Protein 2ZDS (pdb70)

CATH classification: 3.20.20.150

Foldseek 3Di:
DFAEEAECVVVLVDDVLVVLQLCLVLPHQAYAFECDRNGNPLVCLPPPLCSLVVNVVSNVVSNHDYQEYEYALLQQLQQAQDFDVVNVVSDDCVLCPPVPSVSNNLSSLVVLLSVLVSCLSNPHQEYEYANAWHCLVVPPDPDDDVVCVVGLLSSQVSVVVSLVSSVVSNHAYAYEQPHRGCHPALVSVVSNCVSNPVPQSYAHEDECASCVLVVHDSLVSCVVRLSRHQHYEYWAKAADCPPQAHSVQVPDDAPPPSHRMHTAFAPPHDDPLLSVLVCVVSVVRDHHYYHDDHPVDCSVRVSVSVVNSCVNVDDDD/DDQEEAECVVVLVDPLLVVLQLCLVLPHQAYAFECDRNGNPLVCLVVPLCRLVVNVVSNVVSNHDYQEYEYALLQQLQAAQDFDPSNVVSDDCVLCPVVDSNSNNVSSLVSLLSVLVSCLSNPHAEYEYAHFWSCLVVVPDPDDDPVLVVRLLSSLVSCVVSLVSSVVSNHAYAHEQPRRGCRVALVSVVVNCVSNPVDQSYAHEQECASCVLVVHDSLVSCVVRLSRHPHYEYWHKAADCPPQADSVQPPDDAPPPSHRMHTAFAPPHDDPLLSVLVCVVSVVDDHYYYHDDHPVDCSVRVSVSVVNSVVNVDDDDD/DFAEEAECVVVLVDDQLVVLVLCLVLPHQAYAFECDRNGNPLVCLVPPLCPLVVNCVSQVVSNHDYQHYEYALLQQLQAAQDQDVVNVVRDPCQLCPVVDSVSNNVSSLVVLLSVLQSCLSNPHAEYEYAHFWPCLVVVPDPDDDPVLVVGLLSSLVSCVVSLVSSVVSNHAYAHEQPRRGCHPALVSVVSNCVSNPVDQRYAHEQECASCVLVVHDSLVSCVVRLSRHQHYEYWFKAADCPPQADSVQPPDDAPDPSHRMHTAFAPPHDDPLLSVLVVVVSVVRHHHYYHGDHPVDCSVRVSVSVVNSVVNHDDDDD/DFAEEAECVVVLVDDLLVVLQLCLVLPHQAYQFECDRNRNPLVCLPPPLCVLVVNVVSQVVSNHDYQEYEYALLQQLQAAQDQDVVNVVSDDCVLCPPVDSVSNNVSSLVSLLSVLVSCLSNPHAEYEYAHAWSCLVVVPDPDDDPVLVVRLLSSQVRVVVSLVSSVVSNHAYAHEQPRRGCHVDLVSVVSNCVSNPVDQSYAHEQECASCVLVVHDSLVSCVVRLSRHQHYEYWFKAADCPPQAHSVQVPDDAPPPSHRMHTDFAPPHDPPLLSVLVCVVSVVRHHHYYHGDHPVDCSVRVSVSVVNNVVNVDDDDD/DFAEEAECPVVLVDAVLVVLQLCLVLPHQAYAFECDRNGNPLVCLVVPVCRLVVNVVSNVVSNHDYQEYEYALLQQLQAAQDQDVVNVVRDPCVLCPVVPSVSNNVSSLVSLLSVLVSCLSNPHQEYEYANAWHCLVVVPDPDDDPVLVVGLLSSQVSCVVSLVSSVVSNHAYAYEQPRRGCHVDLVSVVSNCVSNPVPQSYAHEQECASCVLVVHDSLVSCVVRLSRHQHYEYWHKAADCPPQADSVQPPDDAPPPSHRMHTAAAPPHDDPLLSVLCCVVSVVRDHHYYHGDHPVDCSVRVSVSVVNNVVNHDDDD/DFAEAAECVVVLVDAVLVVLVLCLVLPHQAYAFECDRNGNPLVCLVPPLCSLVVN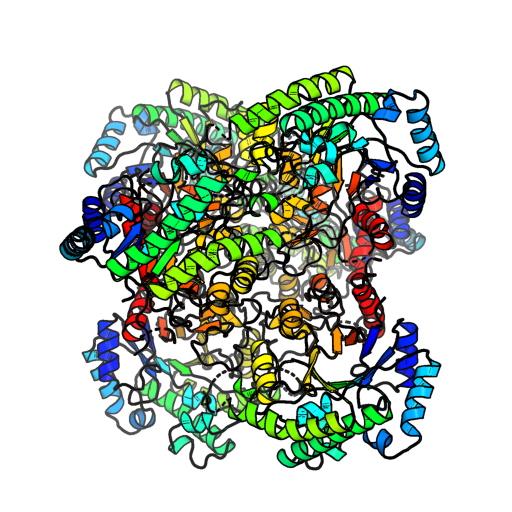VVSCVVSNHDYQHYEYALLLQLQQAQDFDVVNVVSDDCQLCPVVDNVSNNVSSLVVLLSVLLSCLSNPHAEYEYANFWSCLVVVPDPDDDPVLVVGLLSSQVSCVVSLVSNVVSNHAYAYEQPRRGCHPALVSVVSNCVSNPVDQSDAHEAECASCVLVVHDSLVSCVVRLSRHPHYEYWFKAADCPPQAHSVQVPDDAPPVSHRMHTAFAPPHDPPLLSVQVCVVSVVRDHHYYHDDHPVDCSVRVSVSVVNNVVNHDDDDD

B-factor: mean 13.51, std 6.71, range [2.0, 57.86]

Radius of gyration: 37.68 Å; Cα contacts (8 Å, |Δi|>4): 4153; chains: 6; bounding box: 88×97×96 Å

Nearest PDB structures (foldseek):
  2zds-assembly1_E  TM=1.003E+00  e=2.287E-64  Streptomyces coelicolor
  8ro4-assembly1_C  TM=9.349E-01  e=1.424E-26  Agrobacterium tumefaciens
  3cqj-assembly1_B  TM=7.694E-01  e=7.964E-13  Escherichia coli
  3cqh-assembly1_B  TM=7.136E-01  e=2.635E-10  Escherichia coli
  5a6b-assembly2_D  TM=5.398E-01  e=5.065E-05  Streptococcus pneumoniae TIGR4

Secondary structure (DSSP, 8-state):
---EEEESGGGTTS-HHHHHHHHHHHT-SEEEEESSTTT--HHHHHH-TTHHHHHHHHHHHTT-EEEEEEEHHHHHHHH-S--SHHHHHHS-HHHHTT--HHHHHHHHHHHHHHHHHHHHHHT-SEEEE----SSGGG---PPPP---HHHHHHHHHHHHHHHHHHHHHT-EEEEE--TTSS--SHHHHHHHHHHTTT-TTEEEEE--HHHHHTT--HHHHHHHTGGGEEEEEE-EEEE---SSS-TT-TTPPTT-TTSSEEEE-TTSS---HHHHH--TTTT--S-EEE-------HHHHHHHHHHHHHTT-----/---EEEE-GGGTTS-HHHHHHHHHHHT-SEEEEESSTTT--HHHHHH-TTHHHHHHHHHHHTT-B-S-EE-HHHHHHHH-SS-SHHHHHHS-HHHHTT--HHHHHHHHHHHHHHHHHHHHHHT--EEEE----SSGGG----------HHHHHHHHHHHHHHHHHHHHHT-EEEEE--TTSS--SHHHHHHHHHHTTT-TTEEEEE-THHHHHHT--HHHHHHHTGGGEEEEEE-EEEE---SSSBTT-TTPPTT-TTBSEEEE-TTSS---HHHHH--TTTT--S-EEE-------HHHHHHHHHHHHHTT--PPP-/---EEEESGGGTTS-HHHHHHHHHHHT-SEEEEESSTTT--HHHHHH-TTHHHHHHHHHHHTT-B--EEEEHHHHHHHH-S---HHHHHHS-HHHHTT--HHHHHHHHHHHHHHHHHHHHHHT--EEEE----SSGGG----------HHHHHHHHHHHHHHHHHHHHHT-EEEEE--TTSS--SHHHHHHHHHHTTT-TTEEEEE--HHHHHHT--HHHHHHHTGGGEEEEEE-EEEE---SSS-TT-TTPPTT-TTSSEEEE-TTSS---HHHHH--TTTT--S-EEE-------HHHHHHHHHHHHHTT--PPP-/---EEEE-GGGTTS-HHHHHHHHHHHT-SEEEEESSTTT--HHHHHH-TTHHHHHHHHHHHTT-B---EEEHHHHHHHH-S---HHHHHHS-HHHHTT--HHHHHHHHHHHHHHHHHHHHHHT--EEEE----SSGGG----------HHHHHHHHHHHHHHHHHHHHHT-EEEEE--TTSS--SHHHHHHHHHHTTT-TTEEEEE--HHHHHTT--HHHHHHHTGGGEEEEEE--EEE---SSS-TT-TTPPTT-TTSSEEE--TTSS---HHHHH--TTTT--S-EEE-------HHHHHHHHHHHHHTT--PPP-/---EEEESGGGTTS-HHHHHHHHHHHT-SEEEEESSTTT--HHHHHH-TTHHHHHHHHHHHTT-EEEEEE-HHHHHHHH-S--SHHHHTTS-HHHHTT--HHHHHHHHHHHHHHHHHHHHHHT-SEEEE----SSGGG---PPPP---HHHHHHHHHHHHHHHHHHHHHT-EEEEE--TTSS--SHHHHHHHHHHTTT-TTEEEEE--HHHHHHT--HHHHHHHTGGGEEEEEE-EEEE---SSS-TT-TTPPTT-TTSSEEEE-TTSS---HHHHH--TTTT--S-EEE-------HHHHHHHHHHHHHTT-----/---EEEESGGGTTS-HHHHHHHHHHHT-SEEEEESSTTT--HHHHHH-TTHHHHHHHHHHHTT-EEEEEEEHHHHHHHH-S--SHHHHHHS-HHHHTT--HHHHHHHHHHHHHHHHHHHHHHT-SEEEE----SSGGG----------HHHHHHHHHHHHHHHHHHHHHT-EEEEE--TTSS--SHHHHHHHHHHTTT-TTEEEEE-THHHHHHT--HHHHHHHTGGGEEEEEE-EEEE---SSS-TT-TTPPTT-TTSSEEEE-TTSS---HHHHH--TTTT--S-EEE-------HHHHHHHHHHHHHTT------

Organism: Streptomyces coelicolor (strain ATCC BAA-471 / A3(2) / M145) (NCBI:txid100226)

Sequence (1906 aa):
PRNFTLFTGQWADLPLEEVCRLARDFGYDGLELACWGDHFEVDKALADPSYVDSRHQLLDKYGLKCWAISNHLVGQAVCDAIIDERHEAILPARIWGDGDAEGVRQRAAAEIKDTARAAARLGVDTVIGFTGSAIWHLVAFPPAPESIERGYQDFADRWNPILDVFDAEGVRFAHEVHPSEIAYDYWTTHRALEAVGHRPAFGLNFDPSHFVWQDLDPVGFLWDFRDRIYHVDCKEARKRLDGRNGRLGSHLPWGDPRRGWDFVSAGHGDVPWEDVFRLRSIDYQGPVSVEWEDAGDRLQGAPEALTRLKAFDFEPPPRNFTLFTGQWADLPLEEVCRLARDFGYDGLELACWGDHFEVDKALADPSYVDSRHQLLDKYGLKCWAISNHLVGQAVCDAIIDERHEAILPARIWGDGDAEGVRQRAAAEIKDTARAAARLGVDTVIGFTGSAIWHLVAFPPAPESIERGYQDFADRWNPILDVFDAEGVRFAHEVHPSEIAYDYWTTHRALEAVGHRPAFGLNFDPSHFVWQDLDPVGFLWDFRDRIYHVDCKEARKRLDGRNGRLGSHLPWGDPRRGWDFVSAGHGDVPWEDVFRLRSIDYQGPVSVEWEDAGDRLQGAPEALTRLKAFDFEPPSPRNFTLFTGQWADLPLEEVCRLARDFGYDGLELACWGDHFEVDKALADPSYVDSRHQLLDKYGLKCWAISNHLVGQAVCDAIIDERHEAILPARIWGDGDAEGVRQRAAAEIKDTARAAARLGVDTVIGFTGSAIWHLVAFPPAPESIERGYQDFADRWNPILDVFDAEGVRFAHEVHPSEIAYDYWTTHRALEAVGHRPAFGLNFDPSHFVWQDLDPVGFLWDFRDRIYHVDCKEARKRLDGRNGRLGSHLPWGDPRRGWDFVSAGHGDVPWEDVFRLRSIDYQGPVSVEWEDAGDRLQGAPEALTRLKAFDFEPPSPRNFTLFTGQWADLPLEEVCRLARDFGYDGLELACWGDHFEVDKALADPSYVDSRHQLLDKYGLKCWAISNHLVGQAVCDAIIDERHEAILPARIWGDGDAEGVRQRAAAEIKDTARAAARLGVDTVIGFTGSAIWHLVAFPPAPESIERGYQDFADRWNPILDVFDAEGVRFAHEVHPSEIAYDYWTTHRALEAVGHRPAFGLNFDPSHFVWQDLDPVGFLWDFRDRIYHVDCKEARKRLDGRNGRLGSHLPWGDPRRGWDFVSAGHGDVPWEDVFRLRSIDYQGPVSVEWEDAGDRLQGAPEALTRLKAFDFEPPSPRNFTLFTGQWADLPLEEVCRLARDFGYDGLELACWGDHFEVDKALADPSYVDSRHQLLDKYGLKCWAISNHLVGQAVCDAIIDERHEAILPARIWGDGDAEGVRQRAAAEIKDTARAAARLGVDTVIGFTGSAIWHLVAFPPAPESIERGYQDFADRWNPILDVFDAEGVRFAHEVHPSEIAYDYWTTHRALEAVGHRPAFGLNFDPSHFVWQDLDPVGFLWDFRDRIYHVDCKEARKRLDGRNGRLGSHLPWGDPRRGWDFVSAGHGDVPWEDVFRLRSIDYQGPVSVEWEDAGDRLQGAPEALTRLKAFDFEPPPRNFTLFTGQWADLPLEEVCRLARDFGYDGLELACWGDHFEVDKALADPSYVDSRHQLLDKYGLKCWAISNHLVGQAVCDAIIDERHEAILPARIWGDGDAEGVRQRAAAEIKDTARAAARLGVDTVIGFTGSAIWHLVAFPPAPESIERGYQDFADRWNPILDVFDAEGVRFAHEVHPSEIAYDYWTTHRALEAVGHRPAFGLNFDPSHFVWQDLDPVGFLWDFRDRIYHVDCKEARKRLDGRNGRLGSHLPWGDPRRGWDFVSAGHGDVPWEDVFRLRSIDYQGPVSVEWEDAGDRLQGAPEALTRLKAFDFEPPS

Solvent-accessible surface area: 61316 Å² total

InterPro domains:
  IPR013022 Xylose isomerase-like, TIM barrel domain [PF01261] (22-316)
  IPR036237 Xylose isomerase-like superfamily [SSF51658] (9-316)
  IPR050312 IolE/XylA/MocC-like [PTHR12110] (3-315)

Structure (mmCIF, N/CA/C/O backbone):
data_2ZDS
#
_entry.id   2ZDS
#
_cell.length_a   84.481
_cell.length_b   171.593
_cell.length_c   184.796
_cell.angle_alpha   90.00
_cell.angle_beta   90.00
_cell.angle_gamma   90.00
#
_symmetry.space_group_name_H-M   'P 21 21 21'
#
loop_
_entity.id
_entity.type
_entity.pdbx_description
1 polymer 'Putative DNA-binding protein'
2 water water
#
loop_
_atom_site.group_PDB
_atom_site.id
_atom_site.type_symbol
_atom_site.label_atom_id
_atom_site.label_alt_id
_atom_site.label_comp_id
_atom_site.label_asym_id
_atom_site.label_entity_id
_atom_site.label_seq_id
_atom_site.pdbx_PDB_ins_code
_atom_site.Cartn_x
_atom_site.Cartn_y
_atom_site.Cartn_z
_atom_site.occupancy
_atom_site.B_iso_or_equiv
_atom_site.auth_seq_id
_atom_site.auth_comp_id
_atom_site.auth_asym_id
_atom_site.auth_atom_id
_atom_site.pdbx_PDB_model_num
ATOM 1 N N . PRO A 1 2 ? 49.087 104.420 99.492 1.00 25.75 1 PRO A N 1
ATOM 2 C CA . PRO A 1 2 ? 48.086 104.356 100.579 1.00 24.95 1 PRO A CA 1
ATOM 3 C C . PRO A 1 2 ? 47.500 105.714 100.940 1.00 24.18 1 PRO A C 1
ATOM 4 O O . PRO A 1 2 ? 47.919 106.737 100.405 1.00 23.81 1 PRO A O 1
ATOM 8 N N . ARG A 1 3 ? 46.533 105.728 101.858 1.00 23.09 2 ARG A N 1
ATOM 9 C CA . ARG A 1 3 ? 46.030 106.993 102.392 1.00 21.33 2 ARG A CA 1
ATOM 10 C C . ARG A 1 3 ? 46.960 107.524 103.475 1.00 20.04 2 ARG A C 1
ATOM 11 O O . ARG A 1 3 ? 47.790 106.781 103.983 1.00 18.70 2 ARG A O 1
ATOM 19 N N . ASN A 1 4 ? 46.839 108.814 103.805 1.00 19.16 3 ASN A N 1
ATOM 20 C CA . ASN A 1 4 ? 47.505 109.357 104.998 1.00 18.43 3 ASN A CA 1
ATOM 21 C C . ASN A 1 4 ? 46.638 109.141 106.239 1.00 17.29 3 ASN A C 1
ATOM 22 O O . ASN A 1 4 ? 45.447 109.424 106.234 1.00 16.14 3 ASN A O 1
ATOM 27 N N . PHE A 1 5 ? 47.251 108.552 107.257 1.00 16.07 4 PHE A N 1
ATOM 28 C CA . PHE A 1 5 ? 46.603 108.334 108.532 1.00 15.28 4 PHE A CA 1
ATOM 29 C C . PHE A 1 5 ? 47.168 109.274 109.561 1.00 15.45 4 PHE A C 1
ATOM 30 O O . PHE A 1 5 ? 48.354 109.562 109.565 1.00 16.19 4 PHE A O 1
ATOM 38 N N . THR A 1 6 ? 46.300 109.659 110.484 1.00 14.93 5 THR A N 1
ATOM 39 C CA . THR A 1 6 ? 46.482 110.747 111.386 1.00 13.97 5 THR A CA 1
ATOM 40 C C . THR A 1 6 ? 45.988 110.250 112.779 1.00 13.85 5 THR A C 1
ATOM 41 O O . THR A 1 6 ? 45.056 109.440 112.864 1.00 13.67 5 THR A O 1
ATOM 45 N N . LEU A 1 7 ? 46.669 110.654 113.853 1.00 12.67 6 LEU A N 1
ATOM 46 C CA . LEU A 1 7 ? 46.172 110.439 115.201 1.00 12.00 6 LEU A CA 1
ATOM 47 C C . LEU A 1 7 ? 45.538 111.725 115.741 1.00 12.78 6 LEU A C 1
ATOM 48 O O . LEU A 1 7 ? 46.176 112.769 115.679 1.00 12.75 6 LEU A O 1
ATOM 53 N N . PHE A 1 8 ? 44.279 111.663 116.206 1.00 12.65 7 PHE A N 1
ATOM 54 C CA . PHE A 1 8 ? 43.667 112.767 116.938 1.00 13.39 7 PHE A CA 1
ATOM 55 C C . PHE A 1 8 ? 44.283 112.818 118.321 1.00 14.09 7 PHE A C 1
ATOM 56 O O . PHE A 1 8 ? 44.426 111.803 119.017 1.00 14.53 7 PHE A O 1
ATOM 64 N N . THR A 1 9 ? 44.541 114.041 118.728 1.00 14.34 8 THR A N 1
ATOM 65 C CA . THR A 1 9 ? 45.499 114.388 119.773 1.00 14.86 8 THR A CA 1
ATOM 66 C C . THR A 1 9 ? 44.748 114.632 121.082 1.00 14.81 8 THR A C 1
ATOM 67 O O . THR A 1 9 ? 45.347 114.706 122.152 1.00 15.03 8 THR A O 1
ATOM 71 N N . GLY A 1 10 ? 43.418 114.653 120.987 1.00 14.65 9 GLY A N 1
ATOM 72 C CA . GLY A 1 10 ? 42.532 114.958 122.109 1.00 15.76 9 GLY A CA 1
ATOM 73 C C . GLY A 1 10 ? 42.662 114.078 123.328 1.00 16.42 9 GLY A C 1
ATOM 74 O O . GLY A 1 10 ? 42.728 114.582 124.459 1.00 18.14 9 GLY A O 1
ATOM 75 N N . GLN A 1 11 ? 42.702 112.760 123.116 1.00 16.56 10 GLN A N 1
ATOM 76 C CA . GLN A 1 11 ? 42.886 111.794 124.208 1.00 15.95 10 GLN A CA 1
ATOM 77 C C . GLN A 1 11 ? 44.315 111.829 124.726 1.00 16.23 10 GLN A C 1
ATOM 78 O O . GLN A 1 11 ? 44.642 111.115 125.645 1.00 16.91 10 GLN A O 1
ATOM 84 N N . TRP A 1 12 ? 45.158 112.674 124.142 1.00 15.68 11 TRP A N 1
ATOM 85 C CA . TRP A 1 12 ? 46.588 112.698 124.453 1.00 15.95 11 TRP A CA 1
ATOM 86 C C . TRP A 1 12 ? 47.031 114.072 125.005 1.00 16.26 11 TRP A C 1
ATOM 87 O O . TRP A 1 12 ? 48.221 114.365 125.076 1.00 16.13 11 TRP A O 1
ATOM 98 N N . ALA A 1 13 ? 46.048 114.889 125.391 1.00 17.40 12 ALA A N 1
ATOM 99 C CA . ALA A 1 13 ? 46.233 116.290 125.756 1.00 17.84 12 ALA A CA 1
ATOM 100 C C . ALA A 1 13 ? 46.783 116.432 127.179 1.00 18.54 12 ALA A C 1
ATOM 101 O O . ALA A 1 13 ? 47.217 117.520 127.586 1.00 18.32 12 ALA A O 1
ATOM 103 N N . ASP A 1 14 ? 46.807 115.318 127.908 1.00 19.05 13 ASP A N 1
ATOM 104 C CA . ASP A 1 14 ? 47.467 115.253 129.210 1.00 19.84 13 ASP A CA 1
ATOM 105 C C . ASP A 1 14 ? 48.982 115.225 129.040 1.00 19.69 13 ASP A C 1
ATOM 106 O O . ASP A 1 14 ? 49.695 115.412 129.984 1.00 19.99 13 ASP A O 1
ATOM 111 N N . LEU A 1 15 ? 49.450 115.008 127.812 1.00 20.40 14 LEU A N 1
ATOM 112 C CA . LEU A 1 15 ? 50.862 114.910 127.483 1.00 20.70 14 LEU A CA 1
ATOM 113 C C . LEU A 1 15 ? 51.346 116.095 126.624 1.00 21.81 14 LEU A C 1
ATOM 114 O O . LEU A 1 15 ? 50.608 116.617 125.779 1.00 22.35 14 LEU A O 1
ATOM 119 N N . PRO A 1 16 ? 52.595 116.522 126.826 1.00 21.88 15 PRO A N 1
ATOM 120 C CA . PRO A 1 16 ? 53.097 117.591 125.979 1.00 21.89 15 PRO A CA 1
ATOM 121 C C . PRO A 1 16 ? 53.096 117.140 124.526 1.00 21.88 15 PRO A C 1
ATOM 122 O O . PRO A 1 16 ? 53.314 115.963 124.282 1.00 22.62 15 PRO A O 1
ATOM 126 N N . LEU A 1 17 ? 52.877 118.062 123.579 1.00 21.14 16 LEU A N 1
ATOM 127 C CA . LEU A 1 17 ? 52.822 117.744 122.153 1.00 20.71 16 LEU A CA 1
ATOM 128 C C . LEU A 1 17 ? 54.051 116.974 121.678 1.00 21.27 16 LEU A C 1
ATOM 129 O O . LEU A 1 17 ? 53.937 116.088 120.824 1.00 21.48 16 LEU A O 1
ATOM 134 N N . GLU A 1 18 ? 55.229 117.298 122.204 1.00 21.52 17 GLU A N 1
ATOM 135 C CA . GLU A 1 18 ? 56.444 116.591 121.773 1.00 22.36 17 GLU A CA 1
ATOM 136 C C . GLU A 1 18 ? 56.451 115.072 122.062 1.00 22.06 17 GLU A C 1
ATOM 137 O O . GLU A 1 18 ? 56.891 114.281 121.216 1.00 21.72 17 GLU A O 1
ATOM 143 N N . GLU A 1 19 ? 55.983 114.693 123.253 1.00 21.41 18 GLU A N 1
ATOM 144 C CA . GLU A 1 19 ? 55.762 113.320 123.636 1.00 21.61 18 GLU A CA 1
ATOM 145 C C . GLU A 1 19 ? 54.785 112.652 122.632 1.00 21.02 18 GLU A C 1
ATOM 146 O O . GLU A 1 19 ? 55.065 111.564 122.102 1.00 20.02 18 GLU A O 1
ATOM 152 N N . VAL A 1 20 ? 53.646 113.321 122.389 1.00 19.87 19 VAL A N 1
ATOM 153 C CA . VAL A 1 20 ? 52.625 112.892 121.418 1.00 19.47 19 VAL A CA 1
ATOM 154 C C . VAL A 1 20 ? 53.179 112.640 120.014 1.00 19.36 19 VAL A C 1
ATOM 155 O O . VAL A 1 20 ? 52.827 111.634 119.393 1.00 19.92 19 VAL A O 1
ATOM 159 N N . CYS A 1 21 ? 54.059 113.532 119.531 1.00 18.87 20 CYS A N 1
ATOM 160 C CA . CYS A 1 21 ? 54.731 113.361 118.239 1.00 18.14 20 CYS A CA 1
ATOM 161 C C . CYS A 1 21 ? 55.614 112.110 118.213 1.00 18.20 20 CYS A C 1
ATOM 162 O O . CYS A 1 21 ? 55.560 111.322 117.249 1.00 17.39 20 CYS A O 1
ATOM 165 N N . ARG A 1 22 ? 56.463 111.975 119.239 1.00 18.24 21 ARG A N 1
ATOM 166 C CA . ARG A 1 22 ? 57.330 110.824 119.410 1.00 19.27 21 ARG A CA 1
ATOM 167 C C . ARG A 1 22 ? 56.496 109.534 119.340 1.00 18.00 21 ARG A C 1
ATOM 168 O O . ARG A 1 22 ? 56.826 108.641 118.579 1.00 18.06 21 ARG A O 1
ATOM 176 N N . LEU A 1 23 ? 55.423 109.460 120.134 1.00 17.03 22 LEU A N 1
ATOM 177 C CA . LEU A 1 23 ? 54.547 108.285 120.188 1.00 15.90 22 LEU A CA 1
ATOM 178 C C . LEU A 1 23 ? 53.880 108.020 118.844 1.00 15.65 22 LEU A C 1
ATOM 179 O O . LEU A 1 23 ? 53.884 106.884 118.404 1.00 16.25 22 LEU A O 1
ATOM 184 N N . ALA A 1 24 ? 53.378 109.051 118.164 1.00 15.18 23 ALA A N 1
ATOM 185 C CA . ALA A 1 24 ? 52.629 108.840 116.907 1.00 15.00 23 ALA A CA 1
ATOM 186 C C . ALA A 1 24 ? 53.526 108.303 115.787 1.00 14.81 23 ALA A C 1
ATOM 187 O O . ALA A 1 24 ? 53.115 107.451 115.007 1.00 12.92 23 ALA A O 1
ATOM 189 N N . ARG A 1 25 ? 54.752 108.830 115.740 1.00 15.96 24 ARG A N 1
ATOM 190 C CA . ARG A 1 25 ? 55.843 108.328 114.885 1.00 17.28 24 ARG A CA 1
ATOM 191 C C . ARG A 1 25 ? 56.202 106.856 115.192 1.00 16.79 24 ARG A C 1
ATOM 192 O O . ARG A 1 25 ? 56.268 106.046 114.279 1.00 17.06 24 ARG A O 1
ATOM 200 N N . ASP A 1 26 ? 56.443 106.525 116.466 1.00 16.55 25 ASP A N 1
ATOM 201 C CA . ASP A 1 26 ? 56.661 105.141 116.885 1.00 17.04 25 ASP A CA 1
ATOM 202 C C . ASP A 1 26 ? 55.490 104.243 116.448 1.00 15.84 25 ASP A C 1
ATOM 203 O O . ASP A 1 26 ? 55.711 103.093 116.062 1.00 15.67 25 ASP A O 1
ATOM 208 N N . PHE A 1 27 ? 54.265 104.773 116.549 1.00 14.99 26 PHE A N 1
ATOM 209 C CA . PHE A 1 27 ? 53.021 104.061 116.201 1.00 14.13 26 PHE A CA 1
ATOM 210 C C . PHE A 1 27 ? 52.827 103.872 114.689 1.00 14.65 26 PHE A C 1
ATOM 211 O O . PHE A 1 27 ? 52.104 102.964 114.280 1.00 16.04 26 PHE A O 1
ATOM 219 N N . GLY A 1 28 ? 53.455 104.715 113.859 1.00 14.15 27 GLY A N 1
ATOM 220 C CA . GLY A 1 28 ? 53.391 104.566 112.405 1.00 13.30 27 GLY A CA 1
ATOM 221 C C . GLY A 1 28 ? 52.482 105.596 111.754 1.00 14.20 27 GLY A C 1
ATOM 222 O O . GLY A 1 28 ? 52.252 105.517 110.540 1.00 15.08 27 GLY A O 1
ATOM 223 N N . TYR A 1 29 ? 51.950 106.563 112.522 1.00 12.42 28 TYR A N 1
ATOM 224 C CA . TYR A 1 29 ? 51.027 107.572 111.931 1.00 12.51 28 TYR A CA 1
ATOM 225 C C . TYR A 1 29 ? 51.791 108.516 111.001 1.00 13.58 28 TYR A C 1
ATOM 226 O O . TYR A 1 29 ? 53.003 108.703 111.178 1.00 14.40 28 TYR A O 1
ATOM 235 N N . ASP A 1 30 ? 51.090 109.060 110.003 1.00 13.37 29 ASP A N 1
ATOM 236 C CA . ASP A 1 30 ? 51.666 110.012 109.037 1.00 13.36 29 ASP A CA 1
ATOM 237 C C . ASP A 1 30 ? 51.532 111.432 109.538 1.00 12.53 29 ASP A C 1
ATOM 238 O O . ASP A 1 30 ? 52.224 112.339 109.062 1.00 12.16 29 ASP A O 1
ATOM 243 N N . GLY A 1 31 ? 50.635 111.619 110.498 1.00 11.59 30 GLY A N 1
ATOM 244 C CA . GLY A 1 31 ? 50.361 112.935 110.999 1.00 11.16 30 GLY A CA 1
ATOM 245 C C . GLY A 1 31 ? 49.523 113.017 112.225 1.00 10.56 30 GLY A C 1
ATOM 246 O O . GLY A 1 31 ? 49.210 112.002 112.854 1.00 10.12 30 GLY A O 1
ATOM 247 N N . LEU A 1 32 ? 49.175 114.261 112.558 1.00 10.59 31 LEU A N 1
ATOM 248 C CA . LEU A 1 32 ? 48.469 114.596 113.794 1.00 11.21 31 LEU A CA 1
ATOM 249 C C . LEU A 1 32 ? 47.245 115.394 113.410 1.00 11.93 31 LEU A C 1
ATOM 250 O O . LEU A 1 32 ? 47.322 116.233 112.522 1.00 11.91 31 LEU A O 1
ATOM 255 N N . GLU A 1 33 ? 46.101 115.068 114.008 1.00 12.32 32 GLU A N 1
ATOM 256 C CA . GLU A 1 33 ? 44.973 115.974 113.990 1.00 13.30 32 GLU A CA 1
ATOM 257 C C . GLU A 1 33 ? 45.029 116.716 115.332 1.00 13.08 32 GLU A C 1
ATOM 258 O O . GLU A 1 33 ? 44.739 116.132 116.364 1.00 13.04 32 GLU A O 1
ATOM 264 N N . LEU A 1 34 ? 45.386 118.003 115.301 1.00 14.10 33 LEU A N 1
ATOM 265 C CA . LEU A 1 34 ? 45.725 118.742 116.513 1.00 14.52 33 LEU A CA 1
ATOM 266 C C . LEU A 1 34 ? 44.529 119.285 117.275 1.00 14.22 33 LEU A C 1
ATOM 267 O O . LEU A 1 34 ? 43.745 120.076 116.748 1.00 13.79 33 LEU A O 1
ATOM 272 N N . ALA A 1 35 ? 44.415 118.847 118.530 1.00 13.76 34 ALA A N 1
ATOM 273 C CA . ALA A 1 35 ? 43.399 119.338 119.439 1.00 12.96 34 ALA A CA 1
ATOM 274 C C . ALA A 1 35 ? 43.792 120.778 119.886 1.00 13.38 34 ALA A C 1
ATOM 275 O O . ALA A 1 35 ? 44.955 121.054 120.239 1.00 13.41 34 ALA A O 1
ATOM 277 N N . CYS A 1 36 ? 42.839 121.703 119.815 1.00 13.54 35 CYS A N 1
ATOM 278 C CA . CYS A 1 36 ? 43.067 123.091 120.214 1.00 13.40 35 CYS A CA 1
ATOM 279 C C . CYS A 1 36 ? 43.041 123.227 121.745 1.00 13.64 35 CYS A C 1
ATOM 280 O O . CYS A 1 36 ? 42.422 124.137 122.309 1.00 13.73 35 CYS A O 1
ATOM 283 N N . TRP A 1 37 ? 43.739 122.313 122.407 1.00 14.41 36 TRP A N 1
ATOM 284 C CA . TRP A 1 37 ? 43.897 122.356 123.856 1.00 15.07 36 TRP A CA 1
ATOM 285 C C . TRP A 1 37 ? 45.146 121.634 124.349 1.00 15.35 36 TRP A C 1
ATOM 286 O O . TRP A 1 37 ? 45.983 121.192 123.562 1.00 15.02 36 TRP A O 1
ATOM 297 N N . GLY A 1 38 ? 45.307 121.552 125.664 1.00 16.87 37 GLY A N 1
ATOM 298 C CA . GLY A 1 38 ? 46.625 121.190 126.217 1.00 17.50 37 GLY A CA 1
ATOM 299 C C . GLY A 1 38 ? 47.613 122.237 125.738 1.00 17.90 37 GLY A C 1
ATOM 300 O O . GLY A 1 38 ? 47.271 123.415 125.612 1.00 17.74 37 GLY A O 1
ATOM 301 N N . ASP A 1 39 ? 48.845 121.812 125.488 1.00 18.46 38 ASP A N 1
ATOM 302 C CA . ASP A 1 39 ? 49.829 122.655 124.836 1.00 18.75 38 ASP A CA 1
ATOM 303 C C . ASP A 1 39 ? 49.901 122.295 123.325 1.00 18.45 38 ASP A C 1
ATOM 304 O O . ASP A 1 39 ? 50.849 122.661 122.631 1.00 18.57 38 ASP A O 1
ATOM 309 N N . HIS A 1 40 ? 48.894 121.572 122.818 1.00 18.23 39 HIS A N 1
ATOM 310 C CA . HIS A 1 40 ? 48.929 121.030 121.446 1.00 18.27 39 HIS A CA 1
ATOM 311 C C . HIS A 1 40 ? 48.748 122.149 120.390 1.00 17.69 39 HIS A C 1
ATOM 312 O O . HIS A 1 40 ? 49.610 122.405 119.569 1.00 17.46 39 HIS A O 1
ATOM 319 N N . PHE A 1 41 ? 47.600 122.797 120.379 1.00 18.62 40 PHE A N 1
ATOM 320 C CA . PHE A 1 41 ? 47.442 123.961 119.512 1.00 18.95 40 PHE A CA 1
ATOM 321 C C . PHE A 1 41 ? 46.683 125.082 120.247 1.00 19.69 40 PHE A C 1
ATOM 322 O O . PHE A 1 41 ? 45.488 124.983 120.515 1.00 20.22 40 PHE A O 1
ATOM 330 N N . GLU A 1 42 ? 47.392 126.136 120.622 1.00 20.32 41 GLU A N 1
ATOM 331 C CA . GLU A 1 42 ? 46.748 127.193 121.422 1.00 21.02 41 GLU A CA 1
ATOM 332 C C . GLU A 1 42 ? 46.390 128.329 120.480 1.00 20.87 41 GLU A C 1
ATOM 333 O O . GLU A 1 42 ? 47.266 128.979 119.908 1.00 20.08 41 GLU A O 1
ATOM 339 N N . VAL A 1 43 ? 45.089 128.480 120.248 1.00 21.15 42 VAL A N 1
ATOM 340 C CA . VAL A 1 43 ? 44.570 129.381 119.204 1.00 20.77 42 VAL A CA 1
ATOM 341 C C . VAL A 1 43 ? 44.968 130.845 119.498 1.00 21.37 42 VAL A C 1
ATOM 342 O O . VAL A 1 43 ? 45.390 131.570 118.598 1.00 20.89 42 VAL A O 1
ATOM 346 N N . ASP A 1 44 ? 44.853 131.236 120.774 1.00 22.71 43 ASP A N 1
ATOM 347 C CA . ASP A 1 44 ? 45.274 132.557 121.262 1.00 23.39 43 ASP A CA 1
ATOM 348 C C . ASP A 1 44 ? 46.754 132.881 121.010 1.00 23.57 43 ASP A C 1
ATOM 349 O O . ASP A 1 44 ? 47.068 133.989 120.563 1.00 24.25 43 ASP A O 1
ATOM 354 N N . LYS A 1 45 ? 47.646 131.934 121.304 1.00 23.11 44 LYS A N 1
ATOM 355 C CA . LYS A 1 45 ? 49.065 132.075 121.023 1.00 22.99 44 LYS A CA 1
ATOM 356 C C . LYS A 1 45 ? 49.354 132.075 119.512 1.00 23.68 44 LYS A C 1
ATOM 357 O O . LYS A 1 45 ? 50.216 132.809 119.029 1.00 23.32 44 LYS A O 1
ATOM 363 N N . ALA A 1 46 ? 48.654 131.224 118.772 1.00 24.43 45 ALA A N 1
ATOM 364 C CA . ALA A 1 46 ? 48.771 131.158 117.315 1.00 25.32 45 ALA A CA 1
ATOM 365 C C . ALA A 1 46 ? 48.557 132.550 116.680 1.00 25.99 45 ALA A C 1
ATOM 366 O O . ALA A 1 46 ? 49.207 132.897 115.670 1.00 24.89 45 ALA A O 1
ATOM 368 N N . LEU A 1 47 ? 47.653 133.324 117.289 1.00 26.84 46 LEU A N 1
ATOM 369 C CA . LEU A 1 47 ? 47.304 134.637 116.795 1.00 28.37 46 LEU A CA 1
ATOM 370 C C . LEU A 1 47 ? 48.170 135.794 117.362 1.00 30.09 46 LEU A C 1
ATOM 371 O O . LEU A 1 47 ? 48.573 136.690 116.616 1.00 30.50 46 LEU A O 1
ATOM 376 N N . ALA A 1 48 ? 48.474 135.751 118.657 1.00 31.77 47 ALA A N 1
ATOM 377 C CA . ALA A 1 48 ? 49.231 136.811 119.316 1.00 33.36 47 ALA A CA 1
ATOM 378 C C . ALA A 1 48 ? 50.721 136.711 119.021 1.00 34.58 47 ALA A C 1
ATOM 379 O O . ALA A 1 48 ? 51.403 137.725 118.872 1.00 34.94 47 ALA A O 1
ATOM 381 N N . ASP A 1 49 ? 51.208 135.480 118.917 1.00 35.44 48 ASP A N 1
ATOM 382 C CA . ASP A 1 49 ? 52.626 135.212 118.745 1.00 36.23 48 ASP A CA 1
ATOM 383 C C . ASP A 1 49 ? 52.933 134.797 117.303 1.00 36.75 48 ASP A C 1
ATOM 384 O O . ASP A 1 49 ? 52.683 133.653 116.897 1.00 36.48 48 ASP A O 1
ATOM 389 N N . PRO A 1 50 ? 53.499 135.738 116.526 1.00 37.56 49 PRO A N 1
ATOM 390 C CA . PRO A 1 50 ? 53.759 135.568 115.088 1.00 37.16 49 PRO A CA 1
ATOM 391 C C . PRO A 1 50 ? 54.662 134.371 114.755 1.00 36.14 49 PRO A C 1
ATOM 392 O O . PRO A 1 50 ? 54.687 133.945 113.606 1.00 36.79 49 PRO A O 1
ATOM 396 N N . SER A 1 51 ? 55.355 133.816 115.754 1.00 34.58 50 SER A N 1
ATOM 397 C CA . SER A 1 51 ? 56.224 132.654 115.560 1.00 32.66 50 SER A CA 1
ATOM 398 C C . SER A 1 51 ? 55.690 131.308 116.143 1.00 31.64 50 SER A C 1
ATOM 399 O O . SER A 1 51 ? 56.393 130.275 116.116 1.00 30.37 50 SER A O 1
ATOM 402 N N . TYR A 1 52 ? 54.468 131.322 116.678 1.00 30.22 51 TYR A N 1
ATOM 403 C CA . TYR A 1 52 ? 53.933 130.140 117.379 1.00 29.18 51 TYR A CA 1
ATOM 404 C C . TYR A 1 52 ? 53.633 129.018 116.417 1.00 28.35 51 TYR A C 1
ATOM 405 O O . TYR A 1 52 ? 53.924 127.859 116.687 1.00 28.00 51 TYR A O 1
ATOM 414 N N . VAL A 1 53 ? 53.059 129.396 115.287 1.00 27.97 52 VAL A N 1
ATOM 415 C CA . VAL A 1 53 ? 52.699 128.472 114.228 1.00 27.29 52 VAL A CA 1
ATOM 416 C C . VAL A 1 53 ? 53.945 127.759 113.715 1.00 27.43 52 VAL A C 1
ATOM 417 O O . VAL A 1 53 ? 53.936 126.540 113.500 1.00 27.59 52 VAL A O 1
ATOM 421 N N . ASP A 1 54 ? 55.042 128.497 113.559 1.00 27.19 53 ASP A N 1
ATOM 422 C CA . ASP A 1 54 ? 56.277 127.893 113.072 1.00 26.57 53 ASP A CA 1
ATOM 423 C C . ASP A 1 54 ? 56.898 126.930 114.088 1.00 25.02 53 ASP A C 1
ATOM 424 O O . ASP A 1 54 ? 57.561 125.992 113.696 1.00 24.87 53 ASP A O 1
ATOM 429 N N . SER A 1 55 ? 56.635 127.117 115.378 1.00 23.84 54 SER A N 1
ATOM 430 C CA . SER A 1 55 ? 57.019 126.125 116.379 1.00 23.10 54 SER A CA 1
ATOM 431 C C . SER A 1 55 ? 56.199 124.823 116.283 1.00 22.80 54 SER A C 1
ATOM 432 O O . SER A 1 55 ? 56.694 123.737 116.656 1.00 22.00 54 SER A O 1
ATOM 435 N N . ARG A 1 56 ? 54.947 124.944 115.802 1.00 22.02 55 ARG A N 1
ATOM 436 C CA . ARG A 1 56 ? 54.097 123.781 115.521 1.00 20.80 55 ARG A CA 1
ATOM 437 C C . ARG A 1 56 ? 54.698 122.946 114.390 1.00 20.44 55 ARG A C 1
ATOM 438 O O . ARG A 1 56 ? 54.909 121.755 114.561 1.00 19.77 55 ARG A O 1
ATOM 446 N N . HIS A 1 57 ? 54.981 123.591 113.256 1.00 20.93 56 HIS A N 1
ATOM 447 C CA . HIS A 1 57 ? 55.645 122.988 112.101 1.00 22.02 56 HIS A CA 1
ATOM 448 C C . HIS A 1 57 ? 56.994 122.332 112.393 1.00 22.39 56 HIS A C 1
ATOM 449 O O . HIS A 1 57 ? 57.244 121.212 111.927 1.00 22.86 56 HIS A O 1
ATOM 456 N N . GLN A 1 58 ? 57.849 123.012 113.160 1.00 22.62 57 GLN A N 1
ATOM 457 C CA . GLN A 1 58 ? 59.204 122.530 113.498 1.00 23.70 57 GLN A CA 1
ATOM 458 C C . GLN A 1 58 ? 59.133 121.276 114.317 1.00 21.91 57 GLN A C 1
ATOM 459 O O . GLN A 1 58 ? 59.924 120.340 114.108 1.00 21.68 57 GLN A O 1
ATOM 465 N N . LEU A 1 59 ? 58.256 121.311 115.319 1.00 20.69 58 LEU A N 1
ATOM 466 C CA . LEU A 1 59 ? 58.029 120.178 116.186 1.00 21.18 58 LEU A CA 1
ATOM 467 C C . LEU A 1 59 ? 57.459 118.992 115.403 1.00 21.75 58 LEU A C 1
ATOM 468 O O . LEU A 1 59 ? 57.995 117.907 115.497 1.00 22.28 58 LEU A O 1
ATOM 473 N N . LEU A 1 60 ? 56.426 119.215 114.585 1.00 21.71 59 LEU A N 1
ATOM 474 C CA . LEU A 1 60 ? 55.902 118.170 113.717 1.00 22.10 59 LEU A CA 1
ATOM 475 C C . LEU A 1 60 ? 56.924 117.654 112.713 1.00 22.53 59 LEU A C 1
ATOM 476 O O . LEU A 1 60 ? 57.059 116.438 112.582 1.00 22.43 59 LEU A O 1
ATOM 481 N N . ASP A 1 61 ? 57.629 118.565 112.019 1.00 23.36 60 ASP A N 1
ATOM 482 C CA . ASP A 1 61 ? 58.637 118.198 110.991 1.00 24.10 60 ASP A CA 1
ATOM 483 C C . ASP A 1 61 ? 59.760 117.347 111.586 1.00 23.38 60 ASP A C 1
ATOM 484 O O . ASP A 1 61 ? 60.301 116.482 110.908 1.00 23.81 60 ASP A O 1
ATOM 489 N N . LYS A 1 62 ? 60.074 117.603 112.850 1.00 22.53 61 LYS A N 1
ATOM 490 C CA . LYS A 1 62 ? 61.085 116.890 113.615 1.00 23.36 61 LYS A CA 1
ATOM 491 C C . LYS A 1 62 ? 60.767 115.381 113.733 1.00 22.77 61 LYS A C 1
ATOM 492 O O . LYS A 1 62 ? 61.661 114.545 113.885 1.00 21.72 61 LYS A O 1
ATOM 498 N N . TYR A 1 63 ? 59.487 115.037 113.661 1.00 21.88 62 TYR A N 1
ATOM 499 C CA . TYR A 1 63 ? 59.087 113.646 113.852 1.00 21.36 62 TYR A CA 1
ATOM 500 C C . TYR A 1 63 ? 58.480 113.041 112.581 1.00 20.89 62 TYR A C 1
ATOM 501 O O . TYR A 1 63 ? 57.952 111.928 112.591 1.00 21.30 62 TYR A O 1
ATOM 510 N N . GLY A 1 64 ? 58.602 113.790 111.490 1.00 20.42 63 GLY A N 1
ATOM 511 C CA . GLY A 1 64 ? 58.178 113.364 110.177 1.00 19.47 63 GLY A CA 1
ATOM 512 C C . GLY A 1 64 ? 56.675 113.374 110.065 1.00 19.76 63 GLY A C 1
ATOM 513 O O . GLY A 1 64 ? 56.109 112.634 109.241 1.00 19.33 63 GLY A O 1
ATOM 514 N N . LEU A 1 65 ? 56.019 114.197 110.898 1.00 18.66 64 LEU A N 1
ATOM 515 C CA . LEU A 1 65 ? 54.546 114.238 110.959 1.00 17.40 64 LEU A CA 1
ATOM 516 C C . LEU A 1 65 ? 54.005 115.433 110.174 1.00 18.26 64 LEU A C 1
ATOM 517 O O . LEU A 1 65 ? 54.635 116.499 110.142 1.00 17.23 64 LEU A O 1
ATOM 522 N N . LYS A 1 66 ? 52.828 115.255 109.552 1.00 18.34 65 LYS A N 1
ATOM 523 C CA . LYS A 1 66 ? 52.126 116.367 108.893 1.00 18.97 65 LYS A CA 1
ATOM 524 C C . LYS A 1 66 ? 50.864 116.731 109.680 1.00 18.55 65 LYS A C 1
ATOM 525 O O . LYS A 1 66 ? 50.503 116.056 110.623 1.00 18.24 65 LYS A O 1
ATOM 531 N N . CYS A 1 67 ? 50.190 117.804 109.307 1.00 18.53 66 CYS A N 1
ATOM 532 C CA . CYS A 1 67 ? 48.941 118.133 109.943 1.00 18.47 66 CYS A CA 1
ATOM 533 C C . CYS A 1 67 ? 48.027 118.754 108.884 1.00 18.77 66 CYS A C 1
ATOM 534 O O . CYS A 1 67 ? 48.393 119.752 108.287 1.00 18.91 66 CYS A O 1
ATOM 537 N N . TRP A 1 68 ? 46.865 118.136 108.635 1.00 18.13 67 TRP A N 1
ATOM 538 C CA . TRP A 1 68 ? 45.883 118.675 107.701 1.00 18.49 67 TRP A CA 1
ATOM 539 C C . TRP A 1 68 ? 44.660 119.327 108.375 1.00 17.42 67 TRP A C 1
ATOM 540 O O . TRP A 1 68 ? 43.843 119.952 107.704 1.00 17.87 67 TRP A O 1
ATOM 551 N N . ALA A 1 69 ? 44.536 119.187 109.685 1.00 16.19 68 ALA A N 1
ATOM 552 C CA . ALA A 1 69 ? 43.328 119.599 110.395 1.00 15.63 68 ALA A CA 1
ATOM 553 C C . ALA A 1 69 ? 43.627 119.850 111.866 1.00 14.62 68 ALA A C 1
ATOM 554 O O . ALA A 1 69 ? 44.518 119.241 112.436 1.00 13.90 68 ALA A O 1
ATOM 556 N N . ILE A 1 70 ? 42.913 120.814 112.433 1.00 14.66 69 ILE A N 1
ATOM 557 C CA . ILE A 1 70 ? 42.917 121.059 113.864 1.00 14.06 69 ILE A CA 1
ATOM 558 C C . ILE A 1 70 ? 41.478 120.904 114.351 1.00 13.27 69 ILE A C 1
ATOM 559 O O . ILE A 1 70 ? 40.543 120.973 113.536 1.00 12.83 69 ILE A O 1
ATOM 564 N N . SER A 1 71 ? 41.307 120.705 115.657 1.00 12.58 70 SER A N 1
ATOM 565 C CA . SER A 1 71 ? 39.987 120.430 116.239 1.00 12.74 70 SER A CA 1
ATOM 566 C C . SER A 1 71 ? 39.676 121.262 117.463 1.00 12.61 70 SER A C 1
ATOM 567 O O . SER A 1 71 ? 40.494 121.382 118.362 1.00 13.18 70 SER A O 1
ATOM 570 N N . ASN A 1 72 ? 38.480 121.820 117.504 1.00 12.55 71 ASN A N 1
ATOM 571 C CA . ASN A 1 72 ? 38.053 122.550 118.680 1.00 14.07 71 ASN A CA 1
ATOM 572 C C . ASN A 1 72 ? 36.616 122.178 119.111 1.00 14.31 71 ASN A C 1
ATOM 573 O O . ASN A 1 72 ? 35.734 123.046 119.181 1.00 14.14 71 ASN A O 1
ATOM 578 N N . HIS A 1 73 ? 36.408 120.890 119.389 1.00 13.69 72 HIS A N 1
ATOM 579 C CA . HIS A 1 73 ? 35.148 120.385 119.935 1.00 14.13 72 HIS A CA 1
ATOM 580 C C . HIS A 1 73 ? 34.729 121.046 121.249 1.00 13.80 72 HIS A C 1
ATOM 581 O O . HIS A 1 73 ? 33.545 121.293 121.499 1.00 14.28 72 HIS A O 1
ATOM 588 N N . LEU A 1 74 ? 35.704 121.293 122.115 1.00 14.03 73 LEU A N 1
ATOM 589 C CA . LEU A 1 74 ? 35.406 121.744 123.464 1.00 14.10 73 LEU A CA 1
ATOM 590 C C . LEU A 1 74 ? 34.823 123.145 123.495 1.00 14.02 73 LEU A C 1
ATOM 591 O O . LEU A 1 74 ? 33.842 123.395 124.174 1.00 14.23 73 LEU A O 1
ATOM 596 N N . VAL A 1 75 ? 35.419 124.055 122.739 1.00 14.39 74 VAL A N 1
ATOM 597 C CA . VAL A 1 75 ? 34.900 125.427 122.618 1.00 14.75 74 VAL A CA 1
ATOM 598 C C . VAL A 1 75 ? 33.640 125.485 121.769 1.00 15.15 74 VAL A C 1
ATOM 599 O O . VAL A 1 75 ? 32.685 126.175 122.142 1.00 15.60 74 VAL A O 1
ATOM 603 N N . GLY A 1 76 ? 33.635 124.765 120.641 1.00 14.99 75 GLY A N 1
ATOM 604 C CA . GLY A 1 76 ? 32.439 124.663 119.791 1.00 14.76 75 GLY A CA 1
ATOM 605 C C . GLY A 1 76 ? 31.174 124.271 120.537 1.00 14.34 75 GLY A C 1
ATOM 606 O O . GLY A 1 76 ? 30.105 124.842 120.310 1.00 15.49 75 GLY A O 1
ATOM 607 N N . GLN A 1 77 ? 31.275 123.281 121.415 1.00 13.70 76 GLN A N 1
ATOM 608 C CA . GLN A 1 77 ? 30.134 122.840 122.241 1.00 13.04 76 GLN A CA 1
ATOM 609 C C . GLN A 1 77 ? 29.432 124.010 122.931 1.00 13.35 76 GLN A C 1
ATOM 610 O O . GLN A 1 77 ? 28.186 124.055 123.016 1.00 13.26 76 GLN A O 1
ATOM 616 N N . ALA A 1 78 ? 30.221 124.964 123.426 1.00 13.65 77 ALA A N 1
ATOM 617 C CA . ALA A 1 78 ? 29.649 126.100 124.198 1.00 14.05 77 ALA A CA 1
ATOM 618 C C . ALA A 1 78 ? 28.905 127.173 123.345 1.00 14.66 77 ALA A C 1
ATOM 619 O O . ALA A 1 78 ? 28.209 128.046 123.887 1.00 15.50 77 ALA A O 1
ATOM 621 N N . VAL A 1 79 ? 29.028 127.107 122.018 1.00 14.31 78 VAL A N 1
ATOM 622 C CA . VAL A 1 79 ? 28.340 128.091 121.186 1.00 13.90 78 VAL A CA 1
ATOM 623 C C . VAL A 1 79 ? 26.804 128.046 121.289 1.00 14.70 78 VAL A C 1
ATOM 624 O O . VAL A 1 79 ? 26.184 129.086 121.492 1.00 15.47 78 VAL A O 1
ATOM 628 N N . CYS A 1 80 ? 26.188 126.869 121.117 1.00 14.71 79 CYS A N 1
ATOM 629 C CA . CYS A 1 80 ? 24.748 126.800 121.030 1.00 14.87 79 CYS A CA 1
ATOM 630 C C . CYS A 1 80 ? 24.112 126.177 122.237 1.00 15.76 79 CYS A C 1
ATOM 631 O O . CYS A 1 80 ? 22.863 126.127 122.320 1.00 16.54 79 CYS A O 1
ATOM 634 N N . ASP A 1 81 ? 24.932 125.673 123.163 1.00 15.58 80 ASP A N 1
ATOM 635 C CA . ASP A 1 81 ? 24.363 124.919 124.272 1.00 16.72 80 ASP A CA 1
ATOM 636 C C . ASP A 1 81 ? 23.459 125.833 125.100 1.00 17.48 80 ASP A C 1
ATOM 637 O O . ASP A 1 81 ? 23.861 126.937 125.497 1.00 18.00 80 ASP A O 1
ATOM 642 N N . ALA A 1 82 ? 22.235 125.373 125.289 1.00 17.94 81 ALA A N 1
ATOM 643 C CA . ALA A 1 82 ? 21.229 126.016 126.114 1.00 18.83 81 ALA A CA 1
ATOM 644 C C . ALA A 1 82 ? 21.535 125.950 127.611 1.00 18.80 81 ALA A C 1
ATOM 645 O O . ALA A 1 82 ? 21.270 126.888 128.356 1.00 18.54 81 ALA A O 1
ATOM 647 N N . ILE A 1 83 ? 22.082 124.831 128.058 1.00 20.42 82 ILE A N 1
ATOM 648 C CA . ILE A 1 83 ? 22.421 124.643 129.489 1.00 20.78 82 ILE A CA 1
ATOM 649 C C . ILE A 1 83 ? 23.929 124.766 129.628 1.00 20.88 82 ILE A C 1
ATOM 650 O O . ILE A 1 83 ? 24.664 123.886 129.176 1.00 21.85 82 ILE A O 1
ATOM 655 N N . ILE A 1 84 ? 24.390 125.900 130.140 1.00 20.70 83 ILE A N 1
ATOM 656 C CA . ILE A 1 84 ? 25.813 126.141 130.339 1.00 20.67 83 ILE A CA 1
ATOM 657 C C . ILE A 1 84 ? 26.083 126.023 131.842 1.00 21.14 83 ILE A C 1
ATOM 658 O O . ILE A 1 84 ? 25.406 126.641 132.629 1.00 21.41 83 ILE A O 1
ATOM 663 N N . ASP A 1 85 ? 27.027 125.178 132.229 1.00 21.51 84 ASP A N 1
ATOM 664 C CA . ASP A 1 85 ? 27.196 124.787 133.625 1.00 21.66 84 ASP A CA 1
ATOM 665 C C . ASP A 1 85 ? 28.615 124.282 133.860 1.00 22.13 84 ASP A C 1
ATOM 666 O O . ASP A 1 85 ? 29.524 124.574 133.061 1.00 22.04 84 ASP A O 1
ATOM 671 N N . GLU A 1 86 ? 28.824 123.547 134.946 1.00 22.85 85 GLU A N 1
ATOM 672 C CA . GLU A 1 86 ? 30.180 123.143 135.310 1.00 23.88 85 GLU A CA 1
ATOM 673 C C . GLU A 1 86 ? 30.809 122.170 134.336 1.00 22.52 85 GLU A C 1
ATOM 674 O O . GLU A 1 86 ? 32.037 122.023 134.354 1.00 22.44 85 GLU A O 1
ATOM 680 N N . ARG A 1 87 ? 29.988 121.495 133.514 1.00 21.59 86 ARG A N 1
ATOM 681 C CA . ARG A 1 87 ? 30.523 120.614 132.463 1.00 20.31 86 ARG A CA 1
ATOM 682 C C . ARG A 1 87 ? 31.239 121.498 131.456 1.00 19.71 86 ARG A C 1
ATOM 683 O O . ARG A 1 87 ? 32.310 121.177 131.030 1.00 19.54 86 ARG A O 1
ATOM 691 N N . HIS A 1 88 ? 30.661 122.633 131.108 1.00 18.50 87 HIS A N 1
ATOM 692 C CA . HIS A 1 88 ? 31.355 123.584 130.252 1.00 18.96 87 HIS A CA 1
ATOM 693 C C . HIS A 1 88 ? 32.543 124.284 130.893 1.00 19.95 87 HIS A C 1
ATOM 694 O O . HIS A 1 88 ? 33.567 124.443 130.242 1.00 19.90 87 HIS A O 1
ATOM 701 N N . GLU A 1 89 ? 32.418 124.670 132.167 1.00 20.75 88 GLU A N 1
ATOM 702 C CA . GLU A 1 89 ? 33.524 125.279 132.888 1.00 21.03 88 GLU A CA 1
ATOM 703 C C . GLU A 1 89 ? 34.740 124.365 132.882 1.00 20.63 88 GLU A C 1
ATOM 704 O O . GLU A 1 89 ? 35.902 124.834 132.794 1.00 21.11 88 GLU A O 1
ATOM 710 N N . ALA A 1 90 ? 34.499 123.053 132.940 1.00 19.61 89 ALA A N 1
ATOM 711 C CA . ALA A 1 90 ? 35.617 122.098 132.968 1.00 19.31 89 ALA A CA 1
ATOM 712 C C . ALA A 1 90 ? 36.347 121.944 131.620 1.00 19.59 89 ALA A C 1
ATOM 713 O O . ALA A 1 90 ? 37.511 121.525 131.586 1.00 19.37 89 ALA A O 1
ATOM 715 N N . ILE A 1 91 ? 35.685 122.305 130.517 1.00 19.41 90 ILE A N 1
ATOM 716 C CA . ILE A 1 91 ? 36.280 122.086 129.172 1.00 20.03 90 ILE A CA 1
ATOM 717 C C . ILE A 1 91 ? 36.716 123.364 128.461 1.00 20.52 90 ILE A C 1
ATOM 718 O O . ILE A 1 91 ? 37.284 123.296 127.346 1.00 20.60 90 ILE A O 1
ATOM 723 N N . LEU A 1 92 ? 36.493 124.505 129.126 1.00 20.56 91 LEU A N 1
ATOM 724 C CA . LEU A 1 92 ? 36.840 125.828 128.579 1.00 21.06 91 LEU A CA 1
ATOM 725 C C . LEU A 1 92 ? 38.053 126.528 129.243 1.00 22.48 91 LEU A C 1
ATOM 726 O O . LEU A 1 92 ? 38.272 126.391 130.457 1.00 22.31 91 LEU A O 1
ATOM 731 N N . PRO A 1 93 ? 38.811 127.336 128.447 1.00 23.84 92 PRO A N 1
ATOM 732 C CA . PRO A 1 93 ? 39.779 128.256 129.056 1.00 24.20 92 PRO A CA 1
ATOM 733 C C . PRO A 1 93 ? 39.007 129.172 129.988 1.00 24.24 92 PRO A C 1
ATOM 734 O O . PRO A 1 93 ? 37.881 129.531 129.662 1.00 24.50 92 PRO A O 1
ATOM 738 N N . ALA A 1 94 ? 39.566 129.516 131.148 1.00 24.81 93 ALA A N 1
ATOM 739 C CA . ALA A 1 94 ? 38.955 130.516 132.043 1.00 24.94 93 ALA A CA 1
ATOM 740 C C . ALA A 1 94 ? 38.501 131.805 131.323 1.00 24.84 93 ALA A C 1
ATOM 741 O O . ALA A 1 94 ? 37.422 132.371 131.597 1.00 25.89 93 ALA A O 1
ATOM 743 N N . ARG A 1 95 ? 39.304 132.277 130.390 1.00 24.37 94 ARG A N 1
ATOM 744 C CA . ARG A 1 95 ? 38.900 133.438 129.631 1.00 24.71 94 ARG A CA 1
ATOM 745 C C . ARG A 1 95 ? 37.571 133.291 128.855 1.00 24.33 94 ARG A C 1
ATOM 746 O O . ARG A 1 95 ? 36.863 134.298 128.632 1.00 25.28 94 ARG A O 1
ATOM 754 N N . ILE A 1 96 ? 37.224 132.067 128.441 1.00 22.80 95 ILE A N 1
ATOM 755 C CA . ILE A 1 96 ? 35.945 131.852 127.740 1.00 22.22 95 ILE A CA 1
ATOM 756 C C . ILE A 1 96 ? 34.812 131.661 128.731 1.00 22.19 95 ILE A C 1
ATOM 757 O O . ILE A 1 96 ? 33.714 132.189 128.543 1.00 21.02 95 ILE A O 1
ATOM 762 N N . TRP A 1 97 ? 35.086 130.902 129.790 1.00 23.17 96 TRP A N 1
ATOM 763 C CA . TRP A 1 97 ? 34.097 130.697 130.840 1.00 23.78 96 TRP A CA 1
ATOM 764 C C . TRP A 1 97 ? 33.662 132.050 131.422 1.00 24.86 96 TRP A C 1
ATOM 765 O O . TRP A 1 97 ? 32.445 132.314 131.590 1.00 24.33 96 TRP A O 1
ATOM 776 N N . GLY A 1 98 ? 34.665 132.891 131.714 1.00 26.12 97 GLY A N 1
ATOM 777 C CA . GLY A 1 98 ? 34.449 134.198 132.327 1.00 28.16 97 GLY A CA 1
ATOM 778 C C . GLY A 1 98 ? 33.667 134.135 133.628 1.00 29.23 97 GLY A C 1
ATOM 779 O O . GLY A 1 98 ? 34.126 133.514 134.597 1.00 28.91 97 GLY A O 1
ATOM 780 N N . ASP A 1 99 ? 32.493 134.781 133.624 1.00 30.76 98 ASP A N 1
ATOM 781 C CA . ASP A 1 99 ? 31.610 134.912 134.786 1.00 33.35 98 ASP A CA 1
ATOM 782 C C . ASP A 1 99 ? 30.667 133.727 134.908 1.00 34.06 98 ASP A C 1
ATOM 783 O O . ASP A 1 99 ? 30.116 133.453 136.006 1.00 34.23 98 ASP A O 1
ATOM 788 N N . GLY A 1 100 ? 30.482 133.028 133.778 1.00 33.52 99 GLY A N 1
ATOM 789 C CA . GLY A 1 100 ? 29.755 131.786 133.773 1.00 32.50 99 GLY A CA 1
ATOM 790 C C . GLY A 1 100 ? 28.346 132.067 133.355 1.00 32.35 99 GLY A C 1
ATOM 791 O O . GLY A 1 100 ? 27.509 131.173 133.358 1.00 33.05 99 GLY A O 1
ATOM 792 N N . ASP A 1 101 ? 28.075 133.312 132.982 1.00 31.48 100 ASP A N 1
ATOM 793 C CA . ASP A 1 101 ? 26.774 133.639 132.424 1.00 30.91 100 ASP A CA 1
ATOM 794 C C . ASP A 1 101 ? 26.660 132.908 131.080 1.00 29.73 100 ASP A C 1
ATOM 795 O O . ASP A 1 101 ? 27.535 133.054 130.209 1.00 29.79 100 ASP A O 1
ATOM 800 N N . ALA A 1 102 ? 25.600 132.103 130.946 1.00 28.26 101 ALA A N 1
ATOM 801 C CA . ALA A 1 102 ? 25.314 131.328 129.735 1.00 26.74 101 ALA A CA 1
ATOM 802 C C . ALA A 1 102 ? 25.501 132.078 128.400 1.00 26.17 101 ALA A C 1
ATOM 803 O O . ALA A 1 102 ? 26.276 131.642 127.544 1.00 26.35 101 ALA A O 1
ATOM 805 N N . GLU A 1 103 ? 24.770 133.180 128.202 1.00 25.50 102 GLU A N 1
ATOM 806 C CA . GLU A 1 103 ? 24.876 133.953 126.963 1.00 24.81 102 GLU A CA 1
ATOM 807 C C . GLU A 1 103 ? 26.279 134.523 126.788 1.00 24.71 102 GLU A C 1
ATOM 808 O O . GLU A 1 103 ? 26.826 134.525 125.685 1.00 24.25 102 GLU A O 1
ATOM 814 N N . GLY A 1 104 ? 26.867 134.977 127.890 1.00 24.70 103 GLY A N 1
ATOM 815 C CA . GLY A 1 104 ? 28.263 135.446 127.884 1.00 25.15 103 GLY A CA 1
ATOM 816 C C . GLY A 1 104 ? 29.253 134.413 127.352 1.00 24.79 103 GLY A C 1
ATOM 817 O O . GLY A 1 104 ? 29.991 134.703 126.415 1.00 25.11 103 GLY A O 1
ATOM 818 N N . VAL A 1 105 ? 29.282 133.223 127.918 1.00 24.48 104 VAL A N 1
ATOM 819 C CA . VAL A 1 105 ? 30.064 132.155 127.363 1.00 23.49 104 VAL A CA 1
ATOM 820 C C . VAL A 1 105 ? 29.852 131.725 125.922 1.00 22.54 104 VAL A C 1
ATOM 821 O O . VAL A 1 105 ? 30.763 131.550 125.224 1.00 21.23 104 VAL A O 1
ATOM 825 N N . ARG A 1 106 ? 28.606 131.620 125.544 1.00 20.00 105 ARG A N 1
ATOM 826 C CA . ARG A 1 106 ? 28.158 131.451 124.187 1.00 20.00 105 ARG A CA 1
ATOM 827 C C . ARG A 1 106 ? 28.684 132.431 123.173 1.00 20.00 105 ARG A C 1
ATOM 828 O O . ARG A 1 106 ? 29.006 132.043 122.101 1.00 22.47 105 ARG A O 1
ATOM 836 N N . GLN A 1 107 ? 28.745 133.713 123.551 1.00 23.68 106 GLN A N 1
ATOM 837 C CA . GLN A 1 107 ? 29.260 134.749 122.626 1.00 23.71 106 GLN A CA 1
ATOM 838 C C . GLN A 1 107 ? 30.761 134.674 122.564 1.00 21.92 106 GLN A C 1
ATOM 839 O O . GLN A 1 107 ? 31.336 134.851 121.500 1.00 21.41 106 GLN A O 1
ATOM 845 N N . ARG A 1 108 ? 31.387 134.463 123.726 1.00 20.05 107 ARG A N 1
ATOM 846 C CA . ARG A 1 108 ? 32.839 134.346 123.826 1.00 19.18 107 ARG A CA 1
ATOM 847 C C . ARG A 1 108 ? 33.323 133.076 123.105 1.00 18.10 107 ARG A C 1
ATOM 848 O O . ARG A 1 108 ? 34.373 133.082 122.469 1.00 18.75 107 ARG A O 1
ATOM 856 N N . ALA A 1 109 ? 32.554 132.002 123.202 1.00 16.73 108 ALA A N 1
ATOM 857 C CA . ALA A 1 109 ? 32.880 130.767 122.480 1.00 16.97 108 ALA A CA 1
ATOM 858 C C . ALA A 1 109 ? 32.815 130.995 120.957 1.00 16.53 108 ALA A C 1
ATOM 859 O O . ALA A 1 109 ? 33.711 130.574 120.260 1.00 16.66 108 ALA A O 1
ATOM 861 N N . ALA A 1 110 ? 31.786 131.703 120.469 1.00 16.63 109 ALA A N 1
ATOM 862 C CA . ALA A 1 110 ? 31.661 132.021 119.046 1.00 17.60 109 ALA A CA 1
ATOM 863 C C . ALA A 1 110 ? 32.845 132.802 118.515 1.00 18.69 109 ALA A C 1
ATOM 864 O O . ALA A 1 110 ? 33.328 132.545 117.391 1.00 19.35 109 ALA A O 1
ATOM 866 N N . ALA A 1 111 ? 33.297 133.761 119.327 1.00 18.89 110 ALA A N 1
ATOM 867 C CA . ALA A 1 111 ? 34.403 134.633 118.995 1.00 18.59 110 ALA A CA 1
ATOM 868 C C . ALA A 1 111 ? 35.651 133.802 118.916 1.00 18.05 110 ALA A C 1
ATOM 869 O O . ALA A 1 111 ? 36.511 134.042 118.071 1.00 18.65 110 ALA A O 1
ATOM 871 N N . GLU A 1 112 ? 35.754 132.822 119.804 1.00 17.25 111 GLU A N 1
ATOM 872 C CA . GLU A 1 112 ? 36.948 131.970 119.858 1.00 17.17 111 GLU A CA 1
ATOM 873 C C . GLU A 1 112 ? 37.027 130.968 118.672 1.00 16.38 111 GLU A C 1
ATOM 874 O O . GLU A 1 112 ? 38.118 130.671 118.187 1.00 16.46 111 GLU A O 1
ATOM 880 N N . ILE A 1 113 ? 35.869 130.520 118.169 1.00 16.33 112 ILE A N 1
ATOM 881 C CA . ILE A 1 113 ? 35.810 129.697 116.929 1.00 15.49 112 ILE A CA 1
ATOM 882 C C . ILE A 1 113 ? 36.158 130.507 115.677 1.00 16.80 112 ILE A C 1
ATOM 883 O O . ILE A 1 113 ? 36.819 129.990 114.763 1.00 17.36 112 ILE A O 1
ATOM 888 N N . LYS A 1 114 ? 35.716 131.762 115.618 1.00 17.62 113 LYS A N 1
ATOM 889 C CA . LYS A 1 114 ? 36.231 132.691 114.574 1.00 17.98 113 LYS A CA 1
ATOM 890 C C . LYS A 1 114 ? 37.742 132.775 114.604 1.00 17.71 113 LYS A C 1
ATOM 891 O O . LYS A 1 114 ? 38.381 132.687 113.554 1.00 18.67 113 LYS A O 1
ATOM 897 N N . ASP A 1 115 ? 38.314 132.902 115.798 1.00 17.93 114 ASP A N 1
ATOM 898 C CA . ASP A 1 115 ? 39.775 132.901 115.962 1.00 18.56 114 ASP A CA 1
ATOM 899 C C . ASP A 1 115 ? 40.441 131.570 115.600 1.00 18.42 114 ASP A C 1
ATOM 900 O O . ASP A 1 115 ? 41.604 131.559 115.122 1.00 18.97 114 ASP A O 1
ATOM 905 N N . THR A 1 116 ? 39.754 130.452 115.877 1.00 17.43 115 THR A N 1
ATOM 906 C CA . THR A 1 116 ? 40.252 129.110 115.460 1.00 16.33 115 THR A CA 1
ATOM 907 C C . THR A 1 116 ? 40.378 129.025 113.943 1.00 15.61 115 THR A C 1
ATOM 908 O O . THR A 1 116 ? 41.359 128.563 113.452 1.00 15.80 115 THR A O 1
ATOM 912 N N . ALA A 1 117 ? 39.370 129.478 113.216 1.00 15.98 116 ALA A N 1
ATOM 913 C CA . ALA A 1 117 ? 39.467 129.607 111.770 1.00 16.88 116 ALA A CA 1
ATOM 914 C C . ALA A 1 117 ? 40.675 130.455 111.356 1.00 17.57 116 ALA A C 1
ATOM 915 O O . ALA A 1 117 ? 41.405 130.094 110.424 1.00 18.99 116 ALA A O 1
ATOM 917 N N . ARG A 1 118 ? 40.917 131.559 112.071 1.00 18.65 117 ARG A N 1
ATOM 918 C CA . ARG A 1 118 ? 42.040 132.439 111.752 1.00 17.75 117 ARG A CA 1
ATOM 919 C C . ARG A 1 118 ? 43.357 131.747 112.086 1.00 16.98 117 ARG A C 1
ATOM 920 O O . ARG A 1 118 ? 44.286 131.805 111.309 1.00 16.66 117 ARG A O 1
ATOM 928 N N . ALA A 1 119 ? 43.433 131.076 113.235 1.00 16.79 118 ALA A N 1
ATOM 929 C CA . ALA A 1 119 ? 44.641 130.331 113.600 1.00 16.20 118 ALA A CA 1
ATOM 930 C C . ALA A 1 119 ? 44.959 129.176 112.599 1.00 17.00 118 ALA A C 1
ATOM 931 O O . ALA A 1 119 ? 46.108 128.971 112.205 1.00 16.90 118 ALA A O 1
ATOM 933 N N . ALA A 1 120 ? 43.928 128.417 112.208 1.00 17.20 119 ALA A N 1
ATOM 934 C CA . ALA A 1 120 ? 44.023 127.402 111.164 1.00 17.11 119 ALA A CA 1
ATOM 935 C C . ALA A 1 120 ? 44.631 127.979 109.874 1.00 17.25 119 ALA A C 1
ATOM 936 O O . ALA A 1 120 ? 45.549 127.397 109.288 1.00 17.23 119 ALA A O 1
ATOM 938 N N . ALA A 1 121 ? 44.092 129.103 109.405 1.00 18.61 120 ALA A N 1
ATOM 939 C CA . ALA A 1 121 ? 44.617 129.748 108.180 1.00 19.43 120 ALA A CA 1
ATOM 940 C C . ALA A 1 121 ? 46.106 130.088 108.286 1.00 19.48 120 ALA A C 1
ATOM 941 O O . ALA A 1 121 ? 46.861 129.867 107.339 1.00 19.80 120 ALA A O 1
ATOM 943 N N . ARG A 1 122 ? 46.530 130.597 109.445 1.00 20.06 121 ARG A N 1
ATOM 944 C CA . ARG A 1 122 ? 47.946 130.885 109.682 1.00 21.11 121 ARG A CA 1
ATOM 945 C C . ARG A 1 122 ? 48.817 129.651 109.679 1.00 20.94 121 ARG A C 1
ATOM 946 O O . ARG A 1 122 ? 49.951 129.684 109.182 1.00 21.14 121 ARG A O 1
ATOM 954 N N . LEU A 1 123 ? 48.305 128.579 110.291 1.00 20.60 122 LEU A N 1
ATOM 955 C CA . LEU A 1 123 ? 48.938 127.264 110.269 1.00 19.98 122 LEU A CA 1
ATOM 956 C C . LEU A 1 123 ? 49.051 126.689 108.850 1.00 20.03 122 LEU A C 1
ATOM 957 O O . LEU A 1 123 ? 49.989 125.946 108.552 1.00 20.81 122 LEU A O 1
ATOM 962 N N . GLY A 1 124 ? 48.084 127.013 107.992 1.00 19.42 123 GLY A N 1
ATOM 963 C CA . GLY A 1 124 ? 48.052 126.458 106.650 1.00 18.75 123 GLY A CA 1
ATOM 964 C C . GLY A 1 124 ? 47.163 125.222 106.500 1.00 18.51 123 GLY A C 1
ATOM 965 O O . GLY A 1 124 ? 47.329 124.474 105.546 1.00 18.25 123 GLY A O 1
ATOM 966 N N . VAL A 1 125 ? 46.227 124.983 107.426 1.00 18.12 124 VAL A N 1
ATOM 967 C CA . VAL A 1 125 ? 45.274 123.860 107.253 1.00 18.39 124 VAL A CA 1
ATOM 968 C C . VAL A 1 125 ? 43.938 124.386 106.721 1.00 19.46 124 VAL A C 1
ATOM 969 O O . VAL A 1 125 ? 43.606 125.546 106.988 1.00 19.49 124 VAL A O 1
ATOM 973 N N . ASP A 1 126 ? 43.192 123.585 105.943 1.00 20.26 125 ASP A N 1
ATOM 974 C CA . ASP A 1 126 ? 41.888 124.078 105.438 1.00 20.99 125 ASP A CA 1
ATOM 975 C C . ASP A 1 126 ? 40.657 123.622 106.189 1.00 19.55 125 ASP A C 1
ATOM 976 O O . ASP A 1 126 ? 39.541 123.937 105.783 1.00 18.98 125 ASP A O 1
ATOM 981 N N . THR A 1 127 ? 40.861 122.878 107.270 1.00 18.42 126 THR A N 1
ATOM 982 C CA . THR A 1 127 ? 39.765 122.256 107.979 1.00 17.54 126 THR A CA 1
ATOM 983 C C . THR A 1 127 ? 39.882 122.403 109.499 1.00 16.85 126 THR A C 1
ATOM 984 O O . THR A 1 127 ? 40.923 122.094 110.099 1.00 18.26 126 THR A O 1
ATOM 988 N N . VAL A 1 128 ? 38.806 122.898 110.111 1.00 15.46 127 VAL A N 1
ATOM 989 C CA . VAL A 1 128 ? 38.627 122.820 111.552 1.00 13.72 127 VAL A CA 1
ATOM 990 C C . VAL A 1 128 ? 37.527 121.825 111.869 1.00 13.47 127 VAL A C 1
ATOM 991 O O . VAL A 1 128 ? 36.402 121.959 111.363 1.00 13.81 127 VAL A O 1
ATOM 995 N N . ILE A 1 129 ? 37.868 120.815 112.677 1.00 12.08 128 ILE A N 1
ATOM 996 C CA . ILE A 1 129 ? 36.869 119.903 113.257 1.00 10.22 128 ILE A CA 1
ATOM 997 C C . ILE A 1 129 ? 36.272 120.490 114.532 1.00 10.61 128 ILE A C 1
ATOM 998 O O . ILE A 1 129 ? 37.011 121.032 115.372 1.00 10.55 128 ILE A O 1
ATOM 1003 N N . GLY A 1 130 ? 34.951 120.378 114.690 1.00 10.35 129 GLY A N 1
ATOM 1004 C CA . GLY A 1 130 ? 34.342 120.830 115.911 1.00 10.74 129 GLY A CA 1
ATOM 1005 C C . GLY A 1 130 ? 32.944 120.329 116.198 1.00 11.98 129 GLY A C 1
ATOM 1006 O O . GLY A 1 130 ? 32.414 119.451 115.509 1.00 12.68 129 GLY A O 1
ATOM 1007 N N . PHE A 1 131 ? 32.374 120.917 117.243 1.00 12.37 130 PHE A N 1
ATOM 1008 C CA . PHE A 1 131 ? 31.006 120.730 117.696 1.00 12.97 130 PHE A CA 1
ATOM 1009 C C . PHE A 1 131 ? 30.319 122.122 117.602 1.00 12.39 130 PHE A C 1
ATOM 1010 O O . PHE A 1 131 ? 31.013 123.138 117.515 1.00 12.93 130 PHE A O 1
ATOM 1018 N N . THR A 1 132 ? 28.980 122.159 117.678 1.00 12.05 131 THR A N 1
ATOM 1019 C CA . THR A 1 132 ? 28.159 123.389 117.628 1.00 11.33 131 THR A CA 1
ATOM 1020 C C . THR A 1 132 ? 27.436 123.648 118.948 1.00 12.26 131 THR A C 1
ATOM 1021 O O . THR A 1 132 ? 27.105 124.798 119.286 1.00 12.75 131 THR A O 1
ATOM 1025 N N . GLY A 1 133 ? 27.212 122.569 119.717 1.00 11.99 132 GLY A N 1
ATOM 1026 C CA . GLY A 1 133 ? 26.332 122.591 120.874 1.00 10.29 132 GLY A CA 1
ATOM 1027 C C . GLY A 1 133 ? 24.949 122.551 120.297 1.00 10.81 132 GLY A C 1
ATOM 1028 O O . GLY A 1 133 ? 24.748 122.378 119.051 1.00 10.84 132 GLY A O 1
ATOM 1029 N N . SER A 1 134 ? 23.957 122.720 121.156 1.00 10.66 133 SER A N 1
ATOM 1030 C CA . SER A 1 134 ? 22.588 122.657 120.640 1.00 11.12 133 SER A CA 1
ATOM 1031 C C . SER A 1 134 ? 21.654 123.255 121.655 1.00 11.90 133 SER A C 1
ATOM 1032 O O . SER A 1 134 ? 21.755 122.905 122.834 1.00 11.29 133 SER A O 1
ATOM 1035 N N . ALA A 1 135 ? 20.732 124.122 121.208 1.00 11.93 134 ALA A N 1
ATOM 1036 C CA . ALA A 1 135 ? 19.734 124.664 122.148 1.00 12.85 134 ALA A CA 1
ATOM 1037 C C . ALA A 1 135 ? 18.592 123.734 122.431 1.00 13.10 134 ALA A C 1
ATOM 1038 O O . ALA A 1 135 ? 17.804 124.000 123.351 1.00 14.47 134 ALA A O 1
ATOM 1040 N N . ILE A 1 136 ? 18.475 122.661 121.636 1.00 13.02 135 ILE A N 1
ATOM 1041 C CA . ILE A 1 136 ? 17.338 121.720 121.761 1.00 12.32 135 ILE A CA 1
ATOM 1042 C C . ILE A 1 136 ? 17.703 120.267 122.103 1.00 12.42 135 ILE A C 1
ATOM 1043 O O . ILE A 1 136 ? 16.817 119.455 122.339 1.00 12.95 135 ILE A O 1
ATOM 1048 N N . TRP A 1 137 ? 18.992 119.941 122.148 1.00 12.89 136 TRP A N 1
ATOM 1049 C CA . TRP A 1 137 ? 19.423 118.569 122.532 1.00 12.85 136 TRP A CA 1
ATOM 1050 C C . TRP A 1 137 ? 18.666 117.974 123.725 1.00 13.12 136 TRP A C 1
ATOM 1051 O O . TRP A 1 137 ? 18.132 116.852 123.632 1.00 13.46 136 TRP A O 1
ATOM 1062 N N . HIS A 1 138 ? 18.644 118.713 124.832 1.00 12.81 137 HIS A N 1
ATOM 1063 C CA . HIS A 1 138 ? 17.991 118.287 126.076 1.00 13.79 137 HIS A CA 1
ATOM 1064 C C . HIS A 1 138 ? 16.487 118.015 125.896 1.00 14.72 137 HIS A C 1
ATOM 1065 O O . HIS A 1 138 ? 15.845 117.452 126.794 1.00 14.51 137 HIS A O 1
ATOM 1072 N N . LEU A 1 139 ? 15.935 118.416 124.740 1.00 15.52 138 LEU A N 1
ATOM 1073 C CA . LEU A 1 139 ? 14.537 118.132 124.406 1.00 16.04 138 LEU A CA 1
ATOM 1074 C C . LEU A 1 139 ? 14.339 116.799 123.681 1.00 16.60 138 LEU A C 1
ATOM 1075 O O . LEU A 1 139 ? 13.204 116.480 123.320 1.00 16.24 138 LEU A O 1
ATOM 1080 N N . VAL A 1 140 ? 15.413 116.018 123.480 1.00 15.95 139 VAL A N 1
ATOM 1081 C CA . VAL A 1 140 ? 15.342 114.771 122.663 1.00 15.73 139 VAL A CA 1
ATOM 1082 C C . VAL A 1 140 ? 14.251 113.712 123.006 1.00 17.05 139 VAL A C 1
ATOM 1083 O O . VAL A 1 140 ? 13.634 113.110 122.101 1.00 16.35 139 VAL A O 1
ATOM 1087 N N . ALA A 1 141 ? 14.041 113.457 124.295 1.00 17.60 140 ALA A N 1
ATOM 1088 C CA . ALA A 1 141 ? 13.012 112.511 124.739 1.00 19.39 140 ALA A CA 1
ATOM 1089 C C . ALA A 1 141 ? 11.553 112.970 124.529 1.00 20.48 140 ALA A C 1
ATOM 1090 O O . ALA A 1 141 ? 10.651 112.160 124.520 1.00 20.33 140 ALA A O 1
ATOM 1100 N N . PHE A 1 143 ? 9.309 114.239 126.325 1.00 21.78 142 PHE A N 1
ATOM 1101 C CA . PHE A 1 143 ? 8.475 114.446 127.496 1.00 20.04 142 PHE A CA 1
ATOM 1102 C C . PHE A 1 143 ? 9.233 115.240 128.545 1.00 18.69 142 PHE A C 1
ATOM 1103 O O . PHE A 1 143 ? 10.373 114.913 128.864 1.00 19.61 142 PHE A O 1
ATOM 1111 N N . PRO A 1 144 ? 8.631 116.328 129.054 1.00 17.76 143 PRO A N 1
ATOM 1112 C CA . PRO A 1 144 ? 7.321 116.864 128.695 1.00 17.14 143 PRO A CA 1
ATOM 1113 C C . PRO A 1 144 ? 7.364 117.481 127.276 1.00 16.81 143 PRO A C 1
ATOM 1114 O O . PRO A 1 144 ? 8.410 117.948 126.851 1.00 15.57 143 PRO A O 1
ATOM 1118 N N . PRO A 1 145 ? 6.234 117.438 126.540 1.00 16.94 144 PRO A N 1
ATOM 1119 C CA . PRO A 1 145 ? 6.197 117.882 125.138 1.00 16.95 144 PRO A CA 1
ATOM 1120 C C . PRO A 1 145 ? 6.716 119.314 124.927 1.00 18.29 144 PRO A C 1
ATOM 1121 O O . PRO A 1 145 ? 6.373 120.243 125.682 1.00 18.05 144 PRO A O 1
ATOM 1125 N N . ALA A 1 146 ? 7.553 119.478 123.908 1.00 19.68 145 ALA A N 1
ATOM 1126 C CA . ALA A 1 146 ? 7.966 120.789 123.424 1.00 20.80 145 ALA A CA 1
ATOM 1127 C C . ALA A 1 146 ? 7.169 121.097 122.136 1.00 21.23 145 ALA A C 1
ATOM 1128 O O . ALA A 1 146 ? 7.033 120.223 121.274 1.00 21.37 145 ALA A O 1
ATOM 1130 N N . PRO A 1 147 ? 6.609 122.318 122.008 1.00 22.09 146 PRO A N 1
ATOM 1131 C CA . PRO A 1 147 ? 5.966 122.684 120.731 1.00 22.69 146 PRO A CA 1
ATOM 1132 C C . PRO A 1 147 ? 6.951 122.595 119.556 1.00 23.02 146 PRO A C 1
ATOM 1133 O O . PRO A 1 147 ? 8.154 122.835 119.724 1.00 21.21 146 PRO A O 1
ATOM 1137 N N . GLU A 1 148 ? 6.435 122.251 118.379 1.00 24.13 147 GLU A N 1
ATOM 1138 C CA . GLU A 1 148 ? 7.257 122.268 117.163 1.00 25.75 147 GLU A CA 1
ATOM 1139 C C . GLU A 1 148 ? 7.969 123.610 116.912 1.00 26.35 147 GLU A C 1
ATOM 1140 O O . GLU A 1 148 ? 9.065 123.630 116.344 1.00 25.76 147 GLU A O 1
ATOM 1146 N N . SER A 1 149 ? 7.379 124.721 117.360 1.00 27.10 148 SER A N 1
ATOM 1147 C CA . SER A 1 149 ? 8.037 126.026 117.183 1.00 28.74 148 SER A CA 1
ATOM 1148 C C . SER A 1 149 ? 9.296 126.168 118.036 1.00 29.53 148 SER A C 1
ATOM 1149 O O . SER A 1 149 ? 10.225 126.842 117.630 1.00 29.16 148 SER A O 1
ATOM 1160 N N . ILE A 1 151 ? 11.228 123.655 118.637 1.00 28.96 150 ILE A N 1
ATOM 1161 C CA . ILE A 1 151 ? 12.180 122.876 117.861 1.00 26.59 150 ILE A CA 1
ATOM 1162 C C . ILE A 1 151 ? 12.702 123.633 116.663 1.00 26.07 150 ILE A C 1
ATOM 1163 O O . ILE A 1 151 ? 13.922 123.655 116.483 1.00 25.99 150 ILE A O 1
ATOM 1168 N N . GLU A 1 152 ? 11.839 124.268 115.861 1.00 25.15 151 GLU A N 1
ATOM 1169 C CA . GLU A 1 152 ? 12.367 125.147 114.792 1.00 25.41 151 GLU A CA 1
ATOM 1170 C C . GLU A 1 152 ? 13.335 126.237 115.312 1.00 24.49 151 GLU A C 1
ATOM 1171 O O . GLU A 1 152 ? 14.385 126.493 114.701 1.00 24.65 151 GLU A O 1
ATOM 1177 N N . ARG A 1 153 ? 12.992 126.841 116.452 1.00 23.16 152 ARG A N 1
ATOM 1178 C CA . ARG A 1 153 ? 13.808 127.880 117.071 1.00 23.74 152 ARG A CA 1
ATOM 1179 C C . ARG A 1 153 ? 15.242 127.421 117.341 1.00 21.67 152 ARG A C 1
ATOM 1180 O O . ARG A 1 153 ? 16.161 128.205 117.188 1.00 21.93 152 ARG A O 1
ATOM 1188 N N . GLY A 1 154 ? 15.426 126.170 117.775 1.00 19.81 153 GLY A N 1
ATOM 1189 C CA . GLY A 1 154 ? 16.757 125.609 118.026 1.00 17.99 153 GLY A CA 1
ATOM 1190 C C . GLY A 1 154 ? 17.642 125.569 116.785 1.00 16.87 153 GLY A C 1
ATOM 1191 O O . GLY A 1 154 ? 18.819 125.915 116.844 1.00 17.41 153 GLY A O 1
ATOM 1192 N N . TYR A 1 155 ? 17.077 125.151 115.665 1.00 15.85 154 TYR A N 1
ATOM 1193 C CA . TYR A 1 155 ? 17.791 125.180 114.374 1.00 17.24 154 TYR A CA 1
ATOM 1194 C C . TYR A 1 155 ? 18.062 126.589 113.864 1.00 17.62 154 TYR A C 1
ATOM 1195 O O . TYR A 1 155 ? 19.097 126.841 113.283 1.00 17.99 154 TYR A O 1
ATOM 1204 N N . GLN A 1 156 ? 17.117 127.499 114.089 1.00 19.06 155 GLN A N 1
ATOM 1205 C CA . GLN A 1 156 ? 17.313 128.922 113.752 1.00 19.60 155 GLN A CA 1
ATOM 1206 C C . GLN A 1 156 ? 18.393 129.564 114.636 1.00 18.43 155 GLN A C 1
ATOM 1207 O O . GLN A 1 156 ? 19.177 130.388 114.169 1.00 19.17 155 GLN A O 1
ATOM 1213 N N . ASP A 1 157 ? 18.409 129.201 115.909 1.00 17.67 156 ASP A N 1
ATOM 1214 C CA . ASP A 1 157 ? 19.469 129.614 116.849 1.00 17.88 156 ASP A CA 1
ATOM 1215 C C . ASP A 1 157 ? 20.841 129.105 116.381 1.00 16.57 156 ASP A C 1
ATOM 1216 O O . ASP A 1 157 ? 21.863 129.787 116.487 1.00 16.60 156 ASP A O 1
ATOM 1221 N N . PHE A 1 158 ? 20.850 127.897 115.843 1.00 15.64 157 PHE A N 1
ATOM 1222 C CA . PHE A 1 158 ? 22.069 127.368 115.294 1.00 15.30 157 PHE A CA 1
ATOM 1223 C C . PHE A 1 158 ? 22.501 128.266 114.127 1.00 15.46 157 PHE A C 1
ATOM 1224 O O . PHE A 1 158 ? 23.658 128.708 114.099 1.00 15.62 157 PHE A O 1
ATOM 1232 N N . ALA A 1 159 ? 21.593 128.505 113.176 1.00 15.48 158 ALA A N 1
ATOM 1233 C CA . ALA A 1 159 ? 21.923 129.260 111.981 1.00 16.08 158 ALA A CA 1
ATOM 1234 C C . ALA A 1 159 ? 22.382 130.674 112.353 1.00 17.28 158 ALA A C 1
ATOM 1235 O O . ALA A 1 159 ? 23.398 131.148 111.818 1.00 17.24 158 ALA A O 1
ATOM 1237 N N . ASP A 1 160 ? 21.671 131.310 113.301 1.00 17.21 159 ASP A N 1
ATOM 1238 C CA . ASP A 1 160 ? 21.976 132.698 113.711 1.00 17.95 159 ASP A CA 1
ATOM 1239 C C . ASP A 1 160 ? 23.315 132.867 114.394 1.00 18.56 159 ASP A C 1
ATOM 1240 O O . ASP A 1 160 ? 23.952 133.904 114.237 1.00 20.16 159 ASP A O 1
ATOM 1245 N N . ARG A 1 161 ? 23.745 131.865 115.161 1.00 18.33 160 ARG A N 1
ATOM 1246 C CA . ARG A 1 161 ? 25.015 131.934 115.869 1.00 17.31 160 ARG A CA 1
ATOM 1247 C C . ARG A 1 161 ? 26.134 131.497 114.949 1.00 16.54 160 ARG A C 1
ATOM 1248 O O . ARG A 1 161 ? 27.258 131.986 115.078 1.00 16.83 160 ARG A O 1
ATOM 1256 N N . TRP A 1 162 ? 25.849 130.565 114.026 1.00 16.50 161 TRP A N 1
ATOM 1257 C CA . TRP A 1 162 ? 26.931 129.921 113.226 1.00 16.90 161 TRP A CA 1
ATOM 1258 C C . TRP A 1 162 ? 27.216 130.633 111.918 1.00 17.46 161 TRP A C 1
ATOM 1259 O O . TRP A 1 162 ? 28.365 130.696 111.515 1.00 19.26 161 TRP A O 1
ATOM 1270 N N . ASN A 1 163 ? 26.178 131.161 111.272 1.00 16.88 162 ASN A N 1
ATOM 1271 C CA . ASN A 1 163 ? 26.350 131.946 110.047 1.00 17.17 162 ASN A CA 1
ATOM 1272 C C . ASN A 1 163 ? 27.471 132.979 110.165 1.00 16.66 162 ASN A C 1
ATOM 1273 O O . ASN A 1 163 ? 28.370 132.985 109.344 1.00 16.88 162 ASN A O 1
ATOM 1278 N N . PRO A 1 164 ? 27.435 133.829 111.202 1.00 17.25 163 PRO A N 1
ATOM 1279 C CA . PRO A 1 164 ? 28.560 134.774 111.401 1.00 17.17 163 PRO A CA 1
ATOM 1280 C C . PRO A 1 164 ? 29.924 134.126 111.658 1.00 16.86 163 PRO A C 1
ATOM 1281 O O . PRO A 1 164 ? 30.943 134.679 111.277 1.00 15.77 163 PRO A O 1
ATOM 1285 N N . ILE A 1 165 ? 29.949 132.955 112.294 1.00 17.80 164 ILE A N 1
ATOM 1286 C CA . ILE A 1 165 ? 31.228 132.241 112.524 1.00 17.34 164 ILE A CA 1
ATOM 1287 C C . ILE A 1 165 ? 31.768 131.798 111.184 1.00 17.45 164 ILE A C 1
ATOM 1288 O O . ILE A 1 165 ? 32.943 131.962 110.884 1.00 17.72 164 ILE A O 1
ATOM 1293 N N . LEU A 1 166 ? 30.857 131.248 110.386 1.00 18.19 165 LEU A N 1
ATOM 1294 C CA . LEU A 1 166 ? 31.147 130.654 109.084 1.00 17.77 165 LEU A CA 1
ATOM 1295 C C . LEU A 1 166 ? 31.497 131.679 107.998 1.00 18.00 165 LEU A C 1
ATOM 1296 O O . LEU A 1 166 ? 32.141 131.316 107.014 1.00 18.07 165 LEU A O 1
ATOM 1301 N N . ASP A 1 167 ? 31.090 132.942 108.187 1.00 18.33 166 ASP A N 1
ATOM 1302 C CA . ASP A 1 167 ? 31.572 134.074 107.360 1.00 18.37 166 ASP A CA 1
ATOM 1303 C C . ASP A 1 167 ? 33.066 134.265 107.532 1.00 18.35 166 ASP A C 1
ATOM 1304 O O . ASP A 1 167 ? 33.771 134.617 106.571 1.00 18.61 166 ASP A O 1
ATOM 1309 N N . VAL A 1 168 ? 33.550 134.056 108.765 1.00 18.35 167 VAL A N 1
ATOM 1310 C CA . VAL A 1 168 ? 34.976 134.136 109.060 1.00 18.13 167 VAL A CA 1
ATOM 1311 C C . VAL A 1 168 ? 35.755 132.988 108.363 1.00 18.88 167 VAL A C 1
ATOM 1312 O O . VAL A 1 168 ? 36.754 133.244 107.670 1.00 19.92 167 VAL A O 1
ATOM 1316 N N . PHE A 1 169 ? 35.291 131.748 108.525 1.00 19.12 168 PHE A N 1
ATOM 1317 C CA . PHE A 1 169 ? 35.778 130.606 107.733 1.00 19.23 168 PHE A CA 1
ATOM 1318 C C . PHE A 1 169 ? 35.903 130.911 106.226 1.00 20.31 168 PHE A C 1
ATOM 1319 O O . PHE A 1 169 ? 36.957 130.673 105.642 1.00 21.51 168 PHE A O 1
ATOM 1327 N N . ASP A 1 170 ? 34.843 131.441 105.608 1.00 21.23 169 ASP A N 1
ATOM 1328 C CA . ASP A 1 170 ? 34.875 131.860 104.208 1.00 22.58 169 ASP A CA 1
ATOM 1329 C C . ASP A 1 170 ? 35.944 132.934 103.944 1.00 23.06 169 ASP A C 1
ATOM 1330 O O . ASP A 1 170 ? 36.724 132.792 103.002 1.00 23.70 169 ASP A O 1
ATOM 1335 N N . ALA A 1 171 ? 35.990 133.988 104.764 1.00 23.23 170 ALA A N 1
ATOM 1336 C CA . ALA A 1 171 ? 37.033 135.044 104.627 1.00 23.30 170 ALA A CA 1
ATOM 1337 C C . ALA A 1 171 ? 38.416 134.456 104.697 1.00 23.33 170 ALA A C 1
ATOM 1338 O O . ALA A 1 171 ? 39.324 134.890 103.961 1.00 23.83 170 ALA A O 1
ATOM 1340 N N . GLU A 1 172 ? 38.574 133.461 105.577 1.00 22.87 171 GLU A N 1
ATOM 1341 C CA . GLU A 1 172 ? 39.892 132.855 105.859 1.00 21.86 171 GLU A CA 1
ATOM 1342 C C . GLU A 1 172 ? 40.295 131.700 104.934 1.00 21.55 171 GLU A C 1
ATOM 1343 O O . GLU A 1 172 ? 41.440 131.234 104.993 1.00 22.15 171 GLU A O 1
ATOM 1349 N N . GLY A 1 173 ? 39.372 131.234 104.090 1.00 20.56 172 GLY A N 1
ATOM 1350 C CA . GLY A 1 173 ? 39.627 130.092 103.253 1.00 20.33 172 GLY A CA 1
ATOM 1351 C C . GLY A 1 173 ? 39.731 128.765 104.014 1.00 20.47 172 GLY A C 1
ATOM 1352 O O . GLY A 1 173 ? 40.509 127.918 103.651 1.00 21.39 172 GLY A O 1
ATOM 1353 N N . VAL A 1 174 ? 38.930 128.584 105.068 1.00 20.80 173 VAL A N 1
ATOM 1354 C CA . VAL A 1 174 ? 38.949 127.399 105.945 1.00 19.19 173 VAL A CA 1
ATOM 1355 C C . VAL A 1 174 ? 37.525 126.873 105.980 1.00 19.58 173 VAL A C 1
ATOM 1356 O O . VAL A 1 174 ? 36.580 127.655 105.864 1.00 20.19 173 VAL A O 1
ATOM 1360 N N . ARG A 1 175 ? 37.375 125.554 106.077 1.00 19.25 174 ARG A N 1
ATOM 1361 C CA . ARG A 1 175 ? 36.085 124.880 106.238 1.00 20.13 174 ARG A CA 1
ATOM 1362 C C . ARG A 1 175 ? 35.893 124.390 107.683 1.00 18.89 174 ARG A C 1
ATOM 1363 O O . ARG A 1 175 ? 36.852 124.006 108.361 1.00 19.10 174 ARG A O 1
ATOM 1371 N N . PHE A 1 176 ? 34.647 124.410 108.134 1.00 17.17 175 PHE A N 1
ATOM 1372 C CA . PHE A 1 176 ? 34.264 123.765 109.372 1.00 15.89 175 PHE A CA 1
ATOM 1373 C C . PHE A 1 176 ? 33.737 122.327 109.108 1.00 15.21 175 PHE A C 1
ATOM 1374 O O . PHE A 1 176 ? 32.837 122.122 108.268 1.00 15.73 175 PHE A O 1
ATOM 1382 N N . ALA A 1 177 ? 34.328 121.348 109.791 1.00 13.83 176 ALA A N 1
ATOM 1383 C CA . ALA A 1 177 ? 33.877 119.952 109.746 1.00 12.36 176 ALA A CA 1
ATOM 1384 C C . ALA A 1 177 ? 33.163 119.648 111.055 1.00 12.18 176 ALA A C 1
ATOM 1385 O O . ALA A 1 177 ? 33.789 119.314 112.047 1.00 11.44 176 ALA A O 1
ATOM 1387 N N . HIS A 1 178 ? 31.841 119.794 111.057 1.00 11.85 177 HIS A N 1
ATOM 1388 C CA . HIS A 1 178 ? 31.071 119.530 112.253 1.00 12.03 177 HIS A CA 1
ATOM 1389 C C . HIS A 1 178 ? 30.969 118.050 112.528 1.00 11.81 177 HIS A C 1
ATOM 1390 O O . HIS A 1 178 ? 30.577 117.290 111.636 1.00 12.85 177 HIS A O 1
ATOM 1397 N N . GLU A 1 179 ? 31.248 117.607 113.754 1.00 11.42 178 GLU A N 1
ATOM 1398 C CA . GLU A 1 179 ? 31.146 116.149 113.983 1.00 10.13 178 GLU A CA 1
ATOM 1399 C C . GLU A 1 179 ? 29.740 115.729 114.414 1.00 9.61 178 GLU A C 1
ATOM 1400 O O . GLU A 1 179 ? 29.327 116.015 115.530 1.00 10.51 178 GLU A O 1
ATOM 1406 N N . VAL A 1 180 ? 29.013 115.078 113.517 1.00 8.66 179 VAL A N 1
ATOM 1407 C CA . VAL A 1 180 ? 27.681 114.545 113.795 1.00 7.99 179 VAL A CA 1
ATOM 1408 C C . VAL A 1 180 ? 27.780 113.589 114.980 1.00 8.56 179 VAL A C 1
ATOM 1409 O O . VAL A 1 180 ? 28.575 112.641 114.976 1.00 9.43 179 VAL A O 1
ATOM 1413 N N . HIS A 1 181 ? 27.053 113.892 116.052 1.00 9.06 180 HIS A N 1
ATOM 1414 C CA . HIS A 1 181 ? 27.369 113.258 117.322 1.00 9.73 180 HIS A CA 1
ATOM 1415 C C . HIS A 1 181 ? 26.277 113.679 118.278 1.00 9.93 180 HIS A C 1
ATOM 1416 O O . HIS A 1 181 ? 25.749 114.737 118.142 1.00 12.02 180 HIS A O 1
ATOM 1423 N N . PRO A 1 182 ? 25.897 112.834 119.228 1.00 10.99 181 PRO A N 1
ATOM 1424 C CA . PRO A 1 182 ? 24.910 113.286 120.209 1.00 10.57 181 PRO A CA 1
ATOM 1425 C C . PRO A 1 182 ? 25.310 114.557 120.940 1.00 10.26 181 PRO A C 1
ATOM 1426 O O . PRO A 1 182 ? 26.507 114.846 121.097 1.00 9.78 181 PRO A O 1
ATOM 1430 N N . SER A 1 183 ? 24.272 115.290 121.356 1.00 10.78 182 SER A N 1
ATOM 1431 C CA . SER A 1 183 ? 24.333 116.531 122.130 1.00 12.21 182 SER A CA 1
ATOM 1432 C C . SER A 1 183 ? 24.590 117.727 121.201 1.00 12.02 182 SER A C 1
ATOM 1433 O O . SER A 1 183 ? 24.730 118.845 121.662 1.00 13.27 182 SER A O 1
ATOM 1436 N N . GLU A 1 184 ? 24.575 117.472 119.893 1.00 11.84 183 GLU A N 1
ATOM 1437 C CA . GLU A 1 184 ? 24.892 118.455 118.864 1.00 10.38 183 GLU A CA 1
ATOM 1438 C C . GLU A 1 184 ? 23.600 118.713 118.144 1.00 10.15 183 GLU A C 1
ATOM 1439 O O . GLU A 1 184 ? 22.681 117.894 118.227 1.00 9.04 183 GLU A O 1
ATOM 1445 N N . ILE A 1 185 ? 23.536 119.839 117.424 1.00 10.40 184 ILE A N 1
ATOM 1446 C CA . ILE A 1 185 ? 22.322 120.190 116.626 1.00 10.85 184 ILE A CA 1
ATOM 1447 C C . ILE A 1 185 ? 22.036 119.148 115.501 1.00 10.24 184 ILE A C 1
ATOM 1448 O O . ILE A 1 185 ? 20.873 118.887 115.119 1.00 9.14 184 ILE A O 1
ATOM 1453 N N . ALA A 1 186 ? 23.128 118.587 114.998 1.00 10.00 185 ALA A N 1
ATOM 1454 C CA . ALA A 1 186 ? 23.122 117.486 114.037 1.00 10.49 185 ALA A CA 1
ATOM 1455 C C . ALA A 1 186 ? 23.794 116.303 114.733 1.00 10.40 185 ALA A C 1
ATOM 1456 O O . ALA A 1 186 ? 24.985 116.362 115.041 1.00 10.75 185 ALA A O 1
ATOM 1458 N N . TYR A 1 187 ? 23.018 115.259 115.009 1.00 9.97 186 TYR A N 1
ATOM 1459 C CA . TYR A 1 187 ? 23.507 114.060 115.712 1.00 10.19 186 TYR A CA 1
ATOM 1460 C C . TYR A 1 187 ? 23.073 112.729 115.040 1.00 10.48 186 TYR A C 1
ATOM 1461 O O . TYR A 1 187 ? 23.536 111.670 115.463 1.00 11.48 186 TYR A O 1
ATOM 1470 N N . ASP A 1 188 ? 22.225 112.823 114.007 1.00 9.64 187 ASP A N 1
ATOM 1471 C CA . ASP A 1 188 ? 21.377 111.771 113.350 1.00 11.39 187 ASP A CA 1
ATOM 1472 C C . ASP A 1 188 ? 21.631 112.032 111.858 1.00 10.06 187 ASP A C 1
ATOM 1473 O O . ASP A 1 188 ? 22.184 113.069 111.483 1.00 9.46 187 ASP A O 1
ATOM 1478 N N . TYR A 1 189 ? 21.091 111.166 111.011 1.00 10.07 188 TYR A N 1
ATOM 1479 C CA . TYR A 1 189 ? 20.991 111.387 109.563 1.00 10.38 188 TYR A CA 1
ATOM 1480 C C . TYR A 1 189 ? 20.006 112.573 109.256 1.00 10.67 188 TYR A C 1
ATOM 1481 O O . TYR A 1 189 ? 20.344 113.536 108.566 1.00 11.59 188 TYR A O 1
ATOM 1490 N N . TRP A 1 190 ? 18.809 112.509 109.822 1.00 10.17 189 TRP A N 1
ATOM 1491 C CA . TRP A 1 190 ? 17.736 113.479 109.565 1.00 10.03 189 TRP A CA 1
ATOM 1492 C C . TRP A 1 190 ? 18.037 114.876 110.124 1.00 10.34 189 TRP A C 1
ATOM 1493 O O . TRP A 1 190 ? 17.718 115.903 109.475 1.00 9.36 189 TRP A O 1
ATOM 1504 N N . THR A 1 191 ? 18.684 114.913 111.295 1.00 10.01 190 THR A N 1
ATOM 1505 C CA . THR A 1 191 ? 19.026 116.168 111.943 1.00 9.50 190 THR A CA 1
ATOM 1506 C C . THR A 1 191 ? 20.165 116.847 111.196 1.00 10.91 190 THR A C 1
ATOM 1507 O O . THR A 1 191 ? 20.221 118.077 111.156 1.00 12.77 190 THR A O 1
ATOM 1511 N N . THR A 1 192 ? 21.051 116.064 110.582 1.00 11.52 191 THR A N 1
ATOM 1512 C CA . THR A 1 192 ? 22.089 116.604 109.708 1.00 12.67 191 THR A CA 1
ATOM 1513 C C . THR A 1 192 ? 21.474 117.293 108.496 1.00 13.97 191 THR A C 1
ATOM 1514 O O . THR A 1 192 ? 21.897 118.405 108.146 1.00 14.27 191 THR A O 1
ATOM 1518 N N . HIS A 1 193 ? 20.504 116.631 107.840 1.00 15.50 192 HIS A N 1
ATOM 1519 C CA . HIS A 1 193 ? 19.752 117.252 106.743 1.00 17.32 192 HIS A CA 1
ATOM 1520 C C . HIS A 1 193 ? 19.176 118.581 107.191 1.00 17.17 192 HIS A C 1
ATOM 1521 O O . HIS A 1 193 ? 19.358 119.586 106.519 1.00 18.67 192 HIS A O 1
ATOM 1528 N N . ARG A 1 194 ? 18.522 118.602 108.356 1.00 17.08 193 ARG A N 1
ATOM 1529 C CA . ARG A 1 194 ? 17.869 119.812 108.860 1.00 16.26 193 ARG A CA 1
ATOM 1530 C C . ARG A 1 194 ? 18.827 120.943 109.190 1.00 16.39 193 ARG A C 1
ATOM 1531 O O . ARG A 1 194 ? 18.495 122.117 109.002 1.00 16.53 193 ARG A O 1
ATOM 1539 N N . ALA A 1 195 ? 19.992 120.596 109.735 1.00 16.83 194 ALA A N 1
ATOM 1540 C CA . ALA A 1 195 ? 21.033 121.563 110.052 1.00 16.32 194 ALA A CA 1
ATOM 1541 C C . ALA A 1 195 ? 21.705 122.078 108.785 1.00 16.63 194 ALA A C 1
ATOM 1542 O O . ALA A 1 195 ? 22.043 123.247 108.711 1.00 16.49 194 ALA A O 1
ATOM 1544 N N . LEU A 1 196 ? 21.931 121.221 107.796 1.00 17.28 195 LEU A N 1
ATOM 1545 C CA . LEU A 1 196 ? 22.498 121.751 106.563 1.00 18.68 195 LEU A CA 1
ATOM 1546 C C . LEU A 1 196 ? 21.506 122.743 105.906 1.00 19.93 195 LEU A C 1
ATOM 1547 O O . LEU A 1 196 ? 21.928 123.802 105.425 1.00 20.11 195 LEU A O 1
ATOM 1552 N N . GLU A 1 197 ? 20.202 122.431 105.938 1.00 21.22 196 GLU A N 1
ATOM 1553 C CA . GLU A 1 197 ? 19.144 123.367 105.459 1.00 22.55 196 GLU A CA 1
ATOM 1554 C C . GLU A 1 197 ? 19.109 124.692 106.226 1.00 21.71 196 GLU A C 1
ATOM 1555 O O . GLU A 1 197 ? 18.965 125.755 105.618 1.00 21.79 196 GLU A O 1
ATOM 1561 N N . ALA A 1 198 ? 19.277 124.633 107.546 1.00 20.54 197 ALA A N 1
ATOM 1562 C CA . ALA A 1 198 ? 19.306 125.836 108.374 1.00 19.99 197 ALA A CA 1
ATOM 1563 C C . ALA A 1 198 ? 20.319 126.876 107.870 1.00 19.94 197 ALA A C 1
ATOM 1564 O O . ALA A 1 198 ? 20.033 128.116 107.852 1.00 20.79 197 ALA A O 1
ATOM 1566 N N . VAL A 1 199 ? 21.479 126.393 107.429 1.00 18.85 198 VAL A N 1
ATOM 1567 C CA . VAL A 1 199 ? 22.529 127.293 106.894 1.00 17.56 198 VAL A CA 1
ATOM 1568 C C . VAL A 1 199 ? 22.555 127.322 105.357 1.00 17.87 198 VAL A C 1
ATOM 1569 O O . VAL A 1 199 ? 23.560 127.624 104.761 1.00 18.86 198 VAL A O 1
ATOM 1573 N N . GLY A 1 200 ? 21.419 127.006 104.729 1.00 18.70 199 GLY A N 1
ATOM 1574 C CA . GLY A 1 200 ? 21.251 126.977 103.276 1.00 19.30 199 GLY A CA 1
ATOM 1575 C C . GLY A 1 200 ? 22.279 126.138 102.502 1.00 20.20 199 GLY A C 1
ATOM 1576 O O . GLY A 1 200 ? 22.610 126.480 101.352 1.00 19.63 199 GLY A O 1
ATOM 1577 N N . HIS A 1 201 ? 22.781 125.057 103.126 1.00 20.51 200 HIS A N 1
ATOM 1578 C CA . HIS A 1 201 ? 23.855 124.195 102.567 1.00 21.56 200 HIS A CA 1
ATOM 1579 C C . HIS A 1 201 ? 25.099 124.960 102.157 1.00 21.03 200 HIS A C 1
ATOM 1580 O O . HIS A 1 201 ? 25.764 124.588 101.182 1.00 20.61 200 HIS A O 1
ATOM 1587 N N . ARG A 1 202 ? 25.394 126.057 102.859 1.00 20.82 201 ARG A N 1
ATOM 1588 C CA . ARG A 1 202 ? 26.540 126.856 102.505 1.00 20.48 201 ARG A CA 1
ATOM 1589 C C . ARG A 1 202 ? 27.805 125.982 102.636 1.00 21.05 201 ARG A C 1
ATOM 1590 O O . ARG A 1 202 ? 27.913 125.181 103.568 1.00 21.25 201 ARG A O 1
ATOM 1598 N N . PRO A 1 203 ? 28.737 126.091 101.669 1.00 20.78 202 PRO A N 1
ATOM 1599 C CA . PRO A 1 203 ? 29.874 125.182 101.695 1.00 20.33 202 PRO A CA 1
ATOM 1600 C C . PRO A 1 203 ? 30.861 125.302 102.859 1.00 19.70 202 PRO A C 1
ATOM 1601 O O . PRO A 1 203 ? 31.689 124.396 103.010 1.00 19.15 202 PRO A O 1
ATOM 1605 N N . ALA A 1 204 ? 30.790 126.378 103.664 1.00 18.67 203 ALA A N 1
ATOM 1606 C CA . ALA A 1 204 ? 31.664 126.513 104.847 1.00 17.29 203 ALA A CA 1
ATOM 1607 C C . ALA A 1 204 ? 31.325 125.474 105.915 1.00 16.67 203 ALA A C 1
ATOM 1608 O O . ALA A 1 204 ? 32.201 125.033 106.656 1.00 16.74 203 ALA A O 1
ATOM 1610 N N . PHE A 1 205 ? 30.045 125.121 106.007 1.00 15.55 204 PHE A N 1
ATOM 1611 C CA . PHE A 1 205 ? 29.599 124.152 106.995 1.00 15.17 204 PHE A CA 1
ATOM 1612 C C . PHE A 1 205 ? 29.560 122.756 106.403 1.00 14.39 204 PHE A C 1
ATOM 1613 O O . PHE A 1 205 ? 28.624 122.397 105.708 1.00 13.99 204 PHE A O 1
ATOM 1621 N N . GLY A 1 206 ? 30.597 121.973 106.668 1.00 13.99 205 GLY A N 1
ATOM 1622 C CA . GLY A 1 206 ? 30.569 120.579 106.275 1.00 13.25 205 GLY A CA 1
ATOM 1623 C C . GLY A 1 206 ? 30.637 119.694 107.491 1.00 13.81 205 GLY A C 1
ATOM 1624 O O . GLY A 1 206 ? 30.322 120.130 108.636 1.00 13.38 205 GLY A O 1
ATOM 1625 N N . LEU A 1 207 ? 31.115 118.462 107.270 1.00 12.88 206 LEU A N 1
ATOM 1626 C CA . LEU A 1 207 ? 30.971 117.433 108.278 1.00 11.99 206 LEU A CA 1
ATOM 1627 C C . LEU A 1 207 ? 32.250 116.678 108.547 1.00 11.48 206 LEU A C 1
ATOM 1628 O O . LEU A 1 207 ? 32.992 116.314 107.633 1.00 10.32 206 LEU A O 1
ATOM 1633 N N . ASN A 1 208 ? 32.471 116.424 109.826 1.00 11.35 207 ASN A N 1
ATOM 1634 C CA . ASN A 1 208 ? 33.420 115.417 110.252 1.00 11.10 207 ASN A CA 1
ATOM 1635 C C . ASN A 1 208 ? 32.692 114.079 110.400 1.00 11.52 207 ASN A C 1
ATOM 1636 O O . ASN A 1 208 ? 31.810 113.932 111.269 1.00 11.71 207 ASN A O 1
ATOM 1641 N N . PHE A 1 209 ? 33.072 113.104 109.578 1.00 11.76 208 PHE A N 1
ATOM 1642 C CA . PHE A 1 209 ? 32.498 111.759 109.662 1.00 11.44 208 PHE A CA 1
ATOM 1643 C C . PHE A 1 209 ? 33.204 110.852 110.698 1.00 11.64 208 PHE A C 1
ATOM 1644 O O . PHE A 1 209 ? 34.387 110.535 110.584 1.00 10.16 208 PHE A O 1
ATOM 1652 N N . ASP A 1 210 ? 32.425 110.459 111.700 1.00 12.16 209 ASP A N 1
ATOM 1653 C CA . ASP A 1 210 ? 32.843 109.553 112.740 1.00 13.39 209 ASP A CA 1
ATOM 1654 C C . ASP A 1 210 ? 31.736 108.507 112.868 1.00 13.12 209 ASP A C 1
ATOM 1655 O O . ASP A 1 210 ? 30.583 108.829 113.278 1.00 13.90 209 ASP A O 1
ATOM 1660 N N . PRO A 1 211 ? 32.046 107.258 112.483 1.00 12.06 210 PRO A N 1
ATOM 1661 C CA . PRO A 1 211 ? 30.976 106.262 112.497 1.00 11.18 210 PRO A CA 1
ATOM 1662 C C . PRO A 1 211 ? 30.570 105.702 113.861 1.00 11.51 210 PRO A C 1
ATOM 1663 O O . PRO A 1 211 ? 29.544 105.037 113.923 1.00 11.49 210 PRO A O 1
ATOM 1667 N N . SER A 1 212 ? 31.326 105.980 114.939 1.00 11.45 211 SER A N 1
ATOM 1668 C CA . SER A 1 212 ? 31.065 105.391 116.271 1.00 11.31 211 SER A CA 1
ATOM 1669 C C . SER A 1 212 ? 29.609 105.523 116.784 1.00 11.65 211 SER A C 1
ATOM 1670 O O . SER A 1 212 ? 28.995 104.531 117.199 1.00 12.13 211 SER A O 1
ATOM 1673 N N . HIS A 1 213 ? 29.068 106.738 116.781 1.00 10.43 212 HIS A N 1
ATOM 1674 C CA . HIS A 1 213 ? 27.713 106.948 117.285 1.00 10.20 212 HIS A CA 1
ATOM 1675 C C . HIS A 1 213 ? 26.610 106.540 116.273 1.00 9.41 212 HIS A C 1
ATOM 1676 O O . HIS A 1 213 ? 25.461 106.586 116.584 1.00 10.17 212 HIS A O 1
ATOM 1683 N N . PHE A 1 214 ? 26.983 106.159 115.056 1.00 9.03 213 PHE A N 1
ATOM 1684 C CA . PHE A 1 214 ? 26.047 105.606 114.098 1.00 9.12 213 PHE A CA 1
ATOM 1685 C C . PHE A 1 214 ? 25.618 104.222 114.583 1.00 9.04 213 PHE A C 1
ATOM 1686 O O . PHE A 1 214 ? 24.484 103.791 114.319 1.00 8.56 213 PHE A O 1
ATOM 1694 N N . VAL A 1 215 ? 26.530 103.544 115.292 1.00 8.10 214 VAL A N 1
ATOM 1695 C CA . VAL A 1 215 ? 26.297 102.191 115.757 1.00 7.80 214 VAL A CA 1
ATOM 1696 C C . VAL A 1 215 ? 25.116 102.085 116.708 1.00 8.54 214 VAL A C 1
ATOM 1697 O O . VAL A 1 215 ? 24.125 101.356 116.424 1.00 9.19 214 VAL A O 1
ATOM 1701 N N . TRP A 1 216 ? 25.159 102.788 117.834 1.00 7.70 215 TRP A N 1
ATOM 1702 C CA . TRP A 1 216 ? 24.056 102.580 118.781 1.00 8.31 215 TRP A CA 1
ATOM 1703 C C . TRP A 1 216 ? 22.697 103.159 118.289 1.00 8.24 215 TRP A C 1
ATOM 1704 O O . TRP A 1 216 ? 21.629 102.695 118.667 1.00 8.69 215 TRP A O 1
ATOM 1715 N N . GLN A 1 217 ? 22.772 104.134 117.400 1.00 8.05 216 GLN A N 1
ATOM 1716 C CA . GLN A 1 217 ? 21.615 104.805 116.860 1.00 8.11 216 GLN A CA 1
ATOM 1717 C C . GLN A 1 217 ? 21.044 104.074 115.659 1.00 9.25 216 GLN A C 1
ATOM 1718 O O . GLN A 1 217 ? 20.008 104.491 115.101 1.00 8.63 216 GLN A O 1
ATOM 1724 N N . ASP A 1 218 ? 21.723 102.993 115.263 1.00 9.70 217 ASP A N 1
ATOM 1725 C CA . ASP A 1 218 ? 21.351 102.180 114.112 1.00 11.04 217 ASP A CA 1
ATOM 1726 C C . ASP A 1 218 ? 21.329 102.909 112.786 1.00 11.33 217 ASP A C 1
ATOM 1727 O O . ASP A 1 218 ? 20.452 102.643 111.915 1.00 12.43 217 ASP A O 1
ATOM 1732 N N . LEU A 1 219 ? 22.273 103.825 112.624 1.00 10.54 218 LEU A N 1
ATOM 1733 C CA . LEU A 1 219 ? 22.341 104.625 111.408 1.00 10.63 218 LEU A CA 1
ATOM 1734 C C . LEU A 1 219 ? 23.292 103.918 110.455 1.00 10.60 218 LEU A C 1
ATOM 1735 O O . LEU A 1 219 ? 24.290 103.359 110.881 1.00 9.99 218 LEU A O 1
ATOM 1740 N N . ASP A 1 220 ? 22.977 103.965 109.167 1.00 11.74 219 ASP A N 1
ATOM 1741 C CA . ASP A 1 220 ? 23.855 103.371 108.135 1.00 12.13 219 ASP A CA 1
ATOM 1742 C C . ASP A 1 220 ? 24.940 104.368 107.806 1.00 11.14 219 ASP A C 1
ATOM 1743 O O . ASP A 1 220 ? 24.668 105.393 107.201 1.00 12.33 219 ASP A O 1
ATOM 1748 N N . PRO A 1 221 ? 26.182 104.097 108.265 1.00 11.07 220 PRO A N 1
ATOM 1749 C CA . PRO A 1 221 ? 27.238 105.080 107.971 1.00 9.67 220 PRO A CA 1
ATOM 1750 C C . PRO A 1 221 ? 27.537 105.192 106.494 1.00 9.36 220 PRO A C 1
ATOM 1751 O O . PRO A 1 221 ? 27.994 106.229 106.039 1.00 8.54 220 PRO A O 1
ATOM 1755 N N . VAL A 1 222 ? 27.321 104.097 105.770 1.00 9.65 221 VAL A N 1
ATOM 1756 C CA . VAL A 1 222 ? 27.629 104.013 104.357 1.00 9.79 221 VAL A CA 1
ATOM 1757 C C . VAL A 1 222 ? 26.626 104.856 103.563 1.00 10.78 221 VAL A C 1
ATOM 1758 O O . VAL A 1 222 ? 27.038 105.706 102.770 1.00 12.14 221 VAL A O 1
ATOM 1762 N N . GLY A 1 223 ? 25.322 104.726 103.835 1.00 10.59 222 GLY A N 1
ATOM 1763 C CA . GLY A 1 223 ? 24.357 105.624 103.207 1.00 9.48 222 GLY A CA 1
ATOM 1764 C C . GLY A 1 223 ? 24.495 107.093 103.544 1.00 10.76 222 GLY A C 1
ATOM 1765 O O . GLY A 1 223 ? 24.210 107.944 102.720 1.00 11.68 222 GLY A O 1
ATOM 1766 N N . PHE A 1 224 ? 24.936 107.405 104.764 1.00 11.49 223 PHE A N 1
ATOM 1767 C CA . PHE A 1 224 ? 25.219 108.774 105.205 1.00 11.46 223 PHE A CA 1
ATOM 1768 C C . PHE A 1 224 ? 26.333 109.382 104.366 1.00 11.57 223 PHE A C 1
ATOM 1769 O O . PHE A 1 224 ? 26.239 110.503 103.900 1.00 12.08 223 PHE A O 1
ATOM 1777 N N . LEU A 1 225 ? 27.400 108.630 104.174 1.00 12.18 224 LEU A N 1
ATOM 1778 C CA . LEU A 1 225 ? 28.500 109.044 103.291 1.00 13.37 224 LEU A CA 1
ATOM 1779 C C . LEU A 1 225 ? 28.084 109.361 101.822 1.00 13.93 224 LEU A C 1
ATOM 1780 O O . LEU A 1 225 ? 28.480 110.398 101.272 1.00 13.63 224 LEU A O 1
ATOM 1785 N N . TRP A 1 226 ? 27.293 108.473 101.202 1.00 14.55 225 TRP A N 1
ATOM 1786 C CA . TRP A 1 226 ? 26.730 108.703 99.862 1.00 16.04 225 TRP A CA 1
ATOM 1787 C C . TRP A 1 226 ? 25.871 109.982 99.826 1.00 16.32 225 TRP A C 1
ATOM 1788 O O . TRP A 1 226 ? 26.149 110.910 99.048 1.00 16.46 225 TRP A O 1
ATOM 1799 N N . ASP A 1 227 ? 24.852 110.046 100.697 1.00 15.25 226 ASP A N 1
ATOM 1800 C CA . ASP A 1 227 ? 23.902 111.164 100.713 1.00 14.45 226 ASP A CA 1
ATOM 1801 C C . ASP A 1 227 ? 24.491 112.517 101.075 1.00 13.85 226 ASP A C 1
ATOM 1802 O O . ASP A 1 227 ? 24.079 113.554 100.542 1.00 13.06 226 ASP A O 1
ATOM 1807 N N . PHE A 1 228 ? 25.468 112.530 101.964 1.00 13.69 227 PHE A N 1
ATOM 1808 C CA . PHE A 1 228 ? 26.158 113.795 102.278 1.00 14.56 227 PHE A CA 1
ATOM 1809 C C . PHE A 1 228 ? 27.562 113.915 101.627 1.00 15.76 227 PHE A C 1
ATOM 1810 O O . PHE A 1 228 ? 28.401 114.687 102.094 1.00 16.39 227 PHE A O 1
ATOM 1818 N N . ARG A 1 229 ? 27.792 113.177 100.535 1.00 17.44 228 ARG A N 1
ATOM 1819 C CA . ARG A 1 229 ? 29.124 113.090 99.881 1.00 19.33 228 ARG A CA 1
ATOM 1820 C C . ARG A 1 229 ? 29.830 114.403 99.591 1.00 19.68 228 ARG A C 1
ATOM 1821 O O . ARG A 1 229 ? 31.057 114.459 99.684 1.00 21.09 228 ARG A O 1
ATOM 1829 N N . ASP A 1 230 ? 29.076 115.452 99.252 1.00 19.38 229 ASP A N 1
ATOM 1830 C CA . ASP A 1 230 ? 29.666 116.750 98.885 1.00 20.24 229 ASP A CA 1
ATOM 1831 C C . ASP A 1 230 ? 30.083 117.579 100.119 1.00 19.08 229 ASP A C 1
ATOM 1832 O O . ASP A 1 230 ? 30.723 118.636 99.979 1.00 18.31 229 ASP A O 1
ATOM 1837 N N . ARG A 1 231 ? 29.725 117.088 101.314 1.00 17.84 230 ARG A N 1
ATOM 1838 C CA . ARG A 1 231 ? 30.040 117.743 102.603 1.00 16.77 230 ARG A CA 1
ATOM 1839 C C . ARG A 1 231 ? 30.826 116.885 103.596 1.00 16.27 230 ARG A C 1
ATOM 1840 O O . ARG A 1 231 ? 30.980 117.268 104.752 1.00 16.59 230 ARG A O 1
ATOM 1848 N N . ILE A 1 232 ? 31.340 115.737 103.177 1.00 16.51 231 ILE A N 1
ATOM 1849 C CA . ILE A 1 232 ? 32.283 115.085 104.066 1.00 16.01 231 ILE A CA 1
ATOM 1850 C C . ILE A 1 232 ? 33.690 115.645 103.969 1.00 15.29 231 ILE A C 1
ATOM 1851 O O . ILE A 1 232 ? 34.427 115.410 103.019 1.00 14.20 231 ILE A O 1
ATOM 1856 N N . TYR A 1 233 ? 34.019 116.453 104.979 1.00 14.13 232 TYR A N 1
ATOM 1857 C CA . TYR A 1 233 ? 35.205 117.241 104.956 1.00 13.43 232 TYR A CA 1
ATOM 1858 C C . TYR A 1 233 ? 36.366 116.602 105.686 1.00 13.28 232 TYR A C 1
ATOM 1859 O O . TYR A 1 233 ? 37.507 116.908 105.389 1.00 13.43 232 TYR A O 1
ATOM 1868 N N . HIS A 1 234 ? 36.074 115.717 106.637 1.00 11.96 233 HIS A N 1
ATOM 1869 C CA . HIS A 1 234 ? 37.103 115.036 107.377 1.00 11.48 233 HIS A CA 1
ATOM 1870 C C . HIS A 1 234 ? 36.555 113.684 107.887 1.00 11.46 233 HIS A C 1
ATOM 1871 O O . HIS A 1 234 ? 35.317 113.493 107.977 1.00 12.12 233 HIS A O 1
ATOM 1878 N N . VAL A 1 235 ? 37.456 112.753 108.193 1.00 10.05 234 VAL A N 1
ATOM 1879 C CA . VAL A 1 235 ? 37.080 111.417 108.660 1.00 8.96 234 VAL A CA 1
ATOM 1880 C C . VAL A 1 235 ? 37.808 111.104 109.968 1.00 9.56 234 VAL A C 1
ATOM 1881 O O . VAL A 1 235 ? 39.017 111.229 110.039 1.00 8.35 234 VAL A O 1
ATOM 1885 N N . ASP A 1 236 ? 37.066 110.724 111.009 1.00 9.96 235 ASP A N 1
ATOM 1886 C CA . ASP A 1 236 ? 37.677 110.205 112.236 1.00 11.66 235 ASP A CA 1
ATOM 1887 C C . ASP A 1 236 ? 37.206 108.794 112.514 1.00 11.75 235 ASP A C 1
ATOM 1888 O O . ASP A 1 236 ? 36.014 108.580 112.748 1.00 11.69 235 ASP A O 1
ATOM 1893 N N . CYS A 1 237 ? 38.137 107.840 112.504 1.00 12.94 236 CYS A N 1
ATOM 1894 C CA . CYS A 1 237 ? 37.805 106.425 112.761 1.00 14.15 236 CYS A CA 1
ATOM 1895 C C . CYS A 1 237 ? 37.800 106.240 114.242 1.00 14.06 236 CYS A C 1
ATOM 1896 O O . CYS A 1 237 ? 38.849 106.218 114.843 1.00 16.18 236 CYS A O 1
ATOM 1899 N N . LYS A 1 238 ? 36.601 106.192 114.815 1.00 13.08 237 LYS A N 1
ATOM 1900 C CA . LYS A 1 238 ? 36.372 105.851 116.183 1.00 11.71 237 LYS A CA 1
ATOM 1901 C C . LYS A 1 238 ? 35.439 104.625 116.130 1.00 12.18 237 LYS A C 1
ATOM 1902 O O . LYS A 1 238 ? 34.459 104.621 115.397 1.00 12.43 237 LYS A O 1
ATOM 1908 N N . GLU A 1 239 ? 35.761 103.602 116.920 1.00 12.16 238 GLU A N 1
ATOM 1909 C CA . GLU A 1 239 ? 35.107 102.307 116.874 1.00 11.31 238 GLU A CA 1
ATOM 1910 C C . GLU A 1 239 ? 34.155 102.171 118.045 1.00 10.64 238 GLU A C 1
ATOM 1911 O O . GLU A 1 239 ? 34.428 102.690 119.126 1.00 11.17 238 GLU A O 1
ATOM 1917 N N . ALA A 1 240 ? 33.048 101.466 117.834 1.00 10.07 239 ALA A N 1
ATOM 1918 C CA . ALA A 1 240 ? 32.075 101.236 118.884 1.00 10.32 239 ALA A CA 1
ATOM 1919 C C . ALA A 1 240 ? 31.488 99.786 118.818 1.00 9.97 239 ALA A C 1
ATOM 1920 O O . ALA A 1 240 ? 31.320 99.219 117.715 1.00 8.62 239 ALA A O 1
ATOM 1922 N N . ARG A 1 241 ? 31.239 99.215 120.012 1.00 8.72 240 ARG A N 1
ATOM 1923 C CA . ARG A 1 241 ? 30.737 97.871 120.202 1.00 8.85 240 ARG A CA 1
ATOM 1924 C C . ARG A 1 241 ? 29.473 97.880 121.068 1.00 8.60 240 ARG A C 1
ATOM 1925 O O . ARG A 1 241 ? 29.455 98.422 122.185 1.00 8.06 240 ARG A O 1
ATOM 1933 N N . LYS A 1 242 ? 28.427 97.249 120.552 1.00 9.59 241 LYS A N 1
ATOM 1934 C CA . LYS A 1 242 ? 27.203 96.993 121.311 1.00 10.37 241 LYS A CA 1
ATOM 1935 C C . LYS A 1 242 ? 27.315 95.723 122.127 1.00 9.83 241 LYS A C 1
ATOM 1936 O O . LYS A 1 242 ? 28.001 94.788 121.718 1.00 10.02 241 LYS A O 1
ATOM 1942 N N . ARG A 1 243 ? 26.622 95.678 123.267 1.00 9.61 242 ARG A N 1
ATOM 1943 C CA . ARG A 1 243 ? 26.369 94.425 123.978 1.00 10.10 242 ARG A CA 1
ATOM 1944 C C . ARG A 1 243 ? 24.988 94.544 124.621 1.00 10.78 242 ARG A C 1
ATOM 1945 O O . ARG A 1 243 ? 24.812 94.918 125.827 1.00 11.94 242 ARG A O 1
ATOM 1953 N N . LEU A 1 244 ? 23.998 94.233 123.804 1.00 10.26 243 LEU A N 1
ATOM 1954 C CA . LEU A 1 244 ? 22.619 94.440 124.181 1.00 10.91 243 LEU A CA 1
ATOM 1955 C C . LEU A 1 244 ? 22.019 93.104 124.540 1.00 10.60 243 LEU A C 1
ATOM 1956 O O . LEU A 1 244 ? 21.508 92.415 123.673 1.00 9.74 243 LEU A O 1
ATOM 1961 N N . ASP A 1 245 ? 22.124 92.749 125.819 1.00 10.55 244 ASP A N 1
ATOM 1962 C CA . ASP A 1 245 ? 21.716 91.439 126.342 1.00 10.80 244 ASP A CA 1
ATOM 1963 C C . ASP A 1 245 ? 20.296 91.446 126.935 1.00 10.80 244 ASP A C 1
ATOM 1964 O O . ASP A 1 245 ? 19.900 90.494 127.601 1.00 13.08 244 ASP A O 1
ATOM 1969 N N . GLY A 1 246 ? 19.524 92.509 126.712 1.00 11.41 245 GLY A N 1
ATOM 1970 C CA . GLY A 1 246 ? 18.166 92.582 127.267 1.00 10.33 245 GLY A CA 1
ATOM 1971 C C . GLY A 1 246 ? 18.109 93.367 128.580 1.00 9.68 245 GLY A C 1
ATOM 1972 O O . GLY A 1 246 ? 17.069 93.927 128.926 1.00 9.85 245 GLY A O 1
ATOM 1973 N N . ARG A 1 247 ? 19.215 93.405 129.306 1.00 8.91 246 ARG A N 1
ATOM 1974 C CA . ARG A 1 247 ? 19.360 94.251 130.505 1.00 9.50 246 ARG A CA 1
ATOM 1975 C C . ARG A 1 247 ? 20.017 95.587 130.188 1.00 9.14 246 ARG A C 1
ATOM 1976 O O . ARG A 1 247 ? 19.460 96.628 130.496 1.00 10.85 246 ARG A O 1
ATOM 1984 N N . ASN A 1 248 ? 21.196 95.557 129.586 1.00 9.09 247 ASN A N 1
ATOM 1985 C CA . ASN A 1 248 ? 21.887 96.729 129.069 1.00 9.38 247 ASN A CA 1
ATOM 1986 C C . ASN A 1 248 ? 20.971 97.434 128.043 1.00 10.17 247 ASN A C 1
ATOM 1987 O O . ASN A 1 248 ? 20.238 96.749 127.311 1.00 10.33 247 ASN A O 1
ATOM 1992 N N . GLY A 1 249 ? 20.988 98.777 127.989 1.00 9.04 248 GLY A N 1
ATOM 1993 C CA . GLY A 1 249 ? 20.067 99.509 127.080 1.00 8.32 248 GLY A CA 1
ATOM 1994 C C . GLY A 1 249 ? 20.838 100.433 126.153 1.00 8.43 248 GLY A C 1
ATOM 1995 O O . GLY A 1 249 ? 22.006 100.796 126.433 1.00 8.40 248 GLY A O 1
ATOM 1996 N N . ARG A 1 250 ? 20.209 100.841 125.054 1.00 7.51 249 ARG A N 1
ATOM 1997 C CA . ARG A 1 250 ? 20.936 101.638 124.043 1.00 7.78 249 ARG A CA 1
ATOM 1998 C C . ARG A 1 250 ? 21.423 102.968 124.532 1.00 7.85 249 ARG A C 1
ATOM 1999 O O . ARG A 1 250 ? 22.298 103.530 123.924 1.00 8.85 249 ARG A O 1
ATOM 2007 N N . LEU A 1 251 ? 20.858 103.474 125.627 1.00 8.16 250 LEU A N 1
ATOM 2008 C CA . LEU A 1 251 ? 21.235 104.804 126.180 1.00 8.08 250 LEU A CA 1
ATOM 2009 C C . LEU A 1 251 ? 22.488 104.725 127.054 1.00 7.02 250 LEU A C 1
ATOM 2010 O O . LEU A 1 251 ? 23.133 105.725 127.225 1.00 6.87 250 LEU A O 1
ATOM 2015 N N . GLY A 1 252 ? 22.861 103.537 127.532 1.00 5.94 251 GLY A N 1
ATOM 2016 C CA . GLY A 1 252 ? 24.096 103.377 128.339 1.00 5.99 251 GLY A CA 1
ATOM 2017 C C . GLY A 1 252 ? 23.857 103.572 129.858 1.00 6.97 251 GLY A C 1
ATOM 2018 O O . GLY A 1 252 ? 24.776 103.436 130.657 1.00 5.19 251 GLY A O 1
ATOM 2019 N N . SER A 1 253 ? 22.604 103.897 130.235 1.00 7.75 252 SER A N 1
ATOM 2020 C CA . SER A 1 253 ? 22.148 104.021 131.648 1.00 8.45 252 SER A CA 1
ATOM 2021 C C . SER A 1 253 ? 22.925 105.045 132.531 1.00 8.09 252 SER A C 1
ATOM 2022 O O . SER A 1 253 ? 23.004 104.869 133.731 1.00 9.03 252 SER A O 1
ATOM 2025 N N . HIS A 1 254 ? 23.499 106.075 131.940 1.00 8.28 253 HIS A N 1
ATOM 2026 C CA . HIS A 1 254 ? 24.389 107.054 132.650 1.00 8.49 253 HIS A CA 1
ATOM 2027 C C . HIS A 1 254 ? 25.591 106.419 133.326 1.00 8.79 253 HIS A C 1
ATOM 2028 O O . HIS A 1 254 ? 26.101 106.978 134.332 1.00 9.38 253 HIS A O 1
ATOM 2035 N N . LEU A 1 255 ? 26.073 105.296 132.775 1.00 7.71 254 LEU A N 1
ATOM 2036 C CA . LEU A 1 255 ? 27.147 104.523 133.417 1.00 7.29 254 LEU A CA 1
ATOM 2037 C C . LEU A 1 255 ? 28.433 104.873 132.744 1.00 8.40 254 LEU A C 1
ATOM 2038 O O . LEU A 1 255 ? 28.420 105.282 131.551 1.00 8.66 254 LEU A O 1
ATOM 2043 N N . PRO A 1 256 ? 29.550 104.831 133.515 1.00 9.82 255 PRO A N 1
ATOM 2044 C CA . PRO A 1 256 ? 30.795 105.338 132.954 1.00 10.21 255 PRO A CA 1
ATOM 2045 C C . PRO A 1 256 ? 31.363 104.414 131.905 1.00 11.30 255 PRO A C 1
ATOM 2046 O O . PRO A 1 256 ? 31.047 103.216 131.904 1.00 12.87 255 PRO A O 1
ATOM 2050 N N . TRP A 1 257 ? 32.146 104.979 130.988 1.00 11.76 256 TRP A N 1
ATOM 2051 C CA . TRP A 1 257 ? 32.890 104.206 129.987 1.00 12.47 256 TRP A CA 1
ATOM 2052 C C . TRP A 1 257 ? 33.620 103.009 130.622 1.00 11.50 256 TRP A C 1
ATOM 2053 O O . TRP A 1 257 ? 34.247 103.147 131.693 1.00 11.28 256 TRP A O 1
ATOM 2064 N N . GLY A 1 258 ? 33.492 101.843 129.982 1.00 10.26 257 GLY A N 1
ATOM 2065 C CA . GLY A 1 258 ? 34.091 100.612 130.467 1.00 9.69 257 GLY A CA 1
ATOM 2066 C C . GLY A 1 258 ? 33.184 99.789 131.382 1.00 10.52 257 GLY A C 1
ATOM 2067 O O . GLY A 1 258 ? 33.496 98.667 131.713 1.00 10.49 257 GLY A O 1
ATOM 2068 N N . ASP A 1 259 ? 32.060 100.345 131.809 1.00 10.36 258 ASP A N 1
ATOM 2069 C CA . ASP A 1 259 ? 31.107 99.566 132.608 1.00 11.39 258 ASP A CA 1
ATOM 2070 C C . ASP A 1 259 ? 30.366 98.504 131.746 1.00 10.70 258 ASP A C 1
ATOM 2071 O O . ASP A 1 259 ? 29.730 98.859 130.767 1.00 10.53 258 ASP A O 1
ATOM 2076 N N . PRO A 1 260 ? 30.482 97.199 132.118 1.00 10.66 259 PRO A N 1
ATOM 2077 C CA . PRO A 1 260 ? 29.930 96.098 131.308 1.00 10.11 259 PRO A CA 1
ATOM 2078 C C . PRO A 1 260 ? 28.397 96.182 131.143 1.00 9.46 259 PRO A C 1
ATOM 2079 O O . PRO A 1 260 ? 27.851 95.545 130.264 1.00 8.85 259 PRO A O 1
ATOM 2083 N N . ARG A 1 261 ? 27.732 96.977 131.987 1.00 9.04 260 ARG A N 1
ATOM 2084 C CA . ARG A 1 261 ? 26.288 97.177 131.923 1.00 7.51 260 ARG A CA 1
ATOM 2085 C C . ARG A 1 261 ? 25.796 98.239 130.912 1.00 7.34 260 ARG A C 1
ATOM 2086 O O . ARG A 1 261 ? 24.593 98.431 130.762 1.00 7.45 260 ARG A O 1
ATOM 2094 N N . ARG A 1 262 ? 26.714 98.919 130.214 1.00 7.32 261 ARG A N 1
ATOM 2095 C CA . ARG A 1 262 ? 26.340 99.823 129.110 1.00 7.09 261 ARG A CA 1
ATOM 2096 C C . ARG A 1 262 ? 25.948 98.988 127.884 1.00 7.75 261 ARG A C 1
ATOM 2097 O O . ARG A 1 262 ? 26.676 98.029 127.509 1.00 7.77 261 ARG A O 1
ATOM 2105 N N . GLY A 1 263 ? 24.863 99.403 127.223 1.00 6.86 262 GLY A N 1
ATOM 2106 C CA . GLY A 1 263 ? 24.430 98.789 125.966 1.00 6.64 262 GLY A CA 1
ATOM 2107 C C . GLY A 1 263 ? 25.432 98.906 124.841 1.00 6.30 262 GLY A C 1
ATOM 2108 O O . GLY A 1 263 ? 25.439 98.071 123.940 1.00 5.42 262 GLY A O 1
ATOM 2109 N N . TRP A 1 264 ? 26.283 99.936 124.891 1.00 6.09 263 TRP A N 1
ATOM 2110 C CA . TRP A 1 264 ? 27.361 100.103 123.896 1.00 6.02 263 TRP A CA 1
ATOM 2111 C C . TRP A 1 264 ? 28.550 100.818 124.565 1.00 6.37 263 TRP A C 1
ATOM 2112 O O . TRP A 1 264 ? 28.383 101.497 125.545 1.00 5.58 263 TRP A O 1
ATOM 2123 N N . ASP A 1 265 ? 29.738 100.695 123.988 1.00 7.09 264 ASP A N 1
ATOM 2124 C CA . ASP A 1 265 ? 30.905 101.363 124.523 1.00 7.30 264 ASP A CA 1
ATOM 2125 C C . ASP A 1 265 ? 31.886 101.631 123.388 1.00 6.58 264 ASP A C 1
ATOM 2126 O O . ASP A 1 265 ? 31.776 101.042 122.324 1.00 6.72 264 ASP A O 1
ATOM 2131 N N . PHE A 1 266 ? 32.810 102.559 123.603 1.00 7.26 265 PHE A N 1
ATOM 2132 C CA . PHE A 1 266 ? 33.927 102.818 122.697 1.00 7.47 265 PHE A CA 1
ATOM 2133 C C . PHE A 1 266 ? 34.991 101.730 122.841 1.00 7.92 265 PHE A C 1
ATOM 2134 O O . PHE A 1 266 ? 35.372 101.378 123.964 1.00 7.75 265 PHE A O 1
ATOM 2142 N N . VAL A 1 267 ? 35.461 101.179 121.717 1.00 8.15 266 VAL A N 1
ATOM 2143 C CA . VAL A 1 267 ? 36.493 100.146 121.759 1.00 7.27 266 VAL A CA 1
ATOM 2144 C C . VAL A 1 267 ? 37.477 100.409 120.631 1.00 8.40 266 VAL A C 1
ATOM 2145 O O . VAL A 1 267 ? 37.182 101.172 119.706 1.00 7.39 266 VAL A O 1
ATOM 2149 N N . SER A 1 268 ? 38.661 99.789 120.705 1.00 8.00 267 SER A N 1
ATOM 2150 C CA . SER A 1 268 ? 39.678 100.084 119.737 1.00 8.12 267 SER A CA 1
ATOM 2151 C C . SER A 1 268 ? 39.273 99.517 118.368 1.00 8.03 267 SER A C 1
ATOM 2152 O O . SER A 1 268 ? 38.560 98.514 118.297 1.00 7.33 267 SER A O 1
ATOM 2155 N N . ALA A 1 269 ? 39.749 100.145 117.286 1.00 8.34 268 ALA A N 1
ATOM 2156 C CA . ALA A 1 269 ? 39.390 99.782 115.906 1.00 7.68 268 ALA A CA 1
ATOM 2157 C C . ALA A 1 269 ? 39.558 98.302 115.656 1.00 8.13 268 ALA A C 1
ATOM 2158 O O . ALA A 1 269 ? 40.588 97.733 115.997 1.00 8.93 268 ALA A O 1
ATOM 2160 N N . GLY A 1 270 ? 38.525 97.691 115.079 1.00 8.01 269 GLY A N 1
ATOM 2161 C CA . GLY A 1 270 ? 38.515 96.258 114.781 1.00 8.39 269 GLY A CA 1
ATOM 2162 C C . GLY A 1 270 ? 37.893 95.423 115.881 1.00 8.57 269 GLY A C 1
ATOM 2163 O O . GLY A 1 270 ? 37.563 94.270 115.665 1.00 8.70 269 GLY A O 1
ATOM 2164 N N . HIS A 1 271 ? 37.764 95.992 117.083 1.00 8.71 270 HIS A N 1
ATOM 2165 C CA . HIS A 1 271 ? 37.113 95.278 118.214 1.00 8.51 270 HIS A CA 1
ATOM 2166 C C . HIS A 1 271 ? 35.574 95.442 118.347 1.00 7.79 270 HIS A C 1
ATOM 2167 O O . HIS A 1 271 ? 34.917 94.846 119.235 1.00 8.36 270 HIS A O 1
ATOM 2174 N N . GLY A 1 272 ? 34.996 96.262 117.498 1.00 7.21 271 GLY A N 1
ATOM 2175 C CA . GLY A 1 272 ? 33.596 96.609 117.633 1.00 7.96 271 GLY A CA 1
ATOM 2176 C C . GLY A 1 272 ? 32.801 96.300 116.374 1.00 9.37 271 GLY A C 1
ATOM 2177 O O . GLY A 1 272 ? 33.068 95.294 115.733 1.00 9.32 271 GLY A O 1
ATOM 2178 N N . ASP A 1 273 ? 31.860 97.190 116.014 1.00 10.14 272 ASP A N 1
ATOM 2179 C CA . ASP A 1 273 ? 30.798 96.875 115.070 1.00 10.74 272 ASP A CA 1
ATOM 2180 C C . ASP A 1 273 ? 30.800 97.698 113.806 1.00 11.26 272 ASP A C 1
ATOM 2181 O O . ASP A 1 273 ? 30.005 97.398 112.935 1.00 13.03 272 ASP A O 1
ATOM 2186 N N . VAL A 1 274 ? 31.654 98.723 113.679 1.00 11.75 273 VAL A N 1
ATOM 2187 C CA . VAL A 1 274 ? 31.677 99.570 112.479 1.00 11.15 273 VAL A CA 1
ATOM 2188 C C . VAL A 1 274 ? 32.017 98.778 111.218 1.00 12.00 273 VAL A C 1
ATOM 2189 O O . VAL A 1 274 ? 32.993 98.025 111.209 1.00 12.88 273 VAL A O 1
ATOM 2193 N N . PRO A 1 275 ? 31.191 98.914 110.143 1.00 12.42 274 PRO A N 1
ATOM 2194 C CA . PRO A 1 275 ? 31.543 98.099 108.978 1.00 10.95 274 PRO A CA 1
ATOM 2195 C C . PRO A 1 275 ? 32.657 98.750 108.175 1.00 10.00 274 PRO A C 1
ATOM 2196 O O . PRO A 1 275 ? 32.411 99.323 107.122 1.00 9.03 274 PRO A O 1
ATOM 2200 N N . TRP A 1 276 ? 33.895 98.606 108.652 1.00 9.47 275 TRP A N 1
ATOM 2201 C CA . TRP A 1 276 ? 35.031 99.273 107.995 1.00 9.60 275 TRP A CA 1
ATOM 2202 C C . TRP A 1 276 ? 35.165 98.948 106.497 1.00 9.92 275 TRP A C 1
ATOM 2203 O O . TRP A 1 276 ? 35.510 99.837 105.670 1.00 9.54 275 TRP A O 1
ATOM 2214 N N . GLU A 1 277 ? 34.906 97.679 106.147 1.00 9.94 276 GLU A N 1
ATOM 2215 C CA . GLU A 1 277 ? 34.981 97.242 104.742 1.00 10.51 276 GLU A CA 1
ATOM 2216 C C . GLU A 1 277 ? 34.183 98.152 103.780 1.00 10.86 276 GLU A C 1
ATOM 2217 O O . GLU A 1 277 ? 34.701 98.640 102.763 1.00 11.32 276 GLU A O 1
ATOM 2223 N N . ASP A 1 278 ? 32.910 98.351 104.115 1.00 10.65 277 ASP A N 1
ATOM 2224 C CA . ASP A 1 278 ? 31.991 99.181 103.365 1.00 10.89 277 ASP A CA 1
ATOM 2225 C C . ASP A 1 278 ? 32.292 100.680 103.469 1.00 10.98 277 ASP A C 1
ATOM 2226 O O . ASP A 1 278 ? 32.169 101.417 102.471 1.00 11.21 277 ASP A O 1
ATOM 2231 N N . VAL A 1 279 ? 32.682 101.126 104.667 1.00 11.06 278 VAL A N 1
ATOM 2232 C CA . VAL A 1 279 ? 33.072 102.537 104.896 1.00 9.98 278 VAL A CA 1
ATOM 2233 C C . VAL A 1 279 ? 34.227 102.992 104.008 1.00 9.47 278 VAL A C 1
ATOM 2234 O O . VAL A 1 279 ? 34.105 103.988 103.309 1.00 8.77 278 VAL A O 1
ATOM 2238 N N . PHE A 1 280 ? 35.338 102.250 104.045 1.00 9.82 279 PHE A N 1
ATOM 2239 C CA . PHE A 1 280 ? 36.506 102.508 103.193 1.00 9.14 279 PHE A CA 1
ATOM 2240 C C . PHE A 1 280 ? 36.236 102.446 101.696 1.00 9.65 279 PHE A C 1
ATOM 2241 O O . PHE A 1 280 ? 36.730 103.284 100.949 1.00 9.40 279 PHE A O 1
ATOM 2249 N N . ARG A 1 281 ? 35.472 101.445 101.259 1.00 10.08 280 ARG A N 1
ATOM 2250 C CA . ARG A 1 281 ? 35.076 101.324 99.836 1.00 11.16 280 ARG A CA 1
ATOM 2251 C C . ARG A 1 281 ? 34.281 102.554 99.443 1.00 11.85 280 ARG A C 1
ATOM 2252 O O . ARG A 1 281 ? 34.546 103.169 98.414 1.00 13.74 280 ARG A O 1
ATOM 2268 N N . LEU A 1 283 ? 34.355 105.566 100.982 1.00 10.66 282 LEU A N 1
ATOM 2269 C CA . LEU A 1 283 ? 35.254 106.741 100.912 1.00 10.19 282 LEU A CA 1
ATOM 2270 C C . LEU A 1 283 ? 35.884 106.889 99.528 1.00 11.03 282 LEU A C 1
ATOM 2271 O O . LEU A 1 283 ? 36.006 107.999 99.020 1.00 10.76 282 LEU A O 1
ATOM 2276 N N . ARG A 1 284 ? 36.292 105.772 98.920 1.00 12.62 283 ARG A N 1
ATOM 2277 C CA . ARG A 1 284 ? 36.803 105.819 97.557 1.00 16.17 283 ARG A CA 1
ATOM 2278 C C . ARG A 1 284 ? 35.687 106.189 96.545 1.00 14.71 283 ARG A C 1
ATOM 2279 O O . ARG A 1 284 ? 35.895 107.039 95.711 1.00 15.16 283 ARG A O 1
ATOM 2287 N N . SER A 1 285 ? 34.505 105.584 96.646 1.00 14.53 284 SER A N 1
ATOM 2288 C CA . SER A 1 285 ? 33.407 105.873 95.703 1.00 13.57 284 SER A CA 1
ATOM 2289 C C . SER A 1 285 ? 32.965 107.336 95.693 1.00 15.05 284 SER A C 1
ATOM 2290 O O . SER A 1 285 ? 32.466 107.832 94.652 1.00 15.03 284 SER A O 1
ATOM 2293 N N . ILE A 1 286 ? 33.116 108.019 96.834 1.00 14.14 285 ILE A N 1
ATOM 2294 C CA . ILE A 1 286 ? 32.751 109.435 96.926 1.00 14.68 285 ILE A CA 1
ATOM 2295 C C . ILE A 1 286 ? 33.953 110.342 96.709 1.00 15.95 285 ILE A C 1
ATOM 2296 O O . ILE A 1 286 ? 33.833 111.560 96.800 1.00 16.96 285 ILE A O 1
ATOM 2301 N N . ASP A 1 287 ? 35.108 109.749 96.444 1.00 17.24 286 ASP A N 1
ATOM 2302 C CA . ASP A 1 287 ? 36.326 110.498 96.184 1.00 19.01 286 ASP A CA 1
ATOM 2303 C C . ASP A 1 287 ? 36.711 111.427 97.376 1.00 19.59 286 ASP A C 1
ATOM 2304 O O . ASP A 1 287 ? 36.964 112.647 97.228 1.00 19.75 286 ASP A O 1
ATOM 2309 N N . TYR A 1 288 ? 36.713 110.836 98.572 1.00 19.31 287 TYR A N 1
ATOM 2310 C CA . TYR A 1 288 ? 37.170 111.538 99.740 1.00 18.21 287 TYR A CA 1
ATOM 2311 C C . TYR A 1 288 ? 38.689 111.563 99.680 1.00 18.76 287 TYR A C 1
ATOM 2312 O O . TYR A 1 288 ? 39.314 110.506 99.655 1.00 18.38 287 TYR A O 1
ATOM 2321 N N . GLN A 1 289 ? 39.287 112.752 99.703 1.00 19.30 288 GLN A N 1
ATOM 2322 C CA . GLN A 1 289 ? 40.729 112.845 99.435 1.00 20.38 288 GLN A CA 1
ATOM 2323 C C . GLN A 1 289 ? 41.515 113.312 100.644 1.00 19.48 288 GLN A C 1
ATOM 2324 O O . GLN A 1 289 ? 42.729 113.377 100.587 1.00 19.58 288 GLN A O 1
ATOM 2330 N N . GLY A 1 290 ? 40.809 113.570 101.748 1.00 18.66 289 GLY A N 1
ATOM 2331 C CA . GLY A 1 290 ? 41.419 113.975 103.002 1.00 17.33 289 GLY A CA 1
ATOM 2332 C C . GLY A 1 290 ? 42.162 112.875 103.740 1.00 17.51 289 GLY A C 1
ATOM 2333 O O . GLY A 1 290 ? 42.282 111.730 103.250 1.00 17.58 289 GLY A O 1
ATOM 2334 N N . PRO A 1 291 ? 42.700 113.214 104.928 1.00 17.20 290 PRO A N 1
ATOM 2335 C CA . PRO A 1 291 ? 43.330 112.201 105.799 1.00 16.32 290 PRO A CA 1
ATOM 2336 C C . PRO A 1 291 ? 42.297 111.315 106.473 1.00 14.95 290 PRO A C 1
ATOM 2337 O O . PRO A 1 291 ? 41.131 111.659 106.547 1.00 14.58 290 PRO A O 1
ATOM 2341 N N . VAL A 1 292 ? 42.737 110.159 106.921 1.00 14.04 291 VAL A N 1
ATOM 2342 C CA . VAL A 1 292 ? 41.922 109.297 107.714 1.00 13.31 291 VAL A CA 1
ATOM 2343 C C . VAL A 1 292 ? 42.519 109.424 109.124 1.00 13.64 291 VAL A C 1
ATOM 2344 O O . VAL A 1 292 ? 43.652 108.996 109.388 1.00 12.97 291 VAL A O 1
ATOM 2348 N N . SER A 1 293 ? 41.747 110.025 110.021 1.00 12.86 292 SER A N 1
ATOM 2349 C CA . SER A 1 293 ? 42.197 110.225 111.383 1.00 12.50 292 SER A CA 1
ATOM 2350 C C . SER A 1 293 ? 41.706 109.104 112.238 1.00 12.12 292 SER A C 1
ATOM 2351 O O . SER A 1 293 ? 40.737 108.433 111.894 1.00 13.08 292 SER A O 1
ATOM 2354 N N . VAL A 1 294 ? 42.403 108.884 113.337 1.00 12.41 293 VAL A N 1
ATOM 2355 C CA . VAL A 1 294 ? 42.020 107.891 114.320 1.00 13.27 293 VAL A CA 1
ATOM 2356 C C . VAL A 1 294 ? 41.820 108.609 115.642 1.00 13.29 293 VAL A C 1
ATOM 2357 O O . VAL A 1 294 ? 42.749 109.203 116.159 1.00 13.91 293 VAL A O 1
ATOM 2361 N N . GLU A 1 295 ? 40.597 108.549 116.181 1.00 13.10 294 GLU A N 1
ATOM 2362 C CA . GLU A 1 295 ? 40.350 108.965 117.535 1.00 11.58 294 GLU A CA 1
ATOM 2363 C C . GLU A 1 295 ? 40.360 107.732 118.411 1.00 11.54 294 GLU A C 1
ATOM 2364 O O . GLU A 1 295 ? 39.441 106.880 118.362 1.00 10.27 294 GLU A O 1
ATOM 2370 N N . TRP A 1 296 ? 41.416 107.623 119.209 1.00 10.90 295 TRP A N 1
ATOM 2371 C CA . TRP A 1 296 ? 41.588 106.415 119.951 1.00 10.68 295 TRP A CA 1
ATOM 2372 C C . TRP A 1 296 ? 40.894 106.487 121.297 1.00 10.57 295 TRP A C 1
ATOM 2373 O O . TRP A 1 296 ? 41.188 107.393 122.085 1.00 12.06 295 TRP A O 1
ATOM 2384 N N . GLU A 1 297 ? 40.023 105.508 121.570 1.00 8.97 296 GLU A N 1
ATOM 2385 C CA . GLU A 1 297 ? 39.264 105.460 122.813 1.00 10.08 296 GLU A CA 1
ATOM 2386 C C . GLU A 1 297 ? 38.811 104.023 123.126 1.00 10.23 296 GLU A C 1
ATOM 2387 O O . GLU A 1 297 ? 38.179 103.374 122.263 1.00 10.94 296 GLU A O 1
ATOM 2393 N N . ASP A 1 298 ? 39.132 103.546 124.342 1.00 9.53 297 ASP A N 1
ATOM 2394 C CA . ASP A 1 298 ? 38.787 102.189 124.786 1.00 9.51 297 ASP A CA 1
ATOM 2395 C C . ASP A 1 298 ? 39.073 102.041 126.265 1.00 10.72 297 ASP A C 1
ATOM 2396 O O . ASP A 1 298 ? 40.224 101.779 126.666 1.00 11.56 297 ASP A O 1
ATOM 2401 N N . ALA A 1 299 ? 38.039 102.189 127.098 1.00 12.23 298 ALA A N 1
ATOM 2402 C CA . ALA A 1 299 ? 38.226 102.085 128.540 1.00 11.89 298 ALA A CA 1
ATOM 2403 C C . ALA A 1 299 ? 38.663 100.691 129.006 1.00 13.30 298 ALA A C 1
ATOM 2404 O O . ALA A 1 299 ? 39.128 100.545 130.154 1.00 14.65 298 ALA A O 1
ATOM 2406 N N . GLY A 1 300 ? 38.540 99.678 128.130 1.00 12.75 299 GLY A N 1
ATOM 2407 C CA . GLY A 1 300 ? 38.989 98.335 128.430 1.00 14.04 299 GLY A CA 1
ATOM 2408 C C . GLY A 1 300 ? 40.457 98.079 128.098 1.00 15.62 299 GLY A C 1
ATOM 2409 O O . GLY A 1 300 ? 40.948 96.994 128.344 1.00 14.82 299 GLY A O 1
ATOM 2418 N N . ASP A 1 302 ? 44.698 99.947 127.247 1.00 16.49 301 ASP A N 1
ATOM 2419 C CA . ASP A 1 302 ? 45.728 100.986 127.280 1.00 16.35 301 ASP A CA 1
ATOM 2420 C C . ASP A 1 302 ? 46.051 101.545 125.874 1.00 15.95 301 ASP A C 1
ATOM 2421 O O . ASP A 1 302 ? 46.286 100.794 124.907 1.00 15.33 301 ASP A O 1
ATOM 2426 N N . ARG A 1 303 ? 46.081 102.876 125.781 1.00 15.43 302 ARG A N 1
ATOM 2427 C CA . ARG A 1 303 ? 46.263 103.605 124.519 1.00 15.02 302 ARG A CA 1
ATOM 2428 C C . ARG A 1 303 ? 47.586 103.329 123.830 1.00 14.93 302 ARG A C 1
ATOM 2429 O O . ARG A 1 303 ? 47.679 103.408 122.604 1.00 13.35 302 ARG A O 1
ATOM 2437 N N . LEU A 1 304 ? 48.618 103.035 124.623 1.00 15.85 303 LEU A N 1
ATOM 2438 C CA . LEU A 1 304 ? 49.943 102.675 124.090 1.00 16.05 303 LEU A CA 1
ATOM 2439 C C . LEU A 1 304 ? 49.904 101.381 123.331 1.00 16.37 303 LEU A C 1
ATOM 2440 O O . LEU A 1 304 ? 50.673 101.192 122.396 1.00 16.86 303 LEU A O 1
ATOM 2445 N N . GLN A 1 305 ? 49.030 100.471 123.755 1.00 16.43 304 GLN A N 1
ATOM 2446 C CA . GLN A 1 305 ? 48.828 99.227 123.035 1.00 17.04 304 GLN A CA 1
ATOM 2447 C C . GLN A 1 305 ? 47.818 99.411 121.881 1.00 15.45 304 GLN A C 1
ATOM 2448 O O . GLN A 1 305 ? 48.037 98.910 120.769 1.00 14.25 304 GLN A O 1
ATOM 2454 N N . GLY A 1 306 ? 46.747 100.162 122.158 1.00 13.68 305 GLY A N 1
ATOM 2455 C CA . GLY A 1 306 ? 45.643 100.296 121.241 1.00 11.83 305 GLY A CA 1
ATOM 2456 C C . GLY A 1 306 ? 45.859 101.194 120.037 1.00 12.17 305 GLY A C 1
ATOM 2457 O O . GLY A 1 306 ? 45.361 100.877 118.962 1.00 12.21 305 GLY A O 1
ATOM 2458 N N . ALA A 1 307 ? 46.541 102.337 120.209 1.00 11.79 306 ALA A N 1
ATOM 2459 C CA . ALA A 1 307 ? 46.739 103.295 119.126 1.00 11.00 306 ALA A CA 1
ATOM 2460 C C . ALA A 1 307 ? 47.541 102.726 117.943 1.00 12.17 306 ALA A C 1
ATOM 2461 O O . ALA A 1 307 ? 47.109 102.897 116.791 1.00 11.47 306 ALA A O 1
ATOM 2463 N N . PRO A 1 308 ? 48.693 102.033 118.201 1.00 11.77 307 PRO A N 1
ATOM 2464 C CA . PRO A 1 308 ? 49.340 101.441 117.037 1.00 11.61 307 PRO A CA 1
ATOM 2465 C C . PRO A 1 308 ? 48.529 100.251 116.450 1.00 12.82 307 PRO A C 1
ATOM 2466 O O . PRO A 1 308 ? 48.465 100.083 115.227 1.00 12.82 307 PRO A O 1
ATOM 2470 N N . GLU A 1 309 ? 47.900 99.443 117.297 1.00 13.83 308 GLU A N 1
ATOM 2471 C CA . GLU A 1 309 ? 47.097 98.336 116.793 1.00 14.93 308 GLU A CA 1
ATOM 2472 C C . GLU A 1 309 ? 45.912 98.840 115.963 1.00 13.85 308 GLU A C 1
ATOM 2473 O O . GLU A 1 309 ? 45.633 98.285 114.903 1.00 13.63 308 GLU A O 1
ATOM 2479 N N . ALA A 1 310 ? 45.212 99.868 116.448 1.00 13.16 309 ALA A N 1
ATOM 2480 C CA . ALA A 1 310 ? 44.096 100.438 115.716 1.00 12.85 309 ALA A CA 1
ATOM 2481 C C . ALA A 1 310 ? 44.530 100.861 114.291 1.00 13.33 309 ALA A C 1
ATOM 2482 O O . ALA A 1 310 ? 43.789 100.613 113.321 1.00 12.07 309 ALA A O 1
ATOM 2484 N N . LEU A 1 311 ? 45.737 101.450 114.167 1.00 13.12 310 LEU A N 1
ATOM 2485 C CA . LEU A 1 311 ? 46.286 101.858 112.863 1.00 13.67 310 LEU A CA 1
ATOM 2486 C C . LEU A 1 311 ? 46.430 100.640 111.961 1.00 13.55 310 LEU A C 1
ATOM 2487 O O . LEU A 1 311 ? 45.982 100.655 110.838 1.00 14.59 310 LEU A O 1
ATOM 2492 N N . THR A 1 312 ? 47.077 99.598 112.462 1.00 13.83 311 THR A N 1
ATOM 2493 C CA . THR A 1 312 ? 47.246 98.318 111.732 1.00 14.18 311 THR A CA 1
ATOM 2494 C C . THR A 1 312 ? 45.938 97.689 111.241 1.00 14.08 311 THR A C 1
ATOM 2495 O O . THR A 1 312 ? 45.844 97.235 110.112 1.00 14.19 311 THR A O 1
ATOM 2499 N N . ARG A 1 313 ? 44.942 97.629 112.112 1.00 14.85 312 ARG A N 1
ATOM 2500 C CA . ARG A 1 313 ? 43.640 97.064 111.759 1.00 15.50 312 ARG A CA 1
ATOM 2501 C C . ARG A 1 313 ? 42.930 97.885 110.671 1.00 15.73 312 ARG A C 1
ATOM 2502 O O . ARG A 1 313 ? 42.310 97.329 109.761 1.00 15.61 312 ARG A O 1
ATOM 2510 N N . LEU A 1 314 ? 43.029 99.206 110.762 1.00 15.27 313 LEU A N 1
ATOM 2511 C CA . LEU A 1 314 ? 42.347 100.090 109.826 1.00 15.54 313 LEU A CA 1
ATOM 2512 C C . LEU A 1 314 ? 42.968 100.008 108.414 1.00 15.99 313 LEU A C 1
ATOM 2513 O O . LEU A 1 314 ? 42.256 100.010 107.396 1.00 15.36 313 LEU A O 1
ATOM 2518 N N . LYS A 1 315 ? 44.300 99.918 108.382 1.00 15.68 314 LYS A N 1
ATOM 2519 C CA . LYS A 1 315 ? 45.076 99.793 107.151 1.00 15.65 314 LYS A CA 1
ATOM 2520 C C . LYS A 1 315 ? 44.808 98.489 106.372 1.00 15.74 314 LYS A C 1
ATOM 2521 O O . LYS A 1 315 ? 45.046 98.435 105.191 1.00 15.32 314 LYS A O 1
ATOM 2527 N N . ALA A 1 316 ? 44.334 97.441 107.027 1.00 16.04 315 ALA A N 1
ATOM 2528 C CA . ALA A 1 316 ? 43.866 96.257 106.288 1.00 17.44 315 ALA A CA 1
ATOM 2529 C C . ALA A 1 316 ? 42.674 96.542 105.345 1.00 18.21 315 ALA A C 1
ATOM 2530 O O . ALA A 1 316 ? 42.372 95.703 104.477 1.00 20.34 315 ALA A O 1
ATOM 2532 N N . PHE A 1 317 ? 41.993 97.687 105.534 1.00 18.13 316 PHE A N 1
ATOM 2533 C CA . PHE A 1 317 ? 40.857 98.159 104.679 1.00 17.12 316 PHE A CA 1
ATOM 2534 C C . PHE A 1 317 ? 41.267 99.245 103.697 1.00 17.87 316 PHE A C 1
ATOM 2535 O O . PHE A 1 317 ? 40.492 99.663 102.850 1.00 17.72 316 PHE A O 1
ATOM 2543 N N . ASP A 1 318 ? 42.501 99.696 103.815 1.00 19.84 317 ASP A N 1
ATOM 2544 C CA . ASP A 1 318 ? 43.077 100.709 102.921 1.00 21.87 317 ASP A CA 1
ATOM 2545 C C . ASP A 1 318 ? 43.753 99.994 101.719 1.00 23.07 317 ASP A C 1
ATOM 2546 O O . ASP A 1 318 ? 44.879 99.523 101.806 1.00 23.84 317 ASP A O 1
ATOM 2551 N N . PHE A 1 319 ? 43.069 99.877 100.599 1.00 24.23 318 PHE A N 1
ATOM 2552 C CA . PHE A 1 319 ? 43.720 99.188 99.497 1.00 25.67 318 PHE A CA 1
ATOM 2553 C C . PHE A 1 319 ? 43.933 100.135 98.380 1.00 26.60 318 PHE A C 1
ATOM 2554 O O . PHE A 1 319 ? 43.148 101.042 98.194 1.00 27.39 318 PHE A O 1
ATOM 2562 N N . GLU A 1 320 ? 45.002 99.888 97.630 1.00 28.11 319 GLU A N 1
ATOM 2563 C CA . GLU A 1 320 ? 45.321 100.642 96.428 1.00 29.39 319 GLU A CA 1
ATOM 2564 C C . GLU A 1 320 ? 44.154 100.591 95.448 1.00 29.61 319 GLU A C 1
ATOM 2565 O O . GLU A 1 320 ? 43.497 99.564 95.305 1.00 29.27 319 GLU A O 1
ATOM 2571 N N . PRO A 1 321 ? 43.873 101.719 94.791 1.00 30.98 320 PRO A N 1
ATOM 2572 C CA . PRO A 1 321 ? 42.925 101.694 93.652 1.00 31.48 320 PRO A CA 1
ATOM 2573 C C . PRO A 1 321 ? 43.367 100.703 92.549 1.00 31.48 320 PRO A C 1
ATOM 2574 O O . PRO A 1 321 ? 44.560 100.375 92.447 1.00 31.57 320 PRO A O 1
ATOM 2578 N N . PRO A 1 322 ? 42.406 100.180 91.766 1.00 31.78 321 PRO A N 1
ATOM 2579 C CA . PRO A 1 322 ? 42.721 99.294 90.629 1.00 32.00 321 PRO A CA 1
ATOM 2580 C C . PRO A 1 322 ? 43.784 99.829 89.636 1.00 33.50 321 PRO A C 1
ATOM 2581 O O . PRO A 1 322 ? 43.973 101.046 89.400 1.00 33.53 321 PRO A O 1
ATOM 2585 N N . PRO B 1 2 ? -4.232 88.231 132.130 1.00 26.73 1 PRO B N 1
ATOM 2586 C CA . PRO B 1 2 ? -4.669 88.724 133.490 1.00 26.80 1 PRO B CA 1
ATOM 2587 C C . PRO B 1 2 ? -5.756 89.843 133.421 1.00 26.79 1 PRO B C 1
ATOM 2588 O O . PRO B 1 2 ? -5.485 90.888 132.860 1.00 29.95 1 PRO B O 1
ATOM 2592 N N . ARG B 1 3 ? -6.968 89.639 133.967 1.00 25.65 2 ARG B N 1
ATOM 2593 C CA . ARG B 1 3 ? -8.219 90.051 133.259 1.00 22.61 2 ARG B CA 1
ATOM 2594 C C . ARG B 1 3 ? -9.241 91.200 133.543 1.00 20.85 2 ARG B C 1
ATOM 2595 O O . ARG B 1 3 ? -10.240 91.255 132.819 1.00 19.89 2 ARG B O 1
ATOM 2603 N N . ASN B 1 4 ? -9.078 92.101 134.508 1.00 18.43 3 ASN B N 1
ATOM 2604 C CA . ASN B 1 4 ? -9.806 93.399 134.346 1.00 16.48 3 ASN B CA 1
ATOM 2605 C C . ASN B 1 4 ? -8.976 94.349 133.472 1.00 14.71 3 ASN B C 1
ATOM 2606 O O . ASN B 1 4 ? -7.790 94.531 133.690 1.00 13.29 3 ASN B O 1
ATOM 2611 N N . PHE B 1 5 ? -9.621 94.949 132.478 1.00 13.40 4 PHE B N 1
ATOM 2612 C CA . PHE B 1 5 ? -8.928 95.839 131.552 1.00 11.86 4 PHE B CA 1
ATOM 2613 C C . PHE B 1 5 ? -9.428 97.234 131.776 1.00 11.20 4 PHE B C 1
ATOM 2614 O O . PHE B 1 5 ? -10.634 97.469 131.862 1.00 11.55 4 PHE B O 1
ATOM 2622 N N . THR B 1 6 ? -8.513 98.179 131.861 1.00 11.26 5 THR B N 1
ATOM 2623 C CA . THR B 1 6 ? -8.920 99.580 132.002 1.00 11.30 5 THR B CA 1
ATOM 2624 C C . THR B 1 6 ? -8.406 100.456 130.859 1.00 11.11 5 THR B C 1
ATOM 2625 O O . THR B 1 6 ? -7.439 100.110 130.132 1.00 11.20 5 THR B O 1
ATOM 2629 N N . LEU B 1 7 ? -9.070 101.587 130.706 1.00 9.88 6 LEU B N 1
ATOM 2630 C CA . LEU B 1 7 ? -8.642 102.603 129.791 1.00 9.99 6 LEU B CA 1
ATOM 2631 C C . LEU B 1 7 ? -7.998 103.743 130.583 1.00 10.05 6 LEU B C 1
ATOM 2632 O O . LEU B 1 7 ? -8.607 104.220 131.539 1.00 9.96 6 LEU B O 1
ATOM 2637 N N . PHE B 1 8 ? -6.759 104.105 130.224 1.00 9.96 7 PHE B N 1
ATOM 2638 C CA . PHE B 1 8 ? -6.104 105.297 130.726 1.00 10.02 7 PHE B CA 1
ATOM 2639 C C . PHE B 1 8 ? -6.700 106.523 130.039 1.00 10.75 7 PHE B C 1
ATOM 2640 O O . PHE B 1 8 ? -6.812 106.629 128.827 1.00 11.71 7 PHE B O 1
ATOM 2648 N N . THR B 1 9 ? -6.993 107.481 130.869 1.00 10.80 8 THR B N 1
ATOM 2649 C CA . THR B 1 9 ? -7.898 108.575 130.610 1.00 10.98 8 THR B CA 1
ATOM 2650 C C . THR B 1 9 ? -7.134 109.820 130.155 1.00 11.20 8 THR B C 1
ATOM 2651 O O . THR B 1 9 ? -7.740 110.774 129.634 1.00 12.45 8 THR B O 1
ATOM 2655 N N . GLY B 1 10 ? -5.807 109.753 130.253 1.00 10.95 9 GLY B N 1
ATOM 2656 C CA . GLY B 1 10 ? -4.893 110.857 129.938 1.00 11.76 9 GLY B CA 1
ATOM 2657 C C . GLY B 1 10 ? -5.016 111.366 128.508 1.00 13.22 9 GLY B C 1
ATOM 2658 O O . GLY B 1 10 ? -4.963 112.572 128.277 1.00 13.31 9 GLY B O 1
ATOM 2659 N N . GLN B 1 11 ? -5.168 110.460 127.545 1.00 12.87 10 GLN B N 1
ATOM 2660 C CA . GLN B 1 11 ? -5.300 110.846 126.119 1.00 14.14 10 GLN B CA 1
ATOM 2661 C C . GLN B 1 11 ? -6.720 111.269 125.805 1.00 14.18 10 GLN B C 1
ATOM 2662 O O . GLN B 1 11 ? -7.013 111.572 124.666 1.00 14.35 10 GLN B O 1
ATOM 2668 N N . TRP B 1 12 ? -7.587 111.255 126.820 1.00 13.74 11 TRP B N 1
ATOM 2669 C CA . TRP B 1 12 ? -9.004 111.594 126.666 1.00 13.15 11 TRP B CA 1
ATOM 2670 C C . TRP B 1 12 ? -9.396 112.799 127.514 1.00 12.50 11 TRP B C 1
ATOM 2671 O O . TRP B 1 12 ? -10.589 113.052 127.738 1.00 11.85 11 TRP B O 1
ATOM 2682 N N . ALA B 1 13 ? -8.389 113.527 127.998 1.00 13.23 12 ALA B N 1
ATOM 2683 C CA . ALA B 1 13 ? -8.613 114.601 128.990 1.00 13.58 12 ALA B CA 1
ATOM 2684 C C . ALA B 1 13 ? -9.128 115.922 128.411 1.00 13.76 12 ALA B C 1
ATOM 2685 O O . ALA B 1 13 ? -9.606 116.779 129.160 1.00 13.90 12 ALA B O 1
ATOM 2687 N N . ASP B 1 14 ? -9.092 116.034 127.085 1.00 14.88 13 ASP B N 1
ATOM 2688 C CA . ASP B 1 14 ? -9.884 117.010 126.325 1.00 14.87 13 ASP B CA 1
ATOM 2689 C C . ASP B 1 14 ? -11.376 116.777 126.444 1.00 14.93 13 ASP B C 1
ATOM 2690 O O . ASP B 1 14 ? -12.168 117.628 126.023 1.00 16.62 13 ASP B O 1
ATOM 2695 N N . LEU B 1 15 ? -11.794 115.644 127.003 1.00 14.13 14 LEU B N 1
ATOM 2696 C CA . LEU B 1 15 ? -13.230 115.345 127.082 1.00 13.77 14 LEU B CA 1
ATOM 2697 C C . LEU B 1 15 ? -13.694 115.303 128.533 1.00 14.98 14 LEU B C 1
ATOM 2698 O O . LEU B 1 15 ? -12.901 115.000 129.432 1.00 15.68 14 LEU B O 1
ATOM 2703 N N . PRO B 1 16 ? -14.973 115.639 128.775 1.00 15.61 15 PRO B N 1
ATOM 2704 C CA . PRO B 1 16 ? -15.577 115.434 130.106 1.00 15.75 15 PRO B CA 1
ATOM 2705 C C . PRO B 1 16 ? -15.465 113.982 130.538 1.00 15.54 15 PRO B C 1
ATOM 2706 O O . PRO B 1 16 ? -15.696 113.105 129.725 1.00 16.18 15 PRO B O 1
ATOM 2710 N N . LEU B 1 17 ? -15.174 113.733 131.811 1.00 15.13 16 LEU B N 1
ATOM 2711 C CA . LEU B 1 17 ? -15.212 112.366 132.337 1.00 15.51 16 LEU B CA 1
ATOM 2712 C C . LEU B 1 17 ? -16.441 111.526 131.874 1.00 15.73 16 LEU B C 1
ATOM 2713 O O . LEU B 1 17 ? -16.283 110.399 131.403 1.00 14.97 16 LEU B O 1
ATOM 2718 N N . GLU B 1 18 ? -17.658 112.051 132.051 1.00 16.55 17 GLU B N 1
ATOM 2719 C CA . GLU B 1 18 ? -18.878 111.341 131.619 1.00 17.51 17 GLU B CA 1
ATOM 2720 C C . GLU B 1 18 ? -18.827 110.792 130.173 1.00 17.79 17 GLU B C 1
ATOM 2721 O O . GLU B 1 18 ? -19.248 109.657 129.911 1.00 18.41 17 GLU B O 1
ATOM 2727 N N . GLU B 1 19 ? -18.317 111.604 129.258 1.00 17.26 18 GLU B N 1
ATOM 2728 C CA . GLU B 1 19 ? -18.143 111.218 127.860 1.00 18.70 18 GLU B CA 1
ATOM 2729 C C . GLU B 1 19 ? -17.062 110.073 127.706 1.00 17.99 18 GLU B C 1
ATOM 2730 O O . GLU B 1 19 ? -17.252 109.110 126.961 1.00 17.44 18 GLU B O 1
ATOM 2736 N N . VAL B 1 20 ? -15.960 110.164 128.457 1.00 17.15 19 VAL B N 1
ATOM 2737 C CA . VAL B 1 20 ? -14.955 109.098 128.507 1.00 15.81 19 VAL B CA 1
ATOM 2738 C C . VAL B 1 20 ? -15.535 107.803 129.047 1.00 15.07 19 VAL B C 1
ATOM 2739 O O . VAL B 1 20 ? -15.280 106.739 128.486 1.00 16.49 19 VAL B O 1
ATOM 2743 N N . CYS B 1 21 ? -16.372 107.889 130.075 1.00 13.44 20 CYS B N 1
ATOM 2744 C CA . CYS B 1 21 ? -17.076 106.730 130.620 1.00 13.06 20 CYS B CA 1
ATOM 2745 C C . CYS B 1 21 ? -18.008 106.035 129.606 1.00 12.85 20 CYS B C 1
ATOM 2746 O O . CYS B 1 21 ? -18.125 104.803 129.584 1.00 12.27 20 CYS B O 1
ATOM 2749 N N . ARG B 1 22 ? -18.763 106.828 128.850 1.00 14.05 21 ARG B N 1
ATOM 2750 C CA . ARG B 1 22 ? -19.697 106.281 127.850 1.00 14.72 21 ARG B CA 1
ATOM 2751 C C . ARG B 1 22 ? -18.898 105.534 126.760 1.00 13.70 21 ARG B C 1
ATOM 2752 O O . ARG B 1 22 ? -19.245 104.415 126.389 1.00 13.90 21 ARG B O 1
ATOM 2760 N N . LEU B 1 23 ? -17.832 106.160 126.285 1.00 12.83 22 LEU B N 1
ATOM 2761 C CA . LEU B 1 23 ? -16.949 105.577 125.304 1.00 14.36 22 LEU B CA 1
ATOM 2762 C C . LEU B 1 23 ? -16.251 104.308 125.793 1.00 15.14 22 LEU B C 1
ATOM 2763 O O . LEU B 1 23 ? -16.298 103.287 125.102 1.00 15.79 22 LEU B O 1
ATOM 2768 N N . ALA B 1 24 ? -15.651 104.363 126.982 1.00 15.33 23 ALA B N 1
ATOM 2769 C CA . ALA B 1 24 ? -14.937 103.210 127.547 1.00 15.68 23 ALA B CA 1
ATOM 2770 C C . ALA B 1 24 ? -15.878 102.031 127.728 1.00 16.26 23 ALA B C 1
ATOM 2771 O O . ALA B 1 24 ? -15.540 100.872 127.362 1.00 15.54 23 ALA B O 1
ATOM 2773 N N . ARG B 1 25 ? -17.069 102.316 128.270 1.00 16.27 24 ARG B N 1
ATOM 2774 C CA . ARG B 1 25 ? -18.145 101.299 128.289 1.00 16.25 24 ARG B CA 1
ATOM 2775 C C . ARG B 1 25 ? -18.513 100.739 126.882 1.00 15.37 24 ARG B C 1
ATOM 2776 O O . ARG B 1 25 ? -18.580 99.547 126.719 1.00 15.21 24 ARG B O 1
ATOM 2784 N N . ASP B 1 26 ? -18.762 101.587 125.882 1.00 15.55 25 ASP B N 1
ATOM 2785 C CA . ASP B 1 26 ? -19.076 101.095 124.519 1.00 15.73 25 ASP B CA 1
ATOM 2786 C C . ASP B 1 26 ? -17.914 100.259 123.907 1.00 15.46 25 ASP B C 1
ATOM 2787 O O . ASP B 1 26 ? -18.181 99.296 123.171 1.00 14.46 25 ASP B O 1
ATOM 2792 N N . PHE B 1 27 ? -16.660 100.668 124.215 1.00 13.60 26 PHE B N 1
ATOM 2793 C CA . PHE B 1 27 ? -15.422 99.950 123.856 1.00 13.05 26 PHE B CA 1
ATOM 2794 C C . PHE B 1 27 ? -15.263 98.561 124.528 1.00 12.98 26 PHE B C 1
ATOM 2795 O O . PHE B 1 27 ? -14.575 97.685 123.998 1.00 13.61 26 PHE B O 1
ATOM 2803 N N . GLY B 1 28 ? -15.905 98.355 125.675 1.00 12.02 27 GLY B N 1
ATOM 2804 C CA . GLY B 1 28 ? -15.825 97.077 126.382 1.00 10.98 27 GLY B CA 1
ATOM 2805 C C . GLY B 1 28 ? -14.854 97.065 127.570 1.00 11.38 27 GLY B C 1
ATOM 2806 O O . GLY B 1 28 ? -14.613 96.007 128.146 1.00 10.81 27 GLY B O 1
ATOM 2807 N N . TYR B 1 29 ? -14.289 98.222 127.940 1.00 10.09 28 TYR B N 1
ATOM 2808 C CA . TYR B 1 29 ? -13.396 98.302 129.102 1.00 10.35 28 TYR B CA 1
ATOM 2809 C C . TYR B 1 29 ? -14.144 98.054 130.401 1.00 11.06 28 TYR B C 1
ATOM 2810 O O . TYR B 1 29 ? -15.345 98.361 130.511 1.00 12.52 28 TYR B O 1
ATOM 2819 N N . ASP B 1 30 ? -13.449 97.483 131.375 1.00 11.10 29 ASP B N 1
ATOM 2820 C CA . ASP B 1 30 ? -14.048 97.184 132.700 1.00 11.23 29 ASP B CA 1
ATOM 2821 C C . ASP B 1 30 ? -13.931 98.364 133.667 1.00 10.66 29 ASP B C 1
ATOM 2822 O O . ASP B 1 30 ? -14.620 98.402 134.693 1.00 10.24 29 ASP B O 1
ATOM 2827 N N . GLY B 1 31 ? -13.023 99.286 133.372 1.00 9.97 30 GLY B N 1
ATOM 2828 C CA . GLY B 1 31 ? -12.775 100.381 134.281 1.00 10.37 30 GLY B CA 1
ATOM 2829 C C . GLY B 1 31 ? -11.915 101.444 133.670 1.00 9.65 30 GLY B C 1
ATOM 2830 O O . GLY B 1 31 ? -11.626 101.393 132.475 1.00 11.42 30 GLY B O 1
ATOM 2831 N N . LEU B 1 32 ? -11.502 102.403 134.487 1.00 9.46 31 LEU B N 1
ATOM 2832 C CA . LEU B 1 32 ? -10.728 103.537 134.015 1.00 9.37 31 LEU B CA 1
ATOM 2833 C C . LEU B 1 32 ? -9.572 103.716 134.956 1.00 9.70 31 LEU B C 1
ATOM 2834 O O . LEU B 1 32 ? -9.739 103.524 136.172 1.00 9.97 31 LEU B O 1
ATOM 2839 N N . GLU B 1 33 ? -8.394 104.023 134.390 1.00 9.31 32 GLU B N 1
ATOM 2840 C CA . GLU B 1 33 ? -7.253 104.525 135.148 1.00 8.74 32 GLU B CA 1
ATOM 2841 C C . GLU B 1 33 ? -7.348 106.019 134.979 1.00 9.27 32 GLU B C 1
ATOM 2842 O O . GLU B 1 33 ? -7.107 106.542 133.875 1.00 9.59 32 GLU B O 1
ATOM 2848 N N . LEU B 1 34 ? -7.715 106.696 136.065 1.00 9.23 33 LEU B N 1
ATOM 2849 C CA . LEU B 1 34 ? -8.061 108.121 136.045 1.00 9.32 33 LEU B CA 1
ATOM 2850 C C . LEU B 1 34 ? -6.867 109.042 136.107 1.00 9.18 33 LEU B C 1
ATOM 2851 O O . LEU B 1 34 ? -6.125 109.035 137.101 1.00 9.21 33 LEU B O 1
ATOM 2856 N N . ALA B 1 35 ? -6.679 109.828 135.046 1.00 9.15 34 ALA B N 1
ATOM 2857 C CA . ALA B 1 35 ? -5.672 110.904 135.013 1.00 8.09 34 ALA B CA 1
ATOM 2858 C C . ALA B 1 35 ? -6.114 112.011 136.000 1.00 8.95 34 ALA B C 1
ATOM 2859 O O . ALA B 1 35 ? -7.301 112.277 136.117 1.00 9.36 34 ALA B O 1
ATOM 2861 N N . CYS B 1 36 ? -5.169 112.632 136.699 1.00 8.91 35 CYS B N 1
ATOM 2862 C CA . CYS B 1 36 ? -5.445 113.686 137.658 1.00 9.54 35 CYS B CA 1
ATOM 2863 C C . CYS B 1 36 ? -5.456 115.044 136.978 1.00 11.29 35 CYS B C 1
ATOM 2864 O O . CYS B 1 36 ? -4.916 116.040 137.512 1.00 11.26 35 CYS B O 1
ATOM 2867 N N . TRP B 1 37 ? -6.093 115.094 135.808 1.00 11.27 36 TRP B N 1
ATOM 2868 C CA . TRP B 1 37 ? -6.205 116.345 135.091 1.00 11.86 36 TRP B CA 1
ATOM 2869 C C . TRP B 1 37 ? -7.475 116.366 134.242 1.00 12.34 36 TRP B C 1
ATOM 2870 O O . TRP B 1 37 ? -8.248 115.412 134.285 1.00 12.66 36 TRP B O 1
ATOM 2881 N N . GLY B 1 38 ? -7.728 117.457 133.525 1.00 12.22 37 GLY B N 1
ATOM 2882 C CA . GLY B 1 38 ? -9.012 117.591 132.864 1.00 12.71 37 GLY B CA 1
ATOM 2883 C C . GLY B 1 38 ? -10.013 117.697 133.997 1.00 13.65 37 GLY B C 1
ATOM 2884 O O . GLY B 1 38 ? -9.682 118.173 135.099 1.00 12.73 37 GLY B O 1
ATOM 2885 N N . ASP B 1 39 ? -11.239 117.248 133.745 1.00 14.12 38 ASP B N 1
ATOM 2886 C CA . ASP B 1 39 ? -12.212 117.165 134.839 1.00 13.95 38 ASP B CA 1
ATOM 2887 C C . ASP B 1 39 ? -12.310 115.755 135.403 1.00 12.86 38 ASP B C 1
ATOM 2888 O O . ASP B 1 39 ? -13.259 115.436 136.131 1.00 11.97 38 ASP B O 1
ATOM 2893 N N . HIS B 1 40 ? -11.311 114.923 135.085 1.00 12.03 39 HIS B N 1
ATOM 2894 C CA . HIS B 1 40 ? -11.354 113.498 135.401 1.00 12.59 39 HIS B CA 1
ATOM 2895 C C . HIS B 1 40 ? -11.136 113.192 136.884 1.00 12.66 39 HIS B C 1
ATOM 2896 O O . HIS B 1 40 ? -11.957 112.552 137.542 1.00 13.70 39 HIS B O 1
ATOM 2903 N N . PHE B 1 41 ? -10.018 113.611 137.423 1.00 12.47 40 PHE B N 1
ATOM 2904 C CA . PHE B 1 41 ? -9.869 113.491 138.867 1.00 12.62 40 PHE B CA 1
ATOM 2905 C C . PHE B 1 41 ? -9.093 114.712 139.338 1.00 12.17 40 PHE B C 1
ATOM 2906 O O . PHE B 1 41 ? -7.918 114.852 139.028 1.00 12.85 40 PHE B O 1
ATOM 2914 N N . GLU B 1 42 ? -9.772 115.585 140.069 1.00 11.35 41 GLU B N 1
ATOM 2915 C CA . GLU B 1 42 ? -9.140 116.792 140.594 1.00 11.89 41 GLU B CA 1
ATOM 2916 C C . GLU B 1 42 ? -8.715 116.617 142.052 1.00 11.11 41 GLU B C 1
ATOM 2917 O O . GLU B 1 42 ? -9.554 116.491 142.928 1.00 10.29 41 GLU B O 1
ATOM 2923 N N . VAL B 1 43 ? -7.404 116.603 142.272 1.00 11.49 42 VAL B N 1
ATOM 2924 C CA . VAL B 1 43 ? -6.846 116.152 143.533 1.00 12.43 42 VAL B CA 1
ATOM 2925 C C . VAL B 1 43 ? -7.274 117.063 144.681 1.00 13.27 42 VAL B C 1
ATOM 2926 O O . VAL B 1 43 ? -7.704 116.582 145.752 1.00 13.01 42 VAL B O 1
ATOM 2930 N N . ASP B 1 44 ? -7.231 118.370 144.417 1.00 14.98 43 ASP B N 1
ATOM 2931 C CA . ASP B 1 44 ? -7.596 119.381 145.410 1.00 16.43 43 ASP B CA 1
ATOM 2932 C C . ASP B 1 44 ? -9.080 119.328 145.823 1.00 16.75 43 ASP B C 1
ATOM 2933 O O . ASP B 1 44 ? -9.385 119.410 147.009 1.00 16.94 43 ASP B O 1
ATOM 2938 N N . LYS B 1 45 ? -9.974 119.159 144.852 1.00 17.05 44 LYS B N 1
ATOM 2939 C CA . LYS B 1 45 ? -11.406 118.979 145.110 1.00 17.65 44 LYS B CA 1
ATOM 2940 C C . LYS B 1 45 ? -11.690 117.687 145.869 1.00 18.27 44 LYS B C 1
ATOM 2941 O O . LYS B 1 45 ? -12.659 117.622 146.631 1.00 17.18 44 LYS B O 1
ATOM 2947 N N . ALA B 1 46 ? -10.869 116.645 145.654 1.00 18.68 45 ALA B N 1
ATOM 2948 C CA . ALA B 1 46 ? -11.102 115.345 146.319 1.00 18.34 45 ALA B CA 1
ATOM 2949 C C . ALA B 1 46 ? -10.814 115.437 147.811 1.00 18.31 45 ALA B C 1
ATOM 2950 O O . ALA B 1 46 ? -11.466 114.789 148.625 1.00 17.63 45 ALA B O 1
ATOM 2952 N N . LEU B 1 47 ? -9.850 116.268 148.155 1.00 19.13 46 LEU B N 1
ATOM 2953 C CA . LEU B 1 47 ? -9.540 116.556 149.540 1.00 20.60 46 LEU B CA 1
ATOM 2954 C C . LEU B 1 47 ? -10.479 117.612 150.177 1.00 22.39 46 LEU B C 1
ATOM 2955 O O . LEU B 1 47 ? -10.814 117.499 151.339 1.00 21.93 46 LEU B O 1
ATOM 2960 N N . ALA B 1 48 ? -10.910 118.616 149.403 1.00 24.37 47 ALA B N 1
ATOM 2961 C CA . ALA B 1 48 ? -11.660 119.779 149.937 1.00 25.92 47 ALA B CA 1
ATOM 2962 C C . ALA B 1 48 ? -13.154 119.533 150.085 1.00 27.25 47 ALA B C 1
ATOM 2963 O O . ALA B 1 48 ? -13.795 120.032 151.023 1.00 27.95 47 ALA B O 1
ATOM 2965 N N . ASP B 1 49 ? -13.709 118.782 149.143 1.00 28.18 48 ASP B N 1
ATOM 2966 C CA . ASP B 1 49 ? -15.131 118.524 149.062 1.00 29.07 48 ASP B CA 1
ATOM 2967 C C . ASP B 1 49 ? -15.404 117.027 149.320 1.00 29.38 48 ASP B C 1
ATOM 2968 O O . ASP B 1 49 ? -15.016 116.177 148.500 1.00 28.64 48 ASP B O 1
ATOM 2973 N N . PRO B 1 50 ? -16.115 116.698 150.432 1.00 29.34 49 PRO B N 1
ATOM 2974 C CA . PRO B 1 50 ? -16.248 115.293 150.847 1.00 29.19 49 PRO B CA 1
ATOM 2975 C C . PRO B 1 50 ? -17.237 114.534 149.958 1.00 28.23 49 PRO B C 1
ATOM 2976 O O . PRO B 1 50 ? -17.256 113.285 149.964 1.00 29.05 49 PRO B O 1
ATOM 2980 N N . SER B 1 51 ? -18.033 115.280 149.187 1.00 26.14 50 SER B N 1
ATOM 2981 C CA . SER B 1 51 ? -18.889 114.676 148.177 1.00 24.56 50 SER B CA 1
ATOM 2982 C C . SER B 1 51 ? -18.201 114.436 146.801 1.00 22.79 50 SER B C 1
ATOM 2983 O O . SER B 1 51 ? -18.741 113.719 145.935 1.00 23.04 50 SER B O 1
ATOM 2986 N N . TYR B 1 52 ? -17.033 115.032 146.596 1.00 20.47 51 TYR B N 1
ATOM 2987 C CA . TYR B 1 52 ? -16.385 114.979 145.290 1.00 19.65 51 TYR B CA 1
ATOM 2988 C C . TYR B 1 52 ? -16.045 113.545 144.865 1.00 19.98 51 TYR B C 1
ATOM 2989 O O . TYR B 1 52 ? -16.297 113.158 143.746 1.00 20.63 51 TYR B O 1
ATOM 2998 N N . VAL B 1 53 ? -15.479 112.776 145.775 1.00 20.25 52 VAL B N 1
ATOM 2999 C CA . VAL B 1 53 ? -15.100 111.408 145.538 1.00 20.88 52 VAL B CA 1
ATOM 3000 C C . VAL B 1 53 ? -16.321 110.485 145.283 1.00 21.59 52 VAL B C 1
ATOM 3001 O O . VAL B 1 53 ? -16.268 109.560 144.463 1.00 21.52 52 VAL B O 1
ATOM 3005 N N . ASP B 1 54 ? -17.442 110.768 145.935 1.00 21.83 53 ASP B N 1
ATOM 3006 C CA . ASP B 1 54 ? -18.667 110.020 145.686 1.00 21.44 53 ASP B CA 1
ATOM 3007 C C . ASP B 1 54 ? -19.237 110.332 144.318 1.00 19.89 53 ASP B C 1
ATOM 3008 O O . ASP B 1 54 ? -19.855 109.480 143.696 1.00 18.64 53 ASP B O 1
ATOM 3013 N N . SER B 1 55 ? -19.025 111.560 143.859 1.00 19.67 54 SER B N 1
ATOM 3014 C CA . SER B 1 55 ? -19.437 111.951 142.509 1.00 19.86 54 SER B CA 1
ATOM 3015 C C . SER B 1 55 ? -18.698 111.119 141.446 1.00 19.09 54 SER B C 1
ATOM 3016 O O . SER B 1 55 ? -19.302 110.764 140.408 1.00 19.20 54 SER B O 1
ATOM 3019 N N . ARG B 1 56 ? -17.421 110.805 141.724 1.00 18.09 55 ARG B N 1
ATOM 3020 C CA . ARG B 1 56 ? -16.582 109.963 140.832 1.00 17.37 55 ARG B CA 1
ATOM 3021 C C . ARG B 1 56 ? -17.113 108.565 140.764 1.00 17.36 55 ARG B C 1
ATOM 3022 O O . ARG B 1 56 ? -17.296 108.025 139.680 1.00 16.87 55 ARG B O 1
ATOM 3030 N N . HIS B 1 57 ? -17.393 107.994 141.931 1.00 18.25 56 HIS B N 1
ATOM 3031 C CA . HIS B 1 57 ? -17.975 106.660 142.017 1.00 19.67 56 HIS B CA 1
ATOM 3032 C C . HIS B 1 57 ? -19.319 106.560 141.330 1.00 19.79 56 HIS B C 1
ATOM 3033 O O . HIS B 1 57 ? -19.548 105.612 140.608 1.00 19.34 56 HIS B O 1
ATOM 3040 N N . GLN B 1 58 ? -20.191 107.542 141.564 1.00 20.70 57 GLN B N 1
ATOM 3041 C CA . GLN B 1 58 ? -21.511 107.571 140.968 1.00 22.61 57 GLN B CA 1
ATOM 3042 C C . GLN B 1 58 ? -21.416 107.626 139.436 1.00 20.83 57 GLN B C 1
ATOM 3043 O O . GLN B 1 58 ? -22.141 106.924 138.739 1.00 20.51 57 GLN B O 1
ATOM 3049 N N . LEU B 1 59 ? -20.525 108.458 138.920 1.00 19.66 58 LEU B N 1
ATOM 3050 C CA . LEU B 1 59 ? -20.378 108.575 137.481 1.00 19.53 58 LEU B CA 1
ATOM 3051 C C . LEU B 1 59 ? -19.885 107.276 136.842 1.00 19.58 58 LEU B C 1
ATOM 3052 O O . LEU B 1 59 ? -20.440 106.837 135.845 1.00 19.70 58 LEU B O 1
ATOM 3057 N N . LEU B 1 60 ? -18.893 106.635 137.457 1.00 19.80 59 LEU B N 1
ATOM 3058 C CA . LEU B 1 60 ? -18.366 105.355 136.972 1.00 20.11 59 LEU B CA 1
ATOM 3059 C C . LEU B 1 60 ? -19.349 104.187 137.151 1.00 20.56 59 LEU B C 1
ATOM 3060 O O . LEU B 1 60 ? -19.500 103.378 136.224 1.00 19.75 59 LEU B O 1
ATOM 3065 N N . ASP B 1 61 ? -20.022 104.098 138.315 1.00 20.97 60 ASP B N 1
ATOM 3066 C CA . ASP B 1 61 ? -21.121 103.124 138.505 1.00 21.78 60 ASP B CA 1
ATOM 3067 C C . ASP B 1 61 ? -22.228 103.253 137.456 1.00 21.20 60 ASP B C 1
ATOM 3068 O O . ASP B 1 61 ? -22.799 102.260 137.027 1.00 21.57 60 ASP B O 1
ATOM 3073 N N . LYS B 1 62 ? -22.548 104.477 137.063 1.00 20.91 61 LYS B N 1
ATOM 3074 C CA . LYS B 1 62 ? -23.611 104.734 136.083 1.00 20.81 61 LYS B CA 1
ATOM 3075 C C . LYS B 1 62 ? -23.317 103.997 134.734 1.00 20.25 61 LYS B C 1
ATOM 3076 O O . LYS B 1 62 ? -24.217 103.594 133.964 1.00 20.04 61 LYS B O 1
ATOM 3082 N N . TYR B 1 63 ? -22.031 103.817 134.470 1.00 18.90 62 TYR B N 1
ATOM 3083 C CA . TYR B 1 63 ? -21.574 103.250 133.213 1.00 17.89 62 TYR B CA 1
ATOM 3084 C C . TYR B 1 63 ? -21.024 101.836 133.403 1.00 17.33 62 TYR B C 1
ATOM 3085 O O . TYR B 1 63 ? -20.503 101.262 132.469 1.00 17.44 62 TYR B O 1
ATOM 3094 N N . GLY B 1 64 ? -21.164 101.305 134.624 1.00 17.44 63 GLY B N 1
ATOM 3095 C CA . GLY B 1 64 ? -20.682 99.957 134.996 1.00 17.50 63 GLY B CA 1
ATOM 3096 C C . GLY B 1 64 ? -19.163 99.821 134.962 1.00 16.69 63 GLY B C 1
ATOM 3097 O O . GLY B 1 64 ? -18.646 98.759 134.640 1.00 16.26 63 GLY B O 1
ATOM 3098 N N . LEU B 1 65 ? -18.470 100.922 135.283 1.00 16.60 64 LEU B N 1
ATOM 3099 C CA . LEU B 1 65 ? -17.013 101.032 135.254 1.00 15.40 64 LEU B CA 1
ATOM 3100 C C . LEU B 1 65 ? -16.434 101.036 136.666 1.00 15.68 64 LEU B C 1
ATOM 3101 O O . LEU B 1 65 ? -17.005 101.630 137.574 1.00 15.58 64 LEU B O 1
ATOM 3106 N N . LYS B 1 66 ? -15.276 100.386 136.842 1.00 15.31 65 LYS B N 1
ATOM 3107 C CA . LYS B 1 66 ? -14.516 100.457 138.103 1.00 14.53 65 LYS B CA 1
ATOM 3108 C C . LYS B 1 66 ? -13.234 101.315 138.020 1.00 13.24 65 LYS B C 1
ATOM 3109 O O . LYS B 1 66 ? -12.771 101.663 136.926 1.00 12.32 65 LYS B O 1
ATOM 3115 N N . CYS B 1 67 ? -12.648 101.652 139.169 1.00 11.82 66 CYS B N 1
ATOM 3116 C CA . CYS B 1 67 ? -11.334 102.268 139.149 1.00 11.68 66 CYS B CA 1
ATOM 3117 C C . CYS B 1 67 ? -10.449 101.676 140.250 1.00 12.14 66 CYS B C 1
ATOM 3118 O O . CYS B 1 67 ? -10.866 101.589 141.421 1.00 12.81 66 CYS B O 1
ATOM 3121 N N . TRP B 1 68 ? -9.232 101.274 139.868 1.00 12.44 67 TRP B N 1
ATOM 3122 C CA . TRP B 1 68 ? -8.241 100.673 140.790 1.00 12.25 67 TRP B CA 1
ATOM 3123 C C . TRP B 1 68 ? -6.991 101.544 140.969 1.00 11.26 67 TRP B C 1
ATOM 3124 O O . TRP B 1 68 ? -6.107 101.218 141.761 1.00 11.91 67 TRP B O 1
ATOM 3135 N N . ALA B 1 69 ? -6.915 102.648 140.240 1.00 10.52 68 ALA B N 1
ATOM 3136 C CA . ALA B 1 69 ? -5.679 103.431 140.144 1.00 9.23 68 ALA B CA 1
ATOM 3137 C C . ALA B 1 69 ? -5.971 104.822 139.550 1.00 9.15 68 ALA B C 1
ATOM 3138 O O . ALA B 1 69 ? -6.862 104.985 138.693 1.00 7.55 68 ALA B O 1
ATOM 3140 N N . ILE B 1 70 ? -5.190 105.813 139.996 1.00 8.46 69 ILE B N 1
ATOM 3141 C CA . ILE B 1 70 ? -5.238 107.156 139.449 1.00 7.58 69 ILE B CA 1
ATOM 3142 C C . ILE B 1 70 ? -3.786 107.501 139.054 1.00 8.61 69 ILE B C 1
ATOM 3143 O O . ILE B 1 70 ? -2.819 106.950 139.622 1.00 7.21 69 ILE B O 1
ATOM 3148 N N . SER B 1 71 ? -3.648 108.409 138.089 1.00 8.94 70 SER B N 1
ATOM 3149 C CA . SER B 1 71 ? -2.327 108.751 137.539 1.00 10.05 70 SER B CA 1
ATOM 3150 C C . SER B 1 71 ? -2.062 110.237 137.580 1.00 9.59 70 SER B C 1
ATOM 3151 O O . SER B 1 71 ? -2.927 111.052 137.208 1.00 9.54 70 SER B O 1
ATOM 3154 N N . ASN B 1 72 ? -0.850 110.580 137.977 1.00 9.04 71 ASN B N 1
ATOM 3155 C CA . ASN B 1 72 ? -0.428 111.965 138.001 1.00 9.75 71 ASN B CA 1
ATOM 3156 C C . ASN B 1 72 ? 0.971 112.149 137.448 1.00 10.06 71 ASN B C 1
ATOM 3157 O O . ASN B 1 72 ? 1.842 112.762 138.103 1.00 10.26 71 ASN B O 1
ATOM 3162 N N . HIS B 1 73 ? 1.157 111.678 136.205 1.00 9.57 72 HIS B N 1
ATOM 3163 C CA . HIS B 1 73 ? 2.401 111.851 135.449 1.00 9.11 72 HIS B CA 1
ATOM 3164 C C . HIS B 1 73 ? 2.838 113.288 135.363 1.00 8.65 72 HIS B C 1
ATOM 3165 O O . HIS B 1 73 ? 4.013 113.590 135.457 1.00 9.01 72 HIS B O 1
ATOM 3172 N N . LEU B 1 74 ? 1.877 114.174 135.120 1.00 9.51 73 LEU B N 1
ATOM 3173 C CA . LEU B 1 74 ? 2.162 115.561 134.728 1.00 8.68 73 LEU B CA 1
ATOM 3174 C C . LEU B 1 74 ? 2.769 116.334 135.918 1.00 8.77 73 LEU B C 1
ATOM 3175 O O . LEU B 1 74 ? 3.771 117.015 135.774 1.00 8.35 73 LEU B O 1
ATOM 3180 N N . VAL B 1 75 ? 2.182 116.161 137.104 1.00 7.36 74 VAL B N 1
ATOM 3181 C CA . VAL B 1 75 ? 2.697 116.804 138.279 1.00 7.10 74 VAL B CA 1
ATOM 3182 C C . VAL B 1 75 ? 3.990 116.139 138.770 1.00 8.16 74 VAL B C 1
ATOM 3183 O O . VAL B 1 75 ? 4.952 116.852 139.184 1.00 8.88 74 VAL B O 1
ATOM 3187 N N . GLY B 1 76 ? 4.046 114.799 138.684 1.00 8.10 75 GLY B N 1
ATOM 3188 C CA . GLY B 1 76 ? 5.207 114.049 139.213 1.00 8.55 75 GLY B CA 1
ATOM 3189 C C . GLY B 1 76 ? 6.488 114.412 138.495 1.00 9.03 75 GLY B C 1
ATOM 3190 O O . GLY B 1 76 ? 7.554 114.477 139.088 1.00 8.10 75 GLY B O 1
ATOM 3191 N N . GLN B 1 77 ? 6.382 114.649 137.189 1.00 9.61 76 GLN B N 1
ATOM 3192 C CA . GLN B 1 77 ? 7.532 114.965 136.397 1.00 9.64 76 GLN B CA 1
ATOM 3193 C C . GLN B 1 77 ? 8.250 116.272 136.870 1.00 10.91 76 GLN B C 1
ATOM 3194 O O . GLN B 1 77 ? 9.482 116.452 136.685 1.00 12.43 76 GLN B O 1
ATOM 3200 N N . ALA B 1 78 ? 7.514 117.160 137.539 1.00 10.53 77 ALA B N 1
ATOM 3201 C CA . ALA B 1 78 ? 8.092 118.437 137.992 1.00 10.32 77 ALA B CA 1
ATOM 3202 C C . ALA B 1 78 ? 8.771 118.394 139.368 1.00 10.06 77 ALA B C 1
ATOM 3203 O O . ALA B 1 78 ? 9.302 119.420 139.804 1.00 11.08 77 ALA B O 1
ATOM 3205 N N . VAL B 1 79 ? 8.738 117.271 140.069 1.00 9.41 78 VAL B N 1
ATOM 3206 C CA . VAL B 1 79 ? 9.448 117.245 141.371 1.00 10.41 78 VAL B CA 1
ATOM 3207 C C . VAL B 1 79 ? 10.962 117.224 141.266 1.00 11.39 78 VAL B C 1
ATOM 3208 O O . VAL B 1 79 ? 11.653 117.971 142.004 1.00 13.03 78 VAL B O 1
ATOM 3212 N N . CYS B 1 80 ? 11.487 116.434 140.315 1.00 11.77 79 CYS B N 1
ATOM 3213 C CA . CYS B 1 80 ? 12.920 116.228 140.213 1.00 11.70 79 CYS B CA 1
ATOM 3214 C C . CYS B 1 80 ? 13.541 116.853 138.989 1.00 11.89 79 CYS B C 1
ATOM 3215 O O . CYS B 1 80 ? 14.765 116.959 138.918 1.00 13.12 79 CYS B O 1
ATOM 3218 N N . ASP B 1 81 ? 12.728 117.339 138.063 1.00 11.94 80 ASP B N 1
ATOM 3219 C CA . ASP B 1 81 ? 13.284 117.922 136.821 1.00 12.78 80 ASP B CA 1
ATOM 3220 C C . ASP B 1 81 ? 14.193 119.087 137.129 1.00 13.07 80 ASP B C 1
ATOM 3221 O O . ASP B 1 81 ? 13.787 120.012 137.817 1.00 13.61 80 ASP B O 1
ATOM 3226 N N . ALA B 1 82 ? 15.424 119.031 136.645 1.00 13.44 81 ALA B N 1
ATOM 3227 C CA . ALA B 1 82 ? 16.356 120.108 136.868 1.00 13.68 81 ALA B CA 1
ATOM 3228 C C . ALA B 1 82 ? 16.064 121.340 135.994 1.00 14.83 81 ALA B C 1
ATOM 3229 O O . ALA B 1 82 ? 16.465 122.457 136.340 1.00 14.25 81 ALA B O 1
ATOM 3231 N N . ILE B 1 83 ? 15.451 121.127 134.822 1.00 15.71 82 ILE B N 1
ATOM 3232 C CA . ILE B 1 83 ? 15.214 122.206 133.870 1.00 16.86 82 ILE B CA 1
ATOM 3233 C C . ILE B 1 83 ? 13.716 122.416 133.809 1.00 16.05 82 ILE B C 1
ATOM 3234 O O . ILE B 1 83 ? 13.028 121.650 133.168 1.00 17.72 82 ILE B O 1
ATOM 3239 N N . ILE B 1 84 ? 13.209 123.420 134.526 1.00 15.39 83 ILE B N 1
ATOM 3240 C CA . ILE B 1 84 ? 11.757 123.655 134.645 1.00 13.70 83 ILE B CA 1
ATOM 3241 C C . ILE B 1 84 ? 11.424 124.836 133.741 1.00 14.41 83 ILE B C 1
ATOM 3242 O O . ILE B 1 84 ? 11.990 125.920 133.888 1.00 14.65 83 ILE B O 1
ATOM 3247 N N . ASP B 1 85 ? 10.556 124.638 132.765 1.00 14.34 84 ASP B N 1
ATOM 3248 C CA . ASP B 1 85 ? 10.357 125.706 131.802 1.00 14.38 84 ASP B CA 1
ATOM 3249 C C . ASP B 1 85 ? 8.961 125.669 131.222 1.00 14.69 84 ASP B C 1
ATOM 3250 O O . ASP B 1 85 ? 8.036 125.187 131.854 1.00 14.39 84 ASP B O 1
ATOM 3255 N N . GLU B 1 86 ? 8.835 126.169 130.002 1.00 15.16 85 GLU B N 1
ATOM 3256 C CA . GLU B 1 86 ? 7.563 126.315 129.304 1.00 16.16 85 GLU B CA 1
ATOM 3257 C C . GLU B 1 86 ? 6.852 124.981 129.143 1.00 14.28 85 GLU B C 1
ATOM 3258 O O . GLU B 1 86 ? 5.625 124.923 129.101 1.00 13.29 85 GLU B O 1
ATOM 3264 N N . ARG B 1 87 ? 7.642 123.908 129.058 1.00 13.83 86 ARG B N 1
ATOM 3265 C CA . ARG B 1 87 ? 7.074 122.551 128.931 1.00 13.54 86 ARG B CA 1
ATOM 3266 C C . ARG B 1 87 ? 6.300 122.130 130.189 1.00 12.46 86 ARG B C 1
ATOM 3267 O O . ARG B 1 87 ? 5.275 121.520 130.089 1.00 12.52 86 ARG B O 1
ATOM 3275 N N . HIS B 1 88 ? 6.787 122.491 131.360 1.00 12.30 87 HIS B N 1
ATOM 3276 C CA . HIS B 1 88 ? 6.127 122.163 132.625 1.00 12.34 87 HIS B CA 1
ATOM 3277 C C . HIS B 1 88 ? 4.915 123.047 132.816 1.00 12.78 87 HIS B C 1
ATOM 3278 O O . HIS B 1 88 ? 3.839 122.577 133.242 1.00 13.20 87 HIS B O 1
ATOM 3285 N N . GLU B 1 89 ? 5.066 124.307 132.431 1.00 12.03 88 GLU B N 1
ATOM 3286 C CA . GLU B 1 89 ? 3.967 125.238 132.503 1.00 12.17 88 GLU B CA 1
ATOM 3287 C C . GLU B 1 89 ? 2.760 124.757 131.725 1.00 11.73 88 GLU B C 1
ATOM 3288 O O . GLU B 1 89 ? 1.624 124.922 132.198 1.00 12.56 88 GLU B O 1
ATOM 3294 N N . ALA B 1 90 ? 2.987 124.125 130.570 1.00 10.68 89 ALA B N 1
ATOM 3295 C CA . ALA B 1 90 ? 1.888 123.547 129.754 1.00 10.21 89 ALA B CA 1
ATOM 3296 C C . ALA B 1 90 ? 1.151 122.364 130.354 1.00 10.53 89 ALA B C 1
ATOM 3297 O O . ALA B 1 90 ? -0.019 122.104 130.008 1.00 11.57 89 ALA B O 1
ATOM 3299 N N . ILE B 1 91 ? 1.822 121.622 131.223 1.00 11.66 90 ILE B N 1
ATOM 3300 C CA . ILE B 1 91 ? 1.271 120.373 131.809 1.00 11.81 90 ILE B CA 1
ATOM 3301 C C . ILE B 1 91 ? 0.808 120.521 133.270 1.00 11.59 90 ILE B C 1
ATOM 3302 O O . ILE B 1 91 ? 0.066 119.663 133.780 1.00 10.43 90 ILE B O 1
ATOM 3307 N N . LEU B 1 92 ? 1.216 121.623 133.908 1.00 11.14 91 LEU B N 1
ATOM 3308 C CA . LEU B 1 92 ? 0.918 121.874 135.328 1.00 11.99 91 LEU B CA 1
ATOM 3309 C C . LEU B 1 92 ? -0.331 122.740 135.547 1.00 12.66 91 LEU B C 1
ATOM 3310 O O . LEU B 1 92 ? -0.602 123.622 134.732 1.00 13.37 91 LEU B O 1
ATOM 3315 N N . PRO B 1 93 ? -1.094 122.498 136.654 1.00 12.80 92 PRO B N 1
ATOM 3316 C CA . PRO B 1 93 ? -2.105 123.514 137.002 1.00 11.92 92 PRO B CA 1
ATOM 3317 C C . PRO B 1 93 ? -1.381 124.788 137.419 1.00 12.03 92 PRO B C 1
ATOM 3318 O O . PRO B 1 93 ? -0.260 124.736 137.961 1.00 12.01 92 PRO B O 1
ATOM 3322 N N . ALA B 1 94 ? -2.018 125.920 137.174 1.00 12.93 93 ALA B N 1
ATOM 3323 C CA . ALA B 1 94 ? -1.439 127.245 137.444 1.00 13.70 93 ALA B CA 1
ATOM 3324 C C . ALA B 1 94 ? -1.057 127.407 138.940 1.00 13.96 93 ALA B C 1
ATOM 3325 O O . ALA B 1 94 ? -0.045 128.029 139.256 1.00 14.26 93 ALA B O 1
ATOM 3327 N N . ARG B 1 95 ? -1.832 126.797 139.840 1.00 13.77 94 ARG B N 1
ATOM 3328 C CA . ARG B 1 95 ? -1.515 126.807 141.281 1.00 13.55 94 ARG B CA 1
ATOM 3329 C C . ARG B 1 95 ? -0.183 126.119 141.650 1.00 13.07 94 ARG B C 1
ATOM 3330 O O . ARG B 1 95 ? 0.478 126.530 142.597 1.00 14.00 94 ARG B O 1
ATOM 3338 N N . ILE B 1 96 ? 0.209 125.081 140.891 1.00 12.03 95 ILE B N 1
ATOM 3339 C CA . ILE B 1 96 ? 1.541 124.426 140.994 1.00 10.21 95 ILE B CA 1
ATOM 3340 C C . ILE B 1 96 ? 2.659 125.202 140.244 1.00 9.81 95 ILE B C 1
ATOM 3341 O O . ILE B 1 96 ? 3.736 125.434 140.792 1.00 9.04 95 ILE B O 1
ATOM 3346 N N . TRP B 1 97 ? 2.400 125.601 139.002 1.00 9.68 96 TRP B N 1
ATOM 3347 C CA . TRP B 1 97 ? 3.333 126.440 138.258 1.00 10.68 96 TRP B CA 1
ATOM 3348 C C . TRP B 1 97 ? 3.714 127.705 139.035 1.00 12.00 96 TRP B C 1
ATOM 3349 O O . TRP B 1 97 ? 4.892 128.128 139.026 1.00 12.08 96 TRP B O 1
ATOM 3360 N N . GLY B 1 98 ? 2.729 128.327 139.707 1.00 13.73 97 GLY B N 1
ATOM 3361 C CA . GLY B 1 98 ? 2.976 129.573 140.465 1.00 15.16 97 GLY B CA 1
ATOM 3362 C C . GLY B 1 98 ? 3.648 130.632 139.590 1.00 15.86 97 GLY B C 1
ATOM 3363 O O . GLY B 1 98 ? 3.142 130.935 138.504 1.00 16.07 97 GLY B O 1
ATOM 3364 N N . ASP B 1 99 ? 4.783 131.169 140.048 1.00 16.26 98 ASP B N 1
ATOM 3365 C CA . ASP B 1 99 ? 5.587 132.133 139.272 1.00 17.47 98 ASP B CA 1
ATOM 3366 C C . ASP B 1 99 ? 6.630 131.456 138.343 1.00 17.27 98 ASP B C 1
ATOM 3367 O O . ASP B 1 99 ? 7.359 132.136 137.623 1.00 18.03 98 ASP B O 1
ATOM 3372 N N . GLY B 1 100 ? 6.730 130.133 138.378 1.00 15.49 99 GLY B N 1
ATOM 3373 C CA . GLY B 1 100 ? 7.601 129.452 137.439 1.00 15.25 99 GLY B CA 1
ATOM 3374 C C . GLY B 1 100 ? 9.036 129.296 137.880 1.00 15.25 99 GLY B C 1
ATOM 3375 O O . GLY B 1 100 ? 9.828 128.730 137.152 1.00 15.19 99 GLY B O 1
ATOM 3376 N N . ASP B 1 101 ? 9.368 129.814 139.066 1.00 15.10 100 ASP B N 1
ATOM 3377 C CA . ASP B 1 101 ? 10.686 129.659 139.663 1.00 15.73 100 ASP B CA 1
ATOM 3378 C C . ASP B 1 101 ? 10.917 128.179 139.942 1.00 14.61 100 ASP B C 1
ATOM 3379 O O . ASP B 1 101 ? 10.169 127.566 140.697 1.00 14.65 100 ASP B O 1
ATOM 3384 N N . ALA B 1 102 ? 11.940 127.622 139.303 1.00 13.51 101 ALA B N 1
ATOM 3385 C CA . ALA B 1 102 ? 12.219 126.167 139.278 1.00 13.10 101 ALA B CA 1
ATOM 3386 C C . ALA B 1 102 ? 12.066 125.411 140.617 1.00 12.72 101 ALA B C 1
ATOM 3387 O O . ALA B 1 102 ? 11.351 124.420 140.690 1.00 11.68 101 ALA B O 1
ATOM 3389 N N . GLU B 1 103 ? 12.739 125.889 141.666 1.00 13.17 102 GLU B N 1
ATOM 3390 C CA . GLU B 1 103 ? 12.683 125.252 142.993 1.00 13.07 102 GLU B CA 1
ATOM 3391 C C . GLU B 1 103 ? 11.289 125.319 143.624 1.00 13.06 102 GLU B C 1
ATOM 3392 O O . GLU B 1 103 ? 10.824 124.363 144.231 1.00 13.49 102 GLU B O 1
ATOM 3398 N N . GLY B 1 104 ? 10.590 126.434 143.438 1.00 12.72 103 GLY B N 1
ATOM 3399 C CA . GLY B 1 104 ? 9.235 126.553 143.973 1.00 11.90 103 GLY B CA 1
ATOM 3400 C C . GLY B 1 104 ? 8.281 125.585 143.299 1.00 11.51 103 GLY B C 1
ATOM 3401 O O . GLY B 1 104 ? 7.427 125.000 143.974 1.00 10.99 103 GLY B O 1
ATOM 3402 N N . VAL B 1 105 ? 8.419 125.435 141.970 1.00 11.13 104 VAL B N 1
ATOM 3403 C CA . VAL B 1 105 ? 7.649 124.448 141.202 1.00 10.95 104 VAL B CA 1
ATOM 3404 C C . VAL B 1 105 ? 7.913 123.019 141.689 1.00 11.51 104 VAL B C 1
ATOM 3405 O O . VAL B 1 105 ? 6.967 122.227 141.880 1.00 11.42 104 VAL B O 1
ATOM 3409 N N . ARG B 1 106 ? 9.186 122.688 141.899 1.00 10.83 105 ARG B N 1
ATOM 3410 C CA . ARG B 1 106 ? 9.544 121.346 142.399 1.00 10.74 105 ARG B CA 1
ATOM 3411 C C . ARG B 1 106 ? 8.897 121.065 143.734 1.00 10.66 105 ARG B C 1
ATOM 3412 O O . ARG B 1 106 ? 8.373 119.962 143.980 1.00 12.02 105 ARG B O 1
ATOM 3420 N N . GLN B 1 107 ? 8.903 122.082 144.581 1.00 11.38 106 GLN B N 1
ATOM 3421 C CA . GLN B 1 107 ? 8.391 121.977 145.947 1.00 11.44 106 GLN B CA 1
ATOM 3422 C C . GLN B 1 107 ? 6.875 121.841 145.960 1.00 11.52 106 GLN B C 1
ATOM 3423 O O . GLN B 1 107 ? 6.336 121.007 146.714 1.00 11.48 106 GLN B O 1
ATOM 3429 N N . ARG B 1 108 ? 6.198 122.626 145.111 1.00 9.82 107 ARG B N 1
ATOM 3430 C CA . ARG B 1 108 ? 4.756 122.550 145.007 1.00 10.16 107 ARG B CA 1
ATOM 3431 C C . ARG B 1 108 ? 4.235 121.243 144.388 1.00 9.74 107 ARG B C 1
ATOM 3432 O O . ARG B 1 108 ? 3.191 120.695 144.813 1.00 10.52 107 ARG B O 1
ATOM 3440 N N . ALA B 1 109 ? 4.942 120.770 143.365 1.00 8.95 108 ALA B N 1
ATOM 3441 C CA . ALA B 1 109 ? 4.690 119.453 142.784 1.00 7.74 108 ALA B CA 1
ATOM 3442 C C . ALA B 1 109 ? 4.883 118.338 143.811 1.00 6.78 108 ALA B C 1
ATOM 3443 O O . ALA B 1 109 ? 4.048 117.453 143.893 1.00 7.05 108 ALA B O 1
ATOM 3445 N N . ALA B 1 110 ? 5.926 118.395 144.631 1.00 5.95 109 ALA B N 1
ATOM 3446 C CA . ALA B 1 110 ? 6.022 117.409 145.746 1.00 6.60 109 ALA B CA 1
ATOM 3447 C C . ALA B 1 110 ? 4.772 117.426 146.673 1.00 7.74 109 ALA B C 1
ATOM 3448 O O . ALA B 1 110 ? 4.237 116.371 147.059 1.00 8.06 109 ALA B O 1
ATOM 3450 N N . ALA B 1 111 ? 4.309 118.627 147.020 1.00 7.84 110 ALA B N 1
ATOM 3451 C CA . ALA B 1 111 ? 3.222 118.767 147.971 1.00 8.45 110 ALA B CA 1
ATOM 3452 C C . ALA B 1 111 ? 1.983 118.215 147.289 1.00 9.16 110 ALA B C 1
ATOM 3453 O O . ALA B 1 111 ? 1.141 117.580 147.933 1.00 10.07 110 ALA B O 1
ATOM 3455 N N . GLU B 1 112 ? 1.859 118.474 145.987 1.00 8.98 111 GLU B N 1
ATOM 3456 C CA . GLU B 1 112 ? 0.707 117.989 145.218 1.00 9.19 111 GLU B CA 1
ATOM 3457 C C . GLU B 1 112 ? 0.705 116.451 145.025 1.00 9.03 111 GLU B C 1
ATOM 3458 O O . GLU B 1 112 ? -0.360 115.814 144.999 1.00 9.44 111 GLU B O 1
ATOM 3464 N N . ILE B 1 113 ? 1.883 115.845 144.894 1.00 9.90 112 ILE B N 1
ATOM 3465 C CA . ILE B 1 113 ? 1.959 114.358 144.852 1.00 9.48 112 ILE B CA 1
ATOM 3466 C C . ILE B 1 113 ? 1.572 113.733 146.208 1.00 10.18 112 ILE B C 1
ATOM 3467 O O . ILE B 1 113 ? 0.841 112.727 146.255 1.00 11.20 112 ILE B O 1
ATOM 3472 N N . LYS B 1 114 ? 2.021 114.339 147.302 1.00 10.01 113 LYS B N 1
ATOM 3473 C CA . LYS B 1 114 ? 1.527 113.946 148.651 1.00 10.50 113 LYS B CA 1
ATOM 3474 C C . LYS B 1 114 ? 0.007 113.982 148.739 1.00 10.96 113 LYS B C 1
ATOM 3475 O O . LYS B 1 114 ? -0.625 113.044 149.231 1.00 12.34 113 LYS B O 1
ATOM 3481 N N . ASP B 1 115 ? -0.587 115.069 148.273 1.00 11.24 114 ASP B N 1
ATOM 3482 C CA . ASP B 1 115 ? -2.069 115.192 148.200 1.00 11.68 114 ASP B CA 1
ATOM 3483 C C . ASP B 1 115 ? -2.762 114.177 147.280 1.00 10.97 114 ASP B C 1
ATOM 3484 O O . ASP B 1 115 ? -3.915 113.781 147.520 1.00 9.66 114 ASP B O 1
ATOM 3489 N N . THR B 1 116 ? -2.069 113.804 146.193 1.00 10.89 115 THR B N 1
ATOM 3490 C CA . THR B 1 116 ? -2.523 112.703 145.283 1.00 9.89 115 THR B CA 1
ATOM 3491 C C . THR B 1 116 ? -2.615 111.369 146.030 1.00 9.30 115 THR B C 1
ATOM 3492 O O . THR B 1 116 ? -3.624 110.670 145.894 1.00 9.79 115 THR B O 1
ATOM 3496 N N . ALA B 1 117 ? -1.629 111.049 146.869 1.00 9.22 116 ALA B N 1
ATOM 3497 C CA . ALA B 1 117 ? -1.794 109.881 147.798 1.00 10.69 116 ALA B CA 1
ATOM 3498 C C . ALA B 1 117 ? -3.014 110.025 148.715 1.00 11.74 116 ALA B C 1
ATOM 3499 O O . ALA B 1 117 ? -3.851 109.110 148.812 1.00 12.14 116 ALA B O 1
ATOM 3501 N N . ARG B 1 118 ? -3.131 111.183 149.379 1.00 11.79 117 ARG B N 1
ATOM 3502 C CA . ARG B 1 118 ? -4.269 111.407 150.272 1.00 10.96 117 ARG B CA 1
ATOM 3503 C C . ARG B 1 118 ? -5.588 111.232 149.516 1.00 10.93 117 ARG B C 1
ATOM 3504 O O . ARG B 1 118 ? -6.505 110.587 150.025 1.00 11.28 117 ARG B O 1
ATOM 3512 N N . ALA B 1 119 ? -5.688 111.829 148.323 1.00 10.09 118 ALA B N 1
ATOM 3513 C CA . ALA B 1 119 ? -6.909 111.712 147.505 1.00 9.67 118 ALA B CA 1
ATOM 3514 C C . ALA B 1 119 ? -7.194 110.311 146.929 1.00 10.73 118 ALA B C 1
ATOM 3515 O O . ALA B 1 119 ? -8.357 109.956 146.788 1.00 12.03 118 ALA B O 1
ATOM 3517 N N . ALA B 1 120 ? -6.147 109.539 146.571 1.00 10.69 119 ALA B N 1
ATOM 3518 C CA . ALA B 1 120 ? -6.261 108.111 146.251 1.00 10.83 119 ALA B CA 1
ATOM 3519 C C . ALA B 1 120 ? -6.902 107.314 147.398 1.00 11.41 119 ALA B C 1
ATOM 3520 O O . ALA B 1 120 ? -7.841 106.513 147.214 1.00 11.31 119 ALA B O 1
ATOM 3522 N N . ALA B 1 121 ? -6.386 107.526 148.604 1.00 12.19 120 ALA B N 1
ATOM 3523 C CA . ALA B 1 121 ? -6.983 106.936 149.783 1.00 11.93 120 ALA B CA 1
ATOM 3524 C C . ALA B 1 121 ? -8.453 107.333 149.909 1.00 12.02 120 ALA B C 1
ATOM 3525 O O . ALA B 1 121 ? -9.282 106.468 150.175 1.00 12.80 120 ALA B O 1
ATOM 3527 N N . ARG B 1 122 ? -8.807 108.609 149.686 1.00 12.75 121 ARG B N 1
ATOM 3528 C CA . ARG B 1 122 ? -10.234 109.020 149.791 1.00 13.31 121 ARG B CA 1
ATOM 3529 C C . ARG B 1 122 ? -11.082 108.345 148.738 1.00 13.06 121 ARG B C 1
ATOM 3530 O O . ARG B 1 122 ? -12.238 108.017 149.002 1.00 14.28 121 ARG B O 1
ATOM 3538 N N . LEU B 1 123 ? -10.539 108.190 147.526 1.00 11.87 122 LEU B N 1
ATOM 3539 C CA . LEU B 1 123 ? -11.254 107.479 146.459 1.00 11.91 122 LEU B CA 1
ATOM 3540 C C . LEU B 1 123 ? -11.382 105.979 146.789 1.00 12.06 122 LEU B C 1
ATOM 3541 O O . LEU B 1 123 ? -12.334 105.333 146.397 1.00 13.24 122 LEU B O 1
ATOM 3546 N N . GLY B 1 124 ? -10.428 105.450 147.541 1.00 12.24 123 GLY B N 1
ATOM 3547 C CA . GLY B 1 124 ? -10.406 104.038 147.896 1.00 12.50 123 GLY B CA 1
ATOM 3548 C C . GLY B 1 124 ? -9.510 103.210 146.986 1.00 12.09 123 GLY B C 1
ATOM 3549 O O . GLY B 1 124 ? -9.702 101.994 146.883 1.00 13.50 123 GLY B O 1
ATOM 3550 N N . VAL B 1 125 ? -8.585 103.849 146.283 1.00 11.31 124 VAL B N 1
ATOM 3551 C CA . VAL B 1 125 ? -7.653 103.102 145.414 1.00 11.71 124 VAL B CA 1
ATOM 3552 C C . VAL B 1 125 ? -6.283 102.990 146.082 1.00 12.47 124 VAL B C 1
ATOM 3553 O O . VAL B 1 125 ? -5.919 103.824 146.892 1.00 12.78 124 VAL B O 1
ATOM 3557 N N . ASP B 1 126 ? -5.543 101.936 145.795 1.00 14.16 125 ASP B N 1
ATOM 3558 C CA . ASP B 1 126 ? -4.255 101.758 146.481 1.00 16.23 125 ASP B CA 1
ATOM 3559 C C . ASP B 1 126 ? -3.031 102.023 145.652 1.00 14.82 125 ASP B C 1
ATOM 3560 O O . ASP B 1 126 ? -1.924 101.786 146.132 1.00 14.64 125 ASP B O 1
ATOM 3565 N N . THR B 1 127 ? -3.217 102.524 144.426 1.00 12.92 126 THR B N 1
ATOM 3566 C CA . THR B 1 127 ? -2.070 102.816 143.586 1.00 11.77 126 THR B CA 1
ATOM 3567 C C . THR B 1 127 ? -2.225 104.168 142.902 1.00 10.55 126 THR B C 1
ATOM 3568 O O . THR B 1 127 ? -3.292 104.472 142.406 1.00 10.68 126 THR B O 1
ATOM 3572 N N . VAL B 1 128 ? -1.145 104.945 142.888 1.00 9.04 127 VAL B N 1
ATOM 3573 C CA . VAL B 1 128 ? -0.998 106.142 142.074 1.00 7.71 127 VAL B CA 1
ATOM 3574 C C . VAL B 1 128 ? 0.141 105.895 141.103 1.00 7.49 127 VAL B C 1
ATOM 3575 O O . VAL B 1 128 ? 1.241 105.607 141.528 1.00 7.46 127 VAL B O 1
ATOM 3579 N N . ILE B 1 129 ? -0.140 105.969 139.794 1.00 7.99 128 ILE B N 1
ATOM 3580 C CA . ILE B 1 129 ? 0.876 105.978 138.724 1.00 6.99 128 ILE B CA 1
ATOM 3581 C C . ILE B 1 129 ? 1.466 107.387 138.556 1.00 8.07 128 ILE B C 1
ATOM 3582 O O . ILE B 1 129 ? 0.741 108.391 138.589 1.00 7.89 128 ILE B O 1
ATOM 3587 N N . GLY B 1 130 ? 2.776 107.485 138.356 1.00 7.74 129 GLY B N 1
ATOM 3588 C CA . GLY B 1 130 ? 3.349 108.771 138.077 1.00 6.55 129 GLY B CA 1
ATOM 3589 C C . GLY B 1 130 ? 4.725 108.747 137.488 1.00 7.47 129 GLY B C 1
ATOM 3590 O O . GLY B 1 130 ? 5.227 107.728 137.076 1.00 7.69 129 GLY B O 1
ATOM 3591 N N . PHE B 1 131 ? 5.310 109.931 137.407 1.00 7.88 130 PHE B N 1
ATOM 3592 C CA . PHE B 1 131 ? 6.680 110.139 137.014 1.00 7.58 130 PHE B CA 1
ATOM 3593 C C . PHE B 1 131 ? 7.327 110.876 138.218 1.00 7.20 130 PHE B C 1
ATOM 3594 O O . PHE B 1 131 ? 6.633 111.315 139.140 1.00 6.07 130 PHE B O 1
ATOM 3602 N N . THR B 1 132 ? 8.645 111.009 138.190 1.00 6.69 131 THR B N 1
ATOM 3603 C CA . THR B 1 132 ? 9.435 111.662 139.226 1.00 7.30 131 THR B CA 1
ATOM 3604 C C . THR B 1 132 ? 10.224 112.911 138.680 1.00 8.08 131 THR B C 1
ATOM 3605 O O . THR B 1 132 ? 10.671 113.783 139.464 1.00 7.30 131 THR B O 1
ATOM 3609 N N . GLY B 1 133 ? 10.399 112.982 137.339 1.00 7.69 132 GLY B N 1
ATOM 3610 C CA . GLY B 1 133 ? 11.391 113.858 136.777 1.00 6.37 132 GLY B CA 1
ATOM 3611 C C . GLY B 1 133 ? 12.789 113.348 137.109 1.00 6.55 132 GLY B C 1
ATOM 3612 O O . GLY B 1 133 ? 12.975 112.220 137.613 1.00 5.22 132 GLY B O 1
ATOM 3613 N N . SER B 1 134 ? 13.793 114.179 136.817 1.00 6.80 133 SER B N 1
ATOM 3614 C CA . SER B 1 134 ? 15.170 113.767 137.057 1.00 6.90 133 SER B CA 1
ATOM 3615 C C . SER B 1 134 ? 16.101 114.962 136.956 1.00 7.76 133 SER B C 1
ATOM 3616 O O . SER B 1 134 ? 16.010 115.721 135.984 1.00 7.43 133 SER B O 1
ATOM 3619 N N . ALA B 1 135 ? 17.023 115.093 137.923 1.00 7.80 134 ALA B N 1
ATOM 3620 C CA . ALA B 1 135 ? 18.040 116.163 137.912 1.00 8.49 134 ALA B CA 1
ATOM 3621 C C . ALA B 1 135 ? 19.129 115.880 136.917 1.00 9.32 134 ALA B C 1
ATOM 3622 O O . ALA B 1 135 ? 19.954 116.755 136.580 1.00 10.02 134 ALA B O 1
ATOM 3624 N N . ILE B 1 136 ? 19.181 114.627 136.455 1.00 10.65 135 ILE B N 1
ATOM 3625 C CA . ILE B 1 136 ? 20.303 114.216 135.582 1.00 10.86 135 ILE B CA 1
ATOM 3626 C C . ILE B 1 136 ? 19.941 113.713 134.153 1.00 10.19 135 ILE B C 1
ATOM 3627 O O . ILE B 1 136 ? 20.825 113.469 133.326 1.00 10.33 135 ILE B O 1
ATOM 3632 N N . TRP B 1 137 ? 18.656 113.553 133.862 1.00 10.25 136 TRP B N 1
ATOM 3633 C CA . TRP B 1 137 ? 18.253 113.084 132.531 1.00 9.82 136 TRP B CA 1
ATOM 3634 C C . TRP B 1 137 ? 19.034 113.829 131.464 1.00 10.12 136 TRP B C 1
ATOM 3635 O O . TRP B 1 137 ? 19.569 113.197 130.544 1.00 8.37 136 TRP B O 1
ATOM 3646 N N . HIS B 1 138 ? 19.087 115.168 131.578 1.00 10.78 137 HIS B N 1
ATOM 3647 C CA . HIS B 1 138 ? 19.701 115.990 130.499 1.00 12.84 137 HIS B CA 1
ATOM 3648 C C . HIS B 1 138 ? 21.174 115.661 130.265 1.00 12.82 137 HIS B C 1
ATOM 3649 O O . HIS B 1 138 ? 21.775 116.160 129.318 1.00 12.93 137 HIS B O 1
ATOM 3656 N N . LEU B 1 139 ? 21.746 114.820 131.137 1.00 13.67 138 LEU B N 1
ATOM 3657 C CA . LEU B 1 139 ? 23.157 114.438 131.063 1.00 13.33 138 LEU B CA 1
ATOM 3658 C C . LEU B 1 139 ? 23.370 113.091 130.345 1.00 13.99 138 LEU B C 1
ATOM 3659 O O . LEU B 1 139 ? 24.524 112.577 130.265 1.00 12.76 138 LEU B O 1
ATOM 3664 N N . VAL B 1 140 ? 22.268 112.520 129.848 1.00 14.20 139 VAL B N 1
ATOM 3665 C CA . VAL B 1 140 ? 22.273 111.169 129.262 1.00 15.30 139 VAL B CA 1
ATOM 3666 C C . VAL B 1 140 ? 23.360 110.940 128.176 1.00 16.27 139 VAL B C 1
ATOM 3667 O O . VAL B 1 140 ? 24.008 109.869 128.162 1.00 16.68 139 VAL B O 1
ATOM 3671 N N . ALA B 1 141 ? 23.603 111.933 127.314 1.00 17.48 140 ALA B N 1
ATOM 3672 C CA . ALA B 1 141 ? 24.647 111.779 126.280 1.00 19.42 140 ALA B CA 1
ATOM 3673 C C . ALA B 1 141 ? 26.093 111.875 126.754 1.00 21.28 140 ALA B C 1
ATOM 3674 O O . ALA B 1 141 ? 27.000 111.499 126.020 1.00 21.33 140 ALA B O 1
ATOM 3684 N N . PHE B 1 143 ? 28.302 113.997 126.818 1.00 23.26 142 PHE B N 1
ATOM 3685 C CA . PHE B 1 143 ? 29.186 115.096 126.397 1.00 21.80 142 PHE B CA 1
ATOM 3686 C C . PHE B 1 143 ? 28.458 116.439 126.454 1.00 21.41 142 PHE B C 1
ATOM 3687 O O . PHE B 1 143 ? 27.360 116.540 125.920 1.00 23.61 142 PHE B O 1
ATOM 3695 N N . PRO B 1 144 ? 29.054 117.475 127.103 1.00 20.12 143 PRO B N 1
ATOM 3696 C CA . PRO B 1 144 ? 30.365 117.457 127.780 1.00 18.76 143 PRO B CA 1
ATOM 3697 C C . PRO B 1 144 ? 30.350 116.552 129.025 1.00 18.27 143 PRO B C 1
ATOM 3698 O O . PRO B 1 144 ? 29.307 116.388 129.658 1.00 18.27 143 PRO B O 1
ATOM 3702 N N . PRO B 1 145 ? 31.492 115.935 129.365 1.00 18.23 144 PRO B N 1
ATOM 3703 C CA . PRO B 1 145 ? 31.521 115.036 130.530 1.00 18.56 144 PRO B CA 1
ATOM 3704 C C . PRO B 1 145 ? 30.985 115.666 131.844 1.00 19.16 144 PRO B C 1
ATOM 3705 O O . PRO B 1 145 ? 31.233 116.847 132.141 1.00 17.94 144 PRO B O 1
ATOM 3709 N N . ALA B 1 146 ? 30.267 114.848 132.615 1.00 20.27 145 ALA B N 1
ATOM 3710 C CA . ALA B 1 146 ? 29.775 115.204 133.968 1.00 20.61 145 ALA B CA 1
ATOM 3711 C C . ALA B 1 146 ? 30.485 114.264 134.934 1.00 21.01 145 ALA B C 1
ATOM 3712 O O . ALA B 1 146 ? 30.544 113.056 134.676 1.00 20.73 145 ALA B O 1
ATOM 3714 N N . PRO B 1 147 ? 31.090 114.805 136.016 1.00 22.09 146 PRO B N 1
ATOM 3715 C CA . PRO B 1 147 ? 31.727 113.837 136.937 1.00 21.75 146 PRO B CA 1
ATOM 3716 C C . PRO B 1 147 ? 30.717 112.848 137.514 1.00 21.46 146 PRO B C 1
ATOM 3717 O O . PRO B 1 147 ? 29.526 113.170 137.632 1.00 20.10 146 PRO B O 1
ATOM 3721 N N . GLU B 1 148 ? 31.208 111.652 137.836 1.00 21.41 147 GLU B N 1
ATOM 3722 C CA . GLU B 1 148 ? 30.411 110.616 138.493 1.00 22.29 147 GLU B CA 1
ATOM 3723 C C . GLU B 1 148 ? 29.650 111.108 139.756 1.00 22.45 147 GLU B C 1
ATOM 3724 O O . GLU B 1 148 ? 28.492 110.682 140.017 1.00 22.26 147 GLU B O 1
ATOM 3730 N N . SER B 1 149 ? 30.291 112.001 140.519 1.00 22.15 148 SER B N 1
ATOM 3731 C CA . SER B 1 149 ? 29.642 112.638 141.665 1.00 23.18 148 SER B CA 1
ATOM 3732 C C . SER B 1 149 ? 28.361 113.442 141.325 1.00 23.89 148 SER B C 1
ATOM 3733 O O . SER B 1 149 ? 27.413 113.444 142.125 1.00 23.04 148 SER B O 1
ATOM 3744 N N . ILE B 1 151 ? 26.331 112.520 138.793 1.00 22.34 150 ILE B N 1
ATOM 3745 C CA . ILE B 1 151 ? 25.346 111.459 138.580 1.00 19.74 150 ILE B CA 1
ATOM 3746 C C . ILE B 1 151 ? 24.760 110.983 139.918 1.00 19.28 150 ILE B C 1
ATOM 3747 O O . ILE B 1 151 ? 23.542 110.884 140.071 1.00 18.63 150 ILE B O 1
ATOM 3752 N N . GLU B 1 152 ? 25.642 110.682 140.868 1.00 18.99 151 GLU B N 1
ATOM 3753 C CA . GLU B 1 152 ? 25.254 110.233 142.211 1.00 19.82 151 GLU B CA 1
ATOM 3754 C C . GLU B 1 152 ? 24.342 111.245 142.896 1.00 18.65 151 GLU B C 1
ATOM 3755 O O . GLU B 1 152 ? 23.332 110.861 143.506 1.00 18.48 151 GLU B O 1
ATOM 3761 N N . ARG B 1 153 ? 24.693 112.533 142.785 1.00 17.75 152 ARG B N 1
ATOM 3762 C CA . ARG B 1 153 ? 23.849 113.600 143.305 1.00 18.25 152 ARG B CA 1
ATOM 3763 C C . ARG B 1 153 ? 22.437 113.582 142.723 1.00 15.61 152 ARG B C 1
ATOM 3764 O O . ARG B 1 153 ? 21.472 113.844 143.459 1.00 15.98 152 ARG B O 1
ATOM 3772 N N . GLY B 1 154 ? 22.301 113.263 141.432 1.00 13.08 153 GLY B N 1
ATOM 3773 C CA . GLY B 1 154 ? 20.979 113.120 140.822 1.00 11.10 153 GLY B CA 1
ATOM 3774 C C . GLY B 1 154 ? 20.137 112.045 141.477 1.00 9.97 153 GLY B C 1
ATOM 3775 O O . GLY B 1 154 ? 18.952 112.227 141.709 1.00 9.89 153 GLY B O 1
ATOM 3776 N N . TYR B 1 155 ? 20.721 110.885 141.754 1.00 10.49 154 TYR B N 1
ATOM 3777 C CA . TYR B 1 155 ? 19.972 109.849 142.513 1.00 10.75 154 TYR B CA 1
ATOM 3778 C C . TYR B 1 155 ? 19.682 110.237 143.966 1.00 11.23 154 TYR B C 1
ATOM 3779 O O . TYR B 1 155 ? 18.625 109.881 144.498 1.00 12.59 154 TYR B O 1
ATOM 3788 N N . GLN B 1 156 ? 20.594 110.981 144.597 1.00 11.27 155 GLN B N 1
ATOM 3789 C CA . GLN B 1 156 ? 20.391 111.445 145.981 1.00 12.35 155 GLN B CA 1
ATOM 3790 C C . GLN B 1 156 ? 19.280 112.473 146.000 1.00 11.49 155 GLN B C 1
ATOM 3791 O O . GLN B 1 156 ? 18.417 112.394 146.859 1.00 13.06 155 GLN B O 1
ATOM 3797 N N . ASP B 1 157 ? 19.282 113.401 145.030 1.00 10.96 156 ASP B N 1
ATOM 3798 C CA . ASP B 1 157 ? 18.207 114.394 144.841 1.00 11.04 156 ASP B CA 1
ATOM 3799 C C . ASP B 1 157 ? 16.799 113.754 144.786 1.00 10.81 156 ASP B C 1
ATOM 3800 O O . ASP B 1 157 ? 15.832 114.267 145.394 1.00 10.87 156 ASP B O 1
ATOM 3805 N N . PHE B 1 158 ? 16.693 112.663 144.022 1.00 9.58 157 PHE B N 1
ATOM 3806 C CA . PHE B 1 158 ? 15.468 111.896 143.870 1.00 8.71 157 PHE B CA 1
ATOM 3807 C C . PHE B 1 158 ? 15.016 111.321 145.222 1.00 9.22 157 PHE B C 1
ATOM 3808 O O . PHE B 1 158 ? 13.842 111.425 145.595 1.00 7.87 157 PHE B O 1
ATOM 3816 N N . ALA B 1 159 ? 15.970 110.712 145.950 1.00 9.40 158 ALA B N 1
ATOM 3817 C CA . ALA B 1 159 ? 15.693 110.152 147.256 1.00 8.97 158 ALA B CA 1
ATOM 3818 C C . ALA B 1 159 ? 15.275 111.285 148.226 1.00 9.43 158 ALA B C 1
ATOM 3819 O O . ALA B 1 159 ? 14.286 111.172 148.940 1.00 9.08 158 ALA B O 1
ATOM 3821 N N . ASP B 1 160 ? 16.050 112.363 148.269 1.00 9.74 159 ASP B N 1
ATOM 3822 C CA . ASP B 1 160 ? 15.711 113.464 149.163 1.00 10.97 159 ASP B CA 1
ATOM 3823 C C . ASP B 1 160 ? 14.325 114.057 148.991 1.00 11.79 159 ASP B C 1
ATOM 3824 O O . ASP B 1 160 ? 13.650 114.338 150.006 1.00 12.23 159 ASP B O 1
ATOM 3829 N N . ARG B 1 161 ? 13.889 114.217 147.727 1.00 11.60 160 ARG B N 1
ATOM 3830 C CA . ARG B 1 161 ? 12.583 114.786 147.420 1.00 10.45 160 ARG B CA 1
ATOM 3831 C C . ARG B 1 161 ? 11.480 113.781 147.563 1.00 9.53 160 ARG B C 1
ATOM 3832 O O . ARG B 1 161 ? 10.404 114.109 148.058 1.00 9.82 160 ARG B O 1
ATOM 3840 N N . TRP B 1 162 ? 11.727 112.545 147.129 1.00 9.43 161 TRP B N 1
ATOM 3841 C CA . TRP B 1 162 ? 10.671 111.485 147.111 1.00 7.04 161 TRP B CA 1
ATOM 3842 C C . TRP B 1 162 ? 10.482 110.720 148.398 1.00 7.49 161 TRP B C 1
ATOM 3843 O O . TRP B 1 162 ? 9.351 110.312 148.698 1.00 8.03 161 TRP B O 1
ATOM 3854 N N . ASN B 1 163 ? 11.552 110.522 149.172 1.00 7.13 162 ASN B N 1
ATOM 3855 C CA . ASN B 1 163 ? 11.374 109.912 150.515 1.00 9.20 162 ASN B CA 1
ATOM 3856 C C . ASN B 1 163 ? 10.204 110.522 151.355 1.00 9.58 162 ASN B C 1
ATOM 3857 O O . ASN B 1 163 ? 9.280 109.818 151.819 1.00 9.91 162 ASN B O 1
ATOM 3862 N N . PRO B 1 164 ? 10.234 111.845 151.552 1.00 10.53 163 PRO B N 1
ATOM 3863 C CA . PRO B 1 164 ? 9.107 112.491 152.240 1.00 10.41 163 PRO B CA 1
ATOM 3864 C C . PRO B 1 164 ? 7.769 112.363 151.537 1.00 9.94 163 PRO B C 1
ATOM 3865 O O . PRO B 1 164 ? 6.729 112.295 152.200 1.00 10.51 163 PRO B O 1
ATOM 3869 N N . ILE B 1 165 ? 7.775 112.349 150.215 1.00 9.78 164 ILE B N 1
ATOM 3870 C CA . ILE B 1 165 ? 6.555 112.052 149.486 1.00 9.11 164 ILE B CA 1
ATOM 3871 C C . ILE B 1 165 ? 6.055 110.639 149.851 1.00 9.68 164 ILE B C 1
ATOM 3872 O O . ILE B 1 165 ? 4.854 110.433 150.168 1.00 8.93 164 ILE B O 1
ATOM 3877 N N . LEU B 1 166 ? 6.979 109.675 149.800 1.00 9.67 165 LEU B N 1
ATOM 3878 C CA . LEU B 1 166 ? 6.612 108.293 150.013 1.00 10.25 165 LEU B CA 1
ATOM 3879 C C . LEU B 1 166 ? 6.135 108.021 151.469 1.00 10.98 165 LEU B C 1
ATOM 3880 O O . LEU B 1 166 ? 5.392 107.050 151.713 1.00 11.81 165 LEU B O 1
ATOM 3885 N N . ASP B 1 167 ? 6.541 108.868 152.426 1.00 10.58 166 ASP B N 1
ATOM 3886 C CA . ASP B 1 167 ? 6.132 108.655 153.828 1.00 10.73 166 ASP B CA 1
ATOM 3887 C C . ASP B 1 167 ? 4.678 108.929 153.927 1.00 10.03 166 ASP B C 1
ATOM 3888 O O . ASP B 1 167 ? 4.006 108.365 154.764 1.00 12.12 166 ASP B O 1
ATOM 3893 N N . VAL B 1 168 ? 4.194 109.829 153.082 1.00 10.41 167 VAL B N 1
ATOM 3894 C CA . VAL B 1 168 ? 2.776 110.152 153.029 1.00 10.02 167 VAL B CA 1
ATOM 3895 C C . VAL B 1 168 ? 1.982 109.029 152.383 1.00 9.41 167 VAL B C 1
ATOM 3896 O O . VAL B 1 168 ? 0.909 108.734 152.847 1.00 10.17 167 VAL B O 1
ATOM 3900 N N . PHE B 1 169 ? 2.517 108.424 151.316 1.00 9.34 168 PHE B N 1
ATOM 3901 C CA . PHE B 1 169 ? 1.961 107.210 150.724 1.00 8.74 168 PHE B CA 1
ATOM 3902 C C . PHE B 1 169 ? 1.814 106.119 151.801 1.00 9.27 168 PHE B C 1
ATOM 3903 O O . PHE B 1 169 ? 0.755 105.537 151.946 1.00 9.63 168 PHE B O 1
ATOM 3911 N N . ASP B 1 170 ? 2.886 105.838 152.532 1.00 9.81 169 ASP B N 1
ATOM 3912 C CA . ASP B 1 170 ? 2.826 104.887 153.635 1.00 12.04 169 ASP B CA 1
ATOM 3913 C C . ASP B 1 170 ? 1.738 105.213 154.688 1.00 12.20 169 ASP B C 1
ATOM 3914 O O . ASP B 1 170 ? 0.998 104.331 155.132 1.00 13.19 169 ASP B O 1
ATOM 3919 N N . ALA B 1 171 ? 1.651 106.476 155.106 1.00 11.91 170 ALA B N 1
ATOM 3920 C CA . ALA B 1 171 ? 0.622 106.870 156.063 1.00 11.42 170 ALA B CA 1
ATOM 3921 C C . ALA B 1 171 ? -0.793 106.656 155.541 1.00 11.79 170 ALA B C 1
ATOM 3922 O O . ALA B 1 171 ? -1.723 106.410 156.316 1.00 12.10 170 ALA B O 1
ATOM 3924 N N . GLU B 1 172 ? -0.983 106.773 154.221 1.00 11.92 171 GLU B N 1
ATOM 3925 C CA . GLU B 1 172 ? -2.317 106.637 153.621 1.00 11.38 171 GLU B CA 1
ATOM 3926 C C . GLU B 1 172 ? -2.601 105.215 153.206 1.00 11.56 171 GLU B C 1
ATOM 3927 O O . GLU B 1 172 ? -3.730 104.913 152.772 1.00 11.83 171 GLU B O 1
ATOM 3933 N N . GLY B 1 173 ? -1.594 104.334 153.297 1.00 11.17 172 GLY B N 1
ATOM 3934 C CA . GLY B 1 173 ? -1.795 102.954 152.831 1.00 11.45 172 GLY B CA 1
ATOM 3935 C C . GLY B 1 173 ? -1.884 102.872 151.308 1.00 12.10 172 GLY B C 1
ATOM 3936 O O . GLY B 1 173 ? -2.553 102.004 150.765 1.00 11.95 172 GLY B O 1
ATOM 3937 N N . VAL B 1 174 ? -1.143 103.737 150.602 1.00 12.53 173 VAL B N 1
ATOM 3938 C CA . VAL B 1 174 ? -1.211 103.751 149.137 1.00 11.44 173 VAL B CA 1
ATOM 3939 C C . VAL B 1 174 ? 0.187 103.502 148.619 1.00 11.99 173 VAL B C 1
ATOM 3940 O O . VAL B 1 174 ? 1.174 103.834 149.289 1.00 12.40 173 VAL B O 1
ATOM 3944 N N . ARG B 1 175 ? 0.306 102.914 147.433 1.00 12.85 174 ARG B N 1
ATOM 3945 C CA . ARG B 1 175 ? 1.631 102.818 146.802 1.00 13.07 174 ARG B CA 1
ATOM 3946 C C . ARG B 1 175 ? 1.785 103.648 145.510 1.00 12.46 174 ARG B C 1
ATOM 3947 O O . ARG B 1 175 ? 0.791 104.012 144.853 1.00 11.83 174 ARG B O 1
ATOM 3955 N N . PHE B 1 176 ? 3.049 104.004 145.232 1.00 11.02 175 PHE B N 1
ATOM 3956 C CA . PHE B 1 176 ? 3.449 104.759 144.061 1.00 9.65 175 PHE B CA 1
ATOM 3957 C C . PHE B 1 176 ? 3.999 103.798 142.988 1.00 9.10 175 PHE B C 1
ATOM 3958 O O . PHE B 1 176 ? 4.838 102.936 143.301 1.00 8.18 175 PHE B O 1
ATOM 3966 N N . ALA B 1 177 ? 3.512 103.948 141.752 1.00 8.06 176 ALA B N 1
ATOM 3967 C CA . ALA B 1 177 ? 3.953 103.110 140.638 1.00 7.44 176 ALA B CA 1
ATOM 3968 C C . ALA B 1 177 ? 4.615 104.043 139.644 1.00 7.28 176 ALA B C 1
ATOM 3969 O O . ALA B 1 177 ? 3.957 104.671 138.820 1.00 6.88 176 ALA B O 1
ATOM 3971 N N . HIS B 1 178 ? 5.932 104.121 139.757 1.00 6.92 177 HIS B N 1
ATOM 3972 C CA . HIS B 1 178 ? 6.722 104.960 138.910 1.00 8.04 177 HIS B CA 1
ATOM 3973 C C . HIS B 1 178 ? 6.770 104.350 137.527 1.00 8.02 177 HIS B C 1
ATOM 3974 O O . HIS B 1 178 ? 7.088 103.184 137.389 1.00 7.82 177 HIS B O 1
ATOM 3981 N N . GLU B 1 179 ? 6.456 105.140 136.511 1.00 7.75 178 GLU B N 1
ATOM 3982 C CA . GLU B 1 179 ? 6.530 104.640 135.151 1.00 7.65 178 GLU B CA 1
ATOM 3983 C C . GLU B 1 179 ? 7.933 104.797 134.563 1.00 7.15 178 GLU B C 1
ATOM 3984 O O . GLU B 1 179 ? 8.331 105.899 134.174 1.00 6.44 178 GLU B O 1
ATOM 3990 N N . VAL B 1 180 ? 8.675 103.689 134.518 1.00 6.30 179 VAL B N 1
ATOM 3991 C CA . VAL B 1 180 ? 10.012 103.654 133.886 1.00 5.93 179 VAL B CA 1
ATOM 3992 C C . VAL B 1 180 ? 9.859 104.057 132.405 1.00 6.63 179 VAL B C 1
ATOM 3993 O O . VAL B 1 180 ? 9.014 103.510 131.661 1.00 7.24 179 VAL B O 1
ATOM 3997 N N . HIS B 1 181 ? 10.644 105.044 132.013 1.00 6.89 180 HIS B N 1
ATOM 3998 C CA . HIS B 1 181 ? 10.306 105.896 130.904 1.00 7.81 180 HIS B CA 1
ATOM 3999 C C . HIS B 1 181 ? 11.453 106.920 130.725 1.00 8.98 180 HIS B C 1
ATOM 4000 O O . HIS B 1 181 ? 12.020 107.382 131.707 1.00 7.47 180 HIS B O 1
ATOM 4007 N N . PRO B 1 182 ? 11.825 107.251 129.459 1.0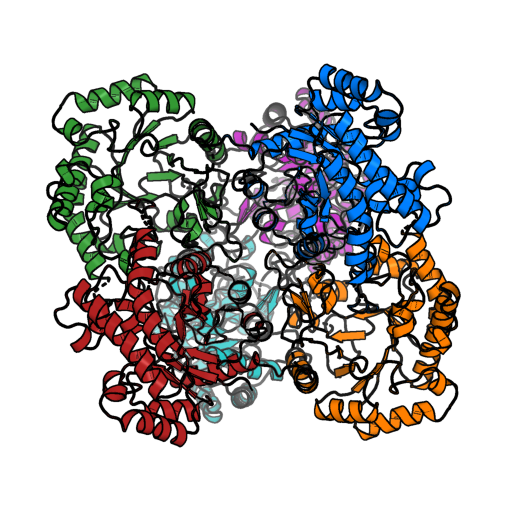0 10.11 181 PRO B N 1
ATOM 4008 C CA . PRO B 1 182 ? 12.767 108.347 129.238 1.00 9.83 181 PRO B CA 1
ATOM 4009 C C . PRO B 1 182 ? 12.328 109.619 129.949 1.00 10.61 181 PRO B C 1
ATOM 4010 O O . PRO B 1 182 ? 11.101 109.860 130.123 1.00 10.32 181 PRO B O 1
ATOM 4014 N N . SER B 1 183 ? 13.343 110.368 130.400 1.00 10.20 182 SER B N 1
ATOM 4015 C CA . SER B 1 183 ? 13.220 111.639 131.044 1.00 11.54 182 SER B CA 1
ATOM 4016 C C . SER B 1 183 ? 13.002 111.538 132.554 1.00 11.85 182 SER B C 1
ATOM 4017 O O . SER B 1 183 ? 12.831 112.567 133.233 1.00 13.54 182 SER B O 1
ATOM 4020 N N . GLU B 1 184 ? 13.028 110.297 133.069 1.00 10.99 183 GLU B N 1
ATOM 4021 C CA . GLU B 1 184 ? 12.829 109.969 134.502 1.00 9.25 183 GLU B CA 1
ATOM 4022 C C . GLU B 1 184 ? 14.143 109.511 135.103 1.00 8.79 183 GLU B C 1
ATOM 4023 O O . GLU B 1 184 ? 15.110 109.256 134.392 1.00 8.83 183 GLU B O 1
ATOM 4029 N N . ILE B 1 185 ? 14.172 109.415 136.417 1.00 7.88 184 ILE B N 1
ATOM 4030 C CA . ILE B 1 185 ? 15.362 108.997 137.135 1.00 8.11 184 ILE B CA 1
ATOM 4031 C C . ILE B 1 185 ? 15.576 107.476 136.869 1.00 8.23 184 ILE B C 1
ATOM 4032 O O . ILE B 1 185 ? 16.694 107.029 136.757 1.00 8.82 184 ILE B O 1
ATOM 4037 N N . ALA B 1 186 ? 14.483 106.726 136.722 1.00 8.20 185 ALA B N 1
ATOM 4038 C CA . ALA B 1 186 ? 14.489 105.322 136.285 1.00 7.88 185 ALA B CA 1
ATOM 4039 C C . ALA B 1 186 ? 13.898 105.253 134.884 1.00 7.85 185 ALA B C 1
ATOM 4040 O O . ALA B 1 186 ? 12.683 105.411 134.732 1.00 8.79 185 ALA B O 1
ATOM 4042 N N . TYR B 1 187 ? 14.728 105.112 133.852 1.00 7.02 186 TYR B N 1
ATOM 4043 C CA . TYR B 1 187 ? 14.198 105.032 132.467 1.00 7.56 186 TYR B CA 1
ATOM 4044 C C . TYR B 1 187 ? 14.522 103.731 131.698 1.00 8.01 186 TYR B C 1
ATOM 4045 O O . TYR B 1 187 ? 14.011 103.509 130.594 1.00 7.77 186 TYR B O 1
ATOM 4054 N N . ASP B 1 188 ? 15.330 102.904 132.368 1.00 8.25 187 ASP B N 1
ATOM 4055 C CA . ASP B 1 188 ? 16.116 101.729 131.951 1.00 8.67 187 ASP B CA 1
ATOM 4056 C C . ASP B 1 188 ? 15.908 100.584 132.938 1.00 8.37 187 ASP B C 1
ATOM 4057 O O . ASP B 1 188 ? 15.473 100.816 134.059 1.00 8.43 187 ASP B O 1
ATOM 4062 N N . TYR B 1 189 ? 16.448 99.412 132.583 1.00 8.22 188 TYR B N 1
ATOM 4063 C CA . TYR B 1 189 ? 16.676 98.330 133.515 1.00 7.81 188 TYR B CA 1
ATOM 4064 C C . TYR B 1 189 ? 17.658 98.723 134.673 1.00 8.25 188 TYR B C 1
ATOM 4065 O O . TYR B 1 189 ? 17.336 98.512 135.842 1.00 8.09 188 TYR B O 1
ATOM 4074 N N . TRP B 1 190 ? 18.840 99.261 134.320 1.00 7.45 189 TRP B N 1
ATOM 4075 C CA . TRP B 1 190 ? 19.903 99.526 135.264 1.00 7.51 189 TRP B CA 1
ATOM 4076 C C . TRP B 1 190 ? 19.683 100.757 136.148 1.00 8.11 189 TRP B C 1
ATOM 4077 O O . TRP B 1 190 ? 20.065 100.758 137.339 1.00 8.95 189 TRP B O 1
ATOM 4088 N N . THR B 1 191 ? 19.099 101.799 135.573 1.00 8.56 190 THR B N 1
ATOM 4089 C CA . THR B 1 191 ? 18.660 102.985 136.317 1.00 7.79 190 THR B CA 1
ATOM 4090 C C . THR B 1 191 ? 17.438 102.667 137.205 1.00 8.63 190 THR B C 1
ATOM 4091 O O . THR B 1 191 ? 17.243 103.308 138.232 1.00 8.66 190 THR B O 1
ATOM 4095 N N . THR B 1 192 ? 16.614 101.679 136.823 1.00 9.24 191 THR B N 1
ATOM 4096 C CA . THR B 1 192 ? 15.593 101.164 137.752 1.00 8.90 191 THR B CA 1
ATOM 4097 C C . THR B 1 192 ? 16.232 100.537 139.003 1.00 9.52 191 THR B C 1
ATOM 4098 O O . THR B 1 192 ? 15.880 100.933 140.092 1.00 9.90 191 THR B O 1
ATOM 4102 N N . HIS B 1 193 ? 17.168 99.578 138.854 1.00 10.17 192 HIS B N 1
ATOM 4103 C CA . HIS B 1 193 ? 17.961 99.092 140.001 1.00 10.74 192 HIS B CA 1
ATOM 4104 C C . HIS B 1 193 ? 18.498 100.224 140.862 1.00 9.79 192 HIS B C 1
ATOM 4105 O O . HIS B 1 193 ? 18.304 100.247 142.072 1.00 10.50 192 HIS B O 1
ATOM 4112 N N . ARG B 1 194 ? 19.194 101.148 140.229 1.00 9.33 193 ARG B N 1
ATOM 4113 C CA . ARG B 1 194 ? 19.814 102.252 140.911 1.00 8.78 193 ARG B CA 1
ATOM 4114 C C . ARG B 1 194 ? 18.819 103.186 141.634 1.00 8.91 193 ARG B C 1
ATOM 4115 O O . ARG B 1 194 ? 19.109 103.606 142.753 1.00 9.46 193 ARG B O 1
ATOM 4123 N N . ALA B 1 195 ? 17.659 103.480 141.032 1.00 9.14 194 ALA B N 1
ATOM 4124 C CA . ALA B 1 195 ? 16.632 104.297 141.701 1.00 10.12 194 ALA B CA 1
ATOM 4125 C C . ALA B 1 195 ? 16.036 103.538 142.892 1.00 10.34 194 ALA B C 1
ATOM 4126 O O . ALA B 1 195 ? 15.762 104.121 143.943 1.00 11.22 194 ALA B O 1
ATOM 4128 N N . LEU B 1 196 ? 15.775 102.261 142.708 1.00 10.93 195 LEU B N 1
ATOM 4129 C CA . LEU B 1 196 ? 15.240 101.476 143.798 1.00 12.33 195 LEU B CA 1
ATOM 4130 C C . LEU B 1 196 ? 16.226 101.475 144.971 1.00 13.09 195 LEU B C 1
ATOM 4131 O O . LEU B 1 196 ? 15.814 101.689 146.103 1.00 13.12 195 LEU B O 1
ATOM 4136 N N . GLU B 1 197 ? 17.513 101.249 144.708 1.00 14.07 196 GLU B N 1
ATOM 4137 C CA . GLU B 1 197 ? 18.538 101.309 145.776 1.00 16.23 196 GLU B CA 1
ATOM 4138 C C . GLU B 1 197 ? 18.518 102.647 146.517 1.00 15.48 196 GLU B C 1
ATOM 4139 O O . GLU B 1 197 ? 18.635 102.669 147.735 1.00 16.45 196 GLU B O 1
ATOM 4145 N N . ALA B 1 198 ? 18.377 103.740 145.757 1.00 13.94 197 ALA B N 1
ATOM 4146 C CA . ALA B 1 198 ? 18.399 105.114 146.247 1.00 12.47 197 ALA B CA 1
ATOM 4147 C C . ALA B 1 198 ? 17.386 105.354 147.345 1.00 12.18 197 ALA B C 1
ATOM 4148 O O . ALA B 1 198 ? 17.651 106.127 148.258 1.00 13.42 197 ALA B O 1
ATOM 4150 N N . VAL B 1 199 ? 16.248 104.669 147.273 1.00 11.41 198 VAL B N 1
ATOM 4151 C CA . VAL B 1 199 ? 15.194 104.758 148.273 1.00 10.92 198 VAL B CA 1
ATOM 4152 C C . VAL B 1 199 ? 15.171 103.503 149.159 1.00 11.69 198 VAL B C 1
ATOM 4153 O O . VAL B 1 199 ? 14.184 103.231 149.837 1.00 11.87 198 VAL B O 1
ATOM 4157 N N . GLY B 1 200 ? 16.259 102.728 149.148 1.00 13.10 199 GLY B N 1
ATOM 4158 C CA . GLY B 1 200 ? 16.415 101.566 150.057 1.00 12.93 199 GLY B CA 1
ATOM 4159 C C . GLY B 1 200 ? 15.439 100.428 149.803 1.00 13.58 199 GLY B C 1
ATOM 4160 O O . GLY B 1 200 ? 15.128 99.666 150.737 1.00 13.80 199 GLY B O 1
ATOM 4161 N N . HIS B 1 201 ? 14.941 100.326 148.559 1.00 13.52 200 HIS B N 1
ATOM 4162 C CA . HIS B 1 201 ? 13.935 99.335 148.148 1.00 14.79 200 HIS B CA 1
ATOM 4163 C C . HIS B 1 201 ? 12.668 99.371 148.991 1.00 13.89 200 HIS B C 1
ATOM 4164 O O . HIS B 1 201 ? 11.959 98.349 149.104 1.00 14.63 200 HIS B O 1
ATOM 4171 N N . ARG B 1 202 ? 12.344 100.559 149.503 1.00 13.12 201 ARG B N 1
ATOM 4172 C CA . ARG B 1 202 ? 11.176 100.747 150.347 1.00 12.80 201 ARG B CA 1
ATOM 4173 C C . ARG B 1 202 ? 9.892 100.383 149.564 1.00 12.76 201 ARG B C 1
ATOM 4174 O O . ARG B 1 202 ? 9.795 100.653 148.369 1.00 12.80 201 ARG B O 1
ATOM 4182 N N . PRO B 1 203 ? 8.932 99.698 150.212 1.00 12.01 202 PRO B N 1
ATOM 4183 C CA . PRO B 1 203 ? 7.795 99.204 149.427 1.00 11.34 202 PRO B CA 1
ATOM 4184 C C . PRO B 1 203 ? 6.828 100.247 148.858 1.00 11.70 202 PRO B C 1
ATOM 4185 O O . PRO B 1 203 ? 6.070 99.910 147.938 1.00 11.73 202 PRO B O 1
ATOM 4189 N N . ALA B 1 204 ? 6.816 101.478 149.394 1.00 11.43 203 ALA B N 1
ATOM 4190 C CA . ALA B 1 204 ? 5.926 102.494 148.851 1.00 11.30 203 ALA B CA 1
ATOM 4191 C C . ALA B 1 204 ? 6.303 102.786 147.403 1.00 10.86 203 ALA B C 1
ATOM 4192 O O . ALA B 1 204 ? 5.451 103.176 146.624 1.00 13.01 203 ALA B O 1
ATOM 4194 N N . PHE B 1 205 ? 7.569 102.629 147.057 1.00 10.10 204 PHE B N 1
ATOM 4195 C CA . PHE B 1 205 ? 8.046 103.031 145.738 1.00 9.36 204 PHE B CA 1
ATOM 4196 C C . PHE B 1 205 ? 8.154 101.803 144.839 1.00 9.37 204 PHE B C 1
ATOM 4197 O O . PHE B 1 205 ? 9.122 101.046 144.912 1.00 9.09 204 PHE B O 1
ATOM 4205 N N . GLY B 1 206 ? 7.138 101.598 144.017 1.00 9.55 205 GLY B N 1
ATOM 4206 C CA . GLY B 1 206 ? 7.157 100.498 143.073 1.00 10.34 205 GLY B CA 1
ATOM 4207 C C . GLY B 1 206 ? 7.086 101.027 141.655 1.00 10.48 205 GLY B C 1
ATOM 4208 O O . GLY B 1 206 ? 7.514 102.164 141.385 1.00 11.17 205 GLY B O 1
ATOM 4209 N N . LEU B 1 207 ? 6.540 100.216 140.752 1.00 9.59 206 LEU B N 1
ATOM 4210 C CA . LEU B 1 207 ? 6.728 100.440 139.327 1.00 8.61 206 LEU B CA 1
ATOM 4211 C C . LEU B 1 207 ? 5.446 100.277 138.519 1.00 7.87 206 LEU B C 1
ATOM 4212 O O . LEU B 1 207 ? 4.651 99.376 138.752 1.00 6.21 206 LEU B O 1
ATOM 4217 N N . ASN B 1 208 ? 5.253 101.177 137.565 1.00 7.16 207 ASN B N 1
ATOM 4218 C CA . ASN B 1 208 ? 4.229 100.964 136.582 1.00 7.18 207 ASN B CA 1
ATOM 4219 C C . ASN B 1 208 ? 4.917 100.429 135.353 1.00 7.13 207 ASN B C 1
ATOM 4220 O O . ASN B 1 208 ? 5.743 101.114 134.765 1.00 7.65 207 ASN B O 1
ATOM 4225 N N . PHE B 1 209 ? 4.607 99.189 134.985 1.00 8.35 208 PHE B N 1
ATOM 4226 C CA . PHE B 1 209 ? 5.172 98.562 133.785 1.00 8.90 208 PHE B CA 1
ATOM 4227 C C . PHE B 1 209 ? 4.471 99.013 132.510 1.00 9.08 208 PHE B C 1
ATOM 4228 O O . PHE B 1 209 ? 3.269 98.802 132.326 1.00 9.09 208 PHE B O 1
ATOM 4236 N N . ASP B 1 210 ? 5.239 99.650 131.639 1.00 9.82 209 ASP B N 1
ATOM 4237 C CA . ASP B 1 210 ? 4.769 100.003 130.308 1.00 11.35 209 ASP B CA 1
ATOM 4238 C C . ASP B 1 210 ? 5.860 99.594 129.296 1.00 10.33 209 ASP B C 1
ATOM 4239 O O . ASP B 1 210 ? 6.954 100.161 129.287 1.00 10.58 209 ASP B O 1
ATOM 4244 N N . PRO B 1 211 ? 5.554 98.599 128.451 1.00 10.43 210 PRO B N 1
ATOM 4245 C CA . PRO B 1 211 ? 6.570 98.033 127.557 1.00 10.08 210 PRO B CA 1
ATOM 4246 C C . PRO B 1 211 ? 7.028 98.921 126.378 1.00 10.66 210 PRO B C 1
ATOM 4247 O O . PRO B 1 211 ? 7.999 98.602 125.713 1.00 10.90 210 PRO B O 1
ATOM 4251 N N . SER B 1 212 ? 6.363 100.035 126.118 1.00 11.40 211 SER B N 1
ATOM 4252 C CA . SER B 1 212 ? 6.553 100.700 124.834 1.00 11.39 211 SER B CA 1
ATOM 4253 C C . SER B 1 212 ? 7.968 101.257 124.656 1.00 11.64 211 SER B C 1
ATOM 4254 O O . SER B 1 212 ? 8.566 101.159 123.587 1.00 12.50 211 SER B O 1
ATOM 4257 N N . HIS B 1 213 ? 8.501 101.873 125.708 1.00 12.00 212 HIS B N 1
ATOM 4258 C CA . HIS B 1 213 ? 9.851 102.424 125.674 1.00 10.92 212 HIS B CA 1
ATOM 4259 C C . HIS B 1 213 ? 10.955 101.380 125.755 1.00 10.92 212 HIS B C 1
ATOM 4260 O O . HIS B 1 213 ? 12.098 101.678 125.436 1.00 12.30 212 HIS B O 1
ATOM 4267 N N . PHE B 1 214 ? 10.622 100.166 126.173 1.00 10.10 213 PHE B N 1
ATOM 4268 C CA . PHE B 1 214 ? 11.566 99.027 126.082 1.00 10.19 213 PHE B CA 1
ATOM 4269 C C . PHE B 1 214 ? 11.989 98.697 124.635 1.00 9.73 213 PHE B C 1
ATOM 4270 O O . PHE B 1 214 ? 13.094 98.193 124.392 1.00 9.76 213 PHE B O 1
ATOM 4278 N N . VAL B 1 215 ? 11.105 98.972 123.672 1.00 9.51 214 VAL B N 1
ATOM 4279 C CA . VAL B 1 215 ? 11.324 98.582 122.278 1.00 8.28 214 VAL B CA 1
ATOM 4280 C C . VAL B 1 215 ? 12.536 99.294 121.671 1.00 7.84 214 VAL B C 1
ATOM 4281 O O . VAL B 1 215 ? 13.465 98.672 121.195 1.00 8.24 214 VAL B O 1
ATOM 4285 N N . TRP B 1 216 ? 12.519 100.610 121.661 1.00 7.63 215 TRP B N 1
ATOM 4286 C CA . TRP B 1 216 ? 13.621 101.357 121.074 1.00 7.51 215 TRP B CA 1
ATOM 4287 C C . TRP B 1 216 ? 14.954 101.273 121.834 1.00 7.56 215 TRP B C 1
ATOM 4288 O O . TRP B 1 216 ? 16.030 101.421 121.213 1.00 7.76 215 TRP B O 1
ATOM 4299 N N . GLN B 1 217 ? 14.884 101.034 123.144 1.00 7.10 216 GLN B N 1
ATOM 4300 C CA . GLN B 1 217 ? 16.079 100.929 123.980 1.00 7.52 216 GLN B CA 1
ATOM 4301 C C . GLN B 1 217 ? 16.640 99.487 123.954 1.00 8.43 216 GLN B C 1
ATOM 4302 O O . GLN B 1 217 ? 17.732 99.255 124.496 1.00 7.86 216 GLN B O 1
ATOM 4308 N N . ASP B 1 218 ? 15.883 98.543 123.348 1.00 8.41 217 ASP B N 1
ATOM 4309 C CA . ASP B 1 218 ? 16.273 97.116 123.234 1.00 9.69 217 ASP B CA 1
ATOM 4310 C C . ASP B 1 218 ? 16.345 96.426 124.597 1.00 10.25 217 ASP B C 1
ATOM 4311 O O . ASP B 1 218 ? 17.179 95.554 124.840 1.00 10.67 217 ASP B O 1
ATOM 4316 N N . LEU B 1 219 ? 15.468 96.842 125.492 1.00 10.73 218 LEU B N 1
ATOM 4317 C CA . LEU B 1 219 ? 15.318 96.213 126.797 1.00 11.00 218 LEU B CA 1
ATOM 4318 C C . LEU B 1 219 ? 14.318 95.061 126.675 1.00 11.05 218 LEU B C 1
ATOM 4319 O O . LEU B 1 219 ? 13.262 95.190 126.005 1.00 10.83 218 LEU B O 1
ATOM 4324 N N . ASP B 1 220 ? 14.645 93.964 127.353 1.00 10.56 219 ASP B N 1
ATOM 4325 C CA . ASP B 1 220 ? 13.766 92.819 127.468 1.00 10.61 219 ASP B CA 1
ATOM 4326 C C . ASP B 1 220 ? 12.697 93.133 128.498 1.00 9.88 219 ASP B C 1
ATOM 4327 O O . ASP B 1 220 ? 12.998 93.229 129.672 1.00 10.78 219 ASP B O 1
ATOM 4332 N N . PRO B 1 221 ? 11.433 93.310 128.052 1.00 9.92 220 PRO B N 1
ATOM 4333 C CA . PRO B 1 221 ? 10.342 93.642 128.984 1.00 8.19 220 PRO B CA 1
ATOM 4334 C C . PRO B 1 221 ? 9.974 92.502 129.905 1.00 8.19 220 PRO B C 1
ATOM 4335 O O . PRO B 1 221 ? 9.496 92.734 131.023 1.00 7.52 220 PRO B O 1
ATOM 4339 N N . VAL B 1 222 ? 10.242 91.276 129.441 1.00 8.04 221 VAL B N 1
ATOM 4340 C CA . VAL B 1 222 ? 9.930 90.053 130.166 1.00 7.69 221 VAL B CA 1
ATOM 4341 C C . VAL B 1 222 ? 10.904 89.777 131.306 1.00 7.51 221 VAL B C 1
ATOM 4342 O O . VAL B 1 222 ? 10.458 89.515 132.438 1.00 7.53 221 VAL B O 1
ATOM 4346 N N . GLY B 1 223 ? 12.212 89.864 131.033 1.00 7.38 222 GLY B N 1
ATOM 4347 C CA . GLY B 1 223 ? 13.218 89.863 132.111 1.00 7.03 222 GLY B CA 1
ATOM 4348 C C . GLY B 1 223 ? 13.058 90.948 133.176 1.00 6.97 222 GLY B C 1
ATOM 4349 O O . GLY B 1 223 ? 13.308 90.734 134.345 1.00 8.17 222 GLY B O 1
ATOM 4350 N N . PHE B 1 224 ? 12.671 92.139 132.764 1.00 7.79 223 PHE B N 1
ATOM 4351 C CA . PHE B 1 224 ? 12.347 93.234 133.692 1.00 8.58 223 PHE B CA 1
ATOM 4352 C C . PHE B 1 224 ? 11.258 92.850 134.701 1.00 8.85 223 PHE B C 1
ATOM 4353 O O . PHE B 1 224 ? 11.423 93.037 135.907 1.00 9.56 223 PHE B O 1
ATOM 4361 N N . LEU B 1 225 ? 10.142 92.332 134.191 1.00 10.05 224 LEU B N 1
ATOM 4362 C CA . LEU B 1 225 ? 9.021 91.879 135.002 1.00 9.62 224 LEU B CA 1
ATOM 4363 C C . LEU B 1 225 ? 9.517 90.846 136.005 1.00 10.72 224 LEU B C 1
ATOM 4364 O O . LEU B 1 225 ? 9.179 90.912 137.184 1.00 11.02 224 LEU B O 1
ATOM 4369 N N . TRP B 1 226 ? 10.328 89.895 135.526 1.00 10.69 225 TRP B N 1
ATOM 4370 C CA . TRP B 1 226 ? 10.870 88.844 136.362 1.00 10.82 225 TRP B CA 1
ATOM 4371 C C . TRP B 1 226 ? 11.797 89.457 137.443 1.00 10.85 225 TRP B C 1
ATOM 4372 O O . TRP B 1 226 ? 11.643 89.159 138.623 1.00 10.64 225 TRP B O 1
ATOM 4383 N N . ASP B 1 227 ? 12.771 90.267 137.041 1.00 10.50 226 ASP B N 1
ATOM 4384 C CA . ASP B 1 227 ? 13.764 90.721 138.040 1.00 11.77 226 ASP B CA 1
ATOM 4385 C C . ASP B 1 227 ? 13.189 91.740 139.039 1.00 11.54 226 ASP B C 1
ATOM 4386 O O . ASP B 1 227 ? 13.685 91.819 140.148 1.00 11.29 226 ASP B O 1
ATOM 4391 N N . PHE B 1 228 ? 12.165 92.511 138.622 1.00 10.55 227 PHE B N 1
ATOM 4392 C CA . PHE B 1 228 ? 11.487 93.480 139.504 1.00 9.97 227 PHE B CA 1
ATOM 4393 C C . PHE B 1 228 ? 10.088 93.056 139.938 1.00 10.16 227 PHE B C 1
ATOM 4394 O O . PHE B 1 228 ? 9.256 93.910 140.274 1.00 10.00 227 PHE B O 1
ATOM 4402 N N . ARG B 1 229 ? 9.873 91.738 139.994 1.00 11.05 228 ARG B N 1
ATOM 4403 C CA . ARG B 1 229 ? 8.569 91.117 140.252 1.00 12.44 228 ARG B CA 1
ATOM 4404 C C . ARG B 1 229 ? 7.868 91.579 141.540 1.00 12.94 228 ARG B C 1
ATOM 4405 O O . ARG B 1 229 ? 6.616 91.711 141.577 1.00 12.67 228 ARG B O 1
ATOM 4413 N N . ASP B 1 230 ? 8.665 91.844 142.580 1.00 12.03 229 ASP B N 1
ATOM 4414 C CA . ASP B 1 230 ? 8.108 92.327 143.843 1.00 13.16 229 ASP B CA 1
ATOM 4415 C C . ASP B 1 230 ? 7.690 93.832 143.838 1.00 12.51 229 ASP B C 1
ATOM 4416 O O . ASP B 1 230 ? 7.110 94.355 144.818 1.00 13.21 229 ASP B O 1
ATOM 4421 N N . ARG B 1 231 ? 7.962 94.507 142.729 1.00 12.07 230 ARG B N 1
ATOM 4422 C CA . ARG B 1 231 ? 7.700 95.925 142.612 1.00 11.62 230 ARG B CA 1
ATOM 4423 C C . ARG B 1 231 ? 6.868 96.267 141.377 1.00 11.70 230 ARG B C 1
ATOM 4424 O O . ARG B 1 231 ? 6.766 97.451 141.028 1.00 11.93 230 ARG B O 1
ATOM 4432 N N . ILE B 1 232 ? 6.292 95.264 140.703 1.00 11.81 231 ILE B N 1
ATOM 4433 C CA . ILE B 1 232 ? 5.342 95.603 139.638 1.00 10.73 231 ILE B CA 1
ATOM 4434 C C . ILE B 1 232 ? 3.943 95.932 140.159 1.00 11.00 231 ILE B C 1
ATOM 4435 O O . ILE B 1 232 ? 3.154 95.052 140.526 1.00 9.90 231 ILE B O 1
ATOM 4440 N N . TYR B 1 233 ? 3.676 97.235 140.265 1.00 10.35 232 TYR B N 1
ATOM 4441 C CA . TYR B 1 233 ? 2.441 97.694 140.928 1.00 9.92 232 TYR B CA 1
ATOM 4442 C C . TYR B 1 233 ? 1.323 97.972 139.977 1.00 9.92 232 TYR B C 1
ATOM 4443 O O . TYR B 1 233 ? 0.157 98.067 140.396 1.00 10.77 232 TYR B O 1
ATOM 4452 N N . HIS B 1 234 ? 1.658 98.115 138.689 1.00 8.84 233 HIS B N 1
ATOM 4453 C CA . HIS B 1 234 ? 0.629 98.428 137.717 1.00 8.21 233 HIS B CA 1
ATOM 4454 C C . HIS B 1 234 ? 1.198 98.189 136.311 1.00 8.44 233 HIS B C 1
ATOM 4455 O O . HIS B 1 234 ? 2.408 98.148 136.129 1.00 8.59 233 HIS B O 1
ATOM 4462 N N . VAL B 1 235 ? 0.304 98.027 135.340 1.00 8.89 234 VAL B N 1
ATOM 4463 C CA . VAL B 1 235 ? 0.622 97.649 133.963 1.00 8.26 234 VAL B CA 1
ATOM 4464 C C . VAL B 1 235 ? -0.198 98.557 133.074 1.00 9.53 234 VAL B C 1
ATOM 4465 O O . VAL B 1 235 ? -1.427 98.657 133.258 1.00 8.78 234 VAL B O 1
ATOM 4469 N N . ASP B 1 236 ? 0.498 99.253 132.159 1.00 9.77 235 ASP B N 1
ATOM 4470 C CA . ASP B 1 236 ? -0.119 99.992 131.079 1.00 10.92 235 ASP B CA 1
ATOM 4471 C C . ASP B 1 236 ? 0.375 99.428 129.767 1.00 11.43 235 ASP B C 1
ATOM 4472 O O . ASP B 1 236 ? 1.560 99.441 129.469 1.00 11.76 235 ASP B O 1
ATOM 4477 N N . CYS B 1 237 ? -0.542 98.859 129.009 1.00 12.40 236 CYS B N 1
ATOM 4478 C CA . CYS B 1 237 ? -0.187 98.218 127.746 1.00 12.49 236 CYS B CA 1
ATOM 4479 C C . CYS B 1 237 ? -0.140 99.335 126.713 1.00 11.82 236 CYS B C 1
ATOM 4480 O O . CYS B 1 237 ? -1.158 99.797 126.264 1.00 13.26 236 CYS B O 1
ATOM 4483 N N . LYS B 1 238 ? 1.037 99.763 126.358 1.00 10.48 237 LYS B N 1
ATOM 4484 C CA . LYS B 1 238 ? 1.168 100.737 125.338 1.00 9.92 237 LYS B CA 1
ATOM 4485 C C . LYS B 1 238 ? 2.145 100.149 124.316 1.00 9.48 237 LYS B C 1
ATOM 4486 O O . LYS B 1 238 ? 3.220 99.653 124.669 1.00 10.54 237 LYS B O 1
ATOM 4492 N N . GLU B 1 239 ? 1.801 100.260 123.044 1.00 10.20 238 GLU B N 1
ATOM 4493 C CA . GLU B 1 239 ? 2.524 99.579 121.979 1.00 9.08 238 GLU B CA 1
ATOM 4494 C C . GLU B 1 239 ? 3.431 100.558 121.235 1.00 9.29 238 GLU B C 1
ATOM 4495 O O . GLU B 1 239 ? 3.120 101.737 121.153 1.00 9.78 238 GLU B O 1
ATOM 4501 N N . ALA B 1 240 ? 4.539 100.057 120.677 1.00 9.20 239 ALA B N 1
ATOM 4502 C CA . ALA B 1 240 ? 5.453 100.852 119.891 1.00 8.23 239 ALA B CA 1
ATOM 4503 C C . ALA B 1 240 ? 6.020 100.009 118.743 1.00 8.71 239 ALA B C 1
ATOM 4504 O O . ALA B 1 240 ? 6.125 98.811 118.847 1.00 8.19 239 ALA B O 1
ATOM 4506 N N . ARG B 1 241 ? 6.381 100.660 117.641 1.00 9.10 240 ARG B N 1
ATOM 4507 C CA . ARG B 1 241 ? 6.875 99.994 116.450 1.00 8.91 240 ARG B CA 1
ATOM 4508 C C . ARG B 1 241 ? 8.147 100.701 115.960 1.00 9.12 240 ARG B C 1
ATOM 4509 O O . ARG B 1 241 ? 8.203 101.951 115.848 1.00 9.02 240 ARG B O 1
ATOM 4517 N N . LYS B 1 242 ? 9.170 99.896 115.662 1.00 9.29 241 LYS B N 1
ATOM 4518 C CA . LYS B 1 242 ? 10.393 100.374 115.031 1.00 9.14 241 LYS B CA 1
ATOM 4519 C C . LYS B 1 242 ? 10.284 100.406 113.503 1.00 9.06 241 LYS B C 1
ATOM 4520 O O . LYS B 1 242 ? 9.632 99.556 112.915 1.00 9.62 241 LYS B O 1
ATOM 4526 N N . ARG B 1 243 ? 10.921 101.386 112.878 1.00 8.72 242 ARG B N 1
ATOM 4527 C CA . ARG B 1 243 ? 11.192 101.338 111.460 1.00 10.51 242 ARG B CA 1
ATOM 4528 C C . ARG B 1 243 ? 12.599 101.890 111.238 1.00 10.11 242 ARG B C 1
ATOM 4529 O O . ARG B 1 243 ? 12.818 103.065 111.037 1.00 11.89 242 ARG B O 1
ATOM 4537 N N . LEU B 1 244 ? 13.565 101.014 111.266 1.00 11.13 243 LEU B N 1
ATOM 4538 C CA . LEU B 1 244 ? 14.939 101.441 111.266 1.00 12.31 243 LEU B CA 1
ATOM 4539 C C . LEU B 1 244 ? 15.547 101.028 109.916 1.00 11.99 243 LEU B C 1
ATOM 4540 O O . LEU B 1 244 ? 16.064 99.913 109.784 1.00 12.04 243 LEU B O 1
ATOM 4545 N N . ASP B 1 245 ? 15.448 101.918 108.926 1.00 12.07 244 ASP B N 1
ATOM 4546 C CA . ASP B 1 245 ? 15.840 101.630 107.517 1.00 12.93 244 ASP B CA 1
ATOM 4547 C C . ASP B 1 245 ? 17.282 102.109 107.185 1.00 12.52 244 ASP B C 1
ATOM 4548 O O . ASP B 1 245 ? 17.683 102.146 106.015 1.00 13.80 244 ASP B O 1
ATOM 4553 N N . GLY B 1 246 ? 18.042 102.537 108.194 1.00 12.77 245 GLY B N 1
ATOM 4554 C CA . GLY B 1 246 ? 19.397 103.073 107.956 1.00 11.45 245 GLY B CA 1
ATOM 4555 C C . GLY B 1 246 ? 19.454 104.590 107.981 1.00 11.56 245 GLY B C 1
ATOM 4556 O O . GLY B 1 246 ? 20.509 105.175 108.235 1.00 11.22 245 GLY B O 1
ATOM 4557 N N . ARG B 1 247 ? 18.325 105.230 107.672 1.00 11.84 246 ARG B N 1
ATOM 4558 C CA . ARG B 1 247 ? 18.221 106.679 107.706 1.00 12.38 246 ARG B CA 1
ATOM 4559 C C . ARG B 1 247 ? 17.524 107.129 109.004 1.00 11.12 246 ARG B C 1
ATOM 4560 O O . ARG B 1 247 ? 18.056 107.958 109.728 1.00 10.96 246 ARG B O 1
ATOM 4568 N N . ASN B 1 248 ? 16.358 106.561 109.313 1.00 10.66 247 ASN B N 1
ATOM 4569 C CA . ASN B 1 248 ? 15.686 106.820 110.610 1.00 9.71 247 ASN B CA 1
ATOM 4570 C C . ASN B 1 248 ? 16.578 106.349 111.749 1.00 9.35 247 ASN B C 1
ATOM 4571 O O . ASN B 1 248 ? 17.246 105.314 111.622 1.00 10.13 247 ASN B O 1
ATOM 4576 N N . GLY B 1 249 ? 16.540 107.048 112.874 1.00 7.99 248 GLY B N 1
ATOM 4577 C CA . GLY B 1 249 ? 17.450 106.744 113.966 1.00 7.57 248 GLY B CA 1
ATOM 4578 C C . GLY B 1 249 ? 16.678 106.379 115.213 1.00 7.67 248 GLY B C 1
ATOM 4579 O O . GLY B 1 249 ? 15.523 106.774 115.405 1.00 8.08 248 GLY B O 1
ATOM 4580 N N . ARG B 1 250 ? 17.331 105.611 116.067 1.00 8.80 249 ARG B N 1
ATOM 4581 C CA . ARG B 1 250 ? 16.802 105.198 117.395 1.00 9.92 249 ARG B CA 1
ATOM 4582 C C . ARG B 1 250 ? 16.228 106.358 118.260 1.00 9.41 249 ARG B C 1
ATOM 4583 O O . ARG B 1 250 ? 15.301 106.145 119.051 1.00 10.27 249 ARG B O 1
ATOM 4591 N N . LEU B 1 251 ? 16.767 107.577 118.087 1.00 8.45 250 LEU B N 1
ATOM 4592 C CA . LEU B 1 251 ? 16.374 108.736 118.876 1.00 8.21 250 LEU B CA 1
ATOM 4593 C C . LEU B 1 251 ? 15.077 109.437 118.372 1.00 9.16 250 LEU B C 1
ATOM 4594 O O . LEU B 1 251 ? 14.393 110.099 119.158 1.00 8.99 250 LEU B O 1
ATOM 4599 N N . GLY B 1 252 ? 14.741 109.266 117.082 1.00 8.38 251 GLY B N 1
ATOM 4600 C CA . GLY B 1 252 ? 13.555 109.881 116.513 1.00 7.95 251 GLY B CA 1
ATOM 4601 C C . GLY B 1 252 ? 13.753 111.288 115.945 1.00 8.05 251 GLY B C 1
ATOM 4602 O O . GLY B 1 252 ? 12.787 111.860 115.461 1.00 7.07 251 GLY B O 1
ATOM 4603 N N . SER B 1 253 ? 14.995 111.831 116.012 1.00 8.54 252 SER B N 1
ATOM 4604 C CA . SER B 1 253 ? 15.459 113.067 115.312 1.00 7.84 252 SER B CA 1
ATOM 4605 C C . SER B 1 253 ? 14.659 114.305 115.690 1.00 9.48 252 SER B C 1
ATOM 4606 O O . SER B 1 253 ? 14.487 115.230 114.868 1.00 9.66 252 SER B O 1
ATOM 4609 N N . HIS B 1 254 ? 14.132 114.328 116.911 1.00 9.58 253 HIS B N 1
ATOM 4610 C CA . HIS B 1 254 ? 13.260 115.426 117.345 1.00 10.44 253 HIS B CA 1
ATOM 4611 C C . HIS B 1 254 ? 12.060 115.608 116.397 1.00 10.15 253 HIS B C 1
ATOM 4612 O O . HIS B 1 254 ? 11.583 116.729 116.220 1.00 11.09 253 HIS B O 1
ATOM 4619 N N . LEU B 1 255 ? 11.573 114.532 115.786 1.00 10.91 254 LEU B N 1
ATOM 4620 C CA . LEU B 1 255 ? 10.530 114.650 114.758 1.00 10.52 254 LEU B CA 1
ATOM 4621 C C . LEU B 1 255 ? 9.203 114.342 115.404 1.00 11.77 254 LEU B C 1
ATOM 4622 O O . LEU B 1 255 ? 9.154 113.533 116.351 1.00 12.18 254 LEU B O 1
ATOM 4627 N N . PRO B 1 256 ? 8.116 115.027 114.972 1.00 12.56 255 PRO B N 1
ATOM 4628 C CA . PRO B 1 256 ? 6.875 114.771 115.722 1.00 12.41 255 PRO B CA 1
ATOM 4629 C C . PRO B 1 256 ? 6.352 113.369 115.510 1.00 12.27 255 PRO B C 1
ATOM 4630 O O . PRO B 1 256 ? 6.678 112.738 114.496 1.00 12.54 255 PRO B O 1
ATOM 4634 N N . TRP B 1 257 ? 5.500 112.916 116.422 1.00 12.48 256 TRP B N 1
ATOM 4635 C CA . TRP B 1 257 ? 4.825 111.627 116.285 1.00 13.29 256 TRP B CA 1
ATOM 4636 C C . TRP B 1 257 ? 4.092 111.540 114.952 1.00 13.49 256 TRP B C 1
ATOM 4637 O O . TRP B 1 257 ? 3.467 112.538 114.506 1.00 13.51 256 TRP B O 1
ATOM 4648 N N . GLY B 1 258 ? 4.158 110.364 114.309 1.00 12.87 257 GLY B N 1
ATOM 4649 C CA . GLY B 1 258 ? 3.512 110.159 113.004 1.00 12.28 257 GLY B CA 1
ATOM 4650 C C . GLY B 1 258 ? 4.415 110.424 111.792 1.00 12.54 257 GLY B C 1
ATOM 4651 O O . GLY B 1 258 ? 4.145 109.957 110.705 1.00 14.17 257 GLY B O 1
ATOM 4652 N N . ASP B 1 259 ? 5.491 111.167 111.970 1.00 12.00 258 ASP B N 1
ATOM 4653 C CA . ASP B 1 259 ? 6.465 111.392 110.896 1.00 11.42 258 ASP B CA 1
ATOM 4654 C C . ASP B 1 259 ? 7.178 110.072 110.524 1.00 11.17 258 ASP B C 1
ATOM 4655 O O . ASP B 1 259 ? 7.706 109.383 111.397 1.00 11.48 258 ASP B O 1
ATOM 4660 N N . PRO B 1 260 ? 7.139 109.676 109.236 1.00 11.07 259 PRO B N 1
ATOM 4661 C CA . PRO B 1 260 ? 7.743 108.378 108.878 1.00 10.22 259 PRO B CA 1
ATOM 4662 C C . PRO B 1 260 ? 9.306 108.292 108.970 1.00 9.49 259 PRO B C 1
ATOM 4663 O O . PRO B 1 260 ? 9.883 107.218 108.801 1.00 9.97 259 PRO B O 1
ATOM 4667 N N . ARG B 1 261 ? 9.958 109.398 109.269 1.00 9.03 260 ARG B N 1
ATOM 4668 C CA . ARG B 1 261 ? 11.400 109.480 109.357 1.00 10.10 260 ARG B CA 1
ATOM 4669 C C . ARG B 1 261 ? 11.926 109.249 110.808 1.00 10.04 260 ARG B C 1
ATOM 4670 O O . ARG B 1 261 ? 13.144 109.221 111.060 1.00 10.62 260 ARG B O 1
ATOM 4678 N N . ARG B 1 262 ? 11.000 109.061 111.747 1.00 9.53 261 ARG B N 1
ATOM 4679 C CA . ARG B 1 262 ? 11.322 108.560 113.087 1.00 9.43 261 ARG B CA 1
ATOM 4680 C C . ARG B 1 262 ? 11.697 107.074 113.072 1.00 9.28 261 ARG B C 1
ATOM 4681 O O . ARG B 1 262 ? 11.027 106.267 112.411 1.00 9.56 261 ARG B O 1
ATOM 4689 N N . GLY B 1 263 ? 12.663 106.692 113.903 1.00 8.65 262 GLY B N 1
ATOM 4690 C CA . GLY B 1 263 ? 13.110 105.311 113.937 1.00 7.70 262 GLY B CA 1
ATOM 4691 C C . GLY B 1 263 ? 12.157 104.437 114.707 1.00 7.73 262 GLY B C 1
ATOM 4692 O O . GLY B 1 263 ? 12.189 103.242 114.563 1.00 7.56 262 GLY B O 1
ATOM 4693 N N . TRP B 1 264 ? 11.271 105.045 115.491 1.00 7.99 263 TRP B N 1
ATOM 4694 C CA . TRP B 1 264 ? 10.225 104.306 116.208 1.00 8.38 263 TRP B CA 1
ATOM 4695 C C . TRP B 1 264 ? 9.058 105.282 116.452 1.00 7.96 263 TRP B C 1
ATOM 4696 O O . TRP B 1 264 ? 9.246 106.471 116.376 1.00 7.91 263 TRP B O 1
ATOM 4707 N N . ASP B 1 265 ? 7.872 104.756 116.736 1.00 7.52 264 ASP B N 1
ATOM 4708 C CA . ASP B 1 265 ? 6.710 105.546 117.037 1.00 7.63 264 ASP B CA 1
ATOM 4709 C C . ASP B 1 265 ? 5.754 104.672 117.865 1.00 7.04 264 ASP B C 1
ATOM 4710 O O . ASP B 1 265 ? 5.907 103.433 117.910 1.00 5.81 264 ASP B O 1
ATOM 4715 N N . PHE B 1 266 ? 4.800 105.327 118.530 1.00 6.60 265 PHE B N 1
ATOM 4716 C CA . PHE B 1 266 ? 3.690 104.661 119.205 1.00 6.96 265 PHE B CA 1
ATOM 4717 C C . PHE B 1 266 ? 2.639 104.259 118.186 1.00 7.19 265 PHE B C 1
ATOM 4718 O O . PHE B 1 266 ? 2.276 105.072 117.328 1.00 8.48 265 PHE B O 1
ATOM 4726 N N . VAL B 1 267 ? 2.117 103.036 118.308 1.00 7.93 266 VAL B N 1
ATOM 4727 C CA . VAL B 1 267 ? 1.075 102.497 117.422 1.00 8.39 266 VAL B CA 1
ATOM 4728 C C . VAL B 1 267 ? 0.102 101.768 118.327 1.00 9.63 266 VAL B C 1
ATOM 4729 O O . VAL B 1 267 ? 0.438 101.430 119.467 1.00 10.22 266 VAL B O 1
ATOM 4733 N N . SER B 1 268 ? -1.109 101.547 117.831 1.00 9.72 267 SER B N 1
ATOM 4734 C CA . SER B 1 268 ? -2.125 100.787 118.543 1.00 10.03 267 SER B CA 1
ATOM 4735 C C . SER B 1 268 ? -1.696 99.300 118.750 1.00 10.80 267 SER B C 1
ATOM 4736 O O . SER B 1 268 ? -1.043 98.722 117.865 1.00 9.79 267 SER B O 1
ATOM 4739 N N . ALA B 1 269 ? -2.104 98.723 119.894 1.00 9.97 268 ALA B N 1
ATOM 4740 C CA . ALA B 1 269 ? -1.734 97.370 120.336 1.00 10.09 268 ALA B CA 1
ATOM 4741 C C . ALA B 1 269 ? -1.942 96.347 119.224 1.00 10.14 268 ALA B C 1
ATOM 4742 O O . ALA B 1 269 ? -3.021 96.283 118.623 1.00 9.40 268 ALA B O 1
ATOM 4744 N N . GLY B 1 270 ? -0.913 95.537 118.979 1.00 9.75 269 GLY B N 1
ATOM 4745 C CA . GLY B 1 270 ? -0.986 94.536 117.936 1.00 9.65 269 GLY B CA 1
ATOM 4746 C C . GLY B 1 270 ? -0.352 95.039 116.652 1.00 10.10 269 GLY B C 1
ATOM 4747 O O . GLY B 1 270 ? 0.053 94.245 115.813 1.00 11.64 269 GLY B O 1
ATOM 4748 N N . HIS B 1 271 ? -0.199 96.355 116.513 1.00 9.25 270 HIS B N 1
ATOM 4749 C CA . HIS B 1 271 ? 0.447 96.935 115.322 1.00 8.39 270 HIS B CA 1
ATOM 4750 C C . HIS B 1 271 ? 1.948 97.186 115.408 1.00 8.43 270 HIS B C 1
ATOM 4751 O O . HIS B 1 271 ? 2.549 97.647 114.395 1.00 8.24 270 HIS B O 1
ATOM 4758 N N . GLY B 1 272 ? 2.543 96.908 116.577 1.00 7.62 271 GLY B N 1
ATOM 4759 C CA . GLY B 1 272 ? 3.959 97.129 116.794 1.00 7.22 271 GLY B CA 1
ATOM 4760 C C . GLY B 1 272 ? 4.784 95.901 117.101 1.00 8.17 271 GLY B C 1
ATOM 4761 O O . GLY B 1 272 ? 4.521 94.831 116.560 1.00 7.65 271 GLY B O 1
ATOM 4762 N N . ASP B 1 273 ? 5.763 96.075 117.995 1.00 8.72 272 ASP B N 1
ATOM 4763 C CA . ASP B 1 273 ? 6.817 95.100 118.279 1.00 9.40 272 ASP B CA 1
ATOM 4764 C C . ASP B 1 273 ? 6.771 94.510 119.697 1.00 9.65 272 ASP B C 1
ATOM 4765 O O . ASP B 1 273 ? 7.500 93.570 119.997 1.00 10.18 272 ASP B O 1
ATOM 4770 N N . VAL B 1 274 ? 5.905 95.018 120.568 1.00 10.21 273 VAL B N 1
ATOM 4771 C CA . VAL B 1 274 ? 5.856 94.487 121.932 1.00 9.63 273 VAL B CA 1
ATOM 4772 C C . VAL B 1 274 ? 5.525 92.984 121.955 1.00 10.88 273 VAL B C 1
ATOM 4773 O O . VAL B 1 274 ? 4.570 92.521 121.287 1.00 11.31 273 VAL B O 1
ATOM 4777 N N . PRO B 1 275 ? 6.366 92.204 122.662 1.00 10.03 274 PRO B N 1
ATOM 4778 C CA . PRO B 1 275 ? 6.074 90.793 122.700 1.00 10.11 274 PRO B CA 1
ATOM 4779 C C . PRO B 1 275 ? 4.954 90.430 123.672 1.00 9.81 274 PRO B C 1
ATOM 4780 O O . PRO B 1 275 ? 5.225 89.816 124.703 1.00 9.94 274 PRO B O 1
ATOM 4784 N N . TRP B 1 276 ? 3.703 90.790 123.340 1.00 9.74 275 TRP B N 1
ATOM 4785 C CA . TRP B 1 276 ? 2.545 90.521 124.230 1.00 8.66 275 TRP B CA 1
ATOM 4786 C C . TRP B 1 276 ? 2.389 89.089 124.732 1.00 9.07 275 TRP B C 1
ATOM 4787 O O . TRP B 1 276 ? 1.978 88.898 125.894 1.00 9.50 275 TRP B O 1
ATOM 4798 N N . GLU B 1 277 ? 2.677 88.103 123.873 1.00 8.39 276 GLU B N 1
ATOM 4799 C CA . GLU B 1 277 ? 2.557 86.709 124.263 1.00 8.52 276 GLU B CA 1
ATOM 4800 C C . GLU B 1 277 ? 3.353 86.397 125.540 1.00 9.05 276 GLU B C 1
ATOM 4801 O O . GLU B 1 277 ? 2.839 85.794 126.498 1.00 8.91 276 GLU B O 1
ATOM 4807 N N . ASP B 1 278 ? 4.605 86.824 125.530 1.00 9.08 277 ASP B N 1
ATOM 4808 C CA . ASP B 1 278 ? 5.523 86.608 126.644 1.00 9.75 277 ASP B CA 1
ATOM 4809 C C . ASP B 1 278 ? 5.215 87.514 127.804 1.00 9.68 277 ASP B C 1
ATOM 4810 O O . ASP B 1 278 ? 5.317 87.072 128.949 1.00 10.06 277 ASP B O 1
ATOM 4815 N N . VAL B 1 279 ? 4.802 88.760 127.510 1.00 9.36 278 VAL B N 1
ATOM 4816 C CA . VAL B 1 279 ? 4.408 89.701 128.556 1.00 8.30 278 VAL B CA 1
ATOM 4817 C C . VAL B 1 279 ? 3.247 89.147 129.366 1.00 7.68 278 VAL B C 1
ATOM 4818 O O . VAL B 1 279 ? 3.318 89.083 130.583 1.00 8.20 278 VAL B O 1
ATOM 4822 N N . PHE B 1 280 ? 2.179 88.733 128.720 1.00 8.25 279 PHE B N 1
ATOM 4823 C CA . PHE B 1 280 ? 1.033 88.224 129.489 1.00 8.69 279 PHE B CA 1
ATOM 4824 C C . PHE B 1 280 ? 1.304 86.956 130.267 1.00 8.33 279 PHE B C 1
ATOM 4825 O O . PHE B 1 280 ? 0.755 86.770 131.357 1.00 7.92 279 PHE B O 1
ATOM 4833 N N . ARG B 1 281 ? 2.115 86.066 129.697 1.00 8.13 280 ARG B N 1
ATOM 4834 C CA . ARG B 1 281 ? 2.449 84.798 130.376 1.00 8.63 280 ARG B CA 1
ATOM 4835 C C . ARG B 1 281 ? 3.243 85.089 131.636 1.00 8.19 280 ARG B C 1
ATOM 4836 O O . ARG B 1 281 ? 3.013 84.486 132.701 1.00 7.43 280 ARG B O 1
ATOM 4852 N N . LEU B 1 283 ? 3.260 88.089 133.431 1.00 10.32 282 LEU B N 1
ATOM 4853 C CA . LEU B 1 283 ? 2.380 88.646 134.479 1.00 9.48 282 LEU B CA 1
ATOM 4854 C C . LEU B 1 283 ? 1.765 87.535 135.314 1.00 9.70 282 LEU B C 1
ATOM 4855 O O . LEU B 1 283 ? 1.658 87.632 136.542 1.00 8.20 282 LEU B O 1
ATOM 4860 N N . ARG B 1 284 ? 1.330 86.477 134.640 1.00 11.30 283 ARG B N 1
ATOM 4861 C CA . ARG B 1 284 ? 0.797 85.331 135.357 1.00 13.78 283 ARG B CA 1
ATOM 4862 C C . ARG B 1 284 ? 1.896 84.584 136.168 1.00 13.17 283 ARG B C 1
ATOM 4863 O O . ARG B 1 284 ? 1.684 84.299 137.357 1.00 13.15 283 ARG B O 1
ATOM 4871 N N . SER B 1 285 ? 3.071 84.340 135.576 1.00 12.43 284 SER B N 1
ATOM 4872 C CA . SER B 1 285 ? 4.205 83.737 136.355 1.00 12.55 284 SER B CA 1
ATOM 4873 C C . SER B 1 285 ? 4.626 84.500 137.625 1.00 13.11 284 SER B C 1
ATOM 4874 O O . SER B 1 285 ? 4.994 83.868 138.608 1.00 12.98 284 SER B O 1
ATOM 4877 N N . ILE B 1 286 ? 4.580 85.837 137.587 1.00 12.90 285 ILE B N 1
ATOM 4878 C CA . ILE B 1 286 ? 4.963 86.681 138.743 1.00 12.85 285 ILE B CA 1
ATOM 4879 C C . ILE B 1 286 ? 3.759 87.009 139.641 1.00 14.13 285 ILE B C 1
ATOM 4880 O O . ILE B 1 286 ? 3.895 87.742 140.596 1.00 14.52 285 ILE B O 1
ATOM 4885 N N . ASP B 1 287 ? 2.585 86.490 139.291 1.00 14.80 286 ASP B N 1
ATOM 4886 C CA . ASP B 1 287 ? 1.356 86.646 140.074 1.00 16.44 286 ASP B CA 1
ATOM 4887 C C . ASP B 1 287 ? 0.865 88.097 140.184 1.00 16.62 286 ASP B C 1
ATOM 4888 O O . ASP B 1 287 ? 0.418 88.537 141.261 1.00 16.64 286 ASP B O 1
ATOM 4893 N N . TYR B 1 288 ? 0.944 88.831 139.072 1.00 15.88 287 TYR B N 1
ATOM 4894 C CA . TYR B 1 288 ? 0.434 90.175 139.022 1.00 14.86 287 TYR B CA 1
ATOM 4895 C C . TYR B 1 288 ? -1.085 90.110 139.062 1.00 16.55 287 TYR B C 1
ATOM 4896 O O . TYR B 1 288 ? -1.711 89.568 138.148 1.00 17.08 287 TYR B O 1
ATOM 4905 N N . GLN B 1 289 ? -1.697 90.679 140.095 1.00 17.73 288 GLN B N 1
ATOM 4906 C CA . GLN B 1 289 ? -3.152 90.590 140.216 1.00 19.68 288 GLN B CA 1
ATOM 4907 C C . GLN B 1 289 ? -3.912 91.907 139.966 1.00 19.15 288 GLN B C 1
ATOM 4908 O O . GLN B 1 289 ? -5.130 91.948 140.173 1.00 20.36 288 GLN B O 1
ATOM 4914 N N . GLY B 1 290 ? -3.210 92.955 139.516 1.00 17.46 289 GLY B N 1
ATOM 4915 C CA . GLY B 1 290 ? -3.814 94.253 139.281 1.00 15.04 289 GLY B CA 1
ATOM 4916 C C . GLY B 1 290 ? -4.573 94.271 137.955 1.00 14.23 289 GLY B C 1
ATOM 4917 O O . GLY B 1 290 ? -4.704 93.244 137.295 1.00 14.13 289 GLY B O 1
ATOM 4918 N N . PRO B 1 291 ? -5.107 95.435 137.570 1.00 12.61 290 PRO B N 1
ATOM 4919 C CA . PRO B 1 291 ? -5.710 95.510 136.253 1.00 11.55 290 PRO B CA 1
ATOM 4920 C C . PRO B 1 291 ? -4.660 95.675 135.156 1.00 11.00 290 PRO B C 1
ATOM 4921 O O . PRO B 1 291 ? -3.512 96.092 135.405 1.00 10.67 290 PRO B O 1
ATOM 4925 N N . VAL B 1 292 ? -5.087 95.364 133.943 1.00 10.40 291 VAL B N 1
ATOM 4926 C CA . VAL B 1 292 ? -4.314 95.617 132.761 1.00 9.45 291 VAL B CA 1
ATOM 4927 C C . VAL B 1 292 ? -4.939 96.851 132.095 1.00 9.73 291 VAL B C 1
ATOM 4928 O O . VAL B 1 292 ? -6.040 96.790 131.551 1.00 9.21 291 VAL B O 1
ATOM 4932 N N . SER B 1 293 ? -4.220 97.967 132.176 1.00 8.69 292 SER B N 1
ATOM 4933 C CA . SER B 1 293 ? -4.669 99.225 131.641 1.00 9.02 292 SER B CA 1
ATOM 4934 C C . SER B 1 293 ? -4.150 99.354 130.207 1.00 9.07 292 SER B C 1
ATOM 4935 O O . SER B 1 293 ? -3.160 98.717 129.857 1.00 8.65 292 SER B O 1
ATOM 4938 N N . VAL B 1 294 ? -4.831 100.179 129.404 1.00 8.64 293 VAL B N 1
ATOM 4939 C CA . VAL B 1 294 ? -4.445 100.454 128.025 1.00 8.96 293 VAL B CA 1
ATOM 4940 C C . VAL B 1 294 ? -4.201 101.948 127.913 1.00 9.46 293 VAL B C 1
ATOM 4941 O O . VAL B 1 294 ? -5.079 102.760 128.230 1.00 9.72 293 VAL B O 1
ATOM 4945 N N . GLU B 1 295 ? -2.991 102.319 127.513 1.00 9.32 294 GLU B N 1
ATOM 4946 C CA . GLU B 1 295 ? -2.745 103.695 127.197 1.00 9.54 294 GLU B CA 1
ATOM 4947 C C . GLU B 1 295 ? -2.701 103.783 125.684 1.00 9.84 294 GLU B C 1
ATOM 4948 O O . GLU B 1 295 ? -1.742 103.331 125.057 1.00 9.23 294 GLU B O 1
ATOM 4954 N N . TRP B 1 296 ? -3.755 104.378 125.116 1.00 10.83 295 TRP B N 1
ATOM 4955 C CA . TRP B 1 296 ? -3.962 104.422 123.683 1.00 10.05 295 TRP B CA 1
ATOM 4956 C C . TRP B 1 296 ? -3.279 105.620 123.010 1.00 11.11 295 TRP B C 1
ATOM 4957 O O . TRP B 1 296 ? -3.567 106.776 123.318 1.00 12.19 295 TRP B O 1
ATOM 4968 N N . GLU B 1 297 ? -2.399 105.341 122.059 1.00 11.01 296 GLU B N 1
ATOM 4969 C CA . GLU B 1 297 ? -1.721 106.375 121.310 1.00 12.74 296 GLU B CA 1
ATOM 4970 C C . GLU B 1 297 ? -1.269 105.832 119.958 1.00 12.13 296 GLU B C 1
ATOM 4971 O O . GLU B 1 297 ? -0.709 104.724 119.868 1.00 12.45 296 GLU B O 1
ATOM 4977 N N . ASP B 1 298 ? -1.511 106.606 118.905 1.00 12.01 297 ASP B N 1
ATOM 4978 C CA . ASP B 1 298 ? -1.155 106.189 117.531 1.00 12.08 297 ASP B CA 1
ATOM 4979 C C . ASP B 1 298 ? -1.465 107.382 116.683 1.00 12.71 297 ASP B C 1
ATOM 4980 O O . ASP B 1 298 ? -2.628 107.640 116.399 1.00 13.26 297 ASP B O 1
ATOM 4985 N N . ALA B 1 299 ? -0.445 108.156 116.325 1.00 13.86 298 ALA B N 1
ATOM 4986 C CA . ALA B 1 299 ? -0.655 109.351 115.506 1.00 14.80 298 ALA B CA 1
ATOM 4987 C C . ALA B 1 299 ? -1.147 108.973 114.107 1.00 15.53 298 ALA B C 1
ATOM 4988 O O . ALA B 1 299 ? -1.640 109.832 113.371 1.00 16.71 298 ALA B O 1
ATOM 4990 N N . GLY B 1 300 ? -1.040 107.698 113.740 1.00 15.93 299 GLY B N 1
ATOM 4991 C CA . GLY B 1 300 ? -1.538 107.249 112.409 1.00 17.71 299 GLY B CA 1
ATOM 4992 C C . GLY B 1 300 ? -2.981 106.750 112.389 1.00 17.78 299 GLY B C 1
ATOM 4993 O O . GLY B 1 300 ? -3.466 106.269 111.371 1.00 19.21 299 GLY B O 1
ATOM 5002 N N . ASP B 1 302 ? -7.174 106.925 114.391 1.00 17.07 301 ASP B N 1
ATOM 5003 C CA . ASP B 1 302 ? -8.203 107.627 115.152 1.00 17.58 301 ASP B CA 1
ATOM 5004 C C . ASP B 1 302 ? -8.534 106.809 116.420 1.00 16.45 301 ASP B C 1
ATOM 5005 O O . ASP B 1 302 ? -8.828 105.584 116.336 1.00 16.23 301 ASP B O 1
ATOM 5010 N N . ARG B 1 303 ? -8.480 107.492 117.576 1.00 14.88 302 ARG B N 1
ATOM 5011 C CA . ARG B 1 303 ? -8.635 106.862 118.877 1.00 14.55 302 ARG B CA 1
ATOM 5012 C C . ARG B 1 303 ? -9.956 106.142 119.052 1.00 14.03 302 ARG B C 1
ATOM 5013 O O . ARG B 1 303 ? -10.044 105.195 119.841 1.00 12.68 302 ARG B O 1
ATOM 5021 N N . LEU B 1 304 ? -10.984 106.612 118.336 1.00 14.38 303 LEU B N 1
ATOM 5022 C CA . LEU B 1 304 ? -12.319 106.001 118.401 1.00 15.05 303 LEU B CA 1
ATOM 5023 C C . LEU B 1 304 ? -12.372 104.621 117.783 1.00 15.37 303 LEU B C 1
ATOM 5024 O O . LEU B 1 304 ? -13.228 103.833 118.143 1.00 16.38 303 LEU B O 1
ATOM 5029 N N . GLN B 1 305 ? -11.502 104.352 116.810 1.00 15.82 304 GLN B N 1
ATOM 5030 C CA . GLN B 1 305 ? -11.384 103.025 116.233 1.00 17.46 304 GLN B CA 1
ATOM 5031 C C . GLN B 1 305 ? -10.261 102.214 116.932 1.00 15.96 304 GLN B C 1
ATOM 5032 O O . GLN B 1 305 ? -10.371 101.019 117.079 1.00 16.20 304 GLN B O 1
ATOM 5038 N N . GLY B 1 306 ? -9.181 102.879 117.332 1.00 14.93 305 GLY B N 1
ATOM 5039 C CA . GLY B 1 306 ? -8.033 102.178 117.874 1.00 13.91 305 GLY B CA 1
ATOM 5040 C C . GLY B 1 306 ? -8.255 101.709 119.310 1.00 13.10 305 GLY B C 1
ATOM 5041 O O . GLY B 1 306 ? -7.785 100.627 119.666 1.00 12.50 305 GLY B O 1
ATOM 5042 N N . ALA B 1 307 ? -8.985 102.486 120.131 1.00 12.39 306 ALA B N 1
ATOM 5043 C CA . ALA B 1 307 ? -9.142 102.101 121.558 1.00 11.66 306 ALA B CA 1
ATOM 5044 C C . ALA B 1 307 ? -9.904 100.792 121.740 1.00 11.11 306 ALA B C 1
ATOM 5045 O O . ALA B 1 307 ? -9.422 99.926 122.473 1.00 12.06 306 ALA B O 1
ATOM 5047 N N . PRO B 1 308 ? -11.081 100.627 121.081 1.00 10.95 307 PRO B N 1
ATOM 5048 C CA . PRO B 1 308 ? -11.713 99.300 121.211 1.00 10.93 307 PRO B CA 1
ATOM 5049 C C . PRO B 1 308 ? -10.915 98.170 120.542 1.00 11.33 307 PRO B C 1
ATOM 5050 O O . PRO B 1 308 ? -10.930 97.021 121.014 1.00 11.34 307 PRO B O 1
ATOM 5054 N N . GLU B 1 309 ? -10.254 98.475 119.418 1.00 12.38 308 GLU B N 1
ATOM 5055 C CA . GLU B 1 309 ? -9.503 97.460 118.718 1.00 13.63 308 GLU B CA 1
ATOM 5056 C C . GLU B 1 309 ? -8.306 97.007 119.561 1.00 12.57 308 GLU B C 1
ATOM 5057 O O . GLU B 1 309 ? -7.992 95.818 119.618 1.00 12.91 308 GLU B O 1
ATOM 5063 N N . ALA B 1 310 ? -7.637 97.956 120.208 1.00 11.33 309 ALA B N 1
ATOM 5064 C CA . ALA B 1 310 ? -6.479 97.620 121.025 1.00 10.66 309 ALA B CA 1
ATOM 5065 C C . ALA B 1 310 ? -6.878 96.688 122.147 1.00 10.28 309 ALA B C 1
ATOM 5066 O O . ALA B 1 310 ? -6.163 95.786 122.479 1.00 10.40 309 ALA B O 1
ATOM 5068 N N . LEU B 1 311 ? -8.050 96.884 122.714 1.00 10.30 310 LEU B N 1
ATOM 5069 C CA . LEU B 1 311 ? -8.530 95.983 123.752 1.00 11.04 310 LEU B CA 1
ATOM 5070 C C . LEU B 1 311 ? -8.847 94.564 123.218 1.00 11.60 310 LEU B C 1
ATOM 5071 O O . LEU B 1 311 ? -8.517 93.559 123.870 1.00 11.47 310 LEU B O 1
ATOM 5076 N N . THR B 1 312 ? -9.488 94.499 122.047 1.00 11.93 311 THR B N 1
ATOM 5077 C CA . THR B 1 312 ? -9.728 93.220 121.389 1.00 13.82 311 THR B CA 1
ATOM 5078 C C . THR B 1 312 ? -8.414 92.461 121.144 1.00 14.00 311 THR B C 1
ATOM 5079 O O . THR B 1 312 ? -8.317 91.286 121.454 1.00 15.25 311 THR B O 1
ATOM 5083 N N . ARG B 1 313 ? -7.423 93.120 120.568 1.00 13.81 312 ARG B N 1
ATOM 5084 C CA . ARG B 1 313 ? -6.104 92.497 120.371 1.00 15.22 312 ARG B CA 1
ATOM 5085 C C . ARG B 1 313 ? -5.457 92.035 121.682 1.00 14.43 312 ARG B C 1
ATOM 5086 O O . ARG B 1 313 ? -4.952 90.936 121.768 1.00 16.34 312 ARG B O 1
ATOM 5094 N N . LEU B 1 314 ? -5.438 92.878 122.694 1.00 13.73 313 LEU B N 1
ATOM 5095 C CA . LEU B 1 314 ? -4.765 92.536 123.940 1.00 13.05 313 LEU B CA 1
ATOM 5096 C C . LEU B 1 314 ? -5.448 91.342 124.640 1.00 13.85 313 LEU B C 1
ATOM 5097 O O . LEU B 1 314 ? -4.812 90.529 125.328 1.00 13.11 313 LEU B O 1
ATOM 5102 N N . LYS B 1 315 ? -6.767 91.246 124.468 1.00 14.91 314 LYS B N 1
ATOM 5103 C CA . LYS B 1 315 ? -7.527 90.185 125.114 1.00 15.10 314 LYS B CA 1
ATOM 5104 C C . LYS B 1 315 ? -7.231 88.826 124.529 1.00 14.45 314 LYS B C 1
ATOM 5105 O O . LYS B 1 315 ? -7.451 87.809 125.200 1.00 14.04 314 LYS B O 1
ATOM 5111 N N . ALA B 1 316 ? -6.770 88.797 123.279 1.00 13.79 315 ALA B N 1
ATOM 5112 C CA . ALA B 1 316 ? -6.326 87.540 122.693 1.00 14.98 315 ALA B CA 1
ATOM 5113 C C . ALA B 1 316 ? -5.122 86.872 123.436 1.00 15.35 3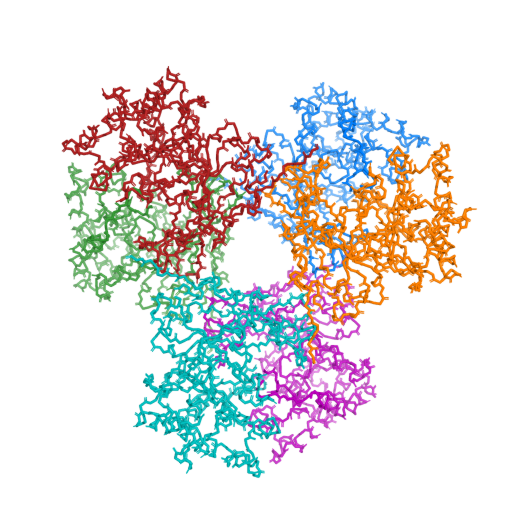15 ALA B C 1
ATOM 5114 O O . ALA B 1 316 ? -4.819 85.682 123.202 1.00 16.95 315 ALA B O 1
ATOM 5116 N N . PHE B 1 317 ? -4.449 87.635 124.306 1.00 14.43 316 PHE B N 1
ATOM 5117 C CA . PHE B 1 317 ? -3.301 87.168 125.131 1.00 13.87 316 PHE B CA 1
ATOM 5118 C C . PHE B 1 317 ? -3.699 86.958 126.599 1.00 14.29 316 PHE B C 1
ATOM 5119 O O . PHE B 1 317 ? -2.908 86.521 127.412 1.00 15.37 316 PHE B O 1
ATOM 5127 N N . ASP B 1 318 ? -4.945 87.239 126.926 1.00 15.54 317 ASP B N 1
ATOM 5128 C CA . ASP B 1 318 ? -5.466 87.019 128.264 1.00 16.86 317 ASP B CA 1
ATOM 5129 C C . ASP B 1 318 ? -6.095 85.608 128.333 1.00 18.44 317 ASP B C 1
ATOM 5130 O O . ASP B 1 318 ? -7.206 85.392 127.835 1.00 18.66 317 ASP B O 1
ATOM 5135 N N . PHE B 1 319 ? -5.404 84.648 128.954 1.00 20.59 318 PHE B N 1
ATOM 5136 C CA . PHE B 1 319 ? -5.885 83.257 128.957 1.00 22.63 318 PHE B CA 1
ATOM 5137 C C . PHE B 1 319 ? -6.441 82.936 130.316 1.00 24.49 318 PHE B C 1
ATOM 5138 O O . PHE B 1 319 ? -5.897 83.385 131.305 1.00 26.21 318 PHE B O 1
ATOM 5146 N N . GLU B 1 320 ? -7.520 82.158 130.374 1.00 26.84 319 GLU B N 1
ATOM 5147 C CA . GLU B 1 320 ? -7.943 81.560 131.640 1.00 29.08 319 GLU B CA 1
ATOM 5148 C C . GLU B 1 320 ? -6.802 80.730 132.205 1.00 30.11 319 GLU B C 1
ATOM 5149 O O . GLU B 1 320 ? -6.153 79.971 131.473 1.00 30.73 319 GLU B O 1
ATOM 5155 N N . PRO B 1 321 ? -6.557 80.838 133.511 1.00 31.14 320 PRO B N 1
ATOM 5156 C CA . PRO B 1 321 ? -5.533 79.918 134.051 1.00 32.19 320 PRO B CA 1
ATOM 5157 C C . PRO B 1 321 ? -5.947 78.417 133.933 1.00 32.75 320 PRO B C 1
ATOM 5158 O O . PRO B 1 321 ? -7.142 78.105 133.814 1.00 32.39 320 PRO B O 1
ATOM 5162 N N . PRO B 1 322 ? -4.964 77.495 133.912 1.00 33.58 321 PRO B N 1
ATOM 5163 C CA . PRO B 1 322 ? -5.383 76.101 133.845 1.00 34.62 321 PRO B CA 1
ATOM 5164 C C . PRO B 1 322 ? -6.220 75.746 135.056 1.00 36.33 321 PRO B C 1
ATOM 5165 O O . PRO B 1 322 ? -6.066 76.374 136.108 1.00 36.64 321 PRO B O 1
ATOM 5169 N N . SER B 1 323 ? -7.101 74.759 134.903 1.00 38.37 322 SER B N 1
ATOM 5170 C CA . SER B 1 323 ? -7.935 74.272 136.023 1.00 40.52 322 SER B CA 1
ATOM 5171 C C . SER B 1 323 ? -7.184 73.272 136.927 1.00 41.27 322 SER B C 1
ATOM 5172 O O . SER B 1 323 ? -5.983 73.015 136.734 1.00 42.10 322 SER B O 1
ATOM 5175 N N . PRO C 1 2 ? 49.276 72.791 102.558 1.00 30.37 1 PRO C N 1
ATOM 5176 C CA . PRO C 1 2 ? 49.199 71.428 102.079 1.00 29.28 1 PRO C CA 1
ATOM 5177 C C . PRO C 1 2 ? 48.088 70.956 101.146 1.00 27.36 1 PRO C C 1
ATOM 5178 O O . PRO C 1 2 ? 48.234 69.865 100.563 1.00 27.81 1 PRO C O 1
ATOM 5182 N N . ARG C 1 3 ? 47.048 71.758 100.913 1.00 24.36 2 ARG C N 1
ATOM 5183 C CA . ARG C 1 3 ? 46.370 71.580 99.627 1.00 21.27 2 ARG C CA 1
ATOM 5184 C C . ARG C 1 3 ? 47.242 72.294 98.605 1.00 19.52 2 ARG C C 1
ATOM 5185 O O . ARG C 1 3 ? 48.049 73.149 98.974 1.00 19.75 2 ARG C O 1
ATOM 5193 N N . ASN C 1 4 ? 47.121 71.939 97.335 1.00 17.63 3 ASN C N 1
ATOM 5194 C CA . ASN C 1 4 ? 47.698 72.745 96.269 1.00 16.21 3 ASN C CA 1
ATOM 5195 C C . ASN C 1 4 ? 46.819 73.913 95.857 1.00 14.95 3 ASN C C 1
ATOM 5196 O O . ASN C 1 4 ? 45.646 73.725 95.549 1.00 15.27 3 ASN C O 1
ATOM 5201 N N . PHE C 1 5 ? 47.383 75.109 95.855 1.00 12.55 4 PHE C N 1
ATOM 5202 C CA . PHE C 1 5 ? 46.645 76.287 95.431 1.00 12.70 4 PHE C CA 1
ATOM 5203 C C . PHE C 1 5 ? 47.106 76.814 94.062 1.00 11.33 4 PHE C C 1
ATOM 5204 O O . PHE C 1 5 ? 48.288 76.925 93.769 1.00 10.87 4 PHE C O 1
ATOM 5212 N N . THR C 1 6 ? 46.131 77.218 93.268 1.00 10.23 5 THR C N 1
ATOM 5213 C CA . THR C 1 6 ? 46.272 77.471 91.845 1.00 8.68 5 THR C CA 1
ATOM 5214 C C . THR C 1 6 ? 45.683 78.860 91.628 1.00 8.18 5 THR C C 1
ATOM 5215 O O . THR C 1 6 ? 44.766 79.288 92.349 1.00 7.40 5 THR C O 1
ATOM 5219 N N . LEU C 1 7 ? 46.235 79.599 90.676 1.00 7.44 6 LEU C N 1
ATOM 5220 C CA . LEU C 1 7 ? 45.633 80.857 90.266 1.00 7.51 6 LEU C CA 1
ATOM 5221 C C . LEU C 1 7 ? 44.946 80.617 88.901 1.00 8.26 6 LEU C C 1
ATOM 5222 O O . LEU C 1 7 ? 45.594 80.088 87.981 1.00 7.25 6 LEU C O 1
ATOM 5227 N N . PHE C 1 8 ? 43.653 80.979 88.816 1.00 8.21 7 PHE C N 1
ATOM 5228 C CA . PHE C 1 8 ? 42.940 81.035 87.556 1.00 9.16 7 PHE C CA 1
ATOM 5229 C C . PHE C 1 8 ? 43.453 82.201 86.720 1.00 10.43 7 PHE C C 1
ATOM 5230 O O . PHE C 1 8 ? 43.558 83.328 87.180 1.00 11.66 7 PHE C O 1
ATOM 5238 N N . THR C 1 9 ? 43.723 81.903 85.461 1.00 10.81 8 THR C N 1
ATOM 5239 C CA . THR C 1 9 ? 44.551 82.720 84.609 1.00 10.78 8 THR C CA 1
ATOM 5240 C C . THR C 1 9 ? 43.692 83.682 83.758 1.00 11.97 8 THR C C 1
ATOM 5241 O O . THR C 1 9 ? 44.223 84.683 83.203 1.00 12.98 8 THR C O 1
ATOM 5245 N N . GLY C 1 10 ? 42.375 83.411 83.706 1.00 11.67 9 GLY C N 1
ATOM 5246 C CA . GLY C 1 10 ? 41.382 84.203 82.965 1.00 11.92 9 GLY C CA 1
ATOM 5247 C C . GLY C 1 10 ? 41.325 85.714 83.211 1.00 13.00 9 GLY C C 1
ATOM 5248 O O . GLY C 1 10 ? 41.288 86.499 82.251 1.00 13.41 9 GLY C O 1
ATOM 5249 N N . GLN C 1 11 ? 41.297 86.143 84.478 1.00 12.20 10 GLN C N 1
ATOM 5250 C CA . GLN C 1 11 ? 41.517 87.571 84.803 1.00 12.91 10 GLN C CA 1
ATOM 5251 C C . GLN C 1 11 ? 42.868 88.187 84.400 1.00 12.72 10 GLN C C 1
ATOM 5252 O O . GLN C 1 11 ? 43.035 89.399 84.490 1.00 14.55 10 GLN C O 1
ATOM 5258 N N . TRP C 1 12 ? 43.805 87.369 83.927 1.00 12.50 11 TRP C N 1
ATOM 5259 C CA . TRP C 1 12 ? 45.181 87.777 83.607 1.00 11.87 11 TRP C CA 1
ATOM 5260 C C . TRP C 1 12 ? 45.498 87.590 82.115 1.00 12.41 11 TRP C C 1
ATOM 5261 O O . TRP C 1 12 ? 46.674 87.669 81.684 1.00 13.14 11 TRP C O 1
ATOM 5272 N N . ALA C 1 13 ? 44.453 87.348 81.321 1.00 12.22 12 ALA C N 1
ATOM 5273 C CA . ALA C 1 13 ? 44.618 86.967 79.922 1.00 12.39 12 ALA C CA 1
ATOM 5274 C C . ALA C 1 13 ? 45.090 88.136 79.024 1.00 12.81 12 ALA C C 1
ATOM 5275 O O . ALA C 1 13 ? 45.587 87.910 77.914 1.00 13.72 12 ALA C O 1
ATOM 5277 N N . ASP C 1 14 ? 44.959 89.369 79.526 1.00 12.83 13 ASP C N 1
ATOM 5278 C CA . ASP C 1 14 ? 45.657 90.549 78.975 1.00 13.56 13 ASP C CA 1
ATOM 5279 C C . ASP C 1 14 ? 47.202 90.429 79.066 1.00 13.54 13 ASP C C 1
ATOM 5280 O O . ASP C 1 14 ? 47.917 91.186 78.412 1.00 13.59 13 ASP C O 1
ATOM 5285 N N . LEU C 1 15 ? 47.712 89.510 79.900 1.00 13.41 14 LEU C N 1
ATOM 5286 C CA . LEU C 1 15 ? 49.158 89.333 80.045 1.00 13.16 14 LEU C CA 1
ATOM 5287 C C . LEU C 1 15 ? 49.682 88.093 79.337 1.00 13.60 14 LEU C C 1
ATOM 5288 O O . LEU C 1 15 ? 48.985 87.072 79.257 1.00 13.58 14 LEU C O 1
ATOM 5293 N N . PRO C 1 16 ? 50.929 88.165 78.821 1.00 14.25 15 PRO C N 1
ATOM 5294 C CA . PRO C 1 16 ? 51.562 86.954 78.306 1.00 14.79 15 PRO C CA 1
ATOM 5295 C C . PRO C 1 16 ? 51.664 85.882 79.425 1.00 14.91 15 PRO C C 1
ATOM 5296 O O . PRO C 1 16 ? 51.979 86.235 80.569 1.00 15.20 15 PRO C O 1
ATOM 5300 N N . LEU C 1 17 ? 51.458 84.601 79.094 1.00 14.29 16 LEU C N 1
ATOM 5301 C CA . LEU C 1 17 ? 51.563 83.527 80.078 1.00 13.78 16 LEU C CA 1
ATOM 5302 C C . LEU C 1 17 ? 52.799 83.613 80.976 1.00 14.42 16 LEU C C 1
ATOM 5303 O O . LEU C 1 17 ? 52.694 83.420 82.189 1.00 14.89 16 LEU C O 1
ATOM 5308 N N . GLU C 1 18 ? 53.975 83.860 80.388 1.00 14.75 17 GLU C N 1
ATOM 5309 C CA . GLU C 1 18 ? 55.222 83.953 81.182 1.00 14.24 17 GLU C CA 1
ATOM 5310 C C . GLU C 1 18 ? 55.168 85.006 82.283 1.00 13.19 17 GLU C C 1
ATOM 5311 O O . GLU C 1 18 ? 55.695 84.772 83.351 1.00 12.86 17 GLU C O 1
ATOM 5317 N N . GLU C 1 19 ? 54.573 86.166 82.011 1.00 13.39 18 GLU C N 1
ATOM 5318 C CA . GLU C 1 19 ? 54.357 87.174 83.077 1.00 13.14 18 GLU C CA 1
ATOM 5319 C C . GLU C 1 19 ? 53.424 86.622 84.176 1.00 12.30 18 GLU C C 1
ATOM 5320 O O . GLU C 1 19 ? 53.673 86.838 85.366 1.00 11.45 18 GLU C O 1
ATOM 5326 N N . VAL C 1 20 ? 52.367 85.892 83.782 1.00 11.20 19 VAL C N 1
ATOM 5327 C CA . VAL C 1 20 ? 51.437 85.348 84.776 1.00 10.22 19 VAL C CA 1
ATOM 5328 C C . VAL C 1 20 ? 52.157 84.329 85.658 1.00 9.49 19 VAL C C 1
ATOM 5329 O O . VAL C 1 20 ? 51.932 84.253 86.860 1.00 9.45 19 VAL C O 1
ATOM 5333 N N . CYS C 1 21 ? 53.093 83.605 85.064 1.00 9.60 20 CYS C N 1
ATOM 5334 C CA . CYS C 1 21 ? 53.938 82.636 85.769 1.00 9.81 20 CYS C CA 1
ATOM 5335 C C . CYS C 1 21 ? 54.837 83.263 86.817 1.00 10.55 20 CYS C C 1
ATOM 5336 O O . CYS C 1 21 ? 54.995 82.718 87.929 1.00 10.58 20 CYS C O 1
ATOM 5339 N N . ARG C 1 22 ? 55.453 84.380 86.444 1.00 10.40 21 ARG C N 1
ATOM 5340 C CA . ARG C 1 22 ? 56.314 85.135 87.356 1.00 11.12 21 ARG C CA 1
ATOM 5341 C C . ARG C 1 22 ? 55.504 85.654 88.553 1.00 11.36 21 ARG C C 1
ATOM 5342 O O . ARG C 1 22 ? 55.917 85.472 89.718 1.00 11.49 21 ARG C O 1
ATOM 5350 N N . LEU C 1 23 ? 54.390 86.326 88.240 1.00 10.26 22 LEU C N 1
ATOM 5351 C CA . LEU C 1 23 ? 53.448 86.831 89.234 1.00 10.71 22 LEU C CA 1
ATOM 5352 C C . LEU C 1 23 ? 52.966 85.779 90.200 1.00 10.71 22 LEU C C 1
ATOM 5353 O O . LEU C 1 23 ? 53.130 85.959 91.417 1.00 11.95 22 LEU C O 1
ATOM 5358 N N . ALA C 1 24 ? 52.400 84.688 89.673 1.00 11.13 23 ALA C N 1
ATOM 5359 C CA . ALA C 1 24 ? 51.909 83.571 90.478 1.00 11.30 23 ALA C CA 1
ATOM 5360 C C . ALA C 1 24 ? 52.986 82.968 91.370 1.00 11.42 23 ALA C C 1
ATOM 5361 O O . ALA C 1 24 ? 52.740 82.669 92.543 1.00 11.40 23 ALA C O 1
ATOM 5363 N N . ARG C 1 25 ? 54.171 82.751 90.821 1.00 11.69 24 ARG C N 1
ATOM 5364 C CA . ARG C 1 25 ? 55.298 82.400 91.681 1.00 12.36 24 ARG C CA 1
ATOM 5365 C C . ARG C 1 25 ? 55.589 83.435 92.793 1.00 12.43 24 ARG C C 1
ATOM 5366 O O . ARG C 1 25 ? 55.696 83.047 93.958 1.00 12.58 24 ARG C O 1
ATOM 5374 N N . ASP C 1 26 ? 55.743 84.714 92.436 1.00 12.61 25 ASP C N 1
ATOM 5375 C CA . ASP C 1 26 ? 55.924 85.787 93.429 1.00 14.15 25 ASP C CA 1
ATOM 5376 C C . ASP C 1 26 ? 54.794 85.731 94.486 1.00 14.65 25 ASP C C 1
ATOM 5377 O O . ASP C 1 26 ? 55.051 85.988 95.636 1.00 15.01 25 ASP C O 1
ATOM 5382 N N . PHE C 1 27 ? 53.548 85.418 94.079 1.00 13.93 26 PHE C N 1
ATOM 5383 C CA . PHE C 1 27 ? 52.375 85.419 94.987 1.00 11.48 26 PHE C CA 1
ATOM 5384 C C . PHE C 1 27 ? 52.329 84.193 95.889 1.00 11.22 26 PHE C C 1
ATOM 5385 O O . PHE C 1 27 ? 51.602 84.165 96.887 1.00 12.22 26 PHE C O 1
ATOM 5393 N N . GLY C 1 28 ? 53.078 83.150 95.560 1.00 10.66 27 GLY C N 1
ATOM 5394 C CA . GLY C 1 28 ? 53.037 81.931 96.385 1.00 10.11 27 GLY C CA 1
ATOM 5395 C C . GLY C 1 28 ? 52.162 80.792 95.876 1.00 10.05 27 GLY C C 1
ATOM 5396 O O . GLY C 1 28 ? 51.995 79.757 96.565 1.00 10.54 27 GLY C O 1
ATOM 5397 N N . TYR C 1 29 ? 51.610 80.936 94.671 1.00 9.09 28 TYR C N 1
ATOM 5398 C CA . TYR C 1 29 ? 50.732 79.877 94.145 1.00 9.01 28 TYR C CA 1
ATOM 5399 C C . TYR C 1 29 ? 51.546 78.654 93.740 1.00 9.90 28 TYR C C 1
ATOM 5400 O O . TYR C 1 29 ? 52.701 78.785 93.309 1.00 10.19 28 TYR C O 1
ATOM 5409 N N . ASP C 1 30 ? 50.933 77.479 93.858 1.00 9.84 29 ASP C N 1
ATOM 5410 C CA . ASP C 1 30 ? 51.554 76.216 93.524 1.00 9.85 29 ASP C CA 1
ATOM 5411 C C . ASP C 1 30 ? 51.383 75.899 92.065 1.00 9.52 29 ASP C C 1
ATOM 5412 O O . ASP C 1 30 ? 52.102 75.041 91.529 1.00 8.28 29 ASP C O 1
ATOM 5417 N N . GLY C 1 31 ? 50.446 76.604 91.418 1.00 9.46 30 GLY C N 1
ATOM 5418 C CA . GLY C 1 31 ? 50.098 76.280 90.041 1.00 8.13 30 GLY C CA 1
ATOM 5419 C C . GLY C 1 31 ? 49.153 77.225 89.361 1.00 8.17 30 GLY C C 1
ATOM 5420 O O . GLY C 1 31 ? 48.796 78.279 89.901 1.00 7.96 30 GLY C O 1
ATOM 5421 N N . LEU C 1 32 ? 48.770 76.869 88.142 1.00 7.61 31 LEU C N 1
ATOM 5422 C CA . LEU C 1 32 ? 47.906 77.729 87.350 1.00 8.44 31 LEU C CA 1
ATOM 5423 C C . LEU C 1 32 ? 46.737 76.900 86.861 1.00 8.97 31 LEU C C 1
ATOM 5424 O O . LEU C 1 32 ? 46.929 75.720 86.529 1.00 8.30 31 LEU C O 1
ATOM 5429 N N . GLU C 1 33 ? 45.530 77.490 86.881 1.00 8.62 32 GLU C N 1
ATOM 5430 C CA . GLU C 1 33 ? 44.407 76.949 86.108 1.00 9.78 32 GLU C CA 1
ATOM 5431 C C . GLU C 1 33 ? 44.379 77.751 84.811 1.00 9.77 32 GLU C C 1
ATOM 5432 O O . GLU C 1 33 ? 44.047 78.914 84.848 1.00 10.31 32 GLU C O 1
ATOM 5438 N N . LEU C 1 34 ? 44.789 77.146 83.691 1.00 10.08 33 LEU C N 1
ATOM 5439 C CA . LEU C 1 34 ? 45.014 77.862 82.430 1.00 9.44 33 LEU C CA 1
ATOM 5440 C C . LEU C 1 34 ? 43.734 78.136 81.656 1.00 9.93 33 LEU C C 1
ATOM 5441 O O . LEU C 1 34 ? 43.028 77.197 81.276 1.00 9.72 33 LEU C O 1
ATOM 5446 N N . ALA C 1 35 ? 43.450 79.428 81.438 1.00 9.98 34 ALA C N 1
ATOM 5447 C CA . ALA C 1 35 ? 42.378 79.860 80.580 1.00 10.29 34 ALA C CA 1
ATOM 5448 C C . ALA C 1 35 ? 42.733 79.517 79.131 1.00 11.03 34 ALA C C 1
ATOM 5449 O O . ALA C 1 35 ? 43.868 79.700 78.704 1.00 10.70 34 ALA C O 1
ATOM 5451 N N . CYS C 1 36 ? 41.733 79.058 78.384 1.00 11.08 35 CYS C N 1
ATOM 5452 C CA . CYS C 1 36 ? 41.925 78.695 76.995 1.00 11.33 35 CYS C CA 1
ATOM 5453 C C . CYS C 1 36 ? 41.784 79.936 76.118 1.00 11.99 35 CYS C C 1
ATOM 5454 O O . CYS C 1 36 ? 41.145 79.891 75.085 1.00 13.21 35 CYS C O 1
ATOM 5457 N N . TRP C 1 37 ? 42.400 81.041 76.516 1.00 12.26 36 TRP C N 1
ATOM 5458 C CA . TRP C 1 37 ? 42.335 82.246 75.710 1.00 13.52 36 TRP C CA 1
ATOM 5459 C C . TRP C 1 37 ? 43.556 83.094 76.042 1.00 13.70 36 TRP C C 1
ATOM 5460 O O . TRP C 1 37 ? 44.367 82.673 76.893 1.00 13.09 36 TRP C O 1
ATOM 5471 N N . GLY C 1 38 ? 43.677 84.277 75.413 1.00 12.64 37 GLY C N 1
ATOM 5472 C CA . GLY C 1 38 ? 44.968 84.977 75.360 1.00 13.48 37 GLY C CA 1
ATOM 5473 C C . GLY C 1 38 ? 46.032 84.063 74.739 1.00 13.69 37 GLY C C 1
ATOM 5474 O O . GLY C 1 38 ? 45.712 83.245 73.868 1.00 13.26 37 GLY C O 1
ATOM 5475 N N . ASP C 1 39 ? 47.284 84.174 75.188 1.00 14.08 38 ASP C N 1
ATOM 5476 C CA . ASP C 1 39 ? 48.294 83.183 74.809 1.00 14.17 38 ASP C CA 1
ATOM 5477 C C . ASP C 1 39 ? 48.494 82.067 75.851 1.00 13.55 38 ASP C C 1
ATOM 5478 O O . ASP C 1 39 ? 49.525 81.388 75.834 1.00 14.27 38 ASP C O 1
ATOM 5483 N N . HIS C 1 40 ? 47.522 81.860 76.749 1.00 11.91 39 HIS C N 1
ATOM 5484 C CA . HIS C 1 40 ? 47.754 80.965 77.880 1.00 11.18 39 HIS C CA 1
ATOM 5485 C C . HIS C 1 40 ? 47.682 79.511 77.507 1.00 11.29 39 HIS C C 1
ATOM 5486 O O . HIS C 1 40 ? 48.598 78.750 77.798 1.00 11.20 39 HIS C O 1
ATOM 5493 N N . PHE C 1 41 ? 46.550 79.099 76.938 1.00 12.06 40 PHE C N 1
ATOM 5494 C CA . PHE C 1 41 ? 46.460 77.776 76.371 1.00 12.47 40 PHE C CA 1
ATOM 5495 C C . PHE C 1 41 ? 45.631 77.820 75.094 1.00 13.19 40 PHE C C 1
ATOM 5496 O O . PHE C 1 41 ? 44.409 77.985 75.136 1.00 14.53 40 PHE C O 1
ATOM 5504 N N . GLU C 1 42 ? 46.290 77.670 73.967 1.00 12.50 41 GLU C N 1
ATOM 5505 C CA . GLU C 1 42 ? 45.608 77.762 72.683 1.00 13.71 41 GLU C CA 1
ATOM 5506 C C . GLU C 1 42 ? 45.309 76.370 72.168 1.00 13.17 41 GLU C C 1
ATOM 5507 O O . GLU C 1 42 ? 46.211 75.637 71.774 1.00 13.56 41 GLU C O 1
ATOM 5513 N N . VAL C 1 43 ? 44.032 76.017 72.209 1.00 12.65 42 VAL C N 1
ATOM 5514 C CA . VAL C 1 43 ? 43.587 74.645 71.965 1.00 12.52 42 VAL C CA 1
ATOM 5515 C C . VAL C 1 43 ? 43.936 74.210 70.535 1.00 12.77 42 VAL C C 1
ATOM 5516 O O . VAL C 1 43 ? 44.344 73.064 70.323 1.00 13.18 42 VAL C O 1
ATOM 5520 N N . ASP C 1 44 ? 43.772 75.127 69.575 1.00 13.46 43 ASP C N 1
ATOM 5521 C CA . ASP C 1 44 ? 44.073 74.848 68.145 1.00 14.22 43 ASP C CA 1
ATOM 5522 C C . ASP C 1 44 ? 45.569 74.486 67.978 1.00 13.63 43 ASP C C 1
ATOM 5523 O O . ASP C 1 44 ? 45.895 73.450 67.391 1.00 13.91 43 ASP C O 1
ATOM 5528 N N . LYS C 1 45 ? 46.457 75.311 68.539 1.00 13.10 44 LYS C N 1
ATOM 5529 C CA . LYS C 1 45 ? 47.887 75.018 68.589 1.00 13.33 44 LYS C CA 1
ATOM 5530 C C . LYS C 1 45 ? 48.249 73.726 69.368 1.00 13.73 44 LYS C C 1
ATOM 5531 O O . LYS C 1 45 ? 49.124 72.969 68.925 1.00 13.48 44 LYS C O 1
ATOM 5537 N N . ALA C 1 46 ? 47.612 73.471 70.527 1.00 13.20 45 ALA C N 1
ATOM 5538 C CA . ALA C 1 46 ? 47.845 72.210 71.256 1.00 13.50 45 ALA C CA 1
ATOM 5539 C C . ALA C 1 46 ? 47.590 70.973 70.388 1.00 14.57 45 ALA C C 1
ATOM 5540 O O . ALA C 1 46 ? 48.227 69.923 70.573 1.00 14.36 45 ALA C O 1
ATOM 5542 N N . LEU C 1 47 ? 46.648 71.086 69.465 1.00 15.95 46 LEU C N 1
ATOM 5543 C CA . LEU C 1 47 ? 46.324 69.989 68.556 1.00 18.34 46 LEU C CA 1
ATOM 5544 C C . LEU C 1 47 ? 47.131 69.990 67.227 1.00 19.80 46 LEU C C 1
ATOM 5545 O O . LEU C 1 47 ? 47.490 68.940 66.744 1.00 19.30 46 LEU C O 1
ATOM 5550 N N . ALA C 1 48 ? 47.413 71.168 66.666 1.00 21.78 47 ALA C N 1
ATOM 5551 C CA . ALA C 1 48 ? 48.166 71.277 65.405 1.00 23.76 47 ALA C CA 1
ATOM 5552 C C . ALA C 1 48 ? 49.674 71.025 65.577 1.00 25.31 47 ALA C C 1
ATOM 5553 O O . ALA C 1 48 ? 50.294 70.322 64.781 1.00 25.60 47 ALA C O 1
ATOM 5555 N N . ASP C 1 49 ? 50.229 71.594 66.645 1.00 27.44 48 ASP C N 1
ATOM 5556 C CA . ASP C 1 49 ? 51.651 71.609 66.932 1.00 28.90 48 ASP C CA 1
ATOM 5557 C C . ASP C 1 49 ? 52.041 70.664 68.065 1.00 29.15 48 ASP C C 1
ATOM 5558 O O . ASP C 1 49 ? 51.743 70.917 69.240 1.00 28.57 48 ASP C O 1
ATOM 5563 N N . PRO C 1 50 ? 52.759 69.570 67.716 1.00 30.41 49 PRO C N 1
ATOM 5564 C CA . PRO C 1 50 ? 53.142 68.496 68.660 1.00 29.98 49 PRO C CA 1
ATOM 5565 C C . PRO C 1 50 ? 54.074 69.004 69.775 1.00 29.09 49 PRO C C 1
ATOM 5566 O O . PRO C 1 50 ? 54.084 68.433 70.871 1.00 29.71 49 PRO C O 1
ATOM 5570 N N . SER C 1 51 ? 54.833 70.059 69.466 1.00 27.50 50 SER C N 1
ATOM 5571 C CA . SER C 1 51 ? 55.661 70.824 70.416 1.00 26.76 50 SER C CA 1
ATOM 5572 C C . SER C 1 51 ? 54.917 71.713 71.414 1.00 24.66 50 SER C C 1
ATOM 5573 O O . SER C 1 51 ? 55.480 72.046 72.435 1.00 24.41 50 SER C O 1
ATOM 5576 N N . TYR C 1 52 ? 53.717 72.183 71.062 1.00 21.88 51 TYR C N 1
ATOM 5577 C CA . TYR C 1 52 ? 53.077 73.267 71.782 1.00 19.73 51 TYR C CA 1
ATOM 5578 C C . TYR C 1 52 ? 52.813 72.941 73.272 1.00 19.44 51 TYR C C 1
ATOM 5579 O O . TYR C 1 52 ? 53.027 73.761 74.172 1.00 18.81 51 TYR C O 1
ATOM 5588 N N . VAL C 1 53 ? 52.381 71.721 73.513 1.00 19.20 52 VAL C N 1
ATOM 5589 C CA . VAL C 1 53 ? 52.015 71.272 74.828 1.00 20.09 52 VAL C CA 1
ATOM 5590 C C . VAL C 1 53 ? 53.273 71.162 75.681 1.00 20.43 52 VAL C C 1
ATOM 5591 O O . VAL C 1 53 ? 53.248 71.415 76.892 1.00 20.09 52 VAL C O 1
ATOM 5595 N N . ASP C 1 54 ? 54.394 70.867 75.026 1.00 20.88 53 ASP C N 1
ATOM 5596 C CA . ASP C 1 54 ? 55.684 70.820 75.704 1.00 21.52 53 ASP C CA 1
ATOM 5597 C C . ASP C 1 54 ? 56.197 72.204 76.083 1.00 20.26 53 ASP C C 1
ATOM 5598 O O . ASP C 1 54 ? 56.811 72.361 77.122 1.00 20.34 53 ASP C O 1
ATOM 5603 N N . SER C 1 55 ? 55.949 73.201 75.238 1.00 19.68 54 SER C N 1
ATOM 5604 C CA . SER C 1 55 ? 56.216 74.574 75.586 1.00 18.99 54 SER C CA 1
ATOM 5605 C C . SER C 1 55 ? 55.455 74.982 76.856 1.00 18.80 54 SER C C 1
ATOM 5606 O O . SER C 1 55 ? 55.959 75.803 77.620 1.00 19.11 54 SER C O 1
ATOM 5609 N N . ARG C 1 56 ? 54.259 74.423 77.072 1.00 17.22 55 ARG C N 1
ATOM 5610 C CA . ARG C 1 56 ? 53.428 74.791 78.227 1.00 16.58 55 ARG C CA 1
ATOM 5611 C C . ARG C 1 56 ? 54.052 74.257 79.504 1.00 16.47 55 ARG C C 1
ATOM 5612 O O . ARG C 1 56 ? 54.260 75.003 80.438 1.00 15.85 55 ARG C O 1
ATOM 5620 N N . HIS C 1 57 ? 54.377 72.968 79.515 1.00 17.03 56 HIS C N 1
ATOM 5621 C CA . HIS C 1 57 ? 55.105 72.357 80.614 1.00 17.95 56 HIS C CA 1
ATOM 5622 C C . HIS C 1 57 ? 56.449 73.019 80.925 1.00 17.92 56 HIS C C 1
ATOM 5623 O O . HIS C 1 57 ? 56.767 73.227 82.071 1.00 17.53 56 HIS C O 1
ATOM 5630 N N . GLN C 1 58 ? 57.237 73.304 79.892 1.00 18.31 57 GLN C N 1
ATOM 5631 C CA . GLN C 1 58 ? 58.563 73.911 80.059 1.00 19.93 57 GLN C CA 1
ATOM 5632 C C . GLN C 1 58 ? 58.460 75.244 80.793 1.00 17.87 57 GLN C C 1
ATOM 5633 O O . GLN C 1 58 ? 59.207 75.490 81.748 1.00 17.13 57 GLN C O 1
ATOM 5639 N N . LEU C 1 59 ? 57.527 76.078 80.327 1.00 16.61 58 LEU C N 1
ATOM 5640 C CA . LEU C 1 59 ? 57.239 77.368 80.926 1.00 16.48 58 LEU C CA 1
ATOM 5641 C C . LEU C 1 59 ? 56.787 77.275 82.370 1.00 16.42 58 LEU C C 1
ATOM 5642 O O . LEU C 1 59 ? 57.329 77.969 83.222 1.00 17.01 58 LEU C O 1
ATOM 5647 N N . LEU C 1 60 ? 55.784 76.444 82.647 1.00 16.15 59 LEU C N 1
ATOM 5648 C CA . LEU C 1 60 ? 55.336 76.218 84.022 1.00 17.02 59 LEU C CA 1
ATOM 5649 C C . LEU C 1 60 ? 56.421 75.600 84.965 1.00 17.46 59 LEU C C 1
ATOM 5650 O O . LEU C 1 60 ? 56.673 76.131 86.062 1.00 16.43 59 LEU C O 1
ATOM 5655 N N . ASP C 1 61 ? 57.005 74.468 84.541 1.00 17.63 60 ASP C N 1
ATOM 5656 C CA . ASP C 1 61 ? 58.164 73.853 85.190 1.00 17.92 60 ASP C CA 1
ATOM 5657 C C . ASP C 1 61 ? 59.267 74.874 85.523 1.00 17.01 60 ASP C C 1
ATOM 5658 O O . ASP C 1 61 ? 59.884 74.803 86.573 1.00 16.91 60 ASP C O 1
ATOM 5663 N N . LYS C 1 62 ? 59.515 75.806 84.609 1.00 16.76 61 LYS C N 1
ATOM 5664 C CA . LYS C 1 62 ? 60.555 76.814 84.796 1.00 16.90 61 LYS C CA 1
ATOM 5665 C C . LYS C 1 62 ? 60.271 77.720 86.001 1.00 15.92 61 LYS C C 1
ATOM 5666 O O . LYS C 1 62 ? 61.203 78.223 86.646 1.00 17.21 61 LYS C O 1
ATOM 5672 N N . TYR C 1 63 ? 58.994 77.952 86.290 1.00 14.31 62 TYR C N 1
ATOM 5673 C CA . TYR C 1 63 ? 58.632 78.787 87.436 1.00 13.37 62 TYR C CA 1
ATOM 5674 C C . TYR C 1 63 ? 58.231 78.013 88.664 1.00 12.99 62 TYR C C 1
ATOM 5675 O O . TYR C 1 63 ? 57.693 78.574 89.583 1.00 13.09 62 TYR C O 1
ATOM 5684 N N . GLY C 1 64 ? 58.482 76.702 88.655 1.00 13.51 63 GLY C N 1
ATOM 5685 C CA . GLY C 1 64 ? 58.025 75.823 89.732 1.00 12.94 63 GLY C CA 1
ATOM 5686 C C . GLY C 1 64 ? 56.515 75.680 89.819 1.00 12.38 63 GLY C C 1
ATOM 5687 O O . GLY C 1 64 ? 56.016 75.319 90.866 1.00 11.41 63 GLY C O 1
ATOM 5688 N N . LEU C 1 65 ? 55.793 75.930 88.719 1.00 11.71 64 LEU C N 1
ATOM 5689 C CA . LEU C 1 65 ? 54.326 75.801 88.708 1.00 12.36 64 LEU C CA 1
ATOM 5690 C C . LEU C 1 65 ? 53.781 74.524 88.097 1.00 13.01 64 LEU C C 1
ATOM 5691 O O . LEU C 1 65 ? 54.350 74.004 87.130 1.00 14.23 64 LEU C O 1
ATOM 5696 N N . LYS C 1 66 ? 52.666 74.033 88.659 1.00 13.28 65 LYS C N 1
ATOM 5697 C CA . LYS C 1 66 ? 51.939 72.874 88.138 1.00 14.19 65 LYS C CA 1
ATOM 5698 C C . LYS C 1 66 ? 50.611 73.289 87.463 1.00 13.92 65 LYS C C 1
ATOM 5699 O O . LYS C 1 66 ? 50.080 74.366 87.697 1.00 13.87 65 LYS C O 1
ATOM 5705 N N . CYS C 1 67 ? 50.063 72.400 86.653 1.00 13.79 66 CYS C N 1
ATOM 5706 C CA . CYS C 1 67 ? 48.736 72.600 86.087 1.00 13.37 66 CYS C CA 1
ATOM 5707 C C . CYS C 1 67 ? 47.941 71.299 86.175 1.00 12.84 66 CYS C C 1
ATOM 5708 O O . CYS C 1 67 ? 48.339 70.291 85.629 1.00 13.45 66 CYS C O 1
ATOM 5711 N N . TRP C 1 68 ? 46.808 71.345 86.865 1.00 13.75 67 TRP C N 1
ATOM 5712 C CA . TRP C 1 68 ? 45.891 70.201 86.985 1.00 13.94 67 TRP C CA 1
ATOM 5713 C C . TRP C 1 68 ? 44.614 70.347 86.148 1.00 13.15 67 TRP C C 1
ATOM 5714 O O . TRP C 1 68 ? 43.813 69.388 86.067 1.00 12.56 67 TRP C O 1
ATOM 5725 N N . ALA C 1 69 ? 44.430 71.526 85.548 1.00 11.43 68 ALA C N 1
ATOM 5726 C CA . ALA C 1 69 ? 43.211 71.826 84.830 1.00 11.21 68 ALA C CA 1
ATOM 5727 C C . ALA C 1 69 ? 43.327 73.007 83.877 1.00 10.59 68 ALA C C 1
ATOM 5728 O O . ALA C 1 69 ? 44.085 73.950 84.106 1.00 10.78 68 ALA C O 1
ATOM 5730 N N . ILE C 1 70 ? 42.539 72.941 82.808 1.00 10.12 69 ILE C N 1
ATOM 5731 C CA . ILE C 1 70 ? 42.383 74.065 81.900 1.00 9.96 69 ILE C CA 1
ATOM 5732 C C . ILE C 1 70 ? 40.915 74.484 81.864 1.00 9.77 69 ILE C C 1
ATOM 5733 O O . ILE C 1 70 ? 40.025 73.697 82.213 1.00 9.97 69 ILE C O 1
ATOM 5738 N N . SER C 1 71 ? 40.666 75.707 81.396 1.00 9.59 70 SER C N 1
ATOM 5739 C CA . SER C 1 71 ? 39.330 76.297 81.462 1.00 9.77 70 SER C CA 1
ATOM 5740 C C . SER C 1 71 ? 38.945 76.950 80.171 1.00 9.50 70 SER C C 1
ATOM 5741 O O . SER C 1 71 ? 39.735 77.752 79.605 1.00 9.58 70 SER C O 1
ATOM 5744 N N . ASN C 1 72 ? 37.735 76.619 79.728 1.00 8.97 71 ASN C N 1
ATOM 5745 C CA . ASN C 1 72 ? 37.167 77.220 78.501 1.00 10.22 71 ASN C CA 1
ATOM 5746 C C . ASN C 1 72 ? 35.723 77.707 78.660 1.00 9.73 71 ASN C C 1
ATOM 5747 O O . ASN C 1 72 ? 34.833 77.341 77.886 1.00 9.02 71 ASN C O 1
ATOM 5752 N N . HIS C 1 73 ? 35.512 78.559 79.655 1.00 9.52 72 HIS C N 1
ATOM 5753 C CA . HIS C 1 73 ? 34.216 79.207 79.855 1.00 9.96 72 HIS C CA 1
ATOM 5754 C C . HIS C 1 73 ? 33.702 79.901 78.601 1.00 10.03 72 HIS C C 1
ATOM 5755 O O . HIS C 1 73 ? 32.507 79.835 78.264 1.00 9.67 72 HIS C O 1
ATOM 5762 N N . LEU C 1 74 ? 34.622 80.601 77.941 1.00 10.27 73 LEU C N 1
ATOM 5763 C CA . LEU C 1 74 ? 34.274 81.543 76.859 1.00 10.23 73 LEU C CA 1
ATOM 5764 C C . LEU C 1 74 ? 33.625 80.860 75.680 1.00 9.49 73 LEU C C 1
ATOM 5765 O O . LEU C 1 74 ? 32.599 81.326 75.159 1.00 9.96 73 LEU C O 1
ATOM 5770 N N . VAL C 1 75 ? 34.193 79.726 75.284 1.00 8.71 74 VAL C N 1
ATOM 5771 C CA . VAL C 1 75 ? 33.621 78.967 74.177 1.00 7.97 74 VAL C CA 1
ATOM 5772 C C . VAL C 1 75 ? 32.430 78.129 74.584 1.00 8.10 74 VAL C C 1
ATOM 5773 O O . VAL C 1 75 ? 31.469 77.971 73.819 1.00 9.38 74 VAL C O 1
ATOM 5777 N N . GLY C 1 76 ? 32.494 77.560 75.783 1.00 8.51 75 GLY C N 1
ATOM 5778 C CA . GLY C 1 76 ? 31.406 76.730 76.310 1.00 8.28 75 GLY C CA 1
ATOM 5779 C C . GLY C 1 76 ? 30.082 77.457 76.400 1.00 8.28 75 GLY C C 1
ATOM 5780 O O . GLY C 1 76 ? 29.043 76.858 76.163 1.00 9.18 75 GLY C O 1
ATOM 5781 N N . GLN C 1 77 ? 30.105 78.728 76.809 1.00 7.74 76 GLN C N 1
ATOM 5782 C CA . GLN C 1 77 ? 28.937 79.586 76.795 1.00 7.04 76 GLN C CA 1
ATOM 5783 C C . GLN C 1 77 ? 28.164 79.577 75.483 1.00 7.79 76 GLN C C 1
ATOM 5784 O O . GLN C 1 77 ? 26.918 79.577 75.462 1.00 7.57 76 GLN C O 1
ATOM 5790 N N . ALA C 1 78 ? 28.903 79.612 74.375 1.00 9.64 77 ALA C N 1
ATOM 5791 C CA . ALA C 1 78 ? 28.271 79.625 73.038 1.00 10.39 77 ALA C CA 1
ATOM 5792 C C . ALA C 1 78 ? 27.653 78.298 72.586 1.00 10.29 77 ALA C C 1
ATOM 5793 O O . ALA C 1 78 ? 27.018 78.277 71.550 1.00 11.63 77 ALA C O 1
ATOM 5795 N N . VAL C 1 79 ? 27.834 77.202 73.330 1.00 10.38 78 VAL C N 1
ATOM 5796 C CA . VAL C 1 79 ? 27.282 75.919 72.902 1.00 10.32 78 VAL C CA 1
ATOM 5797 C C . VAL C 1 79 ? 25.754 75.887 72.957 1.00 11.06 78 VAL C C 1
ATOM 5798 O O . VAL C 1 79 ? 25.115 75.563 71.960 1.00 12.20 78 VAL C O 1
ATOM 5802 N N . CYS C 1 80 ? 25.173 76.258 74.100 1.00 11.09 79 CYS C N 1
ATOM 5803 C CA . CYS C 1 80 ? 23.730 76.242 74.278 1.00 10.74 79 CYS C CA 1
ATOM 5804 C C . CYS C 1 80 ? 23.009 77.603 74.274 1.00 10.87 79 CYS C C 1
ATOM 5805 O O . CYS C 1 80 ? 21.772 77.610 74.325 1.00 11.47 79 CYS C O 1
ATOM 5808 N N . ASP C 1 81 ? 23.711 78.733 74.275 1.00 9.48 80 ASP C N 1
ATOM 5809 C CA . ASP C 1 81 ? 22.961 79.989 74.421 1.00 10.57 80 ASP C CA 1
ATOM 5810 C C . ASP C 1 81 ? 21.983 80.158 73.291 1.00 11.59 80 ASP C C 1
ATOM 5811 O O . ASP C 1 81 ? 22.354 79.899 72.134 1.00 11.80 80 ASP C O 1
ATOM 5816 N N . ALA C 1 82 ? 20.759 80.593 73.625 1.00 12.33 81 ALA C N 1
ATOM 5817 C CA . ALA C 1 82 ? 19.701 80.797 72.634 1.00 13.35 81 ALA C CA 1
ATOM 5818 C C . ALA C 1 82 ? 19.894 82.089 71.877 1.00 14.66 81 ALA C C 1
ATOM 5819 O O . ALA C 1 82 ? 19.446 82.204 70.749 1.00 14.97 81 ALA C O 1
ATOM 5821 N N . ILE C 1 83 ? 20.534 83.067 72.512 1.00 14.75 82 ILE C N 1
ATOM 5822 C CA . ILE C 1 83 ? 20.652 84.383 71.951 1.00 15.36 82 ILE C CA 1
ATOM 5823 C C . ILE C 1 83 ? 22.134 84.572 71.711 1.00 16.00 82 ILE C C 1
ATOM 5824 O O . ILE C 1 83 ? 22.919 84.783 72.647 1.00 16.91 82 ILE C O 1
ATOM 5829 N N . ILE C 1 84 ? 22.537 84.442 70.455 1.00 15.91 83 ILE C N 1
ATOM 5830 C CA . ILE C 1 84 ? 23.952 84.506 70.107 1.00 14.97 83 ILE C CA 1
ATOM 5831 C C . ILE C 1 84 ? 24.124 85.841 69.429 1.00 16.00 83 ILE C C 1
ATOM 5832 O O . ILE C 1 84 ? 23.464 86.111 68.439 1.00 17.47 83 ILE C O 1
ATOM 5837 N N . ASP C 1 85 ? 24.950 86.706 70.004 1.00 16.37 84 ASP C N 1
ATOM 5838 C CA . ASP C 1 85 ? 25.015 88.097 69.576 1.00 16.23 84 ASP C CA 1
ATOM 5839 C C . ASP C 1 85 ? 26.404 88.673 69.802 1.00 16.71 84 ASP C C 1
ATOM 5840 O O . ASP C 1 85 ? 27.394 87.931 69.934 1.00 15.95 84 ASP C O 1
ATOM 5845 N N . GLU C 1 86 ? 26.475 89.990 69.851 1.00 17.25 85 GLU C N 1
ATOM 5846 C CA . GLU C 1 86 ? 27.757 90.651 69.900 1.00 19.22 85 GLU C CA 1
ATOM 5847 C C . GLU C 1 86 ? 28.517 90.361 71.180 1.00 18.00 85 GLU C C 1
ATOM 5848 O O . GLU C 1 86 ? 29.743 90.466 71.178 1.00 18.14 85 GLU C O 1
ATOM 5854 N N . ARG C 1 87 ? 27.820 90.013 72.263 1.00 16.44 86 ARG C N 1
ATOM 5855 C CA . ARG C 1 87 ? 28.551 89.674 73.484 1.00 15.94 86 ARG C CA 1
ATOM 5856 C C . ARG C 1 87 ? 29.402 88.392 73.252 1.00 14.18 86 ARG C C 1
ATOM 5857 O O . ARG C 1 87 ? 30.505 88.259 73.753 1.00 12.70 86 ARG C O 1
ATOM 5865 N N . HIS C 1 88 ? 28.840 87.449 72.515 1.00 13.60 87 HIS C N 1
ATOM 5866 C CA . HIS C 1 88 ? 29.557 86.235 72.126 1.00 13.57 87 HIS C CA 1
ATOM 5867 C C . HIS C 1 88 ? 30.723 86.517 71.189 1.00 13.31 87 HIS C C 1
ATOM 5868 O O . HIS C 1 88 ? 31.811 85.979 71.377 1.00 13.21 87 HIS C O 1
ATOM 5875 N N . GLU C 1 89 ? 30.491 87.361 70.194 1.00 13.86 88 GLU C N 1
ATOM 5876 C CA . GLU C 1 89 ? 31.544 87.773 69.263 1.00 15.12 88 GLU C CA 1
ATOM 5877 C C . GLU C 1 89 ? 32.757 88.287 70.041 1.00 14.78 88 GLU C C 1
ATOM 5878 O O . GLU C 1 89 ? 33.903 88.038 69.676 1.00 15.29 88 GLU C O 1
ATOM 5884 N N . ALA C 1 90 ? 32.506 89.030 71.114 1.00 14.53 89 ALA C N 1
ATOM 5885 C CA . ALA C 1 90 ? 33.592 89.652 71.871 1.00 14.01 89 ALA C CA 1
ATOM 5886 C C . ALA C 1 90 ? 34.446 88.660 72.662 1.00 14.51 89 ALA C C 1
ATOM 5887 O O . ALA C 1 90 ? 35.589 88.962 73.017 1.00 15.69 89 ALA C O 1
ATOM 5889 N N . ILE C 1 91 ? 33.887 87.484 72.969 1.00 14.12 90 ILE C N 1
ATOM 5890 C CA . ILE C 1 91 ? 34.565 86.468 73.793 1.00 13.13 90 ILE C CA 1
ATOM 5891 C C . ILE C 1 91 ? 35.035 85.191 73.040 1.00 13.29 90 ILE C C 1
ATOM 5892 O O . ILE C 1 91 ? 35.655 84.311 73.628 1.00 13.64 90 ILE C O 1
ATOM 5897 N N . LEU C 1 92 ? 34.727 85.106 71.753 1.00 13.94 91 LEU C N 1
ATOM 5898 C CA . LEU C 1 92 ? 35.044 83.930 70.927 1.00 15.34 91 LEU C CA 1
ATOM 5899 C C . LEU C 1 92 ? 36.177 84.281 69.987 1.00 16.19 91 LEU C C 1
ATOM 5900 O O . LEU C 1 92 ? 36.254 85.429 69.549 1.00 16.61 91 LEU C O 1
ATOM 5905 N N . PRO C 1 93 ? 37.028 83.285 69.634 1.00 17.46 92 PRO C N 1
ATOM 5906 C CA . PRO C 1 93 ? 37.964 83.509 68.509 1.00 18.04 92 PRO C CA 1
ATOM 5907 C C . PRO C 1 93 ? 37.155 83.745 67.236 1.00 18.36 92 PRO C C 1
ATOM 5908 O O . PRO C 1 93 ? 36.043 83.212 67.104 1.00 18.40 92 PRO C O 1
ATOM 5912 N N . ALA C 1 94 ? 37.704 84.547 66.322 1.00 18.65 93 ALA C N 1
ATOM 5913 C CA . ALA C 1 94 ? 37.084 84.813 65.029 1.00 18.30 93 ALA C CA 1
ATOM 5914 C C . ALA C 1 94 ? 36.710 83.560 64.274 1.00 18.27 93 ALA C C 1
ATOM 5915 O O . ALA C 1 94 ? 35.653 83.512 63.641 1.00 18.31 93 ALA C O 1
ATOM 5917 N N . ARG C 1 95 ? 37.574 82.540 64.345 1.00 19.26 94 ARG C N 1
ATOM 5918 C CA . ARG C 1 95 ? 37.311 81.179 63.762 1.00 19.09 94 ARG C CA 1
ATOM 5919 C C . ARG C 1 95 ? 36.077 80.454 64.330 1.00 18.22 94 ARG C C 1
ATOM 5920 O O . ARG C 1 95 ? 35.425 79.674 63.610 1.00 18.18 94 ARG C O 1
ATOM 5928 N N . ILE C 1 96 ? 35.742 80.715 65.599 1.00 17.12 95 ILE C N 1
ATOM 5929 C CA . ILE C 1 96 ? 34.466 80.215 66.171 1.00 16.97 95 ILE C CA 1
ATOM 5930 C C . ILE C 1 96 ? 33.264 81.096 65.795 1.00 16.76 95 ILE C C 1
ATOM 5931 O O . ILE C 1 96 ? 32.172 80.585 65.458 1.00 17.92 95 ILE C O 1
ATOM 5936 N N . TRP C 1 97 ? 33.444 82.407 65.863 1.00 16.74 96 TRP C N 1
ATOM 5937 C CA . TRP C 1 97 ? 32.395 83.329 65.427 1.00 16.81 96 TRP C CA 1
ATOM 5938 C C . TRP C 1 97 ? 32.034 83.052 63.962 1.00 17.28 96 TRP C C 1
ATOM 5939 O O . TRP C 1 97 ? 30.844 82.891 63.613 1.00 17.86 96 TRP C O 1
ATOM 5950 N N . GLY C 1 98 ? 33.045 82.970 63.103 1.00 17.36 97 GLY C N 1
ATOM 5951 C CA . GLY C 1 98 ? 32.784 82.669 61.694 1.00 19.26 97 GLY C CA 1
ATOM 5952 C C . GLY C 1 98 ? 31.854 83.738 61.108 1.00 20.08 97 GLY C C 1
ATOM 5953 O O . GLY C 1 98 ? 32.128 84.931 61.259 1.00 20.09 97 GLY C O 1
ATOM 5954 N N . ASP C 1 99 ? 30.748 83.329 60.483 1.00 20.59 98 ASP C N 1
ATOM 5955 C CA . ASP C 1 99 ? 29.811 84.309 59.932 1.00 22.50 98 ASP C CA 1
ATOM 5956 C C . ASP C 1 99 ? 28.774 84.890 60.913 1.00 22.42 98 ASP C C 1
ATOM 5957 O O . ASP C 1 99 ? 27.911 85.689 60.525 1.00 22.35 98 ASP C O 1
ATOM 5962 N N . GLY C 1 100 ? 28.851 84.483 62.171 1.00 21.59 99 GLY C N 1
ATOM 5963 C CA . GLY C 1 100 ? 27.953 85.033 63.164 1.00 21.44 99 GLY C CA 1
ATOM 5964 C C . GLY C 1 100 ? 26.568 84.420 63.219 1.00 21.09 99 GLY C C 1
ATOM 5965 O O . GLY C 1 100 ? 25.714 84.873 64.004 1.00 21.51 99 GLY C O 1
ATOM 5966 N N . ASP C 1 101 ? 26.332 83.405 62.394 1.00 19.92 100 ASP C N 1
ATOM 5967 C CA . ASP C 1 101 ? 25.048 82.732 62.367 1.00 19.57 100 ASP C CA 1
ATOM 5968 C C . ASP C 1 101 ? 24.879 81.890 63.661 1.00 18.92 100 ASP C C 1
ATOM 5969 O O . ASP C 1 101 ? 25.749 81.099 63.978 1.00 18.11 100 ASP C O 1
ATOM 5974 N N . ALA C 1 102 ? 23.768 82.066 64.393 1.00 18.07 101 ALA C N 1
ATOM 5975 C CA . ALA C 1 102 ? 23.651 81.539 65.764 1.00 17.45 101 ALA C CA 1
ATOM 5976 C C . ALA C 1 102 ? 23.918 80.055 65.823 1.00 16.81 101 ALA C C 1
ATOM 5977 O O . ALA C 1 102 ? 24.735 79.607 66.625 1.00 16.89 101 ALA C O 1
ATOM 5979 N N . GLU C 1 103 ? 23.209 79.288 64.992 1.00 16.52 102 GLU C N 1
ATOM 5980 C CA . GLU C 1 103 ? 23.400 77.841 64.927 1.00 15.15 102 GLU C CA 1
ATOM 5981 C C . GLU C 1 103 ? 24.836 77.460 64.481 1.00 14.60 102 GLU C C 1
ATOM 5982 O O . GLU C 1 103 ? 25.420 76.560 65.039 1.00 13.83 102 GLU C O 1
ATOM 5988 N N . GLY C 1 104 ? 25.386 78.152 63.477 1.00 14.18 103 GLY C N 1
ATOM 5989 C CA . GLY C 1 104 ? 26.791 77.993 63.078 1.00 13.46 103 GLY C CA 1
ATOM 5990 C C . GLY C 1 104 ? 27.731 78.147 64.279 1.00 14.02 103 GLY C C 1
ATOM 5991 O O . GLY C 1 104 ? 28.556 77.253 64.562 1.00 13.86 103 GLY C O 1
ATOM 5992 N N . VAL C 1 105 ? 27.577 79.238 65.019 1.00 12.99 104 VAL C N 1
ATOM 5993 C CA . VAL C 1 105 ? 28.394 79.476 66.203 1.00 14.28 104 VAL C CA 1
ATOM 5994 C C . VAL C 1 105 ? 28.265 78.367 67.270 1.00 14.32 104 VAL C C 1
ATOM 5995 O O . VAL C 1 105 ? 29.254 77.938 67.846 1.00 14.99 104 VAL C O 1
ATOM 5999 N N . ARG C 1 106 ? 27.055 77.890 67.521 1.00 14.91 105 ARG C N 1
ATOM 6000 C CA . ARG C 1 106 ? 26.837 76.789 68.490 1.00 15.03 105 ARG C CA 1
ATOM 6001 C C . ARG C 1 106 ? 27.532 75.503 68.075 1.00 15.53 105 ARG C C 1
ATOM 6002 O O . ARG C 1 106 ? 28.088 74.799 68.914 1.00 16.34 105 ARG C O 1
ATOM 6010 N N . GLN C 1 107 ? 27.490 75.182 66.785 1.00 15.33 106 GLN C N 1
ATOM 6011 C CA . GLN C 1 107 ? 28.183 74.003 66.251 1.00 16.76 106 GLN C CA 1
ATOM 6012 C C . GLN C 1 107 ? 29.708 74.158 66.294 1.00 14.60 106 GLN C C 1
ATOM 6013 O O . GLN C 1 107 ? 30.445 73.223 66.638 1.00 14.13 106 GLN C O 1
ATOM 6019 N N . ARG C 1 108 ? 30.191 75.339 65.942 1.00 13.46 107 ARG C N 1
ATOM 6020 C CA . ARG C 1 108 ? 31.621 75.575 65.987 1.00 13.11 107 ARG C CA 1
ATOM 6021 C C . ARG C 1 108 ? 32.191 75.560 67.438 1.00 12.80 107 ARG C C 1
ATOM 6022 O O . ARG C 1 108 ? 33.298 75.045 67.698 1.00 13.03 107 ARG C O 1
ATOM 6030 N N . ALA C 1 109 ? 31.391 76.083 68.366 1.00 11.82 108 ALA C N 1
ATOM 6031 C CA . ALA C 1 109 ? 31.699 76.099 69.808 1.00 11.29 108 ALA C CA 1
ATOM 6032 C C . ALA C 1 109 ? 31.733 74.666 70.352 1.00 11.21 108 ALA C C 1
ATOM 6033 O O . ALA C 1 109 ? 32.669 74.308 71.068 1.00 12.35 108 ALA C O 1
ATOM 6035 N N . ALA C 1 110 ? 30.738 73.856 69.981 1.00 10.58 109 ALA C N 1
ATOM 6036 C CA . ALA C 1 110 ? 30.718 72.426 70.307 1.00 11.14 109 ALA C CA 1
ATOM 6037 C C . ALA C 1 110 ? 31.942 71.639 69.820 1.00 11.15 109 ALA C C 1
ATOM 6038 O O . ALA C 1 110 ? 32.569 70.892 70.580 1.00 11.09 109 ALA C O 1
ATOM 6040 N N . ALA C 1 111 ? 32.256 71.791 68.532 1.00 11.79 110 ALA C N 1
ATOM 6041 C CA . ALA C 1 111 ? 33.482 71.264 67.939 1.00 10.87 110 ALA C CA 1
ATOM 6042 C C . ALA C 1 111 ? 34.737 71.691 68.701 1.00 11.04 110 ALA C C 1
ATOM 6043 O O . ALA C 1 111 ? 35.622 70.883 68.948 1.00 11.01 110 ALA C O 1
ATOM 6045 N N . GLU C 1 112 ? 34.823 72.973 69.058 1.00 12.17 111 GLU C N 1
ATOM 6046 C CA . GLU C 1 112 ? 35.963 73.493 69.845 1.00 11.10 111 GLU C CA 1
ATOM 6047 C C . GLU C 1 112 ? 36.045 72.934 71.281 1.00 10.20 111 GLU C C 1
ATOM 6048 O O . GLU C 1 112 ? 37.148 72.771 71.842 1.00 10.16 111 GLU C O 1
ATOM 6054 N N . ILE C 1 113 ? 34.897 72.674 71.907 1.00 9.19 112 ILE C N 1
ATOM 6055 C CA . ILE C 1 113 ? 34.921 72.049 73.226 1.00 8.79 112 ILE C CA 1
ATOM 6056 C C . ILE C 1 113 ? 35.404 70.567 73.149 1.00 9.42 112 ILE C C 1
ATOM 6057 O O . ILE C 1 113 ? 36.135 70.082 74.024 1.00 9.77 112 ILE C O 1
ATOM 6062 N N . LYS C 1 114 ? 35.006 69.845 72.096 1.00 9.59 113 LYS C N 1
ATOM 6063 C CA . LYS C 1 114 ? 35.527 68.501 71.855 1.00 9.39 113 LYS C CA 1
ATOM 6064 C C . LYS C 1 114 ? 37.029 68.586 71.692 1.00 9.53 113 LYS C C 1
ATOM 6065 O O . LYS C 1 114 ? 37.765 67.809 72.255 1.00 11.05 113 LYS C O 1
ATOM 6071 N N . ASP C 1 115 ? 37.492 69.542 70.915 1.00 10.35 114 ASP C N 1
ATOM 6072 C CA . ASP C 1 115 ? 38.947 69.825 70.831 1.00 11.14 114 ASP C CA 1
ATOM 6073 C C . ASP C 1 115 ? 39.633 70.218 72.148 1.00 11.29 114 ASP C C 1
ATOM 6074 O O . ASP C 1 115 ? 40.821 69.855 72.387 1.00 11.36 114 ASP C O 1
ATOM 6079 N N . THR C 1 116 ? 38.902 70.955 73.002 1.00 11.74 115 THR C N 1
ATOM 6080 C CA . THR C 1 116 ? 39.418 71.260 74.364 1.00 11.23 115 THR C CA 1
ATOM 6081 C C . THR C 1 116 ? 39.689 69.988 75.181 1.00 11.12 115 THR C C 1
ATOM 6082 O O . THR C 1 116 ? 40.768 69.847 75.746 1.00 10.36 115 THR C O 1
ATOM 6086 N N . ALA C 1 117 ? 38.737 69.047 75.223 1.00 11.49 116 ALA C N 1
ATOM 6087 C CA . ALA C 1 117 ? 39.022 67.758 75.881 1.00 11.58 116 ALA C CA 1
ATOM 6088 C C . ALA C 1 117 ? 40.282 67.045 75.271 1.00 11.99 116 ALA C C 1
ATOM 6089 O O . ALA C 1 117 ? 41.143 66.512 75.986 1.00 11.85 116 ALA C O 1
ATOM 6091 N N . ARG C 1 118 ? 40.411 67.073 73.946 1.00 12.31 117 ARG C N 1
ATOM 6092 C CA . ARG C 1 118 ? 41.520 66.388 73.269 1.00 11.55 117 ARG C CA 1
ATOM 6093 C C . ARG C 1 118 ? 42.827 67.048 73.629 1.00 11.65 117 ARG C C 1
ATOM 6094 O O . ARG C 1 118 ? 43.806 66.361 73.943 1.00 13.00 117 ARG C O 1
ATOM 6102 N N . ALA C 1 119 ? 42.842 68.384 73.621 1.00 11.35 118 ALA C N 1
ATOM 6103 C CA . ALA C 1 119 ? 44.001 69.169 74.062 1.00 10.05 118 ALA C CA 1
ATOM 6104 C C . ALA C 1 119 ? 44.362 68.984 75.533 1.00 10.55 118 ALA C C 1
ATOM 6105 O O . ALA C 1 119 ? 45.554 68.947 75.870 1.00 10.21 118 ALA C O 1
ATOM 6107 N N . ALA C 1 120 ? 43.344 68.909 76.408 1.00 10.83 119 ALA C N 1
ATOM 6108 C CA . ALA C 1 120 ? 43.542 68.588 77.836 1.00 11.31 119 ALA C CA 1
ATOM 6109 C C . ALA C 1 120 ? 44.310 67.293 77.988 1.00 12.04 119 ALA C C 1
ATOM 6110 O O . ALA C 1 120 ? 45.213 67.202 78.805 1.00 12.82 119 ALA C O 1
ATOM 6112 N N . ALA C 1 121 ? 43.884 66.263 77.261 1.00 12.81 120 ALA C N 1
ATOM 6113 C CA . ALA C 1 121 ? 44.509 64.961 77.350 1.00 13.60 120 ALA C CA 1
ATOM 6114 C C . ALA C 1 121 ? 45.939 64.997 76.809 1.00 14.97 120 ALA C C 1
ATOM 6115 O O . ALA C 1 121 ? 46.810 64.359 77.362 1.00 16.73 120 ALA C O 1
ATOM 6117 N N . ARG C 1 122 ? 46.199 65.769 75.764 1.00 15.56 121 ARG C N 1
ATOM 6118 C CA . ARG C 1 122 ? 47.562 65.948 75.288 1.00 17.24 121 ARG C CA 1
ATOM 6119 C C . ARG C 1 122 ? 48.434 66.606 76.332 1.00 16.73 121 ARG C C 1
ATOM 6120 O O . ARG C 1 122 ? 49.591 66.214 76.501 1.00 17.28 121 ARG C O 1
ATOM 6128 N N . LEU C 1 123 ? 47.878 67.610 77.013 1.00 15.46 122 LEU C N 1
ATOM 6129 C CA . LEU C 1 123 ? 48.553 68.272 78.114 1.00 15.30 122 LEU C CA 1
ATOM 6130 C C . LEU C 1 123 ? 48.728 67.317 79.283 1.00 15.12 122 LEU C C 1
ATOM 6131 O O . LEU C 1 123 ? 49.648 67.471 80.064 1.00 15.51 122 LEU C O 1
ATOM 6136 N N . GLY C 1 124 ? 47.825 66.357 79.432 1.00 15.15 123 GLY C N 1
ATOM 6137 C CA . GLY C 1 124 ? 47.935 65.387 80.527 1.00 15.14 123 GLY C CA 1
ATOM 6138 C C . GLY C 1 124 ? 47.164 65.784 81.774 1.00 15.23 123 GLY C C 1
ATOM 6139 O O . GLY C 1 124 ? 47.497 65.305 82.873 1.00 14.55 123 GLY C O 1
ATOM 6140 N N . VAL C 1 125 ? 46.149 66.654 81.610 1.00 13.77 124 VAL C N 1
ATOM 6141 C CA . VAL C 1 125 ? 45.285 67.055 82.736 1.00 13.25 124 VAL C CA 1
ATOM 6142 C C . VAL C 1 125 ? 43.945 66.352 82.620 1.00 14.12 124 VAL C C 1
ATOM 6143 O O . VAL C 1 125 ? 43.508 66.035 81.511 1.00 13.44 124 VAL C O 1
ATOM 6147 N N . ASP C 1 126 ? 43.277 66.098 83.742 1.00 14.84 125 ASP C N 1
ATOM 6148 C CA . ASP C 1 126 ? 42.062 65.280 83.618 1.00 16.50 125 ASP C CA 1
ATOM 6149 C C . ASP C 1 126 ? 40.735 66.011 83.674 1.00 13.95 125 ASP C C 1
ATOM 6150 O O . ASP C 1 126 ? 39.693 65.389 83.613 1.00 13.87 125 ASP C O 1
ATOM 6155 N N . THR C 1 127 ? 40.792 67.328 83.724 1.00 12.17 126 THR C N 1
ATOM 6156 C CA . THR C 1 127 ? 39.617 68.154 83.956 1.00 9.96 126 THR C CA 1
ATOM 6157 C C . THR C 1 127 ? 39.663 69.430 83.119 1.00 8.73 126 THR C C 1
ATOM 6158 O O . THR C 1 127 ? 40.680 70.161 83.129 1.00 8.04 126 THR C O 1
ATOM 6162 N N . VAL C 1 128 ? 38.543 69.682 82.430 1.00 7.36 127 VAL C N 1
ATOM 6163 C CA . VAL C 1 128 ? 38.228 70.941 81.741 1.00 6.14 127 VAL C CA 1
ATOM 6164 C C . VAL C 1 128 ? 37.090 71.620 82.485 1.00 6.92 127 VAL C C 1
ATOM 6165 O O . VAL C 1 128 ? 35.991 71.037 82.655 1.00 7.81 127 VAL C O 1
ATOM 6169 N N . ILE C 1 129 ? 37.366 72.827 82.978 1.00 6.26 128 ILE C N 1
ATOM 6170 C CA . ILE C 1 129 ? 36.353 73.707 83.542 1.00 4.91 128 ILE C CA 1
ATOM 6171 C C . ILE C 1 129 ? 35.682 74.523 82.442 1.00 5.85 128 ILE C C 1
ATOM 6172 O O . ILE C 1 129 ? 36.338 75.075 81.531 1.00 4.59 128 ILE C O 1
ATOM 6177 N N . GLY C 1 130 ? 34.365 74.668 82.520 1.00 6.15 129 GLY C N 1
ATOM 6178 C CA . GLY C 1 130 ? 33.762 75.621 81.600 1.00 5.71 129 GLY C CA 1
ATOM 6179 C C . GLY C 1 130 ? 32.340 75.918 81.893 1.00 6.82 129 GLY C C 1
ATOM 6180 O O . GLY C 1 130 ? 31.858 75.675 82.998 1.00 8.32 129 GLY C O 1
ATOM 6181 N N . PHE C 1 131 ? 31.672 76.451 80.880 1.00 7.68 130 PHE C N 1
ATOM 6182 C CA . PHE C 1 131 ? 30.271 76.852 80.920 1.00 7.52 130 PHE C CA 1
ATOM 6183 C C . PHE C 1 131 ? 29.552 76.057 79.819 1.00 8.05 130 PHE C C 1
ATOM 6184 O O . PHE C 1 131 ? 30.213 75.477 78.930 1.00 8.58 130 PHE C O 1
ATOM 6192 N N . THR C 1 132 ? 28.220 76.043 79.852 1.00 7.67 131 THR C N 1
ATOM 6193 C CA . THR C 1 132 ? 27.430 75.327 78.840 1.00 7.77 131 THR C CA 1
ATOM 6194 C C . THR C 1 132 ? 26.595 76.266 77.990 1.00 7.73 131 THR C C 1
ATOM 6195 O O . THR C 1 132 ? 26.216 75.934 76.862 1.00 7.11 131 THR C O 1
ATOM 6199 N N . GLY C 1 133 ? 26.305 77.448 78.543 1.00 7.53 132 GLY C N 1
ATOM 6200 C CA . GLY C 1 133 ? 25.276 78.304 77.998 1.00 7.28 132 GLY C CA 1
ATOM 6201 C C . GLY C 1 133 ? 23.922 77.732 78.379 1.00 7.11 132 GLY C C 1
ATOM 6202 O O . GLY C 1 133 ? 23.845 76.759 79.141 1.00 5.73 132 GLY C O 1
ATOM 6203 N N . SER C 1 134 ? 22.850 78.316 77.837 1.00 7.53 133 SER C N 1
ATOM 6204 C CA . SER C 1 134 ? 21.482 77.825 78.142 1.00 7.68 133 SER C CA 1
ATOM 6205 C C . SER C 1 134 ? 20.500 78.337 77.130 1.00 7.47 133 SER C C 1
ATOM 6206 O O . SER C 1 134 ? 20.539 79.529 76.791 1.00 7.37 133 SER C O 1
ATOM 6209 N N . ALA C 1 135 ? 19.584 77.472 76.686 1.00 8.00 134 ALA C N 1
ATOM 6210 C CA . ALA C 1 135 ? 18.540 77.895 75.704 1.00 9.40 134 ALA C CA 1
ATOM 6211 C C . ALA C 1 135 ? 17.404 78.584 76.413 1.00 10.10 134 ALA C C 1
ATOM 6212 O O . ALA C 1 135 ? 16.519 79.140 75.782 1.00 11.10 134 ALA C O 1
ATOM 6214 N N . ILE C 1 136 ? 17.465 78.569 77.737 1.00 11.47 135 ILE C N 1
ATOM 6215 C CA . ILE C 1 136 ? 16.323 78.850 78.605 1.00 12.35 135 ILE C CA 1
ATOM 6216 C C . ILE C 1 136 ? 16.599 79.915 79.677 1.00 11.52 135 ILE C C 1
ATOM 6217 O O . ILE C 1 136 ? 15.700 80.346 80.364 1.00 12.23 135 ILE C O 1
ATOM 6222 N N . TRP C 1 137 ? 17.843 80.372 79.792 1.00 11.44 136 TRP C N 1
ATOM 6223 C CA . TRP C 1 137 ? 18.215 81.324 80.847 1.00 10.42 136 TRP C CA 1
ATOM 6224 C C . TRP C 1 137 ? 17.396 82.601 80.800 1.00 10.83 136 TRP C C 1
ATOM 6225 O O . TRP C 1 137 ? 16.978 83.114 81.860 1.00 10.96 136 TRP C O 1
ATOM 6236 N N . HIS C 1 138 ? 17.187 83.140 79.587 1.00 11.62 137 HIS C N 1
ATOM 6237 C CA . HIS C 1 138 ? 16.459 84.422 79.403 1.00 11.56 137 HIS C CA 1
ATOM 6238 C C . HIS C 1 138 ? 14.972 84.405 79.822 1.00 11.01 137 HIS C C 1
ATOM 6239 O O . HIS C 1 138 ? 14.299 85.479 79.862 1.00 11.56 137 HIS C O 1
ATOM 6246 N N . LEU C 1 139 ? 14.480 83.212 80.151 1.00 10.38 138 LEU C N 1
ATOM 6247 C CA . LEU C 1 139 ? 13.117 82.936 80.615 1.00 10.54 138 LEU C CA 1
ATOM 6248 C C . LEU C 1 139 ? 13.049 82.888 82.152 1.00 11.33 138 LEU C C 1
ATOM 6249 O O . LEU C 1 139 ? 11.993 82.546 82.747 1.00 10.56 138 LEU C O 1
ATOM 6254 N N . VAL C 1 140 ? 14.184 83.180 82.804 1.00 12.37 139 VAL C N 1
ATOM 6255 C CA . VAL C 1 140 ? 14.314 83.037 84.273 1.00 12.57 139 VAL C CA 1
ATOM 6256 C C . VAL C 1 140 ? 13.221 83.785 85.064 1.00 13.90 139 VAL C C 1
ATOM 6257 O O . VAL C 1 140 ? 12.658 83.239 86.050 1.00 13.78 139 VAL C O 1
ATOM 6261 N N . ALA C 1 141 ? 12.879 85.001 84.617 1.00 15.35 140 ALA C N 1
ATOM 6262 C CA . ALA C 1 141 ? 11.821 85.794 85.267 1.00 16.82 140 ALA C CA 1
ATOM 6263 C C . ALA C 1 141 ? 10.382 85.266 85.125 1.00 18.48 140 ALA C C 1
ATOM 6264 O O . ALA C 1 141 ? 9.534 85.567 85.960 1.00 17.39 140 ALA C O 1
ATOM 6274 N N . PHE C 1 143 ? 7.827 86.105 83.338 1.00 19.04 142 PHE C N 1
ATOM 6275 C CA . PHE C 1 143 ? 6.938 86.963 82.585 1.00 17.45 142 PHE C CA 1
ATOM 6276 C C . PHE C 1 143 ? 7.655 87.507 81.348 1.00 17.29 142 PHE C C 1
ATOM 6277 O O . PHE C 1 143 ? 8.779 88.022 81.473 1.00 17.52 142 PHE C O 1
ATOM 6285 N N . PRO C 1 144 ? 7.025 87.370 80.145 1.00 16.12 143 PRO C N 1
ATOM 6286 C CA . PRO C 1 144 ? 5.753 86.670 79.937 1.00 15.31 143 PRO C CA 1
ATOM 6287 C C . PRO C 1 144 ? 5.892 85.144 80.131 1.00 15.34 143 PRO C C 1
ATOM 6288 O O . PRO C 1 144 ? 6.980 84.622 79.968 1.00 14.79 143 PRO C O 1
ATOM 6292 N N . PRO C 1 145 ? 4.789 84.439 80.512 1.00 15.60 144 PRO C N 1
ATOM 6293 C CA . PRO C 1 145 ? 4.918 83.018 80.859 1.00 15.63 144 PRO C CA 1
ATOM 6294 C C . PRO C 1 145 ? 5.359 82.157 79.692 1.00 16.05 144 PRO C C 1
ATOM 6295 O O . PRO C 1 145 ? 4.866 82.309 78.575 1.00 17.48 144 PRO C O 1
ATOM 6299 N N . ALA C 1 146 ? 6.266 81.240 79.965 1.00 16.58 145 ALA C N 1
ATOM 6300 C CA . ALA C 1 146 ? 6.650 80.179 79.044 1.00 16.74 145 ALA C CA 1
ATOM 6301 C C . ALA C 1 146 ? 6.032 78.858 79.530 1.00 17.64 145 ALA C C 1
ATOM 6302 O O . ALA C 1 146 ? 6.009 78.582 80.740 1.00 16.45 145 ALA C O 1
ATOM 6304 N N . PRO C 1 147 ? 5.502 78.037 78.605 1.00 18.34 146 PRO C N 1
ATOM 6305 C CA . PRO C 1 147 ? 5.024 76.710 79.086 1.00 18.50 146 PRO C CA 1
ATOM 6306 C C . PRO C 1 147 ? 6.127 75.788 79.598 1.00 19.73 146 PRO C C 1
ATOM 6307 O O . PRO C 1 147 ? 7.307 75.936 79.231 1.00 20.24 146 PRO C O 1
ATOM 6311 N N . GLU C 1 148 ? 5.727 74.833 80.429 1.00 19.43 147 GLU C N 1
ATOM 6312 C CA . GLU C 1 148 ? 6.633 73.836 80.957 1.00 20.10 147 GLU C CA 1
ATOM 6313 C C . GLU C 1 148 ? 7.370 73.059 79.862 1.00 19.95 147 GLU C C 1
ATOM 6314 O O . GLU C 1 148 ? 8.556 72.772 80.008 1.00 19.03 147 GLU C O 1
ATOM 6320 N N . SER C 1 149 ? 6.670 72.723 78.774 1.00 19.74 148 SER C N 1
ATOM 6321 C CA . SER C 1 149 ? 7.294 72.044 77.634 1.00 20.32 148 SER C CA 1
ATOM 6322 C C . SER C 1 149 ? 8.502 72.834 77.079 1.00 21.80 148 SER C C 1
ATOM 6323 O O . SER C 1 149 ? 9.452 72.232 76.628 1.00 20.91 148 SER C O 1
ATOM 6334 N N . ILE C 1 151 ? 10.504 74.890 78.979 1.00 20.75 150 ILE C N 1
ATOM 6335 C CA . ILE C 1 151 ? 11.579 74.720 79.976 1.00 19.40 150 ILE C CA 1
ATOM 6336 C C . ILE C 1 151 ? 12.250 73.377 79.803 1.00 19.09 150 ILE C C 1
ATOM 6337 O O . ILE C 1 151 ? 13.476 73.266 79.829 1.00 18.08 150 ILE C O 1
ATOM 6342 N N . GLU C 1 152 ? 11.429 72.338 79.640 1.00 19.64 151 GLU C N 1
ATOM 6343 C CA . GLU C 1 152 ? 11.920 70.985 79.451 1.00 19.62 151 GLU C CA 1
ATOM 6344 C C . GLU C 1 152 ? 12.730 70.846 78.163 1.00 18.80 151 GLU C C 1
ATOM 6345 O O . GLU C 1 152 ? 13.759 70.155 78.149 1.00 17.70 151 GLU C O 1
ATOM 6351 N N . ARG C 1 153 ? 12.277 71.517 77.102 1.00 17.73 152 ARG C N 1
ATOM 6352 C CA . ARG C 1 153 ? 13.005 71.508 75.851 1.00 19.06 152 ARG C CA 1
ATOM 6353 C C . ARG C 1 153 ? 14.412 72.119 76.050 1.00 17.11 152 ARG C C 1
ATOM 6354 O O . ARG C 1 153 ? 15.343 71.757 75.322 1.00 15.95 152 ARG C O 1
ATOM 6362 N N . GLY C 1 154 ? 14.547 73.047 77.013 1.00 14.91 153 GLY C N 1
ATOM 6363 C CA . GLY C 1 154 ? 15.844 73.690 77.306 1.00 13.55 153 GLY C CA 1
ATOM 6364 C C . GLY C 1 154 ? 16.860 72.722 77.860 1.00 12.08 153 GLY C C 1
ATOM 6365 O O . GLY C 1 154 ? 18.015 72.717 77.450 1.00 11.80 153 GLY C O 1
ATOM 6366 N N . TYR C 1 155 ? 16.415 71.909 78.809 1.00 11.24 154 TYR C N 1
ATOM 6367 C CA . TYR C 1 155 ? 17.202 70.823 79.362 1.00 11.73 154 TYR C CA 1
ATOM 6368 C C . TYR C 1 155 ? 17.490 69.712 78.339 1.00 12.38 154 TYR C C 1
ATOM 6369 O O . TYR C 1 155 ? 18.593 69.133 78.318 1.00 12.86 154 TYR C O 1
ATOM 6378 N N . GLN C 1 156 ? 16.504 69.402 77.491 1.00 13.00 155 GLN C N 1
ATOM 6379 C CA . GLN C 1 156 ? 16.714 68.423 76.421 1.00 13.05 155 GLN C CA 1
ATOM 6380 C C . GLN C 1 156 ? 17.733 68.918 75.418 1.00 12.28 155 GLN C C 1
ATOM 6381 O O . GLN C 1 156 ? 18.559 68.145 74.969 1.00 13.39 155 GLN C O 1
ATOM 6387 N N . ASP C 1 157 ? 17.709 70.213 75.125 1.00 12.29 156 ASP C N 1
ATOM 6388 C CA . ASP C 1 157 ? 18.668 70.877 74.213 1.00 12.41 156 ASP C CA 1
ATOM 6389 C C . ASP C 1 157 ? 20.114 70.786 74.744 1.00 12.87 156 ASP C C 1
ATOM 6390 O O . ASP C 1 157 ? 21.083 70.614 73.961 1.00 14.38 156 ASP C O 1
ATOM 6395 N N . PHE C 1 158 ? 20.252 70.950 76.059 1.00 11.39 157 PHE C N 1
ATOM 6396 C CA . PHE C 1 158 ? 21.530 70.886 76.728 1.00 11.54 157 PHE C CA 1
ATOM 6397 C C . PHE C 1 158 ? 22.078 69.457 76.580 1.00 11.77 157 PHE C C 1
ATOM 6398 O O . PHE C 1 158 ? 23.240 69.279 76.203 1.00 11.65 157 PHE C O 1
ATOM 6406 N N . ALA C 1 159 ? 21.246 68.466 76.927 1.00 11.74 158 ALA C N 1
ATOM 6407 C CA . ALA C 1 159 ? 21.570 67.058 76.734 1.00 12.95 158 ALA C CA 1
ATOM 6408 C C . ALA C 1 159 ? 21.973 66.731 75.280 1.00 13.44 158 ALA C C 1
ATOM 6409 O O . ALA C 1 159 ? 23.013 66.104 75.030 1.00 13.29 158 ALA C O 1
ATOM 6411 N N . ASP C 1 160 ? 21.172 67.191 74.320 1.00 13.47 159 ASP C N 1
ATOM 6412 C CA . ASP C 1 160 ? 21.438 66.880 72.906 1.00 13.73 159 ASP C CA 1
ATOM 6413 C C . ASP C 1 160 ? 22.734 67.430 72.329 1.00 13.34 159 ASP C C 1
ATOM 6414 O O . ASP C 1 160 ? 23.313 66.823 71.435 1.00 14.22 159 ASP C O 1
ATOM 6419 N N . ARG C 1 161 ? 23.168 68.586 72.826 1.00 13.37 160 ARG C N 1
ATOM 6420 C CA . ARG C 1 161 ? 24.401 69.264 72.407 1.00 12.71 160 ARG C CA 1
ATOM 6421 C C . ARG C 1 161 ? 25.585 68.777 73.219 1.00 11.79 160 ARG C C 1
ATOM 6422 O O . ARG C 1 161 ? 26.705 68.674 72.717 1.00 10.94 160 ARG C O 1
ATOM 6430 N N . TRP C 1 162 ? 25.354 68.471 74.490 1.00 10.82 161 TRP C N 1
ATOM 6431 C CA . TRP C 1 162 ? 26.490 68.113 75.344 1.00 10.25 161 TRP C CA 1
ATOM 6432 C C . TRP C 1 162 ? 26.786 66.607 75.404 1.00 10.01 161 TRP C C 1
ATOM 6433 O O . TRP C 1 162 ? 27.946 66.209 75.605 1.00 11.04 161 TRP C O 1
ATOM 6444 N N . ASN C 1 163 ? 25.765 65.771 75.254 1.00 9.29 162 ASN C N 1
ATOM 6445 C CA . ASN C 1 163 ? 26.011 64.321 75.191 1.00 11.18 162 ASN C CA 1
ATOM 6446 C C . ASN C 1 163 ? 27.091 63.923 74.163 1.00 10.17 162 ASN C C 1
ATOM 6447 O O . ASN C 1 163 ? 27.992 63.162 74.513 1.00 11.12 162 ASN C O 1
ATOM 6452 N N . PRO C 1 164 ? 27.017 64.457 72.917 1.00 9.83 163 PRO C N 1
ATOM 6453 C CA . PRO C 1 164 ? 28.092 64.181 71.951 1.00 9.96 163 PRO C CA 1
ATOM 6454 C C . PRO C 1 164 ? 29.436 64.786 72.328 1.00 9.71 163 PRO C C 1
ATOM 6455 O O . PRO C 1 164 ? 30.481 64.217 72.028 1.00 9.35 163 PRO C O 1
ATOM 6459 N N . ILE C 1 165 ? 29.420 65.957 72.954 1.00 11.31 164 ILE C N 1
ATOM 6460 C CA . ILE C 1 165 ? 30.664 66.543 73.496 1.00 10.51 164 ILE C CA 1
ATOM 6461 C C . ILE C 1 165 ? 31.264 65.620 74.551 1.00 11.23 164 ILE C C 1
ATOM 6462 O O . ILE C 1 165 ? 32.461 65.350 74.534 1.00 12.10 164 ILE C O 1
ATOM 6467 N N . LEU C 1 166 ? 30.421 65.072 75.430 1.00 12.11 165 LEU C N 1
ATOM 6468 C CA . LEU C 1 166 ? 30.916 64.284 76.578 1.00 12.27 165 LEU C CA 1
ATOM 6469 C C . LEU C 1 166 ? 31.372 62.912 76.166 1.00 12.69 165 LEU C C 1
ATOM 6470 O O . LEU C 1 166 ? 32.113 62.246 76.869 1.00 12.07 165 LEU C O 1
ATOM 6475 N N . ASP C 1 167 ? 30.900 62.480 75.009 1.00 13.67 166 ASP C N 1
ATOM 6476 C CA . ASP C 1 167 ? 31.412 61.262 74.407 1.00 13.74 166 ASP C CA 1
ATOM 6477 C C . ASP C 1 167 ? 32.911 61.370 74.120 1.00 13.24 166 ASP C C 1
ATOM 6478 O O . ASP C 1 167 ? 33.661 60.442 74.423 1.00 13.10 166 ASP C O 1
ATOM 6483 N N . VAL C 1 168 ? 33.324 62.492 73.524 1.00 12.92 167 VAL C N 1
ATOM 6484 C CA . VAL C 1 168 ? 34.728 62.772 73.304 1.00 12.41 167 VAL C CA 1
ATOM 6485 C C . VAL C 1 168 ? 35.520 62.891 74.633 1.00 12.57 167 VAL C C 1
ATOM 6486 O O . VAL C 1 168 ? 36.572 62.260 74.784 1.00 14.16 167 VAL C O 1
ATOM 6490 N N . PHE C 1 169 ? 35.008 63.643 75.612 1.00 11.64 168 PHE C N 1
ATOM 6491 C CA . PHE C 1 169 ? 35.545 63.595 76.966 1.00 10.54 168 PHE C CA 1
ATOM 6492 C C . PHE C 1 169 ? 35.814 62.174 77.428 1.00 11.04 168 PHE C C 1
ATOM 6493 O O . PHE C 1 169 ? 36.922 61.871 77.820 1.00 10.75 168 PHE C O 1
ATOM 6501 N N . ASP C 1 170 ? 34.831 61.288 77.351 1.00 12.57 169 ASP C N 1
ATOM 6502 C CA . ASP C 1 170 ? 35.025 59.877 77.790 1.00 14.72 169 ASP C CA 1
ATOM 6503 C C . ASP C 1 170 ? 36.159 59.156 77.014 1.00 15.12 169 ASP C C 1
ATOM 6504 O O . ASP C 1 170 ? 37.053 58.491 77.621 1.00 15.10 169 ASP C O 1
ATOM 6509 N N . ALA C 1 171 ? 36.119 59.305 75.688 1.00 14.02 170 ALA C N 1
ATOM 6510 C CA . ALA C 1 171 ? 37.136 58.704 74.806 1.00 15.02 170 ALA C CA 1
ATOM 6511 C C . ALA C 1 171 ? 38.561 59.183 75.137 1.00 15.33 170 ALA C C 1
ATOM 6512 O O . ALA C 1 171 ? 39.552 58.413 75.005 1.00 15.25 170 ALA C O 1
ATOM 6514 N N . GLU C 1 172 ? 38.666 60.456 75.546 1.00 14.28 171 GLU C N 1
ATOM 6515 C CA . GLU C 1 172 ? 39.959 61.040 75.904 1.00 13.75 171 GLU C CA 1
ATOM 6516 C C . GLU C 1 172 ? 40.353 60.811 77.363 1.00 13.62 171 GLU C C 1
ATOM 6517 O O . GLU C 1 172 ? 41.465 61.138 77.759 1.00 14.44 171 GLU C O 1
ATOM 6523 N N . GLY C 1 173 ? 39.452 60.300 78.192 1.00 14.31 172 GLY C N 1
ATOM 6524 C CA . GLY C 1 173 ? 39.784 60.118 79.631 1.00 15.80 172 GLY C CA 1
ATOM 6525 C C . GLY C 1 173 ? 39.824 61.424 80.431 1.00 15.63 172 GLY C C 1
ATOM 6526 O O . GLY C 1 173 ? 40.632 61.574 81.351 1.00 16.87 172 GLY C O 1
ATOM 6527 N N . VAL C 1 174 ? 38.943 62.362 80.068 1.00 14.96 173 VAL C N 1
ATOM 6528 C CA . VAL C 1 174 ? 38.916 63.721 80.617 1.00 13.52 173 VAL C CA 1
ATOM 6529 C C . VAL C 1 174 ? 37.488 64.007 81.152 1.00 13.71 173 VAL C C 1
ATOM 6530 O O . VAL C 1 174 ? 36.475 63.459 80.637 1.00 14.29 173 VAL C O 1
ATOM 6534 N N . ARG C 1 175 ? 37.392 64.863 82.155 1.00 12.17 174 ARG C N 1
ATOM 6535 C CA . ARG C 1 175 ? 36.096 65.218 82.759 1.00 13.10 174 ARG C CA 1
ATOM 6536 C C . ARG C 1 175 ? 35.796 66.684 82.467 1.00 12.32 174 ARG C C 1
ATOM 6537 O O . ARG C 1 175 ? 36.742 67.511 82.347 1.00 10.53 174 ARG C O 1
ATOM 6545 N N . PHE C 1 176 ? 34.497 66.989 82.331 1.00 10.81 175 PHE C N 1
ATOM 6546 C CA . PHE C 1 176 ? 34.041 68.377 82.285 1.00 9.98 175 PHE C CA 1
ATOM 6547 C C . PHE C 1 176 ? 33.531 68.828 83.677 1.00 10.10 175 PHE C C 1
ATOM 6548 O O . PHE C 1 176 ? 32.731 68.130 84.328 1.00 10.19 175 PHE C O 1
ATOM 6556 N N . ALA C 1 177 ? 33.999 70.006 84.107 1.00 9.05 176 ALA C N 1
ATOM 6557 C CA . ALA C 1 177 ? 33.581 70.579 85.372 1.00 7.99 176 ALA C CA 1
ATOM 6558 C C . ALA C 1 177 ? 32.777 71.824 85.035 1.00 7.73 176 ALA C C 1
ATOM 6559 O O . ALA C 1 177 ? 33.313 72.911 84.793 1.00 6.96 176 ALA C O 1
ATOM 6561 N N . HIS C 1 178 ? 31.466 71.632 84.955 1.00 7.77 177 HIS C N 1
ATOM 6562 C CA . HIS C 1 178 ? 30.599 72.729 84.628 1.00 7.69 177 HIS C CA 1
ATOM 6563 C C . HIS C 1 178 ? 30.491 73.669 85.831 1.00 7.61 177 HIS C C 1
ATOM 6564 O O . HIS C 1 178 ? 30.164 73.217 86.935 1.00 7.82 177 HIS C O 1
ATOM 6571 N N . GLU C 1 179 ? 30.730 74.956 85.625 1.00 7.27 178 GLU C N 1
ATOM 6572 C CA . GLU C 1 179 ? 30.687 75.874 86.745 1.00 7.16 178 GLU C CA 1
ATOM 6573 C C . GLU C 1 179 ? 29.252 76.427 86.941 1.00 7.44 178 GLU C C 1
ATOM 6574 O O . GLU C 1 179 ? 28.736 77.221 86.118 1.00 6.84 178 GLU C O 1
ATOM 6580 N N . VAL C 1 180 ? 28.600 75.972 88.003 1.00 6.55 179 VAL C N 1
ATOM 6581 C CA . VAL C 1 180 ? 27.237 76.385 88.308 1.00 5.88 179 VAL C CA 1
ATOM 6582 C C . VAL C 1 180 ? 27.281 77.906 88.553 1.00 6.85 179 VAL C C 1
ATOM 6583 O O . VAL C 1 180 ? 28.038 78.388 89.398 1.00 7.82 179 VAL C O 1
ATOM 6587 N N . HIS C 1 181 ? 26.493 78.652 87.785 1.00 7.09 180 HIS C N 1
ATOM 6588 C CA . HIS C 1 181 ? 26.682 80.061 87.615 1.00 7.49 180 HIS C CA 1
ATOM 6589 C C . HIS C 1 181 ? 25.459 80.550 86.840 1.00 8.77 180 HIS C C 1
ATOM 6590 O O . HIS C 1 181 ? 24.977 79.865 85.977 1.00 9.87 180 HIS C O 1
ATOM 6597 N N . PRO C 1 182 ? 24.957 81.761 87.155 1.00 10.57 181 PRO C N 1
ATOM 6598 C CA . PRO C 1 182 ? 23.883 82.351 86.345 1.00 10.41 181 PRO C CA 1
ATOM 6599 C C . PRO C 1 182 ? 24.246 82.405 84.851 1.00 10.83 181 PRO C C 1
ATOM 6600 O O . PRO C 1 182 ? 25.421 82.432 84.517 1.00 11.35 181 PRO C O 1
ATOM 6604 N N . SER C 1 183 ? 23.244 82.381 83.966 1.00 11.24 182 SER C N 1
ATOM 6605 C CA . SER C 1 183 ? 23.435 82.331 82.494 1.00 11.38 182 SER C CA 1
ATOM 6606 C C . SER C 1 183 ? 23.574 80.938 81.953 1.00 10.17 182 SER C C 1
ATOM 6607 O O . SER C 1 183 ? 23.593 80.746 80.741 1.00 10.58 182 SER C O 1
ATOM 6610 N N . GLU C 1 184 ? 23.704 79.982 82.863 1.00 9.43 183 GLU C N 1
ATOM 6611 C CA . GLU C 1 184 ? 24.010 78.595 82.546 1.00 9.02 183 GLU C CA 1
ATOM 6612 C C . GLU C 1 184 ? 22.763 77.745 82.730 1.00 9.16 183 GLU C C 1
ATOM 6613 O O . GLU C 1 184 ? 21.830 78.165 83.407 1.00 9.77 183 GLU C O 1
ATOM 6619 N N . ILE C 1 185 ? 22.771 76.521 82.187 1.00 9.38 184 ILE C N 1
ATOM 6620 C CA . ILE C 1 185 ? 21.625 75.587 82.355 1.00 8.39 184 ILE C CA 1
ATOM 6621 C C . ILE C 1 185 ? 21.469 75.170 83.843 1.00 8.03 184 ILE C C 1
ATOM 6622 O O . ILE C 1 185 ? 20.360 74.929 84.305 1.00 7.35 184 ILE C O 1
ATOM 6627 N N . ALA C 1 186 ? 22.607 75.167 84.565 1.00 7.67 185 ALA C N 1
ATOM 6628 C CA . ALA C 1 186 ? 22.719 74.902 85.987 1.00 6.44 185 ALA C CA 1
ATOM 6629 C C . ALA C 1 186 ? 23.355 76.124 86.615 1.00 7.09 185 ALA C C 1
ATOM 6630 O O . ALA C 1 186 ? 24.497 76.467 86.310 1.00 7.37 185 ALA C O 1
ATOM 6632 N N . TYR C 1 187 ? 22.577 76.792 87.463 1.00 6.56 186 TYR C N 1
ATOM 6633 C CA . TYR C 1 187 ? 22.950 78.041 88.117 1.00 7.11 186 TYR C CA 1
ATOM 6634 C C . TYR C 1 187 ? 22.544 78.099 89.606 1.00 7.52 186 TYR C C 1
ATOM 6635 O O . TYR C 1 187 ? 22.961 79.047 90.265 1.00 8.43 186 TYR C O 1
ATOM 6644 N N . ASP C 1 188 ? 21.877 77.043 90.116 1.00 6.55 187 ASP C N 1
ATOM 6645 C CA . ASP C 1 188 ? 21.007 76.953 91.364 1.00 8.21 187 ASP C CA 1
ATOM 6646 C C . ASP C 1 188 ? 21.423 75.560 91.870 1.00 7.13 187 ASP C C 1
ATOM 6647 O O . ASP C 1 188 ? 21.975 74.744 91.109 1.00 7.59 187 ASP C O 1
ATOM 6652 N N . TYR C 1 189 ? 20.999 75.224 93.078 1.00 6.78 188 TYR C N 1
ATOM 6653 C CA . TYR C 1 189 ? 21.013 73.832 93.570 1.00 6.54 188 TYR C CA 1
ATOM 6654 C C . TYR C 1 189 ? 20.024 72.946 92.737 1.00 6.50 188 TYR C C 1
ATOM 6655 O O . TYR C 1 189 ? 20.400 71.896 92.253 1.00 6.99 188 TYR C O 1
ATOM 6664 N N . TRP C 1 190 ? 18.790 73.411 92.519 1.00 6.21 189 TRP C N 1
ATOM 6665 C CA . TRP C 1 190 ? 17.762 72.625 91.852 1.00 7.18 189 TRP C CA 1
ATOM 6666 C C . TRP C 1 190 ? 17.959 72.475 90.330 1.00 7.69 189 TRP C C 1
ATOM 6667 O O . TRP C 1 190 ? 17.610 71.437 89.753 1.00 8.08 189 TRP C O 1
ATOM 6678 N N . THR C 1 191 ? 18.453 73.526 89.681 1.00 7.29 190 THR C N 1
ATOM 6679 C CA . THR C 1 191 ? 18.851 73.430 88.270 1.00 7.23 190 THR C CA 1
ATOM 6680 C C . THR C 1 191 ? 20.065 72.487 88.020 1.00 7.76 190 THR C C 1
ATOM 6681 O O . THR C 1 191 ? 20.242 71.948 86.931 1.00 8.97 190 THR C O 1
ATOM 6685 N N . THR C 1 192 ? 20.918 72.333 89.019 1.00 8.54 191 THR C N 1
ATOM 6686 C CA . THR C 1 192 ? 22.026 71.408 88.957 1.00 8.54 191 THR C CA 1
ATOM 6687 C C . THR C 1 192 ? 21.525 69.972 88.985 1.00 9.59 191 THR C C 1
ATOM 6688 O O . THR C 1 192 ? 21.893 69.185 88.115 1.00 9.78 191 THR C O 1
ATOM 6692 N N . HIS C 1 193 ? 20.671 69.633 89.955 1.00 11.43 192 HIS C N 1
ATOM 6693 C CA . HIS C 1 193 ? 19.893 68.388 89.896 1.00 12.51 192 HIS C CA 1
ATOM 6694 C C . HIS C 1 193 ? 19.341 68.111 88.491 1.00 11.63 192 HIS C C 1
ATOM 6695 O O . HIS C 1 193 ? 19.665 67.108 87.875 1.00 12.37 192 HIS C O 1
ATOM 6702 N N . ARG C 1 194 ? 18.541 69.025 87.977 1.00 11.09 193 ARG C N 1
ATOM 6703 C CA . ARG C 1 194 ? 17.842 68.840 86.716 1.00 10.86 193 ARG C CA 1
ATOM 6704 C C . ARG C 1 194 ? 18.775 68.682 85.506 1.00 11.17 193 ARG C C 1
ATOM 6705 O O . ARG C 1 194 ? 18.523 67.850 84.605 1.00 11.25 193 ARG C O 1
ATOM 6713 N N . ALA C 1 195 ? 19.855 69.462 85.495 1.00 11.41 194 ALA C N 1
ATOM 6714 C CA . ALA C 1 195 ? 20.878 69.331 84.460 1.00 12.26 194 ALA C CA 1
ATOM 6715 C C . ALA C 1 195 ? 21.614 67.979 84.548 1.00 12.44 194 ALA C C 1
ATOM 6716 O O . ALA C 1 195 ? 21.783 67.321 83.517 1.00 12.71 194 ALA C O 1
ATOM 6718 N N . LEU C 1 196 ? 22.033 67.561 85.749 1.00 12.49 195 LEU C N 1
ATOM 6719 C CA . LEU C 1 196 ? 22.569 66.188 85.953 1.00 13.53 195 LEU C CA 1
ATOM 6720 C C . LEU C 1 196 ? 21.639 65.091 85.485 1.00 14.29 195 LEU C C 1
ATOM 6721 O O . LEU C 1 196 ? 22.108 64.163 84.832 1.00 14.06 195 LEU C O 1
ATOM 6726 N N . GLU C 1 197 ? 20.351 65.178 85.847 1.00 15.51 196 GLU C N 1
ATOM 6727 C CA . GLU C 1 197 ? 19.322 64.240 85.368 1.00 18.53 196 GLU C CA 1
ATOM 6728 C C . GLU C 1 197 ? 19.275 64.216 83.838 1.00 16.76 196 GLU C C 1
ATOM 6729 O O . GLU C 1 197 ? 19.032 63.181 83.236 1.00 16.78 196 GLU C O 1
ATOM 6735 N N . ALA C 1 198 ? 19.469 65.369 83.216 1.00 15.49 197 ALA C N 1
ATOM 6736 C CA . ALA C 1 198 ? 19.300 65.477 81.779 1.00 14.96 197 ALA C CA 1
ATOM 6737 C C . ALA C 1 198 ? 20.318 64.642 81.027 1.00 14.09 197 ALA C C 1
ATOM 6738 O O . ALA C 1 198 ? 20.037 64.174 79.947 1.00 15.02 197 ALA C O 1
ATOM 6740 N N . VAL C 1 199 ? 21.494 64.458 81.605 1.00 13.10 198 VAL C N 1
ATOM 6741 C CA . VAL C 1 199 ? 22.553 63.689 80.975 1.00 11.88 198 VAL C CA 1
ATOM 6742 C C . VAL C 1 199 ? 22.743 62.358 81.721 1.00 12.51 198 VAL C C 1
ATOM 6743 O O . VAL C 1 199 ? 23.831 61.801 81.734 1.00 12.22 198 VAL C O 1
ATOM 6747 N N . GLY C 1 200 ? 21.661 61.873 82.348 1.00 12.66 199 GLY C N 1
ATOM 6748 C CA . GLY C 1 200 ? 21.649 60.596 83.061 1.00 13.27 199 GLY C CA 1
ATOM 6749 C C . GLY C 1 200 ? 22.690 60.440 84.162 1.00 13.77 199 GLY C C 1
ATOM 6750 O O . GLY C 1 200 ? 23.140 59.299 84.458 1.00 13.57 199 GLY C O 1
ATOM 6751 N N . HIS C 1 201 ? 23.077 61.558 84.791 1.00 14.04 200 HIS C N 1
ATOM 6752 C CA . HIS C 1 201 ? 24.177 61.569 85.777 1.00 14.57 200 HIS C CA 1
ATOM 6753 C C . HIS C 1 201 ? 25.503 60.974 85.277 1.00 14.12 200 HIS C C 1
ATOM 6754 O O . HIS C 1 201 ? 26.322 60.452 86.076 1.00 14.19 200 HIS C O 1
ATOM 6761 N N . ARG C 1 202 ? 25.729 61.041 83.967 1.00 13.39 201 ARG C N 1
ATOM 6762 C CA . ARG C 1 202 ? 26.883 60.377 83.390 1.00 13.15 201 ARG C CA 1
ATOM 6763 C C . ARG C 1 202 ? 28.146 61.003 84.002 1.00 14.16 201 ARG C C 1
ATOM 6764 O O . ARG C 1 202 ? 28.182 62.235 84.246 1.00 15.13 201 ARG C O 1
ATOM 6772 N N . PRO C 1 203 ? 29.162 60.171 84.318 1.00 14.48 202 PRO C N 1
ATOM 6773 C CA . PRO C 1 203 ? 30.362 60.699 85.014 1.00 14.12 202 PRO C CA 1
ATOM 6774 C C . PRO C 1 203 ? 31.221 61.766 84.277 1.00 13.72 202 PRO C C 1
ATOM 6775 O O . PRO C 1 203 ? 31.947 62.512 84.928 1.00 13.12 202 PRO C O 1
ATOM 6779 N N . ALA C 1 204 ? 31.116 61.867 82.956 1.00 13.20 203 ALA C N 1
ATOM 6780 C CA . ALA C 1 204 ? 31.858 62.907 82.228 1.00 13.34 203 ALA C CA 1
ATOM 6781 C C . ALA C 1 204 ? 31.436 64.354 82.628 1.00 12.40 203 ALA C C 1
ATOM 6782 O O . ALA C 1 204 ? 32.211 65.305 82.524 1.00 12.46 203 ALA C O 1
ATOM 6784 N N . PHE C 1 205 ? 30.193 64.504 83.067 1.00 11.61 204 PHE C N 1
ATOM 6785 C CA . PHE C 1 205 ? 29.638 65.816 83.362 1.00 11.19 204 PHE C CA 1
ATOM 6786 C C . PHE C 1 205 ? 29.606 66.018 84.869 1.00 11.29 204 PHE C C 1
ATOM 6787 O O . PHE C 1 205 ? 28.718 65.505 85.569 1.00 10.56 204 PHE C O 1
ATOM 6795 N N . GLY C 1 206 ? 30.607 66.737 85.379 1.00 11.64 205 GLY C N 1
ATOM 6796 C CA . GLY C 1 206 ? 30.619 67.069 86.814 1.00 10.15 205 GLY C CA 1
ATOM 6797 C C . GLY C 1 206 ? 30.612 68.572 86.940 1.00 10.54 205 GLY C C 1
ATOM 6798 O O . GLY C 1 206 ? 30.221 69.284 85.992 1.00 11.37 205 GLY C O 1
ATOM 6799 N N . LEU C 1 207 ? 31.066 69.046 88.096 1.00 9.56 206 LEU C N 1
ATOM 6800 C CA . LEU C 1 207 ? 30.846 70.397 88.536 1.00 8.37 206 LEU C CA 1
ATOM 6801 C C . LEU C 1 207 ? 32.166 71.126 88.938 1.00 8.46 206 LEU C C 1
ATOM 6802 O O . LEU C 1 207 ? 33.003 70.550 89.605 1.00 7.47 206 LEU C O 1
ATOM 6807 N N . ASN C 1 208 ? 32.323 72.385 88.494 1.00 8.76 207 ASN C N 1
ATOM 6808 C CA . ASN C 1 208 ? 33.274 73.333 89.067 1.00 8.65 207 ASN C CA 1
ATOM 6809 C C . ASN C 1 208 ? 32.541 74.079 90.178 1.00 9.28 207 ASN C C 1
ATOM 6810 O O . ASN C 1 208 ? 31.591 74.842 89.934 1.00 9.42 207 ASN C O 1
ATOM 6815 N N . PHE C 1 209 ? 32.972 73.849 91.409 1.00 9.15 208 PHE C N 1
ATOM 6816 C CA . PHE C 1 209 ? 32.367 74.530 92.528 1.00 9.51 208 PHE C CA 1
ATOM 6817 C C . PHE C 1 209 ? 32.943 75.946 92.748 1.00 9.65 208 PHE C C 1
ATOM 6818 O O . PHE C 1 209 ? 34.133 76.110 93.075 1.00 9.27 208 PHE C O 1
ATOM 6826 N N . ASP C 1 210 ? 32.103 76.969 92.598 1.00 9.50 209 ASP C N 1
ATOM 6827 C CA . ASP C 1 210 ? 32.563 78.314 92.875 1.00 11.25 209 ASP C CA 1
ATOM 6828 C C . ASP C 1 210 ? 31.493 78.962 93.746 1.00 10.51 209 ASP C C 1
ATOM 6829 O O . ASP C 1 210 ? 30.346 79.068 93.341 1.00 10.26 209 ASP C O 1
ATOM 6834 N N . PRO C 1 211 ? 31.862 79.360 94.966 1.00 10.42 210 PRO C N 1
ATOM 6835 C CA . PRO C 1 211 ? 30.836 79.700 95.986 1.00 10.89 210 PRO C CA 1
ATOM 6836 C C . PRO C 1 211 ? 30.241 81.108 95.855 1.00 10.96 210 PRO C C 1
ATOM 6837 O O . PRO C 1 211 ? 29.287 81.429 96.567 1.00 12.18 210 PRO C O 1
ATOM 6841 N N . SER C 1 212 ? 30.752 81.905 94.923 1.00 10.82 211 SER C N 1
ATOM 6842 C CA . SER C 1 212 ? 30.472 83.349 94.871 1.00 10.84 211 SER C CA 1
ATOM 6843 C C . SER C 1 212 ? 28.999 83.655 94.551 1.00 11.03 211 SER C C 1
ATOM 6844 O O . SER C 1 212 ? 28.368 84.518 95.192 1.00 11.17 211 SER C O 1
ATOM 6847 N N . HIS C 1 213 ? 28.449 82.937 93.572 1.00 10.33 212 HIS C N 1
ATOM 6848 C CA . HIS C 1 213 ? 27.091 83.199 93.144 1.00 9.12 212 HIS C CA 1
ATOM 6849 C C . HIS C 1 213 ? 26.091 82.519 94.057 1.00 9.34 212 HIS C C 1
ATOM 6850 O O . HIS C 1 213 ? 24.884 82.735 93.919 1.00 9.65 212 HIS C O 1
ATOM 6857 N N . PHE C 1 214 ? 26.582 81.700 95.011 1.00 9.16 213 PHE C N 1
ATOM 6858 C CA . PHE C 1 214 ? 25.706 81.140 96.050 1.00 7.91 213 PHE C CA 1
ATOM 6859 C C . PHE C 1 214 ? 25.269 82.241 96.974 1.00 8.13 213 PHE C C 1
ATOM 6860 O O . PHE C 1 214 ? 24.202 82.156 97.586 1.00 8.34 213 PHE C O 1
ATOM 6868 N N . VAL C 1 215 ? 26.099 83.276 97.080 1.00 7.71 214 VAL C N 1
ATOM 6869 C CA . VAL C 1 215 ? 25.876 84.348 98.040 1.00 8.00 214 VAL C CA 1
ATOM 6870 C C . VAL C 1 215 ? 24.580 85.127 97.786 1.00 8.73 214 VAL C C 1
ATOM 6871 O O . VAL C 1 215 ? 23.694 85.142 98.637 1.00 9.44 214 VAL C O 1
ATOM 6875 N N . TRP C 1 216 ? 24.424 85.752 96.623 1.00 9.40 215 TRP C N 1
ATOM 6876 C CA . TRP C 1 216 ? 23.201 86.535 96.383 1.00 8.89 215 TRP C CA 1
ATOM 6877 C C . TRP C 1 216 ? 21.939 85.714 96.158 1.00 9.20 215 TRP C C 1
ATOM 6878 O O . TRP C 1 216 ? 20.819 86.239 96.297 1.00 9.99 215 TRP C O 1
ATOM 6889 N N . GLN C 1 217 ? 22.110 84.445 95.768 1.00 8.15 216 GLN C N 1
ATOM 6890 C CA . GLN C 1 217 ? 20.970 83.549 95.543 1.00 7.14 216 GLN C CA 1
ATOM 6891 C C . GLN C 1 217 ? 20.502 82.880 96.839 1.00 8.27 216 GLN C C 1
ATOM 6892 O O . GLN C 1 217 ? 19.473 82.195 96.859 1.00 7.04 216 GLN C O 1
ATOM 6898 N N . ASP C 1 218 ? 21.274 83.106 97.913 1.00 9.19 217 ASP C N 1
ATOM 6899 C CA . ASP C 1 218 ? 21.056 82.481 99.228 1.00 10.22 217 ASP C CA 1
ATOM 6900 C C . ASP C 1 218 ? 21.152 80.977 99.233 1.00 9.78 217 ASP C C 1
ATOM 6901 O O . ASP C 1 218 ? 20.362 80.328 99.914 1.00 10.57 217 ASP C O 1
ATOM 6906 N N . LEU C 1 219 ? 22.068 80.425 98.447 1.00 8.04 218 LEU C N 1
ATOM 6907 C CA . LEU C 1 219 ? 22.240 79.004 98.403 1.00 8.67 218 LEU C CA 1
ATOM 6908 C C . LEU C 1 219 ? 23.284 78.601 99.444 1.00 8.86 218 LEU C C 1
ATOM 6909 O O . LEU C 1 219 ? 24.259 79.302 99.667 1.00 10.20 218 LEU C O 1
ATOM 6914 N N . ASP C 1 220 ? 23.090 77.464 100.076 1.00 8.94 219 ASP C N 1
ATOM 6915 C CA . ASP C 1 220 ? 24.063 76.977 101.057 1.00 9.14 219 ASP C CA 1
ATOM 6916 C C . ASP C 1 220 ? 25.159 76.256 100.275 1.00 8.90 219 ASP C C 1
ATOM 6917 O O . ASP C 1 220 ? 24.902 75.236 99.711 1.00 8.28 219 ASP C O 1
ATOM 6922 N N . PRO C 1 221 ? 26.380 76.820 100.211 1.00 9.52 220 PRO C N 1
ATOM 6923 C CA . PRO C 1 221 ? 27.424 76.145 99.388 1.00 9.38 220 PRO C CA 1
ATOM 6924 C C . PRO C 1 221 ? 27.873 74.838 100.023 1.00 9.21 220 PRO C C 1
ATOM 6925 O O . PRO C 1 221 ? 28.328 73.931 99.337 1.00 9.71 220 PRO C O 1
ATOM 6929 N N . VAL C 1 222 ? 27.723 74.752 101.338 1.00 8.94 221 VAL C N 1
ATOM 6930 C CA . VAL C 1 222 ? 28.216 73.617 102.090 1.00 8.52 221 VAL C CA 1
ATOM 6931 C C . VAL C 1 222 ? 27.324 72.383 101.848 1.00 8.61 221 VAL C C 1
ATOM 6932 O O . VAL C 1 222 ? 27.827 71.280 101.620 1.00 7.70 221 VAL C O 1
ATOM 6936 N N . GLY C 1 223 ? 26.009 72.608 101.846 1.00 7.64 222 GLY C N 1
ATOM 6937 C CA . GLY C 1 223 ? 25.053 71.579 101.571 1.00 7.71 222 GLY C CA 1
ATOM 6938 C C . GLY C 1 223 ? 25.099 71.158 100.126 1.00 7.83 222 GLY C C 1
ATOM 6939 O O . GLY C 1 223 ? 24.831 69.994 99.808 1.00 8.36 222 GLY C O 1
ATOM 6940 N N . PHE C 1 224 ? 25.374 72.110 99.236 1.00 7.55 223 PHE C N 1
ATOM 6941 C CA . PHE C 1 224 ? 25.574 71.780 97.817 1.00 8.07 223 PHE C CA 1
ATOM 6942 C C . PHE C 1 224 ? 26.793 70.811 97.670 1.00 8.40 223 PHE C C 1
ATOM 6943 O O . PHE C 1 224 ? 26.713 69.776 96.998 1.00 8.15 223 PHE C O 1
ATOM 6951 N N . LEU C 1 225 ? 27.919 71.143 98.320 1.00 9.03 224 LEU C N 1
ATOM 6952 C CA . LEU C 1 225 ? 29.097 70.263 98.329 1.00 9.61 224 LEU C CA 1
ATOM 6953 C C . LEU C 1 225 ? 28.772 68.822 98.769 1.00 9.70 224 LEU C C 1
ATOM 6954 O O . LEU C 1 225 ? 29.173 67.835 98.149 1.00 9.07 224 LEU C O 1
ATOM 6959 N N . TRP C 1 226 ? 28.023 68.708 99.853 1.00 10.82 225 TRP C N 1
ATOM 6960 C CA . TRP C 1 226 ? 27.557 67.427 100.325 1.00 11.30 225 TRP C CA 1
ATOM 6961 C C . TRP C 1 226 ? 26.613 66.690 99.325 1.00 11.15 225 TRP C C 1
ATOM 6962 O O . TRP C 1 226 ? 26.873 65.568 98.948 1.00 11.24 225 TRP C O 1
ATOM 6973 N N . ASP C 1 227 ? 25.509 67.301 98.917 1.00 11.60 226 ASP C N 1
ATOM 6974 C CA . ASP C 1 227 ? 24.569 66.589 98.051 1.00 11.92 226 ASP C CA 1
ATOM 6975 C C . ASP C 1 227 ? 25.161 66.237 96.685 1.00 12.49 226 ASP C C 1
ATOM 6976 O O . ASP C 1 227 ? 24.725 65.262 96.043 1.00 13.10 226 ASP C O 1
ATOM 6981 N N . PHE C 1 228 ? 26.122 67.028 96.209 1.00 12.94 227 PHE C N 1
ATOM 6982 C CA . PHE C 1 228 ? 26.738 66.740 94.896 1.00 12.92 227 PHE C CA 1
ATOM 6983 C C . PHE C 1 228 ? 28.179 66.266 95.014 1.00 13.04 227 PHE C C 1
ATOM 6984 O O . PHE C 1 228 ? 28.950 66.371 94.041 1.00 12.69 227 PHE C O 1
ATOM 6992 N N . ARG C 1 229 ? 28.511 65.700 96.177 1.00 13.33 228 ARG C N 1
ATOM 6993 C CA . ARG C 1 229 ? 29.893 65.269 96.515 1.00 15.04 228 ARG C CA 1
ATOM 6994 C C . ARG C 1 229 ? 30.630 64.447 95.462 1.00 15.02 228 ARG C C 1
ATOM 6995 O O . ARG C 1 229 ? 31.855 64.631 95.279 1.00 15.92 228 ARG C O 1
ATOM 7003 N N . ASP C 1 230 ? 29.890 63.565 94.780 1.00 14.20 229 ASP C N 1
ATOM 7004 C CA . ASP C 1 230 ? 30.426 62.659 93.766 1.00 14.45 229 ASP C CA 1
ATOM 7005 C C . ASP C 1 230 ? 30.652 63.329 92.385 1.00 13.34 229 ASP C C 1
ATOM 7006 O O . ASP C 1 230 ? 31.172 62.705 91.448 1.00 11.99 229 ASP C O 1
ATOM 7011 N N . ARG C 1 231 ? 30.267 64.611 92.282 1.00 12.43 230 ARG C N 1
ATOM 7012 C CA . ARG C 1 231 ? 30.421 65.402 91.047 1.00 10.43 230 ARG C CA 1
ATOM 7013 C C . ARG C 1 231 ? 31.206 66.695 91.253 1.00 9.01 230 ARG C C 1
ATOM 7014 O O . ARG C 1 231 ? 31.220 67.547 90.391 1.00 8.06 230 ARG C O 1
ATOM 7022 N N . ILE C 1 232 ? 31.858 66.833 92.396 1.00 8.67 231 ILE C N 1
ATOM 7023 C CA . ILE C 1 232 ? 32.724 67.976 92.631 1.00 8.64 231 ILE C CA 1
ATOM 7024 C C . ILE C 1 232 ? 34.112 67.683 92.039 1.00 8.96 231 ILE C C 1
ATOM 7025 O O . ILE C 1 232 ? 34.927 66.975 92.625 1.00 9.12 231 ILE C O 1
ATOM 7030 N N . TYR C 1 233 ? 34.345 68.234 90.847 1.00 9.58 232 TYR C N 1
ATOM 7031 C CA . TYR C 1 233 ? 35.512 67.911 90.018 1.00 9.26 232 TYR C CA 1
ATOM 7032 C C . TYR C 1 233 ? 36.560 68.961 90.128 1.00 9.19 232 TYR C C 1
ATOM 7033 O O . TYR C 1 233 ? 37.713 68.709 89.789 1.00 10.77 232 TYR C O 1
ATOM 7042 N N . HIS C 1 234 ? 36.186 70.143 90.602 1.00 8.42 233 HIS C N 1
ATOM 7043 C CA . HIS C 1 234 ? 37.159 71.221 90.722 1.00 8.64 233 HIS C CA 1
ATOM 7044 C C . HIS C 1 234 ? 36.615 72.278 91.657 1.00 8.21 233 HIS C C 1
ATOM 7045 O O . HIS C 1 234 ? 35.404 72.349 91.852 1.00 9.93 233 HIS C O 1
ATOM 7052 N N . VAL C 1 235 ? 37.490 73.099 92.211 1.00 7.42 234 VAL C N 1
ATOM 7053 C CA . VAL C 1 235 ? 37.083 74.159 93.112 1.00 8.34 234 VAL C CA 1
ATOM 7054 C C . VAL C 1 235 ? 37.730 75.488 92.686 1.00 9.83 234 VAL C C 1
ATOM 7055 O O . VAL C 1 235 ? 38.944 75.510 92.475 1.00 9.84 234 VAL C O 1
ATOM 7059 N N . ASP C 1 236 ? 36.930 76.560 92.523 1.00 10.52 235 ASP C N 1
ATOM 7060 C CA . ASP C 1 236 ? 37.458 77.943 92.386 1.00 11.98 235 ASP C CA 1
ATOM 7061 C C . ASP C 1 236 ? 36.962 78.839 93.527 1.00 12.52 235 ASP C C 1
ATOM 7062 O O . ASP C 1 236 ? 35.757 79.016 93.690 1.00 12.93 235 ASP C O 1
ATOM 7067 N N . CYS C 1 237 ? 37.887 79.394 94.313 1.00 12.37 236 CYS C N 1
ATOM 7068 C CA . CYS C 1 237 ? 37.486 80.241 95.442 1.00 11.77 236 CYS C CA 1
ATOM 7069 C C . CYS C 1 237 ? 37.329 81.605 94.885 1.00 11.03 236 CYS C C 1
ATOM 7070 O O . CYS C 1 237 ? 38.296 82.175 94.397 1.00 12.22 236 CYS C O 1
ATOM 7073 N N . LYS C 1 238 ? 36.104 82.107 94.883 1.00 10.42 237 LYS C N 1
ATOM 7074 C CA . LYS C 1 238 ? 35.844 83.455 94.389 1.00 8.32 237 LYS C CA 1
ATOM 7075 C C . LYS C 1 238 ? 34.857 84.024 95.370 1.00 8.37 237 LYS C C 1
ATOM 7076 O O . LYS C 1 238 ? 33.856 83.381 95.667 1.00 8.55 237 LYS C O 1
ATOM 7082 N N . GLU C 1 239 ? 35.170 85.206 95.903 1.00 7.70 238 GLU C N 1
ATOM 7083 C CA . GLU C 1 239 ? 34.484 85.784 97.046 1.00 7.51 238 GLU C CA 1
ATOM 7084 C C . GLU C 1 239 ? 33.442 86.847 96.592 1.00 7.95 238 GLU C C 1
ATOM 7085 O O . GLU C 1 239 ? 33.659 87.554 95.604 1.00 7.19 238 GLU C O 1
ATOM 7091 N N . ALA C 1 240 ? 32.309 86.928 97.294 1.00 7.92 239 ALA C N 1
ATOM 7092 C CA . ALA C 1 240 ? 31.279 87.904 96.986 1.00 8.00 239 ALA C CA 1
ATOM 7093 C C . ALA C 1 240 ? 30.797 88.551 98.297 1.00 8.22 239 ALA C C 1
ATOM 7094 O O . ALA C 1 240 ? 30.809 87.892 99.332 1.00 7.77 239 ALA C O 1
ATOM 7096 N N . ARG C 1 241 ? 30.449 89.847 98.248 1.00 8.67 240 ARG C N 1
ATOM 7097 C CA . ARG C 1 241 ? 29.995 90.627 99.418 1.00 8.21 240 ARG C CA 1
ATOM 7098 C C . ARG C 1 241 ? 28.662 91.273 99.056 1.00 9.18 240 ARG C C 1
ATOM 7099 O O . ARG C 1 241 ? 28.559 91.927 98.019 1.00 9.25 240 ARG C O 1
ATOM 7107 N N . LYS C 1 242 ? 27.645 91.069 99.905 1.00 9.53 241 LYS C N 1
ATOM 7108 C CA . LYS C 1 242 ? 26.369 91.772 99.806 1.00 9.16 241 LYS C CA 1
ATOM 7109 C C . LYS C 1 242 ? 26.384 93.112 100.508 1.00 9.61 241 LYS C C 1
ATOM 7110 O O . LYS C 1 242 ? 27.012 93.288 101.583 1.00 10.04 241 LYS C O 1
ATOM 7116 N N . ARG C 1 243 ? 25.676 94.060 99.918 1.00 8.79 242 ARG C N 1
ATOM 7117 C CA . ARG C 1 243 ? 25.390 95.310 100.596 1.00 9.23 242 ARG C CA 1
ATOM 7118 C C . ARG C 1 243 ? 23.959 95.731 100.253 1.00 8.79 242 ARG C C 1
ATOM 7119 O O . ARG C 1 243 ? 23.710 96.618 99.449 1.00 8.78 242 ARG C O 1
ATOM 7127 N N . LEU C 1 244 ? 23.037 95.092 100.929 1.00 10.05 243 LEU C N 1
ATOM 7128 C CA . LEU C 1 244 ? 21.613 95.240 100.667 1.00 10.86 243 LEU C CA 1
ATOM 7129 C C . LEU C 1 244 ? 21.046 96.217 101.683 1.00 10.48 243 LEU C C 1
ATOM 7130 O O . LEU C 1 244 ? 20.659 95.815 102.765 1.00 10.39 243 LEU C O 1
ATOM 7135 N N . ASP C 1 245 ? 21.028 97.496 101.343 1.00 10.48 244 ASP C N 1
ATOM 7136 C CA . ASP C 1 245 ? 20.613 98.574 102.272 1.00 10.66 244 ASP C CA 1
ATOM 7137 C C . ASP C 1 245 ? 19.139 99.039 102.125 1.00 11.50 244 ASP C C 1
ATOM 7138 O O . ASP C 1 245 ? 18.808 100.152 102.582 1.00 12.51 244 ASP C O 1
ATOM 7143 N N . GLY C 1 246 ? 18.264 98.239 101.480 1.00 11.66 245 GLY C N 1
ATOM 7144 C CA . GLY C 1 246 ? 16.900 98.700 101.156 1.00 10.00 245 GLY C CA 1
ATOM 7145 C C . GLY C 1 246 ? 16.727 99.277 99.746 1.00 10.16 245 GLY C C 1
ATOM 7146 O O . GLY C 1 246 ? 15.656 99.131 99.107 1.00 8.04 245 GLY C O 1
ATOM 7147 N N . ARG C 1 247 ? 17.789 99.907 99.231 1.00 10.56 246 ARG C N 1
ATOM 7148 C CA . ARG C 1 247 ? 17.775 100.481 97.860 1.00 10.52 246 ARG C CA 1
ATOM 7149 C C . ARG C 1 247 ? 18.438 99.559 96.871 1.00 9.90 246 ARG C C 1
ATOM 7150 O O . ARG C 1 247 ? 17.915 99.334 95.771 1.00 10.01 246 ARG C O 1
ATOM 7158 N N . ASN C 1 248 ? 19.629 99.097 97.220 1.00 9.06 247 ASN C N 1
ATOM 7159 C CA . ASN C 1 248 ? 20.387 98.182 96.373 1.00 8.65 247 ASN C CA 1
ATOM 7160 C C . ASN C 1 248 ? 19.583 96.867 96.278 1.00 8.27 247 ASN C C 1
ATOM 7161 O O . ASN C 1 248 ? 18.987 96.451 97.274 1.00 8.90 247 ASN C O 1
ATOM 7166 N N . GLY C 1 249 ? 19.544 96.226 95.114 1.00 6.45 248 GLY C N 1
ATOM 7167 C CA . GLY C 1 249 ? 18.819 94.965 95.015 1.00 6.89 248 GLY C CA 1
ATOM 7168 C C . GLY C 1 249 ? 19.677 93.728 94.719 1.00 6.89 248 GLY C C 1
ATOM 7169 O O . GLY C 1 249 ? 20.805 93.831 94.279 1.00 7.46 248 GLY C O 1
ATOM 7170 N N . ARG C 1 250 ? 19.121 92.549 94.948 1.00 6.66 249 ARG C N 1
ATOM 7171 C CA . ARG C 1 250 ? 19.821 91.287 94.720 1.00 7.79 249 ARG C CA 1
ATOM 7172 C C . ARG C 1 250 ? 20.339 91.033 93.302 1.00 8.49 249 ARG C C 1
ATOM 7173 O O . ARG C 1 250 ? 21.279 90.238 93.129 1.00 8.88 249 ARG C O 1
ATOM 7181 N N . LEU C 1 251 ? 19.703 91.664 92.307 1.00 8.74 250 LEU C N 1
ATOM 7182 C CA . LEU C 1 251 ? 20.028 91.498 90.884 1.00 8.49 250 LEU C CA 1
ATOM 7183 C C . LEU C 1 251 ? 21.123 92.462 90.419 1.00 8.84 250 LEU C C 1
ATOM 7184 O O . LEU C 1 251 ? 21.705 92.255 89.363 1.00 8.67 250 LEU C O 1
ATOM 7189 N N . GLY C 1 252 ? 21.430 93.498 91.195 1.00 7.20 251 GLY C N 1
ATOM 7190 C CA . GLY C 1 252 ? 22.552 94.359 90.824 1.00 7.05 251 GLY C CA 1
ATOM 7191 C C . GLY C 1 252 ? 22.213 95.546 89.922 1.00 7.38 251 GLY C C 1
ATOM 7192 O O . GLY C 1 252 ? 23.054 96.408 89.716 1.00 6.58 251 GLY C O 1
ATOM 7193 N N . SER C 1 253 ? 20.965 95.599 89.412 1.00 6.70 252 SER C N 1
ATOM 7194 C CA . SER C 1 253 ? 20.432 96.755 88.677 1.00 7.13 252 SER C CA 1
ATOM 7195 C C . SER C 1 253 ? 21.107 97.033 87.307 1.00 8.04 252 SER C C 1
ATOM 7196 O O . SER C 1 253 ? 21.075 98.162 86.830 1.00 6.58 252 SER C O 1
ATOM 7199 N N . HIS C 1 254 ? 21.688 96.002 86.668 1.00 8.86 253 HIS C N 1
ATOM 7200 C CA . HIS C 1 254 ? 22.466 96.217 85.414 1.00 9.40 253 HIS C CA 1
ATOM 7201 C C . HIS C 1 254 ? 23.656 97.182 85.586 1.00 9.85 253 HIS C C 1
ATOM 7202 O O . HIS C 1 254 ? 24.142 97.765 84.619 1.00 10.69 253 HIS C O 1
ATOM 7209 N N . LEU C 1 255 ? 24.154 97.316 86.816 1.00 9.79 254 LEU C N 1
ATOM 7210 C CA . LEU C 1 255 ? 25.199 98.304 87.103 1.00 9.07 254 LEU C CA 1
ATOM 7211 C C . LEU C 1 255 ? 26.572 97.675 87.122 1.00 9.57 254 LEU C C 1
ATOM 7212 O O . LEU C 1 255 ? 26.705 96.503 87.482 1.00 10.09 254 LEU C O 1
ATOM 7217 N N . PRO C 1 256 ? 27.598 98.425 86.700 1.00 10.45 255 PRO C N 1
ATOM 7218 C CA . PRO C 1 256 ? 28.934 97.826 86.541 1.00 11.12 255 PRO C CA 1
ATOM 7219 C C . PRO C 1 256 ? 29.559 97.389 87.889 1.00 11.93 255 PRO C C 1
ATOM 7220 O O . PRO C 1 256 ? 29.226 97.960 88.944 1.00 12.43 255 PRO C O 1
ATOM 7224 N N . TRP C 1 257 ? 30.420 96.367 87.842 1.00 11.98 256 TRP C N 1
ATOM 7225 C CA . TRP C 1 257 ? 31.190 95.911 88.992 1.00 12.62 256 TRP C CA 1
ATOM 7226 C C . TRP C 1 257 ? 31.862 97.131 89.624 1.00 12.36 256 TRP C C 1
ATOM 7227 O O . TRP C 1 257 ? 32.411 97.989 88.905 1.00 12.17 256 TRP C O 1
ATOM 7238 N N . GLY C 1 258 ? 31.802 97.213 90.953 1.00 11.11 257 GLY C N 1
ATOM 7239 C CA . GLY C 1 258 ? 32.389 98.330 91.661 1.00 11.77 257 GLY C CA 1
ATOM 7240 C C . GLY C 1 258 ? 31.429 99.465 91.957 1.00 11.75 257 GLY C C 1
ATOM 7241 O O . GLY C 1 258 ? 31.721 100.279 92.808 1.00 12.27 257 GLY C O 1
ATOM 7242 N N . ASP C 1 259 ? 30.300 99.541 91.250 1.00 11.54 258 ASP C N 1
ATOM 7243 C CA . ASP C 1 259 ? 29.297 100.573 91.546 1.00 11.84 258 ASP C CA 1
ATOM 7244 C C . ASP C 1 259 ? 28.649 100.271 92.924 1.00 12.31 258 ASP C C 1
ATOM 7245 O O . ASP C 1 259 ? 28.181 99.157 93.181 1.00 13.20 258 ASP C O 1
ATOM 7250 N N . PRO C 1 260 ? 28.693 101.241 93.864 1.00 12.34 259 PRO C N 1
ATOM 7251 C CA . PRO C 1 260 ? 28.217 100.842 95.200 1.00 10.87 259 PRO C CA 1
ATOM 7252 C C . PRO C 1 260 ? 26.713 100.664 95.345 1.00 10.05 259 PRO C C 1
ATOM 7253 O O . PRO C 1 260 ? 26.249 100.290 96.424 1.00 10.27 259 PRO C O 1
ATOM 7257 N N . ARG C 1 261 ? 25.955 100.928 94.281 1.00 9.21 260 ARG C N 1
ATOM 7258 C CA . ARG C 1 261 ? 24.504 100.721 94.264 1.00 7.86 260 ARG C CA 1
ATOM 7259 C C . ARG C 1 261 ? 24.077 99.276 93.925 1.00 7.10 260 ARG C C 1
ATOM 7260 O O . ARG C 1 261 ? 22.882 98.963 93.906 1.00 6.97 260 ARG C O 1
ATOM 7268 N N . ARG C 1 262 ? 25.055 98.408 93.652 1.00 7.44 261 ARG C N 1
ATOM 7269 C CA . ARG C 1 262 ? 24.836 96.979 93.462 1.00 7.66 261 ARG C CA 1
ATOM 7270 C C . ARG C 1 262 ? 24.502 96.322 94.806 1.00 7.86 261 ARG C C 1
ATOM 7271 O O . ARG C 1 262 ? 25.202 96.599 95.789 1.00 8.50 261 ARG C O 1
ATOM 7279 N N . GLY C 1 263 ? 23.486 95.450 94.869 1.00 7.88 262 GLY C N 1
ATOM 7280 C CA . GLY C 1 263 ? 23.185 94.694 96.131 1.00 6.91 262 GLY C CA 1
ATOM 7281 C C . GLY C 1 263 ? 24.291 93.723 96.525 1.00 7.70 262 GLY C C 1
ATOM 7282 O O . GLY C 1 263 ? 24.360 93.272 97.664 1.00 6.97 262 GLY C O 1
ATOM 7283 N N . TRP C 1 264 ? 25.174 93.396 95.572 1.00 7.82 263 TRP C N 1
ATOM 7284 C CA . TRP C 1 264 ? 26.283 92.465 95.807 1.00 7.52 263 TRP C CA 1
ATOM 7285 C C . TRP C 1 264 ? 27.416 92.718 94.785 1.00 8.56 263 TRP C C 1
ATOM 7286 O O . TRP C 1 264 ? 27.181 93.202 93.662 1.00 6.31 263 TRP C O 1
ATOM 7297 N N . ASP C 1 265 ? 28.649 92.372 95.157 1.00 8.81 264 ASP C N 1
ATOM 7298 C CA . ASP C 1 265 ? 29.744 92.552 94.203 1.00 8.56 264 ASP C CA 1
ATOM 7299 C C . ASP C 1 265 ? 30.813 91.517 94.536 1.00 7.58 264 ASP C C 1
ATOM 7300 O O . ASP C 1 265 ? 30.798 90.943 95.626 1.00 5.42 264 ASP C O 1
ATOM 7305 N N . PHE C 1 266 ? 31.685 91.247 93.557 1.00 7.56 265 PHE C N 1
ATOM 7306 C CA . PHE C 1 266 ? 32.924 90.475 93.761 1.00 7.51 265 PHE C CA 1
ATOM 7307 C C . PHE C 1 266 ? 33.944 91.250 94.626 1.00 7.71 265 PHE C C 1
ATOM 7308 O O . PHE C 1 266 ? 34.163 92.441 94.410 1.00 8.64 265 PHE C O 1
ATOM 7316 N N . VAL C 1 267 ? 34.548 90.583 95.604 1.00 7.56 266 VAL C N 1
ATOM 7317 C CA . VAL C 1 267 ? 35.572 91.201 96.434 1.00 7.51 266 VAL C CA 1
ATOM 7318 C C . VAL C 1 267 ? 36.671 90.155 96.651 1.00 9.15 266 VAL C C 1
ATOM 7319 O O . VAL C 1 267 ? 36.426 88.941 96.479 1.00 9.81 266 VAL C O 1
ATOM 7323 N N . SER C 1 268 ? 37.874 90.609 97.000 1.00 9.12 267 SER C N 1
ATOM 7324 C CA . SER C 1 268 ? 38.983 89.707 97.249 1.00 9.50 267 SER C CA 1
ATOM 7325 C C . SER C 1 268 ? 38.628 88.832 98.501 1.00 9.50 267 SER C C 1
ATOM 7326 O O . SER C 1 268 ? 37.910 89.305 99.383 1.00 9.17 267 SER C O 1
ATOM 7329 N N . ALA C 1 269 ? 39.112 87.575 98.536 1.00 7.95 268 ALA C N 1
ATOM 7330 C CA . ALA C 1 269 ? 38.864 86.616 99.611 1.00 7.26 268 ALA C CA 1
ATOM 7331 C C . ALA C 1 269 ? 39.135 87.151 101.039 1.00 7.78 268 ALA C C 1
ATOM 7332 O O . ALA C 1 269 ? 40.209 87.737 101.309 1.00 6.84 268 ALA C O 1
ATOM 7334 N N . GLY C 1 270 ? 38.149 86.944 101.932 1.00 8.29 269 GLY C N 1
ATOM 7335 C CA . GLY C 1 270 ? 38.134 87.527 103.281 1.00 8.40 269 GLY C CA 1
ATOM 7336 C C . GLY C 1 270 ? 37.368 88.839 103.389 1.00 8.71 269 GLY C C 1
ATOM 7337 O O . GLY C 1 270 ? 36.962 89.232 104.463 1.00 8.32 269 GLY C O 1
ATOM 7338 N N . HIS C 1 271 ? 37.125 89.504 102.267 1.00 8.89 270 HIS C N 1
ATOM 7339 C CA . HIS C 1 271 ? 36.423 90.796 102.287 1.00 8.73 270 HIS C CA 1
ATOM 7340 C C . HIS C 1 271 ? 34.934 90.662 102.085 1.00 8.38 270 HIS C C 1
ATOM 7341 O O . HIS C 1 271 ? 34.182 91.653 102.152 1.00 8.81 270 HIS C O 1
ATOM 7348 N N . GLY C 1 272 ? 34.483 89.430 101.888 1.00 8.72 271 GLY C N 1
ATOM 7349 C CA . GLY C 1 272 ? 33.069 89.172 101.540 1.00 8.16 271 GLY C CA 1
ATOM 7350 C C . GLY C 1 272 ? 32.365 88.277 102.537 1.00 8.98 271 GLY C C 1
ATOM 7351 O O . GLY C 1 272 ? 32.704 88.338 103.736 1.00 6.91 271 GLY C O 1
ATOM 7352 N N . ASP C 1 273 ? 31.424 87.448 102.014 1.00 8.32 272 ASP C N 1
ATOM 7353 C CA . ASP C 1 273 ? 30.450 86.715 102.794 1.00 9.12 272 ASP C CA 1
ATOM 7354 C C . ASP C 1 273 ? 30.567 85.191 102.723 1.00 9.40 272 ASP C C 1
ATOM 7355 O O . ASP C 1 273 ? 29.902 84.528 103.489 1.00 9.66 272 ASP C O 1
ATOM 7360 N N . VAL C 1 274 ? 31.365 84.636 101.811 1.00 9.17 273 VAL C N 1
ATOM 7361 C CA . VAL C 1 274 ? 31.472 83.166 101.695 1.00 8.88 273 VAL C CA 1
ATOM 7362 C C . VAL C 1 274 ? 31.918 82.578 103.039 1.00 9.63 273 VAL C C 1
ATOM 7363 O O . VAL C 1 274 ? 32.804 83.147 103.713 1.00 10.23 273 VAL C O 1
ATOM 7367 N N . PRO C 1 275 ? 31.270 81.486 103.478 1.00 9.83 274 PRO C N 1
ATOM 7368 C CA . PRO C 1 275 ? 31.739 80.841 104.718 1.00 8.81 274 PRO C CA 1
ATOM 7369 C C . PRO C 1 275 ? 32.881 79.861 104.465 1.00 8.87 274 PRO C C 1
ATOM 7370 O O . PRO C 1 275 ? 32.681 78.638 104.475 1.00 8.73 274 PRO C O 1
ATOM 7374 N N . TRP C 1 276 ? 34.095 80.398 104.287 1.00 8.64 275 TRP C N 1
ATOM 7375 C CA . TRP C 1 276 ? 35.293 79.600 104.025 1.00 7.87 275 TRP C CA 1
ATOM 7376 C C . TRP C 1 276 ? 35.569 78.498 105.058 1.00 8.47 275 TRP C C 1
ATOM 7377 O O . TRP C 1 276 ? 35.977 77.368 104.689 1.00 8.57 275 TRP C O 1
ATOM 7388 N N . GLU C 1 277 ? 35.326 78.814 106.331 1.00 7.85 276 GLU C N 1
ATOM 7389 C CA . GLU C 1 277 ? 35.480 77.851 107.411 1.00 8.74 276 GLU C CA 1
ATOM 7390 C C . GLU C 1 277 ? 34.692 76.553 107.133 1.00 8.16 276 GLU C C 1
ATOM 7391 O O . GLU C 1 277 ? 35.266 75.449 107.106 1.00 8.53 276 GLU C O 1
ATOM 7397 N N . ASP C 1 278 ? 33.400 76.681 106.860 1.00 8.27 277 ASP C N 1
ATOM 7398 C CA . ASP C 1 278 ? 32.579 75.504 106.511 1.00 7.98 277 ASP C CA 1
ATOM 7399 C C . ASP C 1 278 ? 32.913 74.880 105.160 1.00 7.60 277 ASP C C 1
ATOM 7400 O O . ASP C 1 278 ? 32.928 73.653 105.017 1.00 8.35 277 ASP C O 1
ATOM 7405 N N . VAL C 1 279 ? 33.209 75.720 104.175 1.00 8.15 278 VAL C N 1
ATOM 7406 C CA . VAL C 1 279 ? 33.580 75.239 102.853 1.00 7.83 278 VAL C CA 1
ATOM 7407 C C . VAL C 1 279 ? 34.815 74.308 102.899 1.00 8.74 278 VAL C C 1
ATOM 7408 O O . VAL C 1 279 ? 34.769 73.165 102.399 1.00 9.00 278 VAL C O 1
ATOM 7412 N N . PHE C 1 280 ? 35.894 74.772 103.539 1.00 8.24 279 PHE C N 1
ATOM 7413 C CA . PHE C 1 280 ? 37.121 73.962 103.622 1.00 7.95 279 PHE C CA 1
ATOM 7414 C C . PHE C 1 280 ? 36.962 72.711 104.427 1.00 8.65 279 PHE C C 1
ATOM 7415 O O . PHE C 1 280 ? 37.527 71.651 104.064 1.00 9.92 279 PHE C O 1
ATOM 7423 N N . ARG C 1 281 ? 36.193 72.789 105.521 1.00 8.59 280 ARG C N 1
ATOM 7424 C CA . ARG C 1 281 ? 36.009 71.608 106.354 1.00 7.98 280 ARG C CA 1
ATOM 7425 C C . ARG C 1 281 ? 35.263 70.587 105.534 1.00 8.51 280 ARG C C 1
ATOM 7426 O O . ARG C 1 281 ? 35.657 69.428 105.505 1.00 9.14 280 ARG C O 1
ATOM 7442 N N . LEU C 1 283 ? 35.067 70.289 102.070 1.00 9.21 282 LEU C N 1
ATOM 7443 C CA . LEU C 1 283 ? 35.947 69.638 101.079 1.00 8.64 282 LEU C CA 1
ATOM 7444 C C . LEU C 1 283 ? 36.726 68.442 101.659 1.00 9.31 282 LEU C C 1
ATOM 7445 O O . LEU C 1 283 ? 36.973 67.463 100.958 1.00 9.22 282 LEU C O 1
ATOM 7450 N N . ARG C 1 284 ? 37.177 68.531 102.912 1.00 11.54 283 ARG C N 1
ATOM 7451 C CA . ARG C 1 284 ? 37.787 67.372 103.522 1.00 13.93 283 ARG C CA 1
ATOM 7452 C C . ARG C 1 284 ? 36.753 66.264 103.771 1.00 14.16 283 ARG C C 1
ATOM 7453 O O . ARG C 1 284 ? 36.973 65.095 103.384 1.00 14.57 283 ARG C O 1
ATOM 7461 N N . SER C 1 285 ? 35.607 66.632 104.353 1.00 13.86 284 SER C N 1
ATOM 7462 C CA . SER C 1 285 ? 34.540 65.662 104.597 1.00 13.48 284 SER C CA 1
ATOM 7463 C C . SER C 1 285 ? 34.132 64.907 103.315 1.00 14.24 284 SER C C 1
ATOM 7464 O O . SER C 1 285 ? 33.884 63.689 103.362 1.00 12.93 284 SER C O 1
ATOM 7467 N N . ILE C 1 286 ? 34.101 65.605 102.167 1.00 14.67 285 ILE C N 1
ATOM 7468 C CA . ILE C 1 286 ? 33.793 64.912 100.878 1.00 14.72 285 ILE C CA 1
ATOM 7469 C C . ILE C 1 286 ? 34.998 64.302 100.140 1.00 16.15 285 ILE C C 1
ATOM 7470 O O . ILE C 1 286 ? 34.874 63.794 99.011 1.00 15.35 285 ILE C O 1
ATOM 7475 N N . ASP C 1 287 ? 36.152 64.340 100.800 1.00 17.70 286 ASP C N 1
ATOM 7476 C CA . ASP C 1 287 ? 37.391 63.823 100.224 1.00 19.48 286 ASP C CA 1
ATOM 7477 C C . ASP C 1 287 ? 37.617 64.382 98.808 1.00 19.29 286 ASP C C 1
ATOM 7478 O O . ASP C 1 287 ? 37.899 63.636 97.859 1.00 20.21 286 ASP C O 1
ATOM 7483 N N . TYR C 1 288 ? 37.469 65.702 98.688 1.00 18.83 287 TYR C N 1
ATOM 7484 C CA . TYR C 1 288 ? 37.835 66.432 97.480 1.00 17.36 287 TYR C CA 1
ATOM 7485 C C . TYR C 1 288 ? 39.340 66.524 97.405 1.00 17.47 287 TYR C C 1
ATOM 7486 O O . TYR C 1 288 ? 39.983 67.120 98.275 1.00 16.19 287 TYR C O 1
ATOM 7495 N N . GLN C 1 289 ? 39.897 65.962 96.342 1.00 17.59 288 GLN C N 1
ATOM 7496 C CA . GLN C 1 289 ? 41.342 65.779 96.278 1.00 19.72 288 GLN C CA 1
ATOM 7497 C C . GLN C 1 289 ? 42.064 66.688 95.272 1.00 18.61 288 GLN C C 1
ATOM 7498 O O . GLN C 1 289 ? 43.285 66.608 95.134 1.00 18.45 288 GLN C O 1
ATOM 7504 N N . GLY C 1 290 ? 41.310 67.546 94.587 1.00 16.68 289 GLY C N 1
ATOM 7505 C CA . GLY C 1 290 ? 41.874 68.343 93.545 1.00 14.82 289 GLY C CA 1
ATOM 7506 C C . GLY C 1 290 ? 42.587 69.571 94.062 1.00 15.17 289 GLY C C 1
ATOM 7507 O O . GLY C 1 290 ? 42.785 69.755 95.288 1.00 14.89 289 GLY C O 1
ATOM 7508 N N . PRO C 1 291 ? 43.017 70.427 93.128 1.00 14.97 290 PRO C N 1
ATOM 7509 C CA . PRO C 1 291 ? 43.587 71.699 93.544 1.00 14.10 290 PRO C CA 1
ATOM 7510 C C . PRO C 1 291 ? 42.513 72.619 94.072 1.00 13.68 290 PRO C C 1
ATOM 7511 O O . PRO C 1 291 ? 41.314 72.486 93.746 1.00 14.27 290 PRO C O 1
ATOM 7515 N N . VAL C 1 292 ? 42.931 73.558 94.891 1.00 13.34 291 VAL C N 1
ATOM 7516 C CA . VAL C 1 292 ? 42.066 74.661 95.243 1.00 12.42 291 VAL C CA 1
ATOM 7517 C C . VAL C 1 292 ? 42.478 75.916 94.425 1.00 11.76 291 VAL C C 1
ATOM 7518 O O . VAL C 1 292 ? 43.500 76.539 94.670 1.00 11.97 291 VAL C O 1
ATOM 7522 N N . SER C 1 293 ? 41.657 76.273 93.455 1.00 10.48 292 SER C N 1
ATOM 7523 C CA . SER C 1 293 ? 41.968 77.402 92.620 1.00 9.82 292 SER C CA 1
ATOM 7524 C C . SER C 1 293 ? 41.382 78.690 93.192 1.00 9.65 292 SER C C 1
ATOM 7525 O O . SER C 1 293 ? 40.445 78.659 94.052 1.00 11.10 292 SER C O 1
ATOM 7528 N N . VAL C 1 294 ? 41.982 79.798 92.759 1.00 9.11 293 VAL C N 1
ATOM 7529 C CA . VAL C 1 294 ? 41.573 81.147 93.143 1.00 9.21 293 VAL C CA 1
ATOM 7530 C C . VAL C 1 294 ? 41.279 81.952 91.875 1.00 9.41 293 VAL C C 1
ATOM 7531 O O . VAL C 1 294 ? 42.148 82.132 90.992 1.00 10.30 293 VAL C O 1
ATOM 7535 N N . GLU C 1 295 ? 40.026 82.351 91.758 1.00 8.82 294 GLU C N 1
ATOM 7536 C CA . GLU C 1 295 ? 39.600 83.253 90.719 1.00 9.86 294 GLU C CA 1
ATOM 7537 C C . GLU C 1 295 ? 39.514 84.664 91.318 1.00 10.04 294 GLU C C 1
ATOM 7538 O O . GLU C 1 295 ? 38.582 84.957 92.100 1.00 9.01 294 GLU C O 1
ATOM 7544 N N . TRP C 1 296 ? 40.510 85.505 90.984 1.00 9.32 295 TRP C N 1
ATOM 7545 C CA . TRP C 1 296 ? 40.665 86.763 91.690 1.00 9.08 295 TRP C CA 1
ATOM 7546 C C . TRP C 1 296 ? 39.897 87.878 90.996 1.00 9.41 295 TRP C C 1
ATOM 7547 O O . TRP C 1 296 ? 40.139 88.161 89.817 1.00 9.94 295 TRP C O 1
ATOM 7558 N N . GLU C 1 297 ? 38.999 88.533 91.729 1.00 9.24 296 GLU C N 1
ATOM 7559 C CA . GLU C 1 297 ? 38.204 89.616 91.181 1.00 10.32 296 GLU C CA 1
ATOM 7560 C C . GLU C 1 297 ? 37.670 90.553 92.279 1.00 9.81 296 GLU C C 1
ATOM 7561 O O . GLU C 1 297 ? 37.002 90.119 93.241 1.00 10.13 296 GLU C O 1
ATOM 7567 N N . ASP C 1 298 ? 37.945 91.842 92.110 1.00 9.87 297 ASP C N 1
ATOM 7568 C CA . ASP C 1 298 ? 37.525 92.873 93.045 1.00 9.94 297 ASP C CA 1
ATOM 7569 C C . ASP C 1 298 ? 37.729 94.207 92.353 1.00 11.01 297 ASP C C 1
ATOM 7570 O O . ASP C 1 298 ? 38.872 94.671 92.175 1.00 12.28 297 ASP C O 1
ATOM 7575 N N . ALA C 1 299 ? 36.633 94.835 91.972 1.00 10.66 298 ALA C N 1
ATOM 7576 C CA . ALA C 1 299 ? 36.709 96.093 91.259 1.00 11.51 298 ALA C CA 1
ATOM 7577 C C . ALA C 1 299 ? 37.227 97.270 92.115 1.00 12.05 298 ALA C C 1
ATOM 7578 O O . ALA C 1 299 ? 37.643 98.277 91.551 1.00 12.34 298 ALA C O 1
ATOM 7580 N N . GLY C 1 300 ? 37.187 97.162 93.453 1.00 12.36 299 GLY C N 1
ATOM 7581 C CA . GLY C 1 300 ? 37.763 98.206 94.287 1.00 12.48 299 GLY C CA 1
ATOM 7582 C C . GLY C 1 300 ? 39.212 98.008 94.674 1.00 14.04 299 GLY C C 1
ATOM 7583 O O . GLY C 1 300 ? 39.720 98.754 95.511 1.00 15.06 299 GLY C O 1
ATOM 7592 N N . ASP C 1 302 ? 43.426 96.539 93.338 1.00 14.78 301 ASP C N 1
ATOM 7593 C CA . ASP C 1 302 ? 44.394 96.172 92.319 1.00 14.23 301 ASP C CA 1
ATOM 7594 C C . ASP C 1 302 ? 44.785 94.687 92.506 1.00 13.61 301 ASP C C 1
ATOM 7595 O O . ASP C 1 302 ? 45.038 94.228 93.661 1.00 13.53 301 ASP C O 1
ATOM 7600 N N . ARG C 1 303 ? 44.796 93.952 91.381 1.00 12.06 302 ARG C N 1
ATOM 7601 C CA . ARG C 1 303 ? 45.049 92.508 91.362 1.00 11.25 302 ARG C CA 1
ATOM 7602 C C . ARG C 1 303 ? 46.430 92.145 91.909 1.00 11.46 302 ARG C C 1
ATOM 7603 O O . ARG C 1 303 ? 46.640 91.061 92.474 1.00 9.75 302 ARG C O 1
ATOM 7611 N N . LEU C 1 304 ? 47.371 93.068 91.736 1.00 13.08 303 LEU C N 1
ATOM 7612 C CA . LEU C 1 304 ? 48.736 92.871 92.208 1.00 14.62 303 LEU C CA 1
ATOM 7613 C C . LEU C 1 304 ? 48.775 92.820 93.728 1.00 15.39 303 LEU C C 1
ATOM 7614 O O . LEU C 1 304 ? 49.585 92.102 94.279 1.00 16.21 303 LEU C O 1
ATOM 7619 N N . GLN C 1 305 ? 47.893 93.567 94.393 1.00 15.66 304 GLN C N 1
ATOM 7620 C CA . GLN C 1 305 ? 47.774 93.503 95.850 1.00 17.41 304 GLN C CA 1
ATOM 7621 C C . GLN C 1 305 ? 46.826 92.362 96.316 1.00 15.98 304 GLN C C 1
ATOM 7622 O O . GLN C 1 305 ? 47.142 91.629 97.262 1.00 16.00 304 GLN C O 1
ATOM 7628 N N . GLY C 1 306 ? 45.686 92.206 95.644 1.00 14.51 305 GLY C N 1
ATOM 7629 C CA . GLY C 1 306 ? 44.693 91.230 96.074 1.00 12.73 305 GLY C CA 1
ATOM 7630 C C . GLY C 1 306 ? 45.016 89.779 95.856 1.00 12.06 305 GLY C C 1
ATOM 7631 O O . GLY C 1 306 ? 44.740 88.946 96.725 1.00 12.08 305 GLY C O 1
ATOM 7632 N N . ALA C 1 307 ? 45.568 89.440 94.693 1.00 11.08 306 ALA C N 1
ATOM 7633 C CA . ALA C 1 307 ? 45.824 88.039 94.416 1.00 10.64 306 ALA C CA 1
ATOM 7634 C C . ALA C 1 307 ? 46.735 87.344 95.467 1.00 10.57 306 ALA C C 1
ATOM 7635 O O . ALA C 1 307 ? 46.409 86.232 95.883 1.00 11.42 306 ALA C O 1
ATOM 7637 N N . PRO C 1 308 ? 47.882 87.963 95.873 1.00 9.26 307 PRO C N 1
ATOM 7638 C CA . PRO C 1 308 ? 48.624 87.317 96.949 1.00 8.63 307 PRO C CA 1
ATOM 7639 C C . PRO C 1 308 ? 47.955 87.367 98.323 1.00 9.21 307 PRO C C 1
ATOM 7640 O O . PRO C 1 308 ? 48.164 86.458 99.128 1.00 9.94 307 PRO C O 1
ATOM 7644 N N . GLU C 1 309 ? 47.194 88.419 98.600 1.00 10.21 308 GLU C N 1
ATOM 7645 C CA . GLU C 1 309 ? 46.510 88.533 99.866 1.00 11.57 308 GLU C CA 1
ATOM 7646 C C . GLU C 1 309 ? 45.391 87.502 100.016 1.00 11.58 308 GLU C C 1
ATOM 7647 O O . GLU C 1 309 ? 45.179 86.998 101.112 1.00 11.91 308 GLU C O 1
ATOM 7653 N N . ALA C 1 310 ? 44.709 87.194 98.908 1.00 10.77 309 ALA C N 1
ATOM 7654 C CA . ALA C 1 310 ? 43.619 86.246 98.866 1.00 11.36 309 ALA C CA 1
ATOM 7655 C C . ALA C 1 310 ? 44.148 84.849 99.119 1.00 12.08 309 ALA C C 1
ATOM 7656 O O . ALA C 1 310 ? 43.505 84.042 99.796 1.00 11.54 309 ALA C O 1
ATOM 7658 N N . LEU C 1 311 ? 45.322 84.549 98.569 1.00 12.05 310 LEU C N 1
ATOM 7659 C CA . LEU C 1 311 ? 45.962 83.283 98.878 1.00 12.40 310 LEU C CA 1
ATOM 7660 C C . LEU C 1 311 ? 46.215 83.160 100.392 1.00 12.26 310 LEU C C 1
ATOM 7661 O O . LEU C 1 311 ? 45.889 82.136 101.000 1.00 13.21 310 LEU C O 1
ATOM 7666 N N . THR C 1 312 ? 46.817 84.190 100.979 1.00 12.08 311 THR C N 1
ATOM 7667 C CA . THR C 1 312 ? 47.069 84.225 102.421 1.00 13.19 311 THR C CA 1
ATOM 7668 C C . THR C 1 312 ? 45.772 84.015 103.262 1.00 12.59 311 THR C C 1
ATOM 7669 O O . THR C 1 312 ? 45.753 83.189 104.176 1.00 13.35 311 THR C O 1
ATOM 7673 N N . ARG C 1 313 ? 44.709 84.733 102.926 1.00 11.53 312 ARG C N 1
ATOM 7674 C CA . ARG C 1 313 ? 43.447 84.603 103.647 1.00 12.09 312 ARG C CA 1
ATOM 7675 C C . ARG C 1 313 ? 42.853 83.195 103.511 1.00 12.63 312 ARG C C 1
ATOM 7676 O O . ARG C 1 313 ? 42.302 82.638 104.484 1.00 13.97 312 ARG C O 1
ATOM 7684 N N . LEU C 1 314 ? 42.946 82.609 102.317 1.00 12.15 313 LEU C N 1
ATOM 7685 C CA . LEU C 1 314 ? 42.336 81.290 102.072 1.00 12.54 313 LEU C CA 1
ATOM 7686 C C . LEU C 1 314 ? 43.106 80.173 102.797 1.00 13.00 313 LEU C C 1
ATOM 7687 O O . LEU C 1 314 ? 42.525 79.196 103.334 1.00 11.97 313 LEU C O 1
ATOM 7692 N N . LYS C 1 315 ? 44.422 80.335 102.823 1.00 13.49 314 LYS C N 1
ATOM 7693 C CA . LYS C 1 315 ? 45.290 79.394 103.546 1.00 14.72 314 LYS C CA 1
ATOM 7694 C C . LYS C 1 315 ? 45.031 79.338 105.063 1.00 14.77 314 LYS C C 1
ATOM 7695 O O . LYS C 1 315 ? 45.219 78.289 105.650 1.00 14.98 314 LYS C O 1
ATOM 7701 N N . ALA C 1 316 ? 44.549 80.429 105.688 1.00 15.64 315 ALA C N 1
ATOM 7702 C CA . ALA C 1 316 ? 44.108 80.351 107.099 1.00 16.16 315 ALA C CA 1
ATOM 7703 C C . ALA C 1 316 ? 43.013 79.294 107.330 1.00 16.66 315 ALA C C 1
ATOM 7704 O O . ALA C 1 316 ? 42.816 78.874 108.453 1.00 18.96 315 ALA C O 1
ATOM 7706 N N . PHE C 1 317 ? 42.355 78.826 106.267 1.00 15.89 316 PHE C N 1
ATOM 7707 C CA . PHE C 1 317 ? 41.275 77.802 106.350 1.00 15.25 316 PHE C CA 1
ATOM 7708 C C . PHE C 1 317 ? 41.745 76.409 105.926 1.00 15.89 316 PHE C C 1
ATOM 7709 O O . PHE C 1 317 ? 40.985 75.451 105.984 1.00 15.68 316 PHE C O 1
ATOM 7717 N N . ASP C 1 318 ? 43.016 76.303 105.546 1.00 16.39 317 ASP C N 1
ATOM 7718 C CA . ASP C 1 318 ? 43.566 75.060 105.057 1.00 18.40 317 ASP C CA 1
ATOM 7719 C C . ASP C 1 318 ? 44.410 74.442 106.172 1.00 19.14 317 ASP C C 1
ATOM 7720 O O . ASP C 1 318 ? 45.442 74.968 106.508 1.00 19.44 317 ASP C O 1
ATOM 7725 N N . PHE C 1 319 ? 43.949 73.334 106.749 1.00 21.40 318 PHE C N 1
ATOM 7726 C CA . PHE C 1 319 ? 44.607 72.748 107.926 1.00 22.84 318 PHE C CA 1
ATOM 7727 C C . PHE C 1 319 ? 45.098 71.378 107.606 1.00 24.46 318 PHE C C 1
ATOM 7728 O O . PHE C 1 319 ? 44.491 70.658 106.829 1.00 25.31 318 PHE C O 1
ATOM 7736 N N . GLU C 1 320 ? 46.196 71.014 108.239 1.00 26.35 319 GLU C N 1
ATOM 7737 C CA . GLU C 1 320 ? 46.652 69.653 108.260 1.00 29.03 319 GLU C CA 1
ATOM 7738 C C . GLU C 1 320 ? 45.582 68.812 108.967 1.00 29.45 319 GLU C C 1
ATOM 7739 O O . GLU C 1 320 ? 45.058 69.211 110.003 1.00 28.21 319 GLU C O 1
ATOM 7745 N N . PRO C 1 321 ? 45.260 67.647 108.398 1.00 31.14 320 PRO C N 1
ATOM 7746 C CA . PRO C 1 321 ? 44.285 66.769 109.043 1.00 32.49 320 PRO C CA 1
ATOM 7747 C C . PRO C 1 321 ? 44.930 66.124 110.283 1.00 33.20 320 PRO C C 1
ATOM 7748 O O . PRO C 1 321 ? 46.168 66.089 110.385 1.00 33.35 320 PRO C O 1
ATOM 7752 N N . PRO C 1 322 ? 44.116 65.644 111.237 1.00 33.71 321 PRO C N 1
ATOM 7753 C CA . PRO C 1 322 ? 44.727 64.962 112.377 1.00 35.06 321 PRO C CA 1
ATOM 7754 C C . PRO C 1 322 ? 45.581 63.806 111.893 1.00 36.90 321 PRO C C 1
ATOM 7755 O O . PRO C 1 322 ? 45.230 63.149 110.904 1.00 36.92 321 PRO C O 1
ATOM 7759 N N . SER C 1 323 ? 46.708 63.557 112.543 1.00 39.07 322 SER C N 1
ATOM 7760 C CA . SER C 1 323 ? 47.546 62.454 112.068 1.00 41.15 322 SER C CA 1
ATOM 7761 C C . SER C 1 323 ? 47.515 61.212 112.977 1.00 42.27 322 SER C C 1
ATOM 7762 O O . SER C 1 323 ? 47.356 60.078 112.490 1.00 43.26 322 SER C O 1
ATOM 7765 N N . PRO D 1 2 ? -12.453 102.573 104.687 1.00 26.70 1 PRO D N 1
ATOM 7766 C CA . PRO D 1 2 ? -12.729 103.762 103.914 1.00 25.54 1 PRO D CA 1
ATOM 7767 C C . PRO D 1 2 ? -11.746 104.261 102.886 1.00 23.71 1 PRO D C 1
ATOM 7768 O O . PRO D 1 2 ? -12.069 105.218 102.197 1.00 23.72 1 PRO D O 1
ATOM 7772 N N . ARG D 1 3 ? -10.629 103.559 102.685 1.00 21.34 2 ARG D N 1
ATOM 7773 C CA . ARG D 1 3 ? -10.011 103.583 101.362 1.00 18.17 2 ARG D CA 1
ATOM 7774 C C . ARG D 1 3 ? -10.901 102.681 100.490 1.00 16.92 2 ARG D C 1
ATOM 7775 O O . ARG D 1 3 ? -11.555 101.777 101.028 1.00 14.91 2 ARG D O 1
ATOM 7783 N N . ASN D 1 4 ? -10.969 102.969 99.178 1.00 15.30 3 ASN D N 1
ATOM 7784 C CA . ASN D 1 4 ? -11.625 102.099 98.223 1.00 14.31 3 ASN D CA 1
ATOM 7785 C C . ASN D 1 4 ? -10.720 100.931 97.842 1.00 13.39 3 ASN D C 1
ATOM 7786 O O . ASN D 1 4 ? -9.570 101.114 97.480 1.00 12.35 3 ASN D O 1
ATOM 7791 N N . PHE D 1 5 ? -11.263 99.720 97.900 1.00 12.88 4 PHE D N 1
ATOM 7792 C CA . PHE D 1 5 ? -10.513 98.549 97.485 1.00 12.10 4 PHE D CA 1
ATOM 7793 C C . PHE D 1 5 ? -11.112 97.982 96.250 1.00 11.19 4 PHE D C 1
ATOM 7794 O O . PHE D 1 5 ? -12.316 97.960 96.093 1.00 10.94 4 PHE D O 1
ATOM 7802 N N . THR D 1 6 ? -10.238 97.462 95.404 1.00 11.06 5 THR D N 1
ATOM 7803 C CA . THR D 1 6 ? -10.531 97.183 94.016 1.00 9.91 5 THR D CA 1
ATOM 7804 C C . THR D 1 6 ? -9.947 95.797 93.754 1.00 9.51 5 THR D C 1
ATOM 7805 O O . THR D 1 6 ? -8.968 95.407 94.376 1.00 10.16 5 THR D O 1
ATOM 7809 N N . LEU D 1 7 ? -10.612 95.006 92.925 1.00 8.57 6 LEU D N 1
ATOM 7810 C CA . LEU D 1 7 ? -10.083 93.739 92.494 1.00 8.49 6 LEU D CA 1
ATOM 7811 C C . LEU D 1 7 ? -9.535 93.858 91.059 1.00 9.08 6 LEU D C 1
ATOM 7812 O O . LEU D 1 7 ? -10.245 94.329 90.159 1.00 7.94 6 LEU D O 1
ATOM 7817 N N . PHE D 1 8 ? -8.259 93.472 90.897 1.00 9.58 7 PHE D N 1
ATOM 7818 C CA . PHE D 1 8 ? -7.625 93.335 89.595 1.00 9.83 7 PHE D CA 1
ATOM 7819 C C . PHE D 1 8 ? -8.198 92.140 88.848 1.00 9.66 7 PHE D C 1
ATOM 7820 O O . PHE D 1 8 ? -8.268 91.009 89.321 1.00 9.65 7 PHE D O 1
ATOM 7828 N N . THR D 1 9 ? -8.573 92.403 87.631 1.00 10.12 8 THR D N 1
ATOM 7829 C CA . THR D 1 9 ? -9.422 91.491 86.909 1.00 10.51 8 THR D CA 1
ATOM 7830 C C . THR D 1 9 ? -8.588 90.480 86.068 1.00 10.07 8 THR D C 1
ATOM 7831 O O . THR D 1 9 ? -9.138 89.507 85.561 1.00 10.81 8 THR D O 1
ATOM 7835 N N . GLY D 1 10 ? -7.268 90.691 85.941 1.00 9.13 9 GLY D N 1
ATOM 7836 C CA . GLY D 1 10 ? -6.409 89.843 85.092 1.00 8.53 9 GLY D CA 1
ATOM 7837 C C . GLY D 1 10 ? -6.401 88.353 85.383 1.00 9.63 9 GLY D C 1
ATOM 7838 O O . GLY D 1 10 ? -6.418 87.522 84.459 1.00 9.99 9 GLY D O 1
ATOM 7839 N N . GLN D 1 11 ? -6.379 87.987 86.672 1.00 9.35 10 GLN D N 1
ATOM 7840 C CA . GLN D 1 11 ? -6.423 86.570 87.066 1.00 8.99 10 GLN D CA 1
ATOM 7841 C C . GLN D 1 11 ? -7.828 85.963 86.915 1.00 9.00 10 GLN D C 1
ATOM 7842 O O . GLN D 1 11 ? -8.052 84.799 87.200 1.00 9.13 10 GLN D O 1
ATOM 7848 N N . TRP D 1 12 ? -8.761 86.771 86.435 1.00 8.72 11 TRP D N 1
ATOM 7849 C CA . TRP D 1 12 ? -10.173 86.404 86.315 1.00 9.46 11 TRP D CA 1
ATOM 7850 C C . TRP D 1 12 ? -10.619 86.456 84.839 1.00 9.57 11 TRP D C 1
ATOM 7851 O O . TRP D 1 12 ? -11.808 86.340 84.547 1.00 10.58 11 TRP D O 1
ATOM 7862 N N . ALA D 1 13 ? -9.669 86.646 83.921 1.00 10.03 12 ALA D N 1
ATOM 7863 C CA . ALA D 1 13 ? -9.990 86.873 82.495 1.00 10.41 12 ALA D CA 1
ATOM 7864 C C . ALA D 1 13 ? -10.549 85.665 81.739 1.00 11.37 12 ALA D C 1
ATOM 7865 O O . ALA D 1 13 ? -11.082 85.833 80.651 1.00 12.36 12 ALA D O 1
ATOM 7867 N N . ASP D 1 14 ? -10.449 84.473 82.329 1.00 11.08 13 ASP D N 1
ATOM 7868 C CA . ASP D 1 14 ? -11.144 83.304 81.861 1.00 11.85 13 ASP D CA 1
ATOM 7869 C C . ASP D 1 14 ? -12.657 83.450 82.049 1.00 12.23 13 ASP D C 1
ATOM 7870 O O . ASP D 1 14 ? -13.424 82.690 81.438 1.00 13.54 13 ASP D O 1
ATOM 7875 N N . LEU D 1 15 ? -13.081 84.417 82.874 1.00 11.53 14 LEU D N 1
ATOM 7876 C CA . LEU D 1 15 ? -14.479 84.656 83.158 1.00 10.44 14 LEU D CA 1
ATOM 7877 C C . LEU D 1 15 ? -15.029 85.868 82.447 1.00 11.31 14 LEU D C 1
ATOM 7878 O O . LEU D 1 15 ? -14.290 86.861 82.290 1.00 12.78 14 LEU D O 1
ATOM 7883 N N . PRO D 1 16 ? -16.340 85.818 82.049 1.00 10.79 15 PRO D N 1
ATOM 7884 C CA . PRO D 1 16 ? -17.052 86.989 81.556 1.00 10.44 15 PRO D CA 1
ATOM 7885 C C . PRO D 1 16 ? -17.050 88.023 82.643 1.00 10.48 15 PRO D C 1
ATOM 7886 O O . PRO D 1 16 ? -17.263 87.662 83.825 1.00 10.96 15 PRO D O 1
ATOM 7890 N N . LEU D 1 17 ? -16.796 89.270 82.252 1.00 9.48 16 LEU D N 1
ATOM 7891 C CA . LEU D 1 17 ? -16.803 90.392 83.156 1.00 10.61 16 LEU D CA 1
ATOM 7892 C C . LEU D 1 17 ? -17.963 90.303 84.185 1.00 10.94 16 LEU D C 1
ATOM 7893 O O . LEU D 1 17 ? -17.778 90.589 85.382 1.00 10.66 16 LEU D O 1
ATOM 7898 N N . GLU D 1 18 ? -19.150 89.943 83.702 1.00 10.97 17 GLU D N 1
ATOM 7899 C CA . GLU D 1 18 ? -20.372 89.998 84.551 1.00 11.94 17 GLU D CA 1
ATOM 7900 C C . GLU D 1 18 ? -20.253 89.084 85.755 1.00 11.47 17 GLU D C 1
ATOM 7901 O O . GLU D 1 18 ? -20.659 89.462 86.863 1.00 12.55 17 GLU D O 1
ATOM 7907 N N . GLU D 1 19 ? -19.671 87.913 85.523 1.00 11.58 18 GLU D N 1
ATOM 7908 C CA . GLU D 1 19 ? -19.370 86.968 86.571 1.00 12.97 18 GLU D CA 1
ATOM 7909 C C . GLU D 1 19 ? -18.332 87.505 87.573 1.00 12.89 18 GLU D C 1
ATOM 7910 O O . GLU D 1 19 ? -18.504 87.361 88.797 1.00 12.28 18 GLU D O 1
ATOM 7916 N N . VAL D 1 20 ? -17.284 88.160 87.046 1.00 12.73 19 VAL D N 1
ATOM 7917 C CA . VAL D 1 20 ? -16.264 88.836 87.874 1.00 11.92 19 VAL D CA 1
ATOM 7918 C C . VAL D 1 20 ? -16.920 89.934 88.766 1.00 11.59 19 VAL D C 1
ATOM 7919 O O . VAL D 1 20 ? -16.607 90.048 89.949 1.00 11.43 19 VAL D O 1
ATOM 7923 N N . CYS D 1 21 ? -17.846 90.704 88.190 1.00 11.04 20 CYS D N 1
ATOM 7924 C CA . CYS D 1 21 ? -18.572 91.748 88.897 1.00 10.71 20 CYS D CA 1
ATOM 7925 C C . CYS D 1 21 ? -19.393 91.173 90.068 1.00 11.27 20 CYS D C 1
ATOM 7926 O O . CYS D 1 21 ? -19.375 91.717 91.164 1.00 10.27 20 CYS D O 1
ATOM 7929 N N . ARG D 1 22 ? -20.085 90.054 89.801 1.00 11.74 21 ARG D N 1
ATOM 7930 C CA . ARG D 1 22 ? -20.898 89.323 90.776 1.00 11.13 21 ARG D CA 1
ATOM 7931 C C . ARG D 1 22 ? -20.041 88.883 91.958 1.00 10.92 21 ARG D C 1
ATOM 7932 O O . ARG D 1 22 ? -20.398 89.132 93.108 1.00 10.41 21 ARG D O 1
ATOM 7940 N N . LEU D 1 23 ? -18.912 88.223 91.652 1.00 11.01 22 LEU D N 1
ATOM 7941 C CA . LEU D 1 23 ? -17.974 87.694 92.655 1.00 9.90 22 LEU D CA 1
ATOM 7942 C C . LEU D 1 23 ? -17.356 88.826 93.449 1.00 10.01 22 LEU D C 1
ATOM 7943 O O . LEU D 1 23 ? -17.341 88.759 94.656 1.00 9.99 22 LEU D O 1
ATOM 7948 N N . ALA D 1 24 ? -16.874 89.877 92.762 1.00 9.93 23 ALA D N 1
ATOM 7949 C CA . ALA D 1 24 ? -16.258 91.047 93.414 1.00 10.47 23 ALA D CA 1
ATOM 7950 C C . ALA D 1 24 ? -17.201 91.753 94.395 1.00 11.32 23 ALA D C 1
ATOM 7951 O O . ALA D 1 24 ? -16.803 92.180 95.520 1.00 10.42 23 ALA D O 1
ATOM 7953 N N . ARG D 1 25 ? -18.443 91.883 93.944 1.00 12.12 24 ARG D N 1
ATOM 7954 C CA . ARG D 1 25 ? -19.524 92.342 94.790 1.00 13.66 24 ARG D CA 1
ATOM 7955 C C . ARG D 1 25 ? -19.742 91.397 96.005 1.00 13.40 24 ARG D C 1
ATOM 7956 O O . ARG D 1 25 ? -19.730 91.839 97.141 1.00 13.18 24 ARG D O 1
ATOM 7964 N N . ASP D 1 26 ? -19.953 90.110 95.775 1.00 13.16 25 ASP D N 1
ATOM 7965 C CA . ASP D 1 26 ? -20.083 89.195 96.907 1.00 13.47 25 ASP D CA 1
ATOM 7966 C C . ASP D 1 26 ? -18.868 89.215 97.858 1.00 13.17 25 ASP D C 1
ATOM 7967 O O . ASP D 1 26 ? -19.033 89.041 99.054 1.00 12.50 25 ASP D O 1
ATOM 7972 N N . PHE D 1 27 ? -17.658 89.379 97.303 1.00 12.89 26 PHE D N 1
ATOM 7973 C CA . PHE D 1 27 ? -16.399 89.401 98.082 1.00 11.49 26 PHE D CA 1
ATOM 7974 C C . PHE D 1 27 ? -16.226 90.660 98.947 1.00 11.27 26 PHE D C 1
ATOM 7975 O O . PHE D 1 27 ? -15.424 90.632 99.893 1.00 12.04 26 PHE D O 1
ATOM 7983 N N . GLY D 1 28 ? -16.914 91.755 98.611 1.00 10.28 27 GLY D N 1
ATOM 7984 C CA . GLY D 1 28 ? -16.804 92.994 99.366 1.00 10.50 27 GLY D CA 1
ATOM 7985 C C . GLY D 1 28 ? -16.038 94.115 98.700 1.00 11.58 27 GLY D C 1
ATOM 7986 O O . GLY D 1 28 ? -15.854 95.206 99.278 1.00 12.77 27 GLY D O 1
ATOM 7987 N N . TYR D 1 29 ? -15.570 93.895 97.477 1.00 11.05 28 TYR D N 1
ATOM 7988 C CA . TYR D 1 29 ? -14.776 94.949 96.808 1.00 9.75 28 TYR D CA 1
ATOM 7989 C C . TYR D 1 29 ? -15.630 96.129 96.435 1.00 10.11 28 TYR D C 1
ATOM 7990 O O . TYR D 1 29 ? -16.829 95.961 96.151 1.00 9.92 28 TYR D O 1
ATOM 7999 N N . ASP D 1 30 ? -15.007 97.310 96.423 1.00 10.11 29 ASP D N 1
ATOM 8000 C CA . ASP D 1 30 ? -15.657 98.565 96.024 1.00 10.66 29 ASP D CA 1
ATOM 8001 C C . ASP D 1 30 ? -15.631 98.806 94.502 1.00 10.16 29 ASP D C 1
ATOM 8002 O O . ASP D 1 30 ? -16.449 99.569 93.952 1.00 10.10 29 ASP D O 1
ATOM 8007 N N . GLY D 1 31 ? -14.709 98.136 93.808 1.00 10.16 30 GLY D N 1
ATOM 8008 C CA . GLY D 1 31 ? -14.539 98.359 92.368 1.00 8.33 30 GLY D CA 1
ATOM 8009 C C . GLY D 1 31 ? -13.679 97.326 91.717 1.00 8.21 30 GLY D C 1
ATOM 8010 O O . GLY D 1 31 ? -13.287 96.306 92.343 1.00 7.76 30 GLY D O 1
ATOM 8011 N N . LEU D 1 32 ? -13.412 97.570 90.440 1.00 7.87 31 LEU D N 1
ATOM 8012 C CA . LEU D 1 32 ? -12.630 96.645 89.600 1.00 8.99 31 LEU D CA 1
ATOM 8013 C C . LEU D 1 32 ? -11.510 97.432 88.997 1.00 9.34 31 LEU D C 1
ATOM 8014 O O . LEU D 1 32 ? -11.700 98.608 88.661 1.00 9.68 31 LEU D O 1
ATOM 8019 N N . GLU D 1 33 ? -10.315 96.843 89.010 1.00 9.56 32 GLU D N 1
ATOM 8020 C CA . GLU D 1 33 ? -9.222 97.298 88.140 1.00 9.73 32 GLU D CA 1
ATOM 8021 C C . GLU D 1 33 ? -9.318 96.444 86.853 1.00 9.09 32 GLU D C 1
ATOM 8022 O O . GLU D 1 33 ? -8.955 95.281 86.861 1.00 8.53 32 GLU D O 1
ATOM 8028 N N . LEU D 1 34 ? -9.856 97.029 85.768 1.00 10.46 33 LEU D N 1
ATOM 8029 C CA . LEU D 1 34 ? -10.150 96.282 84.502 1.00 10.30 33 LEU D CA 1
ATOM 8030 C C . LEU D 1 34 ? -8.940 95.956 83.638 1.00 10.02 33 LEU D C 1
ATOM 8031 O O . LEU D 1 34 ? -8.249 96.857 83.139 1.00 10.62 33 LEU D O 1
ATOM 8036 N N . ALA D 1 35 ? -8.685 94.657 83.487 1.00 10.44 34 ALA D N 1
ATOM 8037 C CA . ALA D 1 35 ? -7.701 94.115 82.547 1.00 9.81 34 ALA D CA 1
ATOM 8038 C C . ALA D 1 35 ? -8.209 94.358 81.141 1.00 10.35 34 ALA D C 1
ATOM 8039 O O . ALA D 1 35 ? -9.424 94.224 80.873 1.00 10.07 34 ALA D O 1
ATOM 8041 N N . CYS D 1 36 ? -7.290 94.744 80.260 1.00 9.72 35 CYS D N 1
ATOM 8042 C CA . CYS D 1 36 ? -7.658 95.005 78.868 1.00 11.10 35 CYS D CA 1
ATOM 8043 C C . CYS D 1 36 ? -7.618 93.736 78.008 1.00 11.37 35 CYS D C 1
ATOM 8044 O O . CYS D 1 36 ? -7.140 93.777 76.849 1.00 12.41 35 CYS D O 1
ATOM 8047 N N . TRP D 1 37 ? -8.094 92.626 78.573 1.00 10.39 36 TRP D N 1
ATOM 8048 C CA . TRP D 1 37 ? -8.159 91.362 77.869 1.00 10.24 36 TRP D CA 1
ATOM 8049 C C . TRP D 1 37 ? -9.397 90.590 78.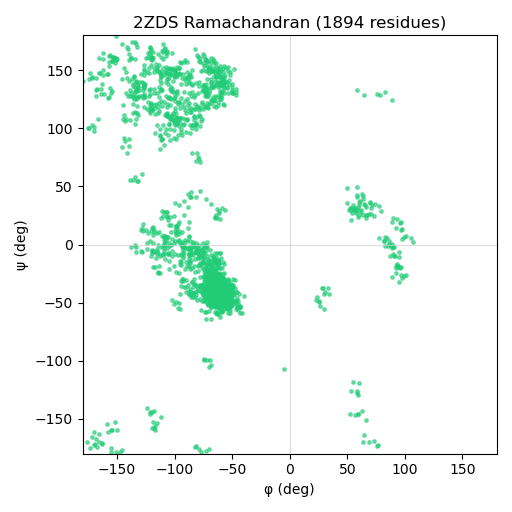322 1.00 10.47 36 TRP D C 1
ATOM 8050 O O . TRP D 1 37 ? -10.176 91.109 79.102 1.00 10.92 36 TRP D O 1
ATOM 8061 N N . GLY D 1 38 ? -9.588 89.366 77.825 1.00 10.54 37 GLY D N 1
ATOM 8062 C CA . GLY D 1 38 ? -10.883 88.718 77.895 1.00 10.84 37 GLY D CA 1
ATOM 8063 C C . GLY D 1 38 ? -11.955 89.622 77.323 1.00 11.40 37 GLY D C 1
ATOM 8064 O O . GLY D 1 38 ? -11.722 90.376 76.372 1.00 11.07 37 GLY D O 1
ATOM 8065 N N . ASP D 1 39 ? -13.148 89.557 77.896 1.00 11.71 38 ASP D N 1
ATOM 8066 C CA . ASP D 1 39 ? -14.196 90.481 77.481 1.00 12.42 38 ASP D CA 1
ATOM 8067 C C . ASP D 1 39 ? -14.285 91.651 78.487 1.00 11.94 38 ASP D C 1
ATOM 8068 O O . ASP D 1 39 ? -15.252 92.385 78.501 1.00 12.82 38 ASP D O 1
ATOM 8073 N N . HIS D 1 40 ? -13.281 91.818 79.348 1.00 12.01 39 HIS D N 1
ATOM 8074 C CA . HIS D 1 40 ? -13.365 92.801 80.437 1.00 11.19 39 HIS D CA 1
ATOM 8075 C C . HIS D 1 40 ? -13.307 94.250 79.943 1.00 11.68 39 HIS D C 1
ATOM 8076 O O . HIS D 1 40 ? -14.227 95.080 80.189 1.00 12.59 39 HIS D O 1
ATOM 8083 N N . PHE D 1 41 ? -12.239 94.574 79.241 1.00 11.10 40 PHE D N 1
ATOM 8084 C CA . PHE D 1 41 ? -12.159 95.887 78.599 1.00 10.64 40 PHE D CA 1
ATOM 8085 C C . PHE D 1 41 ? -11.466 95.730 77.248 1.00 10.71 40 PHE D C 1
ATOM 8086 O O . PHE D 1 41 ? -10.263 95.525 77.184 1.00 10.91 40 PHE D O 1
ATOM 8094 N N . GLU D 1 42 ? -12.243 95.815 76.175 1.00 11.27 41 GLU D N 1
ATOM 8095 C CA . GLU D 1 42 ? -11.716 95.636 74.834 1.00 11.79 41 GLU D CA 1
ATOM 8096 C C . GLU D 1 42 ? -11.393 96.984 74.237 1.00 11.31 41 GLU D C 1
ATOM 8097 O O . GLU D 1 42 ? -12.271 97.743 73.877 1.00 12.14 41 GLU D O 1
ATOM 8103 N N . VAL D 1 43 ? -10.111 97.301 74.185 1.00 10.74 42 VAL D N 1
ATOM 8104 C CA . VAL D 1 43 ? -9.696 98.649 73.795 1.00 10.91 42 VAL D CA 1
ATOM 8105 C C . VAL D 1 43 ? -10.184 99.056 72.379 1.00 11.92 42 VAL D C 1
ATOM 8106 O O . VAL D 1 43 ? -10.604 100.210 72.165 1.00 10.26 42 VAL D O 1
ATOM 8110 N N . ASP D 1 44 ? -10.136 98.096 71.439 1.00 12.95 43 ASP D N 1
ATOM 8111 C CA . ASP D 1 44 ? -10.623 98.324 70.077 1.00 14.76 43 ASP D CA 1
ATOM 8112 C C . ASP D 1 44 ? -12.119 98.683 70.036 1.00 14.26 43 ASP D C 1
ATOM 8113 O O . ASP D 1 44 ? -12.523 99.649 69.401 1.00 13.98 43 ASP D O 1
ATOM 8118 N N . LYS D 1 45 ? -12.923 97.915 70.755 1.00 15.28 44 LYS D N 1
ATOM 8119 C CA . LYS D 1 45 ? -14.375 98.127 70.841 1.00 15.11 44 LYS D CA 1
ATOM 8120 C C . LYS D 1 45 ? -14.676 99.455 71.535 1.00 15.35 44 LYS D C 1
ATOM 8121 O O . LYS D 1 45 ? -15.590 100.177 71.155 1.00 14.92 44 LYS D O 1
ATOM 8127 N N . ALA D 1 46 ? -13.902 99.761 72.567 1.00 15.02 45 ALA D N 1
ATOM 8128 C CA . ALA D 1 46 ? -14.044 101.023 73.262 1.00 16.15 45 ALA D CA 1
ATOM 8129 C C . ALA D 1 46 ? -13.944 102.221 72.312 1.00 16.90 45 ALA D C 1
ATOM 8130 O O . ALA D 1 46 ? -14.594 103.250 72.533 1.00 16.51 45 ALA D O 1
ATOM 8132 N N . LEU D 1 47 ? -13.122 102.087 71.275 1.00 17.70 46 LEU D N 1
ATOM 8133 C CA . LEU D 1 47 ? -12.882 103.191 70.362 1.00 19.94 46 LEU D CA 1
ATOM 8134 C C . LEU D 1 47 ? -13.794 103.146 69.137 1.00 21.01 46 LEU D C 1
ATOM 8135 O O . LEU D 1 47 ? -14.129 104.202 68.619 1.00 22.22 46 LEU D O 1
ATOM 8140 N N . ALA D 1 48 ? -14.173 101.950 68.681 1.00 21.55 47 ALA D N 1
ATOM 8141 C CA . ALA D 1 48 ? -14.962 101.773 67.457 1.00 22.81 47 ALA D CA 1
ATOM 8142 C C . ALA D 1 48 ? -16.454 101.939 67.738 1.00 24.25 47 ALA D C 1
ATOM 8143 O O . ALA D 1 48 ? -17.138 102.645 67.006 1.00 24.95 47 ALA D O 1
ATOM 8145 N N . ASP D 1 49 ? -16.927 101.315 68.823 1.00 24.95 48 ASP D N 1
ATOM 8146 C CA . ASP D 1 49 ? -18.332 101.306 69.241 1.00 25.64 48 ASP D CA 1
ATOM 8147 C C . ASP D 1 49 ? -18.580 102.376 70.331 1.00 26.42 48 ASP D C 1
ATOM 8148 O O . ASP D 1 49 ? -18.194 102.198 71.499 1.00 26.48 48 ASP D O 1
ATOM 8153 N N . PRO D 1 50 ? -19.224 103.507 69.951 1.00 26.87 49 PRO D N 1
ATOM 8154 C CA . PRO D 1 50 ? -19.403 104.651 70.861 1.00 26.27 49 PRO D CA 1
ATOM 8155 C C . PRO D 1 50 ? -20.335 104.308 72.034 1.00 25.21 49 PRO D C 1
ATOM 8156 O O . PRO D 1 50 ? -20.414 105.029 73.020 1.00 24.32 49 PRO D O 1
ATOM 8160 N N . SER D 1 51 ? -20.996 103.164 71.922 1.00 24.06 50 SER D N 1
ATOM 8161 C CA . SER D 1 51 ? -21.837 102.626 72.985 1.00 22.41 50 SER D CA 1
ATOM 8162 C C . SER D 1 51 ? -21.079 101.738 74.012 1.00 20.77 50 SER D C 1
ATOM 8163 O O . SER D 1 51 ? -21.623 101.399 75.071 1.00 19.67 50 SER D O 1
ATOM 8166 N N . TYR D 1 52 ? -19.852 101.326 73.672 1.00 18.65 51 TYR D N 1
ATOM 8167 C CA . TYR D 1 52 ? -19.162 100.287 74.453 1.00 17.30 51 TYR D CA 1
ATOM 8168 C C . TYR D 1 52 ? -18.753 100.751 75.856 1.00 16.12 51 TYR D C 1
ATOM 8169 O O . TYR D 1 52 ? -18.928 100.055 76.833 1.00 14.49 51 TYR D O 1
ATOM 8178 N N . VAL D 1 53 ? -18.219 101.943 75.940 1.00 16.47 52 VAL D N 1
ATOM 8179 C CA . VAL D 1 53 ? -17.828 102.469 77.230 1.00 18.16 52 VAL D CA 1
ATOM 8180 C C . VAL D 1 53 ? -19.023 102.498 78.234 1.00 18.95 52 VAL D C 1
ATOM 8181 O O . VAL D 1 53 ? -18.892 102.114 79.397 1.00 18.51 52 VAL D O 1
ATOM 8185 N N . ASP D 1 54 ? -20.199 102.886 77.754 1.00 20.37 53 ASP D N 1
ATOM 8186 C CA . ASP D 1 54 ? -21.426 102.881 78.578 1.00 21.26 53 ASP D CA 1
ATOM 8187 C C . ASP D 1 54 ? -21.845 101.518 79.080 1.00 20.00 53 ASP D C 1
ATOM 8188 O O . ASP D 1 54 ? -22.360 101.410 80.187 1.00 19.66 53 ASP D O 1
ATOM 8193 N N . SER D 1 55 ? -21.644 100.501 78.247 1.00 19.22 54 SER D N 1
ATOM 8194 C CA . SER D 1 55 ? -21.908 99.124 78.604 1.00 18.44 54 SER D CA 1
ATOM 8195 C C . SER D 1 55 ? -21.074 98.692 79.832 1.00 18.10 54 SER D C 1
ATOM 8196 O O . SER D 1 55 ? -21.525 97.846 80.633 1.00 17.81 54 SER D O 1
ATOM 8199 N N . ARG D 1 56 ? -19.865 99.270 79.953 1.00 17.89 55 ARG D N 1
ATOM 8200 C CA . ARG D 1 56 ? -18.916 98.976 81.038 1.00 17.62 55 ARG D CA 1
ATOM 8201 C C . ARG D 1 56 ? -19.451 99.622 82.296 1.00 17.26 55 ARG D C 1
ATOM 8202 O O . ARG D 1 56 ? -19.574 98.952 83.316 1.00 16.93 55 ARG D O 1
ATOM 8210 N N . HIS D 1 57 ? -19.835 100.892 82.193 1.00 16.73 56 HIS D N 1
ATOM 8211 C CA . HIS D 1 57 ? -20.406 101.626 83.333 1.00 17.58 56 HIS D CA 1
ATOM 8212 C C . HIS D 1 57 ? -21.694 101.003 83.840 1.00 17.65 56 HIS D C 1
ATOM 8213 O O . HIS D 1 57 ? -21.875 100.855 85.037 1.00 16.91 56 HIS D O 1
ATOM 8220 N N . GLN D 1 58 ? -22.561 100.599 82.916 1.00 18.31 57 GLN D N 1
ATOM 8221 C CA . GLN D 1 58 ? -23.839 100.032 83.269 1.00 19.49 57 GLN D CA 1
ATOM 8222 C C . GLN D 1 58 ? -23.677 98.687 83.981 1.00 18.25 57 GLN D C 1
ATOM 8223 O O . GLN D 1 58 ? -24.426 98.390 84.916 1.00 18.87 57 GLN D O 1
ATOM 8229 N N . LEU D 1 59 ? -22.743 97.860 83.508 1.00 17.04 58 LEU D N 1
ATOM 8230 C CA . LEU D 1 59 ? -22.475 96.545 84.121 1.00 15.95 58 LEU D CA 1
ATOM 8231 C C . LEU D 1 59 ? -21.864 96.686 85.540 1.00 15.22 58 LEU D C 1
ATOM 8232 O O . LEU D 1 59 ? -22.347 96.105 86.533 1.00 14.73 58 LEU D O 1
ATOM 8237 N N . LEU D 1 60 ? -20.819 97.484 85.622 1.00 14.96 59 LEU D N 1
ATOM 8238 C CA . LEU D 1 60 ? -20.243 97.879 86.895 1.00 15.75 59 LEU D CA 1
ATOM 8239 C C . LEU D 1 60 ? -21.246 98.481 87.896 1.00 16.38 59 LEU D C 1
ATOM 8240 O O . LEU D 1 60 ? -21.315 98.038 89.069 1.00 16.09 59 LEU D O 1
ATOM 8245 N N . ASP D 1 61 ? -22.047 99.441 87.433 1.00 15.99 60 ASP D N 1
ATOM 8246 C CA . ASP D 1 61 ? -23.053 100.064 88.291 1.00 16.45 60 ASP D CA 1
ATOM 8247 C C . ASP D 1 61 ? -24.119 99.090 88.789 1.00 15.46 60 ASP D C 1
ATOM 8248 O O . ASP D 1 61 ? -24.630 99.238 89.895 1.00 14.06 60 ASP D O 1
ATOM 8253 N N . LYS D 1 62 ? -24.416 98.081 87.983 1.00 15.26 61 LYS D N 1
ATOM 8254 C CA . LYS D 1 62 ? -25.394 97.051 88.326 1.00 15.91 61 LYS D CA 1
ATOM 8255 C C . LYS D 1 62 ? -25.001 96.246 89.572 1.00 15.25 61 LYS D C 1
ATOM 8256 O O . LYS D 1 62 ? -25.865 95.745 90.326 1.00 15.53 61 LYS D O 1
ATOM 8262 N N . TYR D 1 63 ? -23.691 96.081 89.749 1.00 13.46 62 TYR D N 1
ATOM 8263 C CA . TYR D 1 63 ? -23.131 95.337 90.853 1.00 12.11 62 TYR D CA 1
ATOM 8264 C C . TYR D 1 63 ? -22.570 96.220 91.954 1.00 11.46 62 TYR D C 1
ATOM 8265 O O . TYR D 1 63 ? -21.911 95.733 92.845 1.00 12.73 62 TYR D O 1
ATOM 8274 N N . GLY D 1 64 ? -22.842 97.511 91.889 1.00 11.72 63 GLY D N 1
ATOM 8275 C CA . GLY D 1 64 ? -22.384 98.495 92.893 1.00 13.21 63 GLY D CA 1
ATOM 8276 C C . GLY D 1 64 ? -20.862 98.753 92.851 1.00 13.46 63 GLY D C 1
ATOM 8277 O O . GLY D 1 64 ? -20.237 99.008 93.883 1.00 12.24 63 GLY D O 1
ATOM 8278 N N . LEU D 1 65 ? -20.276 98.638 91.651 1.00 13.69 64 LEU D N 1
ATOM 8279 C CA . LEU D 1 65 ? -18.810 98.645 91.477 1.00 13.32 64 LEU D CA 1
ATOM 8280 C C . LEU D 1 65 ? -18.358 99.882 90.750 1.00 13.59 64 LEU D C 1
ATOM 8281 O O . LEU D 1 65 ? -19.015 100.324 89.824 1.00 15.00 64 LEU D O 1
ATOM 8286 N N . LYS D 1 66 ? -17.229 100.427 91.164 1.00 13.01 65 LYS D N 1
ATOM 8287 C CA . LYS D 1 66 ? -16.622 101.521 90.455 1.00 14.46 65 LYS D CA 1
ATOM 8288 C C . LYS D 1 66 ? -15.341 101.075 89.710 1.00 13.73 65 LYS D C 1
ATOM 8289 O O . LYS D 1 66 ? -14.866 99.955 89.848 1.00 13.61 65 LYS D O 1
ATOM 8295 N N . CYS D 1 67 ? -14.835 101.928 88.857 1.00 13.08 66 CYS D N 1
ATOM 8296 C CA . CYS D 1 67 ? -13.568 101.658 88.202 1.00 13.97 66 CYS D CA 1
ATOM 8297 C C . CYS D 1 67 ? -12.785 102.968 88.138 1.00 13.55 66 CYS D C 1
ATOM 8298 O O . CYS D 1 67 ? -13.302 103.967 87.659 1.00 14.08 66 CYS D O 1
ATOM 8301 N N . TRP D 1 68 ? -11.548 102.955 88.608 1.00 13.52 67 TRP D N 1
ATOM 8302 C CA . TRP D 1 68 ? -10.737 104.146 88.556 1.00 14.56 67 TRP D CA 1
ATOM 8303 C C . TRP D 1 68 ? -9.483 103.940 87.708 1.00 13.14 67 TRP D C 1
ATOM 8304 O O . TRP D 1 68 ? -8.683 104.845 87.580 1.00 14.28 67 TRP D O 1
ATOM 8315 N N . ALA D 1 69 ? -9.308 102.760 87.125 1.00 11.38 68 ALA D N 1
ATOM 8316 C CA . ALA D 1 69 ? -8.078 102.421 86.425 1.00 10.60 68 ALA D CA 1
ATOM 8317 C C . ALA D 1 69 ? -8.288 101.202 85.553 1.00 9.57 68 ALA D C 1
ATOM 8318 O O . ALA D 1 69 ? -9.084 100.362 85.873 1.00 9.57 68 ALA D O 1
ATOM 8320 N N . ILE D 1 70 ? -7.585 101.151 84.424 1.00 9.48 69 ILE D N 1
ATOM 8321 C CA . ILE D 1 70 ? -7.549 99.967 83.537 1.00 7.58 69 ILE D CA 1
ATOM 8322 C C . ILE D 1 70 ? -6.103 99.540 83.361 1.00 7.19 69 ILE D C 1
ATOM 8323 O O . ILE D 1 70 ? -5.200 100.316 83.634 1.00 5.03 69 ILE D O 1
ATOM 8328 N N . SER D 1 71 ? -5.892 98.293 82.930 1.00 7.24 70 SER D N 1
ATOM 8329 C CA . SER D 1 71 ? -4.549 97.706 82.899 1.00 7.36 70 SER D CA 1
ATOM 8330 C C . SER D 1 71 ? -4.257 96.977 81.599 1.00 7.38 70 SER D C 1
ATOM 8331 O O . SER D 1 71 ? -5.075 96.203 81.111 1.00 7.76 70 SER D O 1
ATOM 8334 N N . ASN D 1 72 ? -3.068 97.197 81.048 1.00 6.99 71 ASN D N 1
ATOM 8335 C CA . ASN D 1 72 ? -2.668 96.485 79.819 1.00 7.77 71 ASN D CA 1
ATOM 8336 C C . ASN D 1 72 ? -1.212 96.045 79.922 1.00 7.75 71 ASN D C 1
ATOM 8337 O O . ASN D 1 72 ? -0.395 96.403 79.058 1.00 8.84 71 ASN D O 1
ATOM 8342 N N . HIS D 1 73 ? -0.893 95.296 80.975 1.00 6.58 72 HIS D N 1
ATOM 8343 C CA . HIS D 1 73 ? 0.404 94.666 81.100 1.00 7.09 72 HIS D CA 1
ATOM 8344 C C . HIS D 1 73 ? 0.788 93.830 79.872 1.00 6.60 72 HIS D C 1
ATOM 8345 O O . HIS D 1 73 ? 1.939 93.766 79.492 1.00 5.06 72 HIS D O 1
ATOM 8352 N N . LEU D 1 74 ? -0.204 93.140 79.300 1.00 7.46 73 LEU D N 1
ATOM 8353 C CA . LEU D 1 74 ? 0.048 92.151 78.251 1.00 7.45 73 LEU D CA 1
ATOM 8354 C C . LEU D 1 74 ? 0.535 92.780 76.938 1.00 7.17 73 LEU D C 1
ATOM 8355 O O . LEU D 1 74 ? 1.445 92.260 76.339 1.00 7.60 73 LEU D O 1
ATOM 8360 N N . VAL D 1 75 ? -0.054 93.902 76.525 1.00 6.51 74 VAL D N 1
ATOM 8361 C CA . VAL D 1 75 ? 0.386 94.606 75.325 1.00 5.52 74 VAL D CA 1
ATOM 8362 C C . VAL D 1 75 ? 1.628 95.455 75.626 1.00 6.22 74 VAL D C 1
ATOM 8363 O O . VAL D 1 75 ? 2.568 95.536 74.788 1.00 6.78 74 VAL D O 1
ATOM 8367 N N . GLY D 1 76 ? 1.648 96.077 76.816 1.00 5.48 75 GLY D N 1
ATOM 8368 C CA . GLY D 1 76 ? 2.763 96.921 77.198 1.00 5.81 75 GLY D CA 1
ATOM 8369 C C . GLY D 1 76 ? 4.074 96.190 77.181 1.00 6.34 75 GLY D C 1
ATOM 8370 O O . GLY D 1 76 ? 5.106 96.741 76.805 1.00 6.63 75 GLY D O 1
ATOM 8371 N N . GLN D 1 77 ? 4.053 94.929 77.612 1.00 7.63 76 GLN D N 1
ATOM 8372 C CA . GLN D 1 77 ? 5.254 94.104 77.623 1.00 6.55 76 GLN D CA 1
ATOM 8373 C C . GLN D 1 77 ? 5.935 94.035 76.224 1.00 7.61 76 GLN D C 1
ATOM 8374 O O . GLN D 1 77 ? 7.171 93.941 76.103 1.00 7.41 76 GLN D O 1
ATOM 8380 N N . ALA D 1 78 ? 5.116 94.029 75.175 1.00 7.32 77 ALA D N 1
ATOM 8381 C CA . ALA D 1 78 ? 5.612 93.802 73.813 1.00 7.67 77 ALA D CA 1
ATOM 8382 C C . ALA D 1 78 ? 6.172 95.078 73.138 1.00 7.98 77 ALA D C 1
ATOM 8383 O O . ALA D 1 78 ? 6.630 95.011 72.004 1.00 8.23 77 ALA D O 1
ATOM 8385 N N . VAL D 1 79 ? 6.128 96.218 73.831 1.00 7.64 78 VAL D N 1
ATOM 8386 C CA . VAL D 1 79 ? 6.633 97.473 73.286 1.00 8.06 78 VAL D CA 1
ATOM 8387 C C . VAL D 1 79 ? 8.173 97.455 73.233 1.00 9.45 78 VAL D C 1
ATOM 8388 O O . VAL D 1 79 ? 8.741 97.709 72.174 1.00 11.05 78 VAL D O 1
ATOM 8392 N N . CYS D 1 80 ? 8.852 97.105 74.334 1.00 9.49 79 CYS D N 1
ATOM 8393 C CA . CYS D 1 80 ? 10.310 97.174 74.384 1.00 9.04 79 CYS D CA 1
ATOM 8394 C C . CYS D 1 80 ? 11.032 95.839 74.389 1.00 9.50 79 CYS D C 1
ATOM 8395 O O . CYS D 1 80 ? 12.216 95.797 74.170 1.00 8.79 79 CYS D O 1
ATOM 8398 N N . ASP D 1 81 ? 10.321 94.745 74.604 1.00 10.29 80 ASP D N 1
ATOM 8399 C CA . ASP D 1 81 ? 10.975 93.437 74.662 1.00 11.07 80 ASP D CA 1
ATOM 8400 C C . ASP D 1 81 ? 11.826 93.161 73.420 1.00 11.90 80 ASP D C 1
ATOM 8401 O O . ASP D 1 81 ? 11.338 93.323 72.291 1.00 12.45 80 ASP D O 1
ATOM 8406 N N . ALA D 1 82 ? 13.076 92.739 73.659 1.00 12.31 81 ALA D N 1
ATOM 8407 C CA . ALA D 1 82 ? 14.056 92.468 72.614 1.00 13.02 81 ALA D CA 1
ATOM 8408 C C . ALA D 1 82 ? 13.778 91.124 71.986 1.00 13.24 81 ALA D C 1
ATOM 8409 O O . ALA D 1 82 ? 13.989 90.934 70.789 1.00 13.48 81 ALA D O 1
ATOM 8411 N N . ILE D 1 83 ? 13.307 90.197 72.807 1.00 13.49 82 ILE D N 1
ATOM 8412 C CA . ILE D 1 83 ? 13.034 88.840 72.376 1.00 13.60 82 ILE D CA 1
ATOM 8413 C C . ILE D 1 83 ? 11.528 88.658 72.308 1.00 13.68 82 ILE D C 1
ATOM 8414 O O . ILE D 1 83 ? 10.867 88.511 73.346 1.00 14.59 82 ILE D O 1
ATOM 8419 N N . ILE D 1 84 ? 10.984 88.758 71.095 1.00 13.06 83 ILE D N 1
ATOM 8420 C CA . ILE D 1 84 ? 9.558 88.548 70.853 1.00 13.05 83 ILE D CA 1
ATOM 8421 C C . ILE D 1 84 ? 9.318 87.127 70.307 1.00 14.49 83 ILE D C 1
ATOM 8422 O O . ILE D 1 84 ? 9.899 86.707 69.289 1.00 14.50 83 ILE D O 1
ATOM 8427 N N . ASP D 1 85 ? 8.474 86.371 70.986 1.00 14.28 84 ASP D N 1
ATOM 8428 C CA . ASP D 1 85 ? 8.409 84.958 70.681 1.00 14.63 84 ASP D CA 1
ATOM 8429 C C . ASP D 1 85 ? 7.033 84.399 71.070 1.00 14.10 84 ASP D C 1
ATOM 8430 O O . ASP D 1 85 ? 6.090 85.180 71.200 1.00 14.06 84 ASP D O 1
ATOM 8435 N N . GLU D 1 86 ? 6.916 83.084 71.247 1.00 13.31 85 GLU D N 1
ATOM 8436 C CA . GLU D 1 86 ? 5.619 82.404 71.480 1.00 14.60 85 GLU D CA 1
ATOM 8437 C C . GLU D 1 86 ? 4.941 82.839 72.776 1.00 13.29 85 GLU D C 1
ATOM 8438 O O . GLU D 1 86 ? 3.714 82.784 72.908 1.00 13.98 85 GLU D O 1
ATOM 8444 N N . ARG D 1 87 ? 5.755 83.257 73.740 1.00 12.11 86 ARG D N 1
ATOM 8445 C CA . ARG D 1 87 ? 5.248 83.767 74.999 1.00 10.94 86 ARG D CA 1
ATOM 8446 C C . ARG D 1 87 ? 4.443 85.037 74.766 1.00 9.88 86 ARG D C 1
ATOM 8447 O O . ARG D 1 87 ? 3.395 85.197 75.339 1.00 10.03 86 ARG D O 1
ATOM 8455 N N . HIS D 1 88 ? 4.958 85.941 73.936 1.00 8.27 87 HIS D N 1
ATOM 8456 C CA . HIS D 1 88 ? 4.214 87.126 73.518 1.00 8.62 87 HIS D CA 1
ATOM 8457 C C . HIS D 1 88 ? 3.009 86.790 72.593 1.00 8.93 87 HIS D C 1
ATOM 8458 O O . HIS D 1 88 ? 1.957 87.375 72.700 1.00 8.67 87 HIS D O 1
ATOM 8465 N N . GLU D 1 89 ? 3.185 85.829 71.703 1.00 9.47 88 GLU D N 1
ATOM 8466 C CA . GLU D 1 89 ? 2.085 85.319 70.926 1.00 10.29 88 GLU D CA 1
ATOM 8467 C C . GLU D 1 89 ? 0.895 84.872 71.775 1.00 10.07 88 GLU D C 1
ATOM 8468 O O . GLU D 1 89 ? -0.247 85.157 71.416 1.00 10.04 88 GLU D O 1
ATOM 8474 N N . ALA D 1 90 ? 1.168 84.175 72.883 1.00 9.65 89 ALA D N 1
ATOM 8475 C CA . ALA D 1 90 ? 0.120 83.662 73.815 1.00 9.67 89 ALA D CA 1
ATOM 8476 C C . ALA D 1 90 ? -0.595 84.736 74.600 1.00 10.01 89 ALA D C 1
ATOM 8477 O O . ALA D 1 90 ? -1.674 84.513 75.113 1.00 10.84 89 ALA D O 1
ATOM 8479 N N . ILE D 1 91 ? -0.001 85.906 74.733 1.00 11.06 90 ILE D N 1
ATOM 8480 C CA . ILE D 1 91 ? -0.651 86.960 75.520 1.00 11.80 90 ILE D CA 1
ATOM 8481 C C . ILE D 1 91 ? -1.224 88.128 74.697 1.00 12.50 90 ILE D C 1
ATOM 8482 O O . ILE D 1 91 ? -1.809 89.075 75.262 1.00 12.80 90 ILE D O 1
ATOM 8487 N N . LEU D 1 92 ? -1.057 88.053 73.374 1.00 12.74 91 LEU D N 1
ATOM 8488 C CA . LEU D 1 92 ? -1.425 89.149 72.488 1.00 13.29 91 LEU D CA 1
ATOM 8489 C C . LEU D 1 92 ? -2.602 88.756 71.645 1.00 14.43 91 LEU D C 1
ATOM 8490 O O . LEU D 1 92 ? -2.719 87.565 71.274 1.00 15.84 91 LEU D O 1
ATOM 8495 N N . PRO D 1 93 ? -3.477 89.747 71.322 1.00 14.94 92 PRO D N 1
ATOM 8496 C CA . PRO D 1 93 ? -4.480 89.506 70.285 1.00 14.82 92 PRO D CA 1
ATOM 8497 C C . PRO D 1 93 ? -3.758 89.256 68.978 1.00 15.07 92 PRO D C 1
ATOM 8498 O O . PRO D 1 93 ? -2.674 89.821 68.732 1.00 14.88 92 PRO D O 1
ATOM 8502 N N . ALA D 1 94 ? -4.391 88.452 68.131 1.00 15.75 93 ALA D N 1
ATOM 8503 C CA . ALA D 1 94 ? -3.883 88.078 66.833 1.00 16.08 93 ALA D CA 1
ATOM 8504 C C . ALA D 1 94 ? -3.592 89.288 65.971 1.00 16.36 93 ALA D C 1
ATOM 8505 O O . ALA D 1 94 ? -2.683 89.252 65.141 1.00 16.53 93 ALA D O 1
ATOM 8507 N N . ARG D 1 95 ? -4.370 90.356 66.165 1.00 16.22 94 ARG D N 1
ATOM 8508 C CA . ARG D 1 95 ? -4.219 91.586 65.364 1.00 16.64 94 ARG D CA 1
ATOM 8509 C C . ARG D 1 95 ? -2.972 92.362 65.792 1.00 14.69 94 ARG D C 1
ATOM 8510 O O . ARG D 1 95 ? -2.436 93.186 65.032 1.00 15.29 94 ARG D O 1
ATOM 8518 N N . ILE D 1 96 ? -2.507 92.128 67.017 1.00 12.94 95 ILE D N 1
ATOM 8519 C CA . ILE D 1 96 ? -1.249 92.760 67.445 1.00 10.54 95 ILE D CA 1
ATOM 8520 C C . ILE D 1 96 ? -0.028 91.888 67.051 1.00 10.15 95 ILE D C 1
ATOM 8521 O O . ILE D 1 96 ? 0.962 92.387 66.526 1.00 8.06 95 ILE D O 1
ATOM 8526 N N . TRP D 1 97 ? -0.154 90.575 67.251 1.00 9.91 96 TRP D N 1
ATOM 8527 C CA . TRP D 1 97 ? 0.883 89.642 66.883 1.00 10.37 96 TRP D CA 1
ATOM 8528 C C . TRP D 1 97 ? 1.204 89.764 65.355 1.00 11.30 96 TRP D C 1
ATOM 8529 O O . TRP D 1 97 ? 2.394 89.855 64.953 1.00 11.51 96 TRP D O 1
ATOM 8540 N N . GLY D 1 98 ? 0.146 89.783 64.533 1.00 11.17 97 GLY D N 1
ATOM 8541 C CA . GLY D 1 98 ? 0.267 89.967 63.096 1.00 11.31 97 GLY D CA 1
ATOM 8542 C C . GLY D 1 98 ? 1.103 88.855 62.504 1.00 12.46 97 GLY D C 1
ATOM 8543 O O . GLY D 1 98 ? 0.751 87.672 62.627 1.00 12.63 97 GLY D O 1
ATOM 8544 N N . ASP D 1 99 ? 2.221 89.237 61.894 1.00 13.37 98 ASP D N 1
ATOM 8545 C CA . ASP D 1 99 ? 3.120 88.286 61.222 1.00 15.40 98 ASP D CA 1
ATOM 8546 C C . ASP D 1 99 ? 4.158 87.673 62.147 1.00 15.35 98 ASP D C 1
ATOM 8547 O O . ASP D 1 99 ? 4.858 86.738 61.752 1.00 16.29 98 ASP D O 1
ATOM 8552 N N . GLY D 1 100 ? 4.248 88.187 63.370 1.00 14.91 99 GLY D N 1
ATOM 8553 C CA . GLY D 1 100 ? 5.158 87.626 64.362 1.00 14.18 99 GLY D CA 1
ATOM 8554 C C . GLY D 1 100 ? 6.519 88.279 64.328 1.00 13.95 99 GLY D C 1
ATOM 8555 O O . GLY D 1 100 ? 7.384 87.947 65.127 1.00 14.25 99 GLY D O 1
ATOM 8556 N N . ASP D 1 101 ? 6.731 89.212 63.404 1.00 13.10 100 ASP D N 1
ATOM 8557 C CA . ASP D 1 101 ? 8.033 89.861 63.314 1.00 12.44 100 ASP D CA 1
ATOM 8558 C C . ASP D 1 101 ? 8.236 90.703 64.576 1.00 12.28 100 ASP D C 1
ATOM 8559 O O . ASP D 1 101 ? 7.318 91.399 65.029 1.00 11.49 100 ASP D O 1
ATOM 8564 N N . ALA D 1 102 ? 9.433 90.610 65.153 1.00 12.22 101 ALA D N 1
ATOM 8565 C CA . ALA D 1 102 ? 9.716 91.289 66.419 1.00 12.35 101 ALA D CA 1
ATOM 8566 C C . ALA D 1 102 ? 9.361 92.764 66.362 1.00 12.67 101 ALA D C 1
ATOM 8567 O O . ALA D 1 102 ? 8.557 93.222 67.155 1.00 13.41 101 ALA D O 1
ATOM 8569 N N . GLU D 1 103 ? 9.969 93.518 65.437 1.00 13.15 102 GLU D N 1
ATOM 8570 C CA . GLU D 1 103 ? 9.720 94.934 65.340 1.00 12.21 102 GLU D CA 1
ATOM 8571 C C . GLU D 1 103 ? 8.292 95.293 64.990 1.00 12.01 102 GLU D C 1
ATOM 8572 O O . GLU D 1 103 ? 7.789 96.306 65.468 1.00 13.99 102 GLU D O 1
ATOM 8578 N N . GLY D 1 104 ? 7.628 94.479 64.174 1.00 10.91 103 GLY D N 1
ATOM 8579 C CA . GLY D 1 104 ? 6.245 94.706 63.835 1.00 8.85 103 GLY D CA 1
ATOM 8580 C C . GLY D 1 104 ? 5.351 94.636 65.059 1.00 9.01 103 GLY D C 1
ATOM 8581 O O . GLY D 1 104 ? 4.530 95.522 65.276 1.00 9.03 103 GLY D O 1
ATOM 8582 N N . VAL D 1 105 ? 5.526 93.586 65.867 1.00 8.94 104 VAL D N 1
ATOM 8583 C CA . VAL D 1 105 ? 4.814 93.413 67.117 1.00 8.39 104 VAL D CA 1
ATOM 8584 C C . VAL D 1 105 ? 5.030 94.609 68.065 1.00 8.37 104 VAL D C 1
ATOM 8585 O O . VAL D 1 105 ? 4.072 95.158 68.611 1.00 8.10 104 VAL D O 1
ATOM 8589 N N . ARG D 1 106 ? 6.276 95.047 68.204 1.00 7.69 105 ARG D N 1
ATOM 8590 C CA . ARG D 1 106 ? 6.600 96.234 68.991 1.00 7.07 105 ARG D CA 1
ATOM 8591 C C . ARG D 1 106 ? 5.895 97.494 68.547 1.00 7.22 105 ARG D C 1
ATOM 8592 O O . ARG D 1 106 ? 5.471 98.282 69.394 1.00 7.43 105 ARG D O 1
ATOM 8600 N N . GLN D 1 107 ? 5.812 97.693 67.223 1.00 7.02 106 GLN D N 1
ATOM 8601 C CA . GLN D 1 107 ? 5.119 98.841 66.625 1.00 7.77 106 GLN D CA 1
ATOM 8602 C C . GLN D 1 107 ? 3.618 98.759 66.824 1.00 7.31 106 GLN D C 1
ATOM 8603 O O . GLN D 1 107 ? 2.985 99.744 67.162 1.00 7.44 106 GLN D O 1
ATOM 8609 N N . ARG D 1 108 ? 3.057 97.573 66.640 1.00 8.17 107 ARG D N 1
ATOM 8610 C CA . ARG D 1 108 ? 1.617 97.384 66.850 1.00 8.58 107 ARG D CA 1
ATOM 8611 C C . ARG D 1 108 ? 1.205 97.459 68.333 1.00 8.83 107 ARG D C 1
ATOM 8612 O O . ARG D 1 108 ? 0.128 97.963 68.667 1.00 9.02 107 ARG D O 1
ATOM 8620 N N . ALA D 1 109 ? 2.072 96.963 69.204 1.00 8.37 108 ALA D N 1
ATOM 8621 C CA . ALA D 1 109 ? 1.903 97.094 70.641 1.00 9.70 108 ALA D CA 1
ATOM 8622 C C . ALA D 1 109 ? 1.931 98.566 71.116 1.00 9.60 108 ALA D C 1
ATOM 8623 O O . ALA D 1 109 ? 1.074 98.977 71.915 1.00 10.87 108 ALA D O 1
ATOM 8625 N N . ALA D 1 110 ? 2.909 99.344 70.653 1.00 8.92 109 ALA D N 1
ATOM 8626 C CA . ALA D 1 110 ? 2.941 100.784 70.955 1.00 8.53 109 ALA D CA 1
ATOM 8627 C C . ALA D 1 110 ? 1.657 101.505 70.490 1.00 8.28 109 ALA D C 1
ATOM 8628 O O . ALA D 1 110 ? 1.128 102.363 71.177 1.00 9.07 109 ALA D O 1
ATOM 8630 N N . ALA D 1 111 ? 1.159 101.143 69.316 1.00 7.49 110 ALA D N 1
ATOM 8631 C CA . ALA D 1 111 ? -0.025 101.745 68.747 1.00 6.27 110 ALA D CA 1
ATOM 8632 C C . ALA D 1 111 ? -1.224 101.444 69.646 1.00 5.94 110 ALA D C 1
ATOM 8633 O O . ALA D 1 111 ? -2.061 102.326 69.912 1.00 6.01 110 ALA D O 1
ATOM 8635 N N . GLU D 1 112 ? -1.295 100.196 70.102 1.00 5.28 111 GLU D N 1
ATOM 8636 C CA . GLU D 1 112 ? -2.349 99.723 70.964 1.00 6.14 111 GLU D CA 1
ATOM 8637 C C . GLU D 1 112 ? -2.364 100.392 72.355 1.00 6.34 111 GLU D C 1
ATOM 8638 O O . GLU D 1 112 ? -3.447 100.629 72.892 1.00 6.81 111 GLU D O 1
ATOM 8644 N N . ILE D 1 113 ? -1.187 100.687 72.921 1.00 5.73 112 ILE D N 1
ATOM 8645 C CA . ILE D 1 113 ? -1.094 101.396 74.194 1.00 6.36 112 ILE D CA 1
ATOM 8646 C C . ILE D 1 113 ? -1.591 102.816 74.064 1.00 6.42 112 ILE D C 1
ATOM 8647 O O . ILE D 1 113 ? -2.341 103.294 74.905 1.00 7.40 112 ILE D O 1
ATOM 8652 N N . LYS D 1 114 ? -1.204 103.472 72.986 1.00 6.95 113 LYS D N 1
ATOM 8653 C CA . LYS D 1 114 ? -1.816 104.761 72.573 1.00 6.73 113 LYS D CA 1
ATOM 8654 C C . LYS D 1 114 ? -3.337 104.721 72.549 1.00 6.82 113 LYS D C 1
ATOM 8655 O O . LYS D 1 114 ? -3.976 105.587 73.104 1.00 8.64 113 LYS D O 1
ATOM 8661 N N . ASP D 1 115 ? -3.916 103.703 71.922 1.00 8.29 114 ASP D N 1
ATOM 8662 C CA . ASP D 1 115 ? -5.382 103.476 71.923 1.00 8.49 114 ASP D CA 1
ATOM 8663 C C . ASP D 1 115 ? -5.921 103.165 73.301 1.00 8.96 114 ASP D C 1
ATOM 8664 O O . ASP D 1 115 ? -7.066 103.496 73.609 1.00 9.61 114 ASP D O 1
ATOM 8669 N N . THR D 1 116 ? -5.098 102.530 74.144 1.00 8.93 115 THR D N 1
ATOM 8670 C CA . THR D 1 116 ? -5.447 102.298 75.554 1.00 8.52 115 THR D CA 1
ATOM 8671 C C . THR D 1 116 ? -5.633 103.621 76.322 1.00 9.10 115 THR D C 1
ATOM 8672 O O . THR D 1 116 ? -6.585 103.785 77.059 1.00 10.35 115 THR D O 1
ATOM 8676 N N . ALA D 1 117 ? -4.749 104.579 76.135 1.00 9.40 116 ALA D N 1
ATOM 8677 C CA . ALA D 1 117 ? -4.920 105.885 76.748 1.00 10.44 116 ALA D CA 1
ATOM 8678 C C . ALA D 1 117 ? -6.226 106.589 76.306 1.00 11.43 116 ALA D C 1
ATOM 8679 O O . ALA D 1 117 ? -6.944 107.165 77.137 1.00 12.61 116 ALA D O 1
ATOM 8681 N N . ARG D 1 118 ? -6.480 106.566 74.985 1.00 11.36 117 ARG D N 1
ATOM 8682 C CA . ARG D 1 118 ? -7.724 107.010 74.337 1.00 10.74 117 ARG D CA 1
ATOM 8683 C C . ARG D 1 118 ? -8.960 106.331 74.892 1.00 10.38 117 ARG D C 1
ATOM 8684 O O . ARG D 1 118 ? -9.922 107.020 75.222 1.00 11.74 117 ARG D O 1
ATOM 8692 N N . ALA D 1 119 ? -8.950 104.993 74.951 1.00 9.66 118 ALA D N 1
ATOM 8693 C CA . ALA D 1 119 ? -10.027 104.214 75.572 1.00 9.71 118 ALA D CA 1
ATOM 8694 C C . ALA D 1 119 ? -10.254 104.561 77.054 1.00 10.75 118 ALA D C 1
ATOM 8695 O O . ALA D 1 119 ? -11.419 104.705 77.484 1.00 12.68 118 ALA D O 1
ATOM 8697 N N . ALA D 1 120 ? -9.173 104.707 77.830 1.00 10.15 119 ALA D N 1
ATOM 8698 C CA . ALA D 1 120 ? -9.256 105.188 79.225 1.00 10.84 119 ALA D CA 1
ATOM 8699 C C . ALA D 1 120 ? -9.972 106.554 79.352 1.00 11.42 119 ALA D C 1
ATOM 8700 O O . ALA D 1 120 ? -10.784 106.748 80.247 1.00 10.92 119 ALA D O 1
ATOM 8702 N N . ALA D 1 121 ? -9.586 107.509 78.493 1.00 12.04 120 ALA D N 1
ATOM 8703 C CA . ALA D 1 121 ? -10.191 108.833 78.482 1.00 13.23 120 ALA D CA 1
ATOM 8704 C C . ALA D 1 121 ? -11.671 108.720 78.187 1.00 13.85 120 ALA D C 1
ATOM 8705 O O . ALA D 1 121 ? -12.462 109.458 78.778 1.00 15.15 120 ALA D O 1
ATOM 8707 N N . ARG D 1 122 ? -12.046 107.807 77.291 1.00 14.57 121 ARG D N 1
ATOM 8708 C CA . ARG D 1 122 ? -13.470 107.550 76.995 1.00 15.36 121 ARG D CA 1
ATOM 8709 C C . ARG D 1 122 ? -14.236 107.004 78.187 1.00 14.62 121 ARG D C 1
ATOM 8710 O O . ARG D 1 122 ? -15.371 107.392 78.439 1.00 14.39 121 ARG D O 1
ATOM 8718 N N . LEU D 1 123 ? -13.595 106.121 78.927 1.00 13.88 122 LEU D N 1
ATOM 8719 C CA . LEU D 1 123 ? -14.217 105.505 80.081 1.00 14.22 122 LEU D CA 1
ATOM 8720 C C . LEU D 1 123 ? -14.288 106.520 81.231 1.00 14.27 122 LEU D C 1
ATOM 8721 O O . LEU D 1 123 ? -15.075 106.371 82.159 1.00 14.53 122 LEU D O 1
ATOM 8726 N N . GLY D 1 124 ? -13.453 107.554 81.168 1.00 14.58 123 GLY D N 1
ATOM 8727 C CA . GLY D 1 124 ? -13.380 108.545 82.238 1.00 14.73 123 GLY D CA 1
ATOM 8728 C C . GLY D 1 124 ? -12.408 108.241 83.361 1.00 14.72 123 GLY D C 1
ATOM 8729 O O . GLY D 1 124 ? -12.536 108.809 84.452 1.00 15.47 123 GLY D O 1
ATOM 8730 N N . VAL D 1 125 ? -11.445 107.355 83.126 1.00 14.08 124 VAL D N 1
ATOM 8731 C CA . VAL D 1 125 ? -10.438 107.028 84.169 1.00 13.85 124 VAL D CA 1
ATOM 8732 C C . VAL D 1 125 ? -9.090 107.703 83.834 1.00 14.38 124 VAL D C 1
ATOM 8733 O O . VAL D 1 125 ? -8.785 107.961 82.681 1.00 14.46 124 VAL D O 1
ATOM 8737 N N . ASP D 1 126 ? -8.291 108.019 84.833 1.00 15.28 125 ASP D N 1
ATOM 8738 C CA . ASP D 1 126 ? -7.100 108.809 84.549 1.00 16.31 125 ASP D CA 1
ATOM 8739 C C . ASP D 1 126 ? -5.788 108.040 84.640 1.00 14.31 125 ASP D C 1
ATOM 8740 O O . ASP D 1 126 ? -4.707 108.633 84.533 1.00 13.82 125 ASP D O 1
ATOM 8745 N N . THR D 1 127 ? -5.885 106.726 84.808 1.00 12.50 126 THR D N 1
ATOM 8746 C CA . THR D 1 127 ? -4.690 105.939 84.957 1.00 11.39 126 THR D CA 1
ATOM 8747 C C . THR D 1 127 ? -4.805 104.656 84.177 1.00 9.82 126 THR D C 1
ATOM 8748 O O . THR D 1 127 ? -5.808 103.971 84.265 1.00 8.52 126 THR D O 1
ATOM 8752 N N . VAL D 1 128 ? -3.736 104.357 83.424 1.00 9.19 127 VAL D N 1
ATOM 8753 C CA . VAL D 1 128 ? -3.533 103.086 82.771 1.00 7.42 127 VAL D CA 1
ATOM 8754 C C . VAL D 1 128 ? -2.333 102.413 83.478 1.00 7.47 127 VAL D C 1
ATOM 8755 O O . VAL D 1 128 ? -1.254 102.991 83.600 1.00 7.22 127 VAL D O 1
ATOM 8759 N N . ILE D 1 129 ? -2.555 101.209 83.993 1.00 7.13 128 ILE D N 1
ATOM 8760 C CA . ILE D 1 129 ? -1.503 100.379 84.559 1.00 6.43 128 ILE D CA 1
ATOM 8761 C C . ILE D 1 129 ? -0.924 99.534 83.397 1.00 6.80 128 ILE D C 1
ATOM 8762 O O . ILE D 1 129 ? -1.647 99.130 82.507 1.00 6.03 128 ILE D O 1
ATOM 8767 N N . GLY D 1 130 ? 0.383 99.292 83.393 1.00 6.97 129 GLY D N 1
ATOM 8768 C CA . GLY D 1 130 ? 0.913 98.365 82.416 1.00 6.84 129 GLY D CA 1
ATOM 8769 C C . GLY D 1 130 ? 2.358 98.043 82.641 1.00 6.73 129 GLY D C 1
ATOM 8770 O O . GLY D 1 130 ? 2.901 98.334 83.690 1.00 6.12 129 GLY D O 1
ATOM 8771 N N . PHE D 1 131 ? 2.960 97.439 81.621 1.00 6.26 130 PHE D N 1
ATOM 8772 C CA . PHE D 1 131 ? 4.359 97.117 81.586 1.00 6.14 130 PHE D CA 1
ATOM 8773 C C . PHE D 1 131 ? 4.941 97.849 80.342 1.00 6.86 130 PHE D C 1
ATOM 8774 O O . PHE D 1 131 ? 4.185 98.345 79.489 1.00 6.27 130 PHE D O 1
ATOM 8782 N N . THR D 1 132 ? 6.278 97.871 80.244 1.00 6.84 131 THR D N 1
ATOM 8783 C CA . THR D 1 132 ? 7.008 98.474 79.126 1.00 7.42 131 THR D CA 1
ATOM 8784 C C . THR D 1 132 ? 7.759 97.456 78.258 1.00 6.74 131 THR D C 1
ATOM 8785 O O . THR D 1 132 ? 8.001 97.718 77.070 1.00 6.85 131 THR D O 1
ATOM 8789 N N . GLY D 1 133 ? 8.091 96.298 78.853 1.00 5.45 132 GLY D N 1
ATOM 8790 C CA . GLY D 1 133 ? 9.061 95.405 78.296 1.00 3.68 132 GLY D CA 1
ATOM 8791 C C . GLY D 1 133 ? 10.434 96.023 78.499 1.00 4.77 132 GLY D C 1
ATOM 8792 O O . GLY D 1 133 ? 10.611 96.998 79.244 1.00 4.24 132 GLY D O 1
ATOM 8793 N N . SER D 1 134 ? 11.426 95.451 77.846 1.00 5.16 133 SER D N 1
ATOM 8794 C CA . SER D 1 134 ? 12.768 95.933 78.034 1.00 6.79 133 SER D CA 1
ATOM 8795 C C . SER D 1 134 ? 13.679 95.318 76.986 1.00 7.42 133 SER D C 1
ATOM 8796 O O . SER D 1 134 ? 13.647 94.101 76.762 1.00 8.18 133 SER D O 1
ATOM 8799 N N . ALA D 1 135 ? 14.493 96.160 76.360 1.00 8.06 134 ALA D N 1
ATOM 8800 C CA . ALA D 1 135 ? 15.493 95.668 75.396 1.00 8.76 134 ALA D CA 1
ATOM 8801 C C . ALA D 1 135 ? 16.709 95.025 76.082 1.00 9.17 134 ALA D C 1
ATOM 8802 O O . ALA D 1 135 ? 17.549 94.383 75.421 1.00 10.28 134 ALA D O 1
ATOM 8804 N N . ILE D 1 136 ? 16.845 95.217 77.403 1.00 8.28 135 ILE D N 1
ATOM 8805 C CA . ILE D 1 136 ? 18.088 94.800 78.052 1.00 7.33 135 ILE D CA 1
ATOM 8806 C C . ILE D 1 136 ? 17.916 93.830 79.217 1.00 7.56 135 ILE D C 1
ATOM 8807 O O . ILE D 1 136 ? 18.909 93.441 79.826 1.00 7.14 135 ILE D O 1
ATOM 8812 N N . TRP D 1 137 ? 16.670 93.447 79.511 1.00 8.16 136 TRP D N 1
ATOM 8813 C CA . TRP D 1 137 ? 16.361 92.598 80.655 1.00 9.24 136 TRP D CA 1
ATOM 8814 C C . TRP D 1 137 ? 17.163 91.301 80.620 1.00 9.60 136 TRP D C 1
ATOM 8815 O O . TRP D 1 137 ? 17.669 90.843 81.644 1.00 11.11 136 TRP D O 1
ATOM 8826 N N . HIS D 1 138 ? 17.259 90.700 79.443 1.00 10.54 137 HIS D N 1
ATOM 8827 C CA . HIS D 1 138 ? 17.938 89.391 79.250 1.00 11.40 137 HIS D CA 1
ATOM 8828 C C . HIS D 1 138 ? 19.435 89.494 79.533 1.00 11.03 137 HIS D C 1
ATOM 8829 O O . HIS D 1 138 ? 20.120 88.482 79.626 1.00 11.35 137 HIS D O 1
ATOM 8836 N N . LEU D 1 139 ? 19.934 90.726 79.665 1.00 11.59 138 LEU D N 1
ATOM 8837 C CA . LEU D 1 139 ? 21.342 90.993 79.961 1.00 11.34 138 LEU D CA 1
ATOM 8838 C C . LEU D 1 139 ? 21.606 91.092 81.480 1.00 12.54 138 LEU D C 1
ATOM 8839 O O . LEU D 1 139 ? 22.761 91.362 81.869 1.00 11.85 138 LEU D O 1
ATOM 8844 N N . VAL D 1 140 ? 20.561 90.847 82.321 1.00 12.87 139 VAL D N 1
ATOM 8845 C CA . VAL D 1 140 ? 20.617 91.045 83.792 1.00 13.03 139 VAL D CA 1
ATOM 8846 C C . VAL D 1 140 ? 21.812 90.357 84.489 1.00 14.68 139 VAL D C 1
ATOM 8847 O O . VAL D 1 140 ? 22.466 90.950 85.370 1.00 14.01 139 VAL D O 1
ATOM 8851 N N . ALA D 1 141 ? 22.105 89.125 84.061 1.00 16.88 140 ALA D N 1
ATOM 8852 C CA . ALA D 1 141 ? 23.184 88.308 84.645 1.00 19.07 140 ALA D CA 1
ATOM 8853 C C . ALA D 1 141 ? 24.578 88.820 84.275 1.00 21.13 140 ALA D C 1
ATOM 8854 O O . ALA D 1 141 ? 25.533 88.538 84.987 1.00 21.49 140 ALA D O 1
ATOM 8864 N N . PHE D 1 143 ? 26.783 87.956 82.055 1.00 21.83 142 PHE D N 1
ATOM 8865 C CA . PHE D 1 143 ? 27.700 87.065 81.379 1.00 19.76 142 PHE D CA 1
ATOM 8866 C C . PHE D 1 143 ? 26.946 86.340 80.302 1.00 19.09 142 PHE D C 1
ATOM 8867 O O . PHE D 1 143 ? 25.930 85.720 80.595 1.00 19.51 142 PHE D O 1
ATOM 8875 N N . PRO D 1 144 ? 27.426 86.428 79.045 1.00 18.49 143 PRO D N 1
ATOM 8876 C CA . PRO D 1 144 ? 28.665 87.146 78.682 1.00 17.74 143 PRO D CA 1
ATOM 8877 C C . PRO D 1 144 ? 28.545 88.681 78.805 1.00 17.00 143 PRO D C 1
ATOM 8878 O O . PRO D 1 144 ? 27.445 89.221 78.650 1.00 16.45 143 PRO D O 1
ATOM 8882 N N . PRO D 1 145 ? 29.664 89.380 79.102 1.00 16.42 144 PRO D N 1
ATOM 8883 C CA . PRO D 1 145 ? 29.560 90.832 79.408 1.00 16.57 144 PRO D CA 1
ATOM 8884 C C . PRO D 1 145 ? 28.914 91.633 78.266 1.00 16.76 144 PRO D C 1
ATOM 8885 O O . PRO D 1 145 ? 29.156 91.325 77.107 1.00 15.82 144 PRO D O 1
ATOM 8889 N N . ALA D 1 146 ? 28.112 92.651 78.584 1.00 17.36 145 ALA D N 1
ATOM 8890 C CA . ALA D 1 146 ? 27.679 93.634 77.574 1.00 17.98 145 ALA D CA 1
ATOM 8891 C C . ALA D 1 146 ? 28.319 94.968 77.956 1.00 18.19 145 ALA D C 1
ATOM 8892 O O . ALA D 1 146 ? 28.320 95.328 79.136 1.00 17.58 145 ALA D O 1
ATOM 8894 N N . PRO D 1 147 ? 28.877 95.701 76.967 1.00 18.89 146 PRO D N 1
ATOM 8895 C CA . PRO D 1 147 ? 29.403 97.044 77.227 1.00 18.14 146 PRO D CA 1
ATOM 8896 C C . PRO D 1 147 ? 28.321 97.985 77.797 1.00 18.64 146 PRO D C 1
ATOM 8897 O O . PRO D 1 147 ? 27.106 97.818 77.507 1.00 16.93 146 PRO D O 1
ATOM 8901 N N . GLU D 1 148 ? 28.778 98.964 78.590 1.00 18.57 147 GLU D N 1
ATOM 8902 C CA . GLU D 1 148 ? 27.918 99.987 79.190 1.00 19.67 147 GLU D CA 1
ATOM 8903 C C . GLU D 1 148 ? 27.012 100.651 78.152 1.00 19.89 147 GLU D C 1
ATOM 8904 O O . GLU D 1 148 ? 25.842 100.929 78.437 1.00 17.86 147 GLU D O 1
ATOM 8910 N N . SER D 1 149 ? 27.541 100.806 76.933 1.00 20.53 148 SER D N 1
ATOM 8911 C CA . SER D 1 149 ? 26.812 101.440 75.834 1.00 21.35 148 SER D CA 1
ATOM 8912 C C . SER D 1 149 ? 25.569 100.648 75.455 1.00 22.62 148 SER D C 1
ATOM 8913 O O . SER D 1 149 ? 24.549 101.259 75.171 1.00 22.29 148 SER D O 1
ATOM 8924 N N . ILE D 1 151 ? 23.769 98.831 77.538 1.00 20.80 150 ILE D N 1
ATOM 8925 C CA . ILE D 1 151 ? 22.827 99.115 78.621 1.00 18.52 150 ILE D CA 1
ATOM 8926 C C . ILE D 1 151 ? 22.182 100.499 78.411 1.00 18.32 150 ILE D C 1
ATOM 8927 O O . ILE D 1 151 ? 20.965 100.663 78.498 1.00 18.78 150 ILE D O 1
ATOM 8932 N N . GLU D 1 152 ? 23.011 101.501 78.146 1.00 17.82 151 GLU D N 1
ATOM 8933 C CA . GLU D 1 152 ? 22.552 102.835 77.888 1.00 17.86 151 GLU D CA 1
ATOM 8934 C C . GLU D 1 152 ? 21.551 102.877 76.728 1.00 16.84 151 GLU D C 1
ATOM 8935 O O . GLU D 1 152 ? 20.531 103.552 76.840 1.00 16.19 151 GLU D O 1
ATOM 8941 N N . ARG D 1 153 ? 21.816 102.122 75.660 1.00 15.26 152 ARG D N 1
ATOM 8942 C CA . ARG D 1 153 ? 20.906 102.063 74.513 1.00 15.28 152 ARG D CA 1
ATOM 8943 C C . ARG D 1 153 ? 19.569 101.398 74.846 1.00 13.65 152 ARG D C 1
ATOM 8944 O O . ARG D 1 153 ? 18.572 101.646 74.180 1.00 13.54 152 ARG D O 1
ATOM 8952 N N . GLY D 1 154 ? 19.554 100.533 75.861 1.00 12.67 153 GLY D N 1
ATOM 8953 C CA . GLY D 1 154 ? 18.325 99.904 76.386 1.00 10.87 153 GLY D CA 1
ATOM 8954 C C . GLY D 1 154 ? 17.372 100.918 76.983 1.00 9.86 153 GLY D C 1
ATOM 8955 O O . GLY D 1 154 ? 16.187 100.913 76.680 1.00 10.34 153 GLY D O 1
ATOM 8956 N N . TYR D 1 155 ? 17.902 101.809 77.819 1.00 9.57 154 TYR D N 1
ATOM 8957 C CA . TYR D 1 155 ? 17.138 102.956 78.381 1.00 9.33 154 TYR D CA 1
ATOM 8958 C C . TYR D 1 155 ? 16.730 104.005 77.348 1.00 9.90 154 TYR D C 1
ATOM 8959 O O . TYR D 1 155 ? 15.662 104.623 77.467 1.00 10.28 154 TYR D O 1
ATOM 8968 N N . GLN D 1 156 ? 17.595 104.238 76.363 1.00 9.66 155 GLN D N 1
ATOM 8969 C CA . GLN D 1 156 ? 17.273 105.140 75.269 1.00 10.76 155 GLN D CA 1
ATOM 8970 C C . GLN D 1 156 ? 16.199 104.569 74.317 1.00 9.73 155 GLN D C 1
ATOM 8971 O O . GLN D 1 156 ? 15.321 105.296 73.846 1.00 11.07 155 GLN D O 1
ATOM 897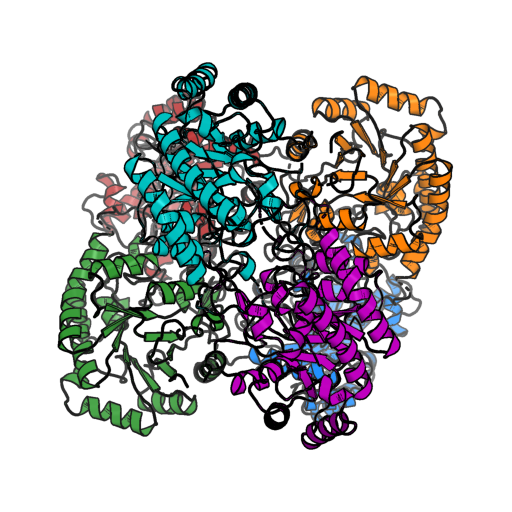7 N N . ASP D 1 157 ? 16.258 103.278 74.058 1.00 9.04 156 ASP D N 1
ATOM 8978 C CA . ASP D 1 157 ? 15.198 102.544 73.359 1.00 9.11 156 ASP D CA 1
ATOM 8979 C C . ASP D 1 157 ? 13.831 102.674 74.029 1.00 9.14 156 ASP D C 1
ATOM 8980 O O . ASP D 1 157 ? 12.804 102.833 73.327 1.00 8.63 156 ASP D O 1
ATOM 8985 N N . PHE D 1 158 ? 13.820 102.529 75.368 1.00 8.60 157 PHE D N 1
ATOM 8986 C CA . PHE D 1 158 ? 12.623 102.711 76.198 1.00 8.21 157 PHE D CA 1
ATOM 8987 C C . PHE D 1 158 ? 12.066 104.124 75.977 1.00 8.90 157 PHE D C 1
ATOM 8988 O O . PHE D 1 158 ? 10.859 104.303 75.691 1.00 9.28 157 PHE D O 1
ATOM 8996 N N . ALA D 1 159 ? 12.959 105.123 76.087 1.00 8.84 158 ALA D N 1
ATOM 8997 C CA . ALA D 1 159 ? 12.609 106.540 75.851 1.00 9.20 158 ALA D CA 1
ATOM 8998 C C . ALA D 1 159 ? 12.078 106.765 74.407 1.00 8.81 158 ALA D C 1
ATOM 8999 O O . ALA D 1 159 ? 11.052 107.396 74.193 1.00 9.80 158 ALA D O 1
ATOM 9001 N N . ASP D 1 160 ? 12.765 106.234 73.414 1.00 9.37 159 ASP D N 1
ATOM 9002 C CA . ASP D 1 160 ? 12.344 106.467 72.020 1.00 10.01 159 ASP D CA 1
ATOM 9003 C C . ASP D 1 160 ? 11.039 105.799 71.639 1.00 10.44 159 ASP D C 1
ATOM 9004 O O . ASP D 1 160 ? 10.329 106.279 70.746 1.00 11.21 159 ASP D O 1
ATOM 9009 N N . ARG D 1 161 ? 10.733 104.664 72.276 1.00 10.83 160 ARG D N 1
ATOM 9010 C CA . ARG D 1 161 ? 9.440 103.973 72.042 1.00 9.82 160 ARG D CA 1
ATOM 9011 C C . ARG D 1 161 ? 8.304 104.556 72.899 1.00 10.69 160 ARG D C 1
ATOM 9012 O O . ARG D 1 161 ? 7.181 104.774 72.405 1.00 10.22 160 ARG D O 1
ATOM 9020 N N . TRP D 1 162 ? 8.618 104.843 74.166 1.00 9.92 161 TRP D N 1
ATOM 9021 C CA . TRP D 1 162 ? 7.619 105.363 75.087 1.00 9.26 161 TRP D CA 1
ATOM 9022 C C . TRP D 1 162 ? 7.339 106.852 75.054 1.00 9.26 161 TRP D C 1
ATOM 9023 O O . TRP D 1 162 ? 6.236 107.227 75.346 1.00 10.39 161 TRP D O 1
ATOM 9034 N N . ASN D 1 163 ? 8.300 107.718 74.705 1.00 10.40 162 ASN D N 1
ATOM 9035 C CA . ASN D 1 163 ? 7.991 109.172 74.618 1.00 10.09 162 ASN D CA 1
ATOM 9036 C C . ASN D 1 163 ? 6.787 109.463 73.716 1.00 10.60 162 ASN D C 1
ATOM 9037 O O . ASN D 1 163 ? 5.863 110.185 74.125 1.00 12.49 162 ASN D O 1
ATOM 9042 N N . PRO D 1 164 ? 6.750 108.882 72.505 1.00 10.48 163 PRO D N 1
ATOM 9043 C CA . PRO D 1 164 ? 5.560 109.150 71.693 1.00 10.17 163 PRO D CA 1
ATOM 9044 C C . PRO D 1 164 ? 4.238 108.582 72.229 1.00 10.25 163 PRO D C 1
ATOM 9045 O O . PRO D 1 164 ? 3.168 109.125 71.927 1.00 10.83 163 PRO D O 1
ATOM 9049 N N . ILE D 1 165 ? 4.292 107.464 72.944 1.00 10.27 164 ILE D N 1
ATOM 9050 C CA . ILE D 1 165 ? 3.094 106.886 73.534 1.00 9.24 164 ILE D CA 1
ATOM 9051 C C . ILE D 1 165 ? 2.632 107.837 74.639 1.00 9.85 164 ILE D C 1
ATOM 9052 O O . ILE D 1 165 ? 1.449 108.104 74.762 1.00 10.27 164 ILE D O 1
ATOM 9057 N N . LEU D 1 166 ? 3.581 108.337 75.433 1.00 9.54 165 LEU D N 1
ATOM 9058 C CA . LEU D 1 166 ? 3.274 109.226 76.557 1.00 10.03 165 LEU D CA 1
ATOM 9059 C C . LEU D 1 166 ? 2.726 110.561 76.096 1.00 10.67 165 LEU D C 1
ATOM 9060 O O . LEU D 1 166 ? 1.860 111.137 76.760 1.00 11.14 165 LEU D O 1
ATOM 9065 N N . ASP D 1 167 ? 3.192 111.023 74.936 1.00 11.17 166 ASP D N 1
ATOM 9066 C CA . ASP D 1 167 ? 2.626 112.202 74.277 1.00 11.47 166 ASP D CA 1
ATOM 9067 C C . ASP D 1 167 ? 1.120 112.038 74.071 1.00 11.39 166 ASP D C 1
ATOM 9068 O O . ASP D 1 167 ? 0.381 112.996 74.204 1.00 12.78 166 ASP D O 1
ATOM 9073 N N . VAL D 1 168 ? 0.669 110.844 73.720 1.00 11.12 167 VAL D N 1
ATOM 9074 C CA . VAL D 1 168 ? -0.769 110.591 73.592 1.00 10.93 167 VAL D CA 1
ATOM 9075 C C . VAL D 1 168 ? -1.496 110.604 74.959 1.00 11.46 167 VAL D C 1
ATOM 9076 O O . VAL D 1 168 ? -2.568 111.188 75.049 1.00 10.83 167 VAL D O 1
ATOM 9080 N N . PHE D 1 169 ? -0.916 109.938 75.987 1.00 11.82 168 PHE D N 1
ATOM 9081 C CA . PHE D 1 169 ? -1.373 110.064 77.397 1.00 12.11 168 PHE D CA 1
ATOM 9082 C C . PHE D 1 169 ? -1.637 111.532 77.782 1.00 13.00 168 PHE D C 1
ATOM 9083 O O . PHE D 1 169 ? -2.768 111.872 78.158 1.00 13.37 168 PHE D O 1
ATOM 9091 N N . ASP D 1 170 ? -0.618 112.388 77.618 1.00 13.28 169 ASP D N 1
ATOM 9092 C CA . ASP D 1 170 ? -0.731 113.803 77.888 1.00 14.72 169 ASP D CA 1
ATOM 9093 C C . ASP D 1 170 ? -1.901 114.451 77.136 1.00 14.75 169 ASP D C 1
ATOM 9094 O O . ASP D 1 170 ? -2.676 115.190 77.728 1.00 15.83 169 ASP D O 1
ATOM 9099 N N . ALA D 1 171 ? -1.996 114.220 75.836 1.00 14.40 170 ALA D N 1
ATOM 9100 C CA . ALA D 1 171 ? -3.076 114.772 75.011 1.00 14.07 170 ALA D CA 1
ATOM 9101 C C . ALA D 1 171 ? -4.475 114.314 75.461 1.00 14.31 170 ALA D C 1
ATOM 9102 O O . ALA D 1 171 ? -5.461 115.043 75.286 1.00 14.62 170 ALA D O 1
ATOM 9104 N N . GLU D 1 172 ? -4.562 113.115 76.049 1.00 14.86 171 GLU D N 1
ATOM 9105 C CA . GLU D 1 172 ? -5.843 112.549 76.492 1.00 14.32 171 GLU D CA 1
ATOM 9106 C C . GLU D 1 172 ? -6.157 112.863 77.937 1.00 14.84 171 GLU D C 1
ATOM 9107 O O . GLU D 1 172 ? -7.268 112.645 78.366 1.00 15.31 171 GLU D O 1
ATOM 9113 N N . GLY D 1 173 ? -5.177 113.378 78.687 1.00 15.12 172 GLY D N 1
ATOM 9114 C CA . GLY D 1 173 ? -5.353 113.662 80.102 1.00 15.32 172 GLY D CA 1
ATOM 9115 C C . GLY D 1 173 ? -5.289 112.427 80.981 1.00 15.62 172 GLY D C 1
ATOM 9116 O O . GLY D 1 173 ? -5.954 112.354 82.008 1.00 17.12 172 GLY D O 1
ATOM 9117 N N . VAL D 1 174 ? -4.469 111.462 80.581 1.00 15.20 173 VAL D N 1
ATOM 9118 C CA . VAL D 1 174 ? -4.358 110.171 81.253 1.00 13.53 173 VAL D CA 1
ATOM 9119 C C . VAL D 1 174 ? -2.879 109.956 81.651 1.00 13.55 173 VAL D C 1
ATOM 9120 O O . VAL D 1 174 ? -1.969 110.406 80.939 1.00 13.28 173 VAL D O 1
ATOM 9124 N N . ARG D 1 175 ? -2.656 109.248 82.771 1.00 12.55 174 ARG D N 1
ATOM 9125 C CA . ARG D 1 175 ? -1.309 108.847 83.212 1.00 12.89 174 ARG D CA 1
ATOM 9126 C C . ARG D 1 175 ? -1.037 107.361 83.033 1.00 10.64 174 ARG D C 1
ATOM 9127 O O . ARG D 1 175 ? -1.933 106.544 83.102 1.00 9.49 174 ARG D O 1
ATOM 9135 N N . PHE D 1 176 ? 0.229 107.034 82.855 1.00 9.73 175 PHE D N 1
ATOM 9136 C CA . PHE D 1 176 ? 0.644 105.661 82.746 1.00 8.13 175 PHE D CA 1
ATOM 9137 C C . PHE D 1 176 ? 1.266 105.301 84.081 1.00 7.28 175 PHE D C 1
ATOM 9138 O O . PHE D 1 176 ? 2.050 106.055 84.637 1.00 7.23 175 PHE D O 1
ATOM 9146 N N . ALA D 1 177 ? 0.856 104.166 84.620 1.00 7.39 176 ALA D N 1
ATOM 9147 C CA . ALA D 1 177 ? 1.404 103.668 85.855 1.00 7.16 176 ALA D CA 1
ATOM 9148 C C . ALA D 1 177 ? 2.183 102.398 85.526 1.00 6.91 176 ALA D C 1
ATOM 9149 O O . ALA D 1 177 ? 1.627 101.287 85.463 1.00 7.60 176 ALA D O 1
ATOM 9151 N N . HIS D 1 178 ? 3.485 102.562 85.317 1.00 7.55 177 HIS D N 1
ATOM 9152 C CA . HIS D 1 178 ? 4.326 101.398 85.038 1.00 8.09 177 HIS D CA 1
ATOM 9153 C C . HIS D 1 178 ? 4.538 100.552 86.282 1.00 7.78 177 HIS D C 1
ATOM 9154 O O . HIS D 1 178 ? 4.889 101.056 87.356 1.00 7.34 177 HIS D O 1
ATOM 9161 N N . GLU D 1 179 ? 4.331 99.254 86.146 1.00 6.93 178 GLU D N 1
ATOM 9162 C CA . GLU D 1 179 ? 4.515 98.398 87.265 1.00 6.89 178 GLU D CA 1
ATOM 9163 C C . GLU D 1 179 ? 5.944 97.856 87.332 1.00 8.07 178 GLU D C 1
ATOM 9164 O O . GLU D 1 179 ? 6.382 97.029 86.498 1.00 8.11 178 GLU D O 1
ATOM 9170 N N . VAL D 1 180 ? 6.677 98.382 88.320 1.00 8.47 179 VAL D N 1
ATOM 9171 C CA . VAL D 1 180 ? 8.049 97.985 88.594 1.00 7.51 179 VAL D CA 1
ATOM 9172 C C . VAL D 1 180 ? 8.045 96.517 88.967 1.00 8.42 179 VAL D C 1
ATOM 9173 O O . VAL D 1 180 ? 7.383 96.088 89.944 1.00 8.64 179 VAL D O 1
ATOM 9177 N N . HIS D 1 181 ? 8.769 95.740 88.159 1.00 7.93 180 HIS D N 1
ATOM 9178 C CA . HIS D 1 181 ? 8.563 94.305 88.103 1.00 7.81 180 HIS D CA 1
ATOM 9179 C C . HIS D 1 181 ? 9.700 93.735 87.247 1.00 8.08 180 HIS D C 1
ATOM 9180 O O . HIS D 1 181 ? 10.142 94.396 86.314 1.00 8.47 180 HIS D O 1
ATOM 9187 N N . PRO D 1 182 ? 10.202 92.531 87.598 1.00 8.80 181 PRO D N 1
ATOM 9188 C CA . PRO D 1 182 ? 11.207 91.849 86.775 1.00 8.50 181 PRO D CA 1
ATOM 9189 C C . PRO D 1 182 ? 10.763 91.749 85.324 1.00 8.48 181 PRO D C 1
ATOM 9190 O O . PRO D 1 182 ? 9.573 91.688 85.030 1.00 7.78 181 PRO D O 1
ATOM 9194 N N . SER D 1 183 ? 11.745 91.784 84.432 1.00 8.79 182 SER D N 1
ATOM 9195 C CA . SER D 1 183 ? 11.556 91.668 82.976 1.00 9.43 182 SER D CA 1
ATOM 9196 C C . SER D 1 183 ? 11.148 92.996 82.326 1.00 8.15 182 SER D C 1
ATOM 9197 O O . SER D 1 183 ? 10.903 93.048 81.121 1.00 8.12 182 SER D O 1
ATOM 9200 N N . GLU D 1 184 ? 11.081 94.052 83.140 1.00 7.50 183 GLU D N 1
ATOM 9201 C CA . GLU D 1 184 ? 10.768 95.401 82.679 1.00 5.76 183 GLU D CA 1
ATOM 9202 C C . GLU D 1 184 ? 12.018 96.267 82.712 1.00 5.74 183 GLU D C 1
ATOM 9203 O O . GLU D 1 184 ? 13.001 95.921 83.375 1.00 4.91 183 GLU D O 1
ATOM 9209 N N . ILE D 1 185 ? 11.945 97.428 82.050 1.00 5.56 184 ILE D N 1
ATOM 9210 C CA . ILE D 1 185 ? 13.071 98.370 82.027 1.00 5.46 184 ILE D CA 1
ATOM 9211 C C . ILE D 1 185 ? 13.344 98.914 83.452 1.00 5.79 184 ILE D C 1
ATOM 9212 O O . ILE D 1 185 ? 14.469 99.179 83.793 1.00 7.61 184 ILE D O 1
ATOM 9217 N N . ALA D 1 186 ? 12.313 99.010 84.291 1.00 6.55 185 ALA D N 1
ATOM 9218 C CA . ALA D 1 186 ? 12.449 99.394 85.698 1.00 6.05 185 ALA D CA 1
ATOM 9219 C C . ALA D 1 186 ? 11.869 98.211 86.463 1.00 7.09 185 ALA D C 1
ATOM 9220 O O . ALA D 1 186 ? 10.682 97.894 86.308 1.00 6.87 185 ALA D O 1
ATOM 9222 N N . TYR D 1 187 ? 12.717 97.542 87.252 1.00 7.35 186 TYR D N 1
ATOM 9223 C CA . TYR D 1 187 ? 12.351 96.309 87.948 1.00 8.21 186 TYR D CA 1
ATOM 9224 C C . TYR D 1 187 ? 12.811 96.392 89.416 1.00 8.91 186 TYR D C 1
ATOM 9225 O O . TYR D 1 187 ? 12.525 95.502 90.226 1.00 9.53 186 TYR D O 1
ATOM 9234 N N . ASP D 1 188 ? 13.467 97.511 89.707 1.00 9.05 187 ASP D N 1
ATOM 9235 C CA . ASP D 1 188 ? 14.335 97.794 90.859 1.00 9.52 187 ASP D CA 1
ATOM 9236 C C . ASP D 1 188 ? 14.109 99.177 91.357 1.00 8.36 187 ASP D C 1
ATOM 9237 O O . ASP D 1 188 ? 13.680 100.017 90.578 1.00 7.90 187 ASP D O 1
ATOM 9242 N N . TYR D 1 189 ? 14.664 99.447 92.538 1.00 7.95 188 TYR D N 1
ATOM 9243 C CA . TYR D 1 189 ? 14.846 100.807 92.994 1.00 8.80 188 TYR D CA 1
ATOM 9244 C C . TYR D 1 189 ? 15.737 101.638 92.008 1.00 9.11 188 TYR D C 1
ATOM 9245 O O . TYR D 1 189 ? 15.301 102.670 91.506 1.00 9.35 188 TYR D O 1
ATOM 9254 N N . TRP D 1 190 ? 16.966 101.174 91.734 1.00 8.08 189 TRP D N 1
ATOM 9255 C CA . TRP D 1 190 ? 17.910 101.954 90.938 1.00 6.99 189 TRP D CA 1
ATOM 9256 C C . TRP D 1 190 ? 17.538 102.020 89.475 1.00 7.03 189 TRP D C 1
ATOM 9257 O O . TRP D 1 190 ? 17.828 103.042 88.826 1.00 8.86 189 TRP D O 1
ATOM 9268 N N . THR D 1 191 ? 16.966 100.952 88.925 1.00 5.23 190 THR D N 1
ATOM 9269 C CA . THR D 1 191 ? 16.503 100.981 87.501 1.00 4.81 190 THR D CA 1
ATOM 9270 C C . THR D 1 191 ? 15.221 101.797 87.329 1.00 5.03 190 THR D C 1
ATOM 9271 O O . THR D 1 191 ? 14.966 102.319 86.252 1.00 5.21 190 THR D O 1
ATOM 9275 N N . THR D 1 192 ? 14.408 101.899 88.391 1.00 6.08 191 THR D N 1
ATOM 9276 C CA . THR D 1 192 ? 13.330 102.893 88.440 1.00 7.30 191 THR D CA 1
ATOM 9277 C C . THR D 1 192 ? 13.853 104.309 88.312 1.00 8.50 191 THR D C 1
ATOM 9278 O O . THR D 1 192 ? 13.349 105.035 87.475 1.00 9.72 191 THR D O 1
ATOM 9282 N N . HIS D 1 193 ? 14.853 104.694 89.120 1.00 9.94 192 HIS D N 1
ATOM 9283 C CA . HIS D 1 193 ? 15.505 106.025 88.981 1.00 11.61 192 HIS D CA 1
ATOM 9284 C C . HIS D 1 193 ? 15.996 106.289 87.560 1.00 10.94 192 HIS D C 1
ATOM 9285 O O . HIS D 1 193 ? 15.667 107.327 86.991 1.00 11.66 192 HIS D O 1
ATOM 9292 N N . ARG D 1 194 ? 16.778 105.358 87.010 1.00 9.26 193 ARG D N 1
ATOM 9293 C CA . ARG D 1 194 ? 17.334 105.468 85.683 1.00 8.93 193 ARG D CA 1
ATOM 9294 C C . ARG D 1 194 ? 16.245 105.536 84.566 1.00 9.05 193 ARG D C 1
ATOM 9295 O O . ARG D 1 194 ? 16.387 106.340 83.632 1.00 9.17 193 ARG D O 1
ATOM 9303 N N . ALA D 1 195 ? 15.179 104.722 84.663 1.00 7.64 194 ALA D N 1
ATOM 9304 C CA . ALA D 1 195 ? 14.053 104.802 83.715 1.00 7.60 194 ALA D CA 1
ATOM 9305 C C . ALA D 1 195 ? 13.289 106.140 83.777 1.00 8.66 194 ALA D C 1
ATOM 9306 O O . ALA D 1 195 ? 12.985 106.723 82.727 1.00 7.79 194 ALA D O 1
ATOM 9308 N N . LEU D 1 196 ? 13.009 106.638 84.990 1.00 9.63 195 LEU D N 1
ATOM 9309 C CA . LEU D 1 196 ? 12.407 107.985 85.122 1.00 11.43 195 LEU D CA 1
ATOM 9310 C C . LEU D 1 196 ? 13.256 109.065 84.493 1.00 12.49 195 LEU D C 1
ATOM 9311 O O . LEU D 1 196 ? 12.706 109.993 83.871 1.00 12.34 195 LEU D O 1
ATOM 9316 N N . GLU D 1 197 ? 14.573 108.969 84.688 1.00 13.10 196 GLU D N 1
ATOM 9317 C CA . GLU D 1 197 ? 15.499 109.933 84.138 1.00 16.40 196 GLU D CA 1
ATOM 9318 C C . GLU D 1 197 ? 15.450 109.851 82.625 1.00 14.98 196 GLU D C 1
ATOM 9319 O O . GLU D 1 197 ? 15.466 110.879 81.955 1.00 16.55 196 GLU D O 1
ATOM 9325 N N . ALA D 1 198 ? 15.376 108.636 82.088 1.00 14.33 197 ALA D N 1
ATOM 9326 C CA . ALA D 1 198 ? 15.390 108.432 80.623 1.00 13.02 197 ALA D CA 1
ATOM 9327 C C . ALA D 1 198 ? 14.260 109.174 79.927 1.00 12.41 197 ALA D C 1
ATOM 9328 O O . ALA D 1 198 ? 14.434 109.563 78.795 1.00 11.70 197 ALA D O 1
ATOM 9330 N N . VAL D 1 199 ? 13.117 109.380 80.620 1.00 12.18 198 VAL D N 1
ATOM 9331 C CA . VAL D 1 199 ? 11.980 110.155 80.077 1.00 10.74 198 VAL D CA 1
ATOM 9332 C C . VAL D 1 199 ? 11.831 111.543 80.709 1.00 11.19 198 VAL D C 1
ATOM 9333 O O . VAL D 1 199 ? 10.749 112.131 80.727 1.00 10.61 198 VAL D O 1
ATOM 9337 N N . GLY D 1 200 ? 12.950 112.046 81.227 1.00 12.60 199 GLY D N 1
ATOM 9338 C CA . GLY D 1 200 ? 13.046 113.339 81.863 1.00 13.32 199 GLY D CA 1
ATOM 9339 C C . GLY D 1 200 ? 12.126 113.602 83.036 1.00 14.18 199 GLY D C 1
ATOM 9340 O O . GLY D 1 200 ? 11.756 114.762 83.261 1.00 14.65 199 GLY D O 1
ATOM 9341 N N . HIS D 1 201 ? 11.750 112.563 83.784 1.00 14.75 200 HIS D N 1
ATOM 9342 C CA . HIS D 1 201 ? 10.733 112.660 84.881 1.00 15.53 200 HIS D CA 1
ATOM 9343 C C . HIS D 1 201 ? 9.391 113.277 84.457 1.00 14.67 200 HIS D C 1
ATOM 9344 O O . HIS D 1 201 ? 8.698 113.921 85.280 1.00 14.70 200 HIS D O 1
ATOM 9351 N N . ARG D 1 202 ? 9.020 113.095 83.188 1.00 13.53 201 ARG D N 1
ATOM 9352 C CA . ARG D 1 202 ? 7.811 113.691 82.677 1.00 12.93 201 ARG D CA 1
ATOM 9353 C C . ARG D 1 202 ? 6.589 113.094 83.434 1.00 14.06 201 ARG D C 1
ATOM 9354 O O . ARG D 1 202 ? 6.571 111.894 83.745 1.00 13.41 201 ARG D O 1
ATOM 9362 N N . PRO D 1 203 ? 5.587 113.947 83.769 1.00 14.11 202 PRO D N 1
ATOM 9363 C CA . PRO D 1 203 ? 4.525 113.464 84.652 1.00 13.71 202 PRO D CA 1
ATOM 9364 C C . PRO D 1 203 ? 3.635 112.354 84.090 1.00 13.32 202 PRO D C 1
ATOM 9365 O O . PRO D 1 203 ? 3.020 111.658 84.879 1.00 13.31 202 PRO D O 1
ATOM 9369 N N . ALA D 1 204 ? 3.552 112.210 82.767 1.00 12.92 203 ALA D N 1
ATOM 9370 C CA . ALA D 1 204 ? 2.761 111.136 82.140 1.00 11.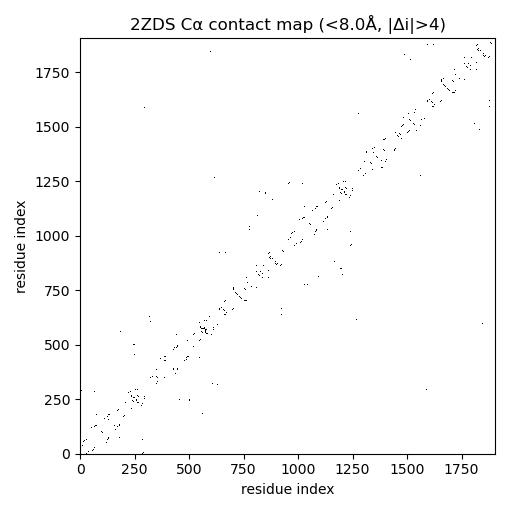64 203 ALA D CA 1
ATOM 9371 C C . ALA D 1 204 ? 3.256 109.744 82.563 1.00 10.63 203 ALA D C 1
ATOM 9372 O O . ALA D 1 204 ? 2.478 108.790 82.598 1.00 11.02 203 ALA D O 1
ATOM 9374 N N . PHE D 1 205 ? 4.556 109.625 82.832 1.00 9.85 204 PHE D N 1
ATOM 9375 C CA . PHE D 1 205 ? 5.168 108.326 83.198 1.00 8.66 204 PHE D CA 1
ATOM 9376 C C . PHE D 1 205 ? 5.309 108.160 84.715 1.00 8.77 204 PHE D C 1
ATOM 9377 O O . PHE D 1 205 ? 6.304 108.607 85.297 1.00 8.38 204 PHE D O 1
ATOM 9385 N N . GLY D 1 206 ? 4.331 107.523 85.361 1.00 7.94 205 GLY D N 1
ATOM 9386 C CA . GLY D 1 206 ? 4.487 107.229 86.801 1.00 8.20 205 GLY D CA 1
ATOM 9387 C C . GLY D 1 206 ? 4.543 105.729 87.059 1.00 8.21 205 GLY D C 1
ATOM 9388 O O . GLY D 1 206 ? 4.910 104.928 86.166 1.00 8.23 205 GLY D O 1
ATOM 9389 N N . LEU D 1 207 ? 4.139 105.333 88.258 1.00 7.48 206 LEU D N 1
ATOM 9390 C CA . LEU D 1 207 ? 4.425 103.988 88.732 1.00 7.04 206 LEU D CA 1
ATOM 9391 C C . LEU D 1 207 ? 3.214 103.326 89.355 1.00 7.54 206 LEU D C 1
ATOM 9392 O O . LEU D 1 207 ? 2.453 103.959 90.098 1.00 7.21 206 LEU D O 1
ATOM 9397 N N . ASN D 1 208 ? 3.082 102.031 89.080 1.00 7.80 207 ASN D N 1
ATOM 9398 C CA . ASN D 1 208 ? 2.127 101.174 89.763 1.00 8.06 207 ASN D CA 1
ATOM 9399 C C . ASN D 1 208 ? 2.901 100.416 90.833 1.00 7.86 207 ASN D C 1
ATOM 9400 O O . ASN D 1 208 ? 3.840 99.705 90.552 1.00 8.21 207 ASN D O 1
ATOM 9405 N N . PHE D 1 209 ? 2.543 100.634 92.084 1.00 8.82 208 PHE D N 1
ATOM 9406 C CA . PHE D 1 209 ? 3.277 100.046 93.181 1.00 8.19 208 PHE D CA 1
ATOM 9407 C C . PHE D 1 209 ? 2.730 98.655 93.524 1.00 8.84 208 PHE D C 1
ATOM 9408 O O . PHE D 1 209 ? 1.561 98.498 93.862 1.00 7.60 208 PHE D O 1
ATOM 9416 N N . ASP D 1 210 ? 3.593 97.651 93.414 1.00 8.76 209 ASP D N 1
ATOM 9417 C CA . ASP D 1 210 ? 3.233 96.316 93.764 1.00 9.59 209 ASP D CA 1
ATOM 9418 C C . ASP D 1 210 ? 4.394 95.766 94.591 1.00 9.22 209 ASP D C 1
ATOM 9419 O O . ASP D 1 210 ? 5.505 95.607 94.076 1.00 9.19 209 ASP D O 1
ATOM 9424 N N . PRO D 1 211 ? 4.143 95.494 95.889 1.00 8.45 210 PRO D N 1
ATOM 9425 C CA . PRO D 1 211 ? 5.262 95.092 96.727 1.00 8.27 210 PRO D CA 1
ATOM 9426 C C . PRO D 1 211 ? 5.777 93.668 96.577 1.00 9.48 210 PRO D C 1
ATOM 9427 O O . PRO D 1 211 ? 6.813 93.387 97.139 1.00 9.69 210 PRO D O 1
ATOM 9431 N N . SER D 1 212 ? 5.085 92.783 95.832 1.00 10.26 211 SER D N 1
ATOM 9432 C CA . SER D 1 212 ? 5.421 91.353 95.792 1.00 10.45 211 SER D CA 1
ATOM 9433 C C . SER D 1 212 ? 6.897 91.069 95.399 1.00 11.22 211 SER D C 1
ATOM 9434 O O . SER D 1 212 ? 7.573 90.320 96.104 1.00 12.16 211 SER D O 1
ATOM 9437 N N . HIS D 1 213 ? 7.377 91.646 94.277 1.00 10.39 212 HIS D N 1
ATOM 9438 C CA . HIS D 1 213 ? 8.750 91.432 93.812 1.00 9.29 212 HIS D CA 1
ATOM 9439 C C . HIS D 1 213 ? 9.811 92.213 94.585 1.00 8.43 212 HIS D C 1
ATOM 9440 O O . HIS D 1 213 ? 10.980 91.985 94.405 1.00 7.59 212 HIS D O 1
ATOM 9447 N N . PHE D 1 214 ? 9.400 93.144 95.443 1.00 9.22 213 PHE D N 1
ATOM 9448 C CA . PHE D 1 214 ? 10.356 93.776 96.398 1.00 8.76 213 PHE D CA 1
ATOM 9449 C C . PHE D 1 214 ? 10.873 92.748 97.401 1.00 9.15 213 PHE D C 1
ATOM 9450 O O . PHE D 1 214 ? 12.017 92.829 97.787 1.00 8.26 213 PHE D O 1
ATOM 9458 N N . VAL D 1 215 ? 10.050 91.735 97.714 1.00 9.38 214 VAL D N 1
ATOM 9459 C CA . VAL D 1 215 ? 10.423 90.643 98.643 1.00 10.14 214 VAL D CA 1
ATOM 9460 C C . VAL D 1 215 ? 11.627 89.797 98.236 1.00 10.45 214 VAL D C 1
ATOM 9461 O O . VAL D 1 215 ? 12.641 89.775 98.957 1.00 11.67 214 VAL D O 1
ATOM 9465 N N . TRP D 1 216 ? 11.566 89.092 97.111 1.00 9.88 215 TRP D N 1
ATOM 9466 C CA . TRP D 1 216 ? 12.752 88.296 96.756 1.00 9.77 215 TRP D CA 1
ATOM 9467 C C . TRP D 1 216 ? 14.033 89.099 96.450 1.00 9.61 215 TRP D C 1
ATOM 9468 O O . TRP D 1 216 ? 15.133 88.599 96.669 1.00 10.80 215 TRP D O 1
ATOM 9479 N N . GLN D 1 217 ? 13.862 90.332 95.968 1.00 9.31 216 GLN D N 1
ATOM 9480 C CA . GLN D 1 217 ? 14.956 91.248 95.631 1.00 8.46 216 GLN D CA 1
ATOM 9481 C C . GLN D 1 217 ? 15.570 92.027 96.822 1.00 9.09 216 GLN D C 1
ATOM 9482 O O . GLN D 1 217 ? 16.565 92.768 96.622 1.00 8.63 216 GLN D O 1
ATOM 9488 N N . ASP D 1 218 ? 14.969 91.873 98.017 1.00 9.26 217 ASP D N 1
ATOM 9489 C CA . ASP D 1 218 ? 15.365 92.538 99.261 1.00 10.36 217 ASP D CA 1
ATOM 9490 C C . ASP D 1 218 ? 15.301 94.068 99.191 1.00 11.29 217 ASP D C 1
ATOM 9491 O O . ASP D 1 218 ? 16.114 94.788 99.811 1.00 11.16 217 ASP D O 1
ATOM 9496 N N . LEU D 1 219 ? 14.324 94.564 98.431 1.00 10.91 218 LEU D N 1
ATOM 9497 C CA . LEU D 1 219 ? 14.119 95.977 98.289 1.00 10.57 218 LEU D CA 1
ATOM 9498 C C . LEU D 1 219 ? 13.143 96.398 99.398 1.00 11.03 218 LEU D C 1
ATOM 9499 O O . LEU D 1 219 ? 12.165 95.675 99.710 1.00 11.09 218 LEU D O 1
ATOM 9504 N N . ASP D 1 220 ? 13.424 97.536 100.018 1.00 10.80 219 ASP D N 1
ATOM 9505 C CA . ASP D 1 220 ? 12.519 98.161 100.979 1.00 11.31 219 ASP D CA 1
ATOM 9506 C C . ASP D 1 220 ? 11.342 98.847 100.213 1.00 10.64 219 ASP D C 1
ATOM 9507 O O . ASP D 1 220 ? 11.551 99.848 99.565 1.00 10.49 219 ASP D O 1
ATOM 9512 N N . PRO D 1 221 ? 10.109 98.277 100.279 1.00 10.75 220 PRO D N 1
ATOM 9513 C CA . PRO D 1 221 ? 8.940 98.887 99.561 1.00 10.60 220 PRO D CA 1
ATOM 9514 C C . PRO D 1 221 ? 8.513 100.270 100.085 1.00 10.43 220 PRO D C 1
ATOM 9515 O O . PRO D 1 221 ? 7.998 101.093 99.319 1.00 9.79 220 PRO D O 1
ATOM 9519 N N . VAL D 1 222 ? 8.765 100.493 101.381 1.00 9.90 221 VAL D N 1
ATOM 9520 C CA . VAL D 1 222 ? 8.382 101.689 102.121 1.00 8.94 221 VAL D CA 1
ATOM 9521 C C . VAL D 1 222 ? 9.280 102.866 101.748 1.00 8.09 221 VAL D C 1
ATOM 9522 O O . VAL D 1 222 ? 8.787 103.938 101.476 1.00 9.51 221 VAL D O 1
ATOM 9526 N N . GLY D 1 223 ? 10.591 102.687 101.679 1.00 9.20 222 GLY D N 1
ATOM 9527 C CA . GLY D 1 223 ? 11.505 103.753 101.152 1.00 7.43 222 GLY D CA 1
ATOM 9528 C C . GLY D 1 223 ? 11.307 104.102 99.696 1.00 8.63 222 GLY D C 1
ATOM 9529 O O . GLY D 1 223 ? 11.549 105.238 99.257 1.00 9.60 222 GLY D O 1
ATOM 9530 N N . PHE D 1 224 ? 10.912 103.100 98.911 1.00 9.23 223 PHE D N 1
ATOM 9531 C CA . PHE D 1 224 ? 10.601 103.268 97.506 1.00 9.23 223 PHE D CA 1
ATOM 9532 C C . PHE D 1 224 ? 9.429 104.220 97.410 1.00 9.27 223 PHE D C 1
ATOM 9533 O O . PHE D 1 224 ? 9.463 105.206 96.647 1.00 9.42 223 PHE D O 1
ATOM 9541 N N . LEU D 1 225 ? 8.387 103.907 98.181 1.00 10.59 224 LEU D N 1
ATOM 9542 C CA . LEU D 1 225 ? 7.160 104.736 98.252 1.00 11.25 224 LEU D CA 1
ATOM 9543 C C . LEU D 1 225 ? 7.501 106.180 98.596 1.00 11.35 224 LEU D C 1
ATOM 9544 O O . LEU D 1 225 ? 6.968 107.085 97.988 1.00 11.94 224 LEU D O 1
ATOM 9549 N N . TRP D 1 226 ? 8.420 106.374 99.540 1.00 11.92 225 TRP D N 1
ATOM 9550 C CA . TRP D 1 226 ? 8.864 107.703 99.951 1.00 13.19 225 TRP D CA 1
ATOM 9551 C C . TRP D 1 226 ? 9.656 108.430 98.861 1.00 13.30 225 TRP D C 1
ATOM 9552 O O . TRP D 1 226 ? 9.328 109.575 98.513 1.00 14.00 225 TRP D O 1
ATOM 9563 N N . ASP D 1 227 ? 10.702 107.788 98.343 1.00 12.65 226 ASP D N 1
ATOM 9564 C CA . ASP D 1 227 ? 11.566 108.419 97.354 1.00 12.59 226 ASP D CA 1
ATOM 9565 C C . ASP D 1 227 ? 10.882 108.693 96.019 1.00 12.25 226 ASP D C 1
ATOM 9566 O O . ASP D 1 227 ? 11.248 109.655 95.333 1.00 13.52 226 ASP D O 1
ATOM 9571 N N . PHE D 1 228 ? 9.865 107.907 95.673 1.00 12.09 227 PHE D N 1
ATOM 9572 C CA . PHE D 1 228 ? 9.125 108.107 94.401 1.00 11.80 227 PHE D CA 1
ATOM 9573 C C . PHE D 1 228 ? 7.686 108.595 94.613 1.00 12.41 227 PHE D C 1
ATOM 9574 O O . PHE D 1 228 ? 6.824 108.422 93.745 1.00 12.73 227 PHE D O 1
ATOM 9582 N N . ARG D 1 229 ? 7.452 109.203 95.777 1.00 12.70 228 ARG D N 1
ATOM 9583 C CA . ARG D 1 229 ? 6.135 109.635 96.225 1.00 13.98 228 ARG D CA 1
ATOM 9584 C C . ARG D 1 229 ? 5.392 110.483 95.240 1.00 14.65 228 ARG D C 1
ATOM 9585 O O . ARG D 1 229 ? 4.162 110.376 95.170 1.00 16.12 228 ARG D O 1
ATOM 9593 N N . ASP D 1 230 ? 6.104 111.286 94.445 1.00 14.59 229 ASP D N 1
ATOM 9594 C CA . ASP D 1 230 ? 5.448 112.083 93.401 1.00 14.79 229 ASP D CA 1
ATOM 9595 C C . ASP D 1 230 ? 5.008 111.295 92.165 1.00 14.41 229 ASP D C 1
ATOM 9596 O O . ASP D 1 230 ? 4.334 111.858 91.279 1.00 13.53 229 ASP D O 1
ATOM 9601 N N . ARG D 1 231 ? 5.378 109.999 92.093 1.00 13.37 230 ARG D N 1
ATOM 9602 C CA . ARG D 1 231 ? 5.078 109.198 90.897 1.00 11.76 230 ARG D CA 1
ATOM 9603 C C . ARG D 1 231 ? 4.367 107.897 91.247 1.00 11.63 230 ARG D C 1
ATOM 9604 O O . ARG D 1 231 ? 4.369 106.968 90.435 1.00 11.30 230 ARG D O 1
ATOM 9612 N N . ILE D 1 232 ? 3.790 107.819 92.462 1.00 9.19 231 ILE D N 1
ATOM 9613 C CA . ILE D 1 232 ? 3.025 106.665 92.855 1.00 7.82 231 ILE D CA 1
ATOM 9614 C C . ILE D 1 232 ? 1.621 106.894 92.363 1.00 8.39 231 ILE D C 1
ATOM 9615 O O . ILE D 1 232 ? 0.816 107.570 93.025 1.00 8.74 231 ILE D O 1
ATOM 9620 N N . TYR D 1 233 ? 1.326 106.341 91.182 1.00 7.88 232 TYR D N 1
ATOM 9621 C CA . TYR D 1 233 ? 0.050 106.579 90.535 1.00 6.73 232 TYR D CA 1
ATOM 9622 C C . TYR D 1 233 ? -1.009 105.521 90.808 1.00 6.51 232 TYR D C 1
ATOM 9623 O O . TYR D 1 233 ? -2.181 105.754 90.573 1.00 5.95 232 TYR D O 1
ATOM 9632 N N . HIS D 1 234 ? -0.606 104.345 91.277 1.00 6.94 233 HIS D N 1
ATOM 9633 C CA . HIS D 1 234 ? -1.574 103.316 91.611 1.00 6.34 233 HIS D CA 1
ATOM 9634 C C . HIS D 1 234 ? -0.895 102.301 92.517 1.00 6.84 233 HIS D C 1
ATOM 9635 O O . HIS D 1 234 ? 0.331 102.284 92.617 1.00 6.59 233 HIS D O 1
ATOM 9642 N N . VAL D 1 235 ? -1.694 101.455 93.171 1.00 7.38 234 VAL D N 1
ATOM 9643 C CA . VAL D 1 235 ? -1.212 100.482 94.147 1.00 7.59 234 VAL D CA 1
ATOM 9644 C C . VAL D 1 235 ? -1.927 99.153 93.890 1.00 8.66 234 VAL D C 1
ATOM 9645 O O . VAL D 1 235 ? -3.173 99.111 93.779 1.00 8.25 234 VAL D O 1
ATOM 9649 N N . ASP D 1 236 ? -1.137 98.082 93.742 1.00 9.12 235 ASP D N 1
ATOM 9650 C CA . ASP D 1 236 ? -1.668 96.716 93.665 1.00 10.08 235 ASP D CA 1
ATOM 9651 C C . ASP D 1 236 ? -1.049 95.914 94.780 1.00 10.86 235 ASP D C 1
ATOM 9652 O O . ASP D 1 236 ? 0.172 95.722 94.791 1.00 11.74 235 ASP D O 1
ATOM 9657 N N . CYS D 1 237 ? -1.869 95.494 95.747 1.00 10.26 236 CYS D N 1
ATOM 9658 C CA . CYS D 1 237 ? -1.403 94.611 96.844 1.00 9.84 236 CYS D CA 1
ATOM 9659 C C . CYS D 1 237 ? -1.272 93.185 96.338 1.00 9.72 236 CYS D C 1
ATOM 9660 O O . CYS D 1 237 ? -2.269 92.507 96.156 1.00 11.25 236 CYS D O 1
ATOM 9663 N N . LYS D 1 238 ? -0.041 92.727 96.139 1.00 9.61 237 LYS D N 1
ATOM 9664 C CA . LYS D 1 238 ? 0.202 91.365 95.733 1.00 8.25 237 LYS D CA 1
ATOM 9665 C C . LYS D 1 238 ? 1.195 90.826 96.757 1.00 9.19 237 LYS D C 1
ATOM 9666 O O . LYS D 1 238 ? 2.237 91.440 97.042 1.00 10.85 237 LYS D O 1
ATOM 9672 N N . GLU D 1 239 ? 0.873 89.678 97.320 1.00 9.09 238 GLU D N 1
ATOM 9673 C CA . GLU D 1 239 ? 1.666 89.081 98.380 1.00 9.29 238 GLU D CA 1
ATOM 9674 C C . GLU D 1 239 ? 2.661 88.009 97.875 1.00 9.21 238 GLU D C 1
ATOM 9675 O O . GLU D 1 239 ? 2.393 87.258 96.935 1.00 8.35 238 GLU D O 1
ATOM 9681 N N . ALA D 1 240 ? 3.806 87.935 98.543 1.00 9.59 239 ALA D N 1
ATOM 9682 C CA . ALA D 1 240 ? 4.858 86.970 98.232 1.00 9.09 239 ALA D CA 1
ATOM 9683 C C . ALA D 1 240 ? 5.464 86.422 99.557 1.00 9.07 239 ALA D C 1
ATOM 9684 O O . ALA D 1 240 ? 5.590 87.164 100.530 1.00 9.11 239 ALA D O 1
ATOM 9686 N N . ARG D 1 241 ? 5.770 85.125 99.587 1.00 8.15 240 ARG D N 1
ATOM 9687 C CA . ARG D 1 241 ? 6.399 84.467 100.706 1.00 8.29 240 ARG D CA 1
ATOM 9688 C C . ARG D 1 241 ? 7.745 83.793 100.270 1.00 8.25 240 ARG D C 1
ATOM 9689 O O . ARG D 1 241 ? 7.774 83.082 99.248 1.00 7.64 240 ARG D O 1
ATOM 9697 N N . LYS D 1 242 ? 8.829 83.996 101.048 1.00 8.17 241 LYS D N 1
ATOM 9698 C CA . LYS D 1 242 ? 10.106 83.274 100.809 1.00 8.70 241 LYS D CA 1
ATOM 9699 C C . LYS D 1 242 ? 10.115 81.967 101.582 1.00 9.13 241 LYS D C 1
ATOM 9700 O O . LYS D 1 242 ? 9.484 81.844 102.677 1.00 10.39 241 LYS D O 1
ATOM 9706 N N . ARG D 1 243 ? 10.802 80.988 101.008 1.00 7.95 242 ARG D N 1
ATOM 9707 C CA . ARG D 1 243 ? 11.175 79.823 101.737 1.00 8.46 242 ARG D CA 1
ATOM 9708 C C . ARG D 1 243 ? 12.519 79.384 101.268 1.00 7.94 242 ARG D C 1
ATOM 9709 O O . ARG D 1 243 ? 12.661 78.579 100.355 1.00 9.06 242 ARG D O 1
ATOM 9717 N N . LEU D 1 244 ? 13.494 79.906 101.987 1.00 8.57 243 LEU D N 1
ATOM 9718 C CA . LEU D 1 244 ? 14.894 79.881 101.616 1.00 9.07 243 LEU D CA 1
ATOM 9719 C C . LEU D 1 244 ? 15.611 78.982 102.600 1.00 8.66 243 LEU D C 1
ATOM 9720 O O . LEU D 1 244 ? 16.182 79.441 103.565 1.00 7.88 243 LEU D O 1
ATOM 9725 N N . ASP D 1 245 ? 15.529 77.683 102.337 1.00 9.73 244 ASP D N 1
ATOM 9726 C CA . ASP D 1 245 ? 16.098 76.623 103.204 1.00 10.35 244 ASP D CA 1
ATOM 9727 C C . ASP D 1 245 ? 17.594 76.239 102.892 1.00 10.32 244 ASP D C 1
ATOM 9728 O O . ASP D 1 245 ? 18.041 75.198 103.353 1.00 10.02 244 ASP D O 1
ATOM 9733 N N . GLY D 1 246 ? 18.327 77.055 102.096 1.00 10.00 245 GLY D N 1
ATOM 9734 C CA . GLY D 1 246 ? 19.641 76.627 101.562 1.00 9.47 245 GLY D CA 1
ATOM 9735 C C . GLY D 1 246 ? 19.687 75.874 100.226 1.00 9.10 245 GLY D C 1
ATOM 9736 O O . GLY D 1 246 ? 20.692 75.937 99.521 1.00 7.88 245 GLY D O 1
ATOM 9737 N N . ARG D 1 247 ? 18.616 75.152 99.886 1.00 9.01 246 ARG D N 1
ATOM 9738 C CA . ARG D 1 247 ? 18.520 74.475 98.590 1.00 10.80 246 ARG D CA 1
ATOM 9739 C C . ARG D 1 247 ? 17.739 75.352 97.648 1.00 9.93 246 ARG D C 1
ATOM 9740 O O . ARG D 1 247 ? 18.209 75.631 96.555 1.00 10.57 246 ARG D O 1
ATOM 9748 N N . ASN D 1 248 ? 16.570 75.814 98.078 1.00 9.55 247 ASN D N 1
ATOM 9749 C CA . ASN D 1 248 ? 15.740 76.668 97.242 1.00 8.98 247 ASN D CA 1
ATOM 9750 C C . ASN D 1 248 ? 16.529 77.978 97.048 1.00 9.19 247 ASN D C 1
ATOM 9751 O O . ASN D 1 248 ? 17.189 78.455 98.005 1.00 8.44 247 ASN D O 1
ATOM 9756 N N . GLY D 1 249 ? 16.412 78.597 95.870 1.00 8.59 248 GLY D N 1
ATOM 9757 C CA . GLY D 1 249 ? 17.141 79.874 95.604 1.00 7.58 248 GLY D CA 1
ATOM 9758 C C . GLY D 1 249 ? 16.290 81.063 95.235 1.00 7.76 248 GLY D C 1
ATOM 9759 O O . GLY D 1 249 ? 15.103 80.916 94.893 1.00 7.54 248 GLY D O 1
ATOM 9760 N N . ARG D 1 250 ? 16.877 82.261 95.328 1.00 8.48 249 ARG D N 1
ATOM 9761 C CA . ARG D 1 250 ? 16.098 83.496 95.109 1.00 9.26 249 ARG D CA 1
ATOM 9762 C C . ARG D 1 250 ? 15.493 83.607 93.728 1.00 9.48 249 ARG D C 1
ATOM 9763 O O . ARG D 1 250 ? 14.518 84.369 93.564 1.00 9.33 249 ARG D O 1
ATOM 9771 N N . LEU D 1 251 ? 16.111 82.920 92.741 1.00 8.62 250 LEU D N 1
ATOM 9772 C CA . LEU D 1 251 ? 15.640 82.948 91.338 1.00 8.80 250 LEU D CA 1
ATOM 9773 C C . LEU D 1 251 ? 14.455 82.041 91.048 1.00 8.64 250 LEU D C 1
ATOM 9774 O O . LEU D 1 251 ? 13.734 82.295 90.087 1.00 10.10 250 LEU D O 1
ATOM 9779 N N . GLY D 1 252 ? 14.233 81.002 91.853 1.00 7.39 251 GLY D N 1
ATOM 9780 C CA . GLY D 1 252 ? 13.021 80.171 91.696 1.00 7.25 251 GLY D CA 1
ATOM 9781 C C . GLY D 1 252 ? 13.268 78.932 90.823 1.00 7.57 251 GLY D C 1
ATOM 9782 O O . GLY D 1 252 ? 12.382 78.075 90.688 1.00 7.29 251 GLY D O 1
ATOM 9783 N N . SER D 1 253 ? 14.470 78.843 90.232 1.00 6.93 252 SER D N 1
ATOM 9784 C CA . SER D 1 253 ? 14.919 77.657 89.491 1.00 7.30 252 SER D CA 1
ATOM 9785 C C . SER D 1 253 ? 14.108 77.305 88.222 1.00 8.35 252 SER D C 1
ATOM 9786 O O . SER D 1 253 ? 14.108 76.140 87.820 1.00 8.39 252 SER D O 1
ATOM 9789 N N . HIS D 1 254 ? 13.448 78.296 87.593 1.00 8.86 253 HIS D N 1
ATOM 9790 C CA . HIS D 1 254 ? 12.561 78.066 86.429 1.00 10.32 253 HIS D CA 1
ATOM 9791 C C . HIS D 1 254 ? 11.478 77.063 86.829 1.00 10.89 253 HIS D C 1
ATOM 9792 O O . HIS D 1 254 ? 11.010 76.279 86.005 1.00 13.18 253 HIS D O 1
ATOM 9799 N N . LEU D 1 255 ? 11.094 77.071 88.099 1.00 11.11 254 LEU D N 1
ATOM 9800 C CA . LEU D 1 255 ? 10.115 76.108 88.626 1.00 11.11 254 LEU D CA 1
ATOM 9801 C C . LEU D 1 255 ? 8.720 76.745 88.674 1.00 10.65 254 LEU D C 1
ATOM 9802 O O . LEU D 1 255 ? 8.610 77.945 88.893 1.00 9.38 254 LEU D O 1
ATOM 9807 N N . PRO D 1 256 ? 7.665 75.932 88.421 1.00 11.30 255 PRO D N 1
ATOM 9808 C CA . PRO D 1 256 ? 6.309 76.464 88.294 1.00 11.78 255 PRO D CA 1
ATOM 9809 C C . PRO D 1 256 ? 5.798 76.971 89.621 1.00 11.98 255 PRO D C 1
ATOM 9810 O O . PRO D 1 256 ? 6.174 76.434 90.649 1.00 12.29 255 PRO D O 1
ATOM 9814 N N . TRP D 1 257 ? 4.952 77.984 89.591 1.00 11.78 256 TRP D N 1
ATOM 9815 C CA . TRP D 1 257 ? 4.306 78.498 90.804 1.00 13.13 256 TRP D CA 1
ATOM 9816 C C . TRP D 1 257 ? 3.695 77.324 91.570 1.00 11.95 256 TRP D C 1
ATOM 9817 O O . TRP D 1 257 ? 3.126 76.378 90.967 1.00 12.23 256 TRP D O 1
ATOM 9828 N N . GLY D 1 258 ? 3.846 77.349 92.885 1.00 11.00 257 GLY D N 1
ATOM 9829 C CA . GLY D 1 258 ? 3.329 76.259 93.723 1.00 9.64 257 GLY D CA 1
ATOM 9830 C C . GLY D 1 258 ? 4.346 75.167 93.998 1.00 9.63 257 GLY D C 1
ATOM 9831 O O . GLY D 1 258 ? 4.181 74.408 94.942 1.00 9.25 257 GLY D O 1
ATOM 9832 N N . ASP D 1 259 ? 5.409 75.089 93.194 1.00 9.19 258 ASP D N 1
ATOM 9833 C CA . ASP D 1 259 ? 6.461 74.124 93.468 1.00 9.72 258 ASP D CA 1
ATOM 9834 C C . ASP D 1 259 ? 7.205 74.513 94.796 1.00 10.52 258 ASP D C 1
ATOM 9835 O O . ASP D 1 259 ? 7.639 75.668 94.973 1.00 11.83 258 ASP D O 1
ATOM 9840 N N . PRO D 1 260 ? 7.277 73.586 95.770 1.00 10.08 259 PRO D N 1
ATOM 9841 C CA . PRO D 1 260 ? 7.939 73.977 97.040 1.00 9.87 259 PRO D CA 1
ATOM 9842 C C . PRO D 1 260 ? 9.436 74.127 96.991 1.00 9.24 259 PRO D C 1
ATOM 9843 O O . PRO D 1 260 ? 10.042 74.460 98.019 1.00 10.33 259 PRO D O 1
ATOM 9847 N N . ARG D 1 261 ? 10.034 73.853 95.839 1.00 8.45 260 ARG D N 1
ATOM 9848 C CA . ARG D 1 261 ? 11.457 74.002 95.684 1.00 7.45 260 ARG D CA 1
ATOM 9849 C C . ARG D 1 261 ? 11.845 75.438 95.274 1.00 6.62 260 ARG D C 1
ATOM 9850 O O . ARG D 1 261 ? 13.009 75.780 95.225 1.00 6.43 260 ARG D O 1
ATOM 9858 N N . ARG D 1 262 ? 10.849 76.281 95.031 1.00 6.05 261 ARG D N 1
ATOM 9859 C CA . ARG D 1 262 ? 11.071 77.684 94.698 1.00 5.51 261 ARG D CA 1
ATOM 9860 C C . ARG D 1 262 ? 11.446 78.418 95.959 1.00 5.29 261 ARG D C 1
ATOM 9861 O O . ARG D 1 262 ? 10.773 78.259 96.987 1.00 5.40 261 ARG D O 1
ATOM 9869 N N . GLY D 1 263 ? 12.467 79.261 95.861 1.00 5.70 262 GLY D N 1
ATOM 9870 C CA . GLY D 1 263 ? 12.867 80.156 96.949 1.00 5.98 262 GLY D CA 1
ATOM 9871 C C . GLY D 1 263 ? 11.845 81.177 97.409 1.00 6.72 262 GLY D C 1
ATOM 9872 O O . GLY D 1 263 ? 11.900 81.619 98.548 1.00 6.78 262 GLY D O 1
ATOM 9873 N N . TRP D 1 264 ? 10.911 81.559 96.530 1.00 6.52 263 TRP D N 1
ATOM 9874 C CA . TRP D 1 264 ? 9.809 82.437 96.899 1.00 6.11 263 TRP D CA 1
ATOM 9875 C C . TRP D 1 264 ? 8.616 82.083 95.981 1.00 7.10 263 TRP D C 1
ATOM 9876 O O . TRP D 1 264 ? 8.788 81.480 94.908 1.00 6.23 263 TRP D O 1
ATOM 9887 N N . ASP D 1 265 ? 7.411 82.443 96.420 1.00 7.29 264 ASP D N 1
ATOM 9888 C CA . ASP D 1 265 ? 6.208 82.229 95.603 1.00 7.25 264 ASP D CA 1
ATOM 9889 C C . ASP D 1 265 ? 5.166 83.285 95.959 1.00 6.29 264 ASP D C 1
ATOM 9890 O O . ASP D 1 265 ? 5.220 83.865 97.068 1.00 5.11 264 ASP D O 1
ATOM 9895 N N . PHE D 1 266 ? 4.258 83.561 95.027 1.00 5.08 265 PHE D N 1
ATOM 9896 C CA . PHE D 1 266 ? 3.042 84.294 95.365 1.00 5.99 265 PHE D CA 1
ATOM 9897 C C . PHE D 1 266 ? 2.104 83.499 96.307 1.00 6.58 265 PHE D C 1
ATOM 9898 O O . PHE D 1 266 ? 1.836 82.316 96.102 1.00 6.30 265 PHE D O 1
ATOM 9906 N N . VAL D 1 267 ? 1.593 84.189 97.323 1.00 7.08 266 VAL D N 1
ATOM 9907 C CA . VAL D 1 267 ? 0.594 83.635 98.258 1.00 6.48 266 VAL D CA 1
ATOM 9908 C C . VAL D 1 267 ? -0.466 84.737 98.507 1.00 6.53 266 VAL D C 1
ATOM 9909 O O . VAL D 1 267 ? -0.235 85.929 98.271 1.00 6.91 266 VAL D O 1
ATOM 9913 N N . SER D 1 268 ? -1.637 84.329 98.984 1.00 6.81 267 SER D N 1
ATOM 9914 C CA . SER D 1 268 ? -2.702 85.273 99.317 1.00 6.55 267 SER D CA 1
ATOM 9915 C C . SER D 1 268 ? -2.285 86.237 100.449 1.00 6.48 267 SER D C 1
ATOM 9916 O O . SER D 1 268 ? -1.448 85.867 101.304 1.00 6.59 267 SER D O 1
ATOM 9919 N N . ALA D 1 269 ? -2.850 87.450 100.478 1.00 6.43 268 ALA D N 1
ATOM 9920 C CA . ALA D 1 269 ? -2.401 88.499 101.424 1.00 7.62 268 ALA D CA 1
ATOM 9921 C C . ALA D 1 269 ? -2.492 88.048 102.891 1.00 9.01 268 ALA D C 1
ATOM 9922 O O . ALA D 1 269 ? -3.462 87.393 103.291 1.00 9.55 268 ALA D O 1
ATOM 9924 N N . GLY D 1 270 ? -1.482 88.400 103.688 1.00 10.06 269 GLY D N 1
ATOM 9925 C CA . GLY D 1 270 ? -1.400 87.906 105.074 1.00 10.15 269 GLY D CA 1
ATOM 9926 C C . GLY D 1 270 ? -0.598 86.628 105.232 1.00 10.53 269 GLY D C 1
ATOM 9927 O O . GLY D 1 270 ? -0.058 86.378 106.313 1.00 11.09 269 GLY D O 1
ATOM 9928 N N . HIS D 1 271 ? -0.488 85.838 104.162 1.00 9.38 270 HIS D N 1
ATOM 9929 C CA . HIS D 1 271 ? 0.259 84.552 104.193 1.00 8.99 270 HIS D CA 1
ATOM 9930 C C . HIS D 1 271 ? 1.753 84.618 103.821 1.00 8.05 270 HIS D C 1
ATOM 9931 O O . HIS D 1 271 ? 2.467 83.606 103.883 1.00 7.66 270 HIS D O 1
ATOM 9938 N N . GLY D 1 272 ? 2.223 85.808 103.465 1.00 8.20 271 GLY D N 1
ATOM 9939 C CA . GLY D 1 272 ? 3.623 86.034 103.040 1.00 8.23 271 GLY D CA 1
ATOM 9940 C C . GLY D 1 272 ? 4.409 87.046 103.888 1.00 9.40 271 GLY D C 1
ATOM 9941 O O . GLY D 1 272 ? 4.206 87.140 105.085 1.00 9.43 271 GLY D O 1
ATOM 9942 N N . ASP D 1 273 ? 5.283 87.818 103.247 1.00 9.31 272 ASP D N 1
ATOM 9943 C CA . ASP D 1 273 ? 6.267 88.601 103.936 1.00 9.51 272 ASP D CA 1
ATOM 9944 C C . ASP D 1 273 ? 6.151 90.113 103.699 1.00 9.13 272 ASP D C 1
ATOM 9945 O O . ASP D 1 273 ? 6.891 90.869 104.300 1.00 9.58 272 ASP D O 1
ATOM 9950 N N . VAL D 1 274 ? 5.267 90.557 102.815 1.00 8.57 273 VAL D N 1
ATOM 9951 C CA . VAL D 1 274 ? 5.166 91.999 102.546 1.00 8.40 273 VAL D CA 1
ATOM 9952 C C . VAL D 1 274 ? 4.797 92.746 103.852 1.00 8.79 273 VAL D C 1
ATOM 9953 O O . VAL D 1 274 ? 3.874 92.298 104.589 1.00 9.13 273 VAL D O 1
ATOM 9957 N N . PRO D 1 275 ? 5.555 93.826 104.185 1.00 8.68 274 PRO D N 1
ATOM 9958 C CA . PRO D 1 275 ? 5.261 94.559 105.437 1.00 8.06 274 PRO D CA 1
ATOM 9959 C C . PRO D 1 275 ? 4.065 95.528 105.319 1.00 7.84 274 PRO D C 1
ATOM 9960 O O . PRO D 1 275 ? 4.243 96.733 105.250 1.00 8.33 274 PRO D O 1
ATOM 9964 N N . TRP D 1 276 ? 2.853 94.986 105.313 1.00 8.20 275 TRP D N 1
ATOM 9965 C CA . TRP D 1 276 ? 1.629 95.777 105.105 1.00 7.93 275 TRP D CA 1
ATOM 9966 C C . TRP D 1 276 ? 1.434 96.910 106.072 1.00 7.68 275 TRP D C 1
ATOM 9967 O O . TRP D 1 276 ? 0.919 97.951 105.696 1.00 8.22 275 TRP D O 1
ATOM 9978 N N . GLU D 1 277 ? 1.825 96.710 107.321 1.00 8.07 276 GLU D N 1
ATOM 9979 C CA . GLU D 1 277 ? 1.701 97.762 108.336 1.00 8.60 276 GLU D CA 1
ATOM 9980 C C . GLU D 1 277 ? 2.414 99.019 107.883 1.00 7.98 276 GLU D C 1
ATOM 9981 O O . GLU D 1 277 ? 1.828 100.100 107.815 1.00 8.85 276 GLU D O 1
ATOM 9987 N N . ASP D 1 278 ? 3.678 98.874 107.540 1.00 7.90 277 ASP D N 1
ATOM 9988 C CA . ASP D 1 278 ? 4.453 100.001 107.045 1.00 7.96 277 ASP D CA 1
ATOM 9989 C C . ASP D 1 278 ? 3.992 100.556 105.702 1.00 7.65 277 ASP D C 1
ATOM 9990 O O . ASP D 1 278 ? 3.909 101.783 105.535 1.00 7.80 277 ASP D O 1
ATOM 9995 N N . VAL D 1 279 ? 3.676 99.665 104.764 1.00 7.77 278 VAL D N 1
ATOM 9996 C CA . VAL D 1 279 ? 3.165 100.092 103.457 1.00 8.37 278 VAL D CA 1
ATOM 9997 C C . VAL D 1 279 ? 1.944 100.992 103.628 1.00 8.37 278 VAL D C 1
ATOM 9998 O O . VAL D 1 279 ? 1.917 102.102 103.119 1.00 9.76 278 VAL D O 1
ATOM 10002 N N . PHE D 1 280 ? 0.944 100.554 104.374 1.00 8.66 279 PHE D N 1
ATOM 10003 C CA . PHE D 1 280 ? -0.280 101.358 104.474 1.00 8.50 279 PHE D CA 1
ATOM 10004 C C . PHE D 1 280 ? -0.056 102.666 105.175 1.00 8.37 279 PHE D C 1
ATOM 10005 O O . PHE D 1 280 ? -0.675 103.659 104.817 1.00 9.25 279 PHE D O 1
ATOM 10013 N N . ARG D 1 281 ? 0.792 102.660 106.206 1.00 8.39 280 ARG D N 1
ATOM 10014 C CA . ARG D 1 281 ? 1.112 103.874 106.950 1.00 8.22 280 ARG D CA 1
ATOM 10015 C C . ARG D 1 281 ? 1.820 104.838 105.984 1.00 8.57 280 ARG D C 1
ATOM 10016 O O . ARG D 1 281 ? 1.556 106.026 105.969 1.00 7.88 280 ARG D O 1
ATOM 10032 N N . LEU D 1 283 ? 1.540 104.944 102.624 1.00 11.14 282 LEU D N 1
ATOM 10033 C CA . LEU D 1 283 ? 0.601 105.511 101.641 1.00 10.93 282 LEU D CA 1
ATOM 10034 C C . LEU D 1 283 ? -0.114 106.754 102.185 1.00 11.25 282 LEU D C 1
ATOM 10035 O O . LEU D 1 283 ? -0.353 107.688 101.418 1.00 11.32 282 LEU D O 1
ATOM 10040 N N . ARG D 1 284 ? -0.460 106.752 103.484 1.00 11.53 283 ARG D N 1
ATOM 10041 C CA . ARG D 1 284 ? -1.043 107.933 104.116 1.00 13.21 283 ARG D CA 1
ATOM 10042 C C . ARG D 1 284 ? -0.036 109.055 104.226 1.00 12.38 283 ARG D C 1
ATOM 10043 O O . ARG D 1 284 ? -0.346 110.161 103.832 1.00 13.29 283 ARG D O 1
ATOM 10051 N N . SER D 1 285 ? 1.180 108.773 104.703 1.00 11.89 284 SER D N 1
ATOM 10052 C CA . SER D 1 285 ? 2.240 109.781 104.784 1.00 11.98 284 SER D CA 1
ATOM 10053 C C . SER D 1 285 ? 2.549 110.474 103.406 1.00 13.47 284 SER D C 1
ATOM 10054 O O . SER D 1 285 ? 2.842 111.699 103.333 1.00 11.64 284 SER D O 1
ATOM 10057 N N . ILE D 1 286 ? 2.435 109.673 102.346 1.00 12.74 285 ILE D N 1
ATOM 10058 C CA . ILE D 1 286 ? 2.730 110.069 100.978 1.00 14.28 285 ILE D CA 1
ATOM 10059 C C . ILE D 1 286 ? 1.478 110.726 100.344 1.00 14.39 285 ILE D C 1
ATOM 10060 O O . ILE D 1 286 ? 1.520 111.251 99.245 1.00 13.65 285 ILE D O 1
ATOM 10065 N N . ASP D 1 287 ? 0.368 110.726 101.073 1.00 14.97 286 ASP D N 1
ATOM 10066 C CA . ASP D 1 287 ? -0.889 111.297 100.532 1.00 16.62 286 ASP D CA 1
ATOM 10067 C C . ASP D 1 287 ? -1.351 110.607 99.218 1.00 16.75 286 ASP D C 1
ATOM 10068 O O . ASP D 1 287 ? -1.813 111.257 98.271 1.00 17.11 286 ASP D O 1
ATOM 10073 N N . TYR D 1 288 ? -1.221 109.282 99.166 1.00 16.48 287 TYR D N 1
ATOM 10074 C CA . TYR D 1 288 ? -1.759 108.519 98.063 1.00 15.57 287 TYR D CA 1
ATOM 10075 C C . TYR D 1 288 ? -3.279 108.391 98.239 1.00 16.44 287 TYR D C 1
ATOM 10076 O O . TYR D 1 288 ? -3.748 107.850 99.233 1.00 16.67 287 TYR D O 1
ATOM 10085 N N . GLN D 1 289 ? -4.037 108.875 97.260 1.00 17.32 288 GLN D N 1
ATOM 10086 C CA . GLN D 1 289 ? -5.474 108.983 97.394 1.00 18.49 288 GLN D CA 1
ATOM 10087 C C . GLN D 1 289 ? -6.222 108.124 96.348 1.00 18.09 288 GLN D C 1
ATOM 10088 O O . GLN D 1 289 ? -7.450 108.254 96.174 1.00 17.69 288 GLN D O 1
ATOM 10094 N N . GLY D 1 290 ? -5.495 107.256 95.646 1.00 16.34 289 GLY D N 1
ATOM 10095 C CA . GLY D 1 290 ? -6.144 106.363 94.695 1.00 14.87 289 GLY D CA 1
ATOM 10096 C C . GLY D 1 290 ? -6.730 105.147 95.375 1.00 13.81 289 GLY D C 1
ATOM 10097 O O . GLY D 1 290 ? -6.694 105.036 96.614 1.00 14.38 289 GLY D O 1
ATOM 10098 N N . PRO D 1 291 ? -7.249 104.204 94.567 1.00 13.19 290 PRO D N 1
ATOM 10099 C CA . PRO D 1 291 ? -7.805 102.968 95.117 1.00 12.60 290 PRO D CA 1
ATOM 10100 C C . PRO D 1 291 ? -6.652 102.044 95.563 1.00 12.86 290 PRO D C 1
ATOM 10101 O O . PRO D 1 291 ? -5.463 102.237 95.146 1.00 12.53 290 PRO D O 1
ATOM 10105 N N . VAL D 1 292 ? -7.000 101.070 96.402 1.00 11.51 291 VAL D N 1
ATOM 10106 C CA . VAL D 1 292 ? -6.068 100.056 96.766 1.00 11.21 291 VAL D CA 1
ATOM 10107 C C . VAL D 1 292 ? -6.549 98.810 96.063 1.00 10.66 291 VAL D C 1
ATOM 10108 O O . VAL D 1 292 ? -7.579 98.258 96.384 1.00 10.86 291 VAL D O 1
ATOM 10112 N N . SER D 1 293 ? -5.779 98.370 95.094 1.00 9.72 292 SER D N 1
ATOM 10113 C CA . SER D 1 293 ? -6.199 97.273 94.296 1.00 10.03 292 SER D CA 1
ATOM 10114 C C . SER D 1 293 ? -5.564 96.012 94.819 1.00 9.74 292 SER D C 1
ATOM 10115 O O . SER D 1 293 ? -4.519 96.059 95.472 1.00 10.43 292 SER D O 1
ATOM 10118 N N . VAL D 1 294 ? -6.240 94.900 94.581 1.00 9.70 293 VAL D N 1
ATOM 10119 C CA . VAL D 1 294 ? -5.746 93.592 94.971 1.00 10.04 293 VAL D CA 1
ATOM 10120 C C . VAL D 1 294 ? -5.610 92.704 93.722 1.00 10.49 293 VAL D C 1
ATOM 10121 O O . VAL D 1 294 ? -6.600 92.510 92.985 1.00 10.42 293 VAL D O 1
ATOM 10125 N N . GLU D 1 295 ? -4.371 92.229 93.486 1.00 9.82 294 GLU D N 1
ATOM 10126 C CA . GLU D 1 295 ? -4.072 91.250 92.443 1.00 9.35 294 GLU D CA 1
ATOM 10127 C C . GLU D 1 295 ? -3.906 89.916 93.149 1.00 9.11 294 GLU D C 1
ATOM 10128 O O . GLU D 1 295 ? -2.916 89.697 93.869 1.00 7.53 294 GLU D O 1
ATOM 10134 N N . TRP D 1 296 ? -4.887 89.037 92.968 1.00 8.52 295 TRP D N 1
ATOM 10135 C CA . TRP D 1 296 ? -4.928 87.841 93.777 1.00 8.63 295 TRP D CA 1
ATOM 10136 C C . TRP D 1 296 ? -4.184 86.726 93.049 1.00 9.65 295 TRP D C 1
ATOM 10137 O O . TRP D 1 296 ? -4.460 86.457 91.861 1.00 10.53 295 TRP D O 1
ATOM 10148 N N . GLU D 1 297 ? -3.295 86.057 93.776 1.00 8.28 296 GLU D N 1
ATOM 10149 C CA . GLU D 1 297 ? -2.538 84.980 93.213 1.00 9.95 296 GLU D CA 1
ATOM 10150 C C . GLU D 1 297 ? -1.887 84.115 94.310 1.00 8.97 296 GLU D C 1
ATOM 10151 O O . GLU D 1 297 ? -1.197 84.614 95.177 1.00 9.46 296 GLU D O 1
ATOM 10157 N N . ASP D 1 298 ? -2.083 82.806 94.201 1.00 9.22 297 ASP D N 1
ATOM 10158 C CA . ASP D 1 298 ? -1.566 81.823 95.143 1.00 8.75 297 ASP D CA 1
ATOM 10159 C C . ASP D 1 298 ? -1.850 80.499 94.527 1.00 9.10 297 ASP D C 1
ATOM 10160 O O . ASP D 1 298 ? -2.977 80.047 94.590 1.00 11.16 297 ASP D O 1
ATOM 10165 N N . ALA D 1 299 ? -0.857 79.850 93.946 1.00 9.53 298 ALA D N 1
ATOM 10166 C CA . ALA D 1 299 ? -1.074 78.529 93.366 1.00 10.00 298 ALA D CA 1
ATOM 10167 C C . ALA D 1 299 ? -1.461 77.439 94.405 1.00 10.61 298 ALA D C 1
ATOM 10168 O O . ALA D 1 299 ? -1.933 76.364 94.045 1.00 10.53 298 ALA D O 1
ATOM 10170 N N . GLY D 1 300 ? -1.247 77.692 95.703 1.00 12.13 299 GLY D N 1
ATOM 10171 C CA . GLY D 1 300 ? -1.684 76.733 96.729 1.00 12.47 299 GLY D CA 1
ATOM 10172 C C . GLY D 1 300 ? -3.094 76.881 97.249 1.00 13.95 299 GLY D C 1
ATOM 10173 O O . GLY D 1 300 ? -3.477 76.200 98.171 1.00 15.47 299 GLY D O 1
ATOM 10182 N N . ASP D 1 302 ? -7.406 78.103 96.259 1.00 15.78 301 ASP D N 1
ATOM 10183 C CA . ASP D 1 302 ? -8.529 78.460 95.402 1.00 15.67 301 ASP D CA 1
ATOM 10184 C C . ASP D 1 302 ? -8.880 79.962 95.483 1.00 14.42 301 ASP D C 1
ATOM 10185 O O . ASP D 1 302 ? -9.069 80.526 96.590 1.00 13.69 301 ASP D O 1
ATOM 10190 N N . ARG D 1 303 ? -8.957 80.623 94.323 1.00 13.63 302 ARG D N 1
ATOM 10191 C CA . ARG D 1 303 ? -9.266 82.079 94.280 1.00 12.85 302 ARG D CA 1
ATOM 10192 C C . ARG D 1 303 ? -10.571 82.542 94.963 1.00 12.94 302 ARG D C 1
ATOM 10193 O O . ARG D 1 303 ? -10.668 83.678 95.444 1.00 10.92 302 ARG D O 1
ATOM 10201 N N . LEU D 1 304 ? -11.565 81.652 94.968 1.00 13.99 303 LEU D N 1
ATOM 10202 C CA . LEU D 1 304 ? -12.926 81.930 95.439 1.00 15.24 303 LEU D CA 1
ATOM 10203 C C . LEU D 1 304 ? -12.957 82.012 96.944 1.00 16.07 303 LEU D C 1
ATOM 10204 O O . LEU D 1 304 ? -13.804 82.718 97.471 1.00 17.37 303 LEU D O 1
ATOM 10209 N N . GLN D 1 305 ? -12.026 81.295 97.603 1.00 15.54 304 GLN D N 1
ATOM 10210 C CA . GLN D 1 305 ? -11.717 81.422 99.008 1.00 16.95 304 GLN D CA 1
ATOM 10211 C C . GLN D 1 305 ? -10.675 82.564 99.280 1.00 15.15 304 GLN D C 1
ATOM 10212 O O . GLN D 1 305 ? -10.886 83.391 100.181 1.00 14.82 304 GLN D O 1
ATOM 10218 N N . GLY D 1 306 ? -9.611 82.636 98.482 1.00 13.40 305 GLY D N 1
ATOM 10219 C CA . GLY D 1 306 ? -8.505 83.600 98.719 1.00 12.04 305 GLY D CA 1
ATOM 10220 C C . GLY D 1 306 ? -8.818 85.073 98.489 1.00 11.53 305 GLY D C 1
ATOM 10221 O O . GLY D 1 306 ? -8.457 85.900 99.324 1.00 10.35 305 GLY D O 1
ATOM 10222 N N . ALA D 1 307 ? -9.513 85.402 97.370 1.00 10.80 306 ALA D N 1
ATOM 10223 C CA . ALA D 1 307 ? -9.884 86.786 97.040 1.00 9.90 306 ALA D CA 1
ATOM 10224 C C . ALA D 1 307 ? -10.690 87.531 98.107 1.00 9.47 306 ALA D C 1
ATOM 10225 O O . ALA D 1 307 ? -10.365 88.669 98.420 1.00 10.19 306 ALA D O 1
ATOM 10227 N N . PRO D 1 308 ? -11.781 86.941 98.629 1.00 9.89 307 PRO D N 1
ATOM 10228 C CA . PRO D 1 308 ? -12.432 87.627 99.774 1.00 9.80 307 PRO D CA 1
ATOM 10229 C C . PRO D 1 308 ? -11.613 87.638 101.086 1.00 10.14 307 PRO D C 1
ATOM 10230 O O . PRO D 1 308 ? -11.673 88.600 101.805 1.00 10.02 307 PRO D O 1
ATOM 10234 N N . GLU D 1 309 ? -10.854 86.590 101.394 1.00 10.83 308 GLU D N 1
ATOM 10235 C CA . GLU D 1 309 ? -10.055 86.571 102.627 1.00 12.28 308 GLU D CA 1
ATOM 10236 C C . GLU D 1 309 ? -8.971 87.632 102.600 1.00 11.46 308 GLU D C 1
ATOM 10237 O O . GLU D 1 309 ? -8.732 88.302 103.622 1.00 12.33 308 GLU D O 1
ATOM 10243 N N . ALA D 1 310 ? -8.319 87.779 101.432 1.00 10.28 309 ALA D N 1
ATOM 10244 C CA . ALA D 1 310 ? -7.258 88.771 101.197 1.00 9.00 309 ALA D CA 1
ATOM 10245 C C . ALA D 1 310 ? -7.765 90.164 101.429 1.00 8.61 309 ALA D C 1
ATOM 10246 O O . ALA D 1 310 ? -7.075 90.990 102.011 1.00 9.04 309 ALA D O 1
ATOM 10248 N N . LEU D 1 311 ? -8.982 90.437 100.973 1.00 9.08 310 LEU D N 1
ATOM 10249 C CA . LEU D 1 311 ? -9.617 91.729 101.209 1.00 8.79 310 LEU D CA 1
ATOM 10250 C C . LEU D 1 311 ? -9.758 91.987 102.702 1.00 10.22 310 LEU D C 1
ATOM 10251 O O . LEU D 1 311 ? -9.289 93.008 103.183 1.00 11.92 310 LEU D O 1
ATOM 10256 N N . THR D 1 312 ? -10.366 91.060 103.440 1.00 12.26 311 THR D N 1
ATOM 10257 C CA . THR D 1 312 ? -10.403 91.162 104.919 1.00 13.27 311 THR D CA 1
ATOM 10258 C C . THR D 1 312 ? -9.007 91.363 105.576 1.00 13.29 311 THR D C 1
ATOM 10259 O O . THR D 1 312 ? -8.851 92.220 106.447 1.00 13.40 311 THR D O 1
ATOM 10263 N N . ARG D 1 313 ? -7.992 90.621 105.137 1.00 13.67 312 ARG D N 1
ATOM 10264 C CA . ARG D 1 313 ? -6.650 90.719 105.762 1.00 13.95 312 ARG D CA 1
ATOM 10265 C C . ARG D 1 313 ? -6.021 92.075 105.501 1.00 14.12 312 ARG D C 1
ATOM 10266 O O . ARG D 1 313 ? -5.326 92.648 106.355 1.00 14.94 312 ARG D O 1
ATOM 10274 N N . LEU D 1 314 ? -6.265 92.601 104.309 1.00 13.89 313 LEU D N 1
ATOM 10275 C CA . LEU D 1 314 ? -5.693 93.899 103.918 1.00 12.81 313 LEU D CA 1
ATOM 10276 C C . LEU D 1 314 ? -6.402 95.065 104.596 1.00 12.04 313 LEU D C 1
ATOM 10277 O O . LEU D 1 314 ? -5.777 96.060 104.935 1.00 9.56 313 LEU D O 1
ATOM 10282 N N . LYS D 1 315 ? -7.711 94.933 104.799 1.00 12.37 314 LYS D N 1
ATOM 10283 C CA . LYS D 1 315 ? -8.492 95.992 105.504 1.00 13.66 314 LYS D CA 1
ATOM 10284 C C . LYS D 1 315 ? -8.099 96.154 106.977 1.00 12.49 314 LYS D C 1
ATOM 10285 O O . LYS D 1 315 ? -8.315 97.183 107.545 1.00 12.59 314 LYS D O 1
ATOM 10291 N N . ALA D 1 316 ? -7.518 95.134 107.589 1.00 13.58 315 ALA D N 1
ATOM 10292 C CA . ALA D 1 316 ? -6.959 95.256 108.964 1.00 13.82 315 ALA D CA 1
ATOM 10293 C C . ALA D 1 316 ? -5.824 96.289 109.014 1.00 13.53 315 ALA D C 1
ATOM 10294 O O . ALA D 1 316 ? -5.441 96.683 110.096 1.00 14.32 315 ALA D O 1
ATOM 10296 N N . PHE D 1 317 ? -5.301 96.725 107.852 1.00 12.45 316 PHE D N 1
ATOM 10297 C CA . PHE D 1 317 ? -4.246 97.762 107.787 1.00 12.67 316 PHE D CA 1
ATOM 10298 C C . PHE D 1 317 ? -4.778 99.103 107.299 1.00 13.59 316 PHE D C 1
ATOM 10299 O O . PHE D 1 317 ? -4.049 100.071 107.213 1.00 14.09 316 PHE D O 1
ATOM 10307 N N . ASP D 1 318 ? -6.049 99.144 106.945 1.00 14.12 317 ASP D N 1
ATOM 10308 C CA . ASP D 1 318 ? -6.650 100.354 106.459 1.00 16.30 317 ASP D CA 1
ATOM 10309 C C . ASP D 1 318 ? -7.360 101.058 107.634 1.00 18.12 317 ASP D C 1
ATOM 10310 O O . ASP D 1 318 ? -8.439 100.666 108.052 1.00 16.97 317 ASP D O 1
ATOM 10315 N N . PHE D 1 319 ? -6.733 102.091 108.183 1.00 21.22 318 PHE D N 1
ATOM 10316 C CA . PHE D 1 319 ? -7.301 102.714 109.383 1.00 23.39 318 PHE D CA 1
ATOM 10317 C C . PHE D 1 319 ? -7.770 104.088 109.010 1.00 25.62 318 PHE D C 1
ATOM 10318 O O . PHE D 1 319 ? -7.202 104.739 108.127 1.00 25.68 318 PHE D O 1
ATOM 10326 N N . GLU D 1 320 ? -8.816 104.508 109.713 1.00 28.34 319 GLU D N 1
ATOM 10327 C CA . GLU D 1 320 ? -9.308 105.863 109.671 1.00 31.06 319 GLU D CA 1
ATOM 10328 C C . GLU D 1 320 ? -8.201 106.810 110.100 1.00 32.20 319 GLU D C 1
ATOM 10329 O O . GLU D 1 320 ? -7.464 106.516 111.050 1.00 32.75 319 GLU D O 1
ATOM 10335 N N . PRO D 1 321 ? -8.060 107.943 109.387 1.00 33.96 320 PRO D N 1
ATOM 10336 C CA . PRO D 1 321 ? -7.069 108.937 109.829 1.00 35.00 320 PRO D CA 1
ATOM 10337 C C . PRO D 1 321 ? -7.580 109.642 111.106 1.00 35.97 320 PRO D C 1
ATOM 10338 O O . PRO D 1 321 ? -8.786 109.636 111.370 1.00 36.01 320 PRO D O 1
ATOM 10342 N N . PRO D 1 322 ? -6.683 110.242 111.897 1.00 37.51 321 PRO D N 1
ATOM 10343 C CA . PRO D 1 322 ? -7.184 111.040 113.033 1.00 39.18 321 PRO D CA 1
ATOM 10344 C C . PRO D 1 322 ? -7.878 112.357 112.624 1.00 41.37 321 PRO D C 1
ATOM 10345 O O . PRO D 1 322 ? -7.507 112.989 111.610 1.00 41.53 321 PRO D O 1
ATOM 10349 N N . SER D 1 323 ? -8.876 112.753 113.418 1.00 43.77 322 SER D N 1
ATOM 10350 C CA . SER D 1 323 ? -9.527 114.075 113.301 1.00 45.63 322 SER D CA 1
ATOM 10351 C C . SER D 1 323 ? -8.718 115.180 114.006 1.00 46.64 322 SER D C 1
ATOM 10352 O O . SER D 1 323 ? -7.950 115.929 113.373 1.00 47.82 322 SER D O 1
ATOM 10355 N N . PRO E 1 2 ? 50.708 90.811 130.114 1.00 24.85 1 PRO E N 1
ATOM 10356 C CA . PRO E 1 2 ? 49.621 89.924 129.635 1.00 22.57 1 PRO E CA 1
ATOM 10357 C C . PRO E 1 2 ? 49.121 88.977 130.721 1.00 21.22 1 PRO E C 1
ATOM 10358 O O . PRO E 1 2 ? 49.688 88.934 131.816 1.00 20.19 1 PRO E O 1
ATOM 10362 N N . ARG E 1 3 ? 48.059 88.227 130.427 1.00 19.44 2 ARG E N 1
ATOM 10363 C CA . ARG E 1 3 ? 47.582 87.202 131.356 1.00 18.26 2 ARG E CA 1
ATOM 10364 C C . ARG E 1 3 ? 48.502 85.986 131.214 1.00 16.42 2 ARG E C 1
ATOM 10365 O O . ARG E 1 3 ? 49.182 85.857 130.213 1.00 16.52 2 ARG E O 1
ATOM 10373 N N . ASN E 1 4 ? 48.518 85.098 132.199 1.00 15.56 3 ASN E N 1
ATOM 10374 C CA . ASN E 1 4 ? 49.163 83.794 132.071 1.00 15.22 3 ASN E CA 1
ATOM 10375 C C . ASN E 1 4 ? 48.259 82.782 131.374 1.00 13.58 3 ASN E C 1
ATOM 10376 O O . ASN E 1 4 ? 47.135 82.587 131.769 1.00 13.96 3 ASN E O 1
ATOM 10381 N N . PHE E 1 5 ? 48.786 82.132 130.353 1.00 11.97 4 PHE E N 1
ATOM 10382 C CA . PHE E 1 5 ? 48.048 81.147 129.597 1.00 10.68 4 PHE E CA 1
ATOM 10383 C C . PHE E 1 5 ? 48.615 79.784 129.837 1.00 10.41 4 PHE E C 1
ATOM 10384 O O . PHE E 1 5 ? 49.841 79.571 129.857 1.00 10.55 4 PHE E O 1
ATOM 10392 N N . THR E 1 6 ? 47.695 78.852 129.966 1.00 9.53 5 THR E N 1
ATOM 10393 C CA . THR E 1 6 ? 47.999 77.487 130.351 1.00 9.19 5 THR E CA 1
ATOM 10394 C C . THR E 1 6 ? 47.385 76.530 129.310 1.00 8.65 5 THR E C 1
ATOM 10395 O O . THR E 1 6 ? 46.416 76.869 128.625 1.00 8.02 5 THR E O 1
ATOM 10399 N N . LEU E 1 7 ? 48.022 75.380 129.111 1.00 8.91 6 LEU E N 1
ATOM 10400 C CA . LEU E 1 7 ? 47.473 74.300 128.325 1.00 8.37 6 LEU E CA 1
ATOM 10401 C C . LEU E 1 7 ? 46.870 73.227 129.249 1.00 7.73 6 LEU E C 1
ATOM 10402 O O . LEU E 1 7 ? 47.541 72.774 130.172 1.00 7.88 6 LEU E O 1
ATOM 10407 N N . PHE E 1 8 ? 45.607 72.852 129.015 1.00 7.72 7 PHE E N 1
ATOM 10408 C CA . PHE E 1 8 ? 45.007 71.657 129.641 1.00 7.71 7 PHE E CA 1
ATOM 10409 C C . PHE E 1 8 ? 45.579 70.401 129.028 1.00 8.80 7 PHE E C 1
ATOM 10410 O O . PHE E 1 8 ? 45.599 70.212 127.806 1.00 8.92 7 PHE E O 1
ATOM 10418 N N . THR E 1 9 ? 45.937 69.497 129.912 1.00 8.78 8 THR E N 1
ATOM 10419 C CA . THR E 1 9 ? 46.769 68.354 129.612 1.00 8.29 8 THR E CA 1
ATOM 10420 C C . THR E 1 9 ? 45.908 67.118 129.285 1.00 7.91 8 THR E C 1
ATOM 10421 O O . THR E 1 9 ? 46.412 66.112 128.797 1.00 8.87 8 THR E O 1
ATOM 10425 N N . GLY E 1 10 ? 44.601 67.192 129.501 1.00 7.69 9 GLY E N 1
ATOM 10426 C CA . GLY E 1 10 ? 43.740 66.027 129.328 1.00 6.99 9 GLY E CA 1
ATOM 10427 C C . GLY E 1 10 ? 43.816 65.435 127.931 1.00 8.75 9 GLY E C 1
ATOM 10428 O O . GLY E 1 10 ? 43.900 64.232 127.800 1.00 9.52 9 GLY E O 1
ATOM 10429 N N . GLN E 1 11 ? 43.794 66.276 126.887 1.00 9.62 10 GLN E N 1
ATOM 10430 C CA . GLN E 1 11 ? 43.895 65.854 125.483 1.00 10.67 10 GLN E CA 1
ATOM 10431 C C . GLN E 1 11 ? 45.260 65.373 125.070 1.00 11.99 10 GLN E C 1
ATOM 10432 O O . GLN E 1 11 ? 45.444 65.006 123.887 1.00 13.16 10 GLN E O 1
ATOM 10438 N N . TRP E 1 12 ? 46.198 65.334 126.024 1.00 12.10 11 TRP E N 1
ATOM 10439 C CA . TRP E 1 12 ? 47.623 64.956 125.792 1.00 11.52 11 TRP E CA 1
ATOM 10440 C C . TRP E 1 12 ? 48.073 63.873 126.764 1.00 11.16 11 TRP E C 1
ATOM 10441 O O . TRP E 1 12 ? 49.271 63.628 126.925 1.00 10.87 11 TRP E O 1
ATOM 10452 N N . ALA E 1 13 ? 47.105 63.245 127.435 1.00 11.59 12 ALA E N 1
ATOM 10453 C CA . ALA E 1 13 ? 47.368 62.215 128.440 1.00 11.05 12 ALA E CA 1
ATOM 10454 C C . ALA E 1 13 ? 47.948 60.921 127.796 1.00 12.14 12 ALA E C 1
ATOM 10455 O O . ALA E 1 13 ? 48.535 60.078 128.480 1.00 12.86 12 ALA E O 1
ATOM 10457 N N . ASP E 1 14 ? 47.849 60.806 126.471 1.00 11.99 13 ASP E N 1
ATOM 10458 C CA . ASP E 1 14 ? 48.505 59.733 125.746 1.00 12.49 13 ASP E CA 1
ATOM 10459 C C . ASP E 1 14 ? 50.021 59.921 125.790 1.00 12.87 13 ASP E C 1
ATOM 10460 O O . ASP E 1 14 ? 50.770 58.985 125.506 1.00 13.07 13 ASP E O 1
ATOM 10465 N N . LEU E 1 15 ? 50.473 61.133 126.132 1.00 12.22 14 LEU E N 1
ATOM 10466 C CA . LEU E 1 15 ? 51.895 61.432 126.116 1.00 11.91 14 LEU E CA 1
ATOM 10467 C C . LEU E 1 15 ? 52.464 61.520 127.531 1.00 12.88 14 LEU E C 1
ATOM 10468 O O . LEU E 1 15 ? 51.747 61.891 128.482 1.00 13.69 14 LEU E O 1
ATOM 10473 N N . PRO E 1 16 ? 53.770 61.194 127.687 1.00 13.30 15 PRO E N 1
ATOM 10474 C CA . PRO E 1 16 ? 54.430 61.429 128.975 1.00 12.75 15 PRO E CA 1
ATOM 10475 C C . PRO E 1 16 ? 54.455 62.916 129.254 1.00 12.96 15 PRO E C 1
ATOM 10476 O O . PRO E 1 16 ? 54.624 63.704 128.334 1.00 14.44 15 PRO E O 1
ATOM 10480 N N . LEU E 1 17 ? 54.308 63.301 130.509 1.00 13.38 16 LEU E N 1
ATOM 10481 C CA . LEU E 1 17 ? 54.274 64.723 130.893 1.00 12.74 16 LEU E CA 1
ATOM 10482 C C . LEU E 1 17 ? 55.470 65.529 130.342 1.00 12.98 16 LEU E C 1
ATOM 10483 O O . LEU E 1 17 ? 55.319 66.704 129.940 1.00 14.18 16 LEU E O 1
ATOM 10488 N N . GLU E 1 18 ? 56.662 64.937 130.352 1.00 11.97 17 GLU E N 1
ATOM 10489 C CA . GLU E 1 18 ? 57.839 65.661 129.847 1.00 11.34 17 GLU E CA 1
ATOM 10490 C C . GLU E 1 18 ? 57.664 66.095 128.383 1.00 11.21 17 GLU E C 1
ATOM 10491 O O . GLU E 1 18 ? 58.016 67.205 128.032 1.00 10.90 17 GLU E O 1
ATOM 10497 N N . GLU E 1 19 ? 57.122 65.232 127.536 1.00 12.39 18 GLU E N 1
ATOM 10498 C CA . GLU E 1 19 ? 56.841 65.607 126.135 1.00 12.72 18 GLU E CA 1
ATOM 10499 C C . GLU E 1 19 ? 55.776 66.714 126.025 1.00 12.42 18 GLU E C 1
ATOM 10500 O O . GLU E 1 19 ? 55.926 67.640 125.226 1.00 12.18 18 GLU E O 1
ATOM 10506 N N . VAL E 1 20 ? 54.719 66.634 126.843 1.00 12.59 19 VAL E N 1
ATOM 10507 C CA . VAL E 1 20 ? 53.706 67.739 126.956 1.00 11.02 19 VAL E CA 1
ATOM 10508 C C . VAL E 1 20 ? 54.327 69.087 127.430 1.00 11.03 19 VAL E C 1
ATOM 10509 O O . VAL E 1 20 ? 54.030 70.142 126.853 1.00 11.94 19 VAL E O 1
ATOM 10513 N N . CYS E 1 21 ? 55.162 69.062 128.469 1.00 10.30 20 CYS E N 1
ATOM 10514 C CA . CYS E 1 21 ? 55.959 70.255 128.889 1.00 10.91 20 CYS E CA 1
ATOM 10515 C C . CYS E 1 21 ? 56.768 70.901 127.740 1.00 10.61 20 CYS E C 1
ATOM 10516 O O . CYS E 1 21 ? 56.721 72.125 127.481 1.00 10.20 20 CYS E O 1
ATOM 10519 N N . ARG E 1 22 ? 57.480 70.045 127.035 1.00 10.51 21 ARG E N 1
ATOM 10520 C CA . ARG E 1 22 ? 58.310 70.425 125.897 1.00 11.10 21 ARG E CA 1
ATOM 10521 C C . ARG E 1 22 ? 57.452 71.022 124.788 1.00 10.52 21 ARG E C 1
ATOM 10522 O O . ARG E 1 22 ? 57.800 72.088 124.245 1.00 9.32 21 ARG E O 1
ATOM 10530 N N . LEU E 1 23 ? 56.328 70.357 124.446 1.00 9.62 22 LEU E N 1
ATOM 10531 C CA . LEU E 1 23 ? 55.361 70.976 123.484 1.00 10.00 22 LEU E CA 1
ATOM 10532 C C . LEU E 1 23 ? 54.755 72.315 123.931 1.00 9.92 22 LEU E C 1
ATOM 10533 O O . LEU E 1 23 ? 54.781 73.291 123.174 1.00 8.83 22 LEU E O 1
ATOM 10538 N N . ALA E 1 24 ? 54.224 72.355 125.165 1.00 10.75 23 ALA E N 1
ATOM 10539 C CA . ALA E 1 24 ? 53.682 73.602 125.745 1.00 10.58 23 ALA E CA 1
ATOM 10540 C C . ALA E 1 24 ? 54.706 74.754 125.768 1.00 10.39 23 ALA E C 1
ATOM 10541 O O . ALA E 1 24 ? 54.357 75.916 125.500 1.00 9.99 23 ALA E O 1
ATOM 10543 N N . ARG E 1 25 ? 55.959 74.457 126.118 1.00 11.14 24 ARG E N 1
ATOM 10544 C CA . ARG E 1 25 ? 57.025 75.471 126.015 1.00 11.11 24 ARG E CA 1
ATOM 10545 C C . ARG E 1 25 ? 57.179 75.962 124.545 1.00 11.74 24 ARG E C 1
ATOM 10546 O O . ARG E 1 25 ? 57.127 77.150 124.257 1.00 11.29 24 ARG E O 1
ATOM 10554 N N . ASP E 1 26 ? 57.359 75.033 123.599 1.00 13.40 25 ASP E N 1
ATOM 10555 C CA . ASP E 1 26 ? 57.464 75.395 122.183 1.00 14.71 25 ASP E CA 1
ATOM 10556 C C . ASP E 1 26 ? 56.227 76.123 121.630 1.00 15.13 25 ASP E C 1
ATOM 10557 O O . ASP E 1 26 ? 56.368 77.018 120.786 1.00 15.81 25 ASP E O 1
ATOM 10562 N N . PHE E 1 27 ? 55.039 75.788 122.137 1.00 13.60 26 PHE E N 1
ATOM 10563 C CA . PHE E 1 27 ? 53.827 76.491 121.726 1.00 12.49 26 PHE E CA 1
ATOM 10564 C C . PHE E 1 27 ? 53.714 77.916 122.290 1.00 12.03 26 PHE E C 1
ATOM 10565 O O . PHE E 1 27 ? 52.915 78.708 121.773 1.00 12.22 26 PHE E O 1
ATOM 10573 N N . GLY E 1 28 ? 54.483 78.234 123.348 1.00 10.72 27 GLY E N 1
ATOM 10574 C CA . GLY E 1 28 ? 54.472 79.570 123.981 1.00 9.04 27 GLY E CA 1
ATOM 10575 C C . GLY E 1 28 ? 53.600 79.683 125.231 1.00 9.17 27 GLY E C 1
ATOM 10576 O O . GLY E 1 28 ? 53.294 80.788 125.709 1.00 8.92 27 GLY E O 1
ATOM 10577 N N . TYR E 1 29 ? 53.175 78.545 125.772 1.00 8.22 28 TYR E N 1
ATOM 10578 C CA . TYR E 1 29 ? 52.326 78.585 126.969 1.00 7.46 28 TYR E CA 1
ATOM 10579 C C . TYR E 1 29 ? 53.147 78.940 128.192 1.00 7.05 28 TYR E C 1
ATOM 10580 O O . TYR E 1 29 ? 54.321 78.665 128.248 1.00 7.24 28 TYR E O 1
ATOM 10589 N N . ASP E 1 30 ? 52.506 79.521 129.184 1.00 6.96 29 ASP E N 1
ATOM 10590 C CA . ASP E 1 30 ? 53.189 79.918 130.404 1.00 7.32 29 ASP E CA 1
ATOM 10591 C C . ASP E 1 30 ? 53.142 78.802 131.439 1.00 6.75 29 ASP E C 1
ATOM 10592 O O . ASP E 1 30 ? 53.917 78.848 132.366 1.00 6.26 29 ASP E O 1
ATOM 10597 N N . GLY E 1 31 ? 52.187 77.861 131.315 1.00 6.28 30 GLY E N 1
ATOM 10598 C CA . GLY E 1 31 ? 52.037 76.768 132.268 1.00 5.11 30 GLY E CA 1
ATOM 10599 C C . GLY E 1 31 ? 51.142 75.638 131.778 1.00 6.41 30 GLY E C 1
ATOM 10600 O O . GLY E 1 31 ? 50.707 75.613 130.595 1.00 6.45 30 GLY E O 1
ATOM 10601 N N . LEU E 1 32 ? 50.826 74.730 132.702 1.00 6.00 31 LEU E N 1
ATOM 10602 C CA . LEU E 1 32 ? 49.998 73.559 132.450 1.00 7.75 31 LEU E CA 1
ATOM 10603 C C . LEU E 1 32 ? 48.852 73.478 133.445 1.00 8.39 31 LEU E C 1
ATOM 10604 O O . LEU E 1 32 ? 49.027 73.747 134.653 1.00 8.63 31 LEU E O 1
ATOM 10609 N N . GLU E 1 33 ? 47.680 73.102 132.940 1.00 7.99 32 GLU E N 1
ATOM 10610 C CA . GLU E 1 33 ? 46.608 72.692 133.828 1.00 8.09 32 GLU E CA 1
ATOM 10611 C C . GLU E 1 33 ? 46.714 71.158 133.842 1.00 7.97 32 GLU E C 1
ATOM 10612 O O . GLU E 1 33 ? 46.420 70.500 132.827 1.00 7.94 32 GLU E O 1
ATOM 10618 N N . LEU E 1 34 ? 47.178 70.609 134.976 1.00 7.29 33 LEU E N 1
ATOM 10619 C CA . LEU E 1 34 ? 47.520 69.198 135.062 1.00 7.46 33 LEU E CA 1
ATOM 10620 C C . LEU E 1 34 ? 46.302 68.278 135.222 1.00 7.30 33 LEU E C 1
ATOM 10621 O O . LEU E 1 34 ? 45.615 68.313 136.225 1.00 6.84 33 LEU E O 1
ATOM 10626 N N . ALA E 1 35 ? 46.086 67.427 134.220 1.00 6.74 34 ALA E N 1
ATOM 10627 C CA . ALA E 1 35 ? 45.086 66.390 134.309 1.00 7.19 34 ALA E CA 1
ATOM 10628 C C . ALA E 1 35 ? 45.567 65.372 135.348 1.00 7.53 34 ALA E C 1
ATOM 10629 O O . ALA E 1 35 ? 46.738 64.992 135.352 1.00 6.78 34 ALA E O 1
ATOM 10631 N N . CYS E 1 36 ? 44.664 64.931 136.219 1.00 8.56 35 CYS E N 1
ATOM 10632 C CA . CYS E 1 36 ? 44.987 63.906 137.200 1.00 9.90 35 CYS E CA 1
ATOM 10633 C C . CYS E 1 36 ? 44.925 62.499 136.632 1.00 10.57 35 CYS E C 1
ATOM 10634 O O . CYS E 1 36 ? 44.448 61.568 137.294 1.00 12.33 35 CYS E O 1
ATOM 10637 N N . TRP E 1 37 ? 45.420 62.331 135.418 1.00 11.12 36 TRP E N 1
ATOM 10638 C CA . TRP E 1 37 ? 45.529 61.009 134.813 1.00 11.68 36 TRP E CA 1
ATOM 10639 C C . TRP E 1 37 ? 46.751 60.901 133.887 1.00 12.95 36 TRP E C 1
ATOM 10640 O O . TRP E 1 37 ? 47.539 61.854 133.781 1.00 12.46 36 TRP E O 1
ATOM 10651 N N . GLY E 1 38 ? 46.918 59.723 133.258 1.00 13.88 37 GLY E N 1
ATOM 10652 C CA . GLY E 1 38 ? 48.143 59.399 132.536 1.00 14.02 37 GLY E CA 1
ATOM 10653 C C . GLY E 1 38 ? 49.266 59.404 133.576 1.00 14.24 37 GLY E C 1
ATOM 10654 O O . GLY E 1 38 ? 49.058 59.008 134.729 1.00 14.06 37 GLY E O 1
ATOM 10655 N N . ASP E 1 39 ? 50.443 59.873 133.174 1.00 13.14 38 ASP E N 1
ATOM 10656 C CA . ASP E 1 39 ? 51.502 60.125 134.119 1.00 12.94 38 ASP E CA 1
ATOM 10657 C C . ASP E 1 39 ? 51.563 61.610 134.522 1.00 12.04 38 ASP E C 1
ATOM 10658 O O . ASP E 1 39 ? 52.546 62.046 135.094 1.00 12.38 38 ASP E O 1
ATOM 10663 N N . HIS E 1 40 ? 50.518 62.388 134.229 1.00 11.09 39 HIS E N 1
ATOM 10664 C CA . HIS E 1 40 ? 50.586 63.842 134.430 1.00 10.11 39 HIS E CA 1
ATOM 10665 C C . HIS E 1 40 ? 50.540 64.256 135.903 1.00 10.70 39 HIS E C 1
ATOM 10666 O O . HIS E 1 40 ? 51.452 64.901 136.419 1.00 9.65 39 HIS E O 1
ATOM 10673 N N . PHE E 1 41 ? 49.481 63.861 136.589 1.00 11.50 40 PHE E N 1
ATOM 10674 C CA . PHE E 1 41 ? 49.424 64.089 138.015 1.00 12.42 40 PHE E CA 1
ATOM 10675 C C . PHE E 1 41 ? 48.707 62.905 138.635 1.00 12.66 40 PHE E C 1
ATOM 10676 O O . PHE E 1 41 ? 47.499 62.757 138.464 1.00 13.02 40 PHE E O 1
ATOM 10684 N N . GLU E 1 42 ? 49.471 62.069 139.327 1.00 11.52 41 GLU E N 1
ATOM 10685 C CA . GLU E 1 42 ? 48.899 60.899 139.975 1.00 12.60 41 GLU E CA 1
ATOM 10686 C C . GLU E 1 42 ? 48.602 61.180 141.456 1.00 11.65 41 GLU E C 1
ATOM 10687 O O . GLU E 1 42 ? 49.491 61.278 142.268 1.00 10.23 41 GLU E O 1
ATOM 10693 N N . VAL E 1 43 ? 47.320 61.291 141.778 1.00 12.40 42 VAL E N 1
ATOM 10694 C CA . VAL E 1 43 ? 46.910 61.755 143.110 1.00 12.77 42 VAL E CA 1
ATOM 10695 C C . VAL E 1 43 ? 47.460 60.897 144.258 1.00 13.29 42 VAL E C 1
ATOM 10696 O O . VAL E 1 43 ? 47.924 61.410 145.279 1.00 12.90 42 VAL E O 1
ATOM 10700 N N . ASP E 1 44 ? 47.410 59.591 144.045 1.00 14.43 43 ASP E N 1
ATOM 10701 C CA . ASP E 1 44 ? 47.868 58.603 145.012 1.00 14.87 43 ASP E CA 1
ATOM 10702 C C . ASP E 1 44 ? 49.373 58.692 145.293 1.00 15.12 43 ASP E C 1
ATOM 10703 O O . ASP E 1 44 ? 49.797 58.619 146.441 1.00 14.74 43 ASP E O 1
ATOM 10708 N N . LYS E 1 45 ? 50.173 58.885 144.245 1.00 15.59 44 LYS E N 1
ATOM 10709 C CA . LYS E 1 45 ? 51.622 59.044 144.403 1.00 15.27 44 LYS E CA 1
ATOM 10710 C C . LYS E 1 45 ? 51.949 60.378 145.108 1.00 14.61 44 LYS E C 1
ATOM 10711 O O . LYS E 1 45 ? 52.869 60.449 145.918 1.00 12.61 44 LYS E O 1
ATOM 10717 N N . ALA E 1 46 ? 51.173 61.417 144.792 1.00 13.89 45 ALA E N 1
ATOM 10718 C CA . ALA E 1 46 ? 51.375 62.753 145.367 1.00 14.36 45 ALA E CA 1
ATOM 10719 C C . ALA E 1 46 ? 51.299 62.712 146.882 1.00 14.29 45 ALA E C 1
ATOM 10720 O O . ALA E 1 46 ? 52.003 63.452 147.554 1.00 15.63 45 ALA E O 1
ATOM 10722 N N . LEU E 1 47 ? 50.434 61.851 147.391 1.00 14.64 46 LEU E N 1
ATOM 10723 C CA . LEU E 1 47 ? 50.188 61.695 148.824 1.00 15.65 46 LEU E CA 1
ATOM 10724 C C . LEU E 1 47 ? 51.051 60.608 149.506 1.00 16.84 46 LEU E C 1
ATOM 10725 O O . LEU E 1 47 ? 51.395 60.762 150.673 1.00 16.43 46 LEU E O 1
ATOM 10730 N N . ALA E 1 48 ? 51.406 59.549 148.768 1.00 17.36 47 ALA E N 1
ATOM 10731 C CA . ALA E 1 48 ? 52.182 58.411 149.285 1.00 19.13 47 ALA E CA 1
ATOM 10732 C C . ALA E 1 48 ? 53.708 58.614 149.241 1.00 20.10 47 ALA E C 1
ATOM 10733 O O . ALA E 1 48 ? 54.404 58.290 150.192 1.00 20.41 47 ALA E O 1
ATOM 10735 N N . ASP E 1 49 ? 54.196 59.197 148.148 1.00 22.10 48 ASP E N 1
ATOM 10736 C CA . ASP E 1 49 ? 55.615 59.412 147.860 1.00 23.25 48 ASP E CA 1
ATOM 10737 C C . ASP E 1 49 ? 55.926 60.852 148.161 1.00 23.96 48 ASP E C 1
ATOM 10738 O O . ASP E 1 49 ? 55.461 61.749 147.446 1.00 24.24 48 ASP E O 1
ATOM 10743 N N . PRO E 1 50 ? 56.758 61.098 149.206 1.00 24.89 49 PRO E N 1
ATOM 10744 C CA . PRO E 1 50 ? 57.060 62.477 149.663 1.00 23.87 49 PRO E CA 1
ATOM 10745 C C . PRO E 1 50 ? 57.801 63.277 148.612 1.00 22.58 49 PRO E C 1
ATOM 10746 O O . PRO E 1 50 ? 57.824 64.497 148.655 1.00 22.75 49 PRO E O 1
ATOM 10750 N N . SER E 1 51 ? 58.419 62.589 147.669 1.00 21.12 50 SER E N 1
ATOM 10751 C CA . SER E 1 51 ? 59.161 63.292 146.641 1.00 20.18 50 SER E CA 1
ATOM 10752 C C . SER E 1 51 ? 58.364 63.591 145.341 1.00 17.73 50 SER E C 1
ATOM 10753 O O . SER E 1 51 ? 58.833 64.312 144.489 1.00 17.86 50 SER E O 1
ATOM 10756 N N . TYR E 1 52 ? 57.157 63.059 145.222 1.00 16.43 51 TYR E N 1
ATOM 10757 C CA . TYR E 1 52 ? 56.382 63.142 143.967 1.00 15.18 51 TYR E CA 1
ATOM 10758 C C . TYR E 1 52 ? 56.043 64.552 143.514 1.00 15.49 51 TYR E C 1
ATOM 10759 O O . TYR E 1 52 ? 56.255 64.918 142.370 1.00 14.74 51 TYR E O 1
ATOM 10768 N N . VAL E 1 53 ? 55.489 65.335 144.426 1.00 16.35 52 VAL E N 1
ATOM 10769 C CA . VAL E 1 53 ? 55.118 66.720 144.145 1.00 17.15 52 VAL E CA 1
ATOM 10770 C C . VAL E 1 53 ? 56.325 67.541 143.629 1.00 17.00 52 VAL E C 1
ATOM 10771 O O . VAL E 1 53 ? 56.219 68.267 142.631 1.00 15.82 52 VAL E O 1
ATOM 10775 N N . ASP E 1 54 ? 57.480 67.389 144.283 1.00 17.75 53 ASP E N 1
ATOM 10776 C CA . ASP E 1 54 ? 58.717 68.053 143.872 1.00 18.52 53 ASP E CA 1
ATOM 10777 C C . ASP E 1 54 ? 59.189 67.632 142.482 1.00 17.23 53 ASP E C 1
ATOM 10778 O O . ASP E 1 54 ? 59.772 68.444 141.770 1.00 16.68 53 ASP E O 1
ATOM 10783 N N . SER E 1 55 ? 58.978 66.362 142.129 1.00 16.18 54 SER E N 1
ATOM 10784 C CA . SER E 1 55 ? 59.254 65.855 140.788 1.00 16.28 54 SER E CA 1
ATOM 10785 C C . SER E 1 55 ? 58.424 66.599 139.714 1.00 16.38 54 SER E C 1
ATOM 10786 O O . SER E 1 55 ? 58.932 66.836 138.599 1.00 16.16 54 SER E O 1
ATOM 10789 N N . ARG E 1 56 ? 57.167 66.932 140.054 1.00 15.58 55 ARG E N 1
ATOM 10790 C CA . ARG E 1 56 ? 56.277 67.743 139.207 1.00 15.83 55 ARG E CA 1
ATOM 10791 C C . ARG E 1 56 ? 56.826 69.138 139.055 1.00 15.69 55 ARG E C 1
ATOM 10792 O O . ARG E 1 56 ? 57.015 69.585 137.941 1.00 16.62 55 ARG E O 1
ATOM 10800 N N . HIS E 1 57 ? 57.149 69.792 140.164 1.00 16.10 56 HIS E N 1
ATOM 10801 C CA . HIS E 1 57 ? 57.769 71.142 140.131 1.00 17.01 56 HIS E CA 1
ATOM 10802 C C . HIS E 1 57 ? 59.046 71.225 139.285 1.00 17.07 56 HIS E C 1
ATOM 10803 O O . HIS E 1 57 ? 59.193 72.109 138.454 1.00 16.84 56 HIS E O 1
ATOM 10810 N N . GLN E 1 58 ? 59.943 70.276 139.502 1.00 17.81 57 GLN E N 1
ATOM 10811 C CA . GLN E 1 58 ? 61.228 70.192 138.819 1.00 19.80 57 GLN E CA 1
ATOM 10812 C C . GLN E 1 58 ? 61.055 70.008 137.294 1.00 17.29 57 GLN E C 1
ATOM 10813 O O . GLN E 1 58 ? 61.678 70.715 136.514 1.00 18.38 57 GLN E O 1
ATOM 10819 N N . LEU E 1 59 ? 60.170 69.116 136.876 1.00 15.38 58 LEU E N 1
ATOM 10820 C CA . LEU E 1 59 ? 59.848 68.948 135.459 1.00 13.80 58 LEU E CA 1
ATOM 10821 C C . LEU E 1 59 ? 59.307 70.243 134.843 1.00 14.18 58 LEU E C 1
ATOM 10822 O O . LEU E 1 59 ? 59.876 70.755 133.869 1.00 14.68 58 LEU E O 1
ATOM 10827 N N . LEU E 1 60 ? 58.213 70.774 135.400 1.00 13.56 59 LEU E N 1
ATOM 10828 C CA . LEU E 1 60 ? 57.626 72.012 134.887 1.00 14.52 59 LEU E CA 1
ATOM 10829 C C . LEU E 1 60 ? 58.644 73.139 134.847 1.00 14.06 59 LEU E C 1
ATOM 10830 O O . LEU E 1 60 ? 58.701 73.848 133.838 1.00 13.98 59 LEU E O 1
ATOM 10835 N N . ASP E 1 61 ? 59.445 73.293 135.925 1.00 13.88 60 ASP E N 1
ATOM 10836 C CA . ASP E 1 61 ? 60.461 74.368 136.013 1.00 13.88 60 ASP E CA 1
ATOM 10837 C C . ASP E 1 61 ? 61.536 74.235 134.950 1.00 12.44 60 ASP E C 1
ATOM 10838 O O . ASP E 1 61 ? 62.030 75.234 134.430 1.00 11.93 60 ASP E O 1
ATOM 10843 N N . LYS E 1 62 ? 61.892 73.002 134.632 1.00 11.69 61 LYS E N 1
ATOM 10844 C CA . LYS E 1 62 ? 62.891 72.715 133.591 1.00 11.96 61 LYS E CA 1
ATOM 10845 C C . LYS E 1 62 ? 62.411 73.242 132.247 1.00 12.03 61 LYS E C 1
ATOM 10846 O O . LYS E 1 62 ? 63.218 73.640 131.398 1.00 12.44 61 LYS E O 1
ATOM 10852 N N . TYR E 1 63 ? 61.087 73.266 132.043 1.00 12.27 62 TYR E N 1
ATOM 10853 C CA . TYR E 1 63 ? 60.528 73.747 130.783 1.00 11.99 62 TYR E CA 1
ATOM 10854 C C . TYR E 1 63 ? 60.040 75.164 130.797 1.00 12.11 62 TYR E C 1
ATOM 10855 O O . TYR E 1 63 ? 59.461 75.600 129.797 1.00 11.38 62 TYR E O 1
ATOM 10864 N N . GLY E 1 64 ? 60.313 75.888 131.898 1.00 12.11 63 GLY E N 1
ATOM 10865 C CA . GLY E 1 64 ? 59.804 77.280 132.092 1.00 12.64 63 GLY E CA 1
ATOM 10866 C C . GLY E 1 64 ? 58.287 77.405 132.349 1.00 13.53 63 GLY E C 1
ATOM 10867 O O . GLY E 1 64 ? 57.660 78.440 132.048 1.00 13.94 63 GLY E O 1
ATOM 10868 N N . LEU E 1 65 ? 57.679 76.355 132.905 1.00 13.31 64 LEU E N 1
ATOM 10869 C CA . LEU E 1 65 ? 56.226 76.302 133.086 1.00 12.54 64 LEU E CA 1
ATOM 10870 C C . LEU E 1 65 ? 55.799 76.339 134.551 1.00 13.17 64 LEU E C 1
ATOM 10871 O O . LEU E 1 65 ? 56.508 75.831 135.432 1.00 13.56 64 LEU E O 1
ATOM 10876 N N . LYS E 1 66 ? 54.636 76.946 134.803 1.00 12.76 65 LYS E N 1
ATOM 10877 C CA . LYS E 1 66 ? 54.010 76.946 136.106 1.00 12.52 65 LYS E CA 1
ATOM 10878 C C . LYS E 1 66 ? 52.743 76.111 136.082 1.00 11.71 65 LYS E C 1
ATOM 10879 O O . LYS E 1 66 ? 52.247 75.706 135.034 1.00 10.00 65 LYS E O 1
ATOM 10885 N N . CYS E 1 67 ? 52.236 75.814 137.257 1.00 10.33 66 CYS E N 1
ATOM 10886 C CA . CYS E 1 67 ? 50.935 75.163 137.363 1.00 10.34 66 CYS E CA 1
ATOM 10887 C C . CYS E 1 67 ? 50.160 75.908 138.466 1.00 9.39 66 CYS E C 1
ATOM 10888 O O . CYS E 1 67 ? 50.716 76.152 139.523 1.00 9.09 66 CYS E O 1
ATOM 10891 N N . TRP E 1 68 ? 48.913 76.285 138.182 1.00 9.78 67 TRP E N 1
ATOM 10892 C CA . TRP E 1 68 ? 48.006 76.922 139.134 1.00 9.86 67 TRP E CA 1
ATOM 10893 C C . TRP E 1 68 ? 46.785 76.065 139.451 1.00 9.61 67 TRP E C 1
ATOM 10894 O O . TRP E 1 68 ? 45.971 76.420 140.316 1.00 10.02 67 TRP E O 1
ATOM 10905 N N . ALA E 1 69 ? 46.649 74.943 138.757 1.00 8.13 68 ALA E N 1
ATOM 10906 C CA . ALA E 1 69 ? 45.459 74.142 138.847 1.00 8.22 68 ALA E CA 1
ATOM 10907 C C . ALA E 1 69 ? 45.722 72.749 138.329 1.00 7.84 68 ALA E C 1
ATOM 10908 O O . ALA E 1 69 ? 46.529 72.567 137.442 1.00 8.90 68 ALA E O 1
ATOM 10910 N N . ILE E 1 70 ? 45.060 71.782 138.944 1.00 7.56 69 ILE E N 1
ATOM 10911 C CA . ILE E 1 70 ? 44.963 70.389 138.488 1.00 6.97 69 ILE E CA 1
ATOM 10912 C C . ILE E 1 70 ? 43.460 70.058 138.243 1.00 6.95 69 ILE E C 1
ATOM 10913 O O . ILE E 1 70 ? 42.572 70.738 138.769 1.00 5.21 69 ILE E O 1
ATOM 10918 N N . SER E 1 71 ? 43.199 69.033 137.436 1.00 7.19 70 SER E N 1
ATOM 10919 C CA . SER E 1 71 ? 41.821 68.690 137.053 1.00 8.15 70 SER E CA 1
ATOM 10920 C C . SER E 1 71 ? 41.544 67.222 137.222 1.00 7.73 70 SER E C 1
ATOM 10921 O O . SER E 1 71 ? 42.380 66.379 136.837 1.00 8.57 70 SER E O 1
ATOM 10924 N N . ASN E 1 72 ? 40.387 66.907 137.802 1.00 6.57 71 ASN E N 1
ATOM 10925 C CA . ASN E 1 72 ? 39.986 65.513 137.932 1.00 6.66 71 ASN E CA 1
ATOM 10926 C C . ASN E 1 72 ? 38.536 65.261 137.472 1.00 6.43 71 ASN E C 1
ATOM 10927 O O . ASN E 1 72 ? 37.729 64.664 138.208 1.00 5.11 71 ASN E O 1
ATOM 10932 N N . HIS E 1 73 ? 38.244 65.671 136.235 1.00 6.13 72 HIS E N 1
ATOM 10933 C CA . HIS E 1 73 ? 36.927 65.424 135.603 1.00 6.94 72 HIS E CA 1
ATOM 10934 C C . HIS E 1 73 ? 36.511 63.952 135.638 1.00 7.51 72 HIS E C 1
ATOM 10935 O O . HIS E 1 73 ? 35.365 63.610 135.871 1.00 8.90 72 HIS E O 1
ATOM 10942 N N . LEU E 1 74 ? 37.480 63.077 135.439 1.00 8.68 73 LEU E N 1
ATOM 10943 C CA . LEU E 1 74 ? 37.236 61.659 135.185 1.00 9.04 73 LEU E CA 1
ATOM 10944 C C . LEU E 1 74 ? 36.732 60.950 136.422 1.00 8.74 73 LEU E C 1
ATOM 10945 O O . LEU E 1 74 ? 35.716 60.251 136.398 1.00 8.98 73 LEU E O 1
ATOM 10950 N N . VAL E 1 75 ? 37.378 61.219 137.542 1.00 8.47 74 VAL E N 1
ATOM 10951 C CA . VAL E 1 75 ? 36.942 60.662 138.803 1.00 8.60 74 VAL E CA 1
ATOM 10952 C C . VAL E 1 75 ? 35.708 61.410 139.338 1.00 9.56 74 VAL E C 1
ATOM 10953 O O . VAL E 1 75 ? 34.771 60.770 139.859 1.00 10.04 74 VAL E O 1
ATOM 10957 N N . GLY E 1 76 ? 35.681 62.749 139.198 1.00 8.89 75 GLY E N 1
ATOM 10958 C CA . GLY E 1 76 ? 34.530 63.530 139.688 1.00 7.80 75 GLY E CA 1
ATOM 10959 C C . GLY E 1 76 ? 33.193 63.082 139.107 1.00 7.75 75 GLY E C 1
ATOM 10960 O O . GLY E 1 76 ? 32.178 63.098 139.805 1.00 8.04 75 GLY E O 1
ATOM 10961 N N . GLN E 1 77 ? 33.190 62.691 137.822 1.00 6.97 76 GLN E N 1
ATOM 10962 C CA . GLN E 1 77 ? 32.015 62.265 137.103 1.00 5.60 76 GLN E CA 1
ATOM 10963 C C . GLN E 1 77 ? 31.292 61.130 137.806 1.00 6.70 76 GLN E C 1
ATOM 10964 O O . GLN E 1 77 ? 30.054 61.024 137.765 1.00 7.18 76 GLN E O 1
ATOM 10970 N N . ALA E 1 78 ? 32.078 60.243 138.411 1.00 7.80 77 ALA E N 1
ATOM 10971 C CA . ALA E 1 78 ? 31.606 59.012 139.056 1.00 8.12 77 ALA E CA 1
ATOM 10972 C C . ALA E 1 78 ? 31.108 59.179 140.508 1.00 8.71 77 ALA E C 1
ATOM 10973 O O . ALA E 1 78 ? 30.732 58.205 141.151 1.00 9.87 77 ALA E O 1
ATOM 10975 N N . VAL E 1 79 ? 31.146 60.395 141.034 1.00 9.02 78 VAL E N 1
ATOM 10976 C CA . VAL E 1 79 ? 30.620 60.689 142.378 1.00 8.16 78 VAL E CA 1
ATOM 10977 C C . VAL E 1 79 ? 29.091 60.663 142.333 1.00 8.78 78 VAL E C 1
ATOM 10978 O O . VAL E 1 79 ? 28.484 59.996 143.152 1.00 9.09 78 VAL E O 1
ATOM 10982 N N . CYS E 1 80 ? 28.461 61.312 141.343 1.00 8.21 79 CYS E N 1
ATOM 10983 C CA . CYS E 1 80 ? 27.009 61.454 141.408 1.00 8.04 79 CYS E CA 1
ATOM 10984 C C . CYS E 1 80 ? 26.233 60.677 140.338 1.00 8.70 79 CYS E C 1
ATOM 10985 O O . CYS E 1 80 ? 24.993 60.549 140.427 1.00 9.13 79 CYS E O 1
ATOM 10988 N N . ASP E 1 81 ? 26.934 60.126 139.353 1.00 8.05 80 ASP E N 1
ATOM 10989 C CA . ASP E 1 81 ? 26.245 59.519 138.230 1.00 8.51 80 ASP E CA 1
ATOM 10990 C C . ASP E 1 81 ? 25.317 58.384 138.707 1.00 9.03 80 ASP E C 1
ATOM 10991 O O . ASP E 1 81 ? 25.699 57.516 139.499 1.00 8.57 80 ASP E O 1
ATOM 10996 N N . ALA E 1 82 ? 24.086 58.423 138.237 1.00 10.20 81 ALA E N 1
ATOM 10997 C CA . ALA E 1 82 ? 23.117 57.394 138.569 1.00 12.03 81 ALA E CA 1
ATOM 10998 C C . ALA E 1 82 ? 23.463 56.067 137.864 1.00 13.36 81 ALA E C 1
ATOM 10999 O O . ALA E 1 82 ? 23.315 54.980 138.432 1.00 14.36 81 ALA E O 1
ATOM 11001 N N . ILE E 1 83 ? 23.960 56.185 136.638 1.00 14.38 82 ILE E N 1
ATOM 11002 C CA . ILE E 1 83 ? 24.191 55.069 135.732 1.00 15.82 82 ILE E CA 1
ATOM 11003 C C . ILE E 1 83 ? 25.707 54.902 135.655 1.00 15.54 82 ILE E C 1
ATOM 11004 O O . ILE E 1 83 ? 26.388 55.622 134.926 1.00 16.77 82 ILE E O 1
ATOM 11009 N N . ILE E 1 84 ? 26.227 53.991 136.463 1.00 15.05 83 ILE E N 1
ATOM 11010 C CA . ILE E 1 84 ? 27.659 53.648 136.500 1.00 13.45 83 ILE E CA 1
ATOM 11011 C C . ILE E 1 84 ? 27.884 52.414 135.634 1.00 13.24 83 ILE E C 1
ATOM 11012 O O . ILE E 1 84 ? 27.275 51.377 135.847 1.00 12.76 83 ILE E O 1
ATOM 11017 N N . ASP E 1 85 ? 28.723 52.528 134.621 1.00 13.79 84 ASP E N 1
ATOM 11018 C CA . ASP E 1 85 ? 28.834 51.398 133.681 1.00 14.73 84 ASP E CA 1
ATOM 11019 C C . ASP E 1 85 ? 30.184 51.369 132.998 1.00 15.06 84 ASP E C 1
ATOM 11020 O O . ASP E 1 85 ? 31.125 51.987 133.477 1.00 14.93 84 ASP E O 1
ATOM 11025 N N . GLU E 1 86 ? 30.258 50.680 131.866 1.00 16.00 85 GLU E N 1
ATOM 11026 C CA . GLU E 1 86 ? 31.493 50.522 131.127 1.00 17.40 85 GLU E CA 1
ATOM 11027 C C . GLU E 1 86 ? 32.086 51.851 130.727 1.00 16.58 85 GLU E C 1
ATOM 11028 O O . GLU E 1 86 ? 33.296 51.954 130.552 1.00 17.99 85 GLU E O 1
ATOM 11034 N N . ARG E 1 87 ? 31.270 52.879 130.530 1.00 15.27 86 ARG E N 1
ATOM 11035 C CA . ARG E 1 87 ? 31.876 54.199 130.274 1.00 14.75 86 ARG E CA 1
ATOM 11036 C C . ARG E 1 87 ? 32.746 54.721 131.466 1.00 12.69 86 ARG E C 1
ATOM 11037 O O . ARG E 1 87 ? 33.800 55.307 131.271 1.00 11.21 86 ARG E O 1
ATOM 11045 N N . HIS E 1 88 ? 32.263 54.517 132.680 1.00 11.41 87 HIS E N 1
ATOM 11046 C CA . HIS E 1 88 ? 32.970 54.943 133.892 1.00 10.96 87 HIS E CA 1
ATOM 11047 C C . HIS E 1 88 ? 34.190 54.037 134.072 1.00 11.74 87 HIS E C 1
ATOM 11048 O O . HIS E 1 88 ? 35.290 54.515 134.314 1.00 11.10 87 HIS E O 1
ATOM 11055 N N . GLU E 1 89 ? 34.001 52.731 133.882 1.00 12.91 88 GLU E N 1
ATOM 11056 C CA . GLU E 1 89 ? 35.123 51.787 133.902 1.00 14.94 88 GLU E CA 1
ATOM 11057 C C . GLU E 1 89 ? 36.305 52.219 133.033 1.00 14.13 88 GLU E C 1
ATOM 11058 O O . GLU E 1 89 ? 37.473 52.076 133.453 1.00 14.78 88 GLU E O 1
ATOM 11064 N N . ALA E 1 90 ? 36.007 52.738 131.838 1.00 12.20 89 ALA E N 1
ATOM 11065 C CA . ALA E 1 90 ? 37.049 53.103 130.913 1.00 11.72 89 ALA E CA 1
ATOM 11066 C C . ALA E 1 90 ? 37.856 54.348 131.347 1.00 12.24 89 ALA E C 1
ATOM 11067 O O . ALA E 1 90 ? 38.979 54.580 130.838 1.00 12.05 89 ALA E O 1
ATOM 11069 N N . ILE E 1 91 ? 37.293 55.137 132.278 1.00 11.72 90 ILE E N 1
ATOM 11070 C CA . ILE E 1 91 ? 37.885 56.417 132.673 1.00 11.71 90 ILE E CA 1
ATOM 11071 C C . ILE E 1 91 ? 38.439 56.446 134.093 1.00 12.27 90 ILE E C 1
ATOM 11072 O O . ILE E 1 91 ? 39.037 57.425 134.515 1.00 12.03 90 ILE E O 1
ATOM 11077 N N . LEU E 1 92 ? 38.281 55.336 134.800 1.00 13.22 91 LEU E N 1
ATOM 11078 C CA . LEU E 1 92 ? 38.682 55.227 136.202 1.00 13.98 91 LEU E CA 1
ATOM 11079 C C . LEU E 1 92 ? 39.888 54.295 136.346 1.00 15.66 91 LEU E C 1
ATOM 11080 O O . LEU E 1 92 ? 40.033 53.368 135.547 1.00 16.75 91 LEU E O 1
ATOM 11085 N N . PRO E 1 93 ? 40.738 54.501 137.390 1.00 17.35 92 PRO E N 1
ATOM 11086 C CA . PRO E 1 93 ? 41.745 53.466 137.587 1.00 17.41 92 PRO E CA 1
ATOM 11087 C C . PRO E 1 93 ? 41.050 52.289 138.208 1.00 17.91 92 PRO E C 1
ATOM 11088 O O . PRO E 1 93 ? 40.000 52.466 138.839 1.00 17.68 92 PRO E O 1
ATOM 11092 N N . ALA E 1 94 ? 41.618 51.096 138.033 1.00 18.07 93 ALA E N 1
ATOM 11093 C CA . ALA E 1 94 ? 41.013 49.887 138.565 1.00 18.04 93 ALA E CA 1
ATOM 11094 C C . ALA E 1 94 ? 40.709 49.936 140.085 1.00 18.01 93 ALA E C 1
ATOM 11095 O O . ALA E 1 94 ? 39.737 49.348 140.532 1.00 18.83 93 ALA E O 1
ATOM 11097 N N . ARG E 1 95 ? 41.512 50.663 140.866 1.00 17.45 94 ARG E N 1
ATOM 11098 C CA . ARG E 1 95 ? 41.295 50.808 142.320 1.00 17.11 94 ARG E CA 1
ATOM 11099 C C . ARG E 1 95 ? 40.012 51.555 142.687 1.00 16.59 94 ARG E C 1
ATOM 11100 O O . ARG E 1 95 ? 39.352 51.269 143.738 1.00 17.38 94 ARG E O 1
ATOM 11108 N N . ILE E 1 96 ? 39.622 52.490 141.829 1.00 15.36 95 ILE E N 1
ATOM 11109 C CA . ILE E 1 96 ? 38.360 53.204 142.028 1.00 13.65 95 ILE E CA 1
ATOM 11110 C C . ILE E 1 96 ? 37.198 52.350 141.477 1.00 14.19 95 ILE E C 1
ATOM 11111 O O . ILE E 1 96 ? 36.126 52.229 142.114 1.00 14.02 95 ILE E O 1
ATOM 11116 N N . TRP E 1 97 ? 37.378 51.784 140.284 1.00 14.01 96 TRP E N 1
ATOM 11117 C CA . TRP E 1 97 ? 36.327 50.909 139.707 1.00 14.36 96 TRP E CA 1
ATOM 11118 C C . TRP E 1 97 ? 36.023 49.736 140.630 1.00 14.16 96 TRP E C 1
ATOM 11119 O O . TRP E 1 97 ? 34.854 49.430 140.843 1.00 13.90 96 TRP E O 1
ATOM 11130 N N . GLY E 1 98 ? 37.077 49.091 141.164 1.00 14.67 97 GLY E N 1
ATOM 11131 C CA . GLY E 1 98 ? 36.924 48.020 142.152 1.00 16.94 97 GLY E CA 1
ATOM 11132 C C . GLY E 1 98 ? 36.092 46.883 141.576 1.00 18.46 97 GLY E C 1
ATOM 11133 O O . GLY E 1 98 ? 36.363 46.429 140.455 1.00 18.19 97 GLY E O 1
ATOM 11134 N N . ASP E 1 99 ? 35.066 46.441 142.308 1.00 20.06 98 ASP E N 1
ATOM 11135 C CA . ASP E 1 99 ? 34.142 45.448 141.763 1.00 22.09 98 ASP E CA 1
ATOM 11136 C C . ASP E 1 99 ? 33.120 45.953 140.737 1.00 22.10 98 ASP E C 1
ATOM 11137 O O . ASP E 1 99 ? 32.381 45.149 140.154 1.00 23.66 98 ASP E O 1
ATOM 11142 N N . GLY E 1 100 ? 33.053 47.260 140.499 1.00 21.05 99 GLY E N 1
ATOM 11143 C CA . GLY E 1 100 ? 32.102 47.780 139.538 1.00 19.38 99 GLY E CA 1
ATOM 11144 C C . GLY E 1 100 ? 30.691 47.996 140.057 1.00 19.43 99 GLY E C 1
ATOM 11145 O O . GLY E 1 100 ? 29.805 48.468 139.302 1.00 20.36 99 GLY E O 1
ATOM 11146 N N . ASP E 1 101 ? 30.456 47.668 141.330 1.00 18.78 100 ASP E N 1
ATOM 11147 C CA . ASP E 1 101 ? 29.192 48.055 141.999 1.00 18.36 100 ASP E CA 1
ATOM 11148 C C . ASP E 1 101 ? 28.995 49.578 142.059 1.00 16.81 100 ASP E C 1
ATOM 11149 O O . ASP E 1 101 ? 29.843 50.295 142.549 1.00 16.86 100 ASP E O 1
ATOM 11154 N N . ALA E 1 102 ? 27.868 50.057 141.551 1.00 16.18 101 ALA E N 1
ATOM 11155 C CA . ALA E 1 102 ? 27.624 51.492 141.392 1.00 15.64 101 ALA E CA 1
ATOM 11156 C C . ALA E 1 102 ? 27.860 52.340 142.665 1.00 15.26 101 ALA E C 1
ATOM 11157 O O . ALA E 1 102 ? 28.656 53.302 142.659 1.00 14.83 101 ALA E O 1
ATOM 11159 N N . GLU E 1 103 ? 27.182 51.989 143.748 1.00 14.89 102 GLU E N 1
ATOM 11160 C CA . GLU E 1 103 ? 27.375 52.692 145.008 1.00 14.78 102 GLU E CA 1
ATOM 11161 C C . GLU E 1 103 ? 28.810 52.631 145.481 1.00 14.16 102 GLU E C 1
ATOM 11162 O O . GLU E 1 103 ? 29.386 53.627 145.889 1.00 13.63 102 GLU E O 1
ATOM 11168 N N . GLY E 1 104 ? 29.426 51.457 145.422 1.00 14.71 103 GLY E N 1
ATOM 11169 C CA . GLY E 1 104 ? 30.835 51.366 145.826 1.00 13.55 103 GLY E CA 1
ATOM 11170 C C . GLY E 1 104 ? 31.742 52.267 145.006 1.00 12.85 103 GLY E C 1
ATOM 11171 O O . GLY E 1 104 ? 32.663 52.882 145.539 1.00 13.11 103 GLY E O 1
ATOM 11172 N N . VAL E 1 105 ? 31.486 52.352 143.701 1.00 12.92 104 VAL E N 1
ATOM 11173 C CA . VAL E 1 105 ? 32.270 53.243 142.800 1.00 11.27 104 VAL E CA 1
ATOM 11174 C C . VAL E 1 105 ? 32.119 54.731 143.249 1.00 11.95 104 VAL E C 1
ATOM 11175 O O . VAL E 1 105 ? 33.121 55.450 143.419 1.00 10.39 104 VAL E O 1
ATOM 11179 N N . ARG E 1 106 ? 30.857 55.150 143.446 1.00 10.65 105 ARG E N 1
ATOM 11180 C CA . ARG E 1 106 ? 30.523 56.493 143.834 1.00 11.72 105 ARG E CA 1
ATOM 11181 C C . ARG E 1 106 ? 31.229 56.934 145.124 1.00 12.44 105 ARG E C 1
ATOM 11182 O O . ARG E 1 106 ? 31.662 58.093 145.258 1.00 12.20 105 ARG E O 1
ATOM 11190 N N . GLN E 1 107 ? 31.332 56.001 146.060 1.00 12.19 106 GLN E N 1
ATOM 11191 C CA . GLN E 1 107 ? 31.977 56.239 147.336 1.00 12.08 106 GLN E CA 1
ATOM 11192 C C . GLN E 1 107 ? 33.506 56.270 147.209 1.00 11.43 106 GLN E C 1
ATOM 11193 O O . GLN E 1 107 ? 34.155 57.163 147.791 1.00 10.58 106 GLN E O 1
ATOM 11199 N N . ARG E 1 108 ? 34.066 55.332 146.438 1.00 9.83 107 ARG E N 1
ATOM 11200 C CA . ARG E 1 108 ? 35.500 55.353 146.164 1.00 10.07 107 ARG E CA 1
ATOM 11201 C C . ARG E 1 108 ? 35.900 56.593 145.382 1.00 9.32 107 ARG E C 1
ATOM 11202 O O . ARG E 1 108 ? 36.942 57.171 145.638 1.00 10.91 107 ARG E O 1
ATOM 11210 N N . ALA E 1 109 ? 35.045 57.031 144.465 1.00 8.69 108 ALA E N 1
ATOM 11211 C CA . ALA E 1 109 ? 35.280 58.248 143.677 1.00 7.82 108 ALA E CA 1
ATOM 11212 C C . ALA E 1 109 ? 35.269 59.480 144.590 1.00 7.94 108 ALA E C 1
ATOM 11213 O O . ALA E 1 109 ? 36.143 60.374 144.467 1.00 8.95 108 ALA E O 1
ATOM 11215 N N . ALA E 1 110 ? 34.317 59.519 145.523 1.00 7.77 109 ALA E N 1
ATOM 11216 C CA . ALA E 1 110 ? 34.281 60.586 146.542 1.00 8.56 109 ALA E CA 1
ATOM 11217 C C . ALA E 1 110 ? 35.568 60.682 147.398 1.00 8.84 109 ALA E C 1
ATOM 11218 O O . ALA E 1 110 ? 36.120 61.785 147.563 1.00 9.69 109 ALA E O 1
ATOM 11220 N N . ALA E 1 111 ? 36.067 59.522 147.861 1.00 8.06 110 ALA E N 1
ATOM 11221 C CA . ALA E 1 111 ? 37.330 59.418 148.608 1.00 8.89 110 ALA E CA 1
ATOM 11222 C C . ALA E 1 111 ? 38.520 59.964 147.822 1.00 8.77 110 ALA E C 1
ATOM 11223 O O . ALA E 1 111 ? 39.425 60.613 148.355 1.00 9.36 110 ALA E O 1
ATOM 11225 N N . GLU E 1 112 ? 38.503 59.684 146.530 1.00 9.26 111 GLU E N 1
ATOM 11226 C CA . GLU E 1 112 ? 39.571 60.080 145.642 1.00 8.98 111 GLU E CA 1
ATOM 11227 C C . GLU E 1 112 ? 39.545 61.592 145.313 1.00 8.60 111 GLU E C 1
ATOM 11228 O O . GLU E 1 112 ? 40.589 62.187 145.151 1.00 8.76 111 GLU E O 1
ATOM 11234 N N . ILE E 1 113 ? 38.357 62.205 145.186 1.00 8.71 112 ILE E N 1
ATOM 11235 C CA . ILE E 1 113 ? 38.271 63.679 145.068 1.00 7.88 112 ILE E CA 1
ATOM 11236 C C . ILE E 1 113 ? 38.772 64.371 146.362 1.00 8.09 112 ILE E C 1
ATOM 11237 O O . ILE E 1 113 ? 39.525 65.350 146.286 1.00 7.63 112 ILE E O 1
ATOM 11242 N N . LYS E 1 114 ? 38.370 63.850 147.532 1.00 7.92 113 LYS E N 1
ATOM 11243 C CA . LYS E 1 114 ? 38.949 64.293 148.830 1.00 8.11 113 LYS E CA 1
ATOM 11244 C C . LYS E 1 114 ? 40.478 64.259 148.778 1.00 8.06 113 LYS E C 1
ATOM 11245 O O . LYS E 1 114 ? 41.107 65.236 149.154 1.00 7.57 113 LYS E O 1
ATOM 11251 N N . ASP E 1 115 ? 41.051 63.152 148.270 1.00 8.02 114 ASP E N 1
ATOM 11252 C CA . ASP E 1 115 ? 42.499 63.013 148.153 1.00 8.82 114 ASP E CA 1
ATOM 11253 C C . ASP E 1 115 ? 43.088 63.963 147.131 1.00 8.61 114 ASP E C 1
ATOM 11254 O O . ASP E 1 115 ? 44.242 64.420 147.271 1.00 8.81 114 ASP E O 1
ATOM 11259 N N . THR E 1 116 ? 42.316 64.233 146.073 1.00 8.31 115 THR E N 1
ATOM 11260 C CA . THR E 1 116 ? 42.722 65.244 145.041 1.00 8.10 115 THR E CA 1
ATOM 11261 C C . THR E 1 116 ? 42.907 66.632 145.637 1.00 7.94 115 THR E C 1
ATOM 11262 O O . THR E 1 116 ? 43.882 67.293 145.336 1.00 9.19 115 THR E O 1
ATOM 11266 N N . ALA E 1 117 ? 41.997 67.052 146.507 1.00 8.28 116 ALA E N 1
ATOM 11267 C CA . ALA E 1 117 ? 42.175 68.318 147.225 1.00 8.87 116 ALA E CA 1
ATOM 11268 C C . ALA E 1 117 ? 43.423 68.303 148.109 1.00 9.37 116 ALA E C 1
ATOM 11269 O O . ALA E 1 117 ? 44.186 69.253 148.092 1.00 10.14 116 ALA E O 1
ATOM 11271 N N . ARG E 1 118 ? 43.630 67.224 148.879 1.00 9.02 117 ARG E N 1
ATOM 11272 C CA . ARG E 1 118 ? 44.890 67.002 149.637 1.00 8.74 117 ARG E CA 1
ATOM 11273 C C . ARG E 1 118 ? 46.156 67.079 148.795 1.00 8.83 117 ARG E C 1
ATOM 11274 O O . ARG E 1 118 ? 47.156 67.718 149.187 1.00 9.98 117 ARG E O 1
ATOM 11282 N N . ALA E 1 119 ? 46.106 66.442 147.631 1.00 8.05 118 ALA E N 1
ATOM 11283 C CA . ALA E 1 119 ? 47.220 66.407 146.680 1.00 7.95 118 ALA E CA 1
ATOM 11284 C C . ALA E 1 119 ? 47.503 67.800 146.101 1.00 8.11 118 ALA E C 1
ATOM 11285 O O . ALA E 1 119 ? 48.672 68.182 145.885 1.00 6.88 118 ALA E O 1
ATOM 11287 N N . ALA E 1 120 ? 46.418 68.548 145.845 1.00 8.82 119 ALA E N 1
ATOM 11288 C CA . ALA E 1 120 ? 46.523 69.919 145.326 1.00 9.38 119 ALA E CA 1
ATOM 11289 C C . ALA E 1 120 ? 47.198 70.821 146.334 1.00 10.18 119 ALA E C 1
ATOM 11290 O O . ALA E 1 120 ? 48.128 71.560 145.972 1.00 11.27 119 ALA E O 1
ATOM 11292 N N . ALA E 1 121 ? 46.735 70.767 147.592 1.00 10.12 120 ALA E N 1
ATOM 11293 C CA . ALA E 1 121 ? 47.397 71.504 148.689 1.00 10.21 120 ALA E CA 1
ATOM 11294 C C . ALA E 1 121 ? 48.911 71.181 148.797 1.00 10.75 120 ALA E C 1
ATOM 11295 O O . ALA E 1 121 ? 49.725 72.099 148.902 1.00 10.91 120 ALA E O 1
ATOM 11297 N N . ARG E 1 122 ? 49.278 69.891 148.768 1.00 11.27 121 ARG E N 1
ATOM 11298 C CA . ARG E 1 122 ? 50.696 69.486 148.703 1.00 12.41 121 ARG E CA 1
ATOM 11299 C C . ARG E 1 122 ? 51.507 70.107 147.560 1.00 12.21 121 ARG E C 1
ATOM 11300 O O . ARG E 1 122 ? 52.642 70.524 147.746 1.00 12.53 121 ARG E O 1
ATOM 11308 N N . LEU E 1 123 ? 50.903 70.140 146.377 1.00 12.30 122 LEU E N 1
ATOM 11309 C CA . LEU E 1 123 ? 51.481 70.728 145.176 1.00 11.60 122 LEU E CA 1
ATOM 11310 C C . LEU E 1 123 ? 51.546 72.251 145.290 1.00 12.11 122 LEU E C 1
ATOM 11311 O O . LEU E 1 123 ? 52.404 72.890 144.680 1.00 12.77 122 LEU E O 1
ATOM 11316 N N . GLY E 1 124 ? 50.677 72.838 146.118 1.00 12.82 123 GLY E N 1
ATOM 11317 C CA . GLY E 1 124 ? 50.668 74.296 146.310 1.00 12.21 123 GLY E CA 1
ATOM 11318 C C . GLY E 1 124 ? 49.709 75.067 145.388 1.00 13.42 123 GLY E C 1
ATOM 11319 O O . GLY E 1 124 ? 49.785 76.315 145.308 1.00 12.82 123 GLY E O 1
ATOM 11320 N N . VAL E 1 125 ? 48.771 74.357 144.729 1.00 12.66 124 VAL E N 1
ATOM 11321 C CA . VAL E 1 125 ? 47.752 75.047 143.904 1.00 12.17 124 VAL E CA 1
ATOM 11322 C C . VAL E 1 125 ? 46.451 75.241 144.708 1.00 12.37 124 VAL E C 1
ATOM 11323 O O . VAL E 1 125 ? 46.145 74.468 145.581 1.00 12.82 124 VAL E O 1
ATOM 11327 N N . ASP E 1 126 ? 45.659 76.260 144.425 1.00 14.83 125 ASP E N 1
ATOM 11328 C CA . ASP E 1 126 ? 44.434 76.463 145.224 1.00 16.00 125 ASP E CA 1
ATOM 11329 C C . ASP E 1 126 ? 43.163 76.088 144.512 1.00 14.04 125 ASP E C 1
ATOM 11330 O O . ASP E 1 126 ? 42.072 76.305 145.050 1.00 12.31 125 ASP E O 1
ATOM 11335 N N . THR E 1 127 ? 43.304 75.494 143.319 1.00 13.07 126 THR E N 1
ATOM 11336 C CA . THR E 1 127 ? 42.124 75.065 142.551 1.00 11.72 126 THR E CA 1
ATOM 11337 C C . THR E 1 127 ? 42.190 73.639 142.029 1.00 10.40 126 THR E C 1
ATOM 11338 O O . THR E 1 127 ? 43.186 73.228 141.431 1.00 9.70 126 THR E O 1
ATOM 11342 N N . VAL E 1 128 ? 41.101 72.907 142.227 1.00 8.94 127 VAL E N 1
ATOM 11343 C CA . VAL E 1 128 ? 40.891 71.651 141.495 1.00 6.98 127 VAL E CA 1
ATOM 11344 C C . VAL E 1 128 ? 39.666 71.798 140.567 1.00 7.14 127 VAL E C 1
ATOM 11345 O O . VAL E 1 128 ? 38.530 72.081 141.034 1.00 7.64 127 VAL E O 1
ATOM 11349 N N . ILE E 1 129 ? 39.909 71.669 139.271 1.00 6.48 128 ILE E N 1
ATOM 11350 C CA . ILE E 1 129 ? 38.862 71.574 138.269 1.00 6.42 128 ILE E CA 1
ATOM 11351 C C . ILE E 1 129 ? 38.271 70.154 138.240 1.00 6.18 128 ILE E C 1
ATOM 11352 O O . ILE E 1 129 ? 38.984 69.160 138.354 1.00 6.28 128 ILE E O 1
ATOM 11357 N N . GLY E 1 130 ? 36.959 70.046 138.084 1.00 6.77 129 GLY E N 1
ATOM 11358 C CA . GLY E 1 130 ? 36.355 68.750 137.889 1.00 5.68 129 GLY E CA 1
ATOM 11359 C C . GLY E 1 130 ? 34.914 68.733 137.459 1.00 6.42 129 GLY E C 1
ATOM 11360 O O . GLY E 1 130 ? 34.360 69.740 137.047 1.00 7.27 129 GLY E O 1
ATOM 11361 N N . PHE E 1 131 ? 34.331 67.542 137.549 1.00 6.37 130 PHE E N 1
ATOM 11362 C CA . PHE E 1 131 ? 32.935 67.260 137.272 1.00 6.14 130 PHE E CA 1
ATOM 11363 C C . PHE E 1 131 ? 32.352 66.693 138.548 1.00 5.82 130 PHE E C 1
ATOM 11364 O O . PHE E 1 131 ? 33.108 66.346 139.464 1.00 6.69 130 PHE E O 1
ATOM 11372 N N . THR E 1 132 ? 31.023 66.580 138.612 1.00 5.72 131 THR E N 1
ATOM 11373 C CA . THR E 1 132 ? 30.299 66.068 139.788 1.00 4.60 131 THR E CA 1
ATOM 11374 C C . THR E 1 132 ? 29.546 64.770 139.447 1.00 4.33 131 THR E C 1
ATOM 11375 O O . THR E 1 132 ? 29.163 64.002 140.347 1.00 3.41 131 THR E O 1
ATOM 11379 N N . GLY E 1 133 ? 29.314 64.535 138.145 1.00 4.59 132 GLY E N 1
ATOM 11380 C CA . GLY E 1 133 ? 28.225 63.629 137.703 1.00 3.95 132 GLY E CA 1
ATOM 11381 C C . GLY E 1 133 ? 26.843 64.171 138.099 1.00 4.26 132 GLY E C 1
ATOM 11382 O O . GLY E 1 133 ? 26.702 65.320 138.568 1.00 4.14 132 GLY E O 1
ATOM 11383 N N . SER E 1 134 ? 25.812 63.357 137.939 1.00 4.42 133 SER E N 1
ATOM 11384 C CA . SER E 1 134 ? 24.444 63.791 138.193 1.00 5.91 133 SER E CA 1
ATOM 11385 C C . SER E 1 134 ? 23.534 62.579 138.379 1.00 6.86 133 SER E C 1
ATOM 11386 O O . SER E 1 134 ? 23.516 61.678 137.526 1.00 8.26 133 SER E O 1
ATOM 11389 N N . ALA E 1 135 ? 22.746 62.543 139.452 1.00 7.76 134 ALA E N 1
ATOM 11390 C CA . ALA E 1 135 ? 21.736 61.485 139.558 1.00 8.58 134 ALA E CA 1
ATOM 11391 C C . ALA E 1 135 ? 20.561 61.670 138.548 1.00 8.33 134 ALA E C 1
ATOM 11392 O O . ALA E 1 135 ? 19.776 60.735 138.331 1.00 9.23 134 ALA E O 1
ATOM 11394 N N . ILE E 1 136 ? 20.430 62.854 137.943 1.00 7.49 135 ILE E N 1
ATOM 11395 C CA . ILE E 1 136 ? 19.206 63.175 137.169 1.00 6.91 135 ILE E CA 1
ATOM 11396 C C . ILE E 1 136 ? 19.420 63.581 135.701 1.00 8.30 135 ILE E C 1
ATOM 11397 O O . ILE E 1 136 ? 18.448 63.826 134.981 1.00 8.59 135 ILE E O 1
ATOM 11402 N N . TRP E 1 137 ? 20.688 63.685 135.277 1.00 8.99 136 TRP E N 1
ATOM 11403 C CA . TRP E 1 137 ? 21.027 64.085 133.920 1.00 9.05 136 TRP E CA 1
ATOM 11404 C C . TRP E 1 137 ? 20.182 63.332 132.890 1.00 9.76 136 TRP E C 1
ATOM 11405 O O . TRP E 1 137 ? 19.619 63.930 131.943 1.00 11.40 136 TRP E O 1
ATOM 11416 N N . HIS E 1 138 ? 20.127 62.018 133.054 1.00 9.66 137 HIS E N 1
ATOM 11417 C CA . HIS E 1 138 ? 19.478 61.114 132.122 1.00 9.92 137 HIS E CA 1
ATOM 11418 C C . HIS E 1 138 ? 17.951 61.328 132.045 1.00 9.92 137 HIS E C 1
ATOM 11419 O O . HIS E 1 138 ? 17.285 60.850 131.106 1.00 10.53 137 HIS E O 1
ATOM 11426 N N . LEU E 1 139 ? 17.412 62.111 132.981 1.00 10.24 138 LEU E N 1
ATOM 11427 C CA . LEU E 1 139 ? 16.012 62.599 132.928 1.00 10.08 138 LEU E CA 1
ATOM 11428 C C . LEU E 1 139 ? 15.823 63.913 132.138 1.00 11.12 138 LEU E C 1
ATOM 11429 O O . LEU E 1 139 ? 14.723 64.481 132.144 1.00 10.55 138 LEU E O 1
ATOM 11434 N N . VAL E 1 140 ? 16.879 64.394 131.462 1.00 11.27 139 VAL E N 1
ATOM 11435 C CA . VAL E 1 140 ? 16.848 65.740 130.825 1.00 11.42 139 VAL E CA 1
ATOM 11436 C C . VAL E 1 140 ? 15.694 65.957 129.814 1.00 12.61 139 VAL E C 1
ATOM 11437 O O . VAL E 1 140 ? 15.068 67.048 129.811 1.00 11.68 139 VAL E O 1
ATOM 11441 N N . ALA E 1 141 ? 15.373 64.922 129.035 1.00 14.12 140 ALA E N 1
ATOM 11442 C CA . ALA E 1 141 ? 14.249 64.990 128.056 1.00 17.00 140 ALA E CA 1
ATOM 11443 C C . ALA E 1 141 ? 12.834 65.029 128.633 1.00 18.93 140 ALA E C 1
ATOM 11444 O O . ALA E 1 141 ? 11.912 65.445 127.920 1.00 18.84 140 ALA E O 1
ATOM 11454 N N . PHE E 1 143 ? 10.449 63.045 128.920 1.00 21.09 142 PHE E N 1
ATOM 11455 C CA . PHE E 1 143 ? 9.597 61.895 128.664 1.00 18.19 142 PHE E CA 1
ATOM 11456 C C . PHE E 1 143 ? 10.412 60.621 128.844 1.00 17.48 142 PHE E C 1
ATOM 11457 O O . PHE E 1 143 ? 11.527 60.565 128.378 1.00 18.65 142 PHE E O 1
ATOM 11465 N N . PRO E 1 144 ? 9.886 59.604 129.573 1.00 16.88 143 PRO E N 1
ATOM 11466 C CA . PRO E 1 144 ? 8.649 59.600 130.388 1.00 16.26 143 PRO E CA 1
ATOM 11467 C C . PRO E 1 144 ? 8.783 60.556 131.571 1.00 16.16 143 PRO E C 1
ATOM 11468 O O . PRO E 1 144 ? 9.885 60.787 132.026 1.00 15.69 143 PRO E O 1
ATOM 11472 N N . PRO E 1 145 ? 7.672 61.158 132.026 1.00 16.47 144 PRO E N 1
ATOM 11473 C CA . PRO E 1 145 ? 7.773 62.187 133.035 1.00 16.66 144 PRO E CA 1
ATOM 11474 C C . PRO E 1 145 ? 8.382 61.654 134.307 1.00 17.46 144 PRO E C 1
ATOM 11475 O O . PRO E 1 145 ? 8.060 60.527 134.751 1.00 17.09 144 PRO E O 1
ATOM 11479 N N . ALA E 1 146 ? 9.253 62.471 134.881 1.00 18.20 145 ALA E N 1
ATOM 11480 C CA . ALA E 1 146 ? 9.792 62.229 136.208 1.00 18.78 145 ALA E CA 1
ATOM 11481 C C . ALA E 1 146 ? 9.055 63.194 137.171 1.00 18.17 145 ALA E C 1
ATOM 11482 O O . ALA E 1 146 ? 8.916 64.357 136.857 1.00 16.87 145 ALA E O 1
ATOM 11484 N N . PRO E 1 147 ? 8.609 62.721 138.351 1.00 18.35 146 PRO E N 1
ATOM 11485 C CA . PRO E 1 147 ? 8.042 63.727 139.252 1.00 18.85 146 PRO E CA 1
ATOM 11486 C C . PRO E 1 147 ? 9.094 64.751 139.753 1.00 18.96 146 PRO E C 1
ATOM 11487 O O . PRO E 1 147 ? 10.289 64.449 139.768 1.00 18.01 146 PRO E O 1
ATOM 11491 N N . GLU E 1 148 ? 8.616 65.933 140.151 1.00 18.73 147 GLU E N 1
ATOM 11492 C CA . GLU E 1 148 ? 9.449 67.001 140.655 1.00 19.89 147 GLU E CA 1
ATOM 11493 C C . GLU E 1 148 ? 10.221 66.575 141.896 1.00 19.54 147 GLU E C 1
ATOM 11494 O O . GLU E 1 148 ? 11.340 67.032 142.121 1.00 19.54 147 GLU E O 1
ATOM 11500 N N . SER E 1 149 ? 9.637 65.684 142.685 1.00 19.13 148 SER E N 1
ATOM 11501 C CA . SER E 1 149 ? 10.341 65.135 143.839 1.00 19.38 148 SER E CA 1
ATOM 11502 C C . SER E 1 149 ? 11.616 64.360 143.462 1.00 19.19 148 SER E C 1
ATOM 11503 O O . SER E 1 149 ? 12.571 64.399 144.203 1.00 17.35 148 SER E O 1
ATOM 11514 N N . ILE E 1 151 ? 13.514 65.048 140.703 1.00 18.21 150 ILE E N 1
ATOM 11515 C CA . ILE E 1 151 ? 14.445 66.112 140.337 1.00 16.27 150 ILE E CA 1
ATOM 11516 C C . ILE E 1 151 ? 15.138 66.685 141.568 1.00 15.92 150 ILE E C 1
ATOM 11517 O O . ILE E 1 151 ? 16.357 66.729 141.621 1.00 16.66 150 ILE E O 1
ATOM 11522 N N . GLU E 1 152 ? 14.359 67.150 142.537 1.00 16.05 151 GLU E N 1
ATOM 11523 C CA . GLU E 1 152 ? 14.857 67.618 143.844 1.00 16.26 151 GLU E CA 1
ATOM 11524 C C . GLU E 1 152 ? 15.818 66.632 144.589 1.00 15.21 151 GLU E C 1
ATOM 11525 O O . GLU E 1 152 ? 16.846 67.051 145.113 1.00 14.71 151 GLU E O 1
ATOM 11531 N N . ARG E 1 153 ? 15.478 65.349 144.622 1.00 14.14 152 ARG E N 1
ATOM 11532 C CA . ARG E 1 153 ? 16.359 64.311 145.156 1.00 15.81 152 ARG E CA 1
ATOM 11533 C C . ARG E 1 153 ? 17.743 64.302 144.448 1.00 14.10 152 ARG E C 1
ATOM 11534 O O . ARG E 1 153 ? 18.765 64.102 145.087 1.00 14.01 152 ARG E O 1
ATOM 11542 N N . GLY E 1 154 ? 17.768 64.532 143.130 1.00 12.72 153 GLY E N 1
ATOM 11543 C CA . GLY E 1 154 ? 19.024 64.734 142.388 1.00 10.55 153 GLY E CA 1
ATOM 11544 C C . GLY E 1 154 ? 19.952 65.814 142.908 1.00 8.71 153 GLY E C 1
ATOM 11545 O O . GLY E 1 154 ? 21.140 65.577 143.040 1.00 9.01 153 GLY E O 1
ATOM 11546 N N . TYR E 1 155 ? 19.414 67.001 143.185 1.00 8.19 154 TYR E N 1
ATOM 11547 C CA . TYR E 1 155 ? 20.165 68.114 143.806 1.00 8.15 154 TYR E CA 1
ATOM 11548 C C . TYR E 1 155 ? 20.550 67.856 145.264 1.00 8.61 154 TYR E C 1
ATOM 11549 O O . TYR E 1 155 ? 21.639 68.223 145.701 1.00 8.61 154 TYR E O 1
ATOM 11558 N N . GLN E 1 156 ? 19.663 67.196 145.995 1.00 8.94 155 GLN E N 1
ATOM 11559 C CA . GLN E 1 156 ? 19.941 66.753 147.359 1.00 10.06 155 GLN E CA 1
ATOM 11560 C C . GLN E 1 156 ? 20.996 65.637 147.412 1.00 9.48 155 GLN E C 1
ATOM 11561 O O . GLN E 1 156 ? 21.850 65.648 148.291 1.00 9.92 155 GLN E O 1
ATOM 11567 N N . ASP E 1 157 ? 20.951 64.694 146.469 1.00 9.42 156 ASP E N 1
ATOM 11568 C CA . ASP E 1 157 ? 22.033 63.722 146.252 1.00 9.23 156 ASP E CA 1
ATOM 11569 C C . ASP E 1 157 ? 23.423 64.380 145.960 1.00 9.57 156 ASP E C 1
ATOM 11570 O O . ASP E 1 157 ? 24.462 63.983 146.543 1.00 9.50 156 ASP E O 1
ATOM 11575 N N . PHE E 1 158 ? 23.443 65.344 145.031 1.00 8.53 157 PHE E N 1
ATOM 11576 C CA . PHE E 1 158 ? 24.623 66.188 144.814 1.00 8.34 157 PHE E CA 1
ATOM 11577 C C . PHE E 1 158 ? 25.144 66.804 146.141 1.00 8.44 157 PHE E C 1
ATOM 11578 O O . PHE E 1 158 ? 26.323 66.670 146.476 1.00 8.45 157 PHE E O 1
ATOM 11586 N N . ALA E 1 159 ? 24.265 67.475 146.895 1.00 9.26 158 ALA E N 1
ATOM 11587 C CA . ALA E 1 159 ? 24.673 68.128 148.148 1.00 8.91 158 ALA E CA 1
ATOM 11588 C C . ALA E 1 159 ? 25.169 67.079 149.182 1.00 9.22 158 ALA E C 1
ATOM 11589 O O . ALA E 1 159 ? 26.191 67.261 149.825 1.00 9.00 158 ALA E O 1
ATOM 11591 N N . ASP E 1 160 ? 24.461 65.961 149.304 1.00 9.61 159 ASP E N 1
ATOM 11592 C CA . ASP E 1 160 ? 24.834 64.941 150.276 1.00 10.25 159 ASP E CA 1
ATOM 11593 C C . ASP E 1 160 ? 26.191 64.303 150.044 1.00 10.01 159 ASP E C 1
ATOM 11594 O O . ASP E 1 160 ? 26.887 63.971 151.007 1.00 10.65 159 ASP E O 1
ATOM 11599 N N . ARG E 1 161 ? 26.552 64.124 148.781 1.00 9.73 160 ARG E N 1
ATOM 11600 C CA . ARG E 1 161 ? 27.803 63.496 148.410 1.00 10.25 160 ARG E CA 1
ATOM 11601 C C . ARG E 1 161 ? 28.913 64.526 148.367 1.00 9.89 160 ARG E C 1
ATOM 11602 O O . ARG E 1 161 ? 30.005 64.236 148.796 1.00 10.37 160 ARG E O 1
ATOM 11610 N N . TRP E 1 162 ? 28.625 65.742 147.893 1.00 9.73 161 TRP E N 1
ATOM 11611 C CA . TRP E 1 162 ? 29.645 66.797 147.785 1.00 8.69 161 TRP E CA 1
ATOM 11612 C C . TRP E 1 162 ? 29.948 67.600 149.040 1.00 8.57 161 TRP E C 1
ATOM 11613 O O . TRP E 1 162 ? 31.096 67.986 149.236 1.00 8.74 161 TRP E O 1
ATOM 11624 N N . ASN E 1 163 ? 28.953 67.852 149.893 1.00 9.11 162 ASN E N 1
ATOM 11625 C CA . ASN E 1 163 ? 29.238 68.570 151.134 1.00 9.22 162 ASN E CA 1
ATOM 11626 C C . ASN E 1 163 ? 30.426 67.984 151.913 1.00 8.97 162 ASN E C 1
ATOM 11627 O O . ASN E 1 163 ? 31.267 68.763 152.363 1.00 10.21 162 ASN E O 1
ATOM 11632 N N . PRO E 1 164 ? 30.479 66.643 152.135 1.00 8.24 163 PRO E N 1
ATOM 11633 C CA . PRO E 1 164 ? 31.675 66.080 152.799 1.00 8.18 163 PRO E CA 1
ATOM 11634 C C . PRO E 1 164 ? 32.983 66.211 152.043 1.00 8.12 163 PRO E C 1
ATOM 11635 O O . PRO E 1 164 ? 34.034 66.344 152.675 1.00 7.61 163 PRO E O 1
ATOM 11639 N N . ILE E 1 165 ? 32.923 66.202 150.709 1.00 8.13 164 ILE E N 1
ATOM 11640 C CA . ILE E 1 165 ? 34.118 66.395 149.880 1.00 8.51 164 ILE E CA 1
ATOM 11641 C C . ILE E 1 165 ? 34.610 67.831 150.024 1.00 8.28 164 ILE E C 1
ATOM 11642 O O . ILE E 1 165 ? 35.807 68.104 150.110 1.00 9.03 164 ILE E O 1
ATOM 11647 N N . LEU E 1 166 ? 33.656 68.755 149.982 1.00 8.39 165 LEU E N 1
ATOM 11648 C CA . LEU E 1 166 ? 33.932 70.173 150.090 1.00 8.00 165 LEU E CA 1
ATOM 11649 C C . LEU E 1 166 ? 34.453 70.569 151.485 1.00 7.61 165 LEU E C 1
ATOM 11650 O O . LEU E 1 166 ? 35.224 71.526 151.583 1.00 8.12 165 LEU E O 1
ATOM 11655 N N . ASP E 1 167 ? 34.125 69.779 152.523 1.00 7.13 166 ASP E N 1
ATOM 11656 C CA . ASP E 1 167 ? 34.624 70.003 153.902 1.00 6.82 166 ASP E CA 1
ATOM 11657 C C . ASP E 1 167 ? 36.128 69.797 153.913 1.00 6.83 166 ASP E C 1
ATOM 11658 O O . ASP E 1 167 ? 36.878 70.543 154.576 1.00 7.72 166 ASP E O 1
ATOM 11663 N N . VAL E 1 168 ? 36.563 68.824 153.115 1.00 6.56 167 VAL E N 1
ATOM 11664 C CA . VAL E 1 168 ? 37.987 68.485 152.940 1.00 6.14 167 VAL E CA 1
ATOM 11665 C C . VAL E 1 168 ? 38.729 69.534 152.146 1.00 6.54 167 VAL E C 1
ATOM 11666 O O . VAL E 1 168 ? 39.794 69.932 152.556 1.00 6.09 167 VAL E O 1
ATOM 11670 N N . PHE E 1 169 ? 38.158 69.989 151.018 1.00 7.41 168 PHE E N 1
ATOM 11671 C CA . PHE E 1 169 ? 38.658 71.208 150.304 1.00 7.31 168 PHE E CA 1
ATOM 11672 C C . PHE E 1 169 ? 38.823 72.425 151.248 1.00 7.95 168 PHE E C 1
ATOM 11673 O O . PHE E 1 169 ? 39.852 73.137 151.208 1.00 9.10 168 PHE E O 1
ATOM 11681 N N . ASP E 1 170 ? 37.799 72.700 152.051 1.00 7.60 169 ASP E N 1
ATOM 11682 C CA . ASP E 1 170 ? 37.902 73.757 153.064 1.00 8.05 169 ASP E CA 1
ATOM 11683 C C . ASP E 1 170 ? 39.088 73.555 154.051 1.00 8.86 169 ASP E C 1
ATOM 11684 O O . ASP E 1 170 ? 39.853 74.486 154.255 1.00 9.63 169 ASP E O 1
ATOM 11689 N N . ALA E 1 171 ? 39.226 72.357 154.637 1.00 9.38 170 ALA E N 1
ATOM 11690 C CA . ALA E 1 171 ? 40.373 71.980 155.502 1.00 9.66 170 ALA E CA 1
ATOM 11691 C C . ALA E 1 171 ? 41.734 72.210 154.867 1.00 10.45 170 ALA E C 1
ATOM 11692 O O . ALA E 1 171 ? 42.686 72.705 155.517 1.00 10.70 170 ALA E O 1
ATOM 11694 N N . GLU E 1 172 ? 41.841 71.816 153.598 1.00 10.92 171 GLU E N 1
ATOM 11695 C CA . GLU E 1 172 ? 43.081 71.964 152.794 1.00 10.35 171 GLU E CA 1
ATOM 11696 C C . GLU E 1 172 ? 43.310 73.354 152.221 1.00 10.18 171 GLU E C 1
ATOM 11697 O O . GLU E 1 172 ? 44.359 73.618 151.594 1.00 10.34 171 GLU E O 1
ATOM 11703 N N . GLY E 1 173 ? 42.311 74.224 152.362 1.00 10.47 172 GLY E N 1
ATOM 11704 C CA . GLY E 1 173 ? 42.362 75.558 151.768 1.00 10.73 172 GLY E CA 1
ATOM 11705 C C . GLY E 1 173 ? 42.437 75.519 150.236 1.00 11.33 172 GLY E C 1
ATOM 11706 O O . GLY E 1 173 ? 43.201 76.280 149.605 1.00 11.57 172 GLY E O 1
ATOM 11707 N N . VAL E 1 174 ? 41.634 74.651 149.634 1.00 10.42 173 VAL E N 1
ATOM 11708 C CA . VAL E 1 174 ? 41.634 74.471 148.180 1.00 9.50 173 VAL E CA 1
ATOM 11709 C C . VAL E 1 174 ? 40.206 74.751 147.687 1.00 9.89 173 VAL E C 1
ATOM 11710 O O . VAL E 1 174 ? 39.210 74.526 148.430 1.00 10.93 173 VAL E O 1
ATOM 11714 N N . ARG E 1 175 ? 40.089 75.299 146.475 1.00 9.83 174 ARG E N 1
ATOM 11715 C CA . ARG E 1 175 ? 38.776 75.501 145.834 1.00 10.04 174 ARG E CA 1
ATOM 11716 C C . ARG E 1 175 ? 38.459 74.374 144.897 1.00 9.53 174 ARG E C 1
ATOM 11717 O O . ARG E 1 175 ? 39.384 73.802 144.251 1.00 10.61 174 ARG E O 1
ATOM 11725 N N . PHE E 1 176 ? 37.173 74.058 144.780 1.00 7.71 175 PHE E N 1
ATOM 11726 C CA . PHE E 1 176 ? 36.750 73.182 143.715 1.00 7.75 175 PHE E CA 1
ATOM 11727 C C . PHE E 1 176 ? 36.154 74.063 142.615 1.00 7.60 175 PHE E C 1
ATOM 11728 O O . PHE E 1 176 ? 35.304 74.876 142.902 1.00 9.01 175 PHE E O 1
ATOM 11736 N N . ALA E 1 177 ? 36.570 73.889 141.361 1.00 6.50 176 ALA E N 1
ATOM 11737 C CA . ALA E 1 177 ? 36.016 74.672 140.242 1.00 5.42 176 ALA E CA 1
ATOM 11738 C C . ALA E 1 177 ? 35.183 73.744 139.347 1.00 5.68 176 ALA E C 1
ATOM 11739 O O . ALA E 1 177 ? 35.738 73.075 138.470 1.00 6.50 176 ALA E O 1
ATOM 11741 N N . HIS E 1 178 ? 33.884 73.632 139.624 1.00 5.39 177 HIS E N 1
ATOM 11742 C CA . HIS E 1 178 ? 33.029 72.730 138.869 1.00 6.75 177 HIS E CA 1
ATOM 11743 C C . HIS E 1 178 ? 32.847 73.159 137.395 1.00 7.29 177 HIS E C 1
ATOM 11744 O O . HIS E 1 178 ? 32.438 74.303 137.120 1.00 7.89 177 HIS E O 1
ATOM 11751 N N . GLU E 1 179 ? 33.115 72.250 136.453 1.00 6.47 178 GLU E N 1
ATOM 11752 C CA . GLU E 1 179 ? 32.915 72.608 135.055 1.00 6.06 178 GLU E CA 1
ATOM 11753 C C . GLU E 1 179 ? 31.469 72.488 134.611 1.00 6.22 178 GLU E C 1
ATOM 11754 O O . GLU E 1 179 ? 30.950 71.378 134.366 1.00 6.82 178 GLU E O 1
ATOM 11760 N N . VAL E 1 180 ? 30.816 73.628 134.467 1.00 5.70 179 VAL E N 1
ATOM 11761 C CA . VAL E 1 180 ? 29.411 73.605 134.041 1.00 5.91 179 VAL E CA 1
ATOM 11762 C C . VAL E 1 180 ? 29.393 73.069 132.624 1.00 6.34 179 VAL E C 1
ATOM 11763 O O . VAL E 1 180 ? 30.030 73.644 131.735 1.00 7.58 179 VAL E O 1
ATOM 11767 N N . HIS E 1 181 ? 28.698 71.943 132.439 1.00 6.08 180 HIS E N 1
ATOM 11768 C CA . HIS E 1 181 ? 28.876 71.090 131.282 1.00 5.93 180 HIS E CA 1
ATOM 11769 C C . HIS E 1 181 ? 27.717 70.072 131.281 1.00 6.81 180 HIS E C 1
ATOM 11770 O O . HIS E 1 181 ? 27.296 69.631 132.362 1.00 7.52 180 HIS E O 1
ATOM 11777 N N . PRO E 1 182 ? 27.193 69.710 130.083 1.00 7.50 181 PRO E N 1
ATOM 11778 C CA . PRO E 1 182 ? 26.237 68.607 129.989 1.00 8.20 181 PRO E CA 1
ATOM 11779 C C . PRO E 1 182 ? 26.700 67.361 130.726 1.00 8.56 181 PRO E C 1
ATOM 11780 O O . PRO E 1 182 ? 27.897 67.123 130.912 1.00 8.43 181 PRO E O 1
ATOM 11784 N N . SER E 1 183 ? 25.710 66.623 131.183 1.00 9.47 182 SER E N 1
ATOM 11785 C CA . SER E 1 183 ? 25.884 65.417 131.942 1.00 11.16 182 SER E CA 1
ATOM 11786 C C . SER E 1 183 ? 26.262 65.696 133.417 1.00 10.58 182 SER E C 1
ATOM 11787 O O . SER E 1 183 ? 26.536 64.764 134.172 1.00 12.50 182 SER E O 1
ATOM 11790 N N . GLU E 1 184 ? 26.271 66.968 133.827 1.00 9.51 183 GLU E N 1
ATOM 11791 C CA . GLU E 1 184 ? 26.590 67.336 135.221 1.00 8.20 183 GLU E CA 1
ATOM 11792 C C . GLU E 1 184 ? 25.324 67.851 135.915 1.00 8.28 183 GLU E C 1
ATOM 11793 O O . GLU E 1 184 ? 24.328 68.154 135.265 1.00 6.78 183 GLU E O 1
ATOM 11799 N N . ILE E 1 185 ? 25.365 67.937 137.241 1.00 8.04 184 ILE E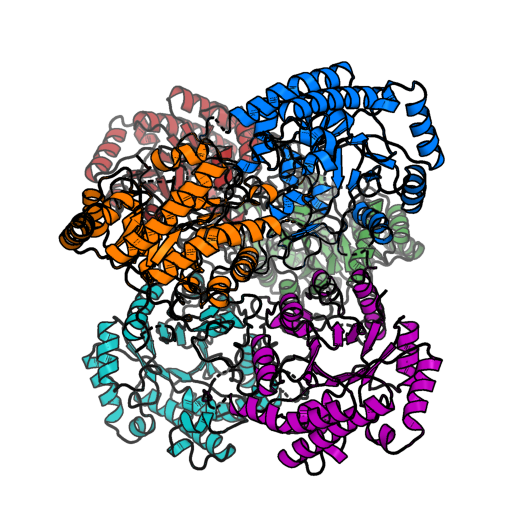 N 1
ATOM 11800 C CA . ILE E 1 185 ? 24.239 68.497 138.005 1.00 6.56 184 ILE E CA 1
ATOM 11801 C C . ILE E 1 185 ? 24.013 69.963 137.647 1.00 6.54 184 ILE E C 1
ATOM 11802 O O . ILE E 1 185 ? 22.875 70.430 137.633 1.00 7.22 184 ILE E O 1
ATOM 11807 N N . ALA E 1 186 ? 25.094 70.692 137.348 1.00 6.46 185 ALA E N 1
ATOM 11808 C CA . ALA E 1 186 ? 25.032 72.077 136.787 1.00 5.34 185 ALA E CA 1
ATOM 11809 C C . ALA E 1 186 ? 25.607 72.018 135.378 1.00 5.02 185 ALA E C 1
ATOM 11810 O O . ALA E 1 186 ? 26.788 71.670 135.185 1.00 6.27 185 ALA E O 1
ATOM 11812 N N . TYR E 1 187 ? 24.758 72.244 134.382 1.00 5.12 186 TYR E N 1
ATOM 11813 C CA . TYR E 1 187 ? 25.146 72.166 132.970 1.00 5.79 186 TYR E CA 1
ATOM 11814 C C . TYR E 1 187 ? 24.709 73.407 132.236 1.00 6.67 186 TYR E C 1
ATOM 11815 O O . TYR E 1 187 ? 25.010 73.577 131.051 1.00 7.52 186 TYR E O 1
ATOM 11824 N N . ASP E 1 188 ? 23.978 74.254 132.975 1.00 8.20 187 ASP E N 1
ATOM 11825 C CA . ASP E 1 188 ? 23.108 75.342 132.500 1.00 8.06 187 ASP E CA 1
ATOM 11826 C C . ASP E 1 188 ? 23.321 76.577 133.362 1.00 7.57 187 ASP E C 1
ATOM 11827 O O . ASP E 1 188 ? 23.876 76.465 134.444 1.00 7.15 187 ASP E O 1
ATOM 11832 N N . TYR E 1 189 ? 22.695 77.683 132.979 1.00 6.71 188 TYR E N 1
ATOM 11833 C CA . TYR E 1 189 ? 22.655 78.865 133.800 1.00 7.14 188 TYR E CA 1
ATOM 11834 C C . TYR E 1 189 ? 21.730 78.548 134.979 1.00 7.02 188 TYR E C 1
ATOM 11835 O O . TYR E 1 189 ? 22.126 78.703 136.111 1.00 6.55 188 TYR E O 1
ATOM 11844 N N . TRP E 1 190 ? 20.509 78.057 134.723 1.00 7.15 189 TRP E N 1
ATOM 11845 C CA . TRP E 1 190 ? 19.550 77.803 135.818 1.00 6.33 189 TRP E CA 1
ATOM 11846 C C . TRP E 1 190 ? 19.895 76.613 136.722 1.00 6.04 189 TRP E C 1
ATOM 11847 O O . TRP E 1 190 ? 19.629 76.635 137.939 1.00 7.05 189 TRP E O 1
ATOM 11858 N N . THR E 1 191 ? 20.500 75.572 136.152 1.00 5.28 190 THR E N 1
ATOM 11859 C CA . THR E 1 191 ? 20.923 74.400 136.954 1.00 4.22 190 THR E CA 1
ATOM 11860 C C . THR E 1 191 ? 22.175 74.743 137.809 1.00 5.00 190 THR E C 1
ATOM 11861 O O . THR E 1 191 ? 22.350 74.214 138.905 1.00 6.35 190 THR E O 1
ATOM 11865 N N . THR E 1 192 ? 22.988 75.684 137.336 1.00 5.40 191 THR E N 1
ATOM 11866 C CA . THR E 1 192 ? 24.068 76.281 138.132 1.00 6.01 191 THR E CA 1
ATOM 11867 C C . THR E 1 192 ? 23.528 77.004 139.368 1.00 7.42 191 THR E C 1
ATOM 11868 O O . THR E 1 192 ? 23.975 76.722 140.500 1.00 7.09 191 THR E O 1
ATOM 11872 N N . HIS E 1 193 ? 22.581 77.936 139.171 1.00 8.44 192 HIS E N 1
ATOM 11873 C CA . HIS E 1 193 ? 21.894 78.559 140.308 1.00 9.61 192 HIS E CA 1
ATOM 11874 C C . HIS E 1 193 ? 21.414 77.528 141.315 1.00 8.91 192 HIS E C 1
ATOM 11875 O O . HIS E 1 193 ? 21.654 77.670 142.503 1.00 8.50 192 HIS E O 1
ATOM 11882 N N . ARG E 1 194 ? 20.708 76.510 140.819 1.00 9.37 193 ARG E N 1
ATOM 11883 C CA . ARG E 1 194 ? 20.069 75.516 141.666 1.00 8.67 193 ARG E CA 1
ATOM 11884 C C . ARG E 1 194 ? 21.110 74.641 142.383 1.00 8.78 193 ARG E C 1
ATOM 11885 O O . ARG E 1 194 ? 20.896 74.253 143.538 1.00 8.44 193 ARG E O 1
ATOM 11893 N N . ALA E 1 195 ? 22.199 74.302 141.694 1.00 8.03 194 ALA E N 1
ATOM 11894 C CA . ALA E 1 195 ? 23.274 73.531 142.329 1.00 8.71 194 ALA E CA 1
ATOM 11895 C C . ALA E 1 195 ? 23.975 74.336 143.433 1.00 8.85 194 ALA E C 1
ATOM 11896 O O . ALA E 1 195 ? 24.253 73.806 144.512 1.00 9.69 194 ALA E O 1
ATOM 11898 N N . LEU E 1 196 ? 24.281 75.591 143.144 1.00 9.79 195 LEU E N 1
ATOM 11899 C CA . LEU E 1 196 ? 24.898 76.474 144.115 1.00 10.66 195 LEU E CA 1
ATOM 11900 C C . LEU E 1 196 ? 24.056 76.537 145.389 1.00 11.33 195 LEU E C 1
ATOM 11901 O O . LEU E 1 196 ? 24.594 76.367 146.469 1.00 11.82 195 LEU E O 1
ATOM 11906 N N . GLU E 1 197 ? 22.748 76.771 145.260 1.00 12.55 196 GLU E N 1
ATOM 11907 C CA . GLU E 1 197 ? 21.831 76.790 146.400 1.00 14.08 196 GLU E CA 1
ATOM 11908 C C . GLU E 1 197 ? 21.817 75.468 147.167 1.00 13.85 196 GLU E C 1
ATOM 11909 O O . GLU E 1 197 ? 21.607 75.474 148.390 1.00 14.66 196 GLU E O 1
ATOM 11915 N N . ALA E 1 198 ? 21.956 74.341 146.452 1.00 12.00 197 ALA E N 1
ATOM 11916 C CA . ALA E 1 198 ? 21.942 72.995 147.075 1.00 10.51 197 ALA E CA 1
ATOM 11917 C C . ALA E 1 198 ? 23.041 72.931 148.108 1.00 9.80 197 ALA E C 1
ATOM 11918 O O . ALA E 1 198 ? 22.883 72.313 149.165 1.00 9.80 197 ALA E O 1
ATOM 11920 N N . VAL E 1 199 ? 24.162 73.600 147.828 1.00 9.86 198 VAL E N 1
ATOM 11921 C CA . VAL E 1 199 ? 25.277 73.594 148.790 1.00 8.96 198 VAL E CA 1
ATOM 11922 C C . VAL E 1 199 ? 25.422 74.921 149.554 1.00 9.40 198 VAL E C 1
ATOM 11923 O O . VAL E 1 199 ? 26.486 75.236 150.041 1.00 9.82 198 VAL E O 1
ATOM 11927 N N . GLY E 1 200 ? 24.357 75.721 149.617 1.00 10.16 199 GLY E N 1
ATOM 11928 C CA . GLY E 1 200 ? 24.341 76.925 150.472 1.00 9.92 199 GLY E CA 1
ATOM 11929 C C . GLY E 1 200 ? 25.273 78.000 149.969 1.00 11.33 199 GLY E C 1
ATOM 11930 O O . GLY E 1 200 ? 25.750 78.827 150.765 1.00 11.86 199 GLY E O 1
ATOM 11931 N N . HIS E 1 201 ? 25.546 78.018 148.655 1.00 10.64 200 HIS E N 1
ATOM 11932 C CA . HIS E 1 201 ? 26.552 78.945 148.092 1.00 10.93 200 HIS E CA 1
ATOM 11933 C C . HIS E 1 201 ? 27.900 78.920 148.785 1.00 9.33 200 HIS E C 1
ATOM 11934 O O . HIS E 1 201 ? 28.607 79.951 148.843 1.00 8.19 200 HIS E O 1
ATOM 11941 N N . ARG E 1 202 ? 28.254 77.759 149.348 1.00 9.36 201 ARG E N 1
ATOM 11942 C CA . ARG E 1 202 ? 29.516 77.643 150.071 1.00 8.52 201 ARG E CA 1
ATOM 11943 C C . ARG E 1 202 ? 30.669 77.939 149.128 1.00 9.35 201 ARG E C 1
ATOM 11944 O O . ARG E 1 202 ? 30.703 77.453 147.996 1.00 9.69 201 ARG E O 1
ATOM 11952 N N . PRO E 1 203 ? 31.611 78.792 149.569 1.00 9.72 202 PRO E N 1
ATOM 11953 C CA . PRO E 1 203 ? 32.716 79.212 148.685 1.00 8.81 202 PRO E CA 1
ATOM 11954 C C . PRO E 1 203 ? 33.696 78.103 148.214 1.00 9.78 202 PRO E C 1
ATOM 11955 O O . PRO E 1 203 ? 34.427 78.344 147.243 1.00 9.99 202 PRO E O 1
ATOM 11959 N N . ALA E 1 204 ? 33.701 76.915 148.861 1.00 9.21 203 ALA E N 1
ATOM 11960 C CA . ALA E 1 204 ? 34.488 75.779 148.406 1.00 9.25 203 ALA E CA 1
ATOM 11961 C C . ALA E 1 204 ? 34.054 75.333 146.996 1.00 9.72 203 ALA E C 1
ATOM 11962 O O . ALA E 1 204 ? 34.889 74.902 146.194 1.00 10.16 203 ALA E O 1
ATOM 11964 N N . PHE E 1 205 ? 32.744 75.383 146.732 1.00 9.24 204 PHE E N 1
ATOM 11965 C CA . PHE E 1 205 ? 32.184 74.930 145.460 1.00 9.38 204 PHE E CA 1
ATOM 11966 C C . PHE E 1 205 ? 32.038 76.108 144.524 1.00 8.98 204 PHE E C 1
ATOM 11967 O O . PHE E 1 205 ? 31.063 76.878 144.650 1.00 10.16 204 PHE E O 1
ATOM 11975 N N . GLY E 1 206 ? 33.018 76.304 143.631 1.00 7.56 205 GLY E N 1
ATOM 11976 C CA . GLY E 1 206 ? 32.934 77.352 142.632 1.00 6.16 205 GLY E CA 1
ATOM 11977 C C . GLY E 1 206 ? 32.910 76.722 141.243 1.00 6.60 205 GLY E C 1
ATOM 11978 O O . GLY E 1 206 ? 32.626 75.519 141.104 1.00 5.85 205 GLY E O 1
ATOM 11979 N N . LEU E 1 207 ? 33.251 77.520 140.223 1.00 4.98 206 LEU E N 1
ATOM 11980 C CA . LEU E 1 207 ? 32.962 77.159 138.859 1.00 4.26 206 LEU E CA 1
ATOM 11981 C C . LEU E 1 207 ? 34.188 77.196 137.998 1.00 4.33 206 LEU E C 1
ATOM 11982 O O . LEU E 1 207 ? 34.938 78.143 138.055 1.00 5.01 206 LEU E O 1
ATOM 11987 N N . ASN E 1 208 ? 34.336 76.202 137.134 1.00 5.11 207 ASN E N 1
ATOM 11988 C CA . ASN E 1 208 ? 35.251 76.322 135.984 1.00 6.23 207 ASN E CA 1
ATOM 11989 C C . ASN E 1 208 ? 34.467 76.803 134.785 1.00 5.88 207 ASN E C 1
ATOM 11990 O O . ASN E 1 208 ? 33.523 76.130 134.371 1.00 6.28 207 ASN E O 1
ATOM 11995 N N . PHE E 1 209 ? 34.851 77.950 134.225 1.00 6.20 208 PHE E N 1
ATOM 11996 C CA . PHE E 1 209 ? 34.109 78.557 133.114 1.00 6.55 208 PHE E CA 1
ATOM 11997 C C . PHE E 1 209 ? 34.695 78.075 131.801 1.00 7.23 208 PHE E C 1
ATOM 11998 O O . PHE E 1 209 ? 35.860 78.270 131.535 1.00 7.17 208 PHE E O 1
ATOM 12006 N N . ASP E 1 210 ? 33.875 77.395 131.009 1.00 8.77 209 ASP E N 1
ATOM 12007 C CA . ASP E 1 210 ? 34.240 76.925 129.674 1.00 10.25 209 ASP E CA 1
ATOM 12008 C C . ASP E 1 210 ? 33.041 77.243 128.802 1.00 9.79 209 ASP E C 1
ATOM 12009 O O . ASP E 1 210 ? 31.941 76.710 129.027 1.00 10.80 209 ASP E O 1
ATOM 12014 N N . PRO E 1 211 ? 33.224 78.171 127.858 1.00 9.46 210 PRO E N 1
ATOM 12015 C CA . PRO E 1 211 ? 32.114 78.721 127.059 1.00 9.03 210 PRO E CA 1
ATOM 12016 C C . PRO E 1 211 ? 31.589 77.804 125.917 1.00 9.10 210 PRO E C 1
ATOM 12017 O O . PRO E 1 211 ? 30.598 78.154 125.254 1.00 9.64 210 PRO E O 1
ATOM 12021 N N . SER E 1 212 ? 32.227 76.665 125.691 1.00 8.35 211 SER E N 1
ATOM 12022 C CA . SER E 1 212 ? 31.990 75.912 124.464 1.00 9.78 211 SER E CA 1
ATOM 12023 C C . SER E 1 212 ? 30.560 75.405 124.392 1.00 10.20 211 SER E C 1
ATOM 12024 O O . SER E 1 212 ? 29.869 75.593 123.364 1.00 10.69 211 SER E O 1
ATOM 12027 N N . HIS E 1 213 ? 30.112 74.790 125.492 1.00 9.38 212 HIS E N 1
ATOM 12028 C CA . HIS E 1 213 ? 28.757 74.287 125.598 1.00 9.00 212 HIS E CA 1
ATOM 12029 C C . HIS E 1 213 ? 27.694 75.337 125.810 1.00 8.78 212 HIS E C 1
ATOM 12030 O O . HIS E 1 213 ? 26.516 75.000 125.881 1.00 9.97 212 HIS E O 1
ATOM 12037 N N . PHE E 1 214 ? 28.097 76.604 125.939 1.00 8.17 213 PHE E N 1
ATOM 12038 C CA . PHE E 1 214 ? 27.121 77.724 125.995 1.00 6.57 213 PHE E CA 1
ATOM 12039 C C . PHE E 1 214 ? 26.566 77.944 124.594 1.00 7.08 213 PHE E C 1
ATOM 12040 O O . PHE E 1 214 ? 25.414 78.355 124.431 1.00 6.77 213 PHE E O 1
ATOM 12048 N N . VAL E 1 215 ? 27.380 77.613 123.587 1.00 6.95 214 VAL E N 1
ATOM 12049 C CA . VAL E 1 215 ? 27.063 77.883 122.199 1.00 7.65 214 VAL E CA 1
ATOM 12050 C C . VAL E 1 215 ? 25.809 77.115 121.785 1.00 7.65 214 VAL E C 1
ATOM 12051 O O . VAL E 1 215 ? 24.810 77.715 121.397 1.00 7.63 214 VAL E O 1
ATOM 12055 N N . TRP E 1 216 ? 25.837 75.788 121.892 1.00 6.75 215 TRP E N 1
ATOM 12056 C CA . TRP E 1 216 ? 24.731 75.035 121.364 1.00 7.43 215 TRP E CA 1
ATOM 12057 C C . TRP E 1 216 ? 23.442 75.204 122.215 1.00 7.58 215 TRP E C 1
ATOM 12058 O O . TRP E 1 216 ? 22.327 75.116 121.686 1.00 7.63 215 TRP E O 1
ATOM 12069 N N . GLN E 1 217 ? 23.613 75.455 123.516 1.00 7.49 216 GLN E N 1
ATOM 12070 C CA . GLN E 1 217 ? 22.484 75.655 124.429 1.00 7.64 216 GLN E CA 1
ATOM 12071 C C . GLN E 1 217 ? 21.915 77.073 124.369 1.00 7.88 216 GLN E C 1
ATOM 12072 O O . GLN E 1 217 ? 20.869 77.342 125.002 1.00 8.55 216 GLN E O 1
ATOM 12078 N N . ASP E 1 218 ? 22.586 77.959 123.626 1.00 7.79 217 ASP E N 1
ATOM 12079 C CA . ASP E 1 218 ? 22.158 79.355 123.476 1.00 9.57 217 ASP E CA 1
ATOM 12080 C C . ASP E 1 218 ? 22.205 80.163 124.784 1.00 9.82 217 ASP E C 1
ATOM 12081 O O . ASP E 1 218 ? 21.349 81.038 125.034 1.00 10.36 217 ASP E O 1
ATOM 12086 N N . LEU E 1 219 ? 23.187 79.857 125.612 1.00 9.24 218 LEU E N 1
ATOM 12087 C CA . LEU E 1 219 ? 23.394 80.563 126.862 1.00 10.46 218 LEU E CA 1
ATOM 12088 C C . LEU E 1 219 ? 24.337 81.710 126.544 1.00 10.27 218 LEU E C 1
ATOM 12089 O O . LEU E 1 219 ? 25.259 81.573 125.737 1.00 12.50 218 LEU E O 1
ATOM 12094 N N . ASP E 1 220 ? 24.098 82.846 127.161 1.00 10.62 219 ASP E N 1
ATOM 12095 C CA . ASP E 1 220 ? 25.005 83.986 127.107 1.00 9.31 219 ASP E CA 1
ATOM 12096 C C . ASP E 1 220 ? 26.125 83.734 128.122 1.00 8.56 219 ASP E C 1
ATOM 12097 O O . ASP E 1 220 ? 25.892 83.760 129.312 1.00 8.88 219 ASP E O 1
ATOM 12102 N N . PRO E 1 221 ? 27.349 83.469 127.635 1.00 8.18 220 PRO E N 1
ATOM 12103 C CA . PRO E 1 221 ? 28.482 83.229 128.548 1.00 7.56 220 PRO E CA 1
ATOM 12104 C C . PRO E 1 221 ? 28.884 84.466 129.352 1.00 7.87 220 PRO E C 1
ATOM 12105 O O . PRO E 1 221 ? 29.441 84.335 130.440 1.00 6.57 220 PRO E O 1
ATOM 12109 N N . VAL E 1 222 ? 28.575 85.648 128.813 1.00 7.69 221 VAL E N 1
ATOM 12110 C CA . VAL E 1 222 ? 29.036 86.911 129.398 1.00 7.44 221 VAL E CA 1
ATOM 12111 C C . VAL E 1 222 ? 28.172 87.255 130.628 1.00 7.52 221 VAL E C 1
ATOM 12112 O O . VAL E 1 222 ? 28.717 87.505 131.726 1.00 8.09 221 VAL E O 1
ATOM 12116 N N . GLY E 1 223 ? 26.851 87.142 130.491 1.00 7.04 222 GLY E N 1
ATOM 12117 C CA . GLY E 1 223 ? 25.930 87.242 131.634 1.00 5.73 222 GLY E CA 1
ATOM 12118 C C . GLY E 1 223 ? 26.129 86.245 132.762 1.00 5.68 222 GLY E C 1
ATOM 12119 O O . GLY E 1 223 ? 25.928 86.546 133.911 1.00 6.13 222 GLY E O 1
ATOM 12120 N N . PHE E 1 224 ? 26.504 85.028 132.409 1.00 7.04 223 PHE E N 1
ATOM 12121 C CA . PHE E 1 224 ? 26.821 83.959 133.346 1.00 6.51 223 PHE E CA 1
ATOM 12122 C C . PHE E 1 224 ? 28.057 84.404 134.157 1.00 7.01 223 PHE E C 1
ATOM 12123 O O . PHE E 1 224 ? 28.058 84.383 135.400 1.00 7.97 223 PHE E O 1
ATOM 12131 N N . LEU E 1 225 ? 29.102 84.811 133.441 1.00 7.34 224 LEU E N 1
ATOM 12132 C CA . LEU E 1 225 ? 30.292 85.455 134.052 1.00 8.04 224 LEU E CA 1
ATOM 12133 C C . LEU E 1 225 ? 29.947 86.555 135.055 1.00 8.22 224 LEU E C 1
ATOM 12134 O O . LEU E 1 225 ? 30.494 86.598 136.147 1.00 8.92 224 LEU E O 1
ATOM 12139 N N . TRP E 1 226 ? 29.043 87.448 134.675 1.00 8.69 225 TRP E N 1
ATOM 12140 C CA . TRP E 1 226 ? 28.603 88.524 135.543 1.00 8.71 225 TRP E CA 1
ATOM 12141 C C . TRP E 1 226 ? 27.782 88.050 136.755 1.00 8.67 225 TRP E C 1
ATOM 12142 O O . TRP E 1 226 ? 28.106 88.353 137.895 1.00 9.27 225 TRP E O 1
ATOM 12153 N N . ASP E 1 227 ? 26.735 87.283 136.516 1.00 9.13 226 ASP E N 1
ATOM 12154 C CA . ASP E 1 227 ? 25.834 86.858 137.592 1.00 9.22 226 ASP E CA 1
ATOM 12155 C C . ASP E 1 227 ? 26.503 85.881 138.552 1.00 9.79 226 ASP E C 1
ATOM 12156 O O . ASP E 1 227 ? 26.115 85.819 139.744 1.00 10.60 226 ASP E O 1
ATOM 12161 N N . PHE E 1 228 ? 27.479 85.112 138.054 1.00 9.32 227 PHE E N 1
ATOM 12162 C CA . PHE E 1 228 ? 28.256 84.191 138.919 1.00 9.80 227 PHE E CA 1
ATOM 12163 C C . PHE E 1 228 ? 29.670 84.681 139.174 1.00 9.29 227 PHE E C 1
ATOM 12164 O O . PHE E 1 228 ? 30.568 83.890 139.412 1.00 10.27 227 PHE E O 1
ATOM 12172 N N . ARG E 1 229 ? 29.863 85.984 139.137 1.00 10.09 228 ARG E N 1
ATOM 12173 C CA . ARG E 1 229 ? 31.203 86.601 139.282 1.00 11.34 228 ARG E CA 1
ATOM 12174 C C . ARG E 1 229 ? 32.053 86.214 140.505 1.00 11.76 228 ARG E C 1
ATOM 12175 O O . ARG E 1 229 ? 33.307 86.096 140.358 1.00 12.53 228 ARG E O 1
ATOM 12183 N N . ASP E 1 230 ? 31.400 85.987 141.661 1.00 10.28 229 ASP E N 1
ATOM 12184 C CA . ASP E 1 230 ? 32.099 85.657 142.890 1.00 10.68 229 ASP E CA 1
ATOM 12185 C C . ASP E 1 230 ? 32.488 84.160 142.977 1.00 10.70 229 ASP E C 1
ATOM 12186 O O . ASP E 1 230 ? 33.125 83.722 143.936 1.00 10.03 229 ASP E O 1
ATOM 12191 N N . ARG E 1 231 ? 32.110 83.379 141.967 1.00 10.08 230 ARG E N 1
ATOM 12192 C CA . ARG E 1 231 ? 32.337 81.954 141.997 1.00 9.09 230 ARG E CA 1
ATOM 12193 C C . ARG E 1 231 ? 33.047 81.523 140.667 1.00 7.97 230 ARG E C 1
ATOM 12194 O O . ARG E 1 231 ? 33.152 80.348 140.382 1.00 8.65 230 ARG E O 1
ATOM 12202 N N . ILE E 1 232 ? 33.552 82.464 139.861 1.00 6.63 231 ILE E N 1
ATOM 12203 C CA . ILE E 1 232 ? 34.397 82.096 138.680 1.00 7.15 231 ILE E CA 1
ATOM 12204 C C . ILE E 1 232 ? 35.823 81.859 139.174 1.00 7.40 231 ILE E C 1
ATOM 12205 O O . ILE E 1 232 ? 36.522 82.816 139.477 1.00 7.75 231 ILE E O 1
ATOM 12210 N N . TYR E 1 233 ? 36.209 80.577 139.287 1.00 7.07 232 TYR E N 1
ATOM 12211 C CA . TYR E 1 233 ? 37.467 80.151 139.936 1.00 6.75 232 TYR E CA 1
ATOM 12212 C C . TYR E 1 233 ? 38.536 79.732 138.941 1.00 6.77 232 TYR E C 1
ATOM 12213 O O . TYR E 1 233 ? 39.698 79.709 139.302 1.00 6.63 232 TYR E O 1
ATOM 12222 N N . HIS E 1 234 ? 38.129 79.381 137.707 1.00 6.14 233 HIS E N 1
ATOM 12223 C CA . HIS E 1 234 ? 39.070 79.067 136.664 1.00 5.92 233 HIS E CA 1
ATOM 12224 C C . HIS E 1 234 ? 38.379 79.282 135.292 1.00 6.72 233 HIS E C 1
ATOM 12225 O O . HIS E 1 234 ? 37.143 79.317 135.234 1.00 7.13 233 HIS E O 1
ATOM 12232 N N . VAL E 1 235 ? 39.172 79.396 134.223 1.00 6.38 234 VAL E N 1
ATOM 12233 C CA . VAL E 1 235 ? 38.704 79.555 132.853 1.00 8.07 234 VAL E CA 1
ATOM 12234 C C . VAL E 1 235 ? 39.437 78.565 131.915 1.00 9.00 234 VAL E C 1
ATOM 12235 O O . VAL E 1 235 ? 40.666 78.508 131.909 1.00 7.29 234 VAL E O 1
ATOM 12239 N N . ASP E 1 236 ? 38.658 77.783 131.147 1.00 9.88 235 ASP E N 1
ATOM 12240 C CA . ASP E 1 236 ? 39.181 77.032 130.002 1.00 10.77 235 ASP E CA 1
ATOM 12241 C C . ASP E 1 236 ? 38.546 77.506 128.710 1.00 11.55 235 ASP E C 1
ATOM 12242 O O . ASP E 1 236 ? 37.346 77.382 128.502 1.00 10.28 235 ASP E O 1
ATOM 12247 N N . CYS E 1 237 ? 39.381 78.031 127.818 1.00 12.83 236 CYS E N 1
ATOM 12248 C CA . CYS E 1 237 ? 38.919 78.481 126.516 1.00 12.46 236 CYS E CA 1
ATOM 12249 C C . CYS E 1 237 ? 38.865 77.281 125.606 1.00 13.27 236 CYS E C 1
ATOM 12250 O O . CYS E 1 237 ? 39.888 76.740 125.249 1.00 15.58 236 CYS E O 1
ATOM 12253 N N . LYS E 1 238 ? 37.653 76.870 125.272 1.00 12.53 237 LYS E N 1
ATOM 12254 C CA . LYS E 1 238 ? 37.407 75.763 124.428 1.00 11.51 237 LYS E CA 1
ATOM 12255 C C . LYS E 1 238 ? 36.334 76.309 123.461 1.00 10.61 237 LYS E C 1
ATOM 12256 O O . LYS E 1 238 ? 35.313 76.797 123.885 1.00 11.50 237 LYS E O 1
ATOM 12262 N N . GLU E 1 239 ? 36.590 76.231 122.176 1.00 9.27 238 GLU E N 1
ATOM 12263 C CA . GLU E 1 239 ? 35.768 76.870 121.136 1.00 9.57 238 GLU E CA 1
ATOM 12264 C C . GLU E 1 239 ? 34.824 75.797 120.523 1.00 9.95 238 GLU E C 1
ATOM 12265 O O . GLU E 1 239 ? 35.166 74.599 120.469 1.00 9.81 238 GLU E O 1
ATOM 12271 N N . ALA E 1 240 ? 33.654 76.234 120.058 1.00 9.37 239 ALA E N 1
ATOM 12272 C CA . ALA E 1 240 ? 32.677 75.360 119.426 1.00 7.79 239 ALA E CA 1
ATOM 12273 C C . ALA E 1 240 ? 32.061 76.171 118.285 1.00 7.71 239 ALA E C 1
ATOM 12274 O O . ALA E 1 240 ? 31.926 77.379 118.394 1.00 5.64 239 ALA E O 1
ATOM 12276 N N . ARG E 1 241 ? 31.673 75.476 117.209 1.00 7.84 240 ARG E N 1
ATOM 12277 C CA . ARG E 1 241 ? 31.076 76.082 116.010 1.00 6.94 240 ARG E CA 1
ATOM 12278 C C . ARG E 1 241 ? 29.756 75.332 115.743 1.00 7.36 240 ARG E C 1
ATOM 12279 O O . ARG E 1 241 ? 29.726 74.098 115.776 1.00 8.09 240 ARG E O 1
ATOM 12287 N N . LYS E 1 242 ? 28.685 76.082 115.491 1.00 7.92 241 LYS E N 1
ATOM 12288 C CA . LYS E 1 242 ? 27.426 75.547 114.991 1.00 9.02 241 LYS E CA 1
ATOM 12289 C C . LYS E 1 242 ? 27.392 75.469 113.485 1.00 8.61 241 LYS E C 1
ATOM 12290 O O . LYS E 1 242 ? 27.930 76.330 112.771 1.00 8.84 241 LYS E O 1
ATOM 12296 N N . ARG E 1 243 ? 26.714 74.440 112.994 1.00 8.28 242 ARG E N 1
ATOM 12297 C CA . ARG E 1 243 ? 26.319 74.428 111.605 1.00 7.73 242 ARG E CA 1
ATOM 12298 C C . ARG E 1 243 ? 24.907 73.861 111.505 1.00 7.27 242 ARG E C 1
ATOM 12299 O O . ARG E 1 243 ? 24.680 72.690 111.261 1.00 8.22 242 ARG E O 1
ATOM 12307 N N . LEU E 1 244 ? 23.955 74.740 111.700 1.00 7.95 243 LEU E N 1
ATOM 12308 C CA . LEU E 1 244 ? 22.590 74.337 111.801 1.00 8.57 243 LEU E CA 1
ATOM 12309 C C . LEU E 1 244 ? 21.867 74.603 110.465 1.00 8.00 243 LEU E C 1
ATOM 12310 O O . LEU E 1 244 ? 21.323 75.674 110.249 1.00 8.36 243 LEU E O 1
ATOM 12315 N N . ASP E 1 245 ? 21.852 73.607 109.591 1.00 7.59 244 ASP E N 1
ATOM 12316 C CA . ASP E 1 245 ? 21.405 73.800 108.206 1.00 8.55 244 ASP E CA 1
ATOM 12317 C C . ASP E 1 245 ? 19.946 73.387 107.947 1.00 8.26 244 ASP E C 1
ATOM 12318 O O . ASP E 1 245 ? 19.536 73.334 106.792 1.00 10.44 244 ASP E O 1
ATOM 12323 N N . GLY E 1 246 ? 19.178 73.109 108.996 1.00 7.58 245 GLY E N 1
ATOM 12324 C CA . GLY E 1 246 ? 17.826 72.527 108.869 1.00 7.12 245 GLY E CA 1
ATOM 12325 C C . GLY E 1 246 ? 17.754 71.020 109.060 1.00 7.21 245 GLY E C 1
ATOM 12326 O O . GLY E 1 246 ? 16.707 70.506 109.492 1.00 7.26 245 GLY E O 1
ATOM 12327 N N . ARG E 1 247 ? 18.849 70.312 108.735 1.00 7.70 246 ARG E N 1
ATOM 12328 C CA . ARG E 1 247 ? 18.937 68.851 108.908 1.00 10.25 246 ARG E CA 1
ATOM 12329 C C . ARG E 1 247 ? 19.764 68.519 110.154 1.00 9.27 246 ARG E C 1
ATOM 12330 O O . ARG E 1 247 ? 19.359 67.693 110.940 1.00 9.89 246 ARG E O 1
ATOM 12338 N N . ASN E 1 248 ? 20.924 69.152 110.303 1.00 8.91 247 ASN E N 1
ATOM 12339 C CA . ASN E 1 248 ? 21.766 68.964 111.451 1.00 8.69 247 ASN E CA 1
ATOM 12340 C C . ASN E 1 248 ? 20.961 69.478 112.603 1.00 7.95 247 ASN E C 1
ATOM 12341 O O . ASN E 1 248 ? 20.267 70.470 112.451 1.00 9.44 247 ASN E O 1
ATOM 12346 N N . GLY E 1 249 ? 21.070 68.850 113.759 1.00 7.41 248 GLY E N 1
ATOM 12347 C CA . GLY E 1 249 ? 20.286 69.263 114.949 1.00 6.92 248 GLY E CA 1
ATOM 12348 C C . GLY E 1 249 ? 21.160 69.663 116.121 1.00 6.05 248 GLY E C 1
ATOM 12349 O O . GLY E 1 249 ? 22.355 69.301 116.208 1.00 6.16 248 GLY E O 1
ATOM 12350 N N . ARG E 1 250 ? 20.569 70.414 117.026 1.00 7.08 249 ARG E N 1
ATOM 12351 C CA . ARG E 1 250 ? 21.273 70.942 118.229 1.00 7.57 249 ARG E CA 1
ATOM 12352 C C . ARG E 1 250 ? 21.915 69.899 119.135 1.00 7.20 249 ARG E C 1
ATOM 12353 O O . ARG E 1 250 ? 22.893 70.196 119.815 1.00 8.07 249 ARG E O 1
ATOM 12361 N N . LEU E 1 251 ? 21.337 68.703 119.172 1.00 6.96 250 LEU E N 1
ATOM 12362 C CA . LEU E 1 251 ? 21.870 67.565 119.962 1.00 6.85 250 LEU E CA 1
ATOM 12363 C C . LEU E 1 251 ? 23.047 66.794 119.329 1.00 7.22 250 LEU E C 1
ATOM 12364 O O . LEU E 1 251 ? 23.734 66.055 120.052 1.00 7.27 250 LEU E O 1
ATOM 12369 N N . GLY E 1 252 ? 23.262 66.920 118.001 1.00 6.43 251 GLY E N 1
ATOM 12370 C CA . GLY E 1 252 ? 24.414 66.277 117.346 1.00 6.57 251 GLY E CA 1
ATOM 12371 C C . GLY E 1 252 ? 24.154 64.837 116.861 1.00 7.12 251 GLY E C 1
ATOM 12372 O O . GLY E 1 252 ? 25.067 64.188 116.319 1.00 7.40 251 GLY E O 1
ATOM 12373 N N . SER E 1 253 ? 22.953 64.306 117.129 1.00 6.41 252 SER E N 1
ATOM 12374 C CA . SER E 1 253 ? 22.483 63.010 116.546 1.00 6.08 252 SER E CA 1
ATOM 12375 C C . SER E 1 253 ? 23.349 61.777 116.930 1.00 6.37 252 SER E C 1
ATOM 12376 O O . SER E 1 253 ? 23.447 60.801 116.149 1.00 5.46 252 SER E O 1
ATOM 12379 N N . HIS E 1 254 ? 23.985 61.845 118.105 1.00 6.86 253 HIS E N 1
ATOM 12380 C CA . HIS E 1 254 ? 24.857 60.760 118.596 1.00 8.67 253 HIS E CA 1
ATOM 12381 C C . HIS E 1 254 ? 26.037 60.519 117.622 1.00 9.25 253 HIS E C 1
ATOM 12382 O O . HIS E 1 254 ? 26.572 59.405 117.570 1.00 11.24 253 HIS E O 1
ATOM 12389 N N . LEU E 1 255 ? 26.421 61.536 116.843 1.00 8.88 254 LEU E N 1
ATOM 12390 C CA . LEU E 1 255 ? 27.445 61.384 115.815 1.00 9.58 254 LEU E CA 1
ATOM 12391 C C . LEU E 1 255 ? 28.822 61.721 116.331 1.00 9.90 254 LEU E C 1
ATOM 12392 O O . LEU E 1 255 ? 28.951 62.599 117.165 1.00 10.90 254 LEU E O 1
ATOM 12397 N N . PRO E 1 256 ? 29.863 61.031 115.826 1.00 10.49 255 PRO E N 1
ATOM 12398 C CA . PRO E 1 256 ? 31.171 61.236 116.415 1.00 10.79 255 PRO E CA 1
ATOM 12399 C C . PRO E 1 256 ? 31.677 62.648 116.099 1.00 11.06 255 PRO E C 1
ATOM 12400 O O . PRO E 1 256 ? 31.256 63.234 115.080 1.00 11.61 255 PRO E O 1
ATOM 12404 N N . TRP E 1 257 ? 32.598 63.160 116.916 1.00 9.67 256 TRP E N 1
ATOM 12405 C CA . TRP E 1 257 ? 33.201 64.444 116.623 1.00 10.37 256 TRP E CA 1
ATOM 12406 C C . TRP E 1 257 ? 33.771 64.484 115.200 1.00 9.85 256 TRP E C 1
ATOM 12407 O O . TRP E 1 257 ? 34.378 63.523 114.725 1.00 10.34 256 TRP E O 1
ATOM 12418 N N . GLY E 1 258 ? 33.565 65.599 114.514 1.00 9.75 257 GLY E N 1
ATOM 12419 C CA . GLY E 1 258 ? 34.096 65.795 113.154 1.00 9.51 257 GLY E CA 1
ATOM 12420 C C . GLY E 1 258 ? 33.157 65.344 112.028 1.00 9.90 257 GLY E C 1
ATOM 12421 O O . GLY E 1 258 ? 33.404 65.650 110.862 1.00 9.72 257 GLY E O 1
ATOM 12422 N N . ASP E 1 259 ? 32.076 64.643 112.377 1.00 9.56 258 ASP E N 1
ATOM 12423 C CA . ASP E 1 259 ? 30.994 64.350 111.405 1.00 10.06 258 ASP E CA 1
ATOM 12424 C C . ASP E 1 259 ? 30.253 65.649 111.025 1.00 9.47 258 ASP E C 1
ATOM 12425 O O . ASP E 1 259 ? 29.733 66.325 111.929 1.00 10.24 258 ASP E O 1
ATOM 12430 N N . PRO E 1 260 ? 30.225 66.003 109.717 1.00 8.70 259 PRO E N 1
ATOM 12431 C CA . PRO E 1 260 ? 29.632 67.247 109.247 1.00 8.65 259 PRO E CA 1
ATOM 12432 C C . PRO E 1 260 ? 28.089 67.345 109.422 1.00 8.19 259 PRO E C 1
ATOM 12433 O O . PRO E 1 260 ? 27.501 68.426 109.216 1.00 8.57 259 PRO E O 1
ATOM 12437 N N . ARG E 1 261 ? 27.468 66.229 109.790 1.00 7.41 260 ARG E N 1
ATOM 12438 C CA . ARG E 1 261 ? 26.041 66.141 110.061 1.00 7.39 260 ARG E CA 1
ATOM 12439 C C . ARG E 1 261 ? 25.687 66.516 111.516 1.00 7.73 260 ARG E C 1
ATOM 12440 O O . ARG E 1 261 ? 24.496 66.558 111.898 1.00 8.88 260 ARG E O 1
ATOM 12448 N N . ARG E 1 262 ? 26.709 66.832 112.298 1.00 6.32 261 ARG E N 1
ATOM 12449 C CA . ARG E 1 262 ? 26.503 67.437 113.605 1.00 7.15 261 ARG E CA 1
ATOM 12450 C C . ARG E 1 262 ? 26.059 68.906 113.564 1.00 7.14 261 ARG E C 1
ATOM 12451 O O . ARG E 1 262 ? 26.666 69.711 112.845 1.00 7.59 261 ARG E O 1
ATOM 12459 N N . GLY E 1 263 ? 25.055 69.263 114.375 1.00 7.68 262 GLY E N 1
ATOM 12460 C CA . GLY E 1 263 ? 24.597 70.671 114.493 1.00 6.94 262 GLY E CA 1
ATOM 12461 C C . GLY E 1 263 ? 25.650 71.609 115.089 1.00 7.96 262 GLY E C 1
ATOM 12462 O O . GLY E 1 263 ? 25.652 72.807 114.818 1.00 8.01 262 GLY E O 1
ATOM 12463 N N . TRP E 1 264 ? 26.590 71.057 115.864 1.00 7.33 263 TRP E N 1
ATOM 12464 C CA . TRP E 1 264 ? 27.686 71.831 116.423 1.00 6.50 263 TRP E CA 1
ATOM 12465 C C . TRP E 1 264 ? 28.833 70.869 116.661 1.00 6.75 263 TRP E C 1
ATOM 12466 O O . TRP E 1 264 ? 28.619 69.667 116.816 1.00 7.22 263 TRP E O 1
ATOM 12477 N N . ASP E 1 265 ? 30.050 71.405 116.729 1.00 7.20 264 ASP E N 1
ATOM 12478 C CA . ASP E 1 265 ? 31.226 70.607 117.007 1.00 7.11 264 ASP E CA 1
ATOM 12479 C C . ASP E 1 265 ? 32.279 71.496 117.689 1.00 6.49 264 ASP E C 1
ATOM 12480 O O . ASP E 1 265 ? 32.260 72.723 117.579 1.00 6.39 264 ASP E O 1
ATOM 12485 N N . PHE E 1 266 ? 33.227 70.857 118.348 1.00 6.02 265 PHE E N 1
ATOM 12486 C CA . PHE E 1 266 ? 34.432 71.501 118.827 1.00 7.10 265 PHE E CA 1
ATOM 12487 C C . PHE E 1 266 ? 35.427 71.873 117.706 1.00 7.53 265 PHE E C 1
ATOM 12488 O O . PHE E 1 266 ? 35.806 71.018 116.931 1.00 9.15 265 PHE E O 1
ATOM 12496 N N . VAL E 1 267 ? 35.858 73.128 117.660 1.00 6.85 266 VAL E N 1
ATOM 12497 C CA . VAL E 1 267 ? 36.855 73.579 116.720 1.00 6.41 266 VAL E CA 1
ATOM 12498 C C . VAL E 1 267 ? 37.862 74.398 117.518 1.00 7.35 266 VAL E C 1
ATOM 12499 O O . VAL E 1 267 ? 37.634 74.671 118.711 1.00 8.02 266 VAL E O 1
ATOM 12503 N N . SER E 1 268 ? 38.980 74.744 116.871 1.00 7.07 267 SER E N 1
ATOM 12504 C CA . SER E 1 268 ? 40.088 75.422 117.505 1.00 7.31 267 SER E CA 1
ATOM 12505 C C . SER E 1 268 ? 39.731 76.885 117.668 1.00 7.10 267 SER E C 1
ATOM 12506 O O . SER E 1 268 ? 38.972 77.434 116.854 1.00 7.22 267 SER E O 1
ATOM 12509 N N . ALA E 1 269 ? 40.259 77.528 118.712 1.00 6.58 268 ALA E N 1
ATOM 12510 C CA . ALA E 1 269 ? 39.964 78.933 119.006 1.00 6.53 268 ALA E CA 1
ATOM 12511 C C . ALA E 1 269 ? 40.053 79.862 117.805 1.00 7.06 268 ALA E C 1
ATOM 12512 O O . ALA E 1 269 ? 41.054 79.870 117.084 1.00 6.35 268 ALA E O 1
ATOM 12514 N N . GLY E 1 270 ? 39.021 80.683 117.637 1.00 7.91 269 GLY E N 1
ATOM 12515 C CA . GLY E 1 270 ? 38.944 81.614 116.491 1.00 8.54 269 GLY E CA 1
ATOM 12516 C C . GLY E 1 270 ? 38.145 81.083 115.304 1.00 8.96 269 GLY E C 1
ATOM 12517 O O . GLY E 1 270 ? 37.672 81.856 114.484 1.00 9.46 269 GLY E O 1
ATOM 12518 N N . HIS E 1 271 ? 37.968 79.766 115.226 1.00 8.23 270 HIS E N 1
ATOM 12519 C CA . HIS E 1 271 ? 37.234 79.142 114.145 1.00 7.66 270 HIS E CA 1
ATOM 12520 C C . HIS E 1 271 ? 35.756 78.882 114.453 1.00 7.80 270 HIS E C 1
ATOM 12521 O O . HIS E 1 271 ? 35.009 78.330 113.591 1.00 9.02 270 HIS E O 1
ATOM 12528 N N . GLY E 1 272 ? 35.301 79.235 115.649 1.00 7.89 271 GLY E N 1
ATOM 12529 C CA . GLY E 1 272 ? 33.900 78.929 116.040 1.00 6.53 271 GLY E CA 1
ATOM 12530 C C . GLY E 1 272 ? 33.137 80.182 116.342 1.00 6.94 271 GLY E C 1
ATOM 12531 O O . GLY E 1 272 ? 33.400 81.234 115.735 1.00 7.01 271 GLY E O 1
ATOM 12532 N N . ASP E 1 273 ? 32.245 80.091 117.335 1.00 7.15 272 ASP E N 1
ATOM 12533 C CA . ASP E 1 273 ? 31.239 81.109 117.600 1.00 8.12 272 ASP E CA 1
ATOM 12534 C C . ASP E 1 273 ? 31.385 81.820 118.949 1.00 8.38 272 ASP E C 1
ATOM 12535 O O . ASP E 1 273 ? 30.643 82.749 119.244 1.00 9.12 272 ASP E O 1
ATOM 12540 N N . VAL E 1 274 ? 32.281 81.353 119.798 1.00 8.84 273 VAL E N 1
ATOM 12541 C CA . VAL E 1 274 ? 32.388 81.923 121.142 1.00 9.18 273 VAL E CA 1
ATOM 12542 C C . VAL E 1 274 ? 32.677 83.418 121.044 1.00 8.81 273 VAL E C 1
ATOM 12543 O O . VAL E 1 274 ? 33.522 83.817 120.243 1.00 7.95 273 VAL E O 1
ATOM 12547 N N . PRO E 1 275 ? 31.938 84.253 121.826 1.00 9.22 274 PRO E N 1
ATOM 12548 C CA . PRO E 1 275 ? 32.270 85.710 121.784 1.00 8.60 274 PRO E CA 1
ATOM 12549 C C . PRO E 1 275 ? 33.488 86.092 122.616 1.00 8.71 274 PRO E C 1
ATOM 12550 O O . PRO E 1 275 ? 33.338 86.727 123.669 1.00 8.60 274 PRO E O 1
ATOM 12554 N N . TRP E 1 276 ? 34.698 85.748 122.140 1.00 8.92 275 TRP E N 1
ATOM 12555 C CA . TRP E 1 276 ? 35.931 86.008 122.907 1.00 8.01 275 TRP E CA 1
ATOM 12556 C C . TRP E 1 276 ? 36.137 87.447 123.279 1.00 8.63 275 TRP E C 1
ATOM 12557 O O . TRP E 1 276 ? 36.659 87.751 124.350 1.00 9.66 275 TRP E O 1
ATOM 12568 N N . GLU E 1 277 ? 35.761 88.353 122.398 1.00 9.44 276 GLU E N 1
ATOM 12569 C CA . GLU E 1 277 ? 35.887 89.785 122.700 1.00 10.08 276 GLU E CA 1
ATOM 12570 C C . GLU E 1 277 ? 35.184 90.190 124.015 1.00 10.34 276 GLU E C 1
ATOM 12571 O O . GLU E 1 277 ? 35.764 90.855 124.893 1.00 10.69 276 GLU E O 1
ATOM 12577 N N . ASP E 1 278 ? 33.923 89.802 124.131 1.00 9.77 277 ASP E N 1
ATOM 12578 C CA . ASP E 1 278 ? 33.129 90.082 125.322 1.00 9.56 277 ASP E CA 1
ATOM 12579 C C . ASP E 1 278 ? 33.510 89.269 126.552 1.00 8.82 277 ASP E C 1
ATOM 12580 O O . ASP E 1 278 ? 33.425 89.779 127.667 1.00 9.73 277 ASP E O 1
ATOM 12585 N N . VAL E 1 279 ? 33.881 88.002 126.347 1.00 8.66 278 VAL E N 1
ATOM 12586 C CA . VAL E 1 279 ? 34.336 87.108 127.388 1.00 6.71 278 VAL E CA 1
ATOM 12587 C C . VAL E 1 279 ? 35.528 87.695 128.063 1.00 7.12 278 VAL E C 1
ATOM 12588 O O . VAL E 1 279 ? 35.542 87.775 129.287 1.00 6.17 278 VAL E O 1
ATOM 12592 N N . PHE E 1 280 ? 36.512 88.154 127.266 1.00 7.87 279 PHE E N 1
ATOM 12593 C CA . PHE E 1 280 ? 37.772 88.672 127.807 1.00 8.35 279 PHE E CA 1
ATOM 12594 C C . PHE E 1 280 ? 37.623 90.015 128.495 1.00 9.40 279 PHE E C 1
ATOM 12595 O O . PHE E 1 280 ? 38.256 90.249 129.566 1.00 8.33 279 PHE E O 1
ATOM 12603 N N . ARG E 1 281 ? 36.807 90.897 127.894 1.00 8.88 280 ARG E N 1
ATOM 12604 C CA . ARG E 1 281 ? 36.476 92.170 128.529 1.00 8.81 280 ARG E CA 1
ATOM 12605 C C . ARG E 1 281 ? 35.746 91.909 129.861 1.00 9.45 280 ARG E C 1
ATOM 12606 O O . ARG E 1 281 ? 35.975 92.600 130.852 1.00 9.63 280 ARG E O 1
ATOM 12622 N N . LEU E 1 283 ? 36.001 89.180 131.887 1.00 9.80 282 LEU E N 1
ATOM 12623 C CA . LEU E 1 283 ? 36.928 88.659 132.852 1.00 10.47 282 LEU E CA 1
ATOM 12624 C C . LEU E 1 283 ? 37.659 89.793 133.642 1.00 11.35 282 LEU E C 1
ATOM 12625 O O . LEU E 1 283 ? 37.911 89.676 134.868 1.00 10.98 282 LEU E O 1
ATOM 12630 N N . ARG E 1 284 ? 37.981 90.889 132.943 1.00 12.22 283 ARG E N 1
ATOM 12631 C CA . ARG E 1 284 ? 38.574 92.053 133.584 1.00 12.63 283 ARG E CA 1
ATOM 12632 C C . ARG E 1 284 ? 37.573 92.798 134.499 1.00 12.47 283 ARG E C 1
ATOM 12633 O O . ARG E 1 284 ? 37.933 93.190 135.642 1.00 11.77 283 ARG E O 1
ATOM 12641 N N . SER E 1 285 ? 36.338 92.966 134.015 1.00 10.69 284 SER E N 1
ATOM 12642 C CA . SER E 1 285 ? 35.289 93.628 134.784 1.00 10.94 284 SER E CA 1
ATOM 12643 C C . SER E 1 285 ? 34.921 92.874 136.069 1.00 11.64 284 SER E C 1
ATOM 12644 O O . SER E 1 285 ? 34.577 93.487 137.075 1.00 11.93 284 SER E O 1
ATOM 12647 N N . ILE E 1 286 ? 34.952 91.545 136.021 1.00 11.56 285 ILE E N 1
ATOM 12648 C CA . ILE E 1 286 ? 34.743 90.752 137.232 1.00 11.65 285 ILE E CA 1
ATOM 12649 C C . ILE E 1 286 ? 36.025 90.503 138.034 1.00 12.35 285 ILE E C 1
ATOM 12650 O O . ILE E 1 286 ? 35.976 89.829 139.057 1.00 12.31 285 ILE E O 1
ATOM 12655 N N . ASP E 1 287 ? 37.156 91.073 137.583 1.00 13.13 286 ASP E N 1
ATOM 12656 C CA . ASP E 1 287 ? 38.439 90.989 138.291 1.00 13.97 286 ASP E CA 1
ATOM 12657 C C . ASP E 1 287 ? 38.869 89.510 138.476 1.00 14.47 286 ASP E C 1
ATOM 12658 O O . ASP E 1 287 ? 39.371 89.121 139.547 1.00 14.41 286 ASP E O 1
ATOM 12663 N N . TYR E 1 288 ? 38.692 88.703 137.423 1.00 13.25 287 TYR E N 1
ATOM 12664 C CA . TYR E 1 288 ? 39.162 87.324 137.450 1.00 12.39 287 TYR E CA 1
ATOM 12665 C C . TYR E 1 288 ? 40.686 87.370 137.327 1.00 12.11 287 TYR E C 1
ATOM 12666 O O . TYR E 1 288 ? 41.187 87.855 136.319 1.00 11.86 287 TYR E O 1
ATOM 12675 N N . GLN E 1 289 ? 41.416 86.884 138.337 1.00 11.92 288 GLN E N 1
ATOM 12676 C CA . GLN E 1 289 ? 42.892 87.032 138.315 1.00 13.49 288 GLN E CA 1
ATOM 12677 C C . GLN E 1 289 ? 43.642 85.711 138.127 1.00 12.54 288 GLN E C 1
ATOM 12678 O O . GLN E 1 289 ? 44.875 85.689 138.151 1.00 11.57 288 GLN E O 1
ATOM 12684 N N . GLY E 1 290 ? 42.888 84.642 137.857 1.00 11.37 289 GLY E N 1
ATOM 12685 C CA . GLY E 1 290 ? 43.456 83.333 137.640 1.00 10.77 289 GLY E CA 1
ATOM 12686 C C . GLY E 1 290 ? 44.074 83.195 136.255 1.00 11.47 289 GLY E C 1
ATOM 12687 O O . GLY E 1 290 ? 44.091 84.168 135.455 1.00 11.18 289 GLY E O 1
ATOM 12688 N N . PRO E 1 291 ? 44.610 81.984 135.965 1.00 11.01 290 PRO E N 1
ATOM 12689 C CA . PRO E 1 291 ? 45.163 81.695 134.643 1.00 10.76 290 PRO E CA 1
ATOM 12690 C C . PRO E 1 291 ? 44.049 81.578 133.573 1.00 10.32 290 PRO E C 1
ATOM 12691 O O . PRO E 1 291 ? 42.867 81.335 133.888 1.00 10.04 290 PRO E O 1
ATOM 12695 N N . VAL E 1 292 ? 44.430 81.763 132.319 1.00 9.86 291 VAL E N 1
ATOM 12696 C CA . VAL E 1 292 ? 43.522 81.472 131.241 1.00 9.13 291 VAL E CA 1
ATOM 12697 C C . VAL E 1 292 ? 43.998 80.175 130.564 1.00 9.57 291 VAL E C 1
ATOM 12698 O O . VAL E 1 292 ? 45.023 80.157 129.899 1.00 6.88 291 VAL E O 1
ATOM 12702 N N . SER E 1 293 ? 43.218 79.098 130.731 1.00 8.85 292 SER E N 1
ATOM 12703 C CA . SER E 1 293 ? 43.616 77.839 130.204 1.00 9.22 292 SER E CA 1
ATOM 12704 C C . SER E 1 293 ? 43.010 77.579 128.836 1.00 9.63 292 SER E C 1
ATOM 12705 O O . SER E 1 293 ? 41.995 78.165 128.453 1.00 9.74 292 SER E O 1
ATOM 12708 N N . VAL E 1 294 ? 43.674 76.707 128.092 1.00 9.30 293 VAL E N 1
ATOM 12709 C CA . VAL E 1 294 ? 43.223 76.322 126.768 1.00 9.44 293 VAL E CA 1
ATOM 12710 C C . VAL E 1 294 ? 43.054 74.790 126.792 1.00 9.79 293 VAL E C 1
ATOM 12711 O O . VAL E 1 294 ? 43.995 74.063 127.142 1.00 9.99 293 VAL E O 1
ATOM 12715 N N . GLU E 1 295 ? 41.843 74.335 126.486 1.00 8.83 294 GLU E N 1
ATOM 12716 C CA . GLU E 1 295 ? 41.577 72.931 126.274 1.00 9.76 294 GLU E CA 1
ATOM 12717 C C . GLU E 1 295 ? 41.380 72.762 124.743 1.00 9.72 294 GLU E C 1
ATOM 12718 O O . GLU E 1 295 ? 40.440 73.308 124.176 1.00 10.43 294 GLU E O 1
ATOM 12724 N N . TRP E 1 296 ? 42.302 72.068 124.082 1.00 9.27 295 TRP E N 1
ATOM 12725 C CA . TRP E 1 296 ? 42.389 72.083 122.652 1.00 9.11 295 TRP E CA 1
ATOM 12726 C C . TRP E 1 296 ? 41.673 70.884 122.083 1.00 10.61 295 TRP E C 1
ATOM 12727 O O . TRP E 1 296 ? 42.002 69.731 122.396 1.00 10.20 295 TRP E O 1
ATOM 12738 N N . GLU E 1 297 ? 40.692 71.169 121.222 1.00 11.05 296 GLU E N 1
ATOM 12739 C CA . GLU E 1 297 ? 39.892 70.138 120.576 1.00 11.94 296 GLU E CA 1
ATOM 12740 C C . GLU E 1 297 ? 39.324 70.623 119.234 1.00 10.39 296 GLU E C 1
ATOM 12741 O O . GLU E 1 297 ? 38.771 71.727 119.129 1.00 10.45 296 GLU E O 1
ATOM 12747 N N . ASP E 1 298 ? 39.485 69.791 118.215 1.00 10.21 297 ASP E N 1
ATOM 12748 C CA . ASP E 1 298 ? 39.048 70.065 116.844 1.00 10.53 297 ASP E CA 1
ATOM 12749 C C . ASP E 1 298 ? 39.346 68.793 116.104 1.00 11.05 297 ASP E C 1
ATOM 12750 O O . ASP E 1 298 ? 40.499 68.548 115.742 1.00 11.29 297 ASP E O 1
ATOM 12755 N N . ALA E 1 299 ? 38.329 67.974 115.889 1.00 11.49 298 ALA E N 1
ATOM 12756 C CA . ALA E 1 299 ? 38.497 66.728 115.115 1.00 12.83 298 ALA E CA 1
ATOM 12757 C C . ALA E 1 299 ? 38.936 66.936 113.657 1.00 13.65 298 ALA E C 1
ATOM 12758 O O . ALA E 1 299 ? 39.359 65.993 113.004 1.00 14.40 298 ALA E O 1
ATOM 12760 N N . GLY E 1 300 ? 38.853 68.164 113.159 1.00 13.87 299 GLY E N 1
ATOM 12761 C CA . GLY E 1 300 ? 39.272 68.475 111.812 1.00 15.05 299 GLY E CA 1
ATOM 12762 C C . GLY E 1 300 ? 40.681 69.015 111.692 1.00 16.41 299 GLY E C 1
ATOM 12763 O O . GLY E 1 300 ? 41.076 69.442 110.601 1.00 16.38 299 GLY E O 1
ATOM 12772 N N . ASP E 1 302 ? 45.032 68.891 113.386 1.00 16.43 301 ASP E N 1
ATOM 12773 C CA . ASP E 1 302 ? 46.126 68.283 114.176 1.00 15.49 301 ASP E CA 1
ATOM 12774 C C . ASP E 1 302 ? 46.428 69.217 115.373 1.00 13.66 301 ASP E C 1
ATOM 12775 O O . ASP E 1 302 ? 46.624 70.388 115.190 1.00 13.43 301 ASP E O 1
ATOM 12780 N N . ARG E 1 303 ? 46.421 68.673 116.583 1.00 13.28 302 ARG E N 1
ATOM 12781 C CA . ARG E 1 303 ? 46.763 69.367 117.840 1.00 13.16 302 ARG E CA 1
ATOM 12782 C C . ARG E 1 303 ? 48.108 70.057 117.835 1.00 13.36 302 ARG E C 1
ATOM 12783 O O . ARG E 1 303 ? 48.297 71.046 118.531 1.00 13.34 302 ARG E O 1
ATOM 12791 N N . LEU E 1 304 ? 49.052 69.510 117.076 1.00 14.52 303 LEU E N 1
ATOM 12792 C CA . LEU E 1 304 ? 50.375 70.113 116.917 1.00 14.55 303 LEU E CA 1
ATOM 12793 C C . LEU E 1 304 ? 50.300 71.436 116.163 1.00 15.38 303 LEU E C 1
ATOM 12794 O O . LEU E 1 304 ? 51.104 72.328 116.417 1.00 16.50 303 LEU E O 1
ATOM 12799 N N . GLN E 1 305 ? 49.353 71.560 115.235 1.00 15.10 304 GLN E N 1
ATOM 12800 C CA . GLN E 1 305 ? 49.098 72.812 114.542 1.00 16.49 304 GLN E CA 1
ATOM 12801 C C . GLN E 1 305 ? 48.078 73.672 115.353 1.00 15.43 304 GLN E C 1
ATOM 12802 O O . GLN E 1 305 ? 48.243 74.868 115.511 1.00 15.57 304 GLN E O 1
ATOM 12808 N N . GLY E 1 306 ? 47.036 73.051 115.885 1.00 14.02 305 GLY E N 1
ATOM 12809 C CA . GLY E 1 306 ? 46.000 73.822 116.532 1.00 13.69 305 GLY E CA 1
ATOM 12810 C C . GLY E 1 306 ? 46.374 74.418 117.863 1.00 13.03 305 GLY E C 1
ATOM 12811 O O . GLY E 1 306 ? 46.058 75.582 118.109 1.00 12.83 305 GLY E O 1
ATOM 12812 N N . ALA E 1 307 ? 47.028 73.633 118.739 1.00 12.08 306 ALA E N 1
ATOM 12813 C CA . ALA E 1 307 ? 47.360 74.141 120.073 1.00 11.06 306 ALA E CA 1
ATOM 12814 C C . ALA E 1 307 ? 48.142 75.493 120.088 1.00 10.80 306 ALA E C 1
ATOM 12815 O O . ALA E 1 307 ? 47.747 76.390 120.805 1.00 11.47 306 ALA E O 1
ATOM 12817 N N . PRO E 1 308 ? 49.236 75.648 119.313 1.00 10.98 307 PRO E N 1
ATOM 12818 C CA . PRO E 1 308 ? 49.887 76.967 119.313 1.00 11.25 307 PRO E CA 1
ATOM 12819 C C . PRO E 1 308 ? 49.082 78.082 118.594 1.00 12.95 307 PRO E C 1
ATOM 12820 O O . PRO E 1 308 ? 49.166 79.257 118.988 1.00 12.56 307 PRO E O 1
ATOM 12824 N N . GLU E 1 309 ? 48.334 77.724 117.544 1.00 12.86 308 GLU E N 1
ATOM 12825 C CA . GLU E 1 309 ? 47.473 78.692 116.867 1.00 13.83 308 GLU E CA 1
ATOM 12826 C C . GLU E 1 309 ? 46.338 79.260 117.748 1.00 12.17 308 GLU E C 1
ATOM 12827 O O . GLU E 1 309 ? 46.077 80.453 117.738 1.00 12.92 308 GLU E O 1
ATOM 12833 N N . ALA E 1 310 ? 45.695 78.391 118.508 1.00 11.41 309 ALA E N 1
ATOM 12834 C CA . ALA E 1 310 ? 44.653 78.769 119.452 1.00 11.06 309 ALA E CA 1
ATOM 12835 C C . ALA E 1 310 ? 45.210 79.753 120.472 1.00 11.17 309 ALA E C 1
ATOM 12836 O O . ALA E 1 310 ? 44.532 80.742 120.789 1.00 10.98 309 ALA E O 1
ATOM 12838 N N . LEU E 1 311 ? 46.436 79.501 120.960 1.00 10.53 310 LEU E N 1
ATOM 12839 C CA . LEU E 1 311 ? 47.119 80.422 121.876 1.00 11.12 310 LEU E CA 1
ATOM 12840 C C . LEU E 1 311 ? 47.214 81.821 121.259 1.00 11.91 310 LEU E C 1
ATOM 12841 O O . LEU E 1 311 ? 46.786 82.804 121.879 1.00 12.04 310 LEU E O 1
ATOM 12846 N N . THR E 1 312 ? 47.766 81.889 120.040 1.00 11.88 311 THR E N 1
ATOM 12847 C CA . THR E 1 312 ? 47.926 83.123 119.289 1.00 12.55 311 THR E CA 1
ATOM 12848 C C . THR E 1 312 ? 46.550 83.807 119.054 1.00 12.57 311 THR E C 1
ATOM 12849 O O . THR E 1 312 ? 46.403 85.007 119.210 1.00 12.50 311 THR E O 1
ATOM 12853 N N . ARG E 1 313 ? 45.534 83.035 118.676 1.00 12.85 312 ARG E N 1
ATOM 12854 C CA . ARG E 1 313 ? 44.222 83.648 118.395 1.00 12.79 312 ARG E CA 1
ATOM 12855 C C . ARG E 1 313 ? 43.616 84.288 119.654 1.00 12.04 312 ARG E C 1
ATOM 12856 O O . ARG E 1 313 ? 42.971 85.349 119.556 1.00 12.02 312 ARG E O 1
ATOM 12864 N N . LEU E 1 314 ? 43.847 83.633 120.808 1.00 10.73 313 LEU E N 1
ATOM 12865 C CA . LEU E 1 314 ? 43.311 84.030 122.113 1.00 10.80 313 LEU E CA 1
ATOM 12866 C C . LEU E 1 314 ? 44.045 85.242 122.703 1.00 11.79 313 LEU E C 1
ATOM 12867 O O . LEU E 1 314 ? 43.406 86.134 123.321 1.00 10.92 313 LEU E O 1
ATOM 12872 N N . LYS E 1 315 ? 45.369 85.297 122.488 1.00 11.67 314 LYS E N 1
ATOM 12873 C CA . LYS E 1 315 ? 46.166 86.468 122.886 1.00 13.06 314 LYS E CA 1
ATOM 12874 C C . LYS E 1 315 ? 45.770 87.779 122.232 1.00 12.49 314 LYS E C 1
ATOM 12875 O O . LYS E 1 315 ? 46.050 88.799 122.790 1.00 13.33 314 LYS E O 1
ATOM 12881 N N . ALA E 1 316 ? 45.059 87.749 121.103 1.00 13.35 315 ALA E N 1
ATOM 12882 C CA . ALA E 1 316 ? 44.512 88.953 120.441 1.00 13.69 315 ALA E CA 1
ATOM 12883 C C . ALA E 1 316 ? 43.360 89.570 121.195 1.00 14.21 315 ALA E C 1
ATOM 12884 O O . ALA E 1 316 ? 42.954 90.675 120.865 1.00 16.19 315 ALA E O 1
ATOM 12886 N N . PHE E 1 317 ? 42.820 88.854 122.185 1.00 13.87 316 PHE E N 1
ATOM 12887 C CA . PHE E 1 317 ? 41.729 89.338 123.037 1.00 12.93 316 PHE E CA 1
ATOM 12888 C C . PHE E 1 317 ? 42.219 89.652 124.434 1.00 13.35 316 PHE E C 1
ATOM 12889 O O . PHE E 1 317 ? 41.450 90.069 125.289 1.00 13.36 316 PHE E O 1
ATOM 12897 N N . ASP E 1 318 ? 43.515 89.486 124.645 1.00 14.39 317 ASP E N 1
ATOM 12898 C CA . ASP E 1 318 ? 44.138 89.755 125.952 1.00 16.29 317 ASP E CA 1
ATOM 12899 C C . ASP E 1 318 ? 44.838 91.131 125.981 1.00 16.94 317 ASP E C 1
ATOM 12900 O O . ASP E 1 318 ? 45.941 91.284 125.457 1.00 16.96 317 ASP E O 1
ATOM 12905 N N . PHE E 1 319 ? 44.194 92.116 126.604 1.00 18.89 318 PHE E N 1
ATOM 12906 C CA . PHE E 1 319 ? 44.674 93.500 126.516 1.00 21.11 318 PHE E CA 1
ATOM 12907 C C . PHE E 1 319 ? 45.330 93.868 127.787 1.00 22.51 318 PHE E C 1
ATOM 12908 O O . PHE E 1 319 ? 44.895 93.467 128.857 1.00 22.76 318 PHE E O 1
ATOM 12916 N N . GLU E 1 320 ? 46.380 94.669 127.657 1.00 25.07 319 GLU E N 1
ATOM 12917 C CA . GLU E 1 320 ? 46.945 95.347 128.808 1.00 26.88 319 GLU E CA 1
ATOM 12918 C C . GLU E 1 320 ? 45.880 96.236 129.509 1.00 27.40 319 GLU E C 1
ATOM 12919 O O . GLU E 1 320 ? 45.054 96.887 128.853 1.00 28.03 319 GLU E O 1
ATOM 12925 N N . PRO E 1 321 ? 45.854 96.216 130.846 1.00 28.40 320 PRO E N 1
ATOM 12926 C CA . PRO E 1 321 ? 44.965 97.183 131.528 1.00 29.56 320 PRO E CA 1
ATOM 12927 C C . PRO E 1 321 ? 45.343 98.669 131.262 1.00 30.11 320 PRO E C 1
ATOM 12928 O O . PRO E 1 321 ? 46.515 98.982 131.038 1.00 30.02 320 PRO E O 1
ATOM 12932 N N . PRO E 1 322 ? 44.350 99.565 131.246 1.00 30.86 321 PRO E N 1
ATOM 12933 C CA . PRO E 1 322 ? 44.659 100.996 131.224 1.00 31.87 321 PRO E CA 1
ATOM 12934 C C . PRO E 1 322 ? 45.570 101.421 132.396 1.00 33.31 321 PRO E C 1
ATOM 12935 O O . PRO E 1 322 ? 45.368 101.009 133.570 1.00 33.96 321 PRO E O 1
ATOM 12939 N N . PRO F 1 2 ? -12.243 70.783 103.184 1.00 25.71 1 PRO F N 1
ATOM 12940 C CA . PRO F 1 2 ? -11.205 70.862 104.219 1.00 24.62 1 PRO F CA 1
ATOM 12941 C C . PRO F 1 2 ? -10.577 69.496 104.532 1.00 22.96 1 PRO F C 1
ATOM 12942 O O . PRO F 1 2 ? -11.088 68.474 104.093 1.00 22.68 1 PRO F O 1
ATOM 12946 N N . ARG F 1 3 ? -9.462 69.485 105.260 1.00 21.06 2 ARG F N 1
ATOM 12947 C CA . ARG F 1 3 ? -8.915 68.226 105.805 1.00 19.09 2 ARG F CA 1
ATOM 12948 C C . ARG F 1 3 ? -9.778 67.785 107.016 1.00 17.24 2 ARG F C 1
ATOM 12949 O O . ARG F 1 3 ? -10.582 68.562 107.542 1.00 15.47 2 ARG F O 1
ATOM 12957 N N . ASN F 1 4 ? -9.655 66.528 107.428 1.00 15.87 3 ASN F N 1
ATOM 12958 C CA . ASN F 1 4 ? -10.253 66.092 108.692 1.00 14.05 3 ASN F CA 1
ATOM 12959 C C . ASN F 1 4 ? -9.296 66.336 109.861 1.00 12.18 3 ASN F C 1
ATOM 12960 O O . ASN F 1 4 ? -8.152 65.910 109.834 1.00 10.91 3 ASN F O 1
ATOM 12965 N N . PHE F 1 5 ? -9.805 66.963 110.908 1.00 10.29 4 PHE F N 1
ATOM 12966 C CA . PHE F 1 5 ? -9.026 67.211 112.121 1.00 8.26 4 PHE F CA 1
ATOM 12967 C C . PHE F 1 5 ? -9.555 66.363 113.255 1.00 6.94 4 PHE F C 1
ATOM 12968 O O . PHE F 1 5 ? -10.742 66.338 113.514 1.00 4.80 4 PHE F O 1
ATOM 12976 N N . THR F 1 6 ? -8.629 65.726 113.946 1.00 6.57 5 THR F N 1
ATOM 12977 C CA . THR F 1 6 ? -8.919 64.888 115.088 1.00 7.13 5 THR F CA 1
ATOM 12978 C C . THR F 1 6 ? -8.263 65.513 116.343 1.00 7.21 5 THR F C 1
ATOM 12979 O O . THR F 1 6 ? -7.300 66.290 116.235 1.00 7.54 5 THR F O 1
ATOM 12983 N N . LEU F 1 7 ? -8.805 65.208 117.516 1.00 7.47 6 LEU F N 1
ATOM 12984 C CA . LEU F 1 7 ? -8.186 65.557 118.796 1.00 7.70 6 LEU F CA 1
ATOM 12985 C C . LEU F 1 7 ? -7.434 64.304 119.283 1.00 7.86 6 LEU F C 1
ATOM 12986 O O . LEU F 1 7 ? -8.051 63.242 119.372 1.00 5.97 6 LEU F O 1
ATOM 12991 N N . PHE F 1 8 ? -6.153 64.443 119.661 1.00 7.55 7 PHE F N 1
ATOM 12992 C CA . PHE F 1 8 ? -5.481 63.363 120.393 1.00 7.16 7 PHE F CA 1
ATOM 12993 C C . PHE F 1 8 ? -5.998 63.348 121.824 1.00 7.65 7 PHE F C 1
ATOM 12994 O O . PHE F 1 8 ? -6.068 64.354 122.511 1.00 9.40 7 PHE F O 1
ATOM 13002 N N . THR F 1 9 ? -6.257 62.156 122.295 1.00 8.18 8 THR F N 1
ATOM 13003 C CA . THR F 1 9 ? -7.047 61.870 123.510 1.00 7.45 8 THR F CA 1
ATOM 13004 C C . THR F 1 9 ? -6.106 61.708 124.742 1.00 7.93 8 THR F C 1
ATOM 13005 O O . THR F 1 9 ? -6.555 61.735 125.920 1.00 7.55 8 THR F O 1
ATOM 13009 N N . GLY F 1 10 ? -4.800 61.540 124.471 1.00 7.61 9 GLY F N 1
ATOM 13010 C CA . GLY F 1 10 ? -3.799 61.358 125.531 1.00 8.04 9 GLY F CA 1
ATOM 13011 C C . GLY F 1 10 ? -3.890 62.357 126.685 1.00 9.12 9 GLY F C 1
ATOM 13012 O O . GLY F 1 10 ? -3.889 61.961 127.853 1.00 9.75 9 GLY F O 1
ATOM 13013 N N . GLN F 1 11 ? -3.975 63.663 126.390 1.00 9.50 10 GLN F N 1
ATOM 13014 C CA . GLN F 1 11 ? -4.090 64.677 127.460 1.00 9.79 10 GLN F CA 1
ATOM 13015 C C . GLN F 1 11 ? -5.442 64.739 128.113 1.00 10.60 10 GLN F C 1
ATOM 13016 O O . GLN F 1 11 ? -5.666 65.568 129.001 1.00 11.46 10 GLN F O 1
ATOM 13022 N N . TRP F 1 12 ? -6.367 63.899 127.636 1.00 10.68 11 TRP F N 1
ATOM 13023 C CA . TRP F 1 12 ? -7.761 63.824 128.157 1.00 10.09 11 TRP F CA 1
ATOM 13024 C C . TRP F 1 12 ? -8.027 62.479 128.844 1.00 9.09 11 TRP F C 1
ATOM 13025 O O . TRP F 1 12 ? -9.179 62.169 129.163 1.00 8.99 11 TRP F O 1
ATOM 13036 N N . ALA F 1 13 ? -6.974 61.687 129.088 1.00 9.47 12 ALA F N 1
ATOM 13037 C CA . ALA F 1 13 ? -7.177 60.308 129.601 1.00 10.61 12 ALA F CA 1
ATOM 13038 C C . ALA F 1 13 ? -7.674 60.185 131.077 1.00 11.59 12 ALA F C 1
ATOM 13039 O O . ALA F 1 13 ? -8.152 59.117 131.475 1.00 11.57 12 ALA F O 1
ATOM 13041 N N . ASP F 1 14 ? -7.573 61.278 131.838 1.00 12.03 13 ASP F N 1
ATOM 13042 C CA . ASP F 1 14 ? -8.298 61.456 133.101 1.00 14.22 13 ASP F CA 1
ATOM 13043 C C . ASP F 1 14 ? -9.856 61.485 132.971 1.00 14.83 13 ASP F C 1
ATOM 13044 O O . ASP F 1 14 ? -10.572 61.378 133.982 1.00 15.77 13 ASP F O 1
ATOM 13049 N N . LEU F 1 15 ? -10.371 61.664 131.748 1.00 14.58 14 LEU F N 1
ATOM 13050 C CA . LEU F 1 15 ? -11.804 61.765 131.506 1.00 13.86 14 LEU F CA 1
ATOM 13051 C C . LEU F 1 15 ? -12.287 60.477 130.811 1.00 14.52 14 LEU F C 1
ATOM 13052 O O . LEU F 1 15 ? -11.539 59.895 129.999 1.00 14.05 14 LEU F O 1
ATOM 13057 N N . PRO F 1 16 ? -13.536 60.027 131.117 1.00 14.23 15 PRO F N 1
ATOM 13058 C CA . PRO F 1 16 ? -14.128 58.904 130.384 1.00 14.01 15 PRO F CA 1
ATOM 13059 C C . PRO F 1 16 ? -14.203 59.299 128.930 1.00 13.70 15 PRO F C 1
ATOM 13060 O O . PRO F 1 16 ? -14.326 60.498 128.633 1.00 13.90 15 PRO F O 1
ATOM 13064 N N . LEU F 1 17 ? -14.106 58.322 128.036 1.00 12.61 16 LEU F N 1
ATOM 13065 C CA . LEU F 1 17 ? -14.147 58.586 126.592 1.00 12.35 16 LEU F CA 1
ATOM 13066 C C . LEU F 1 17 ? -15.391 59.364 126.172 1.00 12.35 16 LEU F C 1
ATOM 13067 O O . LEU F 1 17 ? -15.305 60.261 125.335 1.00 12.39 16 LEU F O 1
ATOM 13072 N N . GLU F 1 18 ? -16.553 58.997 126.725 1.00 12.65 17 GLU F N 1
ATOM 13073 C CA . GLU F 1 18 ? -17.792 59.657 126.339 1.00 12.64 17 GLU F CA 1
ATOM 13074 C C . GLU F 1 18 ? -17.722 61.166 126.504 1.00 12.02 17 GLU F C 1
ATOM 13075 O O . GLU F 1 18 ? -18.221 61.890 125.651 1.00 12.26 17 GLU F O 1
ATOM 13081 N N . GLU F 1 19 ? -17.129 61.606 127.613 1.00 11.76 18 GLU F N 1
ATOM 13082 C CA . GLU F 1 19 ? -16.954 63.015 127.954 1.00 12.51 18 GLU F CA 1
ATOM 13083 C C . GLU F 1 19 ? -16.061 63.708 126.954 1.00 11.55 18 GLU F C 1
ATOM 13084 O O . GLU F 1 19 ? -16.350 64.815 126.509 1.00 12.55 18 GLU F O 1
ATOM 13090 N N . VAL F 1 20 ? -14.987 63.029 126.576 1.00 11.53 19 VAL F N 1
ATOM 13091 C CA . VAL F 1 20 ? -14.089 63.501 125.530 1.00 10.48 19 VAL F CA 1
ATOM 13092 C C . VAL F 1 20 ? -14.787 63.645 124.160 1.00 9.86 19 VAL F C 1
ATOM 13093 O O . VAL F 1 20 ? -14.513 64.575 123.410 1.00 10.26 19 VAL F O 1
ATOM 13097 N N . CYS F 1 21 ? -15.671 62.713 123.846 1.00 9.40 20 CYS F N 1
ATOM 13098 C CA . CYS F 1 21 ? -16.511 62.775 122.650 1.00 9.32 20 CYS F CA 1
ATOM 13099 C C . CYS F 1 21 ? -17.420 64.004 122.678 1.00 10.27 20 CYS F C 1
ATOM 13100 O O . CYS F 1 21 ? -17.548 64.696 121.661 1.00 9.39 20 CYS F O 1
ATOM 13103 N N . ARG F 1 22 ? -18.053 64.267 123.840 1.00 10.67 21 ARG F N 1
ATOM 13104 C CA . ARG F 1 22 ? -18.887 65.470 124.047 1.00 11.01 21 ARG F CA 1
ATOM 13105 C C . ARG F 1 22 ? -18.099 66.759 123.854 1.00 10.03 21 ARG F C 1
ATOM 13106 O O . ARG F 1 22 ? -18.548 67.710 123.167 1.00 9.10 21 ARG F O 1
ATOM 13114 N N . LEU F 1 23 ? -16.916 66.806 124.468 1.00 9.88 22 LEU F N 1
ATOM 13115 C CA . LEU F 1 23 ? -16.013 67.941 124.278 1.00 9.11 22 LEU F CA 1
ATOM 13116 C C . LEU F 1 23 ? -15.513 68.094 122.840 1.00 9.02 22 LEU F C 1
ATOM 13117 O O . LEU F 1 23 ? -15.698 69.139 122.248 1.00 9.86 22 LEU F O 1
ATOM 13122 N N . ALA F 1 24 ? -14.931 67.065 122.252 1.00 9.55 23 ALA F N 1
ATOM 13123 C CA . ALA F 1 24 ? -14.454 67.143 120.847 1.00 10.81 23 ALA F CA 1
ATOM 13124 C C . ALA F 1 24 ? -15.580 67.570 119.888 1.00 11.69 23 ALA F C 1
ATOM 13125 O O . ALA F 1 24 ? -15.352 68.375 118.964 1.00 12.34 23 ALA F O 1
ATOM 13127 N N . ARG F 1 25 ? -16.783 67.026 120.086 1.00 12.33 24 ARG F N 1
ATOM 13128 C CA . ARG F 1 25 ? -17.942 67.427 119.292 1.00 13.38 24 ARG F CA 1
ATOM 13129 C C . ARG F 1 25 ? -18.184 68.910 119.498 1.00 12.36 24 ARG F C 1
ATOM 13130 O O . ARG F 1 25 ? -18.274 69.631 118.541 1.00 12.32 24 ARG F O 1
ATOM 13138 N N . ASP F 1 26 ? -18.274 69.367 120.749 1.00 12.76 25 ASP F N 1
ATOM 13139 C CA . ASP F 1 26 ? -18.427 70.809 121.041 1.00 13.34 25 ASP F CA 1
ATOM 13140 C C . ASP F 1 26 ? -17.330 71.680 120.382 1.00 13.01 25 ASP F C 1
ATOM 13141 O O . ASP F 1 26 ? -17.606 72.795 119.958 1.00 12.70 25 ASP F O 1
ATOM 13146 N N . PHE F 1 27 ? -16.078 71.183 120.350 1.00 11.98 26 PHE F N 1
ATOM 13147 C CA . PHE F 1 27 ? -14.954 71.989 119.870 1.00 10.43 26 PHE F CA 1
ATOM 13148 C C . PHE F 1 27 ? -14.935 72.081 118.370 1.00 9.80 26 PHE F C 1
ATOM 13149 O O . PHE F 1 27 ? -14.220 72.910 117.848 1.00 9.24 26 PHE F O 1
ATOM 13157 N N . GLY F 1 28 ? -15.668 71.189 117.687 1.00 8.73 27 GLY F N 1
ATOM 13158 C CA . GLY F 1 28 ? -15.713 71.161 116.228 1.00 7.85 27 GLY F CA 1
ATOM 13159 C C . GLY F 1 28 ? -14.768 70.156 115.583 1.00 8.40 27 GLY F C 1
ATOM 13160 O O . GLY F 1 28 ? -14.526 70.235 114.375 1.00 10.23 27 GLY F O 1
ATOM 13161 N N . TYR F 1 29 ? -14.194 69.230 116.349 1.00 7.54 28 TYR F N 1
ATOM 13162 C CA . TYR F 1 29 ? -13.289 68.209 115.764 1.00 7.20 28 TYR F CA 1
ATOM 13163 C C . TYR F 1 29 ? -14.073 67.188 114.932 1.00 7.51 28 TYR F C 1
ATOM 13164 O O . TYR F 1 29 ? -15.214 66.916 115.226 1.00 7.41 28 TYR F O 1
ATOM 13173 N N . ASP F 1 30 ? -13.439 66.599 113.922 1.00 7.53 29 ASP F N 1
ATOM 13174 C CA . ASP F 1 30 ? -14.102 65.588 113.057 1.00 7.88 29 ASP F CA 1
ATOM 13175 C C . ASP F 1 30 ? -13.911 64.182 113.615 1.00 7.16 29 ASP F C 1
ATOM 13176 O O . ASP F 1 30 ? -14.611 63.251 113.212 1.00 7.24 29 ASP F O 1
ATOM 13181 N N . GLY F 1 31 ? -12.971 64.027 114.545 1.00 6.85 30 GLY F N 1
ATOM 13182 C CA . GLY F 1 31 ? -12.685 62.706 115.090 1.00 6.45 30 GLY F CA 1
ATOM 13183 C C . GLY F 1 31 ? -11.662 62.717 116.204 1.00 7.16 30 GLY F C 1
ATOM 13184 O O . GLY F 1 31 ? -11.267 63.787 116.708 1.00 8.24 30 GLY F O 1
ATOM 13185 N N . LEU F 1 32 ? -11.226 61.522 116.573 1.00 6.89 31 LEU F N 1
ATOM 13186 C CA . LEU F 1 32 ? -10.375 61.307 117.733 1.00 7.39 31 LEU F CA 1
ATOM 13187 C C . LEU F 1 32 ? -9.208 60.400 117.283 1.00 7.68 31 LEU F C 1
ATOM 13188 O O . LEU F 1 32 ? -9.392 59.431 116.522 1.00 6.44 31 LEU F O 1
ATOM 13193 N N . GLU F 1 33 ? -8.006 60.751 117.721 1.00 7.22 32 GLU F N 1
ATOM 13194 C CA . GLU F 1 33 ? -6.898 59.812 117.695 1.00 7.94 32 GLU F CA 1
ATOM 13195 C C . GLU F 1 33 ? -6.889 59.162 119.082 1.00 8.04 32 GLU F C 1
ATOM 13196 O O . GLU F 1 33 ? -6.549 59.828 120.071 1.00 8.52 32 GLU F O 1
ATOM 13202 N N . LEU F 1 34 ? -7.278 57.884 119.171 1.00 8.58 33 LEU F N 1
ATOM 13203 C CA . LEU F 1 34 ? -7.490 57.245 120.489 1.00 8.48 33 LEU F CA 1
ATOM 13204 C C . LEU F 1 34 ? -6.238 56.803 121.226 1.00 8.74 33 LEU F C 1
ATOM 13205 O O . LEU F 1 34 ? -5.502 55.961 120.750 1.00 9.02 33 LEU F O 1
ATOM 13210 N N . ALA F 1 35 ? -6.010 57.393 122.394 1.00 8.89 34 ALA F N 1
ATOM 13211 C CA . ALA F 1 35 ? -4.967 56.932 123.301 1.00 9.88 34 ALA F CA 1
ATOM 13212 C C . ALA F 1 35 ? -5.303 55.497 123.806 1.00 10.19 34 ALA F C 1
ATOM 13213 O O . ALA F 1 35 ? -6.457 55.207 124.163 1.00 10.27 34 ALA F O 1
ATOM 13215 N N . CYS F 1 36 ? -4.287 54.632 123.851 1.00 9.46 35 CYS F N 1
ATOM 13216 C CA . CYS F 1 36 ? -4.479 53.250 124.306 1.00 9.92 35 CYS F CA 1
ATOM 13217 C C . CYS F 1 36 ? -4.365 53.168 125.815 1.00 10.39 35 CYS F C 1
ATOM 13218 O O . CYS F 1 36 ? -3.736 52.233 126.366 1.00 10.60 35 CYS F O 1
ATOM 13221 N N . TRP F 1 37 ? -4.947 54.161 126.473 1.00 9.37 36 TRP F N 1
ATOM 13222 C CA . TRP F 1 37 ? -4.931 54.203 127.908 1.00 10.29 36 TRP F CA 1
ATOM 13223 C C . TRP F 1 37 ? -6.187 54.935 128.468 1.00 11.08 36 TRP F C 1
ATOM 13224 O O . TRP F 1 37 ? -7.084 55.339 127.708 1.00 10.29 36 TRP F O 1
ATOM 13235 N N . GLY F 1 38 ? -6.276 55.058 129.792 1.00 11.10 37 GLY F N 1
ATOM 13236 C CA . GLY F 1 38 ? -7.546 55.468 130.382 1.00 11.85 37 GLY F CA 1
ATOM 13237 C C . GLY F 1 38 ? -8.552 54.411 129.964 1.00 11.86 37 GLY F C 1
ATOM 13238 O O . GLY F 1 38 ? -8.209 53.257 129.838 1.00 11.43 37 GLY F O 1
ATOM 13239 N N . ASP F 1 39 ? -9.799 54.805 129.742 1.00 12.31 38 ASP F N 1
ATOM 13240 C CA . ASP F 1 39 ? -10.775 53.878 129.197 1.00 12.34 38 ASP F CA 1
ATOM 13241 C C . ASP F 1 39 ? -10.991 54.160 127.721 1.00 11.47 38 ASP F C 1
ATOM 13242 O O . ASP F 1 39 ? -11.987 53.692 127.148 1.00 12.49 38 ASP F O 1
ATOM 13247 N N . HIS F 1 40 ? -10.075 54.906 127.090 1.00 9.99 39 HIS F N 1
ATOM 13248 C CA . HIS F 1 40 ? -10.289 55.300 125.704 1.00 9.45 39 HIS F CA 1
ATOM 13249 C C . HIS F 1 40 ? -10.224 54.113 124.718 1.00 9.07 39 HIS F C 1
ATOM 13250 O O . HIS F 1 40 ? -11.198 53.812 124.044 1.00 8.01 39 HIS F O 1
ATOM 13257 N N . PHE F 1 41 ? -9.063 53.485 124.618 1.00 9.25 40 PHE F N 1
ATOM 13258 C CA . PHE F 1 41 ? -8.930 52.253 123.834 1.00 10.55 40 PHE F CA 1
ATOM 13259 C C . PHE F 1 41 ? -8.130 51.248 124.637 1.00 10.16 40 PHE F C 1
ATOM 13260 O O . PHE F 1 41 ? -6.928 51.389 124.851 1.00 10.94 40 PHE F O 1
ATOM 13268 N N . GLU F 1 42 ? -8.813 50.281 125.205 1.00 11.12 41 GLU F N 1
ATOM 13269 C CA . GLU F 1 42 ? -8.092 49.287 125.997 1.00 11.50 41 GLU F CA 1
ATOM 13270 C C . GLU F 1 42 ? -7.776 48.069 125.138 1.00 10.71 41 GLU F C 1
ATOM 13271 O O . GLU F 1 42 ? -8.650 47.304 124.746 1.00 10.15 41 GLU F O 1
ATOM 13277 N N . VAL F 1 43 ? -6.500 47.937 124.829 1.00 10.61 42 VAL F N 1
ATOM 13278 C CA . VAL F 1 43 ? -6.012 46.940 123.868 1.00 10.71 42 VAL F CA 1
ATOM 13279 C C . VAL F 1 43 ? -6.367 45.516 124.280 1.00 10.93 42 VAL F C 1
ATOM 13280 O O . VAL F 1 43 ? -6.842 44.703 123.457 1.00 10.83 42 VAL F O 1
ATOM 13284 N N . ASP F 1 44 ? -6.181 45.225 125.558 1.00 10.54 43 ASP F N 1
ATOM 13285 C CA . ASP F 1 44 ? -6.505 43.905 126.046 1.00 10.71 43 ASP F CA 1
ATOM 13286 C C . ASP F 1 44 ? -8.022 43.582 125.920 1.00 10.28 43 ASP F C 1
ATOM 13287 O O . ASP F 1 44 ? -8.380 42.524 125.442 1.00 11.43 43 ASP F O 1
ATOM 13292 N N . LYS F 1 45 ? -8.895 44.500 126.292 1.00 10.09 44 LYS F N 1
ATOM 13293 C CA . LYS F 1 45 ? -10.324 44.308 126.089 1.00 10.29 44 LYS F CA 1
ATOM 13294 C C . LYS F 1 45 ? -10.718 44.181 124.627 1.00 10.85 44 LYS F C 1
ATOM 13295 O O . LYS F 1 45 ? -11.578 43.363 124.294 1.00 10.86 44 LYS F O 1
ATOM 13301 N N . ALA F 1 46 ? -10.143 45.021 123.764 1.00 11.04 45 ALA F N 1
ATOM 13302 C CA . ALA F 1 46 ? -10.355 44.935 122.298 1.00 12.53 45 ALA F CA 1
ATOM 13303 C C . ALA F 1 46 ? -10.174 43.543 121.710 1.00 13.31 45 ALA F C 1
ATOM 13304 O O . ALA F 1 46 ? -10.880 43.176 120.794 1.00 13.73 45 ALA F O 1
ATOM 13306 N N . LEU F 1 47 ? -9.202 42.800 122.227 1.00 14.52 46 LEU F N 1
ATOM 13307 C CA . LEU F 1 47 ? -8.912 41.454 121.794 1.00 15.39 46 LEU F CA 1
ATOM 13308 C C . LEU F 1 47 ? -9.687 40.394 122.582 1.00 17.15 46 LEU F C 1
ATOM 13309 O O . LEU F 1 47 ? -9.969 39.325 122.044 1.00 17.16 46 LEU F O 1
ATOM 13314 N N . ALA F 1 48 ? -10.002 40.656 123.854 1.00 18.77 47 ALA F N 1
ATOM 13315 C CA . ALA F 1 48 ? -10.653 39.647 124.702 1.00 20.36 47 ALA F CA 1
ATOM 13316 C C . ALA F 1 48 ? -12.149 39.617 124.478 1.00 22.41 47 ALA F C 1
ATOM 13317 O O . ALA F 1 48 ? -12.753 38.537 124.450 1.00 22.55 47 ALA F O 1
ATOM 13319 N N . ASP F 1 49 ? -12.739 40.810 124.342 1.00 23.86 48 ASP F N 1
ATOM 13320 C CA . ASP F 1 49 ? -14.198 41.001 124.328 1.00 25.24 48 ASP F CA 1
ATOM 13321 C C . ASP F 1 49 ? -14.591 41.314 122.889 1.00 25.66 48 ASP F C 1
ATOM 13322 O O . ASP F 1 49 ? -14.190 42.334 122.356 1.00 25.30 48 ASP F O 1
ATOM 13327 N N . PRO F 1 50 ? -15.346 40.393 122.235 1.00 26.71 49 PRO F N 1
ATOM 13328 C CA . PRO F 1 50 ? -15.635 40.530 120.787 1.00 26.06 49 PRO F CA 1
ATOM 13329 C C . PRO F 1 50 ? -16.564 41.719 120.502 1.00 24.83 49 PRO F C 1
ATOM 13330 O O . PRO F 1 50 ? -16.544 42.302 119.413 1.00 25.58 49 PRO F O 1
ATOM 13334 N N . SER F 1 51 ? -17.304 42.137 121.517 1.00 23.64 50 SER F N 1
ATOM 13335 C CA . SER F 1 51 ? -18.161 43.301 121.405 1.00 21.82 50 SER F CA 1
ATOM 13336 C C . SER F 1 51 ? -17.474 44.653 121.792 1.00 21.28 50 SER F C 1
ATOM 13337 O O . SER F 1 51 ? -18.104 45.713 121.670 1.00 19.99 50 SER F O 1
ATOM 13340 N N . TYR F 1 52 ? -16.206 44.622 122.251 1.00 19.44 51 TYR F N 1
ATOM 13341 C CA . TYR F 1 52 ? -15.532 45.855 122.748 1.00 18.54 51 TYR F CA 1
ATOM 13342 C C . TYR F 1 52 ? -15.294 46.917 121.656 1.00 17.96 51 TYR F C 1
ATOM 13343 O O . TYR F 1 52 ? -15.559 48.093 121.868 1.00 17.14 51 TYR F O 1
ATOM 13352 N N . VAL F 1 53 ? -14.823 46.464 120.495 1.00 17.18 52 VAL F N 1
ATOM 13353 C CA . VAL F 1 53 ? -14.522 47.308 119.370 1.00 17.12 52 VAL F CA 1
ATOM 13354 C C . VAL F 1 53 ? -15.773 48.026 118.785 1.00 18.15 52 VAL F C 1
ATOM 13355 O O . VAL F 1 53 ? -15.717 49.211 118.397 1.00 18.03 52 VAL F O 1
ATOM 13359 N N . ASP F 1 54 ? -16.914 47.338 118.772 1.00 18.47 53 ASP F N 1
ATOM 13360 C CA . ASP F 1 54 ? -18.158 47.963 118.316 1.00 18.64 53 ASP F CA 1
ATOM 13361 C C . ASP F 1 54 ? -18.682 48.940 119.321 1.00 16.68 53 ASP F C 1
ATOM 13362 O O . ASP F 1 54 ? -19.339 49.881 118.931 1.00 15.96 53 ASP F O 1
ATOM 13367 N N . SER F 1 55 ? -18.415 48.708 120.605 1.00 16.22 54 SER F N 1
ATOM 13368 C CA . SER F 1 55 ? -18.667 49.724 121.638 1.00 15.71 54 SER F CA 1
ATOM 13369 C C . SER F 1 55 ? -17.905 51.005 121.358 1.00 15.51 54 SER F C 1
ATOM 13370 O O . SER F 1 55 ? -18.412 52.082 121.626 1.00 16.45 54 SER F O 1
ATOM 13373 N N . ARG F 1 56 ? -16.694 50.897 120.812 1.00 15.42 55 ARG F N 1
ATOM 13374 C CA . ARG F 1 56 ? -15.929 52.093 120.403 1.00 15.45 55 ARG F CA 1
ATOM 13375 C C . ARG F 1 56 ? -16.568 52.824 119.243 1.00 15.15 55 ARG F C 1
ATOM 13376 O O . ARG F 1 56 ? -16.688 54.026 119.305 1.00 15.45 55 ARG F O 1
ATOM 13384 N N . HIS F 1 57 ? -16.986 52.098 118.210 1.00 15.09 56 HIS F N 1
ATOM 13385 C CA . HIS F 1 57 ? -17.640 52.698 117.032 1.00 15.78 56 HIS F CA 1
ATOM 13386 C C . HIS F 1 57 ? -18.966 53.267 117.362 1.00 15.91 56 HIS F C 1
ATOM 13387 O O . HIS F 1 57 ? -19.301 54.330 116.870 1.00 15.58 56 HIS F O 1
ATOM 13394 N N . GLN F 1 58 ? -19.722 52.549 118.187 1.00 16.38 57 GLN F N 1
ATOM 13395 C CA . GLN F 1 58 ? -21.030 53.014 118.602 1.00 18.87 57 GLN F CA 1
ATOM 13396 C C . GLN F 1 58 ? -20.924 54.345 119.307 1.00 17.04 57 GLN F C 1
ATOM 13397 O O . GLN F 1 58 ? -21.667 55.254 118.985 1.00 17.65 57 GLN F O 1
ATOM 13403 N N . LEU F 1 59 ? -20.017 54.435 120.283 1.00 15.88 58 LEU F N 1
ATOM 13404 C CA . LEU F 1 59 ? -19.774 55.647 121.036 1.00 15.42 58 LEU F CA 1
ATOM 13405 C C . LEU F 1 59 ? -19.311 56.809 120.148 1.00 14.79 58 LEU F C 1
ATOM 13406 O O . LEU F 1 59 ? -19.836 57.926 120.227 1.00 14.22 58 LEU F O 1
ATOM 13411 N N . LEU F 1 60 ? -18.337 56.551 119.291 1.00 14.60 59 LEU F N 1
ATOM 13412 C CA . LEU F 1 60 ? -17.863 57.597 118.395 1.00 15.10 59 LEU F CA 1
ATOM 13413 C C . LEU F 1 60 ? -18.923 58.052 117.386 1.00 15.51 59 LEU F C 1
ATOM 13414 O O . LEU F 1 60 ? -19.082 59.255 117.166 1.00 14.35 59 LEU F O 1
ATOM 13419 N N . ASP F 1 61 ? -19.645 57.080 116.809 1.00 16.37 60 ASP F N 1
ATOM 13420 C CA . ASP F 1 61 ? -20.765 57.307 115.895 1.00 17.09 60 ASP F CA 1
ATOM 13421 C C . ASP F 1 61 ? -21.848 58.203 116.495 1.00 17.25 60 ASP F C 1
ATOM 13422 O O . ASP F 1 61 ? -22.379 59.094 115.821 1.00 17.30 60 ASP F O 1
ATOM 13427 N N . LYS F 1 62 ? -22.177 57.937 117.752 1.00 16.59 61 LYS F N 1
ATOM 13428 C CA . LYS F 1 62 ? -23.142 58.723 118.516 1.00 16.67 61 LYS F CA 1
ATOM 13429 C C . LYS F 1 62 ? -22.853 60.240 118.464 1.00 16.25 61 LYS F C 1
ATOM 13430 O O . LYS F 1 62 ? -23.782 61.060 118.371 1.00 16.83 61 LYS F O 1
ATOM 13436 N N . TYR F 1 63 ? -21.567 60.600 118.529 1.00 14.93 62 TYR F N 1
ATOM 13437 C CA . TYR F 1 63 ? -21.139 61.983 118.571 1.00 13.67 62 TYR F CA 1
ATOM 13438 C C . TYR F 1 63 ? -20.687 62.507 117.225 1.00 14.42 62 TYR F C 1
ATOM 13439 O O . TYR F 1 63 ? -20.140 63.619 117.157 1.00 15.85 62 TYR F O 1
ATOM 13448 N N . GLY F 1 64 ? -20.934 61.724 116.166 1.00 13.77 63 GLY F N 1
ATOM 13449 C CA . GLY F 1 64 ? -20.474 62.062 114.811 1.00 13.22 63 GLY F CA 1
ATOM 13450 C C . GLY F 1 64 ? -18.967 62.208 114.716 1.00 12.37 63 GLY F C 1
ATOM 13451 O O . GLY F 1 64 ? -18.459 63.001 113.916 1.00 12.52 63 GLY F O 1
ATOM 13452 N N . LEU F 1 65 ? -18.242 61.420 115.528 1.00 12.37 64 LEU F N 1
ATOM 13453 C CA . LEU F 1 65 ? -16.759 61.390 115.491 1.00 10.91 64 LEU F CA 1
ATOM 13454 C C . LEU F 1 65 ? -16.231 60.179 114.742 1.00 10.89 64 LEU F C 1
ATOM 13455 O O . LEU F 1 65 ? -16.831 59.109 114.818 1.00 10.80 64 LEU F O 1
ATOM 13460 N N . LYS F 1 66 ? -15.164 60.367 113.949 1.00 10.68 65 LYS F N 1
ATOM 13461 C CA . LYS F 1 66 ? -14.454 59.239 113.327 1.00 11.86 65 LYS F CA 1
ATOM 13462 C C . LYS F 1 66 ? -13.154 58.917 114.058 1.00 11.27 65 LYS F C 1
ATOM 13463 O O . LYS F 1 66 ? -12.651 59.700 114.856 1.00 10.40 65 LYS F O 1
ATOM 13469 N N . CYS F 1 67 ? -12.607 57.752 113.771 1.00 11.74 66 CYS F N 1
ATOM 13470 C CA . CYS F 1 67 ? -11.252 57.401 114.224 1.00 11.86 66 CYS F CA 1
ATOM 13471 C C . CYS F 1 67 ? -10.471 56.818 113.064 1.00 11.61 66 CYS F C 1
ATOM 13472 O O . CYS F 1 67 ? -10.930 55.854 112.448 1.00 12.02 66 CYS F O 1
ATOM 13475 N N . TRP F 1 68 ? -9.295 57.386 112.776 1.00 11.52 67 TRP F N 1
ATOM 13476 C CA . TRP F 1 68 ? -8.385 56.827 111.761 1.00 11.84 67 TRP F CA 1
ATOM 13477 C C . TRP F 1 68 ? -7.112 56.211 112.360 1.00 10.81 67 TRP F C 1
ATOM 13478 O O . TRP F 1 68 ? -6.325 55.594 111.640 1.00 10.15 67 TRP F O 1
ATOM 13489 N N . ALA F 1 69 ? -6.895 56.395 113.663 1.00 9.59 68 ALA F N 1
ATOM 13490 C CA . ALA F 1 69 ? -5.633 56.007 114.274 1.00 9.21 68 ALA F CA 1
ATOM 13491 C C . ALA F 1 69 ? -5.792 55.816 115.764 1.00 8.83 68 ALA F C 1
ATOM 13492 O O . ALA F 1 69 ? -6.564 56.502 116.374 1.00 9.08 68 ALA F O 1
ATOM 13494 N N . ILE F 1 70 ? -5.037 54.878 116.329 1.00 8.53 69 ILE F N 1
ATOM 13495 C CA . ILE F 1 70 ? -4.897 54.728 117.757 1.00 7.79 69 ILE F CA 1
ATOM 13496 C C . ILE F 1 70 ? -3.431 54.935 118.129 1.00 7.80 69 ILE F C 1
ATOM 13497 O O . ILE F 1 70 ? -2.559 54.824 117.265 1.00 8.05 69 ILE F O 1
ATOM 13502 N N . SER F 1 71 ? -3.163 55.239 119.406 1.00 7.04 70 SER F N 1
ATOM 13503 C CA . SER F 1 71 ? -1.824 55.654 119.831 1.00 7.33 70 SER F CA 1
ATOM 13504 C C . SER F 1 71 ? -1.393 54.964 121.088 1.00 7.03 70 SER F C 1
ATOM 13505 O O . SER F 1 71 ? -2.132 54.986 122.083 1.00 6.97 70 SER F O 1
ATOM 13508 N N . ASN F 1 72 ? -0.209 54.353 121.046 1.00 6.74 71 ASN F N 1
ATOM 13509 C CA . ASN F 1 72 ? 0.368 53.727 122.245 1.00 7.94 71 ASN F CA 1
ATOM 13510 C C . ASN F 1 72 ? 1.807 54.157 122.549 1.00 8.23 71 ASN F C 1
ATOM 13511 O O . ASN F 1 72 ? 2.743 53.318 122.614 1.00 8.92 71 ASN F O 1
ATOM 13516 N N . HIS F 1 73 ? 1.974 55.447 122.772 1.00 7.80 72 HIS F N 1
ATOM 13517 C CA . HIS F 1 73 ? 3.250 55.990 123.199 1.00 8.52 72 HIS F CA 1
ATOM 13518 C C . HIS F 1 73 ? 3.748 55.363 124.494 1.00 8.75 72 HIS F C 1
ATOM 13519 O O . HIS F 1 73 ? 4.942 55.022 124.623 1.00 9.63 72 HIS F O 1
ATOM 13526 N N . LEU F 1 74 ? 2.836 55.212 125.450 1.00 8.20 73 LEU F N 1
ATOM 13527 C CA . LEU F 1 74 ? 3.216 54.845 126.812 1.00 7.30 73 LEU F CA 1
ATOM 13528 C C . LEU F 1 74 ? 3.849 53.475 126.869 1.00 7.44 73 LEU F C 1
ATOM 13529 O O . LEU F 1 74 ? 4.907 53.295 127.488 1.00 6.49 73 LEU F O 1
ATOM 13534 N N . VAL F 1 75 ? 3.210 52.509 126.201 1.00 8.01 74 VAL F N 1
ATOM 13535 C CA . VAL F 1 75 ? 3.768 51.154 126.121 1.00 7.51 74 VAL F CA 1
ATOM 13536 C C . VAL F 1 75 ? 5.001 51.043 125.198 1.00 7.13 74 VAL F C 1
ATOM 13537 O O . VAL F 1 75 ? 6.020 50.418 125.563 1.00 7.77 74 VAL F O 1
ATOM 13541 N N . GLY F 1 76 ? 4.932 51.659 124.011 1.00 7.14 75 GLY F N 1
ATOM 13542 C CA . GLY F 1 76 ? 6.060 51.615 123.074 1.00 6.14 75 GLY F CA 1
ATOM 13543 C C . GLY F 1 76 ? 7.362 52.142 123.655 1.00 6.86 75 GLY F C 1
ATOM 13544 O O . GLY F 1 76 ? 8.427 51.599 123.387 1.00 6.69 75 GLY F O 1
ATOM 13545 N N . GLN F 1 77 ? 7.301 53.225 124.429 1.00 7.41 76 GLN F N 1
ATOM 13546 C CA . GLN F 1 77 ? 8.470 53.712 125.187 1.00 7.58 76 GLN F CA 1
ATOM 13547 C C . GLN F 1 77 ? 9.270 52.616 125.914 1.00 8.23 76 GLN F C 1
ATOM 13548 O O . GLN F 1 77 ? 10.504 52.624 125.945 1.00 6.84 76 GLN F O 1
ATOM 13554 N N . ALA F 1 78 ? 8.542 51.686 126.536 1.00 9.58 77 ALA F N 1
ATOM 13555 C CA . ALA F 1 78 ? 9.166 50.629 127.364 1.00 9.24 77 ALA F CA 1
ATOM 13556 C C . ALA F 1 78 ? 9.775 49.444 126.550 1.00 10.33 77 ALA F C 1
ATOM 13557 O O . ALA F 1 78 ? 10.338 48.509 127.151 1.00 9.72 77 ALA F O 1
ATOM 13559 N N . VAL F 1 79 ? 9.674 49.477 125.214 1.00 9.09 78 VAL F N 1
ATOM 13560 C CA . VAL F 1 79 ? 10.210 48.374 124.428 1.00 9.36 78 VAL F CA 1
ATOM 13561 C C . VAL F 1 79 ? 11.755 48.449 124.387 1.00 9.71 78 VAL F C 1
ATOM 13562 O O . VAL F 1 79 ? 12.428 47.426 124.605 1.00 11.05 78 VAL F O 1
ATOM 13566 N N . CYS F 1 80 ? 12.324 49.623 124.081 1.00 9.24 79 CYS F N 1
ATOM 13567 C CA . CYS F 1 80 ? 13.790 49.699 123.926 1.00 8.59 79 CYS F CA 1
ATOM 13568 C C . CYS F 1 80 ? 14.473 50.443 125.048 1.00 8.03 79 CYS F C 1
ATOM 13569 O O . CYS F 1 80 ? 15.682 50.452 125.130 1.00 8.08 79 CYS F O 1
ATOM 13572 N N . ASP F 1 81 ? 13.730 51.069 125.932 1.00 8.05 80 ASP F N 1
ATOM 13573 C CA . ASP F 1 81 ? 14.421 51.891 126.946 1.00 8.67 80 ASP F CA 1
ATOM 13574 C C . ASP F 1 81 ? 15.426 51.039 127.730 1.00 9.73 80 ASP F C 1
ATOM 13575 O O . ASP F 1 81 ? 15.063 49.930 128.175 1.00 10.68 80 ASP F O 1
ATOM 13580 N N . ALA F 1 82 ? 16.666 51.523 127.856 1.00 9.07 81 ALA F N 1
ATOM 13581 C CA . ALA F 1 82 ? 17.712 50.850 128.624 1.00 10.26 81 ALA F CA 1
ATOM 13582 C C . ALA F 1 82 ? 17.527 51.024 130.141 1.00 10.97 81 ALA F C 1
ATOM 13583 O O . ALA F 1 82 ? 17.790 50.107 130.933 1.00 11.67 81 ALA F O 1
ATOM 13585 N N . ILE F 1 83 ? 17.039 52.197 130.545 1.00 11.91 82 ILE F N 1
ATOM 13586 C CA . ILE F 1 83 ? 16.774 52.494 131.952 1.00 12.62 82 ILE F CA 1
ATOM 13587 C C . ILE F 1 83 ? 15.253 52.415 132.124 1.00 13.90 82 ILE F C 1
ATOM 13588 O O . ILE F 1 83 ? 14.524 53.236 131.567 1.00 14.16 82 ILE F O 1
ATOM 13593 N N . ILE F 1 84 ? 14.843 51.467 132.762 1.00 20.00 83 ILE F N 1
ATOM 13594 C CA . ILE F 1 84 ? 13.477 51.201 133.193 1.00 20.00 83 ILE F CA 1
ATOM 13595 C C . ILE F 1 84 ? 13.317 51.425 134.693 1.00 20.00 83 ILE F C 1
ATOM 13596 O O . ILE F 1 84 ? 14.119 50.800 135.479 1.00 13.50 83 ILE F O 1
ATOM 13601 N N . ASP F 1 85 ? 12.448 52.299 135.063 1.00 14.40 84 ASP F N 1
ATOM 13602 C CA . ASP F 1 85 ? 12.376 52.658 136.458 1.00 16.28 84 ASP F CA 1
ATOM 13603 C C . ASP F 1 85 ? 10.998 53.270 136.757 1.00 16.40 84 ASP F C 1
ATOM 13604 O O . ASP F 1 85 ? 10.028 52.979 136.058 1.00 17.07 84 ASP F O 1
ATOM 13609 N N . GLU F 1 86 ? 10.914 54.108 137.783 1.00 15.92 85 GLU F N 1
ATOM 13610 C CA . GLU F 1 86 ? 9.627 54.579 138.267 1.00 16.81 85 GLU F CA 1
ATOM 13611 C C . GLU F 1 86 ? 8.867 55.428 137.248 1.00 14.70 85 GLU F C 1
ATOM 13612 O O . GLU F 1 86 ? 7.649 55.571 137.342 1.00 13.99 85 GLU F O 1
ATOM 13618 N N . ARG F 1 87 ? 9.590 56.036 136.310 1.00 13.75 86 ARG F N 1
ATOM 13619 C CA . ARG F 1 87 ? 8.916 56.800 135.283 1.00 13.32 86 ARG F CA 1
ATOM 13620 C C . ARG F 1 87 ? 8.061 55.843 134.442 1.00 11.66 86 ARG F C 1
ATOM 13621 O O . ARG F 1 87 ? 6.940 56.153 134.136 1.00 11.60 86 ARG F O 1
ATOM 13629 N N . HIS F 1 88 ? 8.605 54.687 134.100 1.00 10.29 87 HIS F N 1
ATOM 13630 C CA . HIS F 1 88 ? 7.880 53.681 133.298 1.00 10.39 87 HIS F CA 1
ATOM 13631 C C . HIS F 1 88 ? 6.731 53.085 134.083 1.00 10.13 87 HIS F C 1
ATOM 13632 O O . HIS F 1 88 ? 5.654 52.880 133.528 1.00 10.38 87 HIS F O 1
ATOM 13639 N N . GLU F 1 89 ? 6.946 52.853 135.382 1.00 9.69 88 GLU F N 1
ATOM 13640 C CA . GLU F 1 89 ? 5.900 52.303 136.257 1.00 10.31 88 GLU F CA 1
ATOM 13641 C C . GLU F 1 89 ? 4.650 53.169 136.212 1.00 9.66 88 GLU F C 1
ATOM 13642 O O . GLU F 1 89 ? 3.540 52.657 136.144 1.00 9.61 88 GLU F O 1
ATOM 13648 N N . ALA F 1 90 ? 4.845 54.482 136.197 1.00 9.40 89 ALA F N 1
ATOM 13649 C CA . ALA F 1 90 ? 3.756 55.435 136.208 1.00 9.58 89 ALA F CA 1
ATOM 13650 C C . ALA F 1 90 ? 3.007 55.523 134.877 1.00 10.35 89 ALA F C 1
ATOM 13651 O O . ALA F 1 90 ? 1.860 55.953 134.866 1.00 11.43 89 ALA F O 1
ATOM 13653 N N . ILE F 1 91 ? 3.637 55.137 133.762 1.00 9.04 90 ILE F N 1
ATOM 13654 C CA . ILE F 1 91 ? 2.964 55.216 132.456 1.00 8.35 90 ILE F CA 1
ATOM 13655 C C . ILE F 1 91 ? 2.441 53.875 131.930 1.00 8.65 90 ILE F C 1
ATOM 13656 O O . ILE F 1 91 ? 1.683 53.822 130.953 1.00 9.02 90 ILE F O 1
ATOM 13661 N N . LEU F 1 92 ? 2.824 52.794 132.589 1.00 8.27 91 LEU F N 1
ATOM 13662 C CA . LEU F 1 92 ? 2.518 51.467 132.085 1.00 9.12 91 LEU F CA 1
ATOM 13663 C C . LEU F 1 92 ? 1.327 50.854 132.789 1.00 9.54 91 LEU F C 1
ATOM 13664 O O . LEU F 1 92 ? 1.116 51.138 133.992 1.00 10.07 91 LEU F O 1
ATOM 13669 N N . PRO F 1 93 ? 0.561 49.991 132.075 1.00 9.47 92 PRO F N 1
ATOM 13670 C CA . PRO F 1 93 ? -0.407 49.183 132.822 1.00 9.93 92 PRO F CA 1
ATOM 13671 C C . PRO F 1 93 ? 0.369 48.308 133.853 1.00 10.45 92 PRO F C 1
ATOM 13672 O O . PRO F 1 93 ? 1.484 47.868 133.577 1.00 10.55 92 PRO F O 1
ATOM 13676 N N . ALA F 1 94 ? -0.199 48.094 135.034 1.00 11.00 93 ALA F N 1
ATOM 13677 C CA . ALA F 1 94 ? 0.387 47.201 136.024 1.00 11.63 93 ALA F CA 1
ATOM 13678 C C . ALA F 1 94 ? 0.670 45.784 135.442 1.00 12.07 93 ALA F C 1
ATOM 13679 O O . ALA F 1 94 ? 1.656 45.155 135.808 1.00 13.37 93 ALA F O 1
ATOM 13681 N N . ARG F 1 95 ? -0.168 45.307 134.510 1.00 12.30 94 ARG F N 1
ATOM 13682 C CA . ARG F 1 95 ? 0.054 44.006 133.821 1.00 12.05 94 ARG F CA 1
ATOM 13683 C C . ARG F 1 95 ? 1.307 43.994 132.942 1.00 12.16 94 ARG F C 1
ATOM 13684 O O . ARG F 1 95 ? 1.830 42.932 132.630 1.00 13.01 94 ARG F O 1
ATOM 13692 N N . ILE F 1 96 ? 1.779 45.167 132.530 1.00 12.24 95 ILE F N 1
ATOM 13693 C CA . ILE F 1 96 ? 3.058 45.273 131.784 1.00 11.31 95 ILE F CA 1
ATOM 13694 C C . ILE F 1 96 ? 4.254 45.584 132.685 1.00 10.79 95 ILE F C 1
ATOM 13695 O O . ILE F 1 96 ? 5.324 44.956 132.573 1.00 10.35 95 ILE F O 1
ATOM 13700 N N . TRP F 1 97 ? 4.051 46.505 133.626 1.00 10.01 96 TRP F N 1
ATOM 13701 C CA . TRP F 1 97 ? 5.074 46.776 134.632 1.00 9.81 96 TRP F CA 1
ATOM 13702 C C . TRP F 1 97 ? 5.522 45.470 135.359 1.00 10.56 96 TRP F C 1
ATOM 13703 O O . TRP F 1 97 ? 6.726 45.228 135.552 1.00 10.69 96 TRP F O 1
ATOM 13714 N N . GLY F 1 98 ? 4.550 44.644 135.757 1.00 11.34 97 GLY F N 1
ATOM 13715 C CA . GLY F 1 98 ? 4.860 43.411 136.449 1.00 11.83 97 GLY F CA 1
ATOM 13716 C C . GLY F 1 98 ? 5.636 43.793 137.692 1.00 13.21 97 GLY F C 1
ATOM 13717 O O . GLY F 1 98 ? 5.213 44.672 138.457 1.00 13.69 97 GLY F O 1
ATOM 13718 N N . ASP F 1 99 ? 6.809 43.182 137.841 1.00 14.05 98 ASP F N 1
ATOM 13719 C CA . ASP F 1 99 ? 7.687 43.355 139.000 1.00 15.15 98 ASP F CA 1
ATOM 13720 C C . ASP F 1 99 ? 8.717 44.447 138.787 1.00 15.26 98 ASP F C 1
ATOM 13721 O O . ASP F 1 99 ? 9.552 44.696 139.671 1.00 14.78 98 ASP F O 1
ATOM 13726 N N . GLY F 1 100 ? 8.729 44.999 137.570 1.00 14.66 99 GLY F N 1
ATOM 13727 C CA . GLY F 1 100 ? 9.593 46.086 137.230 1.00 15.13 99 GLY F CA 1
ATOM 13728 C C . GLY F 1 100 ? 10.988 45.706 136.797 1.00 15.78 99 GLY F C 1
ATOM 13729 O O . GLY F 1 100 ? 11.797 46.579 136.593 1.00 16.22 99 GLY F O 1
ATOM 13730 N N . ASP F 1 101 ? 11.272 44.410 136.656 1.00 16.11 100 ASP F N 1
ATOM 13731 C CA . ASP F 1 101 ? 12.572 43.951 136.135 1.00 16.40 100 ASP F CA 1
ATOM 13732 C C . ASP F 1 101 ? 12.675 44.407 134.699 1.00 14.98 100 ASP F C 1
ATOM 13733 O O . ASP F 1 101 ? 11.770 44.139 133.916 1.00 16.22 100 ASP F O 1
ATOM 13738 N N . ALA F 1 102 ? 13.768 45.087 134.356 1.00 13.72 101 ALA F N 1
ATOM 13739 C CA . ALA F 1 102 ? 13.904 45.807 133.073 1.00 12.53 101 ALA F CA 1
ATOM 13740 C C . ALA F 1 102 ? 13.622 44.961 131.834 1.00 12.40 101 ALA F C 1
ATOM 13741 O O . ALA F 1 102 ? 12.717 45.316 131.030 1.00 13.17 101 ALA F O 1
ATOM 13743 N N . GLU F 1 103 ? 14.369 43.869 131.652 1.00 11.05 102 GLU F N 1
ATOM 13744 C CA . GLU F 1 103 ? 14.103 42.985 130.521 1.00 11.37 102 GLU F CA 1
ATOM 13745 C C . GLU F 1 103 ? 12.685 42.391 130.490 1.00 11.20 102 GLU F C 1
ATOM 13746 O O . GLU F 1 103 ? 12.111 42.259 129.423 1.00 12.70 102 GLU F O 1
ATOM 13752 N N . GLY F 1 104 ? 12.092 42.067 131.641 1.00 10.05 103 GLY F N 1
ATOM 13753 C CA . GLY F 1 104 ? 10.727 41.571 131.642 1.00 9.43 103 GLY F CA 1
ATOM 13754 C C . GLY F 1 104 ? 9.725 42.618 131.157 1.00 9.64 103 GLY F C 1
ATOM 13755 O O . GLY F 1 104 ? 8.831 42.321 130.357 1.00 9.09 103 GLY F O 1
ATOM 13756 N N . VAL F 1 105 ? 9.913 43.854 131.601 1.00 10.14 104 VAL F N 1
ATOM 13757 C CA . VAL F 1 105 ? 9.118 45.013 131.123 1.00 10.04 104 VAL F CA 1
ATOM 13758 C C . VAL F 1 105 ? 9.235 45.168 129.590 1.00 9.40 104 VAL F C 1
ATOM 13759 O O . VAL F 1 105 ? 8.223 45.249 128.887 1.00 10.27 104 VAL F O 1
ATOM 13763 N N . ARG F 1 106 ? 10.454 45.176 129.074 1.00 9.09 105 ARG F N 1
ATOM 13764 C CA . ARG F 1 106 ? 10.692 45.321 127.650 1.00 9.65 105 ARG F CA 1
ATOM 13765 C C . ARG F 1 106 ? 10.020 44.192 126.830 1.00 11.03 105 ARG F C 1
ATOM 13766 O O . ARG F 1 106 ? 9.505 44.430 125.730 1.00 10.99 105 ARG F O 1
ATOM 13774 N N . GLN F 1 107 ? 10.072 42.969 127.357 1.00 11.57 106 GLN F N 1
ATOM 13775 C CA . GLN F 1 107 ? 9.495 41.804 126.695 1.00 13.52 106 GLN F CA 1
ATOM 13776 C C . GLN F 1 107 ? 7.986 41.957 126.669 1.00 11.61 106 GLN F C 1
ATOM 13777 O O . GLN F 1 107 ? 7.369 41.820 125.616 1.00 12.45 106 GLN F O 1
ATOM 13783 N N . ARG F 1 108 ? 7.408 42.317 127.806 1.00 9.63 107 ARG F N 1
ATOM 13784 C CA . ARG F 1 108 ? 5.961 42.483 127.942 1.00 9.47 107 ARG F CA 1
ATOM 13785 C C . ARG F 1 108 ? 5.375 43.638 127.093 1.00 8.84 107 ARG F C 1
ATOM 13786 O O . ARG F 1 108 ? 4.280 43.527 126.464 1.00 8.26 107 ARG F O 1
ATOM 13794 N N . ALA F 1 109 ? 6.129 44.743 127.071 1.00 8.59 108 ALA F N 1
ATOM 13795 C CA . ALA F 1 109 ? 5.797 45.904 126.253 1.00 6.81 108 ALA F CA 1
ATOM 13796 C C . ALA F 1 109 ? 5.806 45.528 124.765 1.00 6.55 108 ALA F C 1
ATOM 13797 O O . ALA F 1 109 ? 4.873 45.867 124.022 1.00 5.22 108 ALA F O 1
ATOM 13799 N N . ALA F 1 110 ? 6.831 44.804 124.321 1.00 7.25 109 ALA F N 1
ATOM 13800 C CA . ALA F 1 110 ? 6.849 44.341 122.898 1.00 8.29 109 ALA F CA 1
ATOM 13801 C C . ALA F 1 110 ? 5.609 43.458 122.571 1.00 8.47 109 ALA F C 1
ATOM 13802 O O . ALA F 1 110 ? 4.938 43.619 121.530 1.00 9.85 109 ALA F O 1
ATOM 13804 N N . ALA F 1 111 ? 5.253 42.565 123.493 1.00 8.97 110 ALA F N 1
ATOM 13805 C CA . ALA F 1 111 ? 4.148 41.670 123.265 1.00 9.06 110 ALA F CA 1
ATOM 13806 C C . ALA F 1 111 ? 2.850 42.501 123.200 1.00 9.64 110 ALA F C 1
ATOM 13807 O O . ALA F 1 111 ? 1.955 42.225 122.410 1.00 10.96 110 ALA F O 1
ATOM 13809 N N . GLU F 1 112 ? 2.782 43.572 123.983 1.00 10.60 111 GLU F N 1
ATOM 13810 C CA . GLU F 1 112 ? 1.590 44.471 124.011 1.00 10.02 111 GLU F CA 1
ATOM 13811 C C . GLU F 1 112 ? 1.489 45.369 122.772 1.00 9.26 111 GLU F C 1
ATOM 13812 O O . GLU F 1 112 ? 0.383 45.729 122.347 1.00 9.11 111 GLU F O 1
ATOM 13818 N N . ILE F 1 113 ? 2.634 45.746 122.201 1.00 8.64 112 ILE F N 1
ATOM 13819 C CA . ILE F 1 113 ? 2.615 46.517 120.966 1.00 8.93 112 ILE F CA 1
ATOM 13820 C C . ILE F 1 113 ? 2.131 45.642 119.796 1.00 8.83 112 ILE F C 1
ATOM 13821 O O . ILE F 1 113 ? 1.352 46.083 118.963 1.00 10.23 112 ILE F O 1
ATOM 13826 N N . LYS F 1 114 ? 2.564 44.389 119.755 1.00 10.07 113 LYS F N 1
ATOM 13827 C CA . LYS F 1 114 ? 1.990 43.408 118.800 1.00 9.76 113 LYS F CA 1
ATOM 13828 C C . LYS F 1 114 ? 0.470 43.325 118.978 1.00 10.49 113 LYS F C 1
ATOM 13829 O O . LYS F 1 114 ? -0.261 43.438 118.007 1.00 11.09 113 LYS F O 1
ATOM 13835 N N . ASP F 1 115 ? 0.004 43.148 120.218 1.00 10.55 114 ASP F N 1
ATOM 13836 C CA . ASP F 1 115 ? -1.433 43.220 120.515 1.00 10.61 114 ASP F CA 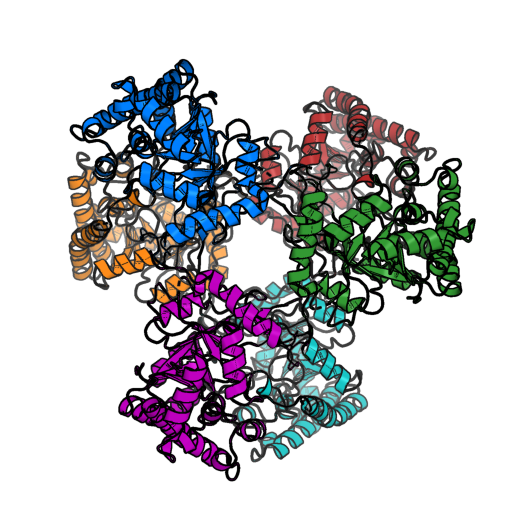1
ATOM 13837 C C . ASP F 1 115 ? -2.120 44.518 120.046 1.00 10.90 114 ASP F C 1
ATOM 13838 O O . ASP F 1 115 ? -3.281 44.500 119.587 1.00 11.84 114 ASP F O 1
ATOM 13843 N N . THR F 1 116 ? -1.420 45.651 120.171 1.00 10.83 115 THR F N 1
ATOM 13844 C CA . THR F 1 116 ? -1.946 46.950 119.692 1.00 9.76 115 THR F CA 1
ATOM 13845 C C . THR F 1 116 ? -2.225 46.955 118.158 1.00 9.45 115 THR F C 1
ATOM 13846 O O . THR F 1 116 ? -3.270 47.431 117.726 1.00 10.95 115 THR F O 1
ATOM 13850 N N . ALA F 1 117 ? -1.296 46.442 117.358 1.00 9.36 116 ALA F N 1
ATOM 13851 C CA . ALA F 1 117 ? -1.509 46.193 115.930 1.00 9.33 116 ALA F CA 1
ATOM 13852 C C . ALA F 1 117 ? -2.725 45.290 115.700 1.00 9.97 116 ALA F C 1
ATOM 13853 O O . ALA F 1 117 ? -3.557 45.615 114.868 1.00 11.12 116 ALA F O 1
ATOM 13855 N N . ARG F 1 118 ? -2.855 44.193 116.453 1.00 9.71 117 ARG F N 1
ATOM 13856 C CA . ARG F 1 118 ? -3.997 43.278 116.300 1.00 10.14 117 ARG F CA 1
ATOM 13857 C C . ARG F 1 118 ? -5.297 43.991 116.633 1.00 9.95 117 ARG F C 1
ATOM 13858 O O . ARG F 1 118 ? -6.281 43.832 115.944 1.00 11.32 117 ARG F O 1
ATOM 13866 N N . ALA F 1 119 ? -5.312 44.756 117.716 1.00 10.56 118 ALA F N 1
ATOM 13867 C CA . ALA F 1 119 ? -6.490 45.524 118.109 1.00 10.68 118 ALA F CA 1
ATOM 13868 C C . ALA F 1 119 ? -6.811 46.630 117.090 1.00 10.60 118 ALA F C 1
ATOM 13869 O O . ALA F 1 119 ? -7.964 46.873 116.792 1.00 10.35 118 ALA F O 1
ATOM 13871 N N . ALA F 1 120 ? -5.787 47.292 116.546 1.00 10.30 119 ALA F N 1
ATOM 13872 C CA . ALA F 1 120 ? -6.012 48.213 115.448 1.00 10.63 119 ALA F CA 1
ATOM 13873 C C . ALA F 1 120 ? -6.788 47.572 114.275 1.00 10.62 119 ALA F C 1
ATOM 13874 O O . ALA F 1 120 ? -7.779 48.129 113.782 1.00 11.10 119 ALA F O 1
ATOM 13876 N N . ALA F 1 121 ? -6.316 46.415 113.825 1.00 10.10 120 ALA F N 1
ATOM 13877 C CA . ALA F 1 121 ? -6.929 45.714 112.731 1.00 10.14 120 ALA F CA 1
ATOM 13878 C C . ALA F 1 121 ? -8.397 45.397 113.078 1.00 10.64 120 ALA F C 1
ATOM 13879 O O . ALA F 1 121 ? -9.267 45.603 112.231 1.00 11.77 120 ALA F O 1
ATOM 13881 N N . ARG F 1 122 ? -8.685 44.966 114.315 1.00 10.05 121 ARG F N 1
ATOM 13882 C CA . ARG F 1 122 ? -10.075 44.742 114.736 1.00 11.16 121 ARG F CA 1
ATOM 13883 C C . ARG F 1 122 ? -10.950 45.977 114.706 1.00 11.87 121 ARG F C 1
ATOM 13884 O O . ARG F 1 122 ? -12.098 45.923 114.242 1.00 12.17 121 ARG F O 1
ATOM 13892 N N . LEU F 1 123 ? -10.400 47.104 115.191 1.00 11.65 122 LEU F N 1
ATOM 13893 C CA . LEU F 1 123 ? -11.067 48.377 115.142 1.00 11.26 122 LEU F CA 1
ATOM 13894 C C . LEU F 1 123 ? -11.230 48.816 113.687 1.00 11.97 122 LEU F C 1
ATOM 13895 O O . LEU F 1 123 ? -12.148 49.556 113.362 1.00 12.86 122 LEU F O 1
ATOM 13900 N N . GLY F 1 124 ? -10.347 48.360 112.792 1.00 12.91 123 GLY F N 1
ATOM 13901 C CA . GLY F 1 124 ? -10.452 48.739 111.380 1.00 12.34 123 GLY F CA 1
ATOM 13902 C C . GLY F 1 124 ? -9.686 50.012 111.042 1.00 12.68 123 GLY F C 1
ATOM 13903 O O . GLY F 1 124 ? -10.018 50.684 110.047 1.00 13.30 123 GLY F O 1
ATOM 13904 N N . VAL F 1 125 ? -8.678 50.371 111.852 1.00 11.31 124 VAL F N 1
ATOM 13905 C CA . VAL F 1 125 ? -7.807 51.530 111.535 1.00 9.99 124 VAL F CA 1
ATOM 13906 C C . VAL F 1 125 ? -6.485 51.018 110.943 1.00 10.44 124 VAL F C 1
ATOM 13907 O O . VAL F 1 125 ? -6.022 49.934 111.234 1.00 9.09 124 VAL F O 1
ATOM 13911 N N . ASP F 1 126 ? -5.829 51.802 110.113 1.00 12.64 125 ASP F N 1
ATOM 13912 C CA . ASP F 1 126 ? -4.604 51.228 109.486 1.00 13.50 125 ASP F CA 1
ATOM 13913 C C . ASP F 1 126 ? -3.265 51.749 110.064 1.00 11.95 125 ASP F C 1
ATOM 13914 O O . ASP F 1 126 ? -2.207 51.316 109.638 1.00 11.77 125 ASP F O 1
ATOM 13919 N N . THR F 1 127 ? -3.353 52.620 111.071 1.00 10.54 126 THR F N 1
ATOM 13920 C CA . THR F 1 127 ? -2.212 53.224 111.721 1.00 10.24 126 THR F CA 1
ATOM 13921 C C . THR F 1 127 ? -2.270 53.199 113.262 1.00 8.87 126 THR F C 1
ATOM 13922 O O . THR F 1 127 ? -3.298 53.531 113.855 1.00 9.62 126 THR F O 1
ATOM 13926 N N . VAL F 1 128 ? -1.143 52.819 113.858 1.00 8.24 127 VAL F N 1
ATOM 13927 C CA . VAL F 1 128 ? -0.792 52.978 115.286 1.00 6.81 127 VAL F CA 1
ATOM 13928 C C . VAL F 1 128 ? 0.373 53.969 115.439 1.00 7.23 127 VAL F C 1
ATOM 13929 O O . VAL F 1 128 ? 1.461 53.787 114.873 1.00 7.44 127 VAL F O 1
ATOM 13933 N N . ILE F 1 129 ? 0.134 55.032 116.203 1.00 6.74 128 ILE F N 1
ATOM 13934 C CA . ILE F 1 129 ? 1.173 55.984 116.566 1.00 6.28 128 ILE F CA 1
ATOM 13935 C C . ILE F 1 129 ? 1.858 55.446 117.861 1.00 6.93 128 ILE F C 1
ATOM 13936 O O . ILE F 1 129 ? 1.206 54.952 118.785 1.00 5.82 128 ILE F O 1
ATOM 13941 N N . GLY F 1 130 ? 3.172 55.585 117.942 1.00 7.03 129 GLY F N 1
ATOM 13942 C CA . GLY F 1 130 ? 3.800 55.314 119.202 1.00 6.45 129 GLY F CA 1
ATOM 13943 C C . GLY F 1 130 ? 5.218 55.802 119.334 1.00 6.27 129 GLY F C 1
ATOM 13944 O O . GLY F 1 130 ? 5.690 56.666 118.582 1.00 4.99 129 GLY F O 1
ATOM 13945 N N . PHE F 1 131 ? 5.869 55.237 120.342 1.00 6.02 130 PHE F N 1
ATOM 13946 C CA . PHE F 1 131 ? 7.257 55.487 120.636 1.00 6.61 130 PHE F CA 1
ATOM 13947 C C . PHE F 1 131 ? 7.903 54.118 120.603 1.00 6.57 130 PHE F C 1
ATOM 13948 O O . PHE F 1 131 ? 7.191 53.093 120.653 1.00 7.02 130 PHE F O 1
ATOM 13956 N N . THR F 1 132 ? 9.236 54.098 120.540 1.00 6.02 131 THR F N 1
ATOM 13957 C CA . THR F 1 132 ? 10.041 52.887 120.551 1.00 5.45 131 THR F CA 1
ATOM 13958 C C . THR F 1 132 ? 10.895 52.788 121.815 1.00 5.99 131 THR F C 1
ATOM 13959 O O . THR F 1 132 ? 11.414 51.708 122.133 1.00 7.23 131 THR F O 1
ATOM 13963 N N . GLY F 1 133 ? 11.091 53.918 122.507 1.00 5.73 132 GLY F N 1
ATOM 13964 C CA . GLY F 1 133 ? 12.141 54.055 123.481 1.00 5.32 132 GLY F CA 1
ATOM 13965 C C . GLY F 1 133 ? 13.491 53.952 122.810 1.00 6.16 132 GLY F C 1
ATOM 13966 O O . GLY F 1 133 ? 13.598 54.017 121.555 1.00 6.50 132 GLY F O 1
ATOM 13967 N N . SER F 1 134 ? 14.526 53.730 123.623 1.00 6.11 133 SER F N 1
ATOM 13968 C CA . SER F 1 134 ? 15.910 53.797 123.134 1.00 6.54 133 SER F CA 1
ATOM 13969 C C . SER F 1 134 ? 16.927 53.246 124.122 1.00 6.76 133 SER F C 1
ATOM 13970 O O . SER F 1 134 ? 16.981 53.690 125.271 1.00 5.82 133 SER F O 1
ATOM 13973 N N . ALA F 1 135 ? 17.772 52.321 123.634 1.00 7.27 134 ALA F N 1
ATOM 13974 C CA . ALA F 1 135 ? 18.854 51.774 124.444 1.00 7.12 134 ALA F CA 1
ATOM 13975 C C . ALA F 1 135 ? 19.976 52.779 124.653 1.00 6.88 134 ALA F C 1
ATOM 13976 O O . ALA F 1 135 ? 20.755 52.611 125.586 1.00 7.12 134 ALA F O 1
ATOM 13978 N N . ILE F 1 136 ? 20.062 53.812 123.787 1.00 7.48 135 ILE F N 1
ATOM 13979 C CA . ILE F 1 136 ? 21.231 54.766 123.764 1.00 7.35 135 ILE F CA 1
ATOM 13980 C C . ILE F 1 136 ? 20.917 56.262 123.987 1.00 8.66 135 ILE F C 1
ATOM 13981 O O . ILE F 1 136 ? 21.820 57.100 123.908 1.00 9.38 135 ILE F O 1
ATOM 13986 N N . TRP F 1 137 ? 19.650 56.614 124.242 1.00 8.94 136 TRP F N 1
ATOM 13987 C CA . TRP F 1 137 ? 19.270 58.006 124.370 1.00 8.42 136 TRP F CA 1
ATOM 13988 C C . TRP F 1 137 ? 20.040 58.710 125.493 1.00 9.71 136 TRP F C 1
ATOM 13989 O O . TRP F 1 137 ? 20.466 59.890 125.362 1.00 9.27 136 TRP F O 1
ATOM 14000 N N . HIS F 1 138 ? 20.192 57.995 126.605 1.00 10.10 137 HIS F N 1
ATOM 14001 C CA . HIS F 1 138 ? 20.898 58.511 127.778 1.00 11.48 137 HIS F CA 1
ATOM 14002 C C . HIS F 1 138 ? 22.425 58.798 127.479 1.00 11.64 137 HIS F C 1
ATOM 14003 O O . HIS F 1 138 ? 23.151 59.392 128.290 1.00 11.77 137 HIS F O 1
ATOM 14010 N N . LEU F 1 139 ? 22.884 58.406 126.287 1.00 12.36 138 LEU F N 1
ATOM 14011 C CA . LEU F 1 139 ? 24.276 58.618 125.856 1.00 12.42 138 LEU F CA 1
ATOM 14012 C C . LEU F 1 139 ? 24.440 59.911 125.049 1.00 12.51 138 LEU F C 1
ATOM 14013 O O . LEU F 1 139 ? 25.554 60.242 124.583 1.00 12.27 138 LEU F O 1
ATOM 14018 N N . VAL F 1 140 ? 23.338 60.645 124.915 1.00 12.72 139 VAL F N 1
ATOM 14019 C CA . VAL F 1 140 ? 23.235 61.781 123.947 1.00 12.96 139 VAL F CA 1
ATOM 14020 C C . VAL F 1 140 ? 24.315 62.846 124.140 1.00 13.30 139 VAL F C 1
ATOM 14021 O O . VAL F 1 140 ? 24.844 63.359 123.162 1.00 13.66 139 VAL F O 1
ATOM 14025 N N . ALA F 1 141 ? 24.677 63.121 125.393 1.00 13.81 140 ALA F N 1
ATOM 14026 C CA . ALA F 1 141 ? 25.712 64.102 125.716 1.00 14.67 140 ALA F CA 1
ATOM 14027 C C . ALA F 1 141 ? 27.153 63.649 125.443 1.00 16.11 140 ALA F C 1
ATOM 14028 O O . ALA F 1 141 ? 28.046 64.486 125.316 1.00 14.54 140 ALA F O 1
ATOM 14038 N N . PHE F 1 143 ? 29.533 62.448 127.273 1.00 18.69 142 PHE F N 1
ATOM 14039 C CA . PHE F 1 143 ? 30.438 62.321 128.397 1.00 16.05 142 PHE F CA 1
ATOM 14040 C C . PHE F 1 143 ? 29.755 61.577 129.533 1.00 15.44 142 PHE F C 1
ATOM 14041 O O . PHE F 1 143 ? 28.653 61.890 129.888 1.00 17.07 142 PHE F O 1
ATOM 14049 N N . PRO F 1 144 ? 30.408 60.560 130.110 1.00 15.11 143 PRO F N 1
ATOM 14050 C CA . PRO F 1 144 ? 31.723 59.996 129.719 1.00 14.50 143 PRO F CA 1
ATOM 14051 C C . PRO F 1 144 ? 31.543 59.270 128.371 1.00 14.68 143 PRO F C 1
ATOM 14052 O O . PRO F 1 144 ? 30.439 58.783 128.079 1.00 14.32 143 PRO F O 1
ATOM 14056 N N . PRO F 1 145 ? 32.599 59.213 127.552 1.00 14.83 144 PRO F N 1
ATOM 14057 C CA . PRO F 1 145 ? 32.464 58.714 126.166 1.00 14.89 144 PRO F CA 1
ATOM 14058 C C . PRO F 1 145 ? 31.920 57.271 126.080 1.00 15.09 144 PRO F C 1
ATOM 14059 O O . PRO F 1 145 ? 32.209 56.429 126.928 1.00 14.36 144 PRO F O 1
ATOM 14063 N N . ALA F 1 146 ? 31.130 57.006 125.058 1.00 16.41 145 ALA F N 1
ATOM 14064 C CA . ALA F 1 146 ? 30.782 55.622 124.705 1.00 17.74 145 ALA F CA 1
ATOM 14065 C C . ALA F 1 146 ? 31.437 55.267 123.344 1.00 17.66 145 ALA F C 1
ATOM 14066 O O . ALA F 1 146 ? 31.537 56.117 122.449 1.00 16.91 145 ALA F O 1
ATOM 14068 N N . PRO F 1 147 ? 31.880 54.014 123.178 1.00 18.14 146 PRO F N 1
ATOM 14069 C CA . PRO F 1 147 ? 32.493 53.699 121.886 1.00 18.18 146 PRO F CA 1
ATOM 14070 C C . PRO F 1 147 ? 31.433 53.778 120.798 1.00 18.38 146 PRO F C 1
ATOM 14071 O O . PRO F 1 147 ? 30.226 53.711 121.089 1.00 18.32 146 PRO F O 1
ATOM 14075 N N . GLU F 1 148 ? 31.880 53.935 119.559 1.00 18.43 147 GLU F N 1
ATOM 14076 C CA . GLU F 1 148 ? 30.996 53.994 118.412 1.00 19.02 147 GLU F CA 1
ATOM 14077 C C . GLU F 1 148 ? 30.240 52.688 118.269 1.00 18.43 147 GLU F C 1
ATOM 14078 O O . GLU F 1 148 ? 29.111 52.661 117.805 1.00 18.15 147 GLU F O 1
ATOM 14084 N N . SER F 1 149 ? 30.824 51.606 118.762 1.00 18.67 148 SER F N 1
ATOM 14085 C CA . SER F 1 149 ? 30.150 50.300 118.693 1.00 19.18 148 SER F CA 1
ATOM 14086 C C . SER F 1 149 ? 28.972 50.207 119.672 1.00 19.19 148 SER F C 1
ATOM 14087 O O . SER F 1 149 ? 28.007 49.458 119.413 1.00 18.49 148 SER F O 1
ATOM 14098 N N . ILE F 1 151 ? 26.979 52.789 120.169 1.00 16.43 150 ILE F N 1
ATOM 14099 C CA . ILE F 1 151 ? 25.948 53.537 119.444 1.00 15.42 150 ILE F CA 1
ATOM 14100 C C . ILE F 1 151 ? 25.301 52.603 118.422 1.00 15.37 150 ILE F C 1
ATOM 14101 O O . ILE F 1 151 ? 24.070 52.439 118.393 1.00 15.88 150 ILE F O 1
ATOM 14106 N N . GLU F 1 152 ? 26.127 51.971 117.608 1.00 15.73 151 GLU F N 1
ATOM 14107 C CA . GLU F 1 152 ? 25.625 51.027 116.611 1.00 16.68 151 GLU F CA 1
ATOM 14108 C C . GLU F 1 152 ? 24.779 49.907 117.261 1.00 15.18 151 GLU F C 1
ATOM 14109 O O . GLU F 1 152 ? 23.764 49.486 116.711 1.00 14.59 151 GLU F O 1
ATOM 14115 N N . ARG F 1 153 ? 25.178 49.458 118.440 1.00 14.48 152 ARG F N 1
ATOM 14116 C CA . ARG F 1 153 ? 24.400 48.451 119.164 1.00 16.45 152 ARG F CA 1
ATOM 14117 C C . ARG F 1 153 ? 22.989 48.880 119.587 1.00 14.63 152 ARG F C 1
ATOM 14118 O O . ARG F 1 153 ? 22.083 48.044 119.646 1.00 14.54 152 ARG F O 1
ATOM 14126 N N . GLY F 1 154 ? 22.800 50.170 119.869 1.00 13.43 153 GLY F N 1
ATOM 14127 C CA . GLY F 1 154 ? 21.485 50.676 120.239 1.00 11.16 153 GLY F CA 1
ATOM 14128 C C . GLY F 1 154 ? 20.560 50.689 119.078 1.00 10.35 153 GLY F C 1
ATOM 14129 O O . GLY F 1 154 ? 19.379 50.397 119.225 1.00 12.34 153 GLY F O 1
ATOM 14130 N N . TYR F 1 155 ? 21.067 51.047 117.904 1.00 10.60 154 TYR F N 1
ATOM 14131 C CA . TYR F 1 155 ? 20.276 50.929 116.666 1.00 9.96 154 TYR F CA 1
ATOM 14132 C C . TYR F 1 155 ? 19.952 49.490 116.305 1.00 10.91 154 TYR F C 1
ATOM 14133 O O . TYR F 1 155 ? 18.888 49.233 115.766 1.00 12.53 154 TYR F O 1
ATOM 14142 N N . GLN F 1 156 ? 20.852 48.552 116.606 1.00 11.29 155 GLN F N 1
ATOM 14143 C CA . GLN F 1 156 ? 20.630 47.123 116.306 1.00 11.23 155 GLN F CA 1
ATOM 14144 C C . GLN F 1 156 ? 19.690 46.526 117.319 1.00 10.03 155 GLN F C 1
ATOM 14145 O O . GLN F 1 156 ? 18.898 45.668 116.985 1.00 10.93 155 GLN F O 1
ATOM 14151 N N . ASP F 1 157 ? 19.777 46.976 118.561 1.00 9.08 156 ASP F N 1
ATOM 14152 C CA . ASP F 1 157 ? 18.790 46.630 119.584 1.00 9.16 156 ASP F CA 1
ATOM 14153 C C . ASP F 1 157 ? 17.379 47.048 119.181 1.00 9.22 156 ASP F C 1
ATOM 14154 O O . ASP F 1 157 ? 16.393 46.282 119.397 1.00 10.49 156 ASP F O 1
ATOM 14159 N N . PHE F 1 158 ? 17.266 48.252 118.633 1.00 7.83 157 PHE F N 1
ATOM 14160 C CA . PHE F 1 158 ? 15.968 48.771 118.145 1.00 7.96 157 PHE F CA 1
ATOM 14161 C C . PHE F 1 158 ? 15.419 47.793 117.068 1.00 8.28 157 PHE F C 1
ATOM 14162 O O . PHE F 1 158 ? 14.275 47.292 117.176 1.00 7.61 157 PHE F O 1
ATOM 14170 N N . ALA F 1 159 ? 16.262 47.505 116.072 1.00 8.70 158 ALA F N 1
ATOM 14171 C CA . ALA F 1 159 ? 15.892 46.608 114.962 1.00 9.28 158 ALA F CA 1
ATOM 14172 C C . ALA F 1 159 ? 15.511 45.217 115.459 1.00 9.25 158 ALA F C 1
ATOM 14173 O O . ALA F 1 159 ? 14.490 44.637 115.036 1.00 9.41 158 ALA F O 1
ATOM 14175 N N . ASP F 1 160 ? 16.324 44.676 116.358 1.00 9.32 159 ASP F N 1
ATOM 14176 C CA . ASP F 1 160 ? 16.062 43.344 116.867 1.00 10.12 159 ASP F CA 1
ATOM 14177 C C . ASP F 1 160 ? 14.783 43.226 117.681 1.00 10.56 159 ASP F C 1
ATOM 14178 O O . ASP F 1 160 ? 14.110 42.173 117.642 1.00 10.99 159 ASP F O 1
ATOM 14183 N N . ARG F 1 161 ? 14.439 44.284 118.423 1.00 11.04 160 ARG F N 1
ATOM 14184 C CA . ARG F 1 161 ? 13.200 44.264 119.206 1.00 10.75 160 ARG F CA 1
ATOM 14185 C C . ARG F 1 161 ? 11.994 44.650 118.323 1.00 10.32 160 ARG F C 1
ATOM 14186 O O . ARG F 1 161 ? 10.900 44.096 118.492 1.00 10.51 160 ARG F O 1
ATOM 14194 N N . TRP F 1 162 ? 12.194 45.544 117.356 1.00 8.71 161 TRP F N 1
ATOM 14195 C CA . TRP F 1 162 ? 11.039 46.072 116.599 1.00 8.46 161 TRP F CA 1
ATOM 14196 C C . TRP F 1 162 ? 10.742 45.313 115.316 1.00 7.96 161 TRP F C 1
ATOM 14197 O O . TRP F 1 162 ? 9.575 45.291 114.896 1.00 8.20 161 TRP F O 1
ATOM 14208 N N . ASN F 1 163 ? 11.757 44.723 114.681 1.00 7.93 162 ASN F N 1
ATOM 14209 C CA . ASN F 1 163 ? 11.472 43.833 113.505 1.00 9.03 162 ASN F CA 1
ATOM 14210 C C . ASN F 1 163 ? 10.370 42.773 113.785 1.00 8.67 162 ASN F C 1
ATOM 14211 O O . ASN F 1 163 ? 9.438 42.670 113.022 1.00 8.22 162 ASN F O 1
ATOM 14216 N N . PRO F 1 164 ? 10.478 41.991 114.885 1.00 9.50 163 PRO F N 1
ATOM 14217 C CA . PRO F 1 164 ? 9.393 41.036 115.160 1.00 10.20 163 PRO F CA 1
ATOM 14218 C C . PRO F 1 164 ? 8.042 41.655 115.486 1.00 11.04 163 PRO F C 1
ATOM 14219 O O . PRO F 1 164 ? 7.023 41.037 115.160 1.00 11.64 163 PRO F O 1
ATOM 14223 N N . ILE F 1 165 ? 8.023 42.823 116.141 1.00 10.45 164 ILE F N 1
ATOM 14224 C CA . ILE F 1 165 ? 6.793 43.580 116.269 1.00 9.85 164 ILE F CA 1
ATOM 14225 C C . ILE F 1 165 ? 6.207 43.984 114.886 1.00 10.02 164 ILE F C 1
ATOM 14226 O O . ILE F 1 165 ? 5.009 43.847 114.633 1.00 10.02 164 ILE F O 1
ATOM 14231 N N . LEU F 1 166 ? 7.059 44.500 114.003 1.00 10.67 165 LEU F N 1
ATOM 14232 C CA . LEU F 1 166 ? 6.603 45.009 112.719 1.00 10.03 165 LEU F CA 1
ATOM 14233 C C . LEU F 1 166 ? 6.105 43.887 111.774 1.00 10.52 165 LEU F C 1
ATOM 14234 O O . LEU F 1 166 ? 5.311 44.159 110.872 1.00 10.41 165 LEU F O 1
ATOM 14239 N N . ASP F 1 167 ? 6.603 42.653 111.961 1.00 10.87 166 ASP F N 1
ATOM 14240 C CA . ASP F 1 167 ? 6.077 41.480 111.238 1.00 12.04 166 ASP F CA 1
ATOM 14241 C C . ASP F 1 167 ? 4.596 41.273 111.541 1.00 12.58 166 ASP F C 1
ATOM 14242 O O . ASP F 1 167 ? 3.855 40.895 110.649 1.00 14.40 166 ASP F O 1
ATOM 14247 N N . VAL F 1 168 ? 4.186 41.506 112.799 1.00 12.65 167 VAL F N 1
ATOM 14248 C CA . VAL F 1 168 ? 2.805 41.369 113.205 1.00 12.22 167 VAL F CA 1
ATOM 14249 C C . VAL F 1 168 ? 2.018 42.496 112.543 1.00 12.52 167 VAL F C 1
ATOM 14250 O O . VAL F 1 168 ? 0.936 42.270 112.022 1.00 12.60 167 VAL F O 1
ATOM 14254 N N . PHE F 1 169 ? 2.579 43.706 112.541 1.00 12.16 168 PHE F N 1
ATOM 14255 C CA . PHE F 1 169 ? 1.933 44.843 111.899 1.00 12.19 168 PHE F CA 1
ATOM 14256 C C . PHE F 1 169 ? 1.601 44.454 110.440 1.00 13.03 168 PHE F C 1
ATOM 14257 O O . PHE F 1 169 ? 0.494 44.629 109.989 1.00 13.01 168 PHE F O 1
ATOM 14265 N N . ASP F 1 170 ? 2.592 43.917 109.719 1.00 14.46 169 ASP F N 1
ATOM 14266 C CA . ASP F 1 170 ? 2.446 43.522 108.316 1.00 15.91 169 ASP F CA 1
ATOM 14267 C C . ASP F 1 170 ? 1.374 42.468 108.108 1.00 15.94 169 ASP F C 1
ATOM 14268 O O . ASP F 1 170 ? 0.540 42.605 107.219 1.00 16.86 169 ASP F O 1
ATOM 14273 N N . ALA F 1 171 ? 1.416 41.427 108.935 1.00 15.58 170 ALA F N 1
ATOM 14274 C CA . ALA F 1 171 ? 0.425 40.354 108.942 1.00 16.14 170 ALA F CA 1
ATOM 14275 C C . ALA F 1 171 ? -1.027 40.829 109.186 1.00 16.10 170 ALA F C 1
ATOM 14276 O O . ALA F 1 171 ? -1.980 40.259 108.627 1.00 16.45 170 ALA F O 1
ATOM 14278 N N . GLU F 1 172 ? -1.179 41.863 110.026 1.00 15.12 171 GLU F N 1
ATOM 14279 C CA . GLU F 1 172 ? -2.477 42.445 110.407 1.00 13.01 171 GLU F CA 1
ATOM 14280 C C . GLU F 1 172 ? -2.927 43.527 109.432 1.00 12.92 171 GLU F C 1
ATOM 14281 O O . GLU F 1 172 ? -4.071 43.962 109.482 1.00 13.12 171 GLU F O 1
ATOM 14287 N N . GLY F 1 173 ? -2.037 43.973 108.546 1.00 12.76 172 GLY F N 1
ATOM 14288 C CA . GLY F 1 173 ? -2.383 45.016 107.584 1.00 12.89 172 GLY F CA 1
ATOM 14289 C C . GLY F 1 173 ? -2.362 46.421 108.192 1.00 13.11 172 GLY F C 1
ATOM 14290 O O . GLY F 1 173 ? -3.098 47.304 107.744 1.00 13.11 172 GLY F O 1
ATOM 14291 N N . VAL F 1 174 ? -1.520 46.612 109.214 1.00 12.14 173 VAL F N 1
ATOM 14292 C CA . VAL F 1 174 ? -1.429 47.872 109.958 1.00 11.64 173 VAL F CA 1
ATOM 14293 C C . VAL F 1 174 ? -0.033 48.465 109.800 1.00 11.60 173 VAL F C 1
ATOM 14294 O O . VAL F 1 174 ? 0.948 47.748 109.580 1.00 13.13 173 VAL F O 1
ATOM 14298 N N . ARG F 1 175 ? 0.069 49.779 109.880 1.00 12.16 174 ARG F N 1
ATOM 14299 C CA . ARG F 1 175 ? 1.382 50.398 109.902 1.00 12.48 174 ARG F CA 1
ATOM 14300 C C . ARG F 1 175 ? 1.668 51.126 111.227 1.00 11.86 174 ARG F C 1
ATOM 14301 O O . ARG F 1 175 ? 0.743 51.527 111.971 1.00 9.44 174 ARG F O 1
ATOM 14309 N N . PHE F 1 176 ? 2.957 51.219 111.550 1.00 11.54 175 PHE F N 1
ATOM 14310 C CA . PHE F 1 176 ? 3.387 51.925 112.781 1.00 10.38 175 PHE F CA 1
ATOM 14311 C C . PHE F 1 176 ? 3.925 53.316 112.402 1.00 9.64 175 PHE F C 1
ATOM 14312 O O . PHE F 1 176 ? 4.668 53.444 111.444 1.00 9.80 175 PHE F O 1
ATOM 14320 N N . ALA F 1 177 ? 3.467 54.341 113.118 1.00 8.77 176 ALA F N 1
ATOM 14321 C CA . ALA F 1 177 ? 3.876 55.713 112.903 1.00 8.69 176 ALA F CA 1
ATOM 14322 C C . ALA F 1 177 ? 4.711 56.104 114.136 1.00 8.70 176 ALA F C 1
ATOM 14323 O O . ALA F 1 177 ? 4.165 56.537 115.154 1.00 8.54 176 ALA F O 1
ATOM 14325 N N . HIS F 1 178 ? 6.021 55.891 114.044 1.00 8.70 177 HIS F N 1
ATOM 14326 C CA . HIS F 1 178 ? 6.934 56.334 115.083 1.00 9.03 177 HIS F CA 1
ATOM 14327 C C . HIS F 1 178 ? 6.984 57.855 115.182 1.00 8.92 177 HIS F C 1
ATOM 14328 O O . HIS F 1 178 ? 7.263 58.545 114.205 1.00 9.94 177 HIS F O 1
ATOM 14335 N N . GLU F 1 179 ? 6.703 58.369 116.367 1.00 8.44 178 GLU F N 1
ATOM 14336 C CA . GLU F 1 179 ? 6.834 59.779 116.619 1.00 8.66 178 GLU F CA 1
ATOM 14337 C C . GLU F 1 179 ? 8.265 60.198 116.929 1.00 8.17 178 GLU F C 1
ATOM 14338 O O . GLU F 1 179 ? 8.729 59.959 118.035 1.00 8.69 178 GLU F O 1
ATOM 14344 N N . VAL F 1 180 ? 8.947 60.813 115.946 1.00 7.75 179 VAL F N 1
ATOM 14345 C CA . VAL F 1 180 ? 10.288 61.418 116.117 1.00 6.20 179 VAL F CA 1
ATOM 14346 C C . VAL F 1 180 ? 10.212 62.481 117.216 1.00 6.42 179 VAL F C 1
ATOM 14347 O O . VAL F 1 180 ? 9.423 63.482 117.099 1.00 6.96 179 VAL F O 1
ATOM 14351 N N . HIS F 1 181 ? 11.021 62.278 118.273 1.00 5.65 180 HIS F N 1
ATOM 14352 C CA . HIS F 1 181 ? 10.812 62.914 119.579 1.00 6.22 180 HIS F CA 1
ATOM 14353 C C . HIS F 1 181 ? 12.012 62.528 120.438 1.00 7.87 180 HIS F C 1
ATOM 14354 O O . HIS F 1 181 ? 12.483 61.369 120.366 1.00 7.70 180 HIS F O 1
ATOM 14361 N N . PRO F 1 182 ? 12.494 63.466 121.283 1.00 8.47 181 PRO F N 1
ATOM 14362 C CA . PRO F 1 182 ? 13.576 63.179 122.224 1.00 9.30 181 PRO F CA 1
ATOM 14363 C C . PRO F 1 182 ? 13.214 61.967 123.073 1.00 9.63 181 PRO F C 1
ATOM 14364 O O . PRO F 1 182 ? 12.018 61.751 123.346 1.00 9.29 181 PRO F O 1
ATOM 14368 N N . SER F 1 183 ? 14.242 61.211 123.476 1.00 9.74 182 SER F N 1
ATOM 14369 C CA . SER F 1 183 ? 14.149 60.001 124.305 1.00 10.57 182 SER F CA 1
ATOM 14370 C C . SER F 1 183 ? 13.883 58.724 123.472 1.00 10.41 182 SER F C 1
ATOM 14371 O O . SER F 1 183 ? 13.836 57.632 124.024 1.00 11.74 182 SER F O 1
ATOM 14374 N N . GLU F 1 184 ? 13.780 58.868 122.149 1.00 9.27 183 GLU F N 1
ATOM 14375 C CA . GLU F 1 184 ? 13.498 57.771 121.210 1.00 8.47 183 GLU F CA 1
ATOM 14376 C C . GLU F 1 184 ? 14.747 57.475 120.361 1.00 8.95 183 GLU F C 1
ATOM 14377 O O . GLU F 1 184 ? 15.650 58.326 120.244 1.00 7.68 183 GLU F O 1
ATOM 14383 N N . ILE F 1 185 ? 14.793 56.263 119.789 1.00 8.32 184 ILE F N 1
ATOM 14384 C CA . ILE F 1 185 ? 15.849 55.906 118.809 1.00 7.94 184 ILE F CA 1
ATOM 14385 C C . ILE F 1 185 ? 15.971 56.947 117.630 1.00 7.80 184 ILE F C 1
ATOM 14386 O O . ILE F 1 185 ? 17.085 57.231 117.151 1.00 7.88 184 ILE F O 1
ATOM 14391 N N . ALA F 1 186 ? 14.833 57.519 117.215 1.00 7.06 185 ALA F N 1
ATOM 14392 C CA . ALA F 1 186 ? 14.789 58.587 116.193 1.00 6.93 185 ALA F CA 1
ATOM 14393 C C . ALA F 1 186 ? 14.174 59.805 116.845 1.00 6.59 185 ALA F C 1
ATOM 14394 O O . ALA F 1 186 ? 13.054 59.748 117.285 1.00 6.79 185 ALA F O 1
ATOM 14396 N N . TYR F 1 187 ? 14.950 60.878 116.973 1.00 7.43 186 TYR F N 1
ATOM 14397 C CA . TYR F 1 187 ? 14.500 62.120 117.596 1.00 7.32 186 TYR F CA 1
ATOM 14398 C C . TYR F 1 187 ? 14.850 63.418 116.841 1.00 8.42 186 TYR F C 1
ATOM 14399 O O . TYR F 1 187 ? 14.448 64.491 117.313 1.00 9.89 186 TYR F O 1
ATOM 14408 N N . ASP F 1 188 ? 15.545 63.306 115.686 1.00 8.63 187 ASP F N 1
ATOM 14409 C CA . ASP F 1 188 ? 16.388 64.301 114.935 1.00 8.06 187 ASP F CA 1
ATOM 14410 C C . ASP F 1 188 ? 16.071 63.850 113.486 1.00 6.53 187 ASP F C 1
ATOM 14411 O O . ASP F 1 188 ? 15.558 62.767 113.235 1.00 4.76 187 ASP F O 1
ATOM 14416 N N . TYR F 1 189 ? 16.547 64.636 112.540 1.00 6.46 188 TYR F N 1
ATOM 14417 C CA . TYR F 1 189 ? 16.552 64.284 111.120 1.00 7.37 188 TYR F CA 1
ATOM 14418 C C . TYR F 1 189 ? 17.530 63.105 110.873 1.00 7.28 188 TYR F C 1
ATOM 14419 O O . TYR F 1 189 ? 17.196 62.125 110.191 1.00 6.49 188 TYR F O 1
ATOM 14428 N N . TRP F 1 190 ? 18.735 63.196 111.443 1.00 6.58 189 TRP F N 1
ATOM 14429 C CA . TRP F 1 190 ? 19.758 62.218 111.118 1.00 6.78 189 TRP F CA 1
ATOM 14430 C C . TRP F 1 190 ? 19.518 60.857 111.799 1.00 6.72 189 TRP F C 1
ATOM 14431 O O . TRP F 1 190 ? 19.902 59.806 111.266 1.00 8.11 189 TRP F O 1
ATOM 14442 N N . THR F 1 191 ? 18.971 60.887 113.005 1.00 5.93 190 THR F N 1
ATOM 14443 C CA . THR F 1 191 ? 18.646 59.693 113.746 1.00 6.20 190 THR F CA 1
ATOM 14444 C C . THR F 1 191 ? 17.454 59.014 113.118 1.00 6.55 190 THR F C 1
ATOM 14445 O O . THR F 1 191 ? 17.373 57.796 113.164 1.00 7.44 190 THR F O 1
ATOM 14449 N N . THR F 1 192 ? 16.538 59.774 112.517 1.00 7.58 191 THR F N 1
ATOM 14450 C CA . THR F 1 192 ? 15.451 59.161 111.710 1.00 8.13 191 THR F CA 1
ATOM 14451 C C . THR F 1 192 ? 15.986 58.345 110.512 1.00 9.49 191 THR F C 1
ATOM 14452 O O . THR F 1 192 ? 15.580 57.200 110.311 1.00 9.57 191 THR F O 1
ATOM 14456 N N . HIS F 1 193 ? 16.899 58.929 109.733 1.00 10.91 192 HIS F N 1
ATOM 14457 C CA . HIS F 1 193 ? 17.600 58.234 108.637 1.00 12.03 192 HIS F CA 1
ATOM 14458 C C . HIS F 1 193 ? 18.213 56.971 109.154 1.00 11.91 192 HIS F C 1
ATOM 14459 O O . HIS F 1 193 ? 17.924 55.897 108.626 1.00 12.24 192 HIS F O 1
ATOM 14466 N N . ARG F 1 194 ? 19.023 57.086 110.212 1.00 11.14 193 ARG F N 1
ATOM 14467 C CA . ARG F 1 194 ? 19.726 55.932 110.758 1.00 10.67 193 ARG F CA 1
ATOM 14468 C C . ARG F 1 194 ? 18.757 54.812 111.272 1.00 10.68 193 ARG F C 1
ATOM 14469 O O . ARG F 1 194 ? 18.960 53.618 110.982 1.00 10.68 193 ARG F O 1
ATOM 14477 N N . ALA F 1 195 ? 17.711 55.196 112.013 1.00 10.80 194 ALA F N 1
ATOM 14478 C CA . ALA F 1 195 ? 16.653 54.274 112.431 1.00 10.70 194 ALA F CA 1
ATOM 14479 C C . ALA F 1 195 ? 15.886 53.627 111.256 1.00 10.35 194 ALA F C 1
ATOM 14480 O O . ALA F 1 195 ? 15.624 52.438 111.283 1.00 11.52 194 ALA F O 1
ATOM 14482 N N . LEU F 1 196 ? 15.483 54.392 110.257 1.00 10.72 195 LEU F N 1
ATOM 14483 C CA . LEU F 1 196 ? 14.851 53.788 109.058 1.00 11.58 195 LEU F CA 1
ATOM 14484 C C . LEU F 1 196 ? 15.747 52.747 108.407 1.00 12.59 195 LEU F C 1
ATOM 14485 O O . LEU F 1 196 ? 15.271 51.688 107.984 1.00 11.73 195 LEU F O 1
ATOM 14490 N N . GLU F 1 197 ? 17.043 53.067 108.321 1.00 13.74 196 GLU F N 1
ATOM 14491 C CA . GLU F 1 197 ? 18.040 52.172 107.714 1.00 15.97 196 GLU F CA 1
ATOM 14492 C C . GLU F 1 197 ? 18.265 50.921 108.560 1.00 15.40 196 GLU F C 1
ATOM 14493 O O . GLU F 1 197 ? 18.534 49.856 108.015 1.00 16.92 196 GLU F O 1
ATOM 14499 N N . ALA F 1 198 ? 18.169 51.043 109.886 1.00 13.89 197 ALA F N 1
ATOM 14500 C CA . ALA F 1 198 ? 18.285 49.890 110.773 1.00 12.92 197 ALA F CA 1
ATOM 14501 C C . ALA F 1 198 ? 17.203 48.834 110.532 1.00 12.52 197 ALA F C 1
ATOM 14502 O O . ALA F 1 198 ? 17.411 47.656 110.800 1.00 12.92 197 ALA F O 1
ATOM 14504 N N . VAL F 1 199 ? 16.025 49.255 110.077 1.00 12.55 198 VAL F N 1
ATOM 14505 C CA . VAL F 1 199 ? 14.990 48.287 109.746 1.00 11.89 198 VAL F CA 1
ATOM 14506 C C . VAL F 1 199 ? 14.817 48.156 108.231 1.00 12.62 198 VAL F C 1
ATOM 14507 O O . VAL F 1 199 ? 13.752 47.735 107.753 1.00 13.75 198 VAL F O 1
ATOM 14511 N N . GLY F 1 200 ? 15.864 48.498 107.473 1.00 12.23 199 GLY F N 1
ATOM 14512 C CA . GLY F 1 200 ? 15.872 48.291 106.011 1.00 12.44 199 GLY F CA 1
ATOM 14513 C C . GLY F 1 200 ? 14.808 49.044 105.234 1.00 13.01 199 GLY F C 1
ATOM 14514 O O . GLY F 1 200 ? 14.358 48.590 104.181 1.00 13.04 199 GLY F O 1
ATOM 14515 N N . HIS F 1 201 ? 14.408 50.203 105.756 1.00 13.50 200 HIS F N 1
ATOM 14516 C CA . HIS F 1 201 ? 13.286 51.024 105.222 1.00 14.07 200 HIS F CA 1
ATOM 14517 C C . HIS F 1 201 ? 11.965 50.260 104.965 1.00 12.79 200 HIS F C 1
ATOM 14518 O O . HIS F 1 201 ? 11.228 50.594 104.032 1.00 12.18 200 HIS F O 1
ATOM 14525 N N . ARG F 1 202 ? 11.654 49.280 105.812 1.00 12.17 201 ARG F N 1
ATOM 14526 C CA . ARG F 1 202 ? 10.474 48.418 105.593 1.00 12.97 201 ARG F CA 1
ATOM 14527 C C . ARG F 1 202 ? 9.218 49.277 105.749 1.00 13.63 201 ARG F C 1
ATOM 14528 O O . ARG F 1 202 ? 9.157 50.169 106.627 1.00 14.14 201 ARG F O 1
ATOM 14536 N N . PRO F 1 203 ? 8.243 49.098 104.839 1.00 13.43 202 PRO F N 1
ATOM 14537 C CA . PRO F 1 203 ? 7.103 50.015 104.907 1.00 13.04 202 PRO F CA 1
ATOM 14538 C C . PRO F 1 203 ? 6.224 49.967 106.202 1.00 12.37 202 PRO F C 1
ATOM 14539 O O . PRO F 1 203 ? 5.443 50.879 106.420 1.00 12.41 202 PRO F O 1
ATOM 14543 N N . ALA F 1 204 ? 6.345 48.927 107.030 1.00 11.30 203 ALA F N 1
ATOM 14544 C CA . ALA F 1 204 ? 5.630 48.861 108.298 1.00 11.30 203 ALA F CA 1
ATOM 14545 C C . ALA F 1 204 ? 6.075 49.984 109.256 1.00 10.96 203 ALA F C 1
ATOM 14546 O O . ALA F 1 204 ? 5.266 50.515 110.047 1.00 10.92 203 ALA F O 1
ATOM 14548 N N . PHE F 1 205 ? 7.359 50.328 109.173 1.00 9.35 204 PHE F N 1
ATOM 14549 C CA . PHE F 1 205 ? 7.924 51.357 110.006 1.00 8.82 204 PHE F CA 1
ATOM 14550 C C . PHE F 1 205 ? 7.941 52.768 109.365 1.00 8.35 204 PHE F C 1
ATOM 14551 O O . PHE F 1 205 ? 8.883 53.164 108.670 1.00 7.81 204 PHE F O 1
ATOM 14559 N N . GLY F 1 206 ? 6.906 53.552 109.660 1.00 8.13 205 GLY F N 1
ATOM 14560 C CA . GLY F 1 206 ? 6.884 54.951 109.234 1.00 7.17 205 GLY F CA 1
ATOM 14561 C C . GLY F 1 206 ? 6.846 55.882 110.424 1.00 7.58 205 GLY F C 1
ATOM 14562 O O . GLY F 1 206 ? 7.225 55.499 111.561 1.00 6.19 205 GLY F O 1
ATOM 14563 N N . LEU F 1 207 ? 6.364 57.102 110.166 1.00 7.69 206 LEU F N 1
ATOM 14564 C CA . LEU F 1 207 ? 6.574 58.209 111.083 1.00 7.75 206 LEU F CA 1
ATOM 14565 C C . LEU F 1 207 ? 5.307 58.947 111.389 1.00 7.73 206 LEU F C 1
ATOM 14566 O O . LEU F 1 207 ? 4.460 59.182 110.512 1.00 8.77 206 LEU F O 1
ATOM 14571 N N . ASN F 1 208 ? 5.191 59.312 112.661 1.00 8.11 207 ASN F N 1
ATOM 14572 C CA . ASN F 1 208 ? 4.254 60.313 113.095 1.00 8.19 207 ASN F CA 1
ATOM 14573 C C . ASN F 1 208 ? 4.971 61.642 113.161 1.00 8.44 207 ASN F C 1
ATOM 14574 O O . ASN F 1 208 ? 5.903 61.820 113.949 1.00 8.11 207 ASN F O 1
ATOM 14579 N N . PHE F 1 209 ? 4.507 62.581 112.339 1.00 8.88 208 PHE F N 1
ATOM 14580 C CA . PHE F 1 209 ? 5.086 63.914 112.271 1.00 8.39 208 PHE F CA 1
ATOM 14581 C C . PHE F 1 209 ? 4.471 64.877 113.287 1.00 7.72 208 PHE F C 1
ATOM 14582 O O . PHE F 1 209 ? 3.266 65.206 113.222 1.00 6.78 208 PHE F O 1
ATOM 14590 N N . ASP F 1 210 ? 5.327 65.332 114.207 1.00 7.41 209 ASP F N 1
ATOM 14591 C CA . ASP F 1 210 ? 4.920 66.260 115.222 1.00 8.23 209 ASP F CA 1
ATOM 14592 C C . ASP F 1 210 ? 5.977 67.329 115.248 1.00 7.69 209 ASP F C 1
ATOM 14593 O O . ASP F 1 210 ? 7.094 67.079 115.684 1.00 7.16 209 ASP F O 1
ATOM 14598 N N . PRO F 1 211 ? 5.634 68.541 114.756 1.00 7.73 210 PRO F N 1
ATOM 14599 C CA . PRO F 1 211 ? 6.708 69.577 114.585 1.00 7.26 210 PRO F CA 1
ATOM 14600 C C . PRO F 1 211 ? 7.273 70.242 115.878 1.00 7.63 210 PRO F C 1
ATOM 14601 O O . PRO F 1 211 ? 8.208 71.023 115.805 1.00 7.44 210 PRO F O 1
ATOM 14605 N N . SER F 1 212 ? 6.726 69.931 117.047 1.00 8.07 211 SER F N 1
ATOM 14606 C CA . SER F 1 212 ? 6.983 70.761 118.243 1.00 8.18 211 SER F CA 1
ATOM 14607 C C . SER F 1 212 ? 8.448 70.693 118.742 1.00 8.38 211 SER F C 1
ATOM 14608 O O . SER F 1 212 ? 9.041 71.704 119.124 1.00 8.79 211 SER F O 1
ATOM 14611 N N . HIS F 1 213 ? 8.994 69.482 118.785 1.00 8.26 212 HIS F N 1
ATOM 14612 C CA . HIS F 1 213 ? 10.397 69.255 119.131 1.00 7.71 212 HIS F CA 1
ATOM 14613 C C . HIS F 1 213 ? 11.382 69.617 118.018 1.00 7.41 212 HIS F C 1
ATOM 14614 O O . HIS F 1 213 ? 12.559 69.561 118.217 1.00 8.63 212 HIS F O 1
ATOM 14621 N N . PHE F 1 214 ? 10.893 69.967 116.835 1.00 7.97 213 PHE F N 1
ATOM 14622 C CA . PHE F 1 214 ? 11.762 70.445 115.755 1.00 7.48 213 PHE F CA 1
ATOM 14623 C C . PHE F 1 214 ? 12.254 71.851 116.098 1.00 7.32 213 PHE F C 1
ATOM 14624 O O . PHE F 1 214 ? 13.338 72.257 115.663 1.00 7.10 213 PHE F O 1
ATOM 14632 N N . VAL F 1 215 ? 11.432 72.574 116.869 1.00 7.21 214 VAL F N 1
ATOM 14633 C CA . VAL F 1 215 ? 11.658 73.966 117.202 1.00 7.04 214 VAL F CA 1
ATOM 14634 C C . VAL F 1 215 ? 12.915 74.166 118.043 1.00 7.01 214 VAL F C 1
ATOM 14635 O O . VAL F 1 215 ? 13.824 74.940 117.625 1.00 7.11 214 VAL F O 1
ATOM 14639 N N . TRP F 1 216 ? 13.000 73.515 119.206 1.00 5.79 215 TRP F N 1
ATOM 14640 C CA . TRP F 1 216 ? 14.176 73.766 120.086 1.00 6.61 215 TRP F CA 1
ATOM 14641 C C . TRP F 1 216 ? 15.481 73.150 119.556 1.00 7.78 215 TRP F C 1
ATOM 14642 O O . TRP F 1 216 ? 16.582 73.685 119.829 1.00 8.22 215 TRP F O 1
ATOM 14653 N N . GLN F 1 217 ? 15.341 72.094 118.747 1.00 7.64 216 GLN F N 1
ATOM 14654 C CA . GLN F 1 217 ? 16.469 71.411 118.129 1.00 8.87 216 GLN F CA 1
ATOM 14655 C C . GLN F 1 217 ? 16.975 72.099 116.837 1.00 9.15 216 GLN F C 1
ATOM 14656 O O . GLN F 1 217 ? 18.055 71.796 116.321 1.00 8.77 216 GLN F O 1
ATOM 14662 N N . ASP F 1 218 ? 16.184 73.036 116.341 1.00 10.08 217 ASP F N 1
ATOM 14663 C CA . ASP F 1 218 ? 16.490 73.821 115.115 1.00 10.09 217 ASP F CA 1
ATOM 14664 C C . ASP F 1 218 ? 16.415 73.009 113.849 1.00 9.34 217 ASP F C 1
ATOM 14665 O O . ASP F 1 218 ? 17.184 73.218 112.883 1.00 9.51 217 ASP F O 1
ATOM 14670 N N . LEU F 1 219 ? 15.464 72.089 113.835 1.00 8.42 218 LEU F N 1
ATOM 14671 C CA . LEU F 1 219 ? 15.302 71.232 112.694 1.00 8.46 218 LEU F CA 1
ATOM 14672 C C . LEU F 1 219 ? 14.252 71.852 111.788 1.00 8.46 218 LEU F C 1
ATOM 14673 O O . LEU F 1 219 ? 13.244 72.341 112.278 1.00 8.41 218 LEU F O 1
ATOM 14678 N N . ASP F 1 220 ? 14.488 71.837 110.477 1.00 8.31 219 ASP F N 1
ATOM 14679 C CA . ASP F 1 220 ? 13.507 72.346 109.526 1.00 8.32 219 ASP F CA 1
ATOM 14680 C C . ASP F 1 220 ? 12.427 71.268 109.330 1.00 8.68 219 ASP F C 1
ATOM 14681 O O . ASP F 1 220 ? 12.692 70.181 108.795 1.00 8.87 219 ASP F O 1
ATOM 14686 N N . PRO F 1 221 ? 11.208 71.538 109.816 1.00 8.87 220 PRO F N 1
ATOM 14687 C CA . PRO F 1 221 ? 10.184 70.498 109.695 1.00 9.14 220 PRO F CA 1
ATOM 14688 C C . PRO F 1 221 ? 9.653 70.308 108.276 1.00 8.77 220 PRO F C 1
ATOM 14689 O O . PRO F 1 221 ? 9.151 69.228 107.933 1.00 8.75 220 PRO F O 1
ATOM 14693 N N . VAL F 1 222 ? 9.756 71.348 107.464 1.00 9.03 221 VAL F N 1
ATOM 14694 C CA . VAL F 1 222 ? 9.293 71.305 106.067 1.00 8.63 221 VAL F CA 1
ATOM 14695 C C . VAL F 1 222 ? 10.205 70.380 105.226 1.00 8.76 221 VAL F C 1
ATOM 14696 O O . VAL F 1 222 ? 9.720 69.494 104.486 1.00 9.05 221 VAL F O 1
ATOM 14700 N N . GLY F 1 223 ? 11.520 70.581 105.355 1.00 8.68 222 GLY F N 1
ATOM 14701 C CA . GLY F 1 223 ? 12.528 69.732 104.697 1.00 6.52 222 GLY F CA 1
ATOM 14702 C C . GLY F 1 223 ? 12.461 68.299 105.173 1.00 6.42 222 GLY F C 1
ATOM 14703 O O . GLY F 1 223 ? 12.662 67.382 104.389 1.00 7.31 222 GLY F O 1
ATOM 14704 N N . PHE F 1 224 ? 12.168 68.088 106.455 1.00 6.38 223 PHE F N 1
ATOM 14705 C CA . PHE F 1 224 ? 11.899 66.745 107.012 1.00 5.94 223 PHE F CA 1
ATOM 14706 C C . PHE F 1 224 ? 10.720 66.052 106.290 1.00 6.77 223 PHE F C 1
ATOM 14707 O O . PHE F 1 224 ? 10.821 64.907 105.826 1.00 6.48 223 PHE F O 1
ATOM 14715 N N . LEU F 1 225 ? 9.588 66.754 106.195 1.00 7.91 224 LEU F N 1
ATOM 14716 C CA . LEU F 1 225 ? 8.427 66.226 105.453 1.00 8.58 224 LEU F CA 1
ATOM 14717 C C . LEU F 1 225 ? 8.781 65.841 104.021 1.00 9.35 224 LEU F C 1
ATOM 14718 O O . LEU F 1 225 ? 8.329 64.815 103.549 1.00 9.98 224 LEU F O 1
ATOM 14723 N N . TRP F 1 226 ? 9.553 66.677 103.323 1.00 10.58 225 TRP F N 1
ATOM 14724 C CA . TRP F 1 226 ? 9.935 66.407 101.935 1.00 11.71 225 TRP F CA 1
ATOM 14725 C C . TRP F 1 226 ? 10.848 65.180 101.868 1.00 11.89 225 TRP F C 1
ATOM 14726 O O . TRP F 1 226 ? 10.608 64.258 101.091 1.00 12.48 225 TRP F O 1
ATOM 14737 N N . ASP F 1 227 ? 11.888 65.165 102.697 1.00 11.02 226 ASP F N 1
ATOM 14738 C CA . ASP F 1 227 ? 12.883 64.110 102.615 1.00 12.11 226 ASP F CA 1
ATOM 14739 C C . ASP F 1 227 ? 12.363 62.738 103.073 1.00 12.27 226 ASP F C 1
ATOM 14740 O O . ASP F 1 227 ? 12.814 61.707 102.565 1.00 12.29 226 ASP F O 1
ATOM 14745 N N . PHE F 1 228 ? 11.420 62.725 104.014 1.00 12.17 227 PHE F N 1
ATOM 14746 C CA . PHE F 1 228 ? 10.778 61.463 104.402 1.00 12.11 227 PHE F CA 1
ATOM 14747 C C . PHE F 1 228 ? 9.331 61.398 103.964 1.00 12.76 227 PHE F C 1
ATOM 14748 O O . PHE F 1 228 ? 8.537 60.679 104.556 1.00 13.05 227 PHE F O 1
ATOM 14756 N N . ARG F 1 229 ? 9.001 62.081 102.880 1.00 14.43 228 ARG F N 1
ATOM 14757 C CA . ARG F 1 229 ? 7.628 62.085 102.336 1.00 15.92 228 ARG F CA 1
ATOM 14758 C C . ARG F 1 229 ? 6.946 60.732 102.198 1.00 16.96 228 ARG F C 1
ATOM 14759 O O . ARG F 1 229 ? 5.706 60.677 102.323 1.00 17.95 228 ARG F O 1
ATOM 14767 N N . ASP F 1 230 ? 7.733 59.664 101.962 1.00 15.78 229 ASP F N 1
ATOM 14768 C CA . ASP F 1 230 ? 7.197 58.326 101.725 1.00 16.10 229 ASP F CA 1
ATOM 14769 C C . ASP F 1 230 ? 6.891 57.538 103.007 1.00 14.90 229 ASP F C 1
ATOM 14770 O O . ASP F 1 230 ? 6.274 56.461 102.943 1.00 13.84 229 ASP F O 1
ATOM 14775 N N . ARG F 1 231 ? 7.318 58.088 104.154 1.00 12.37 230 ARG F N 1
ATOM 14776 C CA . ARG F 1 231 ? 7.077 57.493 105.447 1.00 10.90 230 ARG F CA 1
ATOM 14777 C C . ARG F 1 231 ? 6.277 58.371 106.432 1.00 10.24 230 ARG F C 1
ATOM 14778 O O . ARG F 1 231 ? 6.235 58.052 107.610 1.00 9.74 230 ARG F O 1
ATOM 14786 N N . ILE F 1 232 ? 5.678 59.471 105.971 1.00 9.07 231 ILE F N 1
ATOM 14787 C CA . ILE F 1 232 ? 4.754 60.238 106.822 1.00 9.85 231 ILE F CA 1
ATOM 14788 C C . ILE F 1 232 ? 3.376 59.563 106.912 1.00 10.22 231 ILE F C 1
ATOM 14789 O O . ILE F 1 232 ? 2.558 59.659 105.992 1.00 9.49 231 ILE F O 1
ATOM 14794 N N . TYR F 1 233 ? 3.142 58.886 108.048 1.00 9.83 232 TYR F N 1
ATOM 14795 C CA . TYR F 1 233 ? 1.966 58.001 108.212 1.00 9.95 232 TYR F CA 1
ATOM 14796 C C . TYR F 1 233 ? 0.837 58.687 108.959 1.00 9.86 232 TYR F C 1
ATOM 14797 O O . TYR F 1 233 ? -0.340 58.314 108.809 1.00 10.81 232 TYR F O 1
ATOM 14806 N N . HIS F 1 234 ? 1.199 59.706 109.744 1.00 8.28 233 HIS F N 1
ATOM 14807 C CA . HIS F 1 234 ? 0.244 60.432 110.585 1.00 6.79 233 HIS F CA 1
ATOM 14808 C C . HIS F 1 234 ? 0.846 61.825 110.868 1.00 6.75 233 HIS F C 1
ATOM 14809 O O . HIS F 1 234 ? 2.060 61.997 110.726 1.00 5.90 233 HIS F O 1
ATOM 14816 N N . VAL F 1 235 ? -0.007 62.803 111.205 1.00 7.13 234 VAL F N 1
ATOM 14817 C CA . VAL F 1 235 ? 0.395 64.158 111.543 1.00 7.46 234 VAL F CA 1
ATOM 14818 C C . VAL F 1 235 ? -0.232 64.560 112.871 1.00 8.88 234 VAL F C 1
ATOM 14819 O O . VAL F 1 235 ? -1.424 64.412 113.055 1.00 9.07 234 VAL F O 1
ATOM 14823 N N . ASP F 1 236 ? 0.583 65.036 113.816 1.00 9.98 235 ASP F N 1
ATOM 14824 C CA . ASP F 1 236 ? 0.068 65.627 115.063 1.00 10.34 235 ASP F CA 1
ATOM 14825 C C . ASP F 1 236 ? 0.525 67.065 115.208 1.00 10.46 235 ASP F C 1
ATOM 14826 O O . ASP F 1 236 ? 1.710 67.311 115.293 1.00 10.65 235 ASP F O 1
ATOM 14831 N N . CYS F 1 237 ? -0.398 68.023 115.242 1.00 10.47 236 CYS F N 1
ATOM 14832 C CA . CYS F 1 237 ? 0.010 69.413 115.437 1.00 10.24 236 CYS F CA 1
ATOM 14833 C C . CYS F 1 237 ? 0.144 69.701 116.913 1.00 9.97 236 CYS F C 1
ATOM 14834 O O . CYS F 1 237 ? -0.838 69.659 117.646 1.00 11.72 236 CYS F O 1
ATOM 14837 N N . LYS F 1 238 ? 1.368 69.968 117.354 1.00 9.54 237 LYS F N 1
ATOM 14838 C CA . LYS F 1 238 ? 1.630 70.351 118.726 1.00 7.84 237 LYS F CA 1
ATOM 14839 C C . LYS F 1 238 ? 2.548 71.571 118.554 1.00 7.83 237 LYS F C 1
ATOM 14840 O O . LYS F 1 238 ? 3.504 71.532 117.789 1.00 8.79 237 LYS F O 1
ATOM 14846 N N . GLU F 1 239 ? 2.244 72.643 119.254 1.00 7.42 238 GLU F N 1
ATOM 14847 C CA . GLU F 1 239 ? 2.914 73.932 119.100 1.00 7.16 238 GLU F CA 1
ATOM 14848 C C . GLU F 1 239 ? 4.007 74.030 120.174 1.00 7.46 238 GLU F C 1
ATOM 14849 O O . GLU F 1 239 ? 3.896 73.405 121.212 1.00 6.93 238 GLU F O 1
ATOM 14855 N N . ALA F 1 240 ? 5.064 74.779 119.887 1.00 6.62 239 ALA F N 1
ATOM 14856 C CA . ALA F 1 240 ? 6.088 75.072 120.854 1.00 7.88 239 ALA F CA 1
ATOM 14857 C C . ALA F 1 240 ? 6.665 76.495 120.638 1.00 6.77 239 ALA F C 1
ATOM 14858 O O . ALA F 1 240 ? 6.747 76.964 119.498 1.00 6.33 239 ALA F O 1
ATOM 14860 N N . ARG F 1 241 ? 6.967 77.176 121.749 1.00 6.95 240 ARG F N 1
ATOM 14861 C CA . ARG F 1 241 ? 7.472 78.554 121.769 1.00 8.03 240 ARG F CA 1
ATOM 14862 C C . ARG F 1 241 ? 8.839 78.584 122.475 1.00 8.01 240 ARG F C 1
ATOM 14863 O O . ARG F 1 241 ? 8.977 78.035 123.572 1.00 8.83 240 ARG F O 1
ATOM 14871 N N . LYS F 1 242 ? 9.843 79.203 121.837 1.00 7.78 241 LYS F N 1
ATOM 14872 C CA . LYS F 1 242 ? 11.134 79.461 122.475 1.00 7.30 241 LYS F CA 1
ATOM 14873 C C . LYS F 1 242 ? 11.097 80.770 123.235 1.00 7.55 241 LYS F C 1
ATOM 14874 O O . LYS F 1 242 ? 10.441 81.741 122.817 1.00 7.40 241 LYS F O 1
ATOM 14880 N N . ARG F 1 243 ? 11.825 80.819 124.339 1.00 6.69 242 ARG F N 1
ATOM 14881 C CA . ARG F 1 243 ? 12.142 82.095 124.928 1.00 6.52 242 ARG F CA 1
ATOM 14882 C C . ARG F 1 243 ? 13.529 82.063 125.482 1.00 6.15 242 ARG F C 1
ATOM 14883 O O . ARG F 1 243 ? 13.778 81.771 126.652 1.00 6.95 242 ARG F O 1
ATOM 14891 N N . LEU F 1 244 ? 14.434 82.413 124.615 1.00 7.64 243 LEU F N 1
ATOM 14892 C CA . LEU F 1 244 ? 15.838 82.198 124.810 1.00 8.57 243 LEU F CA 1
ATOM 14893 C C . LEU F 1 244 ? 16.445 83.557 125.057 1.00 8.71 243 LEU F C 1
ATOM 14894 O O . LEU F 1 244 ? 16.895 84.229 124.142 1.00 9.70 243 LEU F O 1
ATOM 14899 N N . ASP F 1 245 ? 16.418 83.975 126.313 1.00 9.56 244 ASP F N 1
ATOM 14900 C CA . ASP F 1 245 ? 16.854 85.323 126.727 1.00 10.27 244 ASP F CA 1
ATOM 14901 C C . ASP F 1 245 ? 18.359 85.373 127.179 1.00 9.86 244 ASP F C 1
ATOM 14902 O O . ASP F 1 245 ? 18.797 86.347 127.743 1.00 10.01 244 ASP F O 1
ATOM 14907 N N . GLY F 1 246 ? 19.127 84.317 126.943 1.00 9.54 245 GLY F N 1
ATOM 14908 C CA . GLY F 1 246 ? 20.554 84.308 127.360 1.00 8.83 245 GLY F CA 1
ATOM 14909 C C . GLY F 1 246 ? 20.783 83.549 128.674 1.00 7.55 245 GLY F C 1
ATOM 14910 O O . GLY F 1 246 ? 21.882 83.053 128.926 1.00 7.30 245 GLY F O 1
ATOM 14911 N N . ARG F 1 247 ? 19.741 83.513 129.509 1.00 6.47 246 ARG F N 1
ATOM 14912 C CA . ARG F 1 247 ? 19.679 82.764 130.758 1.00 7.18 246 ARG F CA 1
ATOM 14913 C C . ARG F 1 247 ? 18.968 81.412 130.579 1.00 6.18 246 ARG F C 1
ATOM 14914 O O . ARG F 1 247 ? 19.530 80.348 130.926 1.00 6.38 246 ARG F O 1
ATOM 14922 N N . ASN F 1 248 ? 17.746 81.451 130.046 1.00 5.70 247 ASN F N 1
ATOM 14923 C CA . ASN F 1 248 ? 17.036 80.234 129.724 1.00 6.70 247 ASN F CA 1
ATOM 14924 C C . ASN F 1 248 ? 17.868 79.499 128.674 1.00 6.91 247 ASN F C 1
ATOM 14925 O O . ASN F 1 248 ? 18.475 80.153 127.787 1.00 7.07 247 ASN F O 1
ATOM 14930 N N . GLY F 1 249 ? 17.881 78.168 128.751 1.00 6.11 248 GLY F N 1
ATOM 14931 C CA . GLY F 1 249 ? 18.664 77.353 127.780 1.00 7.29 248 GLY F CA 1
ATOM 14932 C C . GLY F 1 249 ? 17.831 76.376 126.976 1.00 6.74 248 GLY F C 1
ATOM 14933 O O . GLY F 1 249 ? 16.695 76.046 127.366 1.00 6.78 248 GLY F O 1
ATOM 14934 N N . ARG F 1 250 ? 18.382 75.933 125.845 1.00 7.14 249 ARG F N 1
ATOM 14935 C CA . ARG F 1 250 ? 17.686 75.000 124.940 1.00 7.29 249 ARG F CA 1
ATOM 14936 C C . ARG F 1 250 ? 17.236 73.688 125.562 1.00 7.41 249 ARG F C 1
ATOM 14937 O O . ARG F 1 250 ? 16.317 73.053 125.035 1.00 7.30 249 ARG F O 1
ATOM 14945 N N . LEU F 1 251 ? 17.907 73.263 126.646 1.00 7.44 250 LEU F N 1
ATOM 14946 C CA . LEU F 1 251 ? 17.547 72.005 127.365 1.00 7.53 250 LEU F CA 1
ATOM 14947 C C . LEU F 1 251 ? 16.344 72.103 128.317 1.00 6.76 250 LEU F C 1
ATOM 14948 O O . LEU F 1 251 ? 15.775 71.080 128.692 1.00 4.68 250 LEU F O 1
ATOM 14953 N N . GLY F 1 252 ? 15.961 73.324 128.704 1.00 6.15 251 GLY F N 1
ATOM 14954 C CA . GLY F 1 252 ? 14.810 73.509 129.607 1.00 6.17 251 GLY F CA 1
ATOM 14955 C C . GLY F 1 252 ? 15.182 73.395 131.095 1.00 7.42 251 GLY F C 1
ATOM 14956 O O . GLY F 1 252 ? 14.312 73.525 131.952 1.00 8.29 251 GLY F O 1
ATOM 14957 N N . SER F 1 253 ? 16.458 73.117 131.407 1.00 6.93 252 SER F N 1
ATOM 14958 C CA . SER F 1 253 ? 16.989 73.095 132.809 1.00 6.47 252 SER F CA 1
ATOM 14959 C C . SER F 1 253 ? 16.273 72.188 133.819 1.00 6.87 252 SER F C 1
ATOM 14960 O O . SER F 1 253 ? 16.224 72.537 134.977 1.00 6.88 252 SER F O 1
ATOM 14963 N N . HIS F 1 254 ? 15.763 71.032 133.381 1.00 7.43 253 HIS F N 1
ATOM 14964 C CA . HIS F 1 254 ? 14.972 70.105 134.215 1.00 7.36 253 HIS F CA 1
ATOM 14965 C C . HIS F 1 254 ? 13.758 70.793 134.921 1.00 7.63 253 HIS F C 1
ATOM 14966 O O . HIS F 1 254 ? 13.241 70.278 135.903 1.00 7.63 253 HIS F O 1
ATOM 14973 N N . LEU F 1 255 ? 13.325 71.937 134.387 1.00 7.72 254 LEU F N 1
ATOM 14974 C CA . LEU F 1 255 ? 12.229 72.753 134.946 1.00 8.29 254 LEU F CA 1
ATOM 14975 C C . LEU F 1 255 ? 10.861 72.333 134.388 1.00 8.93 254 LEU F C 1
ATOM 14976 O O . LEU F 1 255 ? 10.769 71.945 133.213 1.00 9.56 254 LEU F O 1
ATOM 14981 N N . PRO F 1 256 ? 9.812 72.391 135.240 1.00 9.74 255 PRO F N 1
ATOM 14982 C CA . PRO F 1 256 ? 8.465 71.888 134.935 1.00 9.67 255 PRO F CA 1
ATOM 14983 C C . PRO F 1 256 ? 7.879 72.676 133.811 1.00 10.16 255 PRO F C 1
ATOM 14984 O O . PRO F 1 256 ? 8.201 73.841 133.683 1.00 10.96 255 PRO F O 1
ATOM 14988 N N . TRP F 1 257 ? 6.979 72.076 133.044 1.00 10.27 256 TRP F N 1
ATOM 14989 C CA . TRP F 1 257 ? 6.202 72.842 132.077 1.00 10.73 256 TRP F CA 1
ATOM 14990 C C . TRP F 1 257 ? 5.564 74.059 132.688 1.00 9.97 256 TRP F C 1
ATOM 14991 O O . TRP F 1 257 ? 4.961 74.020 133.777 1.00 10.13 256 TRP F O 1
ATOM 15002 N N . GLY F 1 258 ? 5.717 75.166 131.988 1.00 10.07 257 GLY F N 1
ATOM 15003 C CA . GLY F 1 258 ? 5.078 76.428 132.401 1.00 8.77 257 GLY F CA 1
ATOM 15004 C C . GLY F 1 258 ? 6.001 77.284 133.215 1.00 9.31 257 GLY F C 1
ATOM 15005 O O . GLY F 1 258 ? 5.663 78.428 133.467 1.00 10.07 257 GLY F O 1
ATOM 15006 N N . ASP F 1 259 ? 7.146 76.747 133.655 1.00 8.29 258 ASP F N 1
ATOM 15007 C CA . ASP F 1 259 ? 8.150 77.574 134.336 1.00 8.84 258 ASP F CA 1
ATOM 15008 C C . ASP F 1 259 ? 8.826 78.546 133.305 1.00 8.81 258 ASP F C 1
ATOM 15009 O O . ASP F 1 259 ? 9.382 78.099 132.303 1.00 9.76 258 ASP F O 1
ATOM 15014 N N . PRO F 1 260 ? 8.748 79.871 133.527 1.00 7.57 259 PRO F N 1
ATOM 15015 C CA . PRO F 1 260 ? 9.268 80.783 132.500 1.00 6.86 259 PRO F CA 1
ATOM 15016 C C . PRO F 1 260 ? 10.810 80.786 132.298 1.00 6.01 259 PRO F C 1
ATOM 15017 O O . PRO F 1 260 ? 11.316 81.431 131.368 1.00 5.38 259 PRO F O 1
ATOM 15021 N N . ARG F 1 261 ? 11.543 80.112 133.171 1.00 5.51 260 ARG F N 1
ATOM 15022 C CA . ARG F 1 261 ? 12.977 79.989 133.013 1.00 6.15 260 ARG F CA 1
ATOM 15023 C C . ARG F 1 261 ? 13.373 78.890 132.012 1.00 5.64 260 ARG F C 1
ATOM 15024 O O . ARG F 1 261 ? 14.548 78.695 131.732 1.00 5.57 260 ARG F O 1
ATOM 15032 N N . ARG F 1 262 ? 12.385 78.178 131.460 1.00 6.06 261 ARG F N 1
ATOM 15033 C CA . ARG F 1 262 ? 12.651 77.160 130.441 1.00 6.08 261 ARG F CA 1
ATOM 15034 C C . ARG F 1 262 ? 12.954 77.840 129.115 1.00 6.04 261 ARG F C 1
ATOM 15035 O O . ARG F 1 262 ? 12.241 78.762 128.735 1.00 6.89 261 ARG F O 1
ATOM 15043 N N . GLY F 1 263 ? 13.960 77.386 128.368 1.00 7.05 262 GLY F N 1
ATOM 15044 C CA . GLY F 1 263 ? 14.273 78.036 127.052 1.00 5.32 262 GLY F CA 1
ATOM 15045 C C . GLY F 1 263 ? 13.210 77.778 125.997 1.00 5.49 262 GLY F C 1
ATOM 15046 O O . GLY F 1 263 ? 13.138 78.468 124.984 1.00 4.63 262 GLY F O 1
ATOM 15047 N N . TRP F 1 264 ? 12.361 76.782 126.225 1.00 5.35 263 TRP F N 1
ATOM 15048 C CA . TRP F 1 264 ? 11.206 76.539 125.334 1.00 5.66 263 TRP F CA 1
ATOM 15049 C C . TRP F 1 264 ? 10.097 75.802 126.150 1.00 6.65 263 TRP F C 1
ATOM 15050 O O . TRP F 1 264 ? 10.371 75.179 127.192 1.00 4.95 263 TRP F O 1
ATOM 15061 N N . ASP F 1 265 ? 8.857 75.910 125.660 1.00 7.38 264 ASP F N 1
ATOM 15062 C CA . ASP F 1 265 ? 7.711 75.242 126.272 1.00 7.58 264 ASP F CA 1
ATOM 15063 C C . ASP F 1 265 ? 6.644 74.935 125.190 1.00 6.40 264 ASP F C 1
ATOM 15064 O O . ASP F 1 265 ? 6.662 75.516 124.110 1.00 5.15 264 ASP F O 1
ATOM 15069 N N . PHE F 1 266 ? 5.745 74.002 125.500 1.00 5.62 265 PHE F N 1
ATOM 15070 C CA . PHE F 1 266 ? 4.551 73.732 124.708 1.00 5.03 265 PHE F CA 1
ATOM 15071 C C . PHE F 1 266 ? 3.549 74.867 124.923 1.00 5.28 265 PHE F C 1
ATOM 15072 O O . PHE F 1 266 ? 3.328 75.292 126.064 1.00 6.22 265 PHE F O 1
ATOM 15080 N N . VAL F 1 267 ? 2.983 75.394 123.844 1.00 4.98 266 VAL F N 1
ATOM 15081 C CA . VAL F 1 267 ? 1.902 76.407 123.945 1.00 4.99 266 VAL F CA 1
ATOM 15082 C C . VAL F 1 267 ? 0.781 76.038 122.957 1.00 6.79 266 VAL F C 1
ATOM 15083 O O . VAL F 1 267 ? 1.017 75.250 122.047 1.00 7.65 266 VAL F O 1
ATOM 15087 N N . SER F 1 268 ? -0.438 76.546 123.156 1.00 7.39 267 SER F N 1
ATOM 15088 C CA . SER F 1 268 ? -1.503 76.302 122.205 1.00 7.76 267 SER F CA 1
ATOM 15089 C C . SER F 1 268 ? -1.162 76.743 120.757 1.00 7.65 267 SER F C 1
ATOM 15090 O O . SER F 1 268 ? -0.510 77.767 120.572 1.00 7.30 267 SER F O 1
ATOM 15093 N N . ALA F 1 269 ? -1.661 76.021 119.742 1.00 7.08 268 ALA F N 1
ATOM 15094 C CA . ALA F 1 269 ? -1.381 76.338 118.327 1.00 6.44 268 ALA F CA 1
ATOM 15095 C C . ALA F 1 269 ? -1.535 77.829 117.963 1.00 7.18 268 ALA F C 1
ATOM 15096 O O . ALA F 1 269 ? -2.588 78.440 118.265 1.00 6.99 268 ALA F O 1
ATOM 15098 N N . GLY F 1 270 ? -0.506 78.419 117.318 1.00 6.13 269 GLY F N 1
ATOM 15099 C CA . GLY F 1 270 ? -0.557 79.848 116.994 1.00 6.64 269 GLY F CA 1
ATOM 15100 C C . GLY F 1 270 ? 0.085 80.789 118.015 1.00 7.38 269 GLY F C 1
ATOM 15101 O O . GLY F 1 270 ? 0.437 81.925 117.678 1.00 8.57 269 GLY F O 1
ATOM 15102 N N . HIS F 1 271 ? 0.280 80.318 119.244 1.00 6.92 270 HIS F N 1
ATOM 15103 C CA . HIS F 1 271 ? 1.011 81.056 120.276 1.00 6.76 270 HIS F CA 1
ATOM 15104 C C . HIS F 1 271 ? 2.545 80.833 120.264 1.00 6.48 270 HIS F C 1
ATOM 15105 O O . HIS F 1 271 ? 3.297 81.535 120.956 1.00 5.72 270 HIS F O 1
ATOM 15112 N N . GLY F 1 272 ? 2.995 79.881 119.443 1.00 6.48 271 GLY F N 1
ATOM 15113 C CA . GLY F 1 272 ? 4.388 79.448 119.329 1.00 5.73 271 GLY F CA 1
ATOM 15114 C C . GLY F 1 272 ? 5.067 79.785 118.008 1.00 7.04 271 GLY F C 1
ATOM 15115 O O . GLY F 1 272 ? 4.764 80.828 117.406 1.00 7.13 271 GLY F O 1
ATOM 15116 N N . ASP F 1 273 ? 6.006 78.921 117.597 1.00 6.98 272 ASP F N 1
ATOM 15117 C CA . ASP F 1 273 ? 7.027 79.206 116.585 1.00 6.84 272 ASP F CA 1
ATOM 15118 C C . ASP F 1 273 ? 6.958 78.273 115.377 1.00 7.19 272 ASP F C 1
ATOM 15119 O O . ASP F 1 273 ? 7.660 78.518 114.377 1.00 8.61 272 ASP F O 1
ATOM 15124 N N . VAL F 1 274 ? 6.152 77.212 115.450 1.00 6.68 273 VAL F N 1
ATOM 15125 C CA . VAL F 1 274 ? 6.063 76.245 114.355 1.00 6.74 273 VAL F CA 1
ATOM 15126 C C . VAL F 1 274 ? 5.598 76.976 113.092 1.00 7.85 273 VAL F C 1
ATOM 15127 O O . VAL F 1 274 ? 4.647 77.792 113.142 1.00 8.74 273 VAL F O 1
ATOM 15131 N N . PRO F 1 275 ? 6.296 76.753 111.969 1.00 7.34 274 PRO F N 1
ATOM 15132 C CA . PRO F 1 275 ? 5.855 77.454 110.753 1.00 6.82 274 PRO F CA 1
ATOM 15133 C C . PRO F 1 275 ? 4.673 76.774 110.051 1.00 7.21 274 PRO F C 1
ATOM 15134 O O . PRO F 1 275 ? 4.854 76.215 108.966 1.00 7.00 274 PRO F O 1
ATOM 15138 N N . TRP F 1 276 ? 3.468 76.849 110.646 1.00 6.74 275 TRP F N 1
ATOM 15139 C CA . TRP F 1 276 ? 2.282 76.180 110.082 1.00 6.66 275 TRP F CA 1
ATOM 15140 C C . TRP F 1 276 ? 1.970 76.497 108.609 1.00 7.11 275 TRP F C 1
ATOM 15141 O O . TRP F 1 276 ? 1.487 75.637 107.888 1.00 7.04 275 TRP F O 1
ATOM 15152 N N . GLU F 1 277 ? 2.218 77.733 108.158 1.00 8.60 276 GLU F N 1
ATOM 15153 C CA . GLU F 1 277 ? 1.954 78.109 106.747 1.00 8.62 276 GLU F CA 1
ATOM 15154 C C . GLU F 1 277 ? 2.722 77.182 105.828 1.00 8.93 276 GLU F C 1
ATOM 15155 O O . GLU F 1 277 ? 2.169 76.640 104.877 1.00 9.04 276 GLU F O 1
ATOM 15161 N N . ASP F 1 278 ? 4.010 77.010 106.128 1.00 8.81 277 ASP F N 1
ATOM 15162 C CA . ASP F 1 278 ? 4.874 76.131 105.332 1.00 8.60 277 ASP F CA 1
ATOM 15163 C C . ASP F 1 278 ? 4.608 74.646 105.503 1.00 8.59 277 ASP F C 1
ATOM 15164 O O . ASP F 1 278 ? 4.639 73.891 104.532 1.00 8.27 277 ASP F O 1
ATOM 15169 N N . VAL F 1 279 ? 4.379 74.221 106.741 1.00 8.98 278 VAL F N 1
ATOM 15170 C CA . VAL F 1 279 ? 3.953 72.859 107.039 1.00 8.42 278 VAL F CA 1
ATOM 15171 C C . VAL F 1 279 ? 2.685 72.424 106.278 1.00 9.33 278 VAL F C 1
ATOM 15172 O O . VAL F 1 279 ? 2.682 71.389 105.616 1.00 10.06 278 VAL F O 1
ATOM 15176 N N . PHE F 1 280 ? 1.606 73.195 106.356 1.00 9.43 279 PHE F N 1
ATOM 15177 C CA . PHE F 1 280 ? 0.376 72.775 105.674 1.00 9.26 279 PHE F CA 1
ATOM 15178 C C . PHE F 1 280 ? 0.536 72.719 104.147 1.00 9.52 279 PHE F C 1
ATOM 15179 O O . PHE F 1 280 ? -0.043 71.828 103.500 1.00 9.69 279 PHE F O 1
ATOM 15187 N N . ARG F 1 281 ? 1.291 73.673 103.593 1.00 8.40 280 ARG F N 1
ATOM 15188 C CA . ARG F 1 281 ? 1.520 73.717 102.145 1.00 8.57 280 ARG F CA 1
ATOM 15189 C C . ARG F 1 281 ? 2.266 72.473 101.727 1.00 8.35 280 ARG F C 1
ATOM 15190 O O . ARG F 1 281 ? 1.884 71.826 100.753 1.00 8.79 280 ARG F O 1
ATOM 15206 N N . LEU F 1 283 ? 2.379 69.530 103.355 1.00 8.23 282 LEU F N 1
ATOM 15207 C CA . LEU F 1 283 ? 1.488 68.397 103.438 1.00 8.95 282 LEU F CA 1
ATOM 15208 C C . LEU F 1 283 ? 0.745 68.161 102.110 1.00 9.85 282 LEU F C 1
ATOM 15209 O O . LEU F 1 283 ? 0.628 67.011 101.681 1.00 9.86 282 LEU F O 1
ATOM 15214 N N . ARG F 1 284 ? 0.270 69.217 101.455 1.00 11.14 283 ARG F N 1
ATOM 15215 C CA . ARG F 1 284 ? -0.342 69.051 100.123 1.00 13.69 283 ARG F CA 1
ATOM 15216 C C . ARG F 1 284 ? 0.703 68.670 99.064 1.00 13.44 283 ARG F C 1
ATOM 15217 O O . ARG F 1 284 ? 0.532 67.682 98.332 1.00 13.92 283 ARG F O 1
ATOM 15225 N N . SER F 1 285 ? 1.825 69.384 99.043 1.00 13.75 284 SER F N 1
ATOM 15226 C CA . SER F 1 285 ? 2.930 69.042 98.135 1.00 13.26 284 SER F CA 1
ATOM 15227 C C . SER F 1 285 ? 3.373 67.581 98.170 1.00 13.86 284 SER F C 1
ATOM 15228 O O . SER F 1 285 ? 3.730 67.016 97.109 1.00 13.52 284 SER F O 1
ATOM 15231 N N . ILE F 1 286 ? 3.333 66.969 99.364 1.00 13.35 285 ILE F N 1
ATOM 15232 C CA . ILE F 1 286 ? 3.652 65.545 99.508 1.00 13.21 285 ILE F CA 1
ATOM 15233 C C . ILE F 1 286 ? 2.453 64.610 99.421 1.00 13.85 285 ILE F C 1
ATOM 15234 O O . ILE F 1 286 ? 2.597 63.397 99.493 1.00 14.12 285 ILE F O 1
ATOM 15239 N N . ASP F 1 287 ? 1.263 65.168 99.252 1.00 14.53 286 ASP F N 1
ATOM 15240 C CA . ASP F 1 287 ? 0.070 64.349 99.097 1.00 15.02 286 ASP F CA 1
ATOM 15241 C C . ASP F 1 287 ? -0.218 63.527 100.359 1.00 14.26 286 ASP F C 1
ATOM 15242 O O . ASP F 1 287 ? -0.610 62.354 100.283 1.00 14.58 286 ASP F O 1
ATOM 15247 N N . TYR F 1 288 ? -0.001 64.136 101.526 1.00 13.35 287 TYR F N 1
ATOM 15248 C CA . TYR F 1 288 ? -0.383 63.500 102.801 1.00 12.30 287 TYR F CA 1
ATOM 15249 C C . TYR F 1 288 ? -1.897 63.558 102.852 1.00 12.49 287 TYR F C 1
ATOM 15250 O O . TYR F 1 288 ? -2.491 64.628 102.820 1.00 12.33 287 TYR F O 1
ATOM 15259 N N . GLN F 1 289 ? -2.525 62.397 102.901 1.00 15.02 288 GLN F N 1
ATOM 15260 C CA . GLN F 1 289 ? -3.997 62.302 102.802 1.00 16.18 288 GLN F CA 1
ATOM 15261 C C . GLN F 1 289 ? -4.680 61.881 104.118 1.00 15.47 288 GLN F C 1
ATOM 15262 O O . GLN F 1 289 ? -5.912 61.826 104.181 1.00 17.08 288 GLN F O 1
ATOM 15268 N N . GLY F 1 290 ? -3.888 61.623 105.162 1.00 14.52 289 GLY F N 1
ATOM 15269 C CA . GLY F 1 290 ? -4.402 61.254 106.483 1.00 12.29 289 GLY F CA 1
ATOM 15270 C C . GLY F 1 290 ? -5.096 62.356 107.234 1.00 11.65 289 GLY F C 1
ATOM 15271 O O . GLY F 1 290 ? -5.295 63.468 106.693 1.00 12.19 289 GLY F O 1
ATOM 15272 N N . PRO F 1 291 ? -5.514 62.072 108.489 1.00 11.58 290 PRO F N 1
ATOM 15273 C CA . PRO F 1 291 ? -6.144 63.147 109.275 1.00 10.79 290 PRO F CA 1
ATOM 15274 C C . PRO F 1 291 ? -5.063 64.103 109.828 1.00 10.20 290 PRO F C 1
ATOM 15275 O O . PRO F 1 291 ? -3.864 63.739 109.937 1.00 9.55 290 PRO F O 1
ATOM 15279 N N . VAL F 1 292 ? -5.475 65.322 110.132 1.00 9.40 291 VAL F N 1
ATOM 15280 C CA . VAL F 1 292 ? -4.582 66.238 110.821 1.00 10.16 291 VAL F CA 1
ATOM 15281 C C . VAL F 1 292 ? -4.972 66.231 112.293 1.00 9.46 291 VAL F C 1
ATOM 15282 O O . VAL F 1 292 ? -6.014 66.777 112.648 1.00 8.57 291 VAL F O 1
ATOM 15286 N N . SER F 1 293 ? -4.162 65.567 113.130 1.00 8.82 292 SER F N 1
ATOM 15287 C CA . SER F 1 293 ? -4.501 65.475 114.555 1.00 9.24 292 SER F CA 1
ATOM 15288 C C . SER F 1 293 ? -3.922 66.642 115.361 1.00 9.46 292 SER F C 1
ATOM 15289 O O . SER F 1 293 ? -2.984 67.286 114.921 1.00 9.13 292 SER F O 1
ATOM 15292 N N . VAL F 1 294 ? -4.521 66.926 116.522 1.00 9.80 293 VAL F N 1
ATOM 15293 C CA . VAL F 1 294 ? -4.108 68.046 117.337 1.00 9.96 293 VAL F CA 1
ATOM 15294 C C . VAL F 1 294 ? -3.846 67.462 118.691 1.00 9.49 293 VAL F C 1
ATOM 15295 O O . VAL F 1 294 ? -4.751 66.893 119.303 1.00 10.01 293 VAL F O 1
ATOM 15299 N N . GLU F 1 295 ? -2.592 67.582 119.138 1.00 8.96 294 GLU F N 1
ATOM 15300 C CA . GLU F 1 295 ? -2.191 67.189 120.475 1.00 8.37 294 GLU F CA 1
ATOM 15301 C C . GLU F 1 295 ? -2.088 68.480 121.266 1.00 8.52 294 GLU F C 1
ATOM 15302 O O . GLU F 1 295 ? -1.208 69.310 121.027 1.00 7.83 294 GLU F O 1
ATOM 15308 N N . TRP F 1 296 ? -3.004 68.646 122.216 1.00 8.58 295 TRP F N 1
ATOM 15309 C CA . TRP F 1 296 ? -3.156 69.939 122.866 1.00 8.82 295 TRP F CA 1
ATOM 15310 C C . TRP F 1 296 ? -2.361 69.971 124.177 1.00 9.66 295 TRP F C 1
ATOM 15311 O O . TRP F 1 296 ? -2.586 69.163 125.088 1.00 11.05 295 TRP F O 1
ATOM 15322 N N . GLU F 1 297 ? -1.454 70.921 124.288 1.00 9.69 296 GLU F N 1
ATOM 15323 C CA . GLU F 1 297 ? -0.679 71.069 125.506 1.00 11.60 296 GLU F CA 1
ATOM 15324 C C . GLU F 1 297 ? -0.189 72.496 125.662 1.00 9.92 296 GLU F C 1
ATOM 15325 O O . GLU F 1 297 ? 0.378 73.045 124.726 1.00 9.81 296 GLU F O 1
ATOM 15331 N N . ASP F 1 298 ? -0.407 73.075 126.845 1.00 9.49 297 ASP F N 1
ATOM 15332 C CA . ASP F 1 298 ? 0.010 74.458 127.186 1.00 8.10 297 ASP F CA 1
ATOM 15333 C C . ASP F 1 298 ? -0.194 74.675 128.691 1.00 8.27 297 ASP F C 1
ATOM 15334 O O . ASP F 1 298 ? -1.275 74.988 129.107 1.00 7.66 297 ASP F O 1
ATOM 15339 N N . ALA F 1 299 ? 0.865 74.596 129.479 1.00 8.73 298 ALA F N 1
ATOM 15340 C CA . ALA F 1 299 ? 0.747 74.655 130.921 1.00 9.84 298 ALA F CA 1
ATOM 15341 C C . ALA F 1 299 ? 0.253 76.024 131.399 1.00 11.63 298 ALA F C 1
ATOM 15342 O O . ALA F 1 299 ? -0.112 76.156 132.584 1.00 13.52 298 ALA F O 1
ATOM 15344 N N . GLY F 1 300 ? 0.240 77.041 130.519 1.00 11.52 299 GLY F N 1
ATOM 15345 C CA . GLY F 1 300 ? -0.223 78.366 130.929 1.00 11.69 299 GLY F CA 1
ATOM 15346 C C . GLY F 1 300 ? -1.643 78.714 130.532 1.00 13.05 299 GLY F C 1
ATOM 15347 O O . GLY F 1 300 ? -2.037 79.884 130.563 1.00 12.29 299 GLY F O 1
ATOM 15356 N N . ASP F 1 302 ? -5.944 76.828 129.985 1.00 14.97 301 ASP F N 1
ATOM 15357 C CA . ASP F 1 302 ? -6.929 75.776 130.267 1.00 14.29 301 ASP F CA 1
ATOM 15358 C C . ASP F 1 302 ? -7.281 75.091 128.928 1.00 12.95 301 ASP F C 1
ATOM 15359 O O . ASP F 1 302 ? -7.528 75.760 127.925 1.00 11.83 301 ASP F O 1
ATOM 15364 N N . ARG F 1 303 ? -7.235 73.757 128.917 1.00 12.28 302 ARG F N 1
ATOM 15365 C CA . ARG F 1 303 ? -7.489 72.939 127.715 1.00 11.82 302 ARG F CA 1
ATOM 15366 C C . ARG F 1 303 ? -8.872 73.187 127.141 1.00 12.15 302 ARG F C 1
ATOM 15367 O O . ARG F 1 303 ? -9.074 73.055 125.958 1.00 10.77 302 ARG F O 1
ATOM 15375 N N . LEU F 1 304 ? -9.824 73.510 128.015 1.00 13.60 303 LEU F N 1
ATOM 15376 C CA . LEU F 1 304 ? -11.231 73.728 127.627 1.00 14.81 303 LEU F CA 1
ATOM 15377 C C . LEU F 1 304 ? -11.334 74.986 126.754 1.00 14.55 303 LEU F C 1
ATOM 15378 O O . LEU F 1 304 ? -12.188 75.085 125.871 1.00 13.83 303 LEU F O 1
ATOM 15383 N N . GLN F 1 305 ? -10.430 75.933 127.010 1.00 13.87 304 GLN F N 1
ATOM 15384 C CA . GLN F 1 305 ? -10.298 77.098 126.158 1.00 15.24 304 GLN F CA 1
ATOM 15385 C C . GLN F 1 305 ? -9.325 76.871 124.970 1.00 13.78 304 GLN F C 1
ATOM 15386 O O . GLN F 1 305 ? -9.586 77.330 123.856 1.00 13.77 304 GLN F O 1
ATOM 15392 N N . GLY F 1 306 ? -8.217 76.178 125.212 1.00 11.83 305 GLY F N 1
ATOM 15393 C CA . GLY F 1 306 ? -7.195 76.071 124.216 1.00 11.00 305 GLY F CA 1
ATOM 15394 C C . GLY F 1 306 ? -7.521 75.134 123.075 1.00 10.62 305 GLY F C 1
ATOM 15395 O O . GLY F 1 306 ? -7.226 75.467 121.930 1.00 10.29 305 GLY F O 1
ATOM 15396 N N . ALA F 1 307 ? -8.100 73.965 123.387 1.00 9.44 306 ALA F N 1
ATOM 15397 C CA . ALA F 1 307 ? -8.452 72.975 122.377 1.00 9.42 306 ALA F CA 1
ATOM 15398 C C . ALA F 1 307 ? -9.338 73.484 121.231 1.00 9.37 306 ALA F C 1
ATOM 15399 O O . ALA F 1 307 ? -8.992 73.267 120.075 1.00 10.96 306 ALA F O 1
ATOM 15401 N N . PRO F 1 308 ? -10.509 74.092 121.530 1.00 9.11 307 PRO F N 1
ATOM 15402 C CA . PRO F 1 308 ? -11.272 74.629 120.378 1.00 9.43 307 PRO F CA 1
ATOM 15403 C C . PRO F 1 308 ? -10.537 75.798 119.691 1.00 10.26 307 PRO F C 1
ATOM 15404 O O . PRO F 1 308 ? -10.601 75.922 118.450 1.00 10.23 307 PRO F O 1
ATOM 15408 N N . GLU F 1 309 ? -9.855 76.654 120.458 1.00 10.93 308 GLU F N 1
ATOM 15409 C CA . GLU F 1 309 ? -9.108 77.762 119.815 1.00 11.78 308 GLU F CA 1
ATOM 15410 C C . GLU F 1 309 ? -7.965 77.289 118.872 1.00 10.70 308 GLU F C 1
ATOM 15411 O O . GLU F 1 309 ? -7.733 77.881 117.808 1.00 9.27 308 GLU F O 1
ATOM 15417 N N . ALA F 1 310 ? -7.259 76.229 119.294 1.00 9.66 309 ALA F N 1
ATOM 15418 C CA . ALA F 1 310 ? -6.161 75.631 118.533 1.00 9.90 309 ALA F CA 1
ATOM 15419 C C . ALA F 1 310 ? -6.664 75.117 117.192 1.00 9.89 309 ALA F C 1
ATOM 15420 O O . ALA F 1 310 ? -6.012 75.318 116.174 1.00 9.74 309 ALA F O 1
ATOM 15422 N N . LEU F 1 311 ? -7.836 74.462 117.212 1.00 9.82 310 LEU F N 1
ATOM 15423 C CA . LEU F 1 311 ? -8.452 73.976 116.014 1.00 9.00 310 LEU F CA 1
ATOM 15424 C C . LEU F 1 311 ? -8.740 75.110 115.048 1.00 9.73 310 LEU F C 1
ATOM 15425 O O . LEU F 1 311 ? -8.471 74.996 113.829 1.00 10.37 310 LEU F O 1
ATOM 15430 N N . THR F 1 312 ? -9.296 76.189 115.584 1.00 10.61 311 THR F N 1
ATOM 15431 C CA . THR F 1 312 ? -9.611 77.385 114.798 1.00 11.21 311 THR F CA 1
ATOM 15432 C C . THR F 1 312 ? -8.338 77.985 114.168 1.00 11.20 311 THR F C 1
ATOM 15433 O O . THR F 1 312 ? -8.302 78.262 112.961 1.00 11.00 311 THR F O 1
ATOM 15437 N N . ARG F 1 313 ? -7.298 78.200 114.964 1.00 11.61 312 ARG F N 1
ATOM 15438 C CA . ARG F 1 313 ? -6.071 78.781 114.400 1.00 12.99 312 ARG F CA 1
ATOM 15439 C C . ARG F 1 313 ? -5.443 77.871 113.337 1.00 12.49 312 ARG F C 1
ATOM 15440 O O . ARG F 1 313 ? -4.840 78.329 112.378 1.00 13.14 312 ARG F O 1
ATOM 15448 N N . LEU F 1 314 ? -5.568 76.571 113.520 1.00 12.69 313 LEU F N 1
ATOM 15449 C CA . LEU F 1 314 ? -4.943 75.607 112.607 1.00 12.35 313 LEU F CA 1
ATOM 15450 C C . LEU F 1 314 ? -5.685 75.519 111.266 1.00 12.52 313 LEU F C 1
ATOM 15451 O O . LEU F 1 314 ? -5.059 75.380 110.195 1.00 11.49 313 LEU F O 1
ATOM 15456 N N . LYS F 1 315 ? -7.013 75.616 111.330 1.00 11.94 314 LYS F N 1
ATOM 15457 C CA . LYS F 1 315 ? -7.859 75.682 110.132 1.00 12.23 314 LYS F CA 1
ATOM 15458 C C . LYS F 1 315 ? -7.601 76.860 109.262 1.00 12.09 314 LYS F C 1
ATOM 15459 O O . LYS F 1 315 ? -7.855 76.771 108.087 1.00 13.84 314 LYS F O 1
ATOM 15465 N N . ALA F 1 316 ? -7.102 77.961 109.811 1.00 12.82 315 ALA F N 1
ATOM 15466 C CA . ALA F 1 316 ? -6.660 79.112 109.005 1.00 12.69 315 ALA F CA 1
ATOM 15467 C C . ALA F 1 316 ? -5.553 78.781 107.988 1.00 13.47 315 ALA F C 1
ATOM 15468 O O . ALA F 1 316 ? -5.344 79.548 107.051 1.00 14.29 315 ALA F O 1
ATOM 15470 N N . PHE F 1 317 ? -4.823 77.669 108.195 1.00 13.74 316 PHE F N 1
ATOM 15471 C CA . PHE F 1 317 ? -3.789 77.195 107.264 1.00 12.67 316 PHE F CA 1
ATOM 15472 C C . PHE F 1 317 ? -4.256 76.056 106.378 1.00 13.28 316 PHE F C 1
ATOM 15473 O O . PHE F 1 317 ? -3.490 75.538 105.577 1.00 12.74 316 PHE F O 1
ATOM 15481 N N . ASP F 1 318 ? -5.513 75.657 106.517 1.00 14.74 317 ASP F N 1
ATOM 15482 C CA . ASP F 1 318 ? -6.054 74.517 105.759 1.00 16.95 317 ASP F CA 1
ATOM 15483 C C . ASP F 1 318 ? -6.849 75.035 104.543 1.00 18.41 317 ASP F C 1
ATOM 15484 O O . ASP F 1 318 ? -7.971 75.532 104.685 1.00 18.45 317 ASP F O 1
ATOM 15489 N N . PHE F 1 319 ? -6.252 74.942 103.350 1.00 20.81 318 PHE F N 1
ATOM 15490 C CA . PHE F 1 319 ? -6.814 75.617 102.161 1.00 22.76 318 PHE F CA 1
ATOM 15491 C C . PHE F 1 319 ? -7.491 74.689 101.251 1.00 24.51 318 PHE F C 1
ATOM 15492 O O . PHE F 1 319 ? -6.962 73.652 100.959 1.00 25.26 318 PHE F O 1
ATOM 15500 N N . GLU F 1 320 ? -8.656 75.025 100.781 1.00 20.00 319 GLU F N 1
ATOM 15501 C CA . GLU F 1 320 ? -9.067 74.356 99.582 1.00 20.00 319 GLU F CA 1
ATOM 15502 C C . GLU F 1 320 ? -8.088 74.442 98.427 1.00 20.00 319 GLU F C 1
ATOM 15503 O O . GLU F 1 320 ? -7.528 75.454 98.149 1.00 33.36 319 GLU F O 1
ATOM 15509 N N . PRO F 1 321 ? -7.905 73.300 97.806 1.00 37.14 320 PRO F N 1
ATOM 15510 C CA . PRO F 1 321 ? -7.006 73.026 96.689 1.00 39.67 320 PRO F CA 1
ATOM 15511 C C . PRO F 1 321 ? -6.193 74.152 96.000 1.00 41.71 320 PRO F C 1
ATOM 15512 O O . PRO F 1 321 ? -5.249 74.618 96.664 1.00 43.29 320 PRO F O 1
ATOM 15516 N N . PRO F 1 322 ? -6.498 74.629 94.758 1.00 42.44 321 PRO F N 1
ATOM 15517 C CA . PRO F 1 322 ? -7.549 74.985 93.778 1.00 43.85 321 PRO F CA 1
ATOM 15518 C C . PRO F 1 322 ? -8.223 73.951 92.875 1.00 45.44 321 PRO F C 1
ATOM 15519 O O . PRO F 1 322 ? -7.737 72.825 92.719 1.00 45.35 321 PRO F O 1
ATOM 15523 N N . SER F 1 323 ? -9.305 74.397 92.231 1.00 47.28 322 SER F N 1
ATOM 15524 C CA . SER F 1 323 ? -10.126 73.547 91.351 1.00 49.60 322 SER F CA 1
ATOM 15525 C C . SER F 1 323 ? -9.838 73.717 89.837 1.00 50.58 322 SER F C 1
ATOM 15526 O O . SER F 1 323 ? -10.210 72.856 89.012 1.00 51.27 322 SER F O 1
#